Protein AF-U7PIR7-F1 (afdb_monomer_lite)

Radius of gyration: 43.65 Å; chains: 1; bounding box: 130×113×134 Å

Structure (mmCIF, N/CA/C/O backbone):
data_AF-U7PIR7-F1
#
_entry.id   AF-U7PIR7-F1
#
loop_
_atom_site.group_PDB
_atom_site.id
_atom_site.type_symbol
_atom_site.label_atom_id
_atom_site.label_alt_id
_atom_site.label_comp_id
_atom_site.label_asym_id
_atom_site.label_entity_id
_atom_site.label_seq_id
_atom_site.pdbx_PDB_ins_code
_atom_site.Cartn_x
_atom_site.Cartn_y
_atom_site.Cartn_z
_atom_site.occupancy
_atom_site.B_iso_or_equiv
_atom_site.auth_seq_id
_atom_site.auth_comp_id
_atom_site.auth_asym_id
_atom_site.auth_atom_id
_atom_site.pdbx_PDB_model_num
ATOM 1 N N . MET A 1 1 ? 52.996 0.777 27.186 1.00 32.53 1 MET A N 1
ATOM 2 C CA . MET A 1 1 ? 51.759 0.469 27.940 1.00 32.53 1 MET A CA 1
ATOM 3 C C . MET A 1 1 ? 50.888 -0.476 27.106 1.00 32.53 1 MET A C 1
ATOM 5 O O . MET A 1 1 ? 49.898 -0.045 26.539 1.00 32.53 1 MET A O 1
ATOM 9 N N . ALA A 1 2 ? 51.292 -1.742 26.954 1.00 30.27 2 ALA A N 1
ATOM 10 C CA . ALA A 1 2 ? 50.721 -2.664 25.955 1.00 30.27 2 ALA A CA 1
ATOM 11 C C . ALA A 1 2 ? 49.977 -3.865 26.580 1.00 30.27 2 ALA A C 1
ATOM 13 O O . ALA A 1 2 ? 49.956 -4.950 26.014 1.00 30.27 2 ALA A O 1
ATOM 14 N N . THR A 1 3 ? 49.393 -3.681 27.767 1.00 33.81 3 THR A N 1
ATOM 15 C CA . THR A 1 3 ? 48.788 -4.758 28.578 1.00 33.81 3 THR A CA 1
ATOM 16 C C . THR A 1 3 ? 47.343 -4.467 29.012 1.00 33.81 3 THR A C 1
ATOM 18 O O . THR A 1 3 ? 46.824 -5.144 29.887 1.00 33.81 3 THR A O 1
ATOM 21 N N . GLY A 1 4 ? 46.676 -3.472 28.409 1.00 34.59 4 GLY A N 1
ATOM 22 C CA . GLY A 1 4 ? 45.328 -3.026 28.810 1.00 34.59 4 GLY A CA 1
ATOM 23 C C . GLY A 1 4 ? 44.176 -3.361 27.851 1.00 34.59 4 GLY A C 1
ATOM 24 O O . GLY A 1 4 ? 43.066 -2.890 28.075 1.00 34.59 4 GLY A O 1
ATOM 25 N N . ALA A 1 5 ? 44.417 -4.102 26.761 1.00 35.00 5 ALA A N 1
ATOM 26 C CA . ALA A 1 5 ? 43.436 -4.259 25.675 1.00 35.00 5 ALA A CA 1
ATOM 27 C C . ALA A 1 5 ? 42.628 -5.576 25.691 1.00 35.00 5 ALA A C 1
ATOM 29 O O . ALA A 1 5 ? 41.513 -5.596 25.175 1.00 35.00 5 ALA A O 1
ATOM 30 N N . ASN A 1 6 ? 43.139 -6.660 26.291 1.00 31.86 6 ASN A N 1
ATOM 31 C CA . ASN A 1 6 ? 42.549 -8.001 26.121 1.00 31.86 6 ASN A CA 1
ATOM 32 C C . ASN A 1 6 ? 41.400 -8.367 27.081 1.00 31.86 6 ASN A C 1
ATOM 34 O O . ASN A 1 6 ? 40.727 -9.364 26.839 1.00 31.86 6 ASN A O 1
ATOM 38 N N . GLU A 1 7 ? 41.113 -7.589 28.130 1.00 32.84 7 GLU A N 1
ATOM 39 C CA . GLU A 1 7 ? 40.017 -7.921 29.066 1.00 32.84 7 GLU A CA 1
ATOM 40 C C . GLU A 1 7 ? 38.628 -7.418 28.635 1.00 32.84 7 GLU A C 1
ATOM 42 O O . GLU A 1 7 ? 37.621 -7.851 29.191 1.00 32.84 7 GLU A O 1
ATOM 47 N N . LYS A 1 8 ? 38.519 -6.552 27.616 1.00 31.64 8 LYS A N 1
ATOM 48 C CA . LYS A 1 8 ? 37.220 -5.973 27.209 1.00 31.64 8 LYS A CA 1
ATOM 49 C C . LYS A 1 8 ? 36.394 -6.793 26.213 1.00 31.64 8 LYS A C 1
ATOM 51 O O . LYS A 1 8 ? 35.285 -6.379 25.891 1.00 31.64 8 LYS A O 1
ATOM 56 N N . VAL A 1 9 ? 36.877 -7.951 25.759 1.00 33.38 9 VAL A N 1
ATOM 57 C CA . VAL A 1 9 ? 36.148 -8.800 24.789 1.00 33.38 9 VAL A CA 1
ATOM 58 C C . VAL A 1 9 ? 35.221 -9.823 25.476 1.00 33.38 9 VAL A C 1
ATOM 60 O O . VAL A 1 9 ? 34.334 -10.373 24.838 1.00 33.38 9 VAL A O 1
ATOM 63 N N . LYS A 1 10 ? 35.343 -10.044 26.794 1.00 31.67 10 LYS A N 1
ATOM 64 C CA . LYS A 1 10 ? 34.665 -11.147 27.510 1.00 31.67 10 LYS A CA 1
ATOM 65 C C . LYS A 1 10 ? 33.289 -10.839 28.134 1.00 31.67 10 LYS A C 1
ATOM 67 O O . LYS A 1 10 ? 32.873 -11.543 29.046 1.00 31.67 10 LYS A O 1
ATOM 72 N N . LEU A 1 11 ? 32.591 -9.789 27.690 1.00 31.05 11 LEU A N 1
ATOM 73 C CA . LEU A 1 11 ? 31.394 -9.268 28.386 1.00 31.05 11 LEU A CA 1
ATOM 74 C C . LEU A 1 11 ? 30.100 -9.196 27.553 1.00 31.05 11 LEU A C 1
ATOM 76 O O . LEU A 1 11 ? 29.140 -8.576 28.001 1.00 31.05 11 LEU A O 1
ATOM 80 N N . TRP A 1 12 ? 30.073 -9.769 26.343 1.00 29.58 12 TRP A N 1
ATOM 81 C CA . TRP A 1 12 ? 28.917 -9.697 25.425 1.00 29.58 12 TRP A CA 1
ATOM 82 C C . TRP A 1 12 ? 28.365 -11.076 25.001 1.00 29.58 12 TRP A C 1
ATOM 84 O O . TRP A 1 12 ? 27.476 -11.143 24.161 1.00 29.58 12 TRP A O 1
ATOM 94 N N . GLU A 1 13 ? 28.815 -12.161 25.641 1.00 29.61 13 GLU A N 1
ATOM 95 C CA . GLU A 1 13 ? 28.144 -13.476 25.628 1.00 29.61 13 GLU A CA 1
ATOM 96 C C . GLU A 1 13 ? 27.194 -13.621 26.830 1.00 29.61 13 GLU A C 1
ATOM 98 O O . GLU A 1 13 ? 27.101 -14.665 27.472 1.00 29.61 13 GLU A O 1
ATOM 103 N N . THR A 1 14 ? 26.437 -12.566 27.141 1.00 35.00 14 THR A N 1
ATOM 104 C CA . THR A 1 14 ? 25.126 -12.776 27.754 1.00 35.00 14 THR A CA 1
ATOM 105 C C . THR A 1 14 ? 24.242 -13.403 26.684 1.00 35.00 14 THR A C 1
ATOM 107 O O . THR A 1 14 ? 23.554 -12.704 25.937 1.00 35.00 14 THR A O 1
ATOM 110 N N . GLU A 1 15 ? 24.274 -14.735 26.605 1.00 39.00 15 GLU A N 1
ATOM 111 C CA . GLU A 1 15 ? 23.201 -15.506 25.991 1.00 39.00 15 GLU A CA 1
ATOM 112 C C . GLU A 1 15 ? 21.894 -15.068 26.658 1.00 39.00 15 GLU A C 1
ATOM 114 O O . GLU A 1 15 ? 21.566 -15.465 27.777 1.00 39.00 15 GLU A O 1
ATOM 119 N N . LEU A 1 16 ? 21.158 -14.185 25.981 1.00 43.94 16 LEU A N 1
ATOM 120 C CA . LEU A 1 16 ? 19.771 -13.900 26.308 1.00 43.94 16 LEU A CA 1
ATOM 121 C C . LEU A 1 16 ? 19.042 -15.238 26.240 1.00 43.94 16 LEU A C 1
ATOM 123 O O . LEU A 1 16 ? 18.814 -15.744 25.140 1.00 43.94 16 LEU A O 1
ATOM 127 N N . GLN A 1 17 ? 18.714 -15.809 27.404 1.00 51.31 17 GLN A N 1
ATOM 128 C CA . GLN A 1 17 ? 17.911 -17.024 27.513 1.00 51.31 17 GLN A CA 1
ATOM 129 C C . GLN A 1 17 ? 16.589 -16.788 26.777 1.00 51.31 17 GLN A C 1
ATOM 131 O O . GLN A 1 17 ? 15.672 -16.139 27.280 1.00 51.31 17 GLN A O 1
ATOM 136 N N . ARG A 1 18 ? 16.525 -17.260 25.531 1.00 62.72 18 ARG A N 1
ATOM 137 C CA . ARG A 1 18 ? 15.349 -17.141 24.674 1.00 62.72 18 ARG A CA 1
ATOM 138 C C . ARG A 1 18 ? 14.340 -18.187 25.124 1.00 62.72 18 ARG A C 1
ATOM 140 O O . ARG A 1 18 ? 14.595 -19.377 24.981 1.00 62.72 18 ARG A O 1
ATOM 147 N N . ASP A 1 19 ? 13.207 -17.728 25.644 1.00 72.31 19 ASP A N 1
ATOM 148 C CA . ASP A 1 19 ? 12.084 -18.566 26.080 1.00 72.31 19 ASP A CA 1
ATOM 149 C C . ASP A 1 19 ? 11.385 -19.236 24.876 1.00 72.31 19 ASP A C 1
ATOM 151 O O . ASP A 1 19 ? 10.396 -18.729 24.343 1.00 72.31 19 ASP A O 1
ATOM 155 N N . LEU A 1 20 ? 11.970 -20.332 24.378 1.00 80.94 20 LEU A N 1
ATOM 156 C CA . LEU A 1 20 ? 11.588 -20.999 23.128 1.00 80.94 20 LEU A CA 1
ATOM 157 C C . LEU A 1 20 ? 10.093 -21.407 23.092 1.00 80.94 20 LEU A C 1
ATOM 159 O O . LEU A 1 20 ? 9.484 -21.650 24.128 1.00 80.94 20 LEU A O 1
ATOM 163 N N . PRO A 1 21 ? 9.462 -21.509 21.905 1.00 83.44 21 PRO A N 1
ATOM 164 C CA . PRO A 1 21 ? 8.010 -21.674 21.805 1.00 83.44 21 PRO A CA 1
ATOM 165 C C . PRO A 1 21 ? 7.472 -23.027 22.302 1.00 83.44 21 PRO A C 1
ATOM 167 O O . PRO A 1 21 ? 8.027 -24.092 22.019 1.00 83.44 21 PRO A O 1
ATOM 170 N N . GLY A 1 22 ? 6.309 -22.987 22.955 1.00 84.56 22 GLY A N 1
ATOM 171 C CA . GLY A 1 22 ? 5.565 -24.154 23.426 1.00 84.56 22 GLY A CA 1
ATOM 172 C C . GLY A 1 22 ? 6.361 -25.054 24.372 1.00 84.56 22 GLY A C 1
ATOM 173 O O . GLY A 1 22 ? 6.878 -24.606 25.388 1.00 84.56 22 GLY A O 1
ATOM 174 N N . HIS A 1 23 ? 6.473 -26.342 24.034 1.00 86.06 23 HIS A N 1
ATOM 175 C CA . HIS A 1 23 ? 7.194 -27.334 24.845 1.00 86.06 23 HIS A CA 1
ATOM 176 C C . HIS A 1 23 ? 8.723 -27.147 24.872 1.00 86.06 23 HIS A C 1
ATOM 178 O O . HIS A 1 23 ? 9.406 -27.897 25.562 1.00 86.06 23 HIS A O 1
ATOM 184 N N . LEU A 1 24 ? 9.264 -26.198 24.099 1.00 83.50 24 LEU A N 1
ATOM 185 C CA . LEU A 1 24 ? 10.678 -25.823 24.157 1.00 83.50 24 LEU A CA 1
ATOM 186 C C . LEU A 1 24 ? 10.949 -24.763 25.245 1.00 83.50 24 LEU A C 1
ATOM 188 O O . LEU A 1 24 ? 12.108 -24.546 25.594 1.00 83.50 24 LEU A O 1
ATOM 192 N N . SER A 1 25 ? 9.906 -24.117 25.781 1.00 84.25 25 SER A N 1
ATOM 193 C CA . SER A 1 25 ? 10.007 -23.213 26.931 1.00 84.25 25 SER A CA 1
ATOM 194 C C . SER A 1 25 ? 10.395 -24.001 28.179 1.00 84.25 25 SER A C 1
ATOM 196 O O . SER A 1 25 ? 9.802 -25.044 28.463 1.00 84.25 25 SER A O 1
ATOM 198 N N . ALA A 1 26 ? 11.339 -23.476 28.965 1.00 82.00 26 ALA A N 1
ATOM 199 C CA . ALA A 1 26 ? 11.733 -24.077 30.240 1.00 82.00 26 ALA A CA 1
ATOM 200 C C . ALA A 1 26 ? 10.569 -24.126 31.253 1.00 82.00 26 ALA A C 1
ATOM 202 O O . ALA A 1 26 ? 10.457 -25.085 32.012 1.00 82.00 26 ALA A O 1
ATOM 203 N N . ASP A 1 27 ? 9.672 -23.134 31.202 1.00 83.06 27 ASP A N 1
ATOM 204 C CA . ASP A 1 27 ? 8.475 -23.029 32.047 1.00 83.06 27 ASP A CA 1
ATOM 205 C C . ASP A 1 27 ? 7.213 -23.603 31.363 1.00 83.06 27 ASP A C 1
ATOM 207 O O . ASP A 1 27 ? 6.088 -23.388 31.822 1.00 83.06 27 ASP A O 1
ATOM 211 N N . GLY A 1 28 ? 7.369 -24.293 30.227 1.00 84.56 28 GLY A N 1
ATOM 212 C CA . GLY A 1 28 ? 6.261 -24.796 29.414 1.00 84.56 28 GLY A CA 1
ATOM 213 C C . GLY A 1 28 ? 5.443 -23.701 28.700 1.00 84.56 28 GLY A C 1
ATOM 214 O O . GLY A 1 28 ? 5.751 -22.508 28.797 1.00 84.56 28 GLY A O 1
ATOM 215 N N . PRO A 1 29 ? 4.391 -24.095 27.954 1.00 86.69 29 PRO A N 1
ATOM 216 C CA . PRO A 1 29 ? 3.632 -23.193 27.089 1.00 86.69 29 PRO A CA 1
ATOM 217 C C . PRO A 1 29 ? 2.955 -22.057 27.868 1.00 86.69 29 PRO A C 1
ATOM 219 O O . PRO A 1 29 ? 2.344 -22.264 28.915 1.00 86.69 29 PRO A O 1
ATOM 222 N N . ARG A 1 30 ? 3.027 -20.843 27.318 1.00 85.69 30 ARG A N 1
ATOM 223 C CA . ARG A 1 30 ? 2.516 -19.600 27.932 1.00 85.69 30 ARG A CA 1
ATOM 224 C C . ARG A 1 30 ? 0.996 -19.453 27.884 1.00 85.69 30 ARG A C 1
ATOM 226 O O . ARG A 1 30 ? 0.436 -18.643 28.624 1.00 85.69 30 ARG A O 1
ATOM 233 N N . HIS A 1 31 ? 0.356 -20.162 26.962 1.00 87.69 31 HIS A N 1
ATOM 234 C CA . HIS A 1 31 ? -1.082 -20.184 26.707 1.00 87.69 31 HIS A CA 1
ATOM 235 C C . HIS A 1 31 ? -1.429 -21.387 25.817 1.00 87.69 31 HIS A C 1
ATOM 237 O O . HIS A 1 31 ? -0.535 -22.034 25.269 1.00 87.69 31 HIS A O 1
ATOM 243 N N . ASP A 1 32 ? -2.722 -21.661 25.642 1.00 87.31 32 ASP A N 1
ATOM 244 C CA . ASP A 1 32 ? -3.254 -22.721 24.771 1.00 87.31 32 ASP A CA 1
ATOM 245 C C . ASP A 1 32 ? -2.654 -22.704 23.351 1.00 87.31 32 ASP A C 1
ATOM 247 O O . ASP A 1 32 ? -2.306 -23.751 22.821 1.00 87.31 32 ASP A O 1
ATOM 251 N N . ASN A 1 33 ? -2.463 -21.513 22.777 1.00 88.12 33 ASN A N 1
ATOM 252 C CA . ASN A 1 33 ? -1.978 -21.293 21.412 1.00 88.12 33 ASN A CA 1
ATOM 253 C C . ASN A 1 33 ? -0.436 -21.255 21.256 1.00 88.12 33 ASN A C 1
ATOM 255 O O . ASN A 1 33 ? 0.081 -20.815 20.227 1.00 88.12 33 ASN A O 1
ATOM 259 N N . ASP A 1 34 ? 0.326 -21.625 22.292 1.00 88.00 34 ASP A N 1
ATOM 260 C CA . ASP A 1 34 ? 1.794 -21.570 22.284 1.00 88.00 34 ASP A CA 1
ATOM 261 C C . ASP A 1 34 ? 2.395 -22.918 21.862 1.00 88.00 34 ASP A C 1
ATOM 263 O O . ASP A 1 34 ? 2.503 -23.866 22.648 1.00 88.00 34 ASP A O 1
ATOM 267 N N . HIS A 1 35 ? 2.778 -23.024 20.588 1.00 88.12 35 HIS A N 1
ATOM 268 C CA . HIS A 1 35 ? 3.267 -24.271 20.002 1.00 88.12 35 HIS A CA 1
ATOM 269 C C . HIS A 1 35 ? 4.597 -24.103 19.252 1.00 88.12 35 HIS A C 1
ATOM 271 O O . HIS A 1 35 ? 4.814 -23.159 18.484 1.00 88.12 35 HIS A O 1
ATOM 277 N N . ALA A 1 36 ? 5.489 -25.083 19.428 1.00 84.62 36 ALA A N 1
ATOM 278 C CA . ALA A 1 36 ? 6.727 -25.216 18.653 1.00 84.62 36 ALA A CA 1
ATOM 279 C C . ALA A 1 36 ? 6.452 -25.543 17.169 1.00 84.62 36 ALA A C 1
ATOM 281 O O . ALA A 1 36 ? 7.178 -25.092 16.282 1.00 84.62 36 ALA A O 1
ATOM 282 N N . ASP A 1 37 ? 5.365 -26.266 16.909 1.00 87.06 37 ASP A N 1
ATOM 283 C CA . ASP A 1 37 ? 4.841 -26.612 15.590 1.00 87.06 37 ASP A CA 1
ATOM 284 C C . ASP A 1 37 ? 3.847 -25.534 15.124 1.00 87.06 37 ASP A C 1
ATOM 286 O O . ASP A 1 37 ? 2.833 -25.303 15.784 1.00 87.06 37 ASP A O 1
ATOM 290 N N . ILE A 1 38 ? 4.137 -24.858 14.004 1.00 86.25 38 ILE A N 1
ATOM 291 C CA . ILE A 1 38 ? 3.306 -23.739 13.529 1.00 86.25 38 ILE A CA 1
ATOM 292 C C . ILE A 1 38 ? 1.941 -24.179 12.998 1.00 86.25 38 ILE A C 1
ATOM 294 O O . ILE A 1 38 ? 1.026 -23.361 12.959 1.00 86.25 38 ILE A O 1
ATOM 298 N N . THR A 1 39 ? 1.789 -25.446 12.601 1.00 86.62 39 THR A N 1
ATOM 299 C CA . THR A 1 39 ? 0.549 -25.977 12.003 1.00 86.62 39 THR A CA 1
ATOM 300 C C . THR A 1 39 ? -0.605 -26.001 13.004 1.00 86.62 39 THR A C 1
ATOM 302 O O . THR A 1 39 ? -1.766 -25.896 12.626 1.00 86.62 39 THR A O 1
ATOM 305 N N . LYS A 1 40 ? -0.274 -26.050 14.300 1.00 88.19 40 LYS A N 1
ATOM 306 C CA . LYS A 1 40 ? -1.224 -26.069 15.418 1.00 88.19 40 LYS A CA 1
ATOM 307 C C . LYS A 1 40 ? -1.609 -24.670 15.904 1.00 88.19 40 LYS A C 1
ATOM 309 O O . LYS A 1 40 ? -2.529 -24.544 16.703 1.00 88.19 40 LYS A O 1
ATOM 314 N N . ILE A 1 41 ? -0.902 -23.623 15.466 1.00 87.38 41 ILE A N 1
ATOM 315 C CA . ILE A 1 41 ? -1.114 -22.251 15.947 1.00 87.38 41 ILE A CA 1
ATOM 316 C C . ILE A 1 41 ? -2.339 -21.638 15.257 1.00 87.38 41 ILE A C 1
ATOM 318 O O . ILE A 1 41 ? -2.369 -21.458 14.040 1.00 87.38 41 ILE A O 1
ATOM 322 N N . SER A 1 42 ? -3.326 -21.225 16.044 1.00 87.19 42 SER A N 1
ATOM 323 C CA . SER A 1 42 ? -4.436 -20.393 15.585 1.00 87.19 42 SER A CA 1
ATOM 324 C C . SER A 1 42 ? -3.927 -19.026 15.122 1.00 87.19 42 SER A C 1
ATOM 326 O O . SER A 1 42 ? -3.246 -18.307 15.862 1.00 87.19 42 SER A O 1
ATOM 328 N N . ILE A 1 43 ? -4.268 -18.649 13.885 1.00 86.88 43 ILE A N 1
ATOM 329 C CA . ILE A 1 43 ? -3.824 -17.388 13.268 1.00 86.88 43 ILE A CA 1
ATOM 330 C C . ILE A 1 43 ? -4.298 -16.177 14.074 1.00 86.88 43 ILE A C 1
ATOM 332 O O . ILE A 1 43 ? -3.487 -15.313 14.387 1.00 86.88 43 ILE A O 1
ATOM 336 N N . LEU A 1 44 ? -5.577 -16.134 14.449 1.00 87.38 44 LEU A N 1
ATOM 337 C CA . LEU A 1 44 ? -6.116 -15.108 15.345 1.00 87.38 44 LEU A CA 1
ATOM 338 C C . LEU A 1 44 ? -5.800 -15.441 16.819 1.00 87.38 44 LEU A C 1
ATOM 340 O O . LEU A 1 44 ? -5.512 -16.603 17.119 1.00 87.38 44 LEU A O 1
ATOM 344 N N . PRO A 1 45 ? -5.823 -14.458 17.739 1.00 86.69 45 PRO A N 1
ATOM 345 C CA . PRO A 1 45 ? -5.565 -14.696 19.157 1.00 86.69 45 PRO A CA 1
ATOM 346 C C . PRO A 1 45 ? -6.648 -15.570 19.787 1.00 86.69 45 PRO A C 1
ATOM 348 O O . PRO A 1 45 ? -7.840 -15.344 19.562 1.00 86.69 45 PRO A O 1
ATOM 351 N N . THR A 1 46 ? -6.244 -16.514 20.630 1.00 85.88 46 THR A N 1
ATOM 352 C CA . THR A 1 46 ? -7.167 -17.251 21.502 1.00 85.88 46 THR A CA 1
ATOM 353 C C . THR A 1 46 ? -7.503 -16.438 22.763 1.00 85.88 46 THR A C 1
ATOM 355 O O . THR A 1 46 ? -6.759 -15.519 23.132 1.00 85.88 46 THR A O 1
ATOM 358 N N . PRO A 1 47 ? -8.607 -16.753 23.471 1.00 83.38 47 PRO A N 1
ATOM 359 C CA . PRO A 1 47 ? -8.949 -16.088 24.729 1.00 83.38 47 PRO A CA 1
ATOM 360 C C . PRO A 1 47 ? -7.851 -16.190 25.799 1.00 83.38 47 PRO A C 1
ATOM 362 O O . PRO A 1 47 ? -7.614 -15.218 26.518 1.00 83.38 47 PRO A O 1
ATOM 365 N N . ASP A 1 48 ? -7.148 -17.323 25.882 1.00 84.44 48 ASP A N 1
ATOM 366 C CA . ASP A 1 48 ? -6.078 -17.518 26.864 1.00 84.44 48 ASP A CA 1
ATOM 367 C C . ASP A 1 48 ? -4.778 -16.816 26.449 1.00 84.44 48 ASP A C 1
ATOM 369 O O . ASP A 1 48 ? -4.126 -16.210 27.301 1.00 84.44 48 ASP A O 1
ATOM 373 N N . GLU A 1 49 ? -4.443 -16.767 25.153 1.00 86.75 49 GLU A N 1
ATOM 374 C CA . GLU A 1 49 ? -3.335 -15.947 24.638 1.00 86.75 49 GLU A CA 1
ATOM 375 C C . GLU A 1 49 ? -3.504 -14.466 25.003 1.00 86.75 49 GLU A C 1
ATOM 377 O O . GLU A 1 49 ? -2.549 -13.813 25.427 1.00 86.75 49 GLU A O 1
ATOM 382 N N . ILE A 1 50 ? -4.721 -13.927 24.891 1.00 86.62 50 ILE A N 1
ATOM 383 C CA . ILE A 1 50 ? -5.019 -12.537 25.262 1.00 86.62 50 ILE A CA 1
ATOM 384 C C . ILE A 1 50 ? -4.703 -12.302 26.750 1.00 86.62 50 ILE A C 1
ATOM 386 O O . ILE A 1 50 ? -3.991 -11.348 27.086 1.00 86.62 50 ILE A O 1
ATOM 390 N N . ARG A 1 51 ? -5.130 -13.217 27.632 1.00 84.62 51 ARG A N 1
ATOM 391 C CA . ARG A 1 51 ? -4.971 -13.138 29.100 1.00 84.62 51 ARG A CA 1
ATOM 392 C C . ARG A 1 51 ? -3.531 -13.395 29.601 1.00 84.62 51 ARG A C 1
ATOM 394 O O . ARG A 1 51 ? -3.063 -12.675 30.475 1.00 84.62 51 ARG A O 1
ATOM 401 N N . SER A 1 52 ? -2.820 -14.361 29.007 1.00 81.94 52 SER A N 1
ATOM 402 C CA . SER A 1 52 ? -1.536 -15.047 29.341 1.00 81.94 52 SER A CA 1
ATOM 403 C C . SER A 1 52 ? -0.411 -14.400 30.203 1.00 81.94 52 SER A C 1
ATOM 405 O O . SER A 1 52 ? 0.412 -15.132 30.740 1.00 81.94 52 SER A O 1
ATOM 407 N N . THR A 1 53 ? -0.321 -13.070 30.323 1.00 70.75 53 THR A N 1
ATOM 408 C CA . THR A 1 53 ? 0.752 -12.264 30.980 1.00 70.75 53 THR A CA 1
ATOM 409 C C . THR A 1 53 ? 2.240 -12.458 30.595 1.00 70.75 53 THR A C 1
ATOM 411 O O . THR A 1 53 ? 2.931 -11.443 30.534 1.00 70.75 53 THR A O 1
ATOM 414 N N . ARG A 1 54 ? 2.756 -13.670 30.330 1.00 68.81 54 ARG A N 1
ATOM 415 C CA . ARG A 1 54 ? 4.179 -13.954 29.990 1.00 68.81 54 ARG A CA 1
ATOM 416 C C . ARG A 1 54 ? 4.619 -13.335 28.649 1.00 68.81 54 ARG A C 1
ATOM 418 O O . ARG A 1 54 ? 3.780 -12.983 27.829 1.00 68.81 54 ARG A O 1
ATOM 425 N N . ASN A 1 55 ? 5.935 -13.232 28.415 1.00 57.19 55 ASN A N 1
ATOM 426 C CA . ASN A 1 55 ? 6.524 -12.667 27.189 1.00 57.19 55 ASN A CA 1
ATOM 427 C C . ASN A 1 55 ? 6.273 -13.577 25.961 1.00 57.19 55 ASN A C 1
ATOM 429 O O . ASN A 1 55 ? 6.619 -14.758 25.995 1.00 57.19 55 ASN A O 1
ATOM 433 N N . ARG A 1 56 ? 5.643 -13.055 24.896 1.00 57.84 56 ARG A N 1
ATOM 434 C CA . ARG A 1 56 ? 4.909 -13.856 23.879 1.00 57.84 56 ARG A CA 1
ATOM 435 C C . ARG A 1 56 ? 5.622 -14.014 22.522 1.00 57.84 56 ARG A C 1
ATOM 437 O O . ARG A 1 56 ? 5.151 -14.746 21.654 1.00 57.84 56 ARG A O 1
ATOM 444 N N . GLU A 1 57 ? 6.747 -13.334 22.313 1.00 54.19 57 GLU A N 1
ATOM 445 C CA . GLU A 1 57 ? 7.269 -13.039 20.968 1.00 54.19 57 GLU A CA 1
ATOM 446 C C . GLU A 1 57 ? 8.225 -14.096 20.375 1.00 54.19 57 GLU A C 1
ATOM 448 O O . GLU A 1 57 ? 9.439 -14.000 20.535 1.00 54.19 57 GLU A O 1
ATOM 453 N N . PHE A 1 58 ? 7.717 -15.072 19.606 1.00 58.69 58 PHE A N 1
ATOM 454 C CA . PHE A 1 58 ? 8.587 -15.958 18.788 1.00 58.69 58 PHE A CA 1
ATOM 455 C C . PHE A 1 58 ? 8.119 -16.208 17.347 1.00 58.69 58 PHE A C 1
ATOM 457 O O . PHE A 1 58 ? 8.800 -16.896 16.585 1.00 58.69 58 PHE A O 1
ATOM 464 N N . ARG A 1 59 ? 6.979 -15.648 16.925 1.00 76.62 59 ARG A N 1
ATOM 465 C CA . ARG A 1 59 ? 6.436 -15.808 15.563 1.00 76.62 59 ARG A CA 1
ATOM 466 C C . ARG A 1 59 ? 6.294 -14.447 14.889 1.00 76.62 59 ARG A C 1
ATOM 468 O O . ARG A 1 59 ? 5.182 -13.961 14.733 1.00 76.62 59 ARG A O 1
ATOM 475 N N . LEU A 1 60 ? 7.420 -13.848 14.497 1.00 81.81 60 LEU A N 1
ATOM 476 C CA . LEU A 1 60 ? 7.523 -12.439 14.075 1.00 81.81 60 LEU A CA 1
ATOM 477 C C . LEU A 1 60 ? 6.421 -11.974 13.102 1.00 81.81 60 LEU A C 1
ATOM 479 O O . LEU A 1 60 ? 5.799 -10.959 13.374 1.00 81.81 60 LEU A O 1
ATOM 483 N N . LEU A 1 61 ? 6.089 -12.732 12.045 1.00 86.38 61 LEU A N 1
ATOM 484 C CA . LEU A 1 61 ? 5.002 -12.356 11.117 1.00 86.38 61 LEU A CA 1
ATOM 485 C C . LEU A 1 61 ? 3.620 -12.297 11.788 1.00 86.38 61 LEU A C 1
ATOM 487 O O . LEU A 1 61 ? 2.805 -11.436 11.462 1.00 86.38 61 LEU A O 1
ATOM 491 N N . ARG A 1 62 ? 3.340 -13.217 12.715 1.00 87.31 62 ARG A N 1
ATOM 492 C CA . ARG A 1 62 ? 2.093 -13.210 13.484 1.00 87.31 62 ARG A CA 1
ATOM 493 C C . ARG A 1 62 ? 2.127 -12.117 14.550 1.00 87.31 62 ARG A C 1
ATOM 495 O O . ARG A 1 62 ? 1.114 -11.476 14.767 1.00 87.31 62 ARG A O 1
ATOM 502 N N . GLU A 1 63 ? 3.268 -11.846 15.172 1.00 85.31 63 GLU A N 1
ATOM 503 C CA . GLU A 1 63 ? 3.385 -10.749 16.140 1.00 85.31 63 GLU A CA 1
ATOM 504 C C . GLU A 1 63 ? 3.206 -9.375 15.469 1.00 85.31 63 GLU A C 1
ATOM 506 O O . GLU A 1 63 ? 2.449 -8.546 15.966 1.00 85.31 63 GLU A O 1
ATOM 511 N N . ASP A 1 64 ? 3.802 -9.178 14.289 1.00 83.56 64 ASP A N 1
ATOM 512 C CA . ASP A 1 64 ? 3.654 -7.976 13.461 1.00 83.56 64 ASP A CA 1
ATOM 513 C C . ASP A 1 64 ? 2.184 -7.666 13.138 1.00 83.56 64 ASP A C 1
ATOM 515 O O . ASP A 1 64 ? 1.734 -6.532 13.269 1.00 83.56 64 ASP A O 1
ATOM 519 N N . THR A 1 65 ? 1.422 -8.694 12.755 1.00 82.25 65 THR A N 1
ATOM 520 C CA . THR A 1 65 ? 0.059 -8.555 12.211 1.00 82.25 65 THR A CA 1
ATOM 521 C C . THR A 1 65 ? -1.052 -8.734 13.249 1.00 82.25 65 THR A C 1
ATOM 523 O O . THR A 1 65 ? -2.122 -8.139 13.125 1.00 82.25 65 THR A O 1
ATOM 526 N N . VAL A 1 66 ? -0.820 -9.558 14.274 1.00 83.19 66 VAL A N 1
ATOM 527 C CA . VAL A 1 66 ? -1.825 -10.012 15.250 1.00 83.19 66 VAL A CA 1
ATOM 528 C C . VAL A 1 66 ? -1.481 -9.605 16.689 1.00 83.19 66 VAL A C 1
ATOM 530 O O . VAL A 1 66 ? -2.394 -9.466 17.505 1.00 83.19 66 VAL A O 1
ATOM 533 N N . GLY A 1 67 ? -0.214 -9.319 17.009 1.00 80.94 67 GLY A N 1
ATOM 534 C CA . GLY A 1 67 ? 0.210 -8.886 18.348 1.00 80.94 67 GLY A CA 1
ATOM 535 C C . GLY A 1 67 ? -0.486 -7.602 18.805 1.00 80.94 67 GLY A C 1
ATOM 536 O O . GLY A 1 67 ? -1.138 -7.569 19.848 1.00 80.94 67 GLY A O 1
ATOM 537 N N . GLN A 1 68 ? -0.488 -6.572 17.954 1.00 77.56 68 GLN A N 1
ATOM 538 C CA . GLN A 1 68 ? -1.187 -5.315 18.248 1.00 77.56 68 GLN A CA 1
ATOM 539 C C . GLN A 1 68 ? -2.719 -5.491 18.371 1.00 77.56 68 GLN A C 1
ATOM 541 O O . GLN A 1 68 ? -3.353 -4.787 19.158 1.00 77.56 68 GLN A O 1
ATOM 546 N N . LEU A 1 69 ? -3.325 -6.450 17.651 1.00 83.38 69 LEU A N 1
ATOM 547 C CA . LEU A 1 69 ? -4.752 -6.783 17.799 1.00 83.38 69 LEU A CA 1
ATOM 548 C C . LEU A 1 69 ? -5.033 -7.377 19.185 1.00 83.38 69 LEU A C 1
ATOM 550 O O . LEU A 1 69 ? -5.946 -6.933 19.883 1.00 83.38 69 LEU A O 1
ATOM 554 N N . ARG A 1 70 ? -4.230 -8.372 19.584 1.00 86.12 70 ARG A N 1
ATOM 555 C CA . ARG A 1 70 ? -4.293 -9.058 20.883 1.00 86.12 70 ARG A CA 1
ATOM 556 C C . ARG A 1 70 ? -4.201 -8.063 22.038 1.00 86.12 70 ARG A C 1
ATOM 558 O O . ARG A 1 70 ? -4.990 -8.156 22.976 1.00 86.12 70 ARG A O 1
ATOM 565 N N . ASP A 1 71 ? -3.286 -7.103 21.962 1.00 83.88 71 ASP A N 1
ATOM 566 C CA . ASP A 1 71 ? -3.011 -6.185 23.071 1.00 83.88 71 ASP A CA 1
ATOM 567 C C . ASP A 1 71 ? -4.080 -5.088 23.213 1.00 83.88 71 ASP A C 1
ATOM 569 O O . ASP A 1 71 ? -4.450 -4.717 24.331 1.00 83.88 71 ASP A O 1
ATOM 573 N N . VAL A 1 72 ? -4.677 -4.644 22.101 1.00 84.75 72 VAL A N 1
ATOM 574 C CA . VAL A 1 72 ? -5.879 -3.792 22.120 1.00 84.75 72 VAL A CA 1
ATOM 575 C C . VAL A 1 72 ? -7.081 -4.543 22.697 1.00 84.75 72 VAL A C 1
ATOM 577 O O . VAL A 1 72 ? -7.759 -4.019 23.580 1.00 84.75 72 VAL A O 1
ATOM 580 N N . VAL A 1 73 ? -7.337 -5.777 22.242 1.00 89.00 73 VAL A N 1
ATOM 581 C CA . VAL A 1 73 ? -8.434 -6.613 22.762 1.00 89.00 73 VAL A CA 1
ATOM 582 C C . VAL A 1 73 ? -8.259 -6.875 24.257 1.00 89.00 73 VAL A C 1
ATOM 584 O O . VAL A 1 73 ? -9.233 -6.793 25.000 1.00 89.00 73 VAL A O 1
ATOM 587 N N . ARG A 1 74 ? -7.025 -7.122 24.714 1.00 86.88 74 ARG A N 1
ATOM 588 C CA . ARG A 1 74 ? -6.702 -7.242 26.139 1.00 86.88 74 ARG A CA 1
ATOM 589 C C . ARG A 1 74 ? -7.030 -5.958 26.900 1.00 86.88 74 ARG A C 1
ATOM 591 O O . ARG A 1 74 ? -7.728 -6.023 27.899 1.00 86.88 74 ARG A O 1
ATOM 598 N N . THR A 1 75 ? -6.570 -4.806 26.412 1.00 85.94 75 THR A N 1
ATOM 599 C CA . THR A 1 75 ? -6.800 -3.506 27.067 1.00 85.94 75 THR A CA 1
ATOM 600 C C . THR A 1 75 ? -8.296 -3.216 27.226 1.00 85.94 75 THR A C 1
ATOM 602 O O . THR A 1 75 ? -8.744 -2.810 28.294 1.00 85.94 75 THR A O 1
ATOM 605 N N . GLU A 1 76 ? -9.095 -3.466 26.187 1.00 86.12 76 GLU A N 1
ATOM 606 C CA . GLU A 1 76 ? -10.549 -3.271 26.241 1.00 86.12 76 GLU A CA 1
ATOM 607 C C . GLU A 1 76 ? -11.275 -4.326 27.093 1.00 86.12 76 GLU A C 1
ATOM 609 O O . GLU A 1 76 ? -12.277 -4.006 27.734 1.00 86.12 76 GLU A O 1
ATOM 614 N N . LEU A 1 77 ? -10.757 -5.556 27.170 1.00 87.19 77 LEU A N 1
ATOM 615 C CA . LEU A 1 77 ? -11.251 -6.574 28.097 1.00 87.19 77 LEU A CA 1
ATOM 616 C C . LEU A 1 77 ? -10.964 -6.199 29.561 1.00 87.19 77 LEU A C 1
ATOM 618 O O . LEU A 1 77 ? -11.875 -6.255 30.387 1.00 87.19 77 LEU A O 1
ATOM 622 N N . ASP A 1 78 ? -9.737 -5.779 29.871 1.00 84.69 78 ASP A N 1
ATOM 623 C CA . ASP A 1 78 ? -9.328 -5.343 31.209 1.00 84.69 78 ASP A CA 1
ATOM 624 C C . ASP A 1 78 ? -10.181 -4.128 31.648 1.00 84.69 78 ASP A C 1
ATOM 626 O O . ASP A 1 78 ? -10.732 -4.126 32.751 1.00 84.69 78 ASP A O 1
ATOM 630 N N . ASN A 1 79 ? -10.416 -3.160 30.748 1.00 83.06 79 ASN A N 1
ATOM 631 C CA . ASN A 1 79 ? -11.328 -2.027 30.970 1.00 83.06 79 ASN A CA 1
ATOM 632 C C . ASN A 1 79 ? -12.777 -2.474 31.265 1.00 83.06 79 ASN A C 1
ATOM 634 O O . ASN A 1 79 ? -13.412 -1.951 32.182 1.00 83.06 79 ASN A O 1
ATOM 638 N N . LEU A 1 80 ? -13.321 -3.436 30.506 1.00 80.75 80 LEU A N 1
ATOM 639 C CA . LEU A 1 80 ? -14.672 -3.980 30.727 1.00 80.75 80 LEU A CA 1
ATOM 640 C C . LEU A 1 80 ? -14.813 -4.748 32.047 1.00 80.75 80 LEU A C 1
ATOM 642 O O . LEU A 1 80 ? -15.919 -4.848 32.581 1.00 80.75 80 LEU A O 1
ATOM 646 N N . GLN A 1 81 ? -13.727 -5.335 32.548 1.00 81.75 81 GLN A N 1
ATOM 647 C CA . GLN A 1 81 ? -13.730 -6.066 33.812 1.00 81.75 81 GLN A CA 1
ATOM 648 C C . GLN A 1 81 ? -13.575 -5.133 35.017 1.00 81.75 81 GLN A C 1
ATOM 650 O O . GLN A 1 81 ? -14.258 -5.354 36.015 1.00 81.75 81 GLN A O 1
ATOM 655 N N . GLN A 1 82 ? -12.749 -4.085 34.911 1.00 72.81 82 GLN A N 1
ATOM 656 C CA . GLN A 1 82 ? -12.538 -3.092 35.974 1.00 72.81 82 GLN A CA 1
ATOM 657 C C . GLN A 1 82 ? -13.751 -2.165 36.167 1.00 72.81 82 GLN A C 1
ATOM 659 O O . GLN A 1 82 ? -14.160 -1.923 37.298 1.00 72.81 82 GLN A O 1
ATOM 664 N N . ASN A 1 83 ? -14.408 -1.719 35.089 1.00 62.69 83 ASN A N 1
ATOM 665 C CA . ASN A 1 83 ? -15.568 -0.813 35.173 1.00 62.69 83 ASN A CA 1
ATOM 666 C C . ASN A 1 83 ? -16.885 -1.482 35.632 1.00 62.69 83 ASN A C 1
ATOM 668 O O . ASN A 1 83 ? -17.962 -0.927 35.420 1.00 62.69 83 ASN A O 1
ATOM 672 N N . LYS A 1 84 ? -16.841 -2.663 36.265 1.00 52.12 84 LYS A N 1
ATOM 673 C CA . LYS A 1 84 ? -18.031 -3.254 36.906 1.00 52.12 84 LYS A CA 1
ATOM 674 C C . LYS A 1 84 ? -18.466 -2.500 38.165 1.00 52.12 84 LYS A C 1
ATOM 676 O O . LYS A 1 84 ? -19.654 -2.518 38.473 1.00 52.12 84 LYS A O 1
ATOM 681 N N . ASP A 1 85 ? -17.529 -1.839 38.844 1.00 44.09 85 ASP A N 1
ATOM 682 C CA . ASP A 1 85 ? -17.772 -1.222 40.154 1.00 44.09 85 ASP A CA 1
ATOM 683 C C . ASP A 1 85 ? -18.070 0.290 40.083 1.00 44.09 85 ASP A C 1
ATOM 685 O O . ASP A 1 85 ? -18.679 0.841 40.999 1.00 44.09 85 ASP A O 1
ATOM 689 N N . GLU A 1 86 ? -17.715 0.970 38.984 1.00 35.72 86 GLU A N 1
ATOM 690 C CA . GLU A 1 86 ? -17.967 2.406 38.795 1.00 35.72 86 GLU A CA 1
ATOM 691 C C . GLU A 1 86 ? -18.699 2.688 37.475 1.00 35.72 86 GLU A C 1
ATOM 693 O O . GLU A 1 86 ? -18.151 2.513 36.386 1.00 35.72 86 GLU A O 1
ATOM 698 N N . GLY A 1 87 ? -19.936 3.193 37.571 1.00 36.44 87 GLY A N 1
ATOM 699 C CA . GLY A 1 87 ? -20.855 3.462 36.451 1.00 36.44 87 GLY A CA 1
ATOM 700 C C . GLY A 1 87 ? -20.468 4.623 35.521 1.00 36.44 87 GLY A C 1
ATOM 701 O O . GLY A 1 87 ? -21.330 5.389 35.086 1.00 36.44 87 GLY A O 1
ATOM 702 N N . THR A 1 88 ? -19.182 4.788 35.212 1.00 35.62 88 THR A N 1
ATOM 703 C CA . THR A 1 88 ? -18.704 5.780 34.247 1.00 35.62 88 THR A CA 1
ATOM 704 C C . THR A 1 88 ? -18.989 5.307 32.821 1.00 35.62 88 THR A C 1
ATOM 706 O O . THR A 1 88 ? -18.420 4.342 32.315 1.00 35.62 88 THR A O 1
ATOM 709 N N . ALA A 1 89 ? -19.915 5.994 32.150 1.00 39.09 89 ALA A N 1
ATOM 710 C CA . ALA A 1 89 ? -20.294 5.656 30.785 1.00 39.09 89 ALA A CA 1
ATOM 711 C C . ALA A 1 89 ? -19.091 5.780 29.836 1.00 39.09 89 ALA A C 1
ATOM 713 O O . ALA A 1 89 ? -18.560 6.878 29.627 1.00 39.09 89 ALA A O 1
ATOM 714 N N . PHE A 1 90 ? -18.706 4.661 29.215 1.00 45.81 90 PHE A N 1
ATOM 715 C CA . PHE A 1 90 ? -17.778 4.678 28.091 1.00 45.81 90 PHE A CA 1
ATOM 716 C C . PHE A 1 90 ? -18.286 5.640 26.997 1.00 45.81 90 PHE A C 1
ATOM 718 O O . PHE A 1 90 ? -19.483 5.903 26.839 1.00 45.81 90 PHE A O 1
ATOM 725 N N . GLY A 1 91 ? -17.337 6.254 26.290 1.00 46.66 91 GLY A N 1
ATOM 726 C CA . GLY A 1 91 ? -17.628 7.083 25.129 1.00 46.66 91 GLY A CA 1
ATOM 727 C C . GLY A 1 91 ? -17.357 6.304 23.843 1.00 46.66 91 GLY A C 1
ATOM 728 O O . GLY A 1 91 ? -16.193 5.938 23.635 1.00 46.66 91 GLY A O 1
ATOM 729 N N . PRO A 1 92 ? -18.343 6.138 22.939 1.00 44.78 92 PRO A N 1
ATOM 730 C CA . PRO A 1 92 ? -18.098 5.520 21.645 1.00 44.78 92 PRO A CA 1
ATOM 731 C C . PRO A 1 92 ? -17.217 6.450 20.808 1.00 44.78 92 PRO A C 1
ATOM 733 O O . PRO A 1 92 ? -17.481 7.654 20.694 1.00 44.78 92 PRO A O 1
ATOM 736 N N . GLY A 1 93 ? -16.152 5.904 20.225 1.00 51.56 93 GLY A N 1
ATOM 737 C CA . GLY A 1 93 ? -15.184 6.693 19.472 1.00 51.56 93 GLY A CA 1
ATOM 738 C C . GLY A 1 93 ? -13.874 5.962 19.169 1.00 51.56 93 GLY A C 1
ATOM 739 O O . GLY A 1 93 ? -13.644 4.858 19.666 1.00 51.56 93 GLY A O 1
ATOM 740 N N . PRO A 1 94 ? -13.011 6.574 18.336 1.00 44.50 94 PRO A N 1
ATOM 741 C CA . PRO A 1 94 ? -11.674 6.061 18.080 1.00 44.50 94 PRO A CA 1
ATOM 742 C C . PRO A 1 94 ? -10.811 6.164 19.342 1.00 44.50 94 PRO A C 1
ATOM 744 O O . PRO A 1 94 ? -10.779 7.215 19.987 1.00 44.50 94 PRO A O 1
ATOM 747 N N . ARG A 1 95 ? -10.086 5.093 19.658 1.00 58.09 95 ARG A N 1
ATOM 748 C CA . ARG A 1 95 ? -9.103 5.026 20.744 1.00 58.09 95 ARG A CA 1
ATOM 749 C C . ARG A 1 95 ? -7.728 4.670 20.166 1.00 58.09 95 ARG A C 1
ATOM 751 O O . ARG A 1 95 ? -7.621 4.124 19.067 1.00 58.09 95 ARG A O 1
ATOM 758 N N . GLY A 1 96 ? -6.677 5.051 20.886 1.00 48.62 96 GLY A N 1
ATOM 759 C CA . GLY A 1 96 ? -5.286 4.827 20.496 1.00 48.62 96 GLY A CA 1
ATOM 760 C C . GLY A 1 96 ? -4.323 5.420 21.523 1.00 48.62 96 GLY A C 1
ATOM 761 O O . GLY A 1 96 ? -4.506 6.556 21.965 1.00 48.62 96 GLY A O 1
ATOM 762 N N . GLY A 1 97 ? -3.325 4.634 21.922 1.00 39.84 97 GLY A N 1
ATOM 763 C CA . GLY A 1 97 ? -2.185 5.084 22.717 1.00 39.84 97 GLY A CA 1
ATOM 764 C C . GLY A 1 97 ? -1.123 5.759 21.846 1.00 39.84 97 GLY A C 1
ATOM 765 O O . GLY A 1 97 ? -1.256 5.831 20.628 1.00 39.84 97 GLY A O 1
ATOM 766 N N . LYS A 1 98 ? -0.044 6.251 22.469 1.00 38.94 98 LYS A N 1
ATOM 767 C CA . LYS A 1 98 ? 1.040 6.971 21.766 1.00 38.94 98 LYS A CA 1
ATOM 768 C C . LYS A 1 98 ? 1.729 6.159 20.664 1.00 38.94 98 LYS A C 1
ATOM 770 O O . LYS A 1 98 ? 2.206 6.769 19.713 1.00 38.94 98 LYS A O 1
ATOM 775 N N . ASP A 1 99 ? 1.729 4.835 20.798 1.00 42.16 99 ASP A N 1
ATOM 776 C CA . ASP A 1 99 ? 2.476 3.903 19.949 1.00 42.16 99 ASP A CA 1
ATOM 777 C C . ASP A 1 99 ? 1.595 2.737 19.430 1.00 42.16 99 ASP A C 1
ATOM 779 O O . ASP A 1 99 ? 2.118 1.746 18.934 1.00 42.16 99 ASP A O 1
ATOM 783 N N . SER A 1 100 ? 0.257 2.819 19.549 1.00 50.50 100 SER A N 1
ATOM 784 C CA . SER A 1 100 ? -0.655 1.712 19.196 1.00 50.50 100 SER A CA 1
ATOM 785 C C . SER A 1 100 ? -1.413 1.921 17.884 1.00 50.50 100 SER A C 1
ATOM 787 O O . SER A 1 100 ? -1.730 3.047 17.497 1.00 50.50 100 SER A O 1
ATOM 789 N N . ILE A 1 101 ? -1.838 0.807 17.281 1.00 63.62 101 ILE A N 1
ATOM 790 C CA . ILE A 1 101 ? -2.861 0.755 16.228 1.00 63.62 101 ILE A CA 1
ATOM 791 C C . ILE A 1 101 ? -4.089 1.617 16.585 1.00 63.62 101 ILE A C 1
ATOM 793 O O . ILE A 1 101 ? -4.482 1.722 17.753 1.00 63.62 101 ILE A O 1
ATOM 797 N N . GLN A 1 102 ? -4.706 2.232 15.572 1.00 69.88 102 GLN A N 1
ATOM 798 C CA . GLN A 1 102 ? -5.967 2.959 15.724 1.00 69.88 102 GLN A CA 1
ATOM 799 C C . GLN A 1 102 ? -7.135 1.969 15.660 1.00 69.88 102 GLN A C 1
ATOM 801 O O . GLN A 1 102 ? -7.285 1.256 14.672 1.00 69.88 102 GLN A O 1
ATOM 806 N N . TYR A 1 103 ? -7.985 1.964 16.685 1.00 82.12 103 TYR A N 1
ATOM 807 C CA . TYR A 1 103 ? -9.165 1.099 16.769 1.00 82.12 103 TYR A CA 1
ATOM 808 C C . TYR A 1 103 ? -10.421 1.909 17.116 1.00 82.12 103 TYR A C 1
ATOM 810 O O . TYR A 1 103 ? -10.341 3.042 17.599 1.00 82.12 103 TYR A O 1
ATOM 818 N N . CYS A 1 104 ? -11.599 1.357 16.827 1.00 85.00 104 CYS A N 1
ATOM 819 C CA . CYS A 1 104 ? -12.893 1.958 17.163 1.00 85.00 104 CYS A CA 1
ATOM 820 C C . CYS A 1 104 ? -13.686 1.015 18.069 1.00 85.00 104 CYS A C 1
ATOM 822 O O . CYS A 1 104 ? -13.829 -0.163 17.753 1.00 85.00 104 CYS A O 1
ATOM 824 N N . VAL A 1 105 ? -14.215 1.544 19.176 1.00 87.81 105 VAL A N 1
ATOM 825 C CA . VAL A 1 105 ? -15.048 0.785 20.121 1.00 87.81 105 VAL A CA 1
ATOM 826 C C . VAL A 1 105 ? -16.511 1.192 19.965 1.00 87.81 105 VAL A C 1
ATOM 828 O O . VAL A 1 105 ? -16.839 2.383 19.992 1.00 87.81 105 VAL A O 1
ATOM 831 N N . TYR A 1 106 ? -17.382 0.195 19.820 1.00 89.19 106 TYR A N 1
ATOM 832 C CA . TYR A 1 106 ? -18.825 0.342 19.651 1.00 89.19 106 TYR A CA 1
ATOM 833 C C . TYR A 1 106 ? -19.571 -0.358 20.788 1.00 89.19 106 TYR A C 1
ATOM 835 O O . TYR A 1 106 ? -19.445 -1.565 20.975 1.00 89.19 106 TYR A O 1
ATOM 843 N N . GLU A 1 107 ? -20.355 0.404 21.544 1.00 85.12 107 GLU A N 1
ATOM 844 C CA . GLU A 1 107 ? -21.018 -0.048 22.772 1.00 85.12 107 GLU A CA 1
ATOM 845 C C . GLU A 1 107 ? -22.401 -0.663 22.534 1.00 85.12 107 GLU A C 1
ATOM 847 O O . GLU A 1 107 ? -23.073 -0.380 21.538 1.00 85.12 107 GLU A O 1
ATOM 852 N N . ASN A 1 108 ? -22.865 -1.436 23.520 1.00 84.38 108 ASN A N 1
ATOM 853 C CA . ASN A 1 108 ? -24.191 -2.057 23.561 1.00 84.38 108 ASN A CA 1
ATOM 854 C C . ASN A 1 108 ? -24.469 -2.931 22.327 1.00 84.38 108 ASN A C 1
ATOM 856 O O . ASN A 1 108 ? -25.559 -2.894 21.750 1.00 84.38 108 ASN A O 1
ATOM 860 N N . ALA A 1 109 ? -23.462 -3.712 21.930 1.00 90.75 109 ALA A N 1
ATOM 861 C CA . ALA A 1 109 ? -23.524 -4.627 20.802 1.00 90.75 109 ALA A CA 1
ATOM 862 C C . ALA A 1 109 ? -24.431 -5.829 21.112 1.00 90.75 109 ALA A C 1
ATOM 864 O O . ALA A 1 109 ? -24.201 -6.590 22.055 1.00 90.75 109 ALA A O 1
ATOM 865 N N . VAL A 1 110 ? -25.467 -6.019 20.296 1.00 90.38 110 VAL A N 1
ATOM 866 C CA . VAL A 1 110 ? -26.485 -7.064 20.457 1.00 90.38 110 VAL A CA 1
ATOM 867 C C . VAL A 1 110 ? -26.830 -7.639 19.086 1.00 90.38 110 VAL A C 1
ATOM 869 O O . VAL A 1 110 ? -27.229 -6.886 18.196 1.00 90.38 110 VAL A O 1
ATOM 872 N N . ILE A 1 111 ? -26.740 -8.964 18.915 1.00 91.06 111 ILE A N 1
ATOM 873 C CA . ILE A 1 111 ? -27.287 -9.624 17.721 1.00 91.06 111 ILE A CA 1
ATOM 874 C C . ILE A 1 111 ? -28.813 -9.512 17.789 1.00 91.06 111 ILE A C 1
ATOM 876 O O . ILE A 1 111 ? -29.457 -10.020 18.713 1.00 91.06 111 ILE A O 1
ATOM 880 N N . ILE A 1 112 ? -29.406 -8.813 16.824 1.00 89.81 112 ILE A N 1
ATOM 881 C CA . ILE A 1 112 ? -30.858 -8.632 16.755 1.00 89.81 112 ILE A CA 1
ATOM 882 C C . ILE A 1 112 ? -31.539 -9.654 15.853 1.00 89.81 112 ILE A C 1
ATOM 884 O O . ILE A 1 112 ? -32.702 -9.966 16.120 1.00 89.81 112 ILE A O 1
ATOM 888 N N . ASP A 1 113 ? -30.821 -10.189 14.869 1.00 90.00 113 ASP A N 1
ATOM 889 C CA . ASP A 1 113 ? -31.291 -11.208 13.934 1.00 90.00 113 ASP A CA 1
ATOM 890 C C . ASP A 1 113 ? -30.113 -12.012 13.366 1.00 90.00 113 ASP A C 1
ATOM 892 O O . ASP A 1 113 ? -28.961 -11.567 13.436 1.00 90.00 113 ASP A O 1
ATOM 896 N N . VAL A 1 114 ? -30.405 -13.180 12.802 1.00 92.00 114 VAL A N 1
ATOM 897 C CA . VAL A 1 114 ? -29.434 -14.064 12.145 1.00 92.00 114 VAL A CA 1
ATOM 898 C C . VAL A 1 114 ? -29.951 -14.491 10.780 1.00 92.00 114 VAL A C 1
ATOM 900 O O . VAL A 1 114 ? -31.156 -14.559 10.555 1.00 92.00 114 VAL A O 1
ATOM 903 N N . GLY A 1 115 ? -29.037 -14.788 9.868 1.00 89.12 115 GLY A N 1
ATOM 904 C CA . GLY A 1 115 ? -29.366 -15.251 8.531 1.00 89.12 115 GLY A CA 1
ATOM 905 C C . GLY A 1 115 ? -28.250 -16.088 7.934 1.00 89.12 115 GLY A C 1
ATOM 906 O O . GLY A 1 115 ? -27.220 -16.342 8.560 1.00 89.12 115 GLY A O 1
ATOM 907 N N . PHE A 1 116 ? -28.467 -16.503 6.695 1.00 90.25 116 PHE A N 1
ATOM 908 C CA . PHE A 1 116 ? -27.524 -17.296 5.933 1.00 90.25 116 PHE A CA 1
ATOM 909 C C . PHE A 1 116 ? -27.474 -16.767 4.499 1.00 90.25 116 PHE A C 1
ATOM 911 O O . PHE A 1 116 ? -28.517 -16.476 3.920 1.00 90.25 116 PHE A O 1
ATOM 918 N N . GLU A 1 117 ? -26.278 -16.621 3.936 1.00 85.12 117 GLU A N 1
ATOM 919 C CA . GLU A 1 117 ? -26.071 -16.256 2.533 1.00 85.12 117 GLU A CA 1
ATOM 920 C C . GLU A 1 117 ? -25.084 -17.240 1.893 1.00 85.12 117 GLU A C 1
ATOM 922 O O . GLU A 1 117 ? -24.118 -17.694 2.513 1.00 85.12 117 GLU A O 1
ATOM 927 N N . GLN A 1 118 ? -25.334 -17.601 0.633 1.00 81.88 118 GLN A N 1
ATOM 928 C CA . GLN A 1 118 ? -24.630 -18.681 -0.061 1.00 81.88 118 GLN A CA 1
ATOM 929 C C . GLN A 1 118 ? -23.097 -18.502 -0.122 1.00 81.88 118 GLN A C 1
ATOM 931 O O . GLN A 1 118 ? -22.362 -19.494 -0.195 1.00 81.88 118 GLN A O 1
ATOM 936 N N . ARG A 1 119 ? -22.585 -17.264 -0.125 1.00 74.69 119 ARG A N 1
ATOM 937 C CA . ARG A 1 119 ? -21.158 -16.946 -0.282 1.00 74.69 119 ARG A CA 1
ATOM 938 C C . ARG A 1 119 ? -20.466 -16.576 1.026 1.00 74.69 119 ARG A C 1
ATOM 940 O O . ARG A 1 119 ? -19.315 -16.983 1.179 1.00 74.69 119 ARG A O 1
ATOM 947 N N . SER A 1 120 ? -21.113 -15.881 1.958 1.00 77.81 120 SER A N 1
ATOM 948 C CA . SER A 1 120 ? -20.554 -15.505 3.267 1.00 77.81 120 SER A CA 1
ATOM 949 C C . SER A 1 120 ? -20.807 -16.560 4.356 1.00 77.81 120 SER A C 1
ATOM 951 O O . SER A 1 120 ? -20.016 -16.687 5.290 1.00 77.81 120 SER A O 1
ATOM 953 N N . GLY A 1 121 ? -21.836 -17.402 4.197 1.00 87.69 121 GLY A N 1
ATOM 954 C CA . GLY A 1 121 ? -22.270 -18.374 5.200 1.00 87.69 121 GLY A CA 1
ATOM 955 C C . GLY A 1 121 ? -23.209 -17.745 6.228 1.00 87.69 121 GLY A C 1
ATOM 956 O O . GLY A 1 121 ? -24.152 -17.051 5.864 1.00 87.69 121 GLY A O 1
ATOM 957 N N . ALA A 1 122 ? -22.980 -18.024 7.512 1.00 90.62 122 ALA A N 1
ATOM 958 C CA . ALA A 1 122 ? -23.795 -17.465 8.588 1.00 90.62 122 ALA A CA 1
ATOM 959 C C . ALA A 1 122 ? -23.542 -15.954 8.749 1.00 90.62 122 ALA A C 1
ATOM 961 O O . ALA A 1 122 ? -22.395 -15.530 8.921 1.00 90.62 122 ALA A O 1
ATOM 962 N N . GLU A 1 123 ? -24.615 -15.160 8.740 1.00 91.62 123 GLU A N 1
ATOM 963 C CA . GLU A 1 123 ? -24.588 -13.714 8.972 1.00 91.62 123 GLU A CA 1
ATOM 964 C C . GLU A 1 123 ? -25.324 -13.343 10.266 1.00 91.62 123 GLU A C 1
ATOM 966 O O . GLU A 1 123 ? -26.429 -13.810 10.542 1.00 91.62 123 GLU A O 1
ATOM 971 N N . PHE A 1 124 ? -24.735 -12.437 11.042 1.00 93.38 124 PHE A N 1
ATOM 972 C CA . PHE A 1 124 ? -25.273 -11.925 12.298 1.00 93.38 124 PHE A CA 1
ATOM 973 C C . PHE A 1 124 ? -25.535 -10.430 12.151 1.00 93.38 124 PHE A C 1
ATOM 975 O O . PHE A 1 124 ? -24.603 -9.644 11.956 1.00 93.38 124 PHE A O 1
ATOM 982 N N . LEU A 1 125 ? -26.800 -10.018 12.255 1.00 93.88 125 LEU A N 1
ATOM 983 C CA . LEU A 1 125 ? -27.173 -8.609 12.240 1.00 93.88 125 LEU A CA 1
ATOM 984 C C . LEU A 1 125 ? -26.971 -8.031 13.643 1.00 93.88 125 LEU A C 1
ATOM 986 O O . LEU A 1 125 ? -27.793 -8.232 14.542 1.00 93.88 125 LEU A O 1
ATOM 990 N N . VAL A 1 126 ? -25.868 -7.311 13.835 1.00 94.19 126 VAL A N 1
ATOM 991 C CA . VAL A 1 126 ? -25.520 -6.687 15.113 1.00 94.19 126 VAL A CA 1
ATOM 992 C C . VAL A 1 126 ? -25.979 -5.237 15.125 1.00 94.19 126 VAL A C 1
ATOM 994 O O . VAL A 1 126 ? -25.575 -4.428 14.290 1.00 94.19 126 VAL A O 1
ATOM 997 N N . ARG A 1 127 ? -26.803 -4.904 16.119 1.00 93.44 127 ARG A N 1
ATOM 998 C CA . ARG A 1 127 ? -27.147 -3.531 16.491 1.00 93.44 127 ARG A CA 1
ATOM 999 C C . ARG A 1 127 ? -26.203 -3.076 17.597 1.00 93.44 127 ARG A C 1
ATOM 1001 O O . ARG A 1 127 ? -26.036 -3.791 18.582 1.00 93.44 127 ARG A O 1
ATOM 1008 N N . PHE A 1 128 ? -25.662 -1.874 17.475 1.00 91.31 128 PHE A N 1
ATOM 1009 C CA . PHE A 1 128 ? -24.878 -1.204 18.515 1.00 91.31 128 PHE A CA 1
ATOM 1010 C C . PHE A 1 128 ? -25.275 0.277 18.604 1.00 91.31 128 PHE A C 1
ATOM 1012 O O . PHE A 1 128 ? -26.056 0.773 17.786 1.00 91.31 128 PHE A O 1
ATOM 1019 N N . ARG A 1 129 ? -24.789 0.991 19.623 1.00 86.44 129 ARG A N 1
ATOM 1020 C CA . ARG A 1 129 ? -25.089 2.417 19.828 1.00 86.44 129 ARG A CA 1
ATOM 1021 C C . ARG A 1 129 ? -24.475 3.270 18.712 1.00 86.44 129 ARG A C 1
ATOM 1023 O O . ARG A 1 129 ? -23.271 3.187 18.476 1.00 86.44 129 ARG A O 1
ATOM 1030 N N . GLN A 1 130 ? -25.273 4.126 18.069 1.00 85.06 130 GLN A N 1
ATOM 1031 C CA . GLN A 1 130 ? -24.777 5.082 17.072 1.00 85.06 130 GLN A CA 1
ATOM 1032 C C . GLN A 1 130 ? -23.722 5.996 17.734 1.00 85.06 130 GLN A C 1
ATOM 1034 O O . GLN A 1 130 ? -24.011 6.589 18.781 1.00 85.06 130 GLN A O 1
ATOM 1039 N N . PRO A 1 131 ? -22.496 6.120 17.186 1.00 75.69 131 PRO A N 1
ATOM 1040 C CA . PRO A 1 131 ? -21.475 6.985 17.762 1.00 75.69 131 PRO A CA 1
ATOM 1041 C C . PRO A 1 131 ? -21.952 8.436 17.825 1.00 75.69 131 PRO A C 1
ATOM 1043 O O . PRO A 1 131 ? -22.343 9.026 16.819 1.00 75.69 131 PRO A O 1
ATOM 1046 N N . ALA A 1 132 ? -21.902 9.030 19.017 1.00 65.12 132 ALA A N 1
ATOM 1047 C CA . ALA A 1 132 ? -22.270 10.427 19.187 1.00 65.12 132 ALA A CA 1
ATOM 1048 C C . ALA A 1 132 ? -21.323 11.320 18.368 1.00 65.12 132 ALA A C 1
ATOM 1050 O O . ALA A 1 132 ? -20.101 11.232 18.522 1.00 65.12 132 ALA A O 1
ATOM 1051 N N . ASN A 1 133 ? -21.878 12.216 17.544 1.00 54.50 133 ASN A N 1
ATOM 1052 C CA . ASN A 1 133 ? -21.114 13.223 16.804 1.00 54.50 133 ASN A CA 1
ATOM 1053 C C . ASN A 1 133 ? -20.432 14.199 17.782 1.00 54.50 133 ASN A C 1
ATOM 1055 O O . ASN A 1 133 ? -20.929 15.286 18.059 1.00 54.50 133 ASN A O 1
ATOM 1059 N N . ARG A 1 134 ? -19.255 13.824 18.300 1.00 41.44 134 ARG A N 1
ATOM 1060 C CA . ARG A 1 134 ? -18.422 14.628 19.213 1.00 41.44 134 ARG A CA 1
ATOM 1061 C C . ARG A 1 134 ? -17.705 15.807 18.524 1.00 41.44 134 ARG A C 1
ATOM 1063 O O . ARG A 1 134 ? -16.684 16.272 19.024 1.00 41.44 134 ARG A O 1
ATOM 1070 N N . HIS A 1 135 ? -18.259 16.354 17.439 1.00 38.97 135 HIS A N 1
ATOM 1071 C CA . HIS A 1 135 ? -17.998 17.753 17.088 1.00 38.97 135 HIS A CA 1
ATOM 1072 C C . HIS A 1 135 ? -18.759 18.612 18.102 1.00 38.97 135 HIS A C 1
ATOM 1074 O O . HIS A 1 135 ? -19.931 18.938 17.938 1.00 38.97 135 HIS A O 1
ATOM 1080 N N . ARG A 1 136 ? -18.083 18.846 19.233 1.00 32.81 136 ARG A N 1
ATOM 1081 C CA . ARG A 1 136 ? -18.629 19.200 20.556 1.00 32.81 136 ARG A CA 1
ATOM 1082 C C . ARG A 1 136 ? -19.066 20.665 20.677 1.00 32.81 136 ARG A C 1
ATOM 1084 O O . ARG A 1 136 ? -18.917 21.295 21.713 1.00 32.81 136 ARG A O 1
ATOM 1091 N N . GLN A 1 137 ? -19.557 21.210 19.579 1.00 34.97 137 GLN A N 1
ATOM 1092 C CA . GLN A 1 137 ? -19.673 22.629 19.312 1.00 34.97 137 GLN A CA 1
ATOM 1093 C C . GLN A 1 137 ? -20.950 22.834 18.476 1.00 34.97 137 GLN A C 1
ATOM 1095 O O . GLN A 1 137 ? -20.897 23.113 17.282 1.00 34.97 137 GLN A O 1
ATOM 1100 N N . SER A 1 138 ? -22.116 22.580 19.079 1.00 33.66 138 SER A N 1
ATOM 1101 C CA . SER A 1 138 ? -23.439 22.958 18.551 1.00 33.66 138 SER A CA 1
ATOM 1102 C C . SER A 1 138 ? -24.544 22.684 19.574 1.00 33.66 138 SER A C 1
ATOM 1104 O O . SER A 1 138 ? -24.862 21.521 19.816 1.00 33.66 138 SER A O 1
ATOM 1106 N N . ARG A 1 139 ? -25.123 23.724 20.200 1.00 38.00 139 ARG A N 1
ATOM 1107 C CA . ARG A 1 139 ? -26.089 23.540 21.306 1.00 38.00 139 ARG A CA 1
ATOM 1108 C C . ARG A 1 139 ? -27.536 23.361 20.906 1.00 38.00 139 ARG A C 1
ATOM 1110 O O . ARG A 1 139 ? -28.233 22.590 21.559 1.00 38.00 139 ARG A O 1
ATOM 1117 N N . VAL A 1 140 ? -27.974 23.984 19.815 1.00 40.97 140 VAL A N 1
ATOM 1118 C CA . VAL A 1 140 ? -29.067 23.365 19.070 1.00 40.97 140 VAL A CA 1
ATOM 1119 C C . VAL A 1 140 ? -28.444 22.114 18.474 1.00 40.97 140 VAL A C 1
ATOM 1121 O O . VAL A 1 140 ? -27.839 22.154 17.404 1.00 40.97 140 VAL A O 1
ATOM 1124 N N . LYS A 1 141 ? -28.568 20.990 19.192 1.00 40.22 141 LYS A N 1
ATOM 1125 C CA . LYS A 1 141 ? -28.583 19.697 18.522 1.00 40.22 141 LYS A CA 1
ATOM 1126 C C . LYS A 1 141 ? -29.599 19.874 17.392 1.00 40.22 141 LYS A C 1
ATOM 1128 O O . LYS A 1 141 ? -30.763 20.135 17.714 1.00 40.22 141 LYS A O 1
ATOM 1133 N N . PRO A 1 142 ? -29.222 19.789 16.103 1.00 41.16 142 PRO A N 1
ATOM 1134 C CA . PRO A 1 142 ? -30.241 19.574 15.094 1.00 41.16 142 PRO A CA 1
ATOM 1135 C C . PRO A 1 142 ? -31.098 18.404 15.583 1.00 41.16 142 PRO A C 1
ATOM 1137 O O . PRO A 1 142 ? -30.530 17.427 16.084 1.00 41.16 142 PRO A O 1
ATOM 1140 N N . ALA A 1 143 ? -32.430 18.525 15.490 1.00 52.31 143 ALA A N 1
ATOM 1141 C CA . ALA A 1 143 ? -33.342 17.439 15.853 1.00 52.31 143 ALA A CA 1
ATOM 1142 C C . ALA A 1 143 ? -32.769 16.129 15.301 1.00 52.31 143 ALA A C 1
ATOM 1144 O O . ALA A 1 143 ? -32.282 16.136 14.168 1.00 52.31 143 ALA A O 1
ATOM 1145 N N . GLU A 1 144 ? -32.725 15.059 16.103 1.00 55.25 144 GLU A N 1
ATOM 1146 C CA . GLU A 1 144 ? -31.789 13.945 15.855 1.00 55.25 144 GLU A CA 1
ATOM 1147 C C . GLU A 1 144 ? -31.933 13.341 14.443 1.00 55.25 144 GLU A C 1
ATOM 1149 O O . GLU A 1 144 ? -30.959 12.846 13.869 1.00 55.25 144 GLU A O 1
ATOM 1154 N N . ASP A 1 145 ? -33.120 13.491 13.852 1.00 58.38 145 ASP A N 1
ATOM 1155 C CA . ASP A 1 145 ? -33.508 13.029 12.525 1.00 58.38 145 ASP A CA 1
ATOM 1156 C C . ASP A 1 145 ? -33.426 14.071 11.375 1.00 58.38 145 ASP A C 1
ATOM 1158 O O . ASP A 1 145 ? -33.869 13.796 10.260 1.00 58.38 145 ASP A O 1
ATOM 1162 N N . SER A 1 146 ? -32.852 15.262 11.587 1.00 62.66 146 SER A N 1
ATOM 1163 C CA . SER A 1 146 ? -32.728 16.290 10.537 1.00 62.66 146 SER A CA 1
ATOM 1164 C C . SER A 1 146 ? -31.747 15.891 9.428 1.00 62.66 146 SER A C 1
ATOM 1166 O O . SER A 1 146 ? -30.773 15.174 9.671 1.00 62.66 146 SER A O 1
ATOM 1168 N N . ASP A 1 147 ? -31.936 16.423 8.217 1.00 66.31 147 ASP A N 1
ATOM 1169 C CA . ASP A 1 147 ? -31.058 16.134 7.073 1.00 66.31 147 ASP A CA 1
ATOM 1170 C C . ASP A 1 147 ? -29.593 16.523 7.310 1.00 66.31 147 ASP A C 1
ATOM 1172 O O . ASP A 1 147 ? -28.687 15.840 6.835 1.00 66.31 147 ASP A O 1
ATOM 1176 N N . ALA A 1 148 ? -29.333 17.577 8.091 1.00 61.38 148 ALA A N 1
ATOM 1177 C CA . ALA A 1 148 ? -27.975 17.959 8.473 1.00 61.38 148 ALA A CA 1
ATOM 1178 C C . ALA A 1 148 ? -27.341 16.925 9.422 1.00 61.38 148 ALA A C 1
ATOM 1180 O O . ALA A 1 148 ? -26.185 16.547 9.233 1.00 61.38 148 ALA A O 1
ATOM 1181 N N . SER A 1 149 ? -28.110 16.424 10.396 1.00 68.81 149 SER A N 1
ATOM 1182 C CA . SER A 1 149 ? -27.684 15.365 11.322 1.00 68.81 149 SER A CA 1
ATOM 1183 C C . SER A 1 149 ? -27.434 14.047 10.575 1.00 68.81 149 SER A C 1
ATOM 1185 O O . SER A 1 149 ? -26.356 13.458 10.684 1.00 68.81 149 SER A O 1
ATOM 1187 N N . LYS A 1 150 ? -28.382 13.634 9.720 1.00 74.06 150 LYS A N 1
ATOM 1188 C CA . LYS A 1 150 ? -28.263 12.475 8.818 1.00 74.06 150 LYS A CA 1
ATOM 1189 C C . LYS A 1 150 ? -27.044 12.588 7.906 1.00 74.06 150 LYS A C 1
ATOM 1191 O O . LYS A 1 150 ? -26.277 11.632 7.802 1.00 74.06 150 LYS A O 1
ATOM 1196 N N . LYS A 1 151 ? -26.815 13.750 7.283 1.00 73.12 151 LYS A N 1
ATOM 1197 C CA . LYS A 1 151 ? -25.634 13.985 6.442 1.00 73.12 151 LYS A CA 1
ATOM 1198 C C . LYS A 1 151 ? -24.341 13.846 7.243 1.00 73.12 151 LYS A C 1
ATOM 1200 O O . LYS A 1 151 ? -23.474 13.096 6.818 1.00 73.12 151 LYS A O 1
ATOM 1205 N N . GLN A 1 152 ? -24.230 14.465 8.419 1.00 70.81 152 GLN A N 1
ATOM 1206 C CA . GLN A 1 152 ? -23.039 14.322 9.266 1.00 70.81 152 GLN A CA 1
ATOM 1207 C C . GLN A 1 152 ? -22.780 12.863 9.686 1.00 70.81 152 GLN A C 1
ATOM 1209 O O . GLN A 1 152 ? -21.629 12.431 9.672 1.00 70.81 152 GLN A O 1
ATOM 1214 N N . ARG A 1 153 ? -23.823 12.082 10.019 1.00 81.56 153 ARG A N 1
ATOM 1215 C CA . ARG A 1 153 ? -23.679 10.636 10.291 1.00 81.56 153 ARG A CA 1
ATOM 1216 C C . ARG A 1 153 ? -23.181 9.878 9.058 1.00 81.56 153 ARG A C 1
ATOM 1218 O O . ARG A 1 153 ? -22.223 9.114 9.156 1.00 81.56 153 ARG A O 1
ATOM 1225 N N . ARG A 1 154 ? -23.784 10.114 7.886 1.00 77.94 154 ARG A N 1
ATOM 1226 C CA . ARG A 1 154 ? -23.350 9.512 6.611 1.00 77.94 154 ARG A CA 1
ATOM 1227 C C . ARG A 1 154 ? -21.900 9.871 6.293 1.00 77.94 154 ARG A C 1
ATOM 1229 O O . ARG A 1 154 ? -21.120 8.973 5.986 1.00 77.94 154 ARG A O 1
ATOM 1236 N N . ASP A 1 155 ? -21.512 11.134 6.441 1.00 72.38 155 ASP A N 1
ATOM 1237 C CA . ASP A 1 155 ? -20.138 11.600 6.248 1.00 72.38 155 ASP A CA 1
ATOM 1238 C C . ASP A 1 155 ? -19.182 10.889 7.230 1.00 72.38 155 ASP A C 1
ATOM 1240 O O . ASP A 1 155 ? -18.139 10.394 6.813 1.00 72.38 155 ASP A O 1
ATOM 1244 N N . TRP A 1 156 ? -19.552 10.711 8.507 1.00 75.94 156 TRP A N 1
ATOM 1245 C CA . TRP A 1 156 ? -18.734 9.990 9.499 1.00 75.94 156 TRP A CA 1
ATOM 1246 C C . TRP A 1 156 ? -18.472 8.518 9.125 1.00 75.94 156 TRP A C 1
ATOM 1248 O O . TRP A 1 156 ? -17.356 8.023 9.319 1.00 75.94 156 TRP A O 1
ATOM 1258 N N . TRP A 1 157 ? -19.463 7.823 8.561 1.00 81.44 157 TRP A N 1
ATOM 1259 C CA . TRP A 1 157 ? -19.337 6.430 8.102 1.00 81.44 157 TRP A CA 1
ATOM 1260 C C . TRP A 1 157 ? -18.661 6.286 6.725 1.00 81.44 157 TRP A C 1
ATOM 1262 O O . TRP A 1 157 ? -18.016 5.269 6.444 1.00 81.44 157 TRP A O 1
ATOM 1272 N N . THR A 1 158 ? -18.776 7.296 5.859 1.00 68.62 158 THR A N 1
ATOM 1273 C CA . THR A 1 158 ? -18.264 7.259 4.475 1.00 68.62 158 THR A CA 1
ATOM 1274 C C . THR A 1 158 ? -16.911 7.946 4.276 1.00 68.62 158 THR A C 1
ATOM 1276 O O . THR A 1 158 ? -16.277 7.697 3.250 1.00 68.62 158 THR A O 1
ATOM 1279 N N . PHE A 1 159 ? -16.426 8.749 5.235 1.00 64.38 159 PHE A N 1
ATOM 1280 C CA . PHE A 1 159 ? -15.181 9.518 5.113 1.00 64.38 159 PHE A CA 1
ATOM 1281 C C . PHE A 1 159 ? -13.990 8.639 4.697 1.00 64.38 159 PHE A C 1
ATOM 1283 O O . PHE A 1 159 ? -13.473 7.834 5.481 1.00 64.38 159 PHE A O 1
ATOM 1290 N N . GLN A 1 160 ? -13.536 8.814 3.449 1.00 50.34 160 GLN A N 1
ATOM 1291 C CA . GLN A 1 160 ? -12.627 7.883 2.766 1.00 50.34 160 GLN A CA 1
ATOM 1292 C C . GLN A 1 160 ? -11.322 7.610 3.522 1.00 50.34 160 GLN A C 1
ATOM 1294 O O . GLN A 1 160 ? -10.793 6.504 3.433 1.00 50.34 160 GLN A O 1
ATOM 1299 N N . ALA A 1 161 ? -10.815 8.583 4.285 1.00 49.97 161 ALA A N 1
ATOM 1300 C CA . ALA A 1 161 ? -9.557 8.442 5.012 1.00 49.97 161 ALA A CA 1
ATOM 1301 C C . ALA A 1 161 ? -9.614 7.440 6.181 1.00 49.97 161 ALA A C 1
ATOM 1303 O O . ALA A 1 161 ? -8.561 6.982 6.608 1.00 49.97 161 ALA A O 1
ATOM 1304 N N . LYS A 1 162 ? -10.805 7.110 6.716 1.00 58.12 162 LYS A N 1
ATOM 1305 C CA . LYS A 1 162 ? -10.938 6.274 7.929 1.00 58.12 162 LYS A CA 1
ATOM 1306 C C . LYS A 1 162 ? -11.527 4.880 7.713 1.00 58.12 162 LYS A C 1
ATOM 1308 O O . LYS A 1 162 ? -11.433 4.079 8.628 1.00 58.12 162 LYS A O 1
ATOM 1313 N N . LYS A 1 163 ? -12.114 4.582 6.544 1.00 67.81 163 LYS A N 1
ATOM 1314 C CA . LYS A 1 163 ? -12.510 3.219 6.106 1.00 67.81 163 LYS A CA 1
ATOM 1315 C C . LYS A 1 163 ? -13.192 2.324 7.179 1.00 67.81 163 LYS A C 1
ATOM 1317 O O . LYS A 1 163 ? -12.950 1.124 7.205 1.00 67.81 163 LYS A O 1
ATOM 1322 N N . ARG A 1 164 ? -14.061 2.896 8.021 1.00 83.69 164 ARG A N 1
ATOM 1323 C CA . ARG A 1 164 ? -14.731 2.200 9.142 1.00 83.69 164 ARG A CA 1
ATOM 1324 C C . ARG A 1 164 ? -15.803 1.217 8.682 1.00 83.69 164 ARG A C 1
ATOM 1326 O O . ARG A 1 164 ? -16.568 1.564 7.781 1.00 83.69 164 ARG A O 1
ATOM 1333 N N . LEU A 1 165 ? -15.896 0.054 9.320 1.00 87.25 165 LEU A N 1
ATOM 1334 C CA . LEU A 1 165 ? -16.804 -1.055 8.995 1.00 87.25 165 LEU A CA 1
ATOM 1335 C C . LEU A 1 165 ? -16.967 -1.228 7.473 1.00 87.25 165 LEU A C 1
ATOM 1337 O O . LEU A 1 165 ? -18.068 -1.188 6.918 1.00 87.25 165 LEU A O 1
ATOM 1341 N N . GLN A 1 166 ? -15.831 -1.308 6.778 1.00 83.31 166 GLN A N 1
ATOM 1342 C CA . GLN A 1 166 ? -15.781 -1.706 5.372 1.00 83.31 166 GLN A CA 1
ATOM 1343 C C . GLN A 1 166 ? -15.883 -3.233 5.276 1.00 83.31 166 GLN A C 1
ATOM 1345 O O . GLN A 1 166 ? -15.392 -3.914 6.180 1.00 83.31 166 GLN A O 1
ATOM 1350 N N . PRO A 1 167 ? -16.460 -3.785 4.195 1.00 82.44 167 PRO A N 1
ATOM 1351 C CA . PRO A 1 167 ? -16.477 -5.227 3.976 1.00 82.44 167 PRO A CA 1
ATOM 1352 C C . PRO A 1 167 ? -15.079 -5.854 4.058 1.00 82.44 167 PRO A C 1
ATOM 1354 O O . PRO A 1 167 ? -14.093 -5.267 3.605 1.00 82.44 167 PRO A O 1
ATOM 1357 N N . GLY A 1 168 ? -14.985 -7.023 4.696 1.00 80.62 168 GLY A N 1
ATOM 1358 C CA . GLY A 1 168 ? -13.718 -7.693 5.013 1.00 80.62 168 GLY A CA 1
ATOM 1359 C C . GLY A 1 168 ? -12.928 -7.089 6.188 1.00 80.62 168 GLY A C 1
ATOM 1360 O O . GLY A 1 168 ? -11.884 -7.630 6.555 1.00 80.62 168 GLY A O 1
ATOM 1361 N N . GLY A 1 169 ? -13.404 -5.997 6.798 1.00 85.19 169 GLY A N 1
ATOM 1362 C CA . GLY A 1 169 ? -12.817 -5.423 8.010 1.00 85.19 169 GLY A CA 1
ATOM 1363 C C . GLY A 1 169 ? -12.953 -6.360 9.213 1.00 85.19 169 GLY A C 1
ATOM 1364 O O . GLY A 1 169 ? -14.008 -6.969 9.413 1.00 85.19 169 GLY A O 1
ATOM 1365 N N . LEU A 1 170 ? -11.887 -6.476 10.009 1.00 88.25 170 LEU A N 1
ATOM 1366 C CA . LEU A 1 170 ? -11.843 -7.339 11.190 1.00 88.25 170 LEU A CA 1
ATOM 1367 C C . LEU A 1 170 ? -12.489 -6.656 12.407 1.00 88.25 170 LEU A C 1
ATOM 1369 O O . LEU A 1 170 ? -12.152 -5.521 12.757 1.00 88.25 170 LEU A O 1
ATOM 1373 N N . VAL A 1 171 ? -13.395 -7.375 13.071 1.00 91.00 171 VAL A N 1
ATOM 1374 C CA . VAL A 1 171 ? -14.137 -6.920 14.254 1.00 91.00 171 VAL A CA 1
ATOM 1375 C C . VAL A 1 171 ? -14.050 -7.977 15.351 1.00 91.00 171 VAL A C 1
ATOM 1377 O O . VAL A 1 171 ? -14.272 -9.157 15.103 1.00 91.00 171 VAL A O 1
ATOM 1380 N N . CYS A 1 172 ? -13.764 -7.561 16.580 1.00 92.00 172 CYS A N 1
ATOM 1381 C CA . CYS A 1 172 ? -13.740 -8.422 17.756 1.00 92.00 172 CYS A CA 1
ATOM 1382 C C . CYS A 1 172 ? -14.915 -8.093 18.687 1.00 92.00 172 CYS A C 1
ATOM 1384 O O . CYS A 1 172 ? -15.067 -6.947 19.100 1.00 92.00 172 CYS A O 1
ATOM 1386 N N . ALA A 1 173 ? -15.745 -9.078 19.024 1.00 92.19 173 ALA A N 1
ATOM 1387 C CA . ALA A 1 173 ? -16.774 -8.956 20.051 1.00 92.19 173 ALA A CA 1
ATOM 1388 C C . ALA A 1 173 ? -16.207 -9.393 21.409 1.00 92.19 173 ALA A C 1
ATOM 1390 O O . ALA A 1 173 ? -15.695 -10.509 21.533 1.00 92.19 173 ALA A O 1
ATOM 1391 N N . ILE A 1 174 ? -16.336 -8.529 22.419 1.00 90.31 174 ILE A N 1
ATOM 1392 C CA . ILE A 1 174 ? -15.850 -8.760 23.788 1.00 90.31 174 ILE A CA 1
ATOM 1393 C C . ILE A 1 174 ? -17.012 -8.587 24.771 1.00 90.31 174 ILE A C 1
ATOM 1395 O O . ILE A 1 174 ? -17.822 -7.668 24.610 1.00 90.31 174 ILE A O 1
ATOM 1399 N N . ASP A 1 175 ? -17.097 -9.447 25.790 1.00 86.69 175 ASP A N 1
ATOM 1400 C CA . ASP A 1 175 ? -18.043 -9.298 26.901 1.00 86.69 175 ASP A CA 1
ATOM 1401 C C . ASP A 1 175 ? -17.380 -9.266 28.285 1.00 86.69 175 ASP A C 1
ATOM 1403 O O . ASP A 1 175 ? -16.266 -9.746 28.494 1.00 86.69 175 ASP A O 1
ATOM 1407 N N . ALA A 1 176 ? -18.105 -8.723 29.264 1.00 79.88 176 ALA A N 1
ATOM 1408 C CA . ALA A 1 176 ? -17.652 -8.621 30.652 1.00 79.88 176 ALA A CA 1
ATOM 1409 C C . ALA A 1 176 ? -17.526 -9.979 31.394 1.00 79.88 176 ALA A C 1
ATOM 1411 O O . ALA A 1 176 ? -17.191 -9.998 32.583 1.00 79.88 176 ALA A O 1
ATOM 1412 N N . GLN A 1 177 ? -17.800 -11.115 30.734 1.00 80.25 177 GLN A N 1
ATOM 1413 C CA . GLN A 1 177 ? -17.495 -12.466 31.231 1.00 80.25 177 GLN A CA 1
ATOM 1414 C C . GLN A 1 177 ? -16.126 -12.963 30.724 1.00 80.25 177 GLN A C 1
ATOM 1416 O O . GLN A 1 177 ? -15.649 -14.007 31.163 1.00 80.25 177 GLN A O 1
ATOM 1421 N N . GLY A 1 178 ? -15.467 -12.208 29.839 1.00 81.31 178 GLY A N 1
ATOM 1422 C CA . GLY A 1 178 ? -14.185 -12.567 29.244 1.00 81.31 178 GLY A CA 1
ATOM 1423 C C . GLY A 1 178 ? -14.289 -13.385 27.962 1.00 81.31 178 GLY A C 1
ATOM 1424 O O . GLY A 1 178 ? -13.281 -13.969 27.560 1.00 81.31 178 GLY A O 1
ATOM 1425 N N . SER A 1 179 ? -15.463 -13.438 27.327 1.00 84.06 179 SER A N 1
ATOM 1426 C CA . SER A 1 179 ? -15.616 -14.021 25.991 1.00 84.06 179 SER A CA 1
ATOM 1427 C C . SER A 1 179 ? -14.998 -13.089 24.950 1.00 84.06 179 SER A C 1
ATOM 1429 O O . SER A 1 179 ? -15.286 -11.893 24.954 1.00 84.06 179 SER A O 1
ATOM 1431 N N . VAL A 1 180 ? -14.197 -13.638 24.034 1.00 87.75 180 VAL A N 1
ATOM 1432 C CA . VAL A 1 180 ? -13.568 -12.896 22.932 1.00 87.75 180 VAL A CA 1
ATOM 1433 C C . VAL A 1 180 ? -13.752 -13.676 21.638 1.00 87.75 180 VAL A C 1
ATOM 1435 O O . VAL A 1 180 ? -13.323 -14.824 21.559 1.00 87.75 180 VAL A O 1
ATOM 1438 N N . ASN A 1 181 ? -14.379 -13.069 20.627 1.00 88.12 181 ASN A N 1
ATOM 1439 C CA . ASN A 1 181 ? -14.624 -13.720 19.338 1.00 88.12 181 ASN A CA 1
ATOM 1440 C C . ASN A 1 181 ? -14.451 -12.755 18.164 1.00 88.12 181 ASN A C 1
ATOM 1442 O O . ASN A 1 181 ? -14.934 -11.625 18.200 1.00 88.12 181 ASN A O 1
ATOM 1446 N N . PHE A 1 182 ? -13.799 -13.225 17.103 1.00 89.94 182 PHE A N 1
ATOM 1447 C CA . PHE A 1 182 ? -13.514 -12.438 15.906 1.00 89.94 182 PHE A CA 1
ATOM 1448 C C . PHE A 1 182 ? -14.510 -12.727 14.784 1.00 89.94 182 PHE A C 1
ATOM 1450 O O . PHE A 1 182 ? -14.888 -13.872 14.558 1.00 89.94 182 PHE A O 1
ATOM 1457 N N . PHE A 1 183 ? -14.871 -11.676 14.057 1.00 90.81 183 PHE A N 1
ATOM 1458 C CA . PHE A 1 183 ? -15.782 -11.673 12.922 1.00 90.81 183 PHE A CA 1
ATOM 1459 C C . PHE A 1 183 ? -15.218 -10.779 11.809 1.00 90.81 183 PHE A C 1
ATOM 1461 O O . PHE A 1 183 ? -14.432 -9.863 12.059 1.00 90.81 183 PHE A O 1
ATOM 1468 N N . THR A 1 184 ? -15.685 -10.982 10.583 1.00 89.31 184 THR A N 1
ATOM 1469 C CA . THR A 1 184 ? -15.486 -10.056 9.459 1.00 89.31 184 THR A CA 1
ATOM 1470 C C . THR A 1 184 ? -16.778 -9.308 9.151 1.00 89.31 184 THR A C 1
ATOM 1472 O O . THR A 1 184 ? -17.847 -9.922 9.145 1.00 89.31 184 THR A O 1
ATOM 1475 N N . VAL A 1 185 ? -16.701 -8.019 8.817 1.00 90.31 185 VAL A N 1
ATOM 1476 C CA . VAL A 1 185 ? -17.840 -7.282 8.238 1.00 90.31 185 VAL A CA 1
ATOM 1477 C C . VAL A 1 185 ? -18.208 -7.895 6.884 1.00 90.31 185 VAL A C 1
ATOM 1479 O O . VAL A 1 185 ? -17.345 -8.022 6.013 1.00 90.31 185 VAL A O 1
ATOM 1482 N N . SER A 1 186 ? -19.475 -8.268 6.697 1.00 88.69 186 SER A N 1
ATOM 1483 C CA . SER A 1 186 ? -19.957 -8.858 5.443 1.00 88.69 186 SER A CA 1
ATOM 1484 C C . SER A 1 186 ? -20.160 -7.808 4.347 1.00 88.69 186 SER A C 1
ATOM 1486 O O . SER A 1 186 ? -20.549 -6.669 4.631 1.00 88.69 186 SER A O 1
ATOM 1488 N N . ASP A 1 187 ? -19.977 -8.225 3.090 1.00 84.25 187 ASP A N 1
ATOM 1489 C CA . ASP A 1 187 ? -20.294 -7.462 1.872 1.00 84.25 187 ASP A CA 1
ATOM 1490 C C . ASP A 1 187 ? -21.769 -7.017 1.816 1.00 84.25 187 ASP A C 1
ATOM 1492 O O . ASP A 1 187 ? -22.092 -6.016 1.180 1.00 84.25 187 ASP A O 1
ATOM 1496 N N . SER A 1 188 ? -22.663 -7.719 2.521 1.00 84.12 188 SER A N 1
ATOM 1497 C CA . SER A 1 188 ? -24.091 -7.393 2.653 1.00 84.12 188 SER A CA 1
ATOM 1498 C C . SER A 1 188 ? -24.389 -6.235 3.627 1.00 84.12 188 SER A C 1
ATOM 1500 O O . SER A 1 188 ? -25.550 -5.859 3.810 1.00 84.12 188 SER A O 1
ATOM 1502 N N . THR A 1 189 ? -23.371 -5.648 4.271 1.00 86.88 189 THR A N 1
ATOM 1503 C CA . THR A 1 189 ? -23.536 -4.518 5.203 1.00 86.88 189 THR A CA 1
ATOM 1504 C C . THR A 1 189 ? -23.959 -3.243 4.472 1.00 86.88 189 THR A C 1
ATOM 1506 O O . THR A 1 189 ? -23.158 -2.584 3.808 1.00 86.88 189 THR A O 1
ATOM 1509 N N . MET A 1 190 ? -25.215 -2.836 4.664 1.00 83.81 190 MET A N 1
ATOM 1510 C CA . MET A 1 190 ? -25.756 -1.585 4.129 1.00 83.81 190 MET A CA 1
ATOM 1511 C C . MET A 1 190 ? -25.264 -0.390 4.953 1.00 83.81 190 MET A C 1
ATOM 1513 O O . MET A 1 190 ? -25.506 -0.288 6.157 1.00 83.81 190 MET A O 1
ATOM 1517 N N . ARG A 1 191 ? -24.571 0.550 4.310 1.00 85.38 191 ARG A N 1
ATOM 1518 C CA . ARG A 1 191 ? -23.931 1.691 4.985 1.00 85.38 191 ARG A CA 1
ATOM 1519 C C . ARG A 1 191 ? -24.872 2.902 4.988 1.00 85.38 191 ARG A C 1
ATOM 1521 O O . ARG A 1 191 ? -24.878 3.688 5.933 1.00 85.38 191 ARG A O 1
ATOM 1528 N N . THR A 1 192 ? -25.706 3.006 3.956 1.00 79.69 192 THR A N 1
ATOM 1529 C CA . THR A 1 192 ? -26.660 4.084 3.682 1.00 79.69 192 THR A CA 1
ATOM 1530 C C . THR A 1 192 ? -27.903 3.566 2.950 1.00 79.69 192 THR A C 1
ATOM 1532 O O . THR A 1 192 ? -27.858 2.569 2.235 1.00 79.69 192 THR A O 1
ATOM 1535 N N . SER A 1 193 ? -29.007 4.303 3.035 1.00 73.38 193 SER A N 1
ATOM 1536 C CA . SER A 1 193 ? -30.240 4.072 2.262 1.00 73.38 193 SER A CA 1
ATOM 1537 C C . SER A 1 193 ? -30.061 4.062 0.730 1.00 73.38 193 SER A C 1
ATOM 1539 O O . SER A 1 193 ? -30.878 3.466 0.029 1.00 73.38 193 SER A O 1
ATOM 1541 N N . SER A 1 194 ? -28.988 4.643 0.179 1.00 69.81 194 SER A N 1
ATOM 1542 C CA . SER A 1 194 ? -28.627 4.474 -1.242 1.00 69.81 194 SER A CA 1
ATOM 1543 C C . SER A 1 194 ? -28.174 3.051 -1.584 1.00 69.81 194 SER A C 1
ATOM 1545 O O . SER A 1 194 ? -28.445 2.583 -2.689 1.00 69.81 194 SER A O 1
ATOM 1547 N N . ASP A 1 195 ? -27.552 2.341 -0.640 1.00 69.06 195 ASP A N 1
ATOM 1548 C CA . ASP A 1 195 ? -27.135 0.950 -0.842 1.00 69.06 195 ASP A CA 1
ATOM 1549 C C . ASP A 1 195 ? -28.363 0.033 -0.959 1.00 69.06 195 ASP A C 1
ATOM 1551 O O . ASP A 1 195 ? -28.367 -0.884 -1.774 1.00 69.06 195 ASP A O 1
ATOM 1555 N N . VAL A 1 196 ? -29.451 0.347 -0.239 1.00 65.75 196 VAL A N 1
ATOM 1556 C CA . VAL A 1 196 ? -30.736 -0.378 -0.301 1.00 65.75 196 VAL A CA 1
ATOM 1557 C C . VAL A 1 196 ? -31.339 -0.350 -1.710 1.00 65.75 196 VAL A C 1
ATOM 1559 O O . VAL A 1 196 ? -31.841 -1.371 -2.175 1.00 65.75 196 VAL A O 1
ATOM 1562 N N . LYS A 1 197 ? -31.269 0.785 -2.426 1.00 61.34 197 LYS A N 1
ATOM 1563 C CA . LYS A 1 197 ? -31.719 0.859 -3.832 1.00 61.34 197 LYS A CA 1
ATOM 1564 C C . LYS A 1 197 ? -30.907 -0.073 -4.726 1.00 61.34 197 LYS A C 1
ATOM 1566 O O . LYS A 1 197 ? -31.483 -0.886 -5.438 1.00 61.34 197 LYS A O 1
ATOM 1571 N N . ARG A 1 198 ? -29.579 0.007 -4.628 1.00 58.22 198 ARG A N 1
ATOM 1572 C CA . ARG A 1 198 ? -28.657 -0.808 -5.428 1.00 58.22 198 ARG A CA 1
ATOM 1573 C C . ARG A 1 198 ? -28.796 -2.306 -5.134 1.00 58.22 198 ARG A C 1
ATOM 1575 O O . ARG A 1 198 ? -28.611 -3.126 -6.023 1.00 58.22 198 ARG A O 1
ATOM 1582 N N . TRP A 1 199 ? -29.146 -2.657 -3.897 1.00 59.53 199 TRP A N 1
ATOM 1583 C CA . TRP A 1 199 ? -29.423 -4.032 -3.485 1.00 59.53 199 TRP A CA 1
ATOM 1584 C C . TRP A 1 199 ? -30.769 -4.533 -4.039 1.00 59.53 199 TRP A C 1
ATOM 1586 O O . TRP A 1 199 ? -30.818 -5.618 -4.607 1.00 59.53 199 TRP A O 1
ATOM 1596 N N . ARG A 1 200 ? -31.833 -3.711 -4.000 1.00 60.50 200 ARG A N 1
ATOM 1597 C CA . ARG A 1 200 ? -33.130 -4.008 -4.652 1.00 60.50 200 ARG A CA 1
ATOM 1598 C C . ARG A 1 200 ? -33.027 -4.157 -6.177 1.00 60.50 200 ARG A C 1
ATOM 1600 O O . ARG A 1 200 ? -33.765 -4.940 -6.758 1.00 60.50 200 ARG A O 1
ATOM 1607 N N . GLU A 1 201 ? -32.114 -3.436 -6.828 1.00 58.56 201 GLU A N 1
ATOM 1608 C CA . GLU A 1 201 ? -31.812 -3.605 -8.263 1.00 58.56 201 GLU A CA 1
ATOM 1609 C C . GLU A 1 201 ? -31.119 -4.947 -8.577 1.00 58.56 201 GLU A C 1
ATOM 1611 O O . GLU A 1 201 ? -31.169 -5.408 -9.716 1.00 58.56 201 GLU A O 1
ATOM 1616 N N . MET A 1 202 ? -30.483 -5.581 -7.584 1.00 52.53 202 MET A N 1
ATOM 1617 C CA . MET A 1 202 ? -29.816 -6.882 -7.722 1.00 52.53 202 MET A CA 1
ATOM 1618 C C . MET A 1 202 ? -30.687 -8.068 -7.282 1.00 52.53 202 MET A C 1
ATOM 1620 O O . MET A 1 202 ? -30.510 -9.160 -7.819 1.00 52.53 202 MET A O 1
ATOM 1624 N N . ASP A 1 203 ? -31.602 -7.874 -6.327 1.00 48.84 203 ASP A N 1
ATOM 1625 C CA . ASP A 1 203 ? -32.472 -8.923 -5.783 1.00 48.84 203 ASP A CA 1
ATOM 1626 C C . ASP A 1 203 ? -33.958 -8.657 -6.079 1.00 48.84 203 ASP A C 1
ATOM 1628 O O . ASP A 1 203 ? -34.691 -8.020 -5.313 1.00 48.84 203 ASP A O 1
ATOM 1632 N N . SER A 1 204 ? -34.412 -9.214 -7.205 1.00 47.50 204 SER A N 1
ATOM 1633 C CA . SER A 1 204 ? -35.788 -9.113 -7.699 1.00 47.50 204 SER A CA 1
ATOM 1634 C C . SER A 1 204 ? -36.824 -9.896 -6.879 1.00 47.50 204 SER A C 1
ATOM 1636 O O . SER A 1 204 ? -37.987 -9.931 -7.276 1.00 47.50 204 SER A O 1
ATOM 1638 N N . SER A 1 205 ? -36.429 -10.573 -5.793 1.00 47.03 205 SER A N 1
ATOM 1639 C CA . SER A 1 205 ? -37.328 -11.401 -4.971 1.00 47.03 205 SER A CA 1
ATOM 1640 C C . SER A 1 205 ? -37.957 -10.664 -3.777 1.00 47.03 205 SER A C 1
ATOM 1642 O O . SER A 1 205 ? -38.862 -11.195 -3.133 1.00 47.03 205 SER A O 1
ATOM 1644 N N . SER A 1 206 ? -37.498 -9.444 -3.480 1.00 43.91 206 SER A N 1
ATOM 1645 C CA . SER A 1 206 ? -37.860 -8.706 -2.262 1.00 43.91 206 SER A CA 1
ATOM 1646 C C . SER A 1 206 ? -39.169 -7.899 -2.373 1.00 43.91 206 SER A C 1
ATOM 1648 O O . SER A 1 206 ? -39.439 -7.245 -3.380 1.00 43.91 206 SER A O 1
ATOM 1650 N N . ASP A 1 207 ? -39.990 -7.921 -1.312 1.00 50.62 207 ASP A N 1
ATOM 1651 C CA . ASP A 1 207 ? -41.271 -7.194 -1.239 1.00 50.62 207 ASP A CA 1
ATOM 1652 C C . ASP A 1 207 ? -41.045 -5.664 -1.320 1.00 50.62 207 ASP A C 1
ATOM 1654 O O . ASP A 1 207 ? -40.354 -5.097 -0.459 1.00 50.62 207 ASP A O 1
ATOM 1658 N N . PRO A 1 208 ? -41.632 -4.956 -2.310 1.00 47.88 208 PRO A N 1
ATOM 1659 C CA . PRO A 1 208 ? -41.416 -3.521 -2.490 1.00 47.88 208 PRO A CA 1
ATOM 1660 C C . PRO A 1 208 ? -41.833 -2.667 -1.278 1.00 47.88 208 PRO A C 1
ATOM 1662 O O . PRO A 1 208 ? -41.239 -1.599 -1.070 1.00 47.88 208 PRO A O 1
ATOM 1665 N N . ASN A 1 209 ? -42.789 -3.133 -0.464 1.00 44.28 209 ASN A N 1
ATOM 1666 C CA . ASN A 1 209 ? -43.333 -2.401 0.685 1.00 44.28 209 ASN A CA 1
ATOM 1667 C C . ASN A 1 209 ? -42.521 -2.552 1.984 1.00 44.28 209 ASN A C 1
ATOM 1669 O O . ASN A 1 209 ? -42.821 -1.870 2.966 1.00 44.28 209 ASN A O 1
ATOM 1673 N N . GLN A 1 210 ? -41.488 -3.400 2.030 1.00 45.47 210 GLN A N 1
ATOM 1674 C CA . GLN A 1 210 ? -40.710 -3.591 3.257 1.00 45.47 210 GLN A CA 1
ATOM 1675 C C . GLN A 1 210 ? -39.669 -2.466 3.449 1.00 45.47 210 GLN A C 1
ATOM 1677 O O . GLN A 1 210 ? -38.668 -2.386 2.730 1.00 45.47 210 GLN A O 1
ATOM 1682 N N . GLU A 1 211 ? -39.888 -1.581 4.431 1.00 51.34 211 GLU A N 1
ATOM 1683 C CA . GLU A 1 211 ? -38.905 -0.567 4.850 1.00 51.34 211 GLU A CA 1
ATOM 1684 C C . GLU A 1 211 ? -37.682 -1.222 5.518 1.00 51.34 211 GLU A C 1
ATOM 1686 O O . GLU A 1 211 ? -37.671 -1.502 6.720 1.00 51.34 211 GLU A O 1
ATOM 1691 N N . ILE A 1 212 ? -36.608 -1.423 4.753 1.00 56.31 212 ILE A N 1
ATOM 1692 C CA . ILE A 1 212 ? -35.329 -1.910 5.283 1.00 56.31 212 ILE A CA 1
ATOM 1693 C C . ILE A 1 212 ? -34.632 -0.768 6.043 1.00 56.31 212 ILE A C 1
ATOM 1695 O O . ILE A 1 212 ? -33.993 0.097 5.448 1.00 56.31 212 ILE A O 1
ATOM 1699 N N . LYS A 1 213 ? -34.758 -0.771 7.377 1.00 65.12 213 LYS A N 1
ATOM 1700 C CA . LYS A 1 213 ? -34.225 0.270 8.286 1.00 65.12 213 LYS A CA 1
ATOM 1701 C C . LYS A 1 213 ? -32.813 -0.002 8.836 1.00 65.12 213 LYS A C 1
ATOM 1703 O O . LYS A 1 213 ? -32.275 0.814 9.577 1.00 65.12 213 LYS A O 1
ATOM 1708 N N . TYR A 1 214 ? -32.197 -1.128 8.480 1.00 84.25 214 TYR A N 1
ATOM 1709 C CA . TYR A 1 214 ? -30.931 -1.585 9.069 1.00 84.25 214 TYR A CA 1
ATOM 1710 C C . TYR A 1 214 ? -29.698 -1.088 8.300 1.00 84.25 214 TYR A C 1
ATOM 1712 O O . TYR A 1 214 ? -29.073 -1.851 7.565 1.00 84.25 214 TYR A O 1
ATOM 1720 N N . THR A 1 215 ? -29.337 0.187 8.475 1.00 88.38 215 THR A N 1
ATOM 1721 C CA . THR A 1 215 ? -28.102 0.768 7.910 1.00 88.38 215 THR A CA 1
ATOM 1722 C C . THR A 1 215 ? -27.167 1.307 8.997 1.00 88.38 215 THR A C 1
ATOM 1724 O O . THR A 1 215 ? -27.567 1.498 10.146 1.00 88.38 215 THR A O 1
ATOM 1727 N N . LEU A 1 216 ? -25.904 1.578 8.660 1.00 88.56 216 LEU A N 1
ATOM 1728 C CA . LEU A 1 216 ? -24.970 2.213 9.601 1.00 88.56 216 LEU A CA 1
ATOM 1729 C C . LEU A 1 216 ? -25.369 3.652 9.974 1.00 88.56 216 LEU A C 1
ATOM 1731 O O . LEU A 1 216 ? -25.181 4.056 11.119 1.00 88.56 216 LEU A O 1
ATOM 1735 N N . ALA A 1 217 ? -25.885 4.442 9.026 1.00 85.50 217 ALA A N 1
ATOM 1736 C CA . ALA A 1 217 ? -25.963 5.899 9.172 1.00 85.50 217 ALA A CA 1
ATOM 1737 C C . ALA A 1 217 ? -27.368 6.488 9.384 1.00 85.50 217 ALA A C 1
ATOM 1739 O O . ALA A 1 217 ? -27.473 7.613 9.883 1.00 85.50 217 ALA A O 1
ATOM 1740 N N . ASP A 1 218 ? -28.433 5.809 8.949 1.00 83.81 218 ASP A N 1
ATOM 1741 C CA . ASP A 1 218 ? -29.746 6.457 8.842 1.00 83.81 218 ASP A CA 1
ATOM 1742 C C . ASP A 1 218 ? -30.473 6.551 10.198 1.00 83.81 218 ASP A C 1
ATOM 1744 O O . ASP A 1 218 ? -30.982 7.626 10.518 1.00 83.81 218 ASP A O 1
ATOM 1748 N N . ASP A 1 219 ? -30.439 5.508 11.038 1.00 84.88 219 ASP A N 1
ATOM 1749 C CA . ASP A 1 219 ? -31.005 5.539 12.401 1.00 84.88 219 ASP A CA 1
ATOM 1750 C C . ASP A 1 219 ? -30.181 6.479 13.326 1.00 84.88 219 ASP A C 1
ATOM 1752 O O . ASP A 1 219 ? -28.945 6.440 13.317 1.00 84.88 219 ASP A O 1
ATOM 1756 N N . PRO A 1 220 ? -30.824 7.382 14.095 1.00 82.38 220 PRO A N 1
ATOM 1757 C CA . PRO A 1 220 ? -30.126 8.347 14.946 1.00 82.38 220 PRO A CA 1
ATOM 1758 C C . PRO A 1 220 ? -29.547 7.768 16.246 1.00 82.38 220 PRO A C 1
ATOM 1760 O O . PRO A 1 220 ? -28.598 8.340 16.780 1.00 82.38 220 PRO A O 1
ATOM 1763 N N . GLN A 1 221 ? -30.096 6.668 16.766 1.00 83.00 221 GLN A N 1
ATOM 1764 C CA . GLN A 1 221 ? -29.743 6.097 18.074 1.00 83.00 221 GLN A CA 1
ATOM 1765 C C . GLN A 1 221 ? -28.884 4.836 17.954 1.00 83.00 221 GLN A C 1
ATOM 1767 O O . GLN A 1 221 ? -28.055 4.553 18.827 1.00 83.00 221 GLN A O 1
ATOM 1772 N N . HIS A 1 222 ? -29.056 4.088 16.868 1.00 87.75 222 HIS A N 1
ATOM 1773 C CA . HIS A 1 222 ? -28.406 2.811 16.622 1.00 87.75 222 HIS A CA 1
ATOM 1774 C C . HIS A 1 222 ? -27.715 2.781 15.263 1.00 87.75 222 HIS A C 1
ATOM 1776 O O . HIS A 1 222 ? -28.080 3.497 14.339 1.00 87.75 222 HIS A O 1
ATOM 1782 N N . ALA A 1 223 ? -26.722 1.911 15.144 1.00 90.88 223 ALA A N 1
ATOM 1783 C CA . ALA A 1 223 ? -26.137 1.523 13.873 1.00 90.88 223 ALA A CA 1
ATOM 1784 C C . ALA A 1 223 ? -26.195 -0.003 13.745 1.00 90.88 223 ALA A C 1
ATOM 1786 O O . ALA A 1 223 ? -26.165 -0.728 14.748 1.00 90.88 223 ALA A O 1
ATOM 1787 N N . PHE A 1 224 ? -26.310 -0.479 12.506 1.00 93.38 224 PHE A N 1
ATOM 1788 C CA . PHE A 1 224 ? -26.512 -1.889 12.187 1.00 93.38 224 PHE A CA 1
ATOM 1789 C C . PHE A 1 224 ? -25.418 -2.379 11.236 1.00 93.38 224 PHE A C 1
ATOM 1791 O O . PHE A 1 224 ? -25.199 -1.789 10.180 1.00 93.38 224 PHE A O 1
ATOM 1798 N N . VAL A 1 225 ? -24.739 -3.466 11.606 1.00 93.50 225 VAL A N 1
ATOM 1799 C CA . VAL A 1 225 ? -23.687 -4.115 10.807 1.00 93.50 225 VAL A CA 1
ATOM 1800 C C . VAL A 1 225 ? -24.005 -5.597 10.640 1.00 93.50 225 VAL A C 1
ATOM 1802 O O . VAL A 1 225 ? -24.534 -6.220 11.562 1.00 93.50 225 VAL A O 1
ATOM 1805 N N . ARG A 1 226 ? -23.682 -6.176 9.479 1.00 93.12 226 ARG A N 1
ATOM 1806 C CA . ARG A 1 226 ? -23.738 -7.627 9.281 1.00 93.12 226 ARG A CA 1
ATOM 1807 C C . ARG A 1 226 ? -22.342 -8.207 9.444 1.00 93.12 226 ARG A C 1
ATOM 1809 O O . ARG A 1 226 ? -21.410 -7.806 8.748 1.00 93.12 226 ARG A O 1
ATOM 1816 N N . LEU A 1 227 ? -22.196 -9.131 10.384 1.00 93.19 227 LEU A N 1
ATOM 1817 C CA . LEU A 1 227 ? -20.945 -9.826 10.673 1.00 93.19 227 LEU A CA 1
ATOM 1818 C C . LEU A 1 227 ? -21.032 -11.278 10.199 1.00 93.19 227 LEU A C 1
ATOM 1820 O O . LEU A 1 227 ? -22.087 -11.892 10.309 1.00 93.19 227 LEU A O 1
ATOM 1824 N N . GLY A 1 228 ? -19.927 -11.830 9.711 1.00 90.06 228 GLY A N 1
ATOM 1825 C CA . GLY A 1 228 ? -19.803 -13.235 9.318 1.00 90.06 228 GLY A CA 1
ATOM 1826 C C . GLY A 1 228 ? -18.399 -13.775 9.591 1.00 90.06 228 GLY A C 1
ATOM 1827 O O . GLY A 1 228 ? -17.573 -13.093 10.201 1.00 90.06 228 GLY A O 1
ATOM 1828 N N . PHE A 1 229 ? -18.115 -14.989 9.117 1.00 84.06 229 PHE A N 1
ATOM 1829 C CA . PHE A 1 229 ? -16.863 -15.714 9.387 1.00 84.06 229 PHE A CA 1
ATOM 1830 C C . PHE A 1 229 ? -15.975 -15.881 8.142 1.00 84.06 229 PHE A C 1
ATOM 1832 O O . PHE A 1 229 ? -15.302 -16.901 7.989 1.00 84.06 229 PHE A O 1
ATOM 1839 N N . ASN A 1 230 ? -15.975 -14.919 7.213 1.00 68.50 230 ASN A N 1
ATOM 1840 C CA . ASN A 1 230 ? -15.235 -15.062 5.957 1.00 68.50 230 ASN A CA 1
ATOM 1841 C C . ASN A 1 230 ? -13.732 -15.242 6.226 1.00 68.50 230 ASN A C 1
ATOM 1843 O O . ASN A 1 230 ? -13.054 -14.356 6.738 1.00 68.50 230 ASN A O 1
ATOM 1847 N N . GLY A 1 231 ? -13.218 -16.425 5.886 1.00 63.47 231 GLY A N 1
ATOM 1848 C CA . GLY A 1 231 ? -11.824 -16.803 6.110 1.00 63.47 231 GLY A CA 1
ATOM 1849 C C . GLY A 1 231 ? -11.483 -17.266 7.532 1.00 63.47 231 GLY A C 1
ATOM 1850 O O . GLY A 1 231 ? -10.374 -17.766 7.719 1.00 63.47 231 GLY A O 1
ATOM 1851 N N . ILE A 1 232 ? -12.389 -17.184 8.510 1.00 61.75 232 ILE A N 1
ATOM 1852 C CA . ILE A 1 232 ? -12.145 -17.638 9.888 1.00 61.75 232 ILE A CA 1
ATOM 1853 C C . ILE A 1 232 ? -12.686 -19.067 10.068 1.00 61.75 232 ILE A C 1
ATOM 1855 O O . ILE A 1 232 ? -13.748 -19.414 9.555 1.00 61.75 232 ILE A O 1
ATOM 1859 N N . GLU A 1 233 ? -11.936 -19.934 10.751 1.00 61.41 233 GLU A N 1
ATOM 1860 C CA . GLU A 1 233 ? -12.362 -21.317 10.995 1.00 61.41 233 GLU A CA 1
ATOM 1861 C C . GLU A 1 233 ? -13.413 -21.359 12.108 1.00 61.41 233 GLU A C 1
ATOM 1863 O O . GLU A 1 233 ? -13.166 -20.974 13.247 1.00 61.41 233 GLU A O 1
ATOM 1868 N N . GLY A 1 234 ? -14.634 -21.734 11.717 1.00 56.56 234 GLY A N 1
ATOM 1869 C CA . GLY A 1 234 ? -15.827 -21.131 12.306 1.00 56.56 234 GLY A CA 1
ATOM 1870 C C . GLY A 1 234 ? -16.809 -22.066 13.000 1.00 56.56 234 GLY A C 1
ATOM 1871 O O . GLY A 1 234 ? -17.919 -21.622 13.255 1.00 56.56 234 GLY A O 1
ATOM 1872 N N . GLN A 1 235 ? -16.478 -23.326 13.305 1.00 61.34 235 GLN A N 1
ATOM 1873 C CA . GLN A 1 235 ? -17.443 -24.192 14.008 1.00 61.34 235 GLN A CA 1
ATOM 1874 C C . GLN A 1 235 ? -17.647 -23.737 15.465 1.00 61.34 235 GLN A C 1
ATOM 1876 O O . GLN A 1 235 ? -18.778 -23.516 15.890 1.00 61.34 235 GLN A O 1
ATOM 1881 N N . SER A 1 236 ? -16.558 -23.470 16.195 1.00 69.19 236 SER A N 1
ATOM 1882 C CA . SER A 1 236 ? -16.608 -22.856 17.532 1.00 69.19 236 SER A CA 1
ATOM 1883 C C . SER A 1 236 ? -17.196 -21.439 17.506 1.00 69.19 236 SER A C 1
ATOM 1885 O O . SER A 1 236 ? -17.936 -21.052 18.411 1.00 69.19 236 SER A O 1
ATOM 1887 N N . GLN A 1 237 ? -16.910 -20.668 16.452 1.00 79.31 237 GLN A N 1
ATOM 1888 C CA . GLN A 1 237 ? -17.423 -19.305 16.308 1.00 79.31 237 GLN A CA 1
ATOM 1889 C C . GLN A 1 237 ? -18.918 -19.260 15.971 1.00 79.31 237 GLN A C 1
ATOM 1891 O O . GLN A 1 237 ? -19.620 -18.382 16.472 1.00 79.31 237 GLN A O 1
ATOM 1896 N N . LEU A 1 238 ? -19.424 -20.213 15.180 1.00 87.50 238 LEU A N 1
ATOM 1897 C CA . LEU A 1 238 ? -20.852 -20.377 14.912 1.00 87.50 238 LEU A CA 1
ATOM 1898 C C . LEU A 1 238 ? -21.601 -20.653 16.217 1.00 87.50 238 LEU A C 1
ATOM 1900 O O . LEU A 1 238 ? -22.505 -19.890 16.553 1.00 87.50 238 LEU A O 1
ATOM 1904 N N . ALA A 1 239 ? -21.163 -21.648 16.993 1.00 87.06 239 ALA A N 1
ATOM 1905 C CA . ALA A 1 239 ? -21.739 -21.960 18.301 1.00 87.06 239 ALA A CA 1
ATOM 1906 C C . ALA A 1 239 ? -21.755 -20.732 19.237 1.00 87.06 239 ALA A C 1
ATOM 1908 O O . ALA A 1 239 ? -22.765 -20.444 19.885 1.00 87.06 239 ALA A O 1
ATOM 1909 N N . TYR A 1 240 ? -20.673 -19.940 19.260 1.00 86.12 240 TYR A N 1
ATOM 1910 C CA . TYR A 1 240 ? -20.641 -18.679 20.009 1.00 86.12 240 TYR A CA 1
ATOM 1911 C C . TYR A 1 240 ? -21.642 -17.640 19.480 1.00 86.12 240 TYR A C 1
ATOM 1913 O O . TYR A 1 240 ? -22.374 -17.041 20.270 1.00 86.12 240 TYR A O 1
ATOM 1921 N N . GLY A 1 241 ? -21.696 -17.414 18.165 1.00 89.38 241 GLY A N 1
ATOM 1922 C CA . GLY A 1 241 ? -22.609 -16.453 17.542 1.00 89.38 241 GLY A CA 1
ATOM 1923 C C . GLY A 1 241 ? -24.078 -16.793 17.804 1.00 89.38 241 GLY A C 1
ATOM 1924 O O . GLY A 1 241 ? -24.861 -15.917 18.177 1.00 89.38 241 GLY A O 1
ATOM 1925 N N . LEU A 1 242 ? -24.439 -18.076 17.701 1.00 92.00 242 LEU A N 1
ATOM 1926 C CA . LEU A 1 242 ? -25.777 -18.579 18.019 1.00 92.00 242 LEU A CA 1
ATOM 1927 C C . LEU A 1 242 ? -26.082 -18.453 19.525 1.00 92.00 242 LEU A C 1
ATOM 1929 O O . LEU A 1 242 ? -27.142 -17.943 19.890 1.00 92.00 242 LEU A O 1
ATOM 1933 N N . SER A 1 243 ? -25.130 -18.776 20.408 1.00 88.69 243 SER A N 1
ATOM 1934 C CA . SER A 1 243 ? -25.274 -18.570 21.861 1.00 88.69 243 SER A CA 1
ATOM 1935 C C . SER A 1 243 ? -25.460 -17.090 22.236 1.00 88.69 243 SER A C 1
ATOM 1937 O O . SER A 1 243 ? -26.305 -16.747 23.070 1.00 88.69 243 SER A O 1
ATOM 1939 N N . TRP A 1 244 ? -24.718 -16.176 21.603 1.00 89.31 244 TRP A N 1
ATOM 1940 C CA . TRP A 1 244 ? -24.885 -14.734 21.797 1.00 89.31 244 TRP A CA 1
ATOM 1941 C C . TRP A 1 244 ? -26.248 -14.255 21.270 1.00 89.31 244 TRP A C 1
ATOM 1943 O O . TRP A 1 244 ? -26.899 -13.434 21.927 1.00 89.31 244 TRP A O 1
ATOM 1953 N N . PHE A 1 245 ? -26.745 -14.804 20.159 1.00 91.44 245 PHE A N 1
ATOM 1954 C CA . PHE A 1 245 ? -28.094 -14.517 19.668 1.00 91.44 245 PHE A CA 1
ATOM 1955 C C . PHE A 1 245 ? -29.191 -14.991 20.637 1.00 91.44 245 PHE A C 1
ATOM 1957 O O . PHE A 1 245 ? -30.082 -14.202 20.961 1.00 91.44 245 PHE A O 1
ATOM 1964 N N . LEU A 1 246 ? -29.087 -16.207 21.188 1.00 89.69 246 LEU A N 1
ATOM 1965 C CA . LEU A 1 246 ? -30.017 -16.724 22.203 1.00 89.69 246 LEU A CA 1
ATOM 1966 C C . LEU A 1 246 ? -30.059 -15.827 23.448 1.00 89.69 246 LEU A C 1
ATOM 1968 O O . LEU A 1 246 ? -31.130 -15.353 23.837 1.00 89.69 246 LEU A O 1
ATOM 1972 N N . LYS A 1 247 ? -28.892 -15.494 24.019 1.00 85.00 247 LYS A N 1
ATOM 1973 C CA . LYS A 1 247 ? -28.774 -14.545 25.146 1.00 85.00 247 LYS A CA 1
ATOM 1974 C C . LYS A 1 247 ? -29.413 -13.188 24.809 1.00 85.00 247 LYS A C 1
ATOM 1976 O O . LYS A 1 247 ? -30.076 -12.576 25.644 1.00 85.00 247 LYS A O 1
ATOM 1981 N N . SER A 1 248 ? -29.273 -12.736 23.560 1.00 84.50 248 SER A N 1
ATOM 1982 C CA . SER A 1 248 ? -29.863 -11.490 23.041 1.00 84.50 248 SER A CA 1
ATOM 1983 C C . SER A 1 248 ? -31.378 -11.563 22.782 1.00 84.50 248 SER A C 1
ATOM 1985 O O . SER A 1 248 ? -32.018 -10.518 22.614 1.00 84.50 248 SER A O 1
ATOM 1987 N N . ARG A 1 249 ? -31.973 -12.762 22.718 1.00 82.44 249 ARG A N 1
ATOM 1988 C CA . ARG A 1 249 ? -33.427 -12.993 22.641 1.00 82.44 249 ARG A CA 1
ATOM 1989 C C . ARG A 1 249 ? -34.046 -13.090 24.039 1.00 82.44 249 ARG A C 1
ATOM 1991 O O . ARG A 1 249 ? -34.990 -12.349 24.303 1.00 82.44 249 ARG A O 1
ATOM 1998 N N . ILE A 1 250 ? -33.489 -13.913 24.934 1.00 78.44 250 ILE A N 1
ATOM 1999 C CA . ILE A 1 250 ? -34.029 -14.136 26.292 1.00 78.44 250 ILE A CA 1
ATOM 2000 C C . ILE A 1 250 ? -34.003 -12.840 27.119 1.00 78.44 250 ILE A C 1
ATOM 2002 O O . ILE A 1 250 ? -35.047 -12.395 27.593 1.00 78.44 250 ILE A O 1
ATOM 2006 N N . ASN A 1 251 ? -32.864 -12.135 27.174 1.00 67.25 251 ASN A N 1
ATOM 2007 C CA . ASN A 1 251 ? -32.725 -10.904 27.970 1.00 67.25 251 ASN A CA 1
ATOM 2008 C C . ASN A 1 251 ? -33.701 -9.774 27.573 1.00 67.25 251 ASN A C 1
ATOM 2010 O O . ASN A 1 251 ? -33.930 -8.858 28.362 1.00 67.25 251 ASN A O 1
ATOM 2014 N N . ARG A 1 252 ? -34.290 -9.810 26.365 1.00 56.31 252 ARG A N 1
ATOM 2015 C CA . ARG A 1 252 ? -35.323 -8.845 25.943 1.00 56.31 252 ARG A CA 1
ATOM 2016 C C . ARG A 1 252 ? -36.699 -9.126 26.556 1.00 56.31 252 ARG A C 1
ATOM 2018 O O . ARG A 1 252 ? -37.477 -8.187 26.687 1.00 56.31 252 ARG A O 1
ATOM 2025 N N . ALA A 1 253 ? -37.004 -10.369 26.932 1.00 47.69 253 ALA A N 1
ATOM 2026 C CA . ALA A 1 253 ? -38.283 -10.730 27.546 1.00 47.69 253 ALA A CA 1
ATOM 2027 C C . ALA A 1 253 ? -38.360 -10.322 29.029 1.00 47.69 253 ALA A C 1
ATOM 2029 O O . ALA A 1 253 ? -39.431 -9.962 29.512 1.00 47.69 253 ALA A O 1
ATOM 2030 N N . SER A 1 254 ? -37.221 -10.326 29.727 1.00 41.47 254 SER A N 1
ATOM 2031 C CA . SER A 1 254 ? -37.131 -10.154 31.190 1.00 41.47 254 SER A CA 1
ATOM 2032 C C . SER A 1 254 ? -36.761 -8.714 31.613 1.00 41.47 254 SER A C 1
ATOM 2034 O O . SER A 1 254 ? -36.498 -8.430 32.784 1.00 41.47 254 SER A O 1
ATOM 2036 N N . ALA A 1 255 ? -36.799 -7.770 30.661 1.00 39.03 255 ALA A N 1
ATOM 2037 C CA . ALA A 1 255 ? -36.379 -6.370 30.807 1.00 39.03 255 ALA A CA 1
ATOM 2038 C C . ALA A 1 255 ? -37.170 -5.538 31.842 1.00 39.03 255 ALA A C 1
ATOM 2040 O O . ALA A 1 255 ? -36.766 -4.426 32.166 1.00 39.03 255 ALA A O 1
ATOM 2041 N N . GLY A 1 256 ? -38.275 -6.061 32.384 1.00 42.88 256 GLY A N 1
ATOM 2042 C CA . GLY A 1 256 ? -39.062 -5.395 33.426 1.00 42.88 256 GLY A CA 1
ATOM 2043 C C . GLY A 1 256 ? -38.532 -5.540 34.861 1.00 42.88 256 GLY A C 1
ATOM 2044 O O . GLY A 1 256 ? -39.100 -4.914 35.753 1.00 42.88 256 GLY A O 1
ATOM 2045 N N . ARG A 1 257 ? -37.513 -6.380 35.128 1.00 35.41 257 ARG A N 1
ATOM 2046 C CA . ARG A 1 257 ? -37.063 -6.675 36.515 1.00 35.41 257 ARG A CA 1
ATOM 2047 C C . ARG A 1 257 ? -35.556 -6.680 36.784 1.00 35.41 257 ARG A C 1
ATOM 2049 O O . ARG A 1 257 ? -35.170 -6.597 37.948 1.00 35.41 257 ARG A O 1
ATOM 2056 N N . LEU A 1 258 ? -34.700 -6.756 35.768 1.00 30.42 258 LEU A N 1
ATOM 2057 C CA . LEU A 1 258 ? -33.247 -6.808 35.971 1.00 30.42 258 LEU A CA 1
ATOM 2058 C C . LEU A 1 258 ? -32.643 -5.399 36.099 1.00 30.42 258 LEU A C 1
ATOM 2060 O O . LEU A 1 258 ? -32.398 -4.726 35.099 1.00 30.42 258 LEU A O 1
ATOM 2064 N N . ARG A 1 259 ? -32.384 -4.975 37.345 1.00 32.62 259 ARG A N 1
ATOM 2065 C CA . ARG A 1 259 ? -31.546 -3.803 37.669 1.00 32.62 259 ARG A CA 1
ATOM 2066 C C . ARG A 1 259 ? -30.121 -4.008 37.147 1.00 32.62 259 ARG A C 1
ATOM 2068 O O . ARG A 1 259 ? -29.539 -5.044 37.450 1.00 32.62 259 ARG A O 1
ATOM 2075 N N . ASP A 1 260 ? -29.594 -3.019 36.423 1.00 37.44 260 ASP A N 1
ATOM 2076 C CA . ASP A 1 260 ? -28.183 -2.693 36.103 1.00 37.44 260 ASP A CA 1
ATOM 2077 C C . ASP A 1 260 ? -27.195 -3.784 35.624 1.00 37.44 260 ASP A C 1
ATOM 2079 O O . ASP A 1 260 ? -26.115 -3.463 35.137 1.00 37.44 260 ASP A O 1
ATOM 2083 N N . GLY A 1 261 ? -27.556 -5.066 35.628 1.00 38.88 261 GLY A N 1
ATOM 2084 C CA . GLY A 1 261 ? -26.719 -6.185 35.188 1.00 38.88 261 GLY A CA 1
ATOM 2085 C C . GLY A 1 261 ? -26.734 -6.449 33.680 1.00 38.88 261 GLY A C 1
ATOM 2086 O O . GLY A 1 261 ? -26.599 -7.605 33.272 1.00 38.88 261 GLY A O 1
ATOM 2087 N N . GLN A 1 262 ? -26.942 -5.432 32.830 1.00 46.72 262 GLN A N 1
ATOM 2088 C CA . GLN A 1 262 ? -26.843 -5.629 31.379 1.00 46.72 262 GLN A CA 1
ATOM 2089 C C . GLN A 1 262 ? -25.452 -6.181 31.043 1.00 46.72 262 GLN A C 1
ATOM 2091 O O . GLN A 1 262 ? -24.442 -5.569 31.382 1.00 46.72 262 GLN A O 1
ATOM 2096 N N . GLN A 1 263 ? -25.389 -7.327 30.353 1.00 55.50 263 GLN A N 1
ATOM 2097 C CA . GLN A 1 263 ? -24.128 -7.872 29.843 1.00 55.50 263 GLN A CA 1
ATOM 2098 C C . GLN A 1 263 ? -23.563 -6.937 28.767 1.00 55.50 263 GLN A C 1
ATOM 2100 O O . GLN A 1 263 ? -23.812 -7.131 27.574 1.00 55.50 263 GLN A O 1
ATOM 2105 N N . LEU A 1 264 ? -22.815 -5.925 29.210 1.00 69.75 264 LEU A N 1
ATOM 2106 C CA . LEU A 1 264 ? -22.091 -4.983 28.373 1.00 69.75 264 LEU A CA 1
ATOM 2107 C C . LEU A 1 264 ? -21.192 -5.764 27.411 1.00 69.75 264 LEU A C 1
ATOM 2109 O O . LEU A 1 264 ? -20.252 -6.457 27.809 1.00 69.75 264 LEU A O 1
ATOM 2113 N N . ARG A 1 265 ? -21.551 -5.661 26.130 1.00 87.88 265 ARG A N 1
ATOM 2114 C CA . ARG A 1 265 ? -20.800 -6.162 24.985 1.00 87.88 265 ARG A CA 1
ATOM 2115 C C . ARG A 1 265 ? -20.384 -4.996 24.119 1.00 87.88 265 ARG A C 1
ATOM 2117 O O . ARG A 1 265 ? -21.194 -4.107 23.835 1.00 87.88 265 ARG A O 1
ATOM 2124 N N . ILE A 1 266 ? -19.136 -5.044 23.680 1.00 90.75 266 ILE A N 1
ATOM 2125 C CA . ILE A 1 266 ? -18.562 -4.081 22.749 1.00 90.75 266 ILE A CA 1
ATOM 2126 C C . ILE A 1 266 ? -18.096 -4.797 21.485 1.00 90.75 266 ILE A C 1
ATOM 2128 O O . ILE A 1 266 ? -17.694 -5.961 21.533 1.00 90.75 266 ILE A O 1
ATOM 2132 N N . LEU A 1 267 ? -18.130 -4.084 20.361 1.00 92.75 267 LEU A N 1
ATOM 2133 C CA . LEU A 1 267 ? -17.342 -4.432 19.183 1.00 92.75 267 LEU A CA 1
ATOM 2134 C C . LEU A 1 267 ? -16.093 -3.553 19.153 1.00 92.75 267 LEU A C 1
ATOM 2136 O O . LEU A 1 267 ? -16.196 -2.332 19.270 1.00 92.75 267 LEU A O 1
ATOM 2140 N N . VAL A 1 268 ? -14.937 -4.168 18.943 1.00 91.44 268 VAL A N 1
ATOM 2141 C CA . VAL A 1 268 ? -13.665 -3.501 18.670 1.00 91.44 268 VAL A CA 1
ATOM 2142 C C . VAL A 1 268 ? -13.335 -3.719 17.196 1.00 91.44 268 VAL A C 1
ATOM 2144 O O . VAL A 1 268 ? -13.034 -4.836 16.780 1.00 91.44 268 VAL A O 1
ATOM 2147 N N . GLU A 1 269 ? -13.439 -2.666 16.391 1.00 90.00 269 GLU A N 1
ATOM 2148 C CA . GLU A 1 269 ? -13.003 -2.659 14.992 1.00 90.00 269 GLU A CA 1
ATOM 2149 C C . GLU A 1 269 ? -11.554 -2.176 14.897 1.00 90.00 269 GLU A C 1
ATOM 2151 O O . GLU A 1 269 ? -11.145 -1.271 15.632 1.00 90.00 269 GLU A O 1
ATOM 2156 N N . PHE A 1 270 ? -10.821 -2.703 13.918 1.00 83.31 270 PHE A N 1
ATOM 2157 C CA . PHE A 1 270 ? -9.486 -2.258 13.528 1.00 83.31 270 PHE A CA 1
ATOM 2158 C C . PHE A 1 270 ? -9.494 -1.618 12.123 1.00 83.31 270 PHE A C 1
ATOM 2160 O O . PHE A 1 270 ? -9.185 -2.295 11.136 1.00 83.31 270 PHE A O 1
ATOM 2167 N N . PRO A 1 271 ? -9.868 -0.327 11.983 1.00 71.62 271 PRO A N 1
ATOM 2168 C CA . PRO A 1 271 ? -10.023 0.308 10.679 1.00 71.62 271 PRO A CA 1
ATOM 2169 C C . PRO A 1 271 ? -8.745 0.254 9.835 1.00 71.62 271 PRO A C 1
ATOM 2171 O O . PRO A 1 271 ? -7.685 0.724 10.241 1.00 71.62 271 PRO A O 1
ATOM 2174 N N . GLY A 1 272 ? -8.865 -0.289 8.623 1.00 63.41 272 GLY A N 1
ATOM 2175 C CA . GLY A 1 272 ? -7.752 -0.452 7.683 1.00 63.41 272 GLY A CA 1
ATOM 2176 C C . GLY A 1 272 ? -7.039 -1.806 7.749 1.00 63.41 272 GLY A C 1
ATOM 2177 O O . GLY A 1 272 ? -6.332 -2.136 6.798 1.00 63.41 272 GLY A O 1
ATOM 2178 N N . ILE A 1 273 ? -7.273 -2.616 8.787 1.00 70.19 273 ILE A N 1
ATOM 2179 C CA . ILE A 1 273 ? -6.727 -3.975 8.887 1.00 70.19 273 ILE A CA 1
ATOM 2180 C C . ILE A 1 273 ? -7.724 -4.955 8.276 1.00 70.19 273 ILE A C 1
ATOM 2182 O O . ILE A 1 273 ? -8.786 -5.245 8.828 1.00 70.19 273 ILE A O 1
ATOM 2186 N N . LEU A 1 274 ? -7.365 -5.451 7.097 1.00 72.44 274 LEU A N 1
ATOM 2187 C CA . LEU A 1 274 ? -8.104 -6.483 6.382 1.00 72.44 274 LEU A CA 1
ATOM 2188 C C . LEU A 1 274 ? -7.483 -7.835 6.718 1.00 72.44 274 LEU A C 1
ATOM 2190 O O . LEU A 1 274 ? -6.294 -8.026 6.480 1.00 72.44 274 LEU A O 1
ATOM 2194 N N . LEU A 1 275 ? -8.282 -8.773 7.225 1.00 79.56 275 LEU A N 1
ATOM 2195 C CA . LEU A 1 275 ? -7.811 -10.109 7.610 1.00 79.56 275 LEU A CA 1
ATOM 2196 C C . LEU A 1 275 ? -7.073 -10.820 6.454 1.00 79.56 275 LEU A C 1
ATOM 2198 O O . LEU A 1 275 ? -6.009 -11.407 6.647 1.00 79.56 275 LEU A O 1
ATOM 2202 N N . ASP A 1 276 ? -7.595 -10.680 5.234 1.00 76.31 276 ASP A N 1
ATOM 2203 C CA . ASP A 1 276 ? -7.020 -11.203 3.988 1.00 76.31 276 ASP A CA 1
ATOM 2204 C C . ASP A 1 276 ? -5.572 -10.751 3.703 1.00 76.31 276 ASP A C 1
ATOM 2206 O O . ASP A 1 276 ? -4.898 -11.398 2.899 1.00 76.31 276 ASP A O 1
ATOM 2210 N N . SER A 1 277 ? -5.065 -9.671 4.318 1.00 74.50 277 SER A N 1
ATOM 2211 C CA . SER A 1 277 ? -3.700 -9.186 4.049 1.00 74.50 277 SER A CA 1
ATOM 2212 C C . SER A 1 277 ? -2.603 -10.069 4.655 1.00 74.50 277 SER A C 1
ATOM 2214 O O . SER A 1 277 ? -1.493 -10.085 4.126 1.00 74.50 277 SER A O 1
ATOM 2216 N N . PHE A 1 278 ? -2.916 -10.829 5.713 1.00 82.69 278 PHE A N 1
ATOM 2217 C CA . PHE A 1 278 ? -1.972 -11.710 6.417 1.00 82.69 278 PHE A CA 1
ATOM 2218 C C . PHE A 1 278 ? -2.468 -13.156 6.579 1.00 82.69 278 PHE A C 1
ATOM 2220 O O . PHE A 1 278 ? -1.653 -14.082 6.596 1.00 82.69 278 PHE A O 1
ATOM 2227 N N . LEU A 1 279 ? -3.789 -13.376 6.638 1.00 87.19 279 LEU A N 1
ATOM 2228 C CA . LEU A 1 279 ? -4.416 -14.694 6.807 1.00 87.19 279 LEU A CA 1
ATOM 2229 C C . LEU A 1 279 ? -3.913 -15.724 5.788 1.00 87.19 279 LEU A C 1
ATOM 2231 O O . LEU A 1 279 ? -3.581 -16.854 6.147 1.00 87.19 279 LEU A O 1
ATOM 2235 N N . HIS A 1 280 ? -3.862 -15.338 4.512 1.00 87.31 280 HIS A N 1
ATOM 2236 C CA . HIS A 1 280 ? -3.462 -16.239 3.434 1.00 87.31 280 HIS A CA 1
ATOM 2237 C C . HIS A 1 280 ? -1.974 -16.597 3.493 1.00 87.31 280 HIS A C 1
ATOM 2239 O O . HIS A 1 280 ? -1.633 -17.764 3.318 1.00 87.31 280 HIS A O 1
ATOM 2245 N N . THR A 1 281 ? -1.098 -15.633 3.801 1.00 89.31 281 THR A N 1
ATOM 2246 C CA . THR A 1 281 ? 0.343 -15.877 3.972 1.00 89.31 281 THR A CA 1
ATOM 2247 C C . THR A 1 281 ? 0.597 -16.850 5.122 1.00 89.31 281 THR A C 1
ATOM 2249 O O . THR A 1 281 ? 1.317 -17.830 4.947 1.00 89.31 281 THR A O 1
ATOM 2252 N N . LEU A 1 282 ? -0.034 -16.632 6.282 1.00 89.69 282 LEU A N 1
ATOM 2253 C CA . LEU A 1 282 ? 0.132 -17.510 7.444 1.00 89.69 282 LEU A CA 1
ATOM 2254 C C . LEU A 1 282 ? -0.373 -18.935 7.163 1.00 89.69 282 LEU A C 1
ATOM 2256 O O . LEU A 1 282 ? 0.353 -19.888 7.444 1.00 89.69 282 LEU A O 1
ATOM 2260 N N . ARG A 1 283 ? -1.541 -19.095 6.521 1.00 87.62 283 ARG A N 1
ATOM 2261 C CA . ARG A 1 283 ? -2.033 -20.419 6.090 1.00 87.62 283 ARG A CA 1
ATOM 2262 C C . ARG A 1 283 ? -1.106 -21.102 5.085 1.00 87.62 283 ARG A C 1
ATOM 2264 O O . ARG A 1 283 ? -0.855 -22.299 5.204 1.00 87.62 283 ARG A O 1
ATOM 2271 N N . ALA A 1 284 ? -0.589 -20.362 4.103 1.00 87.19 284 ALA A N 1
ATOM 2272 C CA . ALA A 1 284 ? 0.339 -20.909 3.117 1.00 87.19 284 ALA A CA 1
ATOM 2273 C C . ALA A 1 284 ? 1.613 -21.438 3.799 1.00 87.19 284 ALA A C 1
ATOM 2275 O O . ALA A 1 284 ? 2.001 -22.577 3.542 1.00 87.19 284 ALA A O 1
ATOM 2276 N N . LEU A 1 285 ? 2.186 -20.681 4.744 1.00 87.81 285 LEU A N 1
ATOM 2277 C CA . LEU A 1 285 ? 3.339 -21.111 5.545 1.00 87.81 285 LEU A CA 1
ATOM 2278 C C . LEU A 1 285 ? 3.042 -22.369 6.375 1.00 87.81 285 LEU A C 1
ATOM 2280 O O . LEU A 1 285 ? 3.829 -23.312 6.328 1.00 87.81 285 LEU A O 1
ATOM 2284 N N . GLN A 1 286 ? 1.895 -22.431 7.063 1.00 87.44 286 GLN A N 1
ATOM 2285 C CA . GLN A 1 286 ? 1.466 -23.631 7.798 1.00 87.44 286 GLN A CA 1
ATOM 2286 C C . GLN A 1 286 ? 1.403 -24.860 6.877 1.00 87.44 286 GLN A C 1
ATOM 2288 O O . GLN A 1 286 ? 2.044 -25.873 7.156 1.00 87.44 286 GLN A O 1
ATOM 2293 N N . SER A 1 287 ? 0.733 -24.737 5.725 1.00 82.44 287 SER A N 1
ATOM 2294 C CA . SER A 1 287 ? 0.629 -25.819 4.732 1.00 82.44 287 SER A CA 1
ATOM 2295 C C . SER A 1 287 ? 1.976 -26.223 4.107 1.00 82.44 287 SER A C 1
ATOM 2297 O O . SER A 1 287 ? 2.152 -27.366 3.682 1.00 82.44 287 SER A O 1
ATOM 2299 N N . GLY A 1 288 ? 2.936 -25.293 4.046 1.00 78.00 288 GLY A N 1
ATOM 2300 C CA . GLY A 1 288 ? 4.299 -25.545 3.581 1.00 78.00 288 GLY A CA 1
ATOM 2301 C C . GLY A 1 288 ? 5.117 -26.346 4.594 1.00 78.00 288 GLY A C 1
ATOM 2302 O O . GLY A 1 288 ? 5.818 -27.285 4.212 1.00 78.00 288 GLY A O 1
ATOM 2303 N N . THR A 1 289 ? 4.984 -26.032 5.888 1.00 78.38 289 THR A N 1
ATOM 2304 C CA . THR A 1 289 ? 5.672 -26.754 6.969 1.00 78.38 289 THR A CA 1
ATOM 2305 C C . THR A 1 289 ? 5.192 -28.196 7.112 1.00 78.38 289 THR A C 1
ATOM 2307 O O . THR A 1 289 ? 6.037 -29.066 7.290 1.00 78.38 289 THR A O 1
ATOM 2310 N N . GLU A 1 290 ? 3.897 -28.491 6.935 1.00 74.19 290 GLU A N 1
ATOM 2311 C CA . GLU A 1 290 ? 3.380 -29.878 6.945 1.00 74.19 290 GLU A CA 1
ATOM 2312 C C . GLU A 1 290 ? 4.093 -30.807 5.949 1.00 74.19 290 GLU A C 1
ATOM 2314 O O . GLU A 1 290 ? 4.157 -32.018 6.158 1.00 74.19 290 GLU A O 1
ATOM 2319 N N . LYS A 1 291 ? 4.606 -30.252 4.842 1.00 72.88 291 LYS A N 1
ATOM 2320 C CA . LYS A 1 291 ? 5.201 -31.019 3.738 1.00 72.88 291 LYS A CA 1
ATOM 2321 C C . LYS A 1 291 ? 6.715 -30.878 3.614 1.00 72.88 291 LYS A C 1
ATOM 2323 O O . LYS A 1 291 ? 7.294 -31.599 2.807 1.00 72.88 291 LYS A O 1
ATOM 2328 N N . LEU A 1 292 ? 7.336 -29.953 4.356 1.00 67.12 292 LEU A N 1
ATOM 2329 C CA . LEU A 1 292 ? 8.779 -29.645 4.331 1.00 67.12 292 LEU A CA 1
ATOM 2330 C C . LEU A 1 292 ? 9.376 -29.506 2.912 1.00 67.12 292 LEU A C 1
ATOM 2332 O O . LEU A 1 292 ? 10.528 -29.854 2.668 1.00 67.12 292 LEU A O 1
ATOM 2336 N N . ASN A 1 293 ? 8.591 -28.994 1.960 1.00 72.44 293 ASN A N 1
ATOM 2337 C CA . ASN A 1 293 ? 8.914 -29.034 0.530 1.00 72.44 293 ASN A CA 1
ATOM 2338 C C . ASN A 1 293 ? 9.131 -27.628 -0.053 1.00 72.44 293 ASN A C 1
ATOM 2340 O O . ASN A 1 293 ? 8.442 -27.230 -0.990 1.00 72.44 293 ASN A O 1
ATOM 2344 N N . ILE A 1 294 ? 10.056 -26.868 0.545 1.00 86.12 294 ILE A N 1
ATOM 2345 C CA . ILE A 1 294 ? 10.518 -25.574 0.019 1.00 86.12 294 ILE A CA 1
ATOM 2346 C C . ILE A 1 294 ? 11.725 -25.840 -0.902 1.00 86.12 294 ILE A C 1
ATOM 2348 O O . ILE A 1 294 ? 12.770 -26.281 -0.410 1.00 86.12 294 ILE A O 1
ATOM 2352 N N . PRO A 1 295 ? 11.623 -25.587 -2.222 1.00 89.69 295 PRO A N 1
ATOM 2353 C CA . PRO A 1 295 ? 12.753 -25.668 -3.142 1.00 89.69 295 PRO A CA 1
ATOM 2354 C C . PRO A 1 295 ? 13.961 -24.851 -2.678 1.00 89.69 295 PRO A C 1
ATOM 2356 O O . PRO A 1 295 ? 13.814 -23.751 -2.156 1.00 89.69 295 PRO A O 1
ATOM 2359 N N . MET A 1 296 ? 15.170 -25.366 -2.930 1.00 89.69 296 MET A N 1
ATOM 2360 C CA . MET A 1 296 ? 16.439 -24.681 -2.622 1.00 89.69 296 MET A CA 1
ATOM 2361 C C . MET A 1 296 ? 16.620 -24.327 -1.132 1.00 89.69 296 MET A C 1
ATOM 2363 O O . MET A 1 296 ? 17.376 -23.413 -0.796 1.00 89.69 296 MET A O 1
ATOM 2367 N N . SER A 1 297 ? 15.979 -25.070 -0.222 1.00 86.94 297 SER A N 1
ATOM 2368 C CA . SER A 1 297 ? 16.126 -24.916 1.234 1.00 86.94 297 SER A CA 1
ATOM 2369 C C . SER A 1 297 ? 17.591 -24.896 1.691 1.00 86.94 297 SER A C 1
ATOM 2371 O O . SER A 1 297 ? 17.963 -24.056 2.501 1.00 86.94 297 SER A O 1
ATOM 2373 N N . ASN A 1 298 ? 18.456 -25.714 1.087 1.00 84.62 298 ASN A N 1
ATOM 2374 C CA . ASN A 1 298 ? 19.901 -25.759 1.339 1.00 84.62 298 ASN A CA 1
ATOM 2375 C C . ASN A 1 298 ? 20.667 -24.458 0.995 1.00 84.62 298 ASN A C 1
ATOM 2377 O O . ASN A 1 298 ? 21.795 -24.275 1.460 1.00 84.62 298 ASN A O 1
ATOM 2381 N N . LEU A 1 299 ? 20.085 -23.580 0.169 1.00 86.56 299 LEU A N 1
ATOM 2382 C CA . LEU A 1 299 ? 20.604 -22.243 -0.149 1.00 86.56 299 LEU A CA 1
ATOM 2383 C C . LEU A 1 299 ? 19.927 -21.160 0.705 1.00 86.56 299 LEU A C 1
ATOM 2385 O O . LEU A 1 299 ? 20.592 -20.243 1.177 1.00 86.56 299 LEU A O 1
ATOM 2389 N N . ILE A 1 300 ? 18.611 -21.273 0.911 1.00 86.88 300 ILE A N 1
ATOM 2390 C CA . ILE A 1 300 ? 17.786 -20.281 1.620 1.00 86.88 300 ILE A CA 1
ATOM 2391 C C . ILE A 1 300 ? 18.017 -20.331 3.142 1.00 86.88 300 ILE A C 1
ATOM 2393 O O . ILE A 1 300 ? 18.069 -19.282 3.792 1.00 86.88 300 ILE A O 1
ATOM 2397 N N . ALA A 1 301 ? 18.155 -21.534 3.703 1.00 81.12 301 ALA A N 1
ATOM 2398 C CA . ALA A 1 301 ? 18.284 -21.830 5.130 1.00 81.12 301 ALA A CA 1
ATOM 2399 C C . ALA A 1 301 ? 19.195 -23.068 5.348 1.00 81.12 301 ALA A C 1
ATOM 2401 O O . ALA A 1 301 ? 18.697 -24.167 5.599 1.00 81.12 301 ALA A O 1
ATOM 2402 N N . PRO A 1 302 ? 20.528 -22.929 5.205 1.00 71.56 302 PRO A N 1
ATOM 2403 C CA . PRO A 1 302 ? 21.469 -24.035 5.398 1.00 71.56 302 PRO A CA 1
ATOM 2404 C C . PRO A 1 302 ? 21.514 -24.518 6.858 1.00 71.56 302 PRO A C 1
ATOM 2406 O O . PRO A 1 302 ? 21.526 -23.708 7.780 1.00 71.56 302 PRO A O 1
ATOM 2409 N N . GLU A 1 303 ? 21.604 -25.837 7.063 1.00 66.81 303 GLU A N 1
ATOM 2410 C CA . GLU A 1 303 ? 21.661 -26.460 8.400 1.00 66.81 303 GLU A CA 1
ATOM 2411 C C . GLU A 1 303 ? 22.984 -26.206 9.141 1.00 66.81 303 GLU A C 1
ATOM 2413 O O . GLU A 1 303 ? 23.010 -26.146 10.368 1.00 66.81 303 GLU A O 1
ATOM 2418 N N . GLN A 1 304 ? 24.088 -26.062 8.400 1.00 56.75 304 GLN A N 1
ATOM 2419 C CA . GLN A 1 304 ? 25.414 -25.787 8.948 1.00 56.75 304 GLN A CA 1
ATOM 2420 C C . GLN A 1 304 ? 25.784 -24.317 8.736 1.00 56.75 304 GLN A C 1
ATOM 2422 O O . GLN A 1 304 ? 25.817 -23.821 7.606 1.00 56.75 304 GLN A O 1
ATOM 2427 N N . ILE A 1 305 ? 26.068 -23.648 9.853 1.00 54.75 305 ILE A N 1
ATOM 2428 C CA . ILE A 1 305 ? 26.662 -22.314 9.924 1.00 54.75 305 ILE A CA 1
ATOM 2429 C C . ILE A 1 305 ? 28.179 -22.521 9.937 1.00 54.75 305 ILE A C 1
ATOM 2431 O O . ILE A 1 305 ? 28.712 -23.042 10.917 1.00 54.75 305 ILE A O 1
ATOM 2435 N N . ASP A 1 306 ? 28.876 -22.123 8.872 1.00 52.81 306 ASP A N 1
ATOM 2436 C CA . ASP A 1 306 ? 30.344 -22.126 8.852 1.00 52.81 306 ASP A CA 1
ATOM 2437 C C . ASP A 1 306 ? 30.853 -21.021 9.789 1.00 52.81 306 ASP A C 1
ATOM 2439 O O . ASP A 1 306 ? 30.935 -19.847 9.422 1.00 52.81 306 ASP A O 1
ATOM 2443 N N . VAL A 1 307 ? 31.165 -21.393 11.034 1.00 53.25 307 VAL A N 1
ATOM 2444 C CA . VAL A 1 307 ? 31.664 -20.465 12.067 1.00 53.25 307 VAL A CA 1
ATOM 2445 C C . VAL A 1 307 ? 33.091 -19.982 11.745 1.00 53.25 307 VAL A C 1
ATOM 2447 O O . VAL A 1 307 ? 33.509 -18.908 12.176 1.00 53.25 307 VAL A O 1
ATOM 2450 N N . GLU A 1 308 ? 33.839 -20.738 10.936 1.00 45.78 308 GLU A N 1
ATOM 2451 C CA . GLU A 1 308 ? 35.241 -20.473 10.594 1.00 45.78 308 GLU A CA 1
ATOM 2452 C C . GLU A 1 308 ? 35.396 -19.669 9.289 1.00 45.78 308 GLU A C 1
ATOM 2454 O O . GLU A 1 308 ? 35.930 -20.145 8.288 1.00 45.78 308 GLU A O 1
ATOM 2459 N N . GLY A 1 309 ? 34.960 -18.405 9.291 1.00 51.34 309 GLY A N 1
ATOM 2460 C CA . GLY A 1 309 ? 35.170 -17.527 8.136 1.00 51.34 309 GLY A CA 1
ATOM 2461 C C . GLY A 1 309 ? 34.794 -16.063 8.353 1.00 51.34 309 GLY A C 1
ATOM 2462 O O . GLY A 1 309 ? 33.635 -15.685 8.225 1.00 51.34 309 GLY A O 1
ATOM 2463 N N . VAL A 1 310 ? 35.794 -15.195 8.557 1.00 52.53 310 VAL A N 1
ATOM 2464 C CA . VAL A 1 310 ? 35.608 -13.723 8.642 1.00 52.53 310 VAL A CA 1
ATOM 2465 C C . VAL A 1 310 ? 35.115 -13.114 7.313 1.00 52.53 310 VAL A C 1
ATOM 2467 O O . VAL A 1 310 ? 34.676 -11.968 7.271 1.00 52.53 310 VAL A O 1
ATOM 2470 N N . ASN A 1 311 ? 35.157 -13.877 6.218 1.00 54.69 311 ASN A N 1
ATOM 2471 C CA . ASN A 1 311 ? 34.602 -13.487 4.927 1.00 54.69 311 ASN A CA 1
ATOM 2472 C C . ASN A 1 311 ? 34.062 -14.749 4.218 1.00 54.69 311 ASN A C 1
ATOM 2474 O O . ASN A 1 311 ? 34.858 -15.475 3.616 1.00 54.69 311 ASN A O 1
ATOM 2478 N N . PRO A 1 312 ? 32.755 -15.074 4.317 1.00 57.66 312 PRO A N 1
ATOM 2479 C CA . PRO A 1 312 ? 32.203 -16.261 3.670 1.00 57.66 312 PRO A CA 1
ATOM 2480 C C . PRO A 1 312 ? 32.341 -16.126 2.151 1.00 57.66 312 PRO A C 1
ATOM 2482 O O . PRO A 1 312 ? 31.819 -15.179 1.549 1.00 57.66 312 PRO A O 1
ATOM 2485 N N . GLN A 1 313 ? 33.055 -17.066 1.523 1.00 60.66 313 GLN A N 1
ATOM 2486 C CA . GLN A 1 313 ? 33.088 -17.123 0.064 1.00 60.66 313 GLN A CA 1
ATOM 2487 C C . GLN A 1 313 ? 31.679 -17.424 -0.471 1.00 60.66 313 GLN A C 1
ATOM 2489 O O . GLN A 1 313 ? 30.915 -18.133 0.191 1.00 60.66 313 GLN A O 1
ATOM 2494 N N . PRO A 1 314 ? 31.300 -16.885 -1.645 1.00 67.25 314 PRO A N 1
ATOM 2495 C CA . PRO A 1 314 ? 29.999 -17.175 -2.230 1.00 67.25 314 PRO A CA 1
ATOM 2496 C C . PRO A 1 314 ? 29.833 -18.682 -2.452 1.00 67.25 314 PRO A C 1
ATOM 2498 O O . PRO A 1 314 ? 30.709 -19.308 -3.050 1.00 67.25 314 PRO A O 1
ATOM 2501 N N . LYS A 1 315 ? 28.719 -19.268 -1.994 1.00 73.50 315 LYS A N 1
ATOM 2502 C CA . LYS A 1 315 ? 28.410 -20.671 -2.308 1.00 73.50 315 LYS A CA 1
ATOM 2503 C C . LYS A 1 315 ? 28.212 -20.821 -3.813 1.00 73.50 315 LYS A C 1
ATOM 2505 O O . LYS A 1 315 ? 27.537 -19.997 -4.431 1.00 73.50 315 LYS A O 1
ATOM 2510 N N . ASP A 1 316 ? 28.757 -21.891 -4.383 1.00 81.44 316 ASP A N 1
ATOM 2511 C CA . ASP A 1 316 ? 28.443 -22.258 -5.760 1.00 81.44 316 ASP A CA 1
ATOM 2512 C C . ASP A 1 316 ? 26.960 -22.653 -5.867 1.00 81.44 316 ASP A C 1
ATOM 2514 O O . ASP A 1 316 ? 26.424 -23.368 -5.014 1.00 81.44 316 ASP A O 1
ATOM 2518 N N . VAL A 1 317 ? 26.287 -22.149 -6.899 1.00 91.56 317 VAL A N 1
ATOM 2519 C CA . VAL A 1 317 ? 24.854 -22.357 -7.128 1.00 91.56 317 VAL A CA 1
ATOM 2520 C C . VAL A 1 317 ? 24.701 -23.122 -8.427 1.00 91.56 317 VAL A C 1
ATOM 2522 O O . VAL A 1 317 ? 24.839 -22.559 -9.512 1.00 91.56 317 VAL A O 1
ATOM 2525 N N . ALA A 1 318 ? 24.387 -24.411 -8.301 1.00 92.25 318 ALA A N 1
ATOM 2526 C CA . ALA A 1 318 ? 24.198 -25.292 -9.443 1.00 92.25 318 ALA A CA 1
ATOM 2527 C C . ALA A 1 318 ? 23.138 -24.738 -10.424 1.00 92.25 318 ALA A C 1
ATOM 2529 O O . ALA A 1 318 ? 22.163 -24.117 -9.989 1.00 92.25 318 ALA A O 1
ATOM 2530 N N . PRO A 1 319 ? 23.263 -25.001 -11.737 1.00 94.00 319 PRO A N 1
ATOM 2531 C CA . PRO A 1 319 ? 22.260 -24.586 -12.716 1.00 94.00 319 PRO A CA 1
ATOM 2532 C C . PRO A 1 319 ? 20.881 -25.221 -12.480 1.00 94.00 319 PRO A C 1
ATOM 2534 O O . PRO A 1 319 ? 20.797 -26.273 -11.838 1.00 94.00 319 PRO A O 1
ATOM 2537 N N . PRO A 1 320 ? 19.793 -24.664 -13.049 1.00 94.88 320 PRO A N 1
ATOM 2538 C CA . PRO A 1 320 ? 18.460 -25.264 -12.973 1.00 94.88 320 PRO A CA 1
ATOM 2539 C C . PRO A 1 320 ? 18.443 -26.718 -13.464 1.00 94.88 320 PRO A C 1
ATOM 2541 O O . PRO A 1 320 ? 19.083 -27.041 -14.468 1.00 94.88 320 PRO A O 1
ATOM 2544 N N . LYS A 1 321 ? 17.677 -27.602 -12.808 1.00 93.12 321 LYS A N 1
ATOM 2545 C CA . LYS A 1 321 ? 17.655 -29.047 -13.131 1.00 93.12 321 LYS A CA 1
ATOM 2546 C C . LYS A 1 321 ? 17.339 -29.317 -14.607 1.00 93.12 321 LYS A C 1
ATOM 2548 O O . LYS A 1 321 ? 18.020 -30.126 -15.235 1.00 93.12 321 LYS A O 1
ATOM 2553 N N . TYR A 1 322 ? 16.369 -28.608 -15.191 1.00 93.94 322 TYR A N 1
ATOM 2554 C CA . TYR A 1 322 ? 16.065 -28.716 -16.622 1.00 93.94 322 TYR A CA 1
ATOM 2555 C C . TYR A 1 322 ? 17.251 -28.366 -17.541 1.00 93.94 322 TYR A C 1
ATOM 2557 O O . TYR A 1 322 ? 17.364 -28.945 -18.621 1.00 93.94 322 TYR A O 1
ATOM 2565 N N . ALA A 1 323 ? 18.139 -27.455 -17.126 1.00 93.44 323 ALA A N 1
ATOM 2566 C CA . ALA A 1 323 ? 19.291 -27.014 -17.909 1.00 93.44 323 ALA A CA 1
ATOM 2567 C C . ALA A 1 323 ? 20.492 -27.969 -17.773 1.00 93.44 323 ALA A C 1
ATOM 2569 O O . ALA A 1 323 ? 21.325 -28.045 -18.672 1.00 93.44 323 ALA A O 1
ATOM 2570 N N . GLN A 1 324 ? 20.549 -28.761 -16.695 1.00 92.25 324 GLN A N 1
ATOM 2571 C CA . GLN A 1 324 ? 21.547 -29.824 -16.508 1.00 92.25 324 GLN A CA 1
ATOM 2572 C C . GLN A 1 324 ? 21.346 -31.025 -17.459 1.00 92.25 324 GLN A C 1
ATOM 2574 O O . GLN A 1 324 ? 22.245 -31.863 -17.583 1.00 92.25 324 GLN A O 1
ATOM 2579 N N . LYS A 1 325 ? 20.191 -31.132 -18.144 1.00 90.25 325 LYS A N 1
ATOM 2580 C CA . LYS A 1 325 ? 19.901 -32.208 -19.110 1.00 90.25 325 LYS A CA 1
ATOM 2581 C C . LYS A 1 325 ? 21.011 -32.284 -20.188 1.00 90.25 325 LYS A C 1
ATOM 2583 O O . LYS A 1 325 ? 21.347 -31.259 -20.787 1.00 90.25 325 LYS A O 1
ATOM 2588 N N . PRO A 1 326 ? 21.586 -33.469 -20.488 1.00 87.38 326 PRO A N 1
ATOM 2589 C CA . PRO A 1 326 ? 22.637 -33.602 -21.499 1.00 87.38 326 PRO A CA 1
ATOM 2590 C C . PRO A 1 326 ? 22.214 -33.053 -22.867 1.00 87.38 326 PRO A C 1
ATOM 2592 O O . PRO A 1 326 ? 21.148 -33.389 -23.373 1.00 87.38 326 PRO A O 1
ATOM 2595 N N . GLY A 1 327 ? 23.057 -32.209 -23.469 1.00 88.56 327 GLY A N 1
ATOM 2596 C CA . GLY A 1 327 ? 22.765 -31.569 -24.757 1.00 88.56 327 GLY A CA 1
ATOM 2597 C C . GLY A 1 327 ? 21.770 -30.402 -24.689 1.00 88.56 327 GLY A C 1
ATOM 2598 O O . GLY A 1 327 ? 21.416 -29.861 -25.736 1.00 88.56 327 GLY A O 1
ATOM 2599 N N . PHE A 1 328 ? 21.325 -29.981 -23.499 1.00 93.44 328 PHE A N 1
ATOM 2600 C CA . PHE A 1 328 ? 20.533 -28.763 -23.370 1.00 93.44 328 PHE A CA 1
ATOM 2601 C C . PHE A 1 328 ? 21.370 -27.515 -23.695 1.00 93.44 328 PHE A C 1
ATOM 2603 O O . PHE A 1 328 ? 22.524 -27.377 -23.287 1.00 93.44 328 PHE A O 1
ATOM 2610 N N . VAL A 1 329 ? 20.756 -26.608 -24.451 1.00 93.44 329 VAL A N 1
ATOM 2611 C CA . VAL A 1 329 ? 21.327 -25.347 -24.935 1.00 93.44 329 VAL A CA 1
ATOM 2612 C C . VAL A 1 329 ? 20.182 -24.340 -24.975 1.00 93.44 329 VAL A C 1
ATOM 2614 O O . VAL A 1 329 ? 19.143 -24.641 -25.570 1.00 93.44 329 VAL A O 1
ATOM 2617 N N . PHE A 1 330 ? 20.361 -23.172 -24.368 1.00 94.31 330 PHE A N 1
ATOM 2618 C CA . PHE A 1 330 ? 19.446 -22.045 -24.506 1.00 94.31 330 PHE A CA 1
ATOM 2619 C C . PHE A 1 330 ? 19.617 -21.430 -25.896 1.00 94.31 330 PHE A C 1
ATOM 2621 O O . PHE A 1 330 ? 20.711 -20.989 -26.251 1.00 94.31 330 PHE A O 1
ATOM 2628 N N . ASP A 1 331 ? 18.544 -21.396 -26.678 1.00 93.31 331 ASP A N 1
ATOM 2629 C CA . ASP A 1 331 ? 18.469 -20.541 -27.862 1.00 93.31 331 ASP A CA 1
ATOM 2630 C C . ASP A 1 331 ? 18.130 -19.110 -27.416 1.00 93.31 331 ASP A C 1
ATOM 2632 O O . ASP A 1 331 ? 17.132 -18.900 -26.731 1.00 93.31 331 ASP A O 1
ATOM 2636 N N . MET A 1 332 ? 18.988 -18.150 -27.753 1.00 93.44 332 MET A N 1
ATOM 2637 C CA . MET A 1 332 ? 18.866 -16.733 -27.393 1.00 93.44 332 MET A CA 1
ATOM 2638 C C . MET A 1 332 ? 18.697 -15.835 -28.628 1.00 93.44 332 MET A C 1
ATOM 2640 O O . MET A 1 332 ? 18.844 -14.617 -28.525 1.00 93.44 332 MET A O 1
ATOM 2644 N N . SER A 1 333 ? 18.388 -16.414 -29.796 1.00 90.00 333 SER A N 1
ATOM 2645 C CA . SER A 1 333 ? 18.145 -15.670 -31.044 1.00 90.00 333 SER A CA 1
ATOM 2646 C C . SER A 1 333 ? 17.102 -14.556 -30.886 1.00 90.00 333 SER A C 1
ATOM 2648 O O . SER A 1 333 ? 17.274 -13.485 -31.469 1.00 90.00 333 SER A O 1
ATOM 2650 N N . SER A 1 334 ? 16.114 -14.747 -30.002 1.00 88.19 334 SER A N 1
ATOM 2651 C CA . SER A 1 334 ? 15.071 -13.779 -29.623 1.00 88.19 334 SER A CA 1
ATOM 2652 C C . SER A 1 334 ? 15.570 -12.430 -29.076 1.00 88.19 334 SER A C 1
ATOM 2654 O O . SER A 1 334 ? 14.770 -11.512 -28.910 1.00 88.19 334 SER A O 1
ATOM 2656 N N . LEU A 1 335 ? 16.858 -12.310 -28.731 1.00 90.75 335 LEU A N 1
ATOM 2657 C CA . LEU A 1 335 ? 17.481 -11.071 -28.237 1.00 90.75 335 LEU A CA 1
ATOM 2658 C C . LEU A 1 335 ? 18.240 -10.292 -29.327 1.00 90.75 335 LEU A C 1
ATOM 2660 O O . LEU A 1 335 ? 18.707 -9.176 -29.085 1.00 90.75 335 LEU A O 1
ATOM 2664 N N . THR A 1 336 ? 18.410 -10.893 -30.506 1.00 89.56 336 THR A N 1
ATOM 2665 C CA . THR A 1 336 ? 19.224 -10.352 -31.603 1.00 89.56 336 THR A CA 1
ATOM 2666 C C . THR A 1 336 ? 18.368 -9.556 -32.589 1.00 89.56 336 THR A C 1
ATOM 2668 O O . THR A 1 336 ? 17.174 -9.805 -32.741 1.00 89.56 336 THR A O 1
ATOM 2671 N N . ALA A 1 337 ? 18.966 -8.593 -33.296 1.00 76.56 337 ALA A N 1
ATOM 2672 C CA . ALA A 1 337 ? 18.217 -7.693 -34.180 1.00 76.56 337 ALA A CA 1
ATOM 2673 C C . ALA A 1 337 ? 17.578 -8.379 -35.408 1.00 76.56 337 ALA A C 1
ATOM 2675 O O . ALA A 1 337 ? 16.633 -7.833 -35.974 1.00 76.56 337 ALA A O 1
ATOM 2676 N N . ALA A 1 338 ? 18.081 -9.550 -35.813 1.00 73.38 338 ALA A N 1
ATOM 2677 C CA . ALA A 1 338 ? 17.661 -10.275 -37.016 1.00 73.38 338 ALA A CA 1
ATOM 2678 C C . ALA A 1 338 ? 17.374 -11.774 -36.767 1.00 73.38 338 ALA A C 1
ATOM 2680 O O . ALA A 1 338 ? 17.411 -12.567 -37.706 1.00 73.38 338 ALA A O 1
ATOM 2681 N N . ASN A 1 339 ? 17.100 -12.175 -35.516 1.00 69.25 339 ASN A N 1
ATOM 2682 C CA . ASN A 1 339 ? 17.010 -13.585 -35.094 1.00 69.25 339 ASN A CA 1
ATOM 2683 C C . ASN A 1 339 ? 18.245 -14.422 -35.497 1.00 69.25 339 ASN A C 1
ATOM 2685 O O . ASN A 1 339 ? 18.140 -15.597 -35.851 1.00 69.25 339 ASN A O 1
ATOM 2689 N N . GLU A 1 340 ? 19.432 -13.815 -35.428 1.00 81.88 340 GLU A N 1
ATOM 2690 C CA . GLU A 1 340 ? 20.700 -14.511 -35.617 1.00 81.88 340 GLU A CA 1
ATOM 2691 C C . GLU A 1 340 ? 20.855 -15.629 -34.580 1.00 81.88 340 GLU A C 1
ATOM 2693 O O . GLU A 1 340 ? 20.520 -15.472 -33.403 1.00 81.88 340 GLU A O 1
ATOM 2698 N N . THR A 1 341 ? 21.404 -16.772 -34.993 1.00 84.19 341 THR A N 1
ATOM 2699 C CA . THR A 1 341 ? 21.647 -17.893 -34.079 1.00 84.19 341 THR A CA 1
ATOM 2700 C C . THR A 1 341 ? 22.660 -17.519 -32.999 1.00 84.19 341 THR A C 1
ATOM 2702 O O . THR A 1 341 ? 23.871 -17.486 -33.238 1.00 84.19 341 THR A O 1
ATOM 2705 N N . LEU A 1 342 ? 22.153 -17.313 -31.785 1.00 91.00 342 LEU A N 1
ATOM 2706 C CA . LEU A 1 342 ? 22.921 -17.133 -30.561 1.00 91.00 342 LEU A CA 1
ATOM 2707 C C . LEU A 1 342 ? 22.538 -18.245 -29.584 1.00 91.00 342 LEU A C 1
ATOM 2709 O O . LEU A 1 342 ? 21.371 -18.393 -29.234 1.00 91.00 342 LEU A O 1
ATOM 2713 N N . GLN A 1 343 ? 23.509 -19.058 -29.172 1.00 91.56 343 GLN A N 1
ATOM 2714 C CA . GLN A 1 343 ? 23.264 -20.253 -28.366 1.00 91.56 343 GLN A CA 1
ATOM 2715 C C . GLN A 1 343 ? 24.178 -20.292 -27.146 1.00 91.56 343 GLN A C 1
ATOM 2717 O O . GLN A 1 343 ? 25.396 -20.195 -27.274 1.00 91.56 343 GLN A O 1
ATOM 2722 N N . HIS A 1 344 ? 23.583 -20.474 -25.969 1.00 91.88 344 HIS A N 1
ATOM 2723 C CA . HIS A 1 344 ? 24.282 -20.531 -24.689 1.00 91.88 344 HIS A CA 1
ATOM 2724 C C . HIS A 1 344 ? 24.131 -21.916 -24.046 1.00 91.88 344 HIS A C 1
ATOM 2726 O O . HIS A 1 344 ? 23.038 -22.480 -24.000 1.00 91.88 344 HIS A O 1
ATOM 2732 N N . SER A 1 345 ? 25.220 -22.479 -23.523 1.00 88.62 345 SER A N 1
ATOM 2733 C CA . SER A 1 345 ? 25.195 -23.760 -22.810 1.00 88.62 345 SER A CA 1
ATOM 2734 C C . SER A 1 345 ? 26.047 -23.695 -21.548 1.00 88.62 345 SER A C 1
ATOM 2736 O O . SER A 1 345 ? 27.078 -23.036 -21.535 1.00 88.62 345 SER A O 1
ATOM 2738 N N . ILE A 1 346 ? 25.687 -24.452 -20.513 1.00 86.00 346 ILE A N 1
ATOM 2739 C CA . ILE A 1 346 ? 26.473 -24.514 -19.266 1.00 86.00 346 ILE A CA 1
ATOM 2740 C C . ILE A 1 346 ? 27.891 -25.068 -19.511 1.00 86.00 346 ILE A C 1
ATOM 2742 O O . ILE A 1 346 ? 28.841 -24.672 -18.846 1.00 86.00 346 ILE A O 1
ATOM 2746 N N . ARG A 1 347 ? 28.057 -25.982 -20.480 1.00 83.62 347 ARG A N 1
ATOM 2747 C CA . ARG A 1 347 ? 29.356 -26.613 -20.800 1.00 83.62 347 ARG A CA 1
ATOM 2748 C C . ARG A 1 347 ? 30.277 -25.733 -21.646 1.00 83.62 347 ARG A C 1
ATOM 2750 O O . ARG A 1 347 ? 31.488 -25.921 -21.627 1.00 83.62 347 ARG A O 1
ATOM 2757 N N . ARG A 1 348 ? 29.694 -24.818 -22.416 1.00 86.12 348 ARG A N 1
ATOM 2758 C CA . ARG A 1 348 ? 30.372 -23.790 -23.204 1.00 86.12 348 ARG A CA 1
ATOM 2759 C C . ARG A 1 348 ? 29.566 -22.501 -23.024 1.00 86.12 348 ARG A C 1
ATOM 2761 O O . ARG A 1 348 ? 28.683 -22.238 -23.853 1.00 86.12 348 ARG A O 1
ATOM 2768 N N . PRO A 1 349 ? 29.783 -21.772 -21.914 1.00 86.69 349 PRO A N 1
ATOM 2769 C CA . PRO A 1 349 ? 29.145 -20.484 -21.708 1.00 86.69 349 PRO A CA 1
ATOM 2770 C C . PRO A 1 349 ? 29.637 -19.496 -22.770 1.00 86.69 349 PRO A C 1
ATOM 2772 O O . PRO A 1 349 ? 30.728 -19.659 -23.318 1.00 86.69 349 PRO A O 1
ATOM 2775 N N . LEU A 1 350 ? 28.809 -18.495 -23.065 1.00 91.81 350 LEU A N 1
ATOM 2776 C CA . LEU A 1 350 ? 29.218 -17.355 -23.884 1.00 91.81 350 LEU A CA 1
ATOM 2777 C C . LEU A 1 350 ? 29.897 -16.334 -22.972 1.00 91.81 350 LEU A C 1
ATOM 2779 O O . LEU A 1 350 ? 29.613 -16.308 -21.769 1.00 91.81 350 LEU A O 1
ATOM 2783 N N . THR A 1 351 ? 30.754 -15.484 -23.525 1.00 91.94 351 THR A N 1
ATOM 2784 C CA . THR A 1 351 ? 31.246 -14.314 -22.789 1.00 91.94 351 THR A CA 1
ATOM 2785 C C . THR A 1 351 ? 30.181 -13.215 -22.745 1.00 91.94 351 THR A C 1
ATOM 2787 O O . THR A 1 351 ? 29.232 -13.207 -23.534 1.00 91.94 351 THR A O 1
ATOM 2790 N N . SER A 1 352 ? 30.312 -12.266 -21.814 1.00 89.94 352 SER A N 1
ATOM 2791 C CA . SER A 1 352 ? 29.410 -11.107 -21.774 1.00 89.94 352 SER A CA 1
ATOM 2792 C C . SER A 1 352 ? 29.611 -10.198 -22.987 1.00 89.94 352 SER A C 1
ATOM 2794 O O . SER A 1 352 ? 28.655 -9.579 -23.443 1.00 89.94 352 SER A O 1
ATOM 2796 N N . GLU A 1 353 ? 30.819 -10.175 -23.547 1.00 92.69 353 GLU A N 1
ATOM 2797 C CA . GLU A 1 353 ? 31.165 -9.478 -24.782 1.00 92.69 353 GLU A CA 1
ATOM 2798 C C . GLU A 1 353 ? 30.443 -10.094 -26.003 1.00 92.69 353 GLU A C 1
ATOM 2800 O O . GLU A 1 353 ? 29.766 -9.370 -26.726 1.00 92.69 353 GLU A O 1
ATOM 2805 N N . GLU A 1 354 ? 30.445 -11.427 -26.169 1.00 91.38 354 GLU A N 1
ATOM 2806 C CA . GLU A 1 354 ? 29.724 -12.120 -27.262 1.00 91.38 354 GLU A CA 1
ATOM 2807 C C . GLU A 1 354 ? 28.202 -11.871 -27.255 1.00 91.38 354 GLU A C 1
ATOM 2809 O O . GLU A 1 354 ? 27.553 -11.939 -28.304 1.00 91.38 354 GLU A O 1
ATOM 2814 N N . VAL A 1 355 ? 27.620 -11.620 -26.077 1.00 93.25 355 VAL A N 1
ATOM 2815 C CA . VAL A 1 355 ? 26.200 -11.264 -25.917 1.00 93.25 355 VAL A CA 1
ATOM 2816 C C . VAL A 1 355 ? 25.976 -9.771 -26.171 1.00 93.25 355 VAL A C 1
ATOM 2818 O O . VAL A 1 355 ? 25.022 -9.415 -26.866 1.00 93.25 355 VAL A O 1
ATOM 2821 N N . CYS A 1 356 ? 26.853 -8.904 -25.662 1.00 91.50 356 CYS A N 1
ATOM 2822 C CA . CYS A 1 356 ? 26.784 -7.454 -25.856 1.00 91.50 356 CYS A CA 1
ATOM 2823 C C . CYS A 1 356 ? 26.882 -7.069 -27.344 1.00 91.50 356 CYS A C 1
ATOM 2825 O O . CYS A 1 356 ? 26.130 -6.215 -27.802 1.00 91.50 356 CYS A O 1
ATOM 2827 N N . ASP A 1 357 ? 27.743 -7.739 -28.117 1.00 89.44 357 ASP A N 1
ATOM 2828 C CA . ASP A 1 357 ? 27.951 -7.458 -29.547 1.00 89.44 357 ASP A CA 1
ATOM 2829 C C . ASP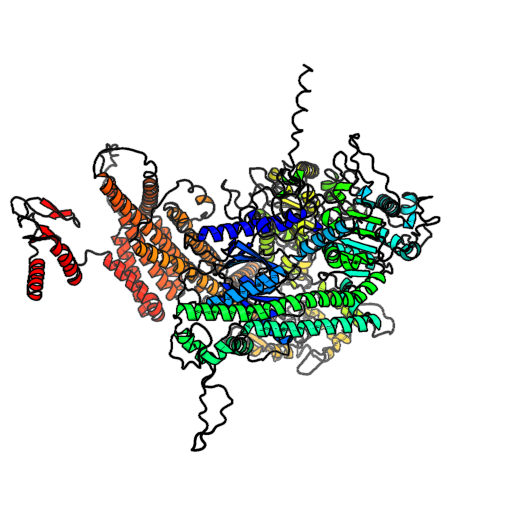 A 1 357 ? 26.745 -7.833 -30.433 1.00 89.44 357 ASP A C 1
ATOM 2831 O O . ASP A 1 357 ? 26.605 -7.325 -31.546 1.00 89.44 357 ASP A O 1
ATOM 2835 N N . LYS A 1 358 ? 25.876 -8.740 -29.964 1.00 90.31 358 LYS A N 1
ATOM 2836 C CA . LYS A 1 358 ? 24.773 -9.333 -30.751 1.00 90.31 358 LYS A CA 1
ATOM 2837 C C . LYS A 1 358 ? 23.374 -8.954 -30.276 1.00 90.31 358 LYS A C 1
ATOM 2839 O O . LYS A 1 358 ? 22.388 -9.305 -30.928 1.00 90.31 358 LYS A O 1
ATOM 2844 N N . THR A 1 359 ? 23.261 -8.280 -29.137 1.00 92.62 359 THR A N 1
ATOM 2845 C CA . THR A 1 359 ? 21.980 -7.955 -28.496 1.00 92.62 359 THR A CA 1
ATOM 2846 C C . THR A 1 359 ? 21.911 -6.470 -28.140 1.00 92.62 359 THR A C 1
ATOM 2848 O O . THR A 1 359 ? 22.824 -5.700 -28.415 1.00 92.62 359 THR A O 1
ATOM 2851 N N . ARG A 1 360 ? 20.799 -6.037 -27.537 1.00 90.12 360 ARG A N 1
ATOM 2852 C CA . ARG A 1 360 ? 20.634 -4.662 -27.026 1.00 90.12 360 ARG A CA 1
ATOM 2853 C C . ARG A 1 360 ? 21.102 -4.493 -25.571 1.00 90.12 360 ARG A C 1
ATOM 2855 O O . ARG A 1 360 ? 20.880 -3.433 -24.987 1.00 90.12 360 ARG A O 1
ATOM 2862 N N . LEU A 1 361 ? 21.676 -5.538 -24.973 1.00 92.88 361 LEU A N 1
ATOM 2863 C CA . LEU A 1 361 ? 22.109 -5.555 -23.577 1.00 92.88 361 LEU A CA 1
ATOM 2864 C C . LEU A 1 361 ? 23.465 -4.866 -23.417 1.00 92.88 361 LEU A C 1
ATOM 2866 O O . LEU A 1 361 ? 24.370 -5.090 -24.215 1.00 92.88 361 LEU A O 1
ATOM 2870 N N . ASP A 1 362 ? 23.640 -4.092 -22.344 1.00 92.81 362 ASP A N 1
ATOM 2871 C CA . ASP A 1 362 ? 24.991 -3.696 -21.926 1.00 92.81 362 ASP A CA 1
ATOM 2872 C C . ASP A 1 362 ? 25.761 -4.876 -21.308 1.00 92.81 362 ASP A C 1
ATOM 2874 O O . ASP A 1 362 ? 25.215 -5.957 -21.063 1.00 92.81 362 ASP A O 1
ATOM 2878 N N . ARG A 1 363 ? 27.050 -4.672 -21.026 1.00 94.19 363 ARG A N 1
ATOM 2879 C CA . ARG A 1 363 ? 27.923 -5.698 -20.444 1.00 94.19 363 ARG A CA 1
ATOM 2880 C C . ARG A 1 363 ? 27.389 -6.259 -19.120 1.00 94.19 363 ARG A C 1
ATOM 2882 O O . ARG A 1 363 ? 27.453 -7.467 -18.910 1.00 94.19 363 ARG A O 1
ATOM 2889 N N . THR A 1 364 ? 26.857 -5.418 -18.231 1.00 93.88 364 THR A N 1
ATOM 2890 C CA . THR A 1 364 ? 26.354 -5.866 -16.919 1.00 93.88 364 THR A CA 1
ATOM 2891 C C . THR A 1 364 ? 25.001 -6.554 -17.019 1.00 93.88 364 THR A C 1
ATOM 2893 O O . THR A 1 364 ? 24.774 -7.550 -16.338 1.00 93.88 364 THR A O 1
ATOM 2896 N N . GLN A 1 365 ? 24.140 -6.102 -17.931 1.00 95.38 365 GLN A N 1
ATOM 2897 C CA . GLN A 1 365 ? 22.895 -6.789 -18.276 1.00 95.38 365 GLN A CA 1
ATOM 2898 C C . GLN A 1 365 ? 23.167 -8.149 -18.942 1.00 95.38 365 GLN A C 1
ATOM 2900 O O . GLN A 1 365 ? 22.477 -9.122 -18.650 1.00 95.38 365 GLN A O 1
ATOM 2905 N N . SER A 1 366 ? 24.213 -8.246 -19.767 1.00 96.25 366 SER A N 1
ATOM 2906 C CA . SER A 1 366 ? 24.674 -9.499 -20.380 1.00 96.25 366 SER A CA 1
ATOM 2907 C C . SER A 1 366 ? 25.210 -10.484 -19.337 1.00 96.25 366 SER A C 1
ATOM 2909 O O . SER A 1 366 ? 24.866 -11.664 -19.378 1.00 96.25 366 SER A O 1
ATOM 2911 N N . VAL A 1 367 ? 25.991 -10.009 -18.355 1.00 95.25 367 VAL A N 1
ATOM 2912 C CA . VAL A 1 367 ? 26.390 -10.819 -17.187 1.00 95.25 367 VAL A CA 1
ATOM 2913 C C . VAL A 1 367 ? 25.157 -11.279 -16.408 1.00 95.25 367 VAL A C 1
ATOM 2915 O O . VAL A 1 367 ? 25.020 -12.472 -16.164 1.00 95.25 367 VAL A O 1
ATOM 2918 N N . ALA A 1 368 ? 24.229 -10.375 -16.075 1.00 96.00 368 ALA A N 1
ATOM 2919 C CA . ALA A 1 368 ? 23.011 -10.716 -15.339 1.00 96.00 368 ALA A CA 1
ATOM 2920 C C . ALA A 1 368 ? 22.148 -11.764 -16.067 1.00 96.00 368 ALA A C 1
ATOM 2922 O O . ALA A 1 368 ? 21.639 -12.679 -15.425 1.00 96.00 368 ALA A O 1
ATOM 2923 N N . LEU A 1 369 ? 22.032 -11.687 -17.400 1.00 96.75 369 LEU A N 1
ATOM 2924 C CA . LEU A 1 369 ? 21.365 -12.703 -18.218 1.00 96.75 369 LEU A CA 1
ATOM 2925 C C . LEU A 1 369 ? 22.063 -14.067 -18.110 1.00 96.75 369 LEU A C 1
ATOM 2927 O O . LEU A 1 369 ? 21.416 -15.065 -17.799 1.00 96.75 369 LEU A O 1
ATOM 2931 N N . LEU A 1 370 ? 23.372 -14.120 -18.370 1.00 95.50 370 LEU A N 1
ATOM 2932 C CA . LEU A 1 370 ? 24.138 -15.371 -18.371 1.00 95.50 370 LEU A CA 1
ATOM 2933 C C . LEU A 1 370 ? 24.161 -16.025 -16.982 1.00 95.50 370 LEU A C 1
ATOM 2935 O O . LEU A 1 370 ? 23.988 -17.240 -16.867 1.00 95.50 370 LEU A O 1
ATOM 2939 N N . GLU A 1 371 ? 24.322 -15.227 -15.926 1.00 93.88 371 GLU A N 1
ATOM 2940 C CA . GLU A 1 371 ? 24.272 -15.694 -14.541 1.00 93.88 371 GLU A CA 1
ATOM 2941 C C . GLU A 1 371 ? 22.870 -16.157 -14.131 1.00 93.88 371 GLU A C 1
ATOM 2943 O O . GLU A 1 371 ? 22.760 -17.170 -13.440 1.00 93.88 371 GLU A O 1
ATOM 2948 N N . ALA A 1 372 ? 21.809 -15.480 -14.589 1.00 95.75 372 ALA A N 1
ATOM 2949 C CA . ALA A 1 372 ? 20.438 -15.924 -14.360 1.00 95.75 372 ALA A CA 1
ATOM 2950 C C . ALA A 1 372 ? 20.166 -17.280 -15.021 1.00 95.75 372 ALA A C 1
ATOM 2952 O O . ALA A 1 372 ? 19.713 -18.204 -14.359 1.00 95.75 372 ALA A O 1
ATOM 2953 N N . LEU A 1 373 ? 20.519 -17.459 -16.296 1.00 95.38 373 LEU A N 1
ATOM 2954 C CA . LEU A 1 373 ? 20.317 -18.738 -16.992 1.00 95.38 373 LEU A CA 1
ATOM 2955 C C . LEU A 1 373 ? 21.160 -19.895 -16.413 1.00 95.38 373 LEU A C 1
ATOM 2957 O O . LEU A 1 373 ? 20.803 -21.062 -16.595 1.00 95.38 373 LEU A O 1
ATOM 2961 N N . SER A 1 374 ? 22.258 -19.583 -15.715 1.00 93.56 374 SER A N 1
ATOM 2962 C CA . SER A 1 374 ? 23.237 -20.559 -15.217 1.00 93.56 374 SER A CA 1
ATOM 2963 C C . SER A 1 374 ? 23.071 -20.966 -13.748 1.00 93.56 374 SER A C 1
ATOM 2965 O O . SER A 1 374 ? 23.818 -21.833 -13.300 1.00 93.56 374 SER A O 1
ATOM 2967 N N . ARG A 1 375 ? 22.128 -20.392 -12.985 1.00 94.50 375 ARG A N 1
ATOM 2968 C CA . ARG A 1 375 ? 21.954 -20.656 -11.538 1.00 94.50 375 ARG A CA 1
ATOM 2969 C C . ARG A 1 375 ? 20.513 -21.036 -11.205 1.00 94.50 375 ARG A C 1
ATOM 2971 O O . ARG A 1 375 ? 19.583 -20.412 -11.692 1.00 94.50 375 ARG A O 1
ATOM 2978 N N . SER A 1 376 ? 20.298 -22.026 -10.336 1.00 95.56 376 SER A N 1
ATOM 2979 C CA . SER A 1 376 ? 18.948 -22.362 -9.851 1.00 95.56 376 SER A CA 1
ATOM 2980 C C . SER A 1 376 ? 18.339 -21.243 -9.001 1.00 95.56 376 SER A C 1
ATOM 2982 O O . SER A 1 376 ? 17.126 -21.064 -9.004 1.00 95.56 376 SER A O 1
ATOM 2984 N N . LEU A 1 377 ? 19.176 -20.484 -8.289 1.00 95.81 377 LEU A N 1
ATOM 2985 C CA . LEU A 1 377 ? 18.801 -19.276 -7.560 1.00 95.81 377 LEU A CA 1
ATOM 2986 C C . LEU A 1 377 ? 19.673 -18.115 -8.046 1.00 95.81 377 LEU A C 1
ATOM 2988 O O . LEU A 1 377 ? 20.864 -18.056 -7.742 1.00 95.81 377 LEU A O 1
ATOM 2992 N N . ALA A 1 378 ? 19.079 -17.207 -8.812 1.00 96.38 378 ALA A N 1
ATOM 2993 C CA . ALA A 1 378 ? 19.751 -16.056 -9.394 1.00 96.38 378 ALA A CA 1
ATOM 2994 C C . ALA A 1 378 ? 19.328 -14.761 -8.695 1.00 96.38 378 ALA A C 1
ATOM 2996 O O . ALA A 1 378 ? 18.138 -14.518 -8.486 1.00 96.38 378 ALA A O 1
ATOM 2997 N N . LEU A 1 379 ? 20.303 -13.915 -8.362 1.00 96.88 379 LEU A N 1
ATOM 2998 C CA . LEU A 1 379 ? 20.091 -12.625 -7.708 1.00 96.88 379 LEU A CA 1
ATOM 2999 C C . LEU A 1 379 ? 20.617 -11.502 -8.611 1.00 96.88 379 LEU A C 1
ATOM 3001 O O . LEU A 1 379 ? 21.810 -11.455 -8.911 1.00 96.88 379 LEU A O 1
ATOM 3005 N N . VAL A 1 380 ? 19.739 -10.583 -9.017 1.00 97.50 380 VAL A N 1
ATOM 3006 C CA . VAL A 1 380 ? 20.092 -9.418 -9.843 1.00 97.50 380 VAL A CA 1
ATOM 3007 C C . VAL A 1 380 ? 19.825 -8.139 -9.055 1.00 97.50 380 VAL A C 1
ATOM 3009 O O . VAL A 1 380 ? 18.675 -7.747 -8.844 1.00 97.50 380 VAL A O 1
ATOM 3012 N N . GLN A 1 381 ? 20.891 -7.465 -8.624 1.00 96.62 381 GLN A N 1
ATOM 3013 C CA . GLN A 1 381 ? 20.799 -6.123 -8.062 1.00 96.62 381 GLN A CA 1
ATOM 3014 C C . GLN A 1 381 ? 20.726 -5.095 -9.194 1.00 96.62 381 GLN A C 1
ATOM 3016 O O . GLN A 1 381 ? 21.646 -4.988 -10.003 1.00 96.62 381 GLN A O 1
ATOM 3021 N N . GLY A 1 382 ? 19.673 -4.280 -9.213 1.00 94.75 382 GLY A N 1
ATOM 3022 C CA . GLY A 1 382 ? 19.570 -3.156 -10.140 1.00 94.75 382 GLY A CA 1
ATOM 3023 C C . GLY A 1 382 ? 19.342 -1.821 -9.429 1.00 94.75 382 GLY A C 1
ATOM 3024 O O . GLY A 1 382 ? 18.200 -1.517 -9.069 1.00 94.75 382 GLY A O 1
ATOM 3025 N N . PRO A 1 383 ? 20.397 -1.002 -9.271 1.00 95.38 383 PRO A N 1
ATOM 3026 C CA . PRO A 1 383 ? 20.296 0.383 -8.816 1.00 95.38 383 PRO A CA 1
ATOM 3027 C C . PRO A 1 383 ? 19.292 1.221 -9.637 1.00 95.38 383 PRO A C 1
ATOM 3029 O O . PRO A 1 383 ? 18.929 0.837 -10.759 1.00 95.38 383 PRO A O 1
ATOM 3032 N N . PRO A 1 384 ? 18.851 2.394 -9.146 1.00 93.75 384 PRO A N 1
ATOM 3033 C CA . PRO A 1 384 ? 17.880 3.229 -9.848 1.00 93.75 384 PRO A CA 1
ATOM 3034 C C . PRO A 1 384 ? 18.289 3.547 -11.293 1.00 93.75 384 PRO A C 1
ATOM 3036 O O . PRO A 1 384 ? 19.400 3.995 -11.559 1.00 93.75 384 PRO A O 1
ATOM 3039 N N . GLY A 1 385 ? 17.373 3.330 -12.242 1.00 92.56 385 GLY A N 1
ATOM 3040 C CA . GLY A 1 385 ? 17.588 3.640 -13.659 1.00 92.56 385 GLY A CA 1
ATOM 3041 C C . GLY A 1 385 ? 18.449 2.650 -14.454 1.00 92.56 385 GLY A C 1
ATOM 3042 O O . GLY A 1 385 ? 18.639 2.874 -15.645 1.00 92.56 385 GLY A O 1
ATOM 3043 N N . THR A 1 386 ? 18.949 1.563 -13.857 1.00 94.81 386 THR A N 1
ATOM 3044 C CA . THR A 1 386 ? 19.833 0.583 -14.537 1.00 94.81 386 THR A CA 1
ATOM 3045 C C . THR A 1 386 ? 19.115 -0.430 -15.442 1.00 94.81 386 THR A C 1
ATOM 3047 O O . THR A 1 386 ? 19.750 -1.232 -16.125 1.00 94.81 386 THR A O 1
ATOM 3050 N N . GLY A 1 387 ? 17.780 -0.375 -15.492 1.00 91.25 387 GLY A N 1
ATOM 3051 C CA . GLY A 1 387 ? 16.967 -1.234 -16.355 1.00 91.25 387 GLY A CA 1
ATOM 3052 C C . GLY A 1 387 ? 16.621 -2.601 -15.759 1.00 91.25 387 GLY A C 1
ATOM 3053 O O . GLY A 1 387 ? 16.591 -3.569 -16.508 1.00 91.25 387 GLY A O 1
ATOM 3054 N N . LYS A 1 388 ? 16.320 -2.696 -14.450 1.00 91.81 388 LYS A N 1
ATOM 3055 C CA . LYS A 1 388 ? 15.828 -3.936 -13.795 1.00 91.81 388 LYS A CA 1
ATOM 3056 C C . LYS A 1 388 ? 14.752 -4.658 -14.601 1.00 91.81 388 LYS A C 1
ATOM 3058 O O . LYS A 1 388 ? 14.940 -5.810 -14.972 1.00 91.81 388 LYS A O 1
ATOM 3063 N N . THR A 1 389 ? 13.652 -3.964 -14.892 1.00 90.75 389 THR A N 1
ATOM 3064 C CA . THR A 1 389 ? 12.505 -4.532 -15.606 1.00 90.75 389 THR A CA 1
ATOM 3065 C C . THR A 1 389 ? 12.886 -4.942 -17.025 1.00 90.75 389 THR A C 1
ATOM 3067 O O . THR A 1 389 ? 12.484 -6.004 -17.476 1.00 90.75 389 THR A O 1
ATOM 3070 N N . PHE A 1 390 ? 13.729 -4.156 -17.706 1.00 92.88 390 PHE A N 1
ATOM 3071 C CA . PHE A 1 390 ? 14.254 -4.499 -19.030 1.00 92.88 390 PHE A CA 1
ATOM 3072 C C . PHE A 1 390 ? 15.091 -5.785 -18.987 1.00 92.88 390 PHE A C 1
ATOM 3074 O O . PHE A 1 390 ? 14.783 -6.728 -19.705 1.00 92.88 390 PHE A O 1
ATOM 3081 N N . ALA A 1 391 ? 16.071 -5.886 -18.083 1.00 94.19 391 ALA A N 1
ATOM 3082 C CA . ALA A 1 391 ? 16.858 -7.105 -17.897 1.00 94.19 391 ALA A CA 1
ATOM 3083 C C . ALA A 1 391 ? 15.968 -8.316 -17.548 1.00 94.19 391 ALA A C 1
ATOM 3085 O O . ALA A 1 391 ? 16.157 -9.394 -18.105 1.00 94.19 391 ALA A O 1
ATOM 3086 N N . GLY A 1 392 ? 14.952 -8.131 -16.697 1.00 94.88 392 GLY A N 1
ATOM 3087 C CA . GLY A 1 392 ? 13.948 -9.156 -16.397 1.00 94.88 392 GLY A CA 1
ATOM 3088 C C . GLY A 1 392 ? 13.154 -9.610 -17.627 1.00 94.88 392 GLY A C 1
ATOM 3089 O O . GLY A 1 392 ? 12.986 -10.810 -17.830 1.00 94.88 392 GLY A O 1
ATOM 3090 N N . VAL A 1 393 ? 12.721 -8.680 -18.482 1.00 94.75 393 VAL A N 1
ATOM 3091 C CA . VAL A 1 393 ? 12.019 -8.974 -19.745 1.00 94.75 393 VAL A CA 1
ATOM 3092 C C . VAL A 1 393 ? 12.922 -9.712 -20.736 1.00 94.75 393 VAL A C 1
ATOM 3094 O O . VAL A 1 393 ? 12.482 -10.691 -21.335 1.00 94.75 393 VAL A O 1
ATOM 3097 N N . GLU A 1 394 ? 14.189 -9.321 -20.884 1.00 94.69 394 GLU A N 1
ATOM 3098 C CA . GLU A 1 394 ? 15.122 -10.018 -21.781 1.00 94.69 394 GLU A CA 1
ATOM 3099 C C . GLU A 1 394 ? 15.488 -11.427 -21.257 1.00 94.69 394 GLU A C 1
ATOM 3101 O O . GLU A 1 394 ? 15.569 -12.372 -22.043 1.00 94.69 394 GLU A O 1
ATOM 3106 N N . ILE A 1 395 ? 15.589 -11.629 -19.934 1.00 95.75 395 ILE A N 1
ATOM 3107 C CA . ILE A 1 395 ? 15.690 -12.974 -19.331 1.00 95.75 395 ILE A CA 1
ATOM 3108 C C . ILE A 1 395 ? 14.423 -13.800 -19.627 1.00 95.75 395 ILE A C 1
ATOM 3110 O O . ILE A 1 395 ? 14.515 -14.957 -20.051 1.00 95.75 395 ILE A O 1
ATOM 3114 N N . LEU A 1 396 ? 13.233 -13.211 -19.455 1.00 95.25 396 LEU A N 1
ATOM 3115 C CA . LEU A 1 396 ? 11.955 -13.871 -19.737 1.00 95.25 396 LEU A CA 1
ATOM 3116 C C . LEU A 1 396 ? 11.818 -14.270 -21.209 1.00 95.25 396 LEU A C 1
ATOM 3118 O O . LEU A 1 396 ? 11.367 -15.381 -21.470 1.00 95.25 396 LEU A O 1
ATOM 3122 N N . LYS A 1 397 ? 12.257 -13.440 -22.163 1.00 94.25 397 LYS A N 1
ATOM 3123 C CA . LYS A 1 397 ? 12.271 -13.782 -23.597 1.00 94.25 397 LYS A CA 1
ATOM 3124 C C . LYS A 1 397 ? 13.006 -15.087 -23.875 1.00 94.25 397 LYS A C 1
ATOM 3126 O O . LYS A 1 397 ? 12.444 -15.968 -24.522 1.00 94.25 397 LYS A O 1
ATOM 3131 N N . VAL A 1 398 ? 14.225 -15.246 -23.350 1.00 94.69 398 VAL A N 1
ATOM 3132 C CA . VAL A 1 398 ? 15.002 -16.485 -23.534 1.00 94.69 398 VAL A CA 1
ATOM 3133 C C . VAL A 1 398 ? 14.276 -17.678 -22.911 1.00 94.69 398 VAL A C 1
ATOM 3135 O O . VAL A 1 398 ? 14.194 -18.745 -23.520 1.00 94.69 398 VAL A O 1
ATOM 3138 N N . LEU A 1 399 ? 13.709 -17.517 -21.714 1.00 95.75 399 LEU A N 1
ATOM 3139 C CA . LEU A 1 399 ? 12.988 -18.596 -21.033 1.00 95.75 399 LEU A CA 1
ATOM 3140 C C . LEU A 1 399 ? 11.702 -18.996 -21.775 1.00 95.75 399 LEU A C 1
ATOM 3142 O O . LEU A 1 399 ? 11.441 -20.188 -21.923 1.00 95.75 399 LEU A O 1
ATOM 3146 N N . LEU A 1 400 ? 10.948 -18.031 -22.308 1.00 94.38 400 LEU A N 1
ATOM 3147 C CA . LEU A 1 400 ? 9.749 -18.248 -23.125 1.00 94.38 400 LEU A CA 1
ATOM 3148 C C . LEU A 1 400 ? 10.085 -18.942 -24.449 1.00 94.38 400 LEU A C 1
ATOM 3150 O O . LEU A 1 400 ? 9.472 -19.955 -24.786 1.00 94.38 400 LEU A O 1
ATOM 3154 N N . HIS A 1 401 ? 11.114 -18.469 -25.156 1.00 92.56 401 HIS A N 1
ATOM 3155 C CA . HIS A 1 401 ? 11.587 -19.069 -26.409 1.00 92.56 401 HIS A CA 1
ATOM 3156 C C . HIS A 1 401 ? 12.028 -20.533 -26.221 1.00 92.56 401 HIS A C 1
ATOM 3158 O O . HIS A 1 401 ? 11.792 -21.385 -27.076 1.00 92.56 401 HIS A O 1
ATOM 3164 N N . ASN A 1 402 ? 12.572 -20.873 -25.046 1.00 94.06 402 ASN A N 1
ATOM 3165 C CA . ASN A 1 402 ? 12.953 -22.243 -24.683 1.00 94.06 402 ASN A CA 1
ATOM 3166 C C . ASN A 1 402 ? 11.868 -23.022 -23.898 1.00 94.06 402 ASN A C 1
ATOM 3168 O O . ASN A 1 402 ? 12.102 -24.182 -23.545 1.00 94.06 402 ASN A O 1
ATOM 3172 N N . GLN A 1 403 ? 10.679 -22.454 -23.647 1.00 93.81 403 GLN A N 1
ATOM 3173 C CA . GLN A 1 403 ? 9.683 -22.993 -22.703 1.00 93.81 403 GLN A CA 1
ATOM 3174 C C . GLN A 1 403 ? 9.251 -24.427 -23.023 1.00 93.81 403 GLN A C 1
ATOM 3176 O O . GLN A 1 403 ? 9.197 -25.272 -22.126 1.00 93.81 403 GLN A O 1
ATOM 3181 N N . LYS A 1 404 ? 8.989 -24.725 -24.303 1.00 92.00 404 LYS A N 1
ATOM 3182 C CA . LYS A 1 404 ? 8.624 -26.077 -24.763 1.00 92.00 404 LYS A CA 1
ATOM 3183 C C . LYS A 1 404 ? 9.804 -27.050 -24.665 1.00 92.00 404 LYS A C 1
ATOM 3185 O O . LYS A 1 404 ? 9.630 -28.166 -24.192 1.00 92.00 404 LYS A O 1
ATOM 3190 N N . LYS A 1 405 ? 11.008 -26.616 -25.055 1.00 92.44 405 LYS A N 1
ATOM 3191 C CA . LYS A 1 405 ? 12.243 -27.426 -25.065 1.00 92.44 405 LYS A CA 1
ATOM 3192 C C . LYS A 1 405 ? 12.696 -27.835 -23.658 1.00 92.44 405 LYS A C 1
ATOM 3194 O O . LYS A 1 405 ? 13.198 -28.939 -23.469 1.00 92.44 405 LYS A O 1
ATOM 3199 N N . ALA A 1 406 ? 12.531 -26.946 -22.681 1.00 93.38 406 ALA A N 1
ATOM 3200 C CA . ALA A 1 406 ? 12.876 -27.187 -21.280 1.00 93.38 406 ALA A CA 1
ATOM 3201 C C . ALA A 1 406 ? 11.699 -27.714 -20.429 1.00 93.38 406 ALA A C 1
ATOM 3203 O O . ALA A 1 406 ? 11.890 -28.048 -19.256 1.00 93.38 406 ALA A O 1
ATOM 3204 N N . GLU A 1 407 ? 10.498 -27.818 -21.014 1.00 94.00 407 GLU A N 1
ATOM 3205 C CA . GLU A 1 407 ? 9.254 -28.210 -20.337 1.00 94.00 407 GLU A CA 1
ATOM 3206 C C . GLU A 1 407 ? 8.997 -27.341 -19.087 1.00 94.00 407 GLU A C 1
ATOM 3208 O O . GLU A 1 407 ? 8.772 -27.874 -17.999 1.00 94.00 407 GLU A O 1
ATOM 3213 N N . LEU A 1 408 ? 9.123 -26.011 -19.198 1.00 94.62 408 LEU A N 1
ATOM 3214 C CA . LEU A 1 408 ? 9.110 -25.109 -18.028 1.00 94.62 408 LEU A CA 1
ATOM 3215 C C . LEU A 1 408 ? 7.737 -24.970 -17.355 1.00 94.62 408 LEU A C 1
ATOM 3217 O O . LEU A 1 408 ? 7.667 -24.486 -16.226 1.00 94.62 408 LEU A O 1
ATOM 3221 N N . GLY A 1 409 ? 6.664 -25.342 -18.059 1.0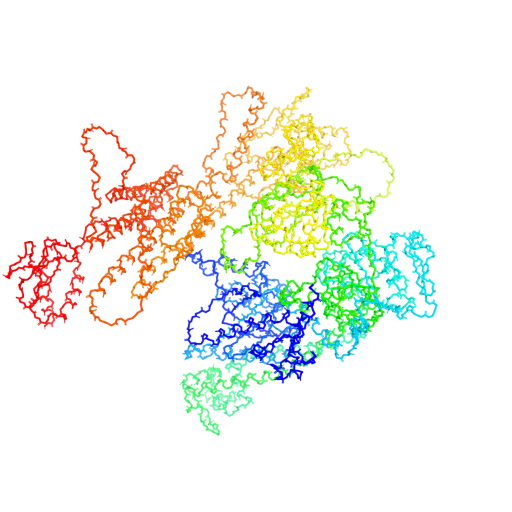0 94.38 409 GLY A N 1
ATOM 3222 C CA . GLY A 1 409 ? 5.307 -24.937 -17.699 1.00 94.38 409 GLY A CA 1
ATOM 3223 C C . GLY A 1 409 ? 5.138 -23.410 -17.735 1.00 94.38 409 GLY A C 1
ATOM 3224 O O . GLY A 1 409 ? 5.998 -22.709 -18.282 1.00 94.38 409 GLY A O 1
ATOM 3225 N N . PRO A 1 410 ? 4.046 -22.883 -17.160 1.00 96.00 410 PRO A N 1
ATOM 3226 C CA . PRO A 1 410 ? 3.822 -21.445 -17.051 1.00 96.00 410 PRO A CA 1
ATOM 3227 C C . PRO A 1 410 ? 4.926 -20.794 -16.215 1.00 96.00 410 PRO A C 1
ATOM 3229 O O . PRO A 1 410 ? 5.261 -21.303 -15.148 1.00 96.00 410 PRO A O 1
ATOM 3232 N N . ILE A 1 411 ? 5.497 -19.677 -16.661 1.00 97.12 411 ILE A N 1
ATOM 3233 C CA . ILE A 1 411 ? 6.454 -18.904 -15.855 1.00 97.12 411 ILE A CA 1
ATOM 3234 C C . ILE A 1 411 ? 5.664 -18.038 -14.868 1.00 97.12 411 ILE A C 1
ATOM 3236 O O . ILE A 1 411 ? 4.789 -17.274 -15.276 1.00 97.12 411 ILE A O 1
ATOM 3240 N N . VAL A 1 412 ? 5.953 -18.155 -13.571 1.00 96.81 412 VAL A N 1
ATOM 3241 C CA . VAL A 1 412 ? 5.256 -17.400 -12.523 1.00 96.81 412 VAL A CA 1
ATOM 3242 C C . VAL A 1 412 ? 6.015 -16.107 -12.233 1.00 96.81 412 VAL A C 1
ATOM 3244 O O . VAL A 1 412 ? 7.178 -16.143 -11.834 1.00 96.81 412 VAL A O 1
ATOM 3247 N N . ILE A 1 413 ? 5.352 -14.964 -12.417 1.00 97.38 413 ILE A N 1
ATOM 3248 C CA . ILE A 1 413 ? 5.879 -13.633 -12.092 1.00 97.38 413 ILE A CA 1
ATOM 3249 C C . ILE A 1 413 ? 5.179 -13.123 -10.833 1.00 97.38 413 ILE A C 1
ATOM 3251 O O . ILE A 1 413 ? 3.947 -13.068 -10.774 1.00 97.38 413 ILE A O 1
ATOM 3255 N N . VAL A 1 414 ? 5.964 -12.736 -9.828 1.00 95.62 414 VAL A N 1
ATOM 3256 C CA . VAL A 1 414 ? 5.469 -12.238 -8.541 1.00 95.62 414 VAL A CA 1
ATOM 3257 C C . VAL A 1 414 ? 6.044 -10.860 -8.245 1.00 95.62 414 VAL A C 1
ATOM 3259 O O . VAL A 1 414 ? 7.250 -10.649 -8.326 1.00 95.62 414 VAL A O 1
ATOM 3262 N N . CYS A 1 415 ? 5.185 -9.929 -7.835 1.00 93.31 415 CYS A N 1
ATOM 3263 C CA . CYS A 1 415 ? 5.598 -8.598 -7.384 1.00 93.31 415 CYS A CA 1
ATOM 3264 C C . CYS A 1 415 ? 4.992 -8.277 -6.008 1.00 93.31 415 CYS A C 1
ATOM 3266 O O . CYS A 1 415 ? 3.958 -8.834 -5.616 1.00 93.31 415 CYS A O 1
ATOM 3268 N N . TYR A 1 416 ? 5.597 -7.347 -5.264 1.00 86.88 416 TYR A N 1
ATOM 3269 C CA . TYR A 1 416 ? 4.980 -6.828 -4.036 1.00 86.88 416 TYR A CA 1
ATOM 3270 C C . TYR A 1 416 ? 3.733 -5.984 -4.346 1.00 86.88 416 TYR A C 1
ATOM 3272 O O . TYR A 1 416 ? 2.665 -6.204 -3.771 1.00 86.88 416 TYR A O 1
ATOM 3280 N N . THR A 1 417 ? 3.848 -5.051 -5.297 1.00 84.00 417 THR A N 1
ATOM 3281 C CA . THR A 1 417 ? 2.789 -4.094 -5.647 1.00 84.00 417 THR A CA 1
ATOM 3282 C C . THR A 1 417 ? 2.057 -4.480 -6.936 1.00 84.00 417 THR A C 1
ATOM 3284 O O . THR A 1 417 ? 2.628 -5.093 -7.837 1.00 84.00 417 THR A O 1
ATOM 3287 N N . ASN A 1 418 ? 0.787 -4.064 -7.065 1.00 85.75 418 ASN A N 1
ATOM 3288 C CA . ASN A 1 418 ? 0.058 -4.170 -8.339 1.00 85.75 418 ASN A CA 1
ATOM 3289 C C . ASN A 1 418 ? 0.703 -3.312 -9.443 1.00 85.75 418 ASN A C 1
ATOM 3291 O O . ASN A 1 418 ? 0.560 -3.645 -10.608 1.00 85.75 418 ASN A O 1
ATOM 3295 N N . HIS A 1 419 ? 1.389 -2.215 -9.095 1.00 83.44 419 HIS A N 1
ATOM 3296 C CA . HIS A 1 419 ? 1.989 -1.317 -10.084 1.00 83.44 419 HIS A CA 1
ATOM 3297 C C . HIS A 1 419 ? 3.196 -1.955 -10.779 1.00 83.44 419 HIS A C 1
ATOM 3299 O O . HIS A 1 419 ? 3.232 -1.949 -12.004 1.00 83.44 419 HIS A O 1
ATOM 3305 N N . ALA A 1 420 ? 4.120 -2.551 -10.015 1.00 87.50 420 ALA A N 1
ATOM 3306 C CA . ALA A 1 420 ? 5.250 -3.290 -10.579 1.00 87.50 420 ALA A CA 1
ATOM 3307 C C . ALA A 1 420 ? 4.763 -4.477 -11.426 1.00 87.50 420 ALA A C 1
ATOM 3309 O O . ALA A 1 420 ? 5.209 -4.649 -12.555 1.00 87.50 420 ALA A O 1
ATOM 3310 N N . LEU A 1 421 ? 3.759 -5.220 -10.933 1.00 92.69 421 LEU A N 1
ATOM 3311 C CA . LEU A 1 421 ? 3.146 -6.309 -11.697 1.00 92.69 421 LEU A CA 1
ATOM 3312 C C . LEU A 1 421 ? 2.558 -5.829 -13.028 1.00 92.69 421 LEU A C 1
ATOM 3314 O O . LEU A 1 421 ? 2.805 -6.442 -14.061 1.00 92.69 421 LEU A O 1
ATOM 3318 N N . ASP A 1 422 ? 1.765 -4.758 -13.009 1.00 91.88 422 ASP A N 1
ATOM 3319 C CA . ASP A 1 422 ? 1.149 -4.239 -14.228 1.00 91.88 422 ASP A CA 1
ATOM 3320 C C . ASP A 1 422 ? 2.237 -3.759 -15.210 1.00 91.88 422 ASP A C 1
ATOM 3322 O O . ASP A 1 422 ? 2.192 -4.110 -16.386 1.00 91.88 422 ASP A O 1
ATOM 3326 N N . GLN A 1 423 ? 3.275 -3.077 -14.714 1.00 89.69 423 GLN A N 1
ATOM 3327 C CA . GLN A 1 423 ? 4.390 -2.570 -15.518 1.00 89.69 423 GLN A CA 1
ATOM 3328 C C . GLN A 1 423 ? 5.223 -3.680 -16.181 1.00 89.69 423 GLN A C 1
ATOM 3330 O O . GLN A 1 423 ? 5.508 -3.592 -17.376 1.00 89.69 423 GLN A O 1
ATOM 3335 N N . ILE A 1 424 ? 5.624 -4.730 -15.451 1.00 91.44 424 ILE A N 1
ATOM 3336 C CA . ILE A 1 424 ? 6.409 -5.821 -16.051 1.00 91.44 424 ILE A CA 1
ATOM 3337 C C . ILE A 1 424 ? 5.582 -6.606 -17.075 1.00 91.44 424 ILE A C 1
ATOM 3339 O O . ILE A 1 424 ? 6.109 -6.969 -18.124 1.00 91.44 424 ILE A O 1
ATOM 3343 N N . LEU A 1 425 ? 4.282 -6.814 -16.829 1.00 94.00 425 LEU A N 1
ATOM 3344 C CA . LEU A 1 425 ? 3.394 -7.468 -17.794 1.00 94.00 425 LEU A CA 1
ATOM 3345 C C . LEU A 1 425 ? 3.180 -6.615 -19.055 1.00 94.00 425 LEU A C 1
ATOM 3347 O O . LEU A 1 425 ? 3.215 -7.160 -20.157 1.00 94.00 425 LEU A O 1
ATOM 3351 N N . GLU A 1 426 ? 3.023 -5.296 -18.921 1.00 92.62 426 GLU A N 1
ATOM 3352 C CA . GLU A 1 426 ? 2.956 -4.372 -20.061 1.00 92.62 426 GLU A CA 1
ATOM 3353 C C . GLU A 1 426 ? 4.249 -4.381 -20.881 1.00 92.62 426 GLU A C 1
ATOM 3355 O O . GLU A 1 426 ? 4.186 -4.567 -22.093 1.00 92.62 426 GLU A O 1
ATOM 3360 N N . HIS A 1 427 ? 5.423 -4.311 -20.245 1.00 91.19 427 HIS A N 1
ATOM 3361 C CA . HIS A 1 427 ? 6.698 -4.393 -20.963 1.00 91.19 427 HIS A CA 1
ATOM 3362 C C . HIS A 1 427 ? 6.898 -5.735 -21.697 1.00 91.19 427 HIS A C 1
ATOM 3364 O O . HIS A 1 427 ? 7.544 -5.763 -22.746 1.00 91.19 427 HIS A O 1
ATOM 3370 N N . ILE A 1 428 ? 6.342 -6.848 -21.198 1.00 91.62 428 ILE A N 1
ATOM 3371 C CA . ILE A 1 428 ? 6.360 -8.129 -21.926 1.00 91.62 428 ILE A CA 1
ATOM 3372 C C . ILE A 1 428 ? 5.462 -8.051 -23.169 1.00 91.62 428 ILE A C 1
ATOM 3374 O O . ILE A 1 428 ? 5.897 -8.486 -24.236 1.00 91.62 428 ILE A O 1
ATOM 3378 N N . LEU A 1 429 ? 4.263 -7.464 -23.073 1.00 90.19 429 LEU A N 1
ATOM 3379 C CA . LEU A 1 429 ? 3.391 -7.238 -24.237 1.00 90.19 429 LEU A CA 1
ATOM 3380 C C . LEU A 1 429 ? 4.063 -6.322 -25.274 1.00 90.19 429 LEU A C 1
ATOM 3382 O O . LEU A 1 429 ? 4.107 -6.657 -26.456 1.00 90.19 429 LEU A O 1
ATOM 3386 N N . ASP A 1 430 ? 4.648 -5.211 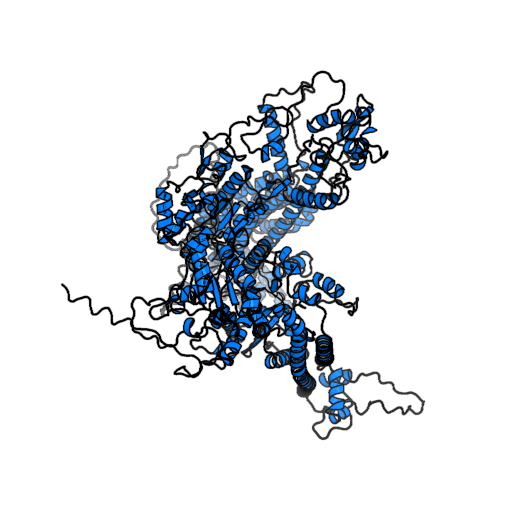-24.824 1.00 89.00 430 ASP A N 1
ATOM 3387 C CA . ASP A 1 430 ? 5.339 -4.228 -25.672 1.00 89.00 430 ASP A CA 1
ATOM 3388 C C . ASP A 1 430 ? 6.602 -4.792 -26.332 1.00 89.00 430 ASP A C 1
ATOM 3390 O O . ASP A 1 430 ? 7.040 -4.310 -27.375 1.00 89.00 430 ASP A O 1
ATOM 3394 N N . SER A 1 431 ? 7.173 -5.858 -25.766 1.00 83.44 431 SER A N 1
ATOM 3395 C CA . SER A 1 431 ? 8.319 -6.550 -26.354 1.00 83.44 431 SER A CA 1
ATOM 3396 C C . SER A 1 431 ? 7.995 -7.337 -27.632 1.00 83.44 431 SER A C 1
ATOM 3398 O O . SER A 1 431 ? 8.920 -7.827 -28.280 1.00 83.44 431 SER A O 1
ATOM 3400 N N . GLY A 1 432 ? 6.709 -7.503 -27.973 1.00 78.06 432 GLY A N 1
ATOM 3401 C CA . GLY A 1 432 ? 6.249 -8.289 -29.123 1.00 78.06 432 GLY A CA 1
ATOM 3402 C C . GLY A 1 432 ? 6.399 -9.807 -28.960 1.00 78.06 432 GLY A C 1
ATOM 3403 O O . GLY A 1 432 ? 6.168 -10.552 -29.911 1.00 78.06 432 GLY A O 1
ATOM 3404 N N . THR A 1 433 ? 6.787 -10.285 -27.773 1.00 74.19 433 THR A N 1
ATOM 3405 C CA . THR A 1 433 ? 6.971 -11.717 -27.504 1.00 74.19 433 THR A CA 1
ATOM 3406 C C . THR A 1 433 ? 5.614 -12.433 -27.526 1.00 74.19 433 THR A C 1
ATOM 3408 O O . THR A 1 433 ? 4.743 -12.077 -26.730 1.00 74.19 433 THR A O 1
ATOM 3411 N N . PRO A 1 434 ? 5.402 -13.457 -28.379 1.00 69.12 434 PRO A N 1
ATOM 3412 C CA . PRO A 1 434 ? 4.132 -14.174 -28.448 1.00 69.12 434 PRO A CA 1
ATOM 3413 C C . PRO A 1 434 ? 3.955 -15.065 -27.211 1.00 69.12 434 PRO A C 1
ATOM 3415 O O . PRO A 1 434 ? 4.373 -16.222 -27.192 1.00 69.12 434 PRO A O 1
ATOM 3418 N N . ALA A 1 435 ? 3.334 -14.507 -26.173 1.00 77.00 435 ALA A N 1
ATOM 3419 C CA . ALA A 1 435 ? 3.034 -15.178 -24.916 1.00 77.00 435 ALA A CA 1
ATOM 3420 C C . ALA A 1 435 ? 1.574 -14.925 -24.511 1.00 77.00 435 ALA A C 1
ATOM 3422 O O . ALA A 1 435 ? 1.149 -13.773 -24.424 1.00 77.00 435 ALA A O 1
ATOM 3423 N N . ASN A 1 436 ? 0.802 -15.975 -24.208 1.00 89.06 436 ASN A N 1
ATOM 3424 C CA . ASN A 1 436 ? -0.482 -15.795 -23.532 1.00 89.06 436 ASN A CA 1
ATOM 3425 C C . ASN A 1 436 ? -0.236 -15.543 -22.033 1.00 89.06 436 ASN A C 1
ATOM 3427 O O . ASN A 1 436 ? 0.140 -16.428 -21.261 1.00 89.06 436 ASN A O 1
ATOM 3431 N N . ILE A 1 437 ? -0.408 -14.282 -21.643 1.00 93.94 437 ILE A N 1
ATOM 3432 C CA . ILE A 1 437 ? -0.244 -13.808 -20.271 1.00 93.94 437 ILE A CA 1
ATOM 3433 C C . ILE A 1 437 ? -1.576 -13.944 -19.533 1.00 93.94 437 ILE A C 1
ATOM 3435 O O . ILE A 1 437 ? -2.602 -13.464 -20.013 1.00 93.94 437 ILE A O 1
ATOM 3439 N N . LEU A 1 438 ? -1.545 -14.529 -18.336 1.00 94.62 438 LEU A N 1
ATOM 3440 C CA . LEU A 1 438 ? -2.631 -14.445 -17.364 1.00 94.62 438 LEU A CA 1
ATOM 3441 C C . LEU A 1 438 ? -2.239 -13.569 -16.181 1.00 94.62 438 LEU A C 1
ATOM 3443 O O . LEU A 1 438 ? -1.208 -13.780 -15.546 1.00 94.62 438 LEU A O 1
ATOM 3447 N N . ARG A 1 439 ? -3.109 -12.622 -15.836 1.00 94.44 439 ARG A N 1
ATOM 3448 C CA . ARG A 1 439 ? -2.988 -11.778 -14.646 1.00 94.44 439 ARG A CA 1
ATOM 3449 C C . ARG A 1 439 ? -3.971 -12.241 -13.571 1.00 94.44 439 ARG A C 1
ATOM 3451 O O . ARG A 1 439 ? -5.175 -12.299 -13.814 1.00 94.44 439 ARG A O 1
ATOM 3458 N N . MET A 1 440 ? -3.495 -12.512 -12.358 1.00 91.19 440 MET A N 1
ATOM 3459 C CA . MET A 1 440 ? -4.351 -12.836 -11.210 1.00 91.19 440 MET A CA 1
ATOM 3460 C C . MET A 1 440 ? -4.483 -11.647 -10.247 1.00 91.19 440 MET A C 1
ATOM 3462 O O . MET A 1 440 ? -3.503 -10.997 -9.890 1.00 91.19 440 MET A O 1
ATOM 3466 N N . GLY A 1 441 ? -5.711 -11.392 -9.784 1.00 83.50 441 GLY A N 1
ATOM 3467 C CA . GLY A 1 441 ? -6.046 -10.321 -8.834 1.00 83.50 441 GLY A CA 1
ATOM 3468 C C . GLY A 1 441 ? -6.889 -9.203 -9.457 1.00 83.50 441 GLY A C 1
ATOM 3469 O O . GLY A 1 441 ? -6.793 -8.923 -10.646 1.00 83.50 441 GLY A O 1
ATOM 3470 N N . GLY A 1 442 ? -7.742 -8.551 -8.662 1.00 72.75 442 GLY A N 1
ATOM 3471 C CA . GLY A 1 442 ? -8.785 -7.640 -9.171 1.00 72.75 442 GLY A CA 1
ATOM 3472 C C . GLY A 1 442 ? -8.461 -6.140 -9.178 1.00 72.75 442 GLY A C 1
ATOM 3473 O O . GLY A 1 442 ? -9.371 -5.349 -9.381 1.00 72.75 442 GLY A O 1
ATOM 3474 N N . GLN A 1 443 ? -7.224 -5.728 -8.879 1.00 71.69 443 GLN A N 1
ATOM 3475 C CA . GLN A 1 443 ? -6.858 -4.320 -8.623 1.00 71.69 443 GLN A CA 1
ATOM 3476 C C . GLN A 1 443 ? -5.876 -3.746 -9.666 1.00 71.69 443 GLN A C 1
ATOM 3478 O O . GLN A 1 443 ? -4.941 -3.032 -9.305 1.00 71.69 443 GLN A O 1
ATOM 3483 N N . SER A 1 444 ? -6.057 -4.079 -10.950 1.00 81.12 444 SER A N 1
ATOM 3484 C CA . SER A 1 444 ? -5.305 -3.410 -12.025 1.00 81.12 444 SER A CA 1
ATOM 3485 C C . SER A 1 444 ? -5.852 -2.010 -12.283 1.00 81.12 444 SER A C 1
ATOM 3487 O O . SER A 1 444 ? -7.046 -1.767 -12.103 1.00 81.12 444 SER A O 1
ATOM 3489 N N . LYS A 1 445 ? -4.984 -1.112 -12.752 1.00 77.88 445 LYS A N 1
ATOM 3490 C CA . LYS A 1 445 ? -5.390 0.141 -13.413 1.00 77.88 445 LYS A CA 1
ATOM 3491 C C . LYS A 1 445 ? -5.114 0.133 -14.919 1.00 77.88 445 LYS A C 1
ATOM 3493 O O . LYS A 1 445 ? -5.463 1.097 -15.591 1.00 77.88 445 LYS A O 1
ATOM 3498 N N . SER A 1 446 ? -4.483 -0.921 -15.432 1.00 84.00 446 SER A N 1
ATOM 3499 C CA . SER A 1 446 ? -4.215 -1.073 -16.856 1.00 84.00 446 SER A CA 1
ATOM 3500 C C . SER A 1 446 ? -5.451 -1.615 -17.566 1.00 84.00 446 SER A C 1
ATOM 3502 O O . SER A 1 446 ? -5.860 -2.758 -17.350 1.00 84.00 446 SER A O 1
ATOM 3504 N N . GLU A 1 447 ? -6.026 -0.815 -18.463 1.00 85.00 447 GLU A N 1
ATOM 3505 C CA . GLU A 1 447 ? -7.071 -1.292 -19.375 1.00 85.00 447 GLU A CA 1
ATOM 3506 C C . GLU A 1 447 ? -6.515 -2.348 -20.354 1.00 85.00 447 GLU A C 1
ATOM 3508 O O . GLU A 1 447 ? -7.240 -3.266 -20.733 1.00 85.00 447 GLU A O 1
ATOM 3513 N N . ARG A 1 448 ? -5.211 -2.304 -20.689 1.00 87.19 448 ARG A N 1
ATOM 3514 C CA . ARG A 1 448 ? -4.548 -3.298 -21.560 1.00 87.19 448 ARG A CA 1
ATOM 3515 C C . ARG A 1 448 ? -4.527 -4.694 -20.933 1.00 87.19 448 ARG A C 1
ATOM 3517 O O . ARG A 1 448 ? -4.710 -5.686 -21.633 1.00 87.19 448 ARG A O 1
ATOM 3524 N N . LEU A 1 449 ? -4.344 -4.781 -19.612 1.00 89.25 449 LEU A N 1
ATOM 3525 C CA . LEU A 1 449 ? -4.290 -6.054 -18.878 1.00 89.25 449 LEU A CA 1
ATOM 3526 C C . LEU A 1 449 ? -5.664 -6.588 -18.443 1.00 89.25 449 LEU A C 1
ATOM 3528 O O . LEU A 1 449 ? -5.752 -7.701 -17.922 1.00 89.25 449 LEU A O 1
ATOM 3532 N N . LYS A 1 450 ? -6.741 -5.824 -18.645 1.00 86.06 450 LYS A N 1
ATOM 3533 C CA . LYS A 1 450 ? -8.104 -6.163 -18.209 1.00 86.06 450 LYS A CA 1
ATOM 3534 C C . LYS A 1 450 ? -8.595 -7.481 -18.803 1.00 86.06 450 LYS A C 1
ATOM 3536 O O . LYS A 1 450 ? -8.932 -8.398 -18.064 1.00 86.06 450 LYS A O 1
ATOM 3541 N N . ASN A 1 451 ? -8.512 -7.622 -20.124 1.00 87.19 451 ASN A N 1
ATOM 3542 C CA . ASN A 1 451 ? -8.936 -8.832 -20.840 1.00 87.19 451 ASN A CA 1
ATOM 3543 C C . ASN A 1 451 ? -7.991 -10.035 -20.626 1.00 87.19 451 ASN A C 1
ATOM 3545 O O . ASN A 1 451 ? -8.311 -11.144 -21.042 1.00 87.19 451 ASN A O 1
ATOM 3549 N N . LEU A 1 452 ? -6.842 -9.821 -19.974 1.00 91.00 452 LEU A N 1
ATOM 3550 C CA . LEU A 1 452 ? -5.872 -10.852 -19.590 1.00 91.00 452 LEU A CA 1
ATOM 3551 C C . LEU A 1 452 ? -6.061 -11.310 -18.133 1.00 91.00 452 LEU A C 1
ATOM 3553 O O . LEU A 1 452 ? -5.288 -12.126 -17.625 1.00 91.00 452 LEU A O 1
ATOM 3557 N N . ASN A 1 453 ? -7.069 -10.788 -17.426 1.00 92.00 453 ASN A N 1
ATOM 3558 C CA . ASN A 1 453 ? -7.381 -11.232 -16.077 1.00 92.00 453 ASN A CA 1
ATOM 3559 C C . ASN A 1 453 ? -7.910 -12.670 -16.098 1.00 92.00 453 ASN A C 1
ATOM 3561 O O . ASN A 1 453 ? -8.822 -12.979 -16.863 1.00 92.00 453 ASN A O 1
ATOM 3565 N N . LEU A 1 454 ? -7.416 -13.531 -15.202 1.00 90.69 454 LEU A N 1
ATOM 3566 C CA . LEU A 1 454 ? -7.900 -14.911 -15.068 1.00 90.69 454 LEU A CA 1
ATOM 3567 C C . LEU A 1 454 ? -9.431 -14.979 -14.956 1.00 90.69 454 LEU A C 1
ATOM 3569 O O . LEU A 1 454 ? -10.039 -15.875 -15.531 1.00 90.69 454 LEU A O 1
ATOM 3573 N N . ARG A 1 455 ? -10.060 -14.018 -14.263 1.00 86.25 455 ARG A N 1
ATOM 3574 C CA . ARG A 1 455 ? -11.520 -13.966 -14.118 1.00 86.25 455 ARG A CA 1
ATOM 3575 C C . ARG A 1 455 ? -12.242 -13.831 -15.459 1.00 86.25 455 ARG A C 1
ATOM 3577 O O . ARG A 1 455 ? -13.276 -14.466 -15.638 1.00 86.25 455 ARG A O 1
ATOM 3584 N N . ASP A 1 456 ? -11.722 -13.006 -16.357 1.00 86.56 456 ASP A N 1
ATOM 3585 C CA . ASP A 1 456 ? -12.360 -12.692 -17.636 1.00 86.56 456 ASP A CA 1
ATOM 3586 C C . ASP A 1 456 ? -11.986 -13.735 -18.701 1.00 86.56 456 ASP A C 1
ATOM 3588 O O . ASP A 1 456 ? -12.844 -14.179 -19.463 1.00 86.56 456 ASP A O 1
ATOM 3592 N N . VAL A 1 457 ? -10.751 -14.250 -18.674 1.00 87.19 457 VAL A N 1
ATOM 3593 C CA . VAL A 1 457 ? -10.332 -15.370 -19.533 1.00 87.19 457 VAL A CA 1
ATOM 3594 C C . VAL A 1 457 ? -11.101 -16.654 -19.195 1.00 87.19 457 VAL A C 1
ATOM 3596 O O . VAL A 1 457 ? -11.656 -17.281 -20.096 1.00 87.19 457 VAL A O 1
ATOM 3599 N N . ALA A 1 458 ? -11.227 -17.023 -17.915 1.00 86.19 458 ALA A N 1
ATOM 3600 C CA . ALA A 1 458 ? -11.937 -18.239 -17.499 1.00 86.19 458 ALA A CA 1
ATOM 3601 C C . ALA A 1 458 ? -13.463 -18.187 -17.731 1.00 86.19 458 ALA A C 1
ATOM 3603 O O . ALA A 1 458 ? -14.122 -19.229 -17.716 1.00 86.19 458 ALA A O 1
ATOM 3604 N N . LEU A 1 459 ? -14.042 -17.001 -17.965 1.00 84.31 459 LEU A N 1
ATOM 3605 C CA . LEU A 1 459 ? -15.436 -16.859 -18.409 1.00 84.31 459 LEU A CA 1
ATOM 3606 C C . LEU A 1 459 ? -15.617 -17.205 -19.895 1.00 84.31 459 LEU A C 1
ATOM 3608 O O . LEU A 1 459 ? -16.673 -17.715 -20.263 1.00 84.31 459 LEU A O 1
ATOM 3612 N N . ASN A 1 460 ? -14.594 -16.967 -20.721 1.00 84.12 460 ASN A N 1
ATOM 3613 C CA . ASN A 1 460 ? -14.623 -17.201 -22.168 1.00 84.12 460 ASN A CA 1
ATOM 3614 C C . ASN A 1 460 ? -14.192 -18.624 -22.570 1.00 84.12 460 ASN A C 1
ATOM 3616 O O . ASN A 1 460 ? -14.337 -19.012 -23.727 1.00 84.12 460 ASN A O 1
ATOM 3620 N N . VAL A 1 461 ? -13.660 -19.415 -21.635 1.00 85.25 461 VAL A N 1
ATOM 3621 C CA . VAL A 1 461 ? -13.239 -20.797 -21.888 1.00 85.25 461 VAL A CA 1
ATOM 3622 C C . VAL A 1 461 ? -14.416 -21.760 -21.718 1.00 85.25 461 VAL A C 1
ATOM 3624 O O . VAL A 1 461 ? -14.986 -21.893 -20.633 1.00 85.25 461 VAL A O 1
ATOM 3627 N N . GLU A 1 462 ? -14.754 -22.499 -22.780 1.00 86.69 462 GLU A N 1
ATOM 3628 C CA . GLU A 1 462 ? -15.769 -23.552 -22.699 1.00 86.69 462 GLU A CA 1
ATOM 3629 C C . GLU A 1 462 ? -15.389 -24.618 -21.664 1.00 86.69 462 GLU A C 1
ATOM 3631 O O . GLU A 1 462 ? -14.268 -25.141 -21.655 1.00 86.69 462 GLU A O 1
ATOM 3636 N N . ARG A 1 463 ? -16.352 -24.982 -20.808 1.00 88.44 463 ARG A N 1
ATOM 3637 C CA . ARG A 1 463 ? -16.177 -26.061 -19.831 1.00 88.44 463 ARG A CA 1
ATOM 3638 C C . ARG A 1 463 ? -16.364 -27.438 -20.459 1.00 88.44 463 ARG A C 1
ATOM 3640 O O . ARG A 1 463 ? -17.346 -27.684 -21.176 1.00 88.44 463 ARG A O 1
ATOM 3647 N N . THR A 1 464 ? -15.476 -28.369 -20.116 1.00 90.38 464 THR A N 1
ATOM 3648 C CA . THR A 1 464 ? -15.591 -29.770 -20.547 1.00 90.38 464 THR A CA 1
ATOM 3649 C C . THR A 1 464 ? -16.886 -30.400 -20.017 1.00 90.38 464 THR A C 1
ATOM 3651 O O . THR A 1 464 ? -17.530 -29.880 -19.101 1.00 90.38 464 THR A O 1
ATOM 3654 N N . LYS A 1 465 ? -17.317 -31.530 -20.599 1.00 91.06 465 LYS A N 1
ATOM 3655 C CA . LYS A 1 465 ? -18.511 -32.244 -20.111 1.00 91.06 465 LYS A CA 1
ATOM 3656 C C . LYS A 1 465 ? -18.353 -32.650 -18.637 1.00 91.06 465 LYS A C 1
ATOM 3658 O O . LYS A 1 465 ? -19.285 -32.468 -17.863 1.00 91.06 465 LYS A O 1
ATOM 3663 N N . VAL A 1 466 ? -17.162 -33.126 -18.264 1.00 89.56 466 VAL A N 1
ATOM 3664 C CA . VAL A 1 466 ? -16.826 -33.554 -16.898 1.00 89.56 466 VAL A CA 1
ATOM 3665 C C . VAL A 1 466 ? -16.816 -32.364 -15.935 1.00 89.56 466 VAL A C 1
ATOM 3667 O O . VAL A 1 466 ? -17.478 -32.430 -14.906 1.00 89.56 466 VAL A O 1
ATOM 3670 N N . GLU A 1 467 ? -16.174 -31.245 -16.294 1.00 89.12 467 GLU A N 1
ATOM 3671 C CA . GLU A 1 467 ? -16.218 -30.001 -15.503 1.00 89.12 467 GLU A CA 1
ATOM 3672 C C . GLU A 1 467 ? -17.662 -29.526 -15.273 1.00 89.12 467 GLU A C 1
ATOM 3674 O O . GLU A 1 467 ? -18.024 -29.149 -14.161 1.00 89.12 467 GLU A O 1
ATOM 3679 N N . ARG A 1 468 ? -18.514 -29.563 -16.310 1.00 90.06 468 ARG A N 1
ATOM 3680 C CA . ARG A 1 468 ? -19.936 -29.192 -16.197 1.00 90.06 468 ARG A CA 1
ATOM 3681 C C . ARG A 1 468 ? -20.710 -30.121 -15.267 1.00 90.06 468 ARG A C 1
ATOM 3683 O O . ARG A 1 468 ? -21.512 -29.633 -14.476 1.00 90.06 468 ARG A O 1
ATOM 3690 N N . GLU A 1 469 ? -20.481 -31.426 -15.355 1.00 92.31 469 GLU A N 1
ATOM 3691 C CA . GLU A 1 469 ? -21.146 -32.434 -14.527 1.00 92.31 469 GLU A CA 1
ATOM 3692 C C . GLU A 1 469 ? -20.708 -32.346 -13.058 1.00 92.31 469 GLU A C 1
ATOM 3694 O O . GLU A 1 469 ? -21.559 -32.295 -12.169 1.00 92.31 469 GLU A O 1
ATOM 3699 N N . MET A 1 470 ? -19.402 -32.212 -12.800 1.00 90.81 470 MET A N 1
ATOM 3700 C CA . MET A 1 470 ? -18.848 -31.974 -11.463 1.00 90.81 470 MET A CA 1
ATOM 3701 C C . MET A 1 470 ? -19.381 -30.671 -10.860 1.00 90.81 470 MET A C 1
ATOM 3703 O O . MET A 1 470 ? -19.906 -30.679 -9.748 1.00 90.81 470 MET A O 1
ATOM 3707 N N . LEU A 1 471 ? -19.324 -29.563 -11.607 1.00 90.62 471 LEU A N 1
ATOM 3708 C CA . LEU A 1 471 ? -19.821 -28.267 -11.146 1.00 90.62 471 LEU A CA 1
ATOM 3709 C C . LEU A 1 471 ? -21.333 -28.298 -10.884 1.00 90.62 471 LEU A C 1
ATOM 3711 O O . LEU A 1 471 ? -21.782 -27.736 -9.888 1.00 90.62 471 LEU A O 1
ATOM 3715 N N . TRP A 1 472 ? -22.123 -28.960 -11.736 1.00 92.31 472 TRP A N 1
ATOM 3716 C CA . TRP A 1 472 ? -23.566 -29.120 -11.530 1.00 92.31 472 TRP A CA 1
ATOM 3717 C C . TRP A 1 472 ? -23.876 -29.971 -10.298 1.00 92.31 472 TRP A C 1
ATOM 3719 O O . TRP A 1 472 ? -24.711 -29.574 -9.488 1.00 92.31 472 TRP A O 1
ATOM 3729 N N . SER A 1 473 ? -23.176 -31.094 -10.118 1.00 94.12 473 SER A N 1
ATOM 3730 C CA . SER A 1 473 ? -23.340 -31.985 -8.967 1.00 94.12 473 SER A CA 1
ATOM 3731 C C . SER A 1 473 ? -22.985 -31.275 -7.656 1.00 94.12 473 SER A C 1
ATOM 3733 O O . SER A 1 473 ? -23.831 -31.157 -6.767 1.00 94.12 473 SER A O 1
ATOM 3735 N N . SER A 1 474 ? -21.791 -30.675 -7.566 1.00 92.50 474 SER A N 1
ATOM 3736 C CA . SER A 1 474 ? -21.374 -29.911 -6.385 1.00 92.50 474 SER A CA 1
ATOM 3737 C C . SER A 1 474 ? -22.268 -28.692 -6.136 1.00 92.50 474 SER A C 1
ATOM 3739 O O . SER A 1 474 ? -22.576 -28.402 -4.983 1.00 92.50 474 SER A O 1
ATOM 3741 N N . ARG A 1 475 ? -22.762 -28.007 -7.182 1.00 93.88 475 ARG A N 1
ATOM 3742 C CA . ARG A 1 475 ? -23.728 -26.902 -7.033 1.00 93.88 475 ARG A CA 1
ATOM 3743 C C . ARG A 1 475 ? -25.090 -27.381 -6.539 1.00 93.88 475 ARG A C 1
ATOM 3745 O O . ARG A 1 475 ? -25.701 -26.692 -5.730 1.00 93.88 475 ARG A O 1
ATOM 3752 N N . LYS A 1 476 ? -25.575 -28.538 -6.997 1.00 94.62 476 LYS A N 1
ATOM 3753 C CA . LYS A 1 476 ? -26.835 -29.134 -6.531 1.00 94.62 476 LYS A CA 1
ATOM 3754 C C . LYS A 1 476 ? -26.750 -29.469 -5.042 1.00 94.62 476 LYS A C 1
ATOM 3756 O O . LYS A 1 476 ? -27.644 -29.086 -4.293 1.00 94.62 476 LYS A O 1
ATOM 3761 N N . THR A 1 477 ? -25.661 -30.107 -4.613 1.00 94.44 477 THR A N 1
ATOM 3762 C CA . THR A 1 477 ? -25.395 -30.398 -3.196 1.00 94.44 477 THR A CA 1
ATOM 3763 C C . THR A 1 477 ? -25.257 -29.115 -2.376 1.00 94.44 477 THR A C 1
ATOM 3765 O O . THR A 1 477 ? -25.887 -28.994 -1.331 1.00 94.44 477 THR A O 1
ATOM 3768 N N . LEU A 1 478 ? -24.509 -28.121 -2.869 1.00 92.62 478 LEU A N 1
ATOM 3769 C CA . LEU A 1 478 ? -24.366 -26.824 -2.204 1.00 92.62 478 LEU A CA 1
ATOM 3770 C C . LEU A 1 478 ? -25.720 -26.121 -2.031 1.00 92.62 478 LEU A C 1
ATOM 3772 O O . LEU A 1 478 ? -26.054 -25.733 -0.919 1.00 92.62 478 LEU A O 1
ATOM 3776 N N . ASN A 1 479 ? -26.516 -25.999 -3.097 1.00 94.19 479 ASN A N 1
ATOM 3777 C CA . ASN A 1 479 ? -27.848 -25.392 -3.046 1.00 94.19 479 ASN A CA 1
ATOM 3778 C C . ASN A 1 479 ? -28.788 -26.144 -2.086 1.00 94.19 479 ASN A C 1
ATOM 3780 O O . ASN A 1 479 ? -29.567 -25.514 -1.384 1.00 94.19 479 ASN A O 1
ATOM 3784 N N . PHE A 1 480 ? -28.713 -27.478 -2.026 1.00 95.56 480 PHE A N 1
ATOM 3785 C CA . PHE A 1 480 ? -29.496 -28.264 -1.069 1.00 95.56 480 PHE A CA 1
ATOM 3786 C C . PHE A 1 480 ? -29.132 -27.920 0.386 1.00 95.56 480 PHE A C 1
ATOM 3788 O O . PHE A 1 480 ? -30.028 -27.688 1.195 1.00 95.56 480 PHE A O 1
ATOM 3795 N N . MET A 1 481 ? -27.838 -27.796 0.708 1.00 93.44 481 MET A N 1
ATOM 3796 C CA . MET A 1 481 ? -27.402 -27.382 2.049 1.00 93.44 481 MET A CA 1
ATOM 3797 C C . MET A 1 481 ? -27.748 -25.919 2.360 1.00 93.44 481 MET A C 1
ATOM 3799 O O . MET A 1 481 ? -28.168 -25.627 3.475 1.00 93.44 481 MET A O 1
ATOM 3803 N N . VAL A 1 482 ? -27.635 -25.016 1.378 1.00 93.38 482 VAL A N 1
ATOM 3804 C CA . VAL A 1 482 ? -28.048 -23.605 1.502 1.00 93.38 482 VAL A CA 1
ATOM 3805 C C . VAL A 1 482 ? -29.534 -23.512 1.853 1.00 93.38 482 VAL A C 1
ATOM 3807 O O . VAL A 1 482 ? -29.869 -22.910 2.866 1.00 93.38 482 VAL A O 1
ATOM 3810 N N . ASN A 1 483 ? -30.409 -24.187 1.099 1.00 94.50 483 ASN A N 1
ATOM 3811 C CA . ASN A 1 483 ? -31.854 -24.166 1.341 1.00 94.50 483 ASN A CA 1
ATOM 3812 C C . ASN A 1 483 ? -32.227 -24.715 2.732 1.00 94.50 483 ASN A C 1
ATOM 3814 O O . ASN A 1 483 ? -33.113 -24.169 3.389 1.00 94.50 483 ASN A O 1
ATOM 3818 N N . GLN A 1 484 ? -31.566 -25.787 3.193 1.00 95.62 484 GLN A N 1
ATOM 3819 C CA . GLN A 1 484 ? -31.778 -26.307 4.550 1.00 95.62 484 GLN A CA 1
ATOM 3820 C C . GLN A 1 484 ? -31.342 -25.287 5.609 1.00 95.62 484 GLN A C 1
ATOM 3822 O O . GLN A 1 484 ? -32.082 -25.037 6.557 1.00 95.62 484 GLN A O 1
ATOM 3827 N N . LEU A 1 485 ? -30.173 -24.662 5.442 1.00 94.25 485 LEU A N 1
ATOM 3828 C CA . LEU A 1 485 ? -29.679 -23.664 6.389 1.00 94.25 485 LEU A CA 1
ATOM 3829 C C . LEU A 1 485 ? -30.565 -22.414 6.406 1.00 94.25 485 LEU A C 1
ATOM 3831 O O . LEU A 1 485 ? -30.924 -21.972 7.488 1.00 94.25 485 LEU A O 1
ATOM 3835 N N . GLU A 1 486 ? -31.015 -21.891 5.267 1.00 94.19 486 GLU A N 1
ATOM 3836 C CA . GLU A 1 486 ? -31.965 -20.767 5.218 1.00 94.19 486 GLU A CA 1
ATOM 3837 C C . GLU A 1 486 ? -33.267 -21.071 5.987 1.00 94.19 486 GLU A C 1
ATOM 3839 O O . GLU A 1 486 ? -33.729 -20.245 6.779 1.00 94.19 486 GLU A O 1
ATOM 3844 N N . GLN A 1 487 ? -33.823 -22.280 5.836 1.00 93.88 487 GLN A N 1
ATOM 3845 C CA . GLN A 1 487 ? -35.008 -22.722 6.584 1.00 93.88 487 GLN A CA 1
ATOM 3846 C C . GLN A 1 487 ? -34.739 -22.874 8.089 1.00 93.88 487 GLN A C 1
ATOM 3848 O O . GLN A 1 487 ? -35.571 -22.469 8.909 1.00 93.88 487 GLN A O 1
ATOM 3853 N N . LEU A 1 488 ? -33.585 -23.429 8.467 1.00 95.56 488 LEU A N 1
ATOM 3854 C CA . LEU A 1 488 ? -33.192 -23.608 9.864 1.00 95.56 488 LEU A CA 1
ATOM 3855 C C . LEU A 1 488 ? -32.891 -22.269 10.549 1.00 95.56 488 LEU A C 1
ATOM 3857 O O . LEU A 1 488 ? -33.402 -22.030 11.638 1.00 95.56 488 LEU A O 1
ATOM 3861 N N . PHE A 1 489 ? -32.146 -21.361 9.912 1.00 94.00 489 PHE A N 1
ATOM 3862 C CA . PHE A 1 489 ? -31.890 -20.006 10.418 1.00 94.00 489 PHE A CA 1
ATOM 3863 C C . PHE A 1 489 ? -33.192 -19.199 10.537 1.00 94.00 489 PHE A C 1
ATOM 3865 O O . PHE A 1 489 ? -33.427 -18.576 11.573 1.00 94.00 489 PHE A O 1
ATOM 3872 N N . GLY A 1 490 ? -34.088 -19.277 9.545 1.00 91.19 490 GLY A N 1
ATOM 3873 C CA . GLY A 1 490 ? -35.420 -18.669 9.628 1.00 91.19 490 GLY A CA 1
ATOM 3874 C C . GLY A 1 490 ? -36.243 -19.213 10.803 1.00 91.19 490 GLY A C 1
ATOM 3875 O O . GLY A 1 490 ? -36.850 -18.441 11.548 1.00 91.19 490 GLY A O 1
ATOM 3876 N N . SER A 1 491 ? -36.199 -20.531 11.027 1.00 91.69 491 SER A N 1
ATOM 3877 C CA . SER A 1 491 ? -36.843 -21.196 12.170 1.00 91.69 491 SER A CA 1
ATOM 3878 C C . SER A 1 491 ? -36.208 -20.798 13.508 1.00 91.69 491 SER A C 1
ATOM 3880 O O . SER A 1 491 ? -36.921 -20.538 14.478 1.00 91.69 491 SER A O 1
ATOM 3882 N N . LEU A 1 492 ? -34.880 -20.675 13.559 1.00 92.12 492 LEU A N 1
ATOM 3883 C CA . LEU A 1 492 ? -34.127 -20.250 14.737 1.00 92.12 492 LEU A CA 1
ATOM 3884 C C . LEU A 1 492 ? -34.454 -18.803 15.124 1.00 92.12 492 LEU A C 1
ATOM 3886 O O . LEU A 1 492 ? -34.644 -18.510 16.303 1.00 92.12 492 LEU A O 1
ATOM 3890 N N . SER A 1 493 ? -34.603 -17.896 14.155 1.00 88.19 493 SER A N 1
ATOM 3891 C CA . SER A 1 493 ? -34.993 -16.509 14.433 1.00 88.19 493 SER A CA 1
ATOM 3892 C C . SER A 1 493 ? -36.370 -16.388 15.099 1.00 88.19 493 SER A C 1
ATOM 3894 O O . SER A 1 493 ? -36.599 -15.423 15.840 1.00 88.19 493 SER A O 1
ATOM 3896 N N . VAL A 1 494 ? -37.272 -17.360 14.915 1.00 88.50 494 VAL A N 1
ATOM 3897 C CA . VAL A 1 494 ? -38.600 -17.397 15.559 1.00 88.50 494 VAL A CA 1
ATOM 3898 C C . VAL A 1 494 ? -38.719 -18.382 16.733 1.00 88.50 494 VAL A C 1
ATOM 3900 O O . VAL A 1 494 ? -39.731 -18.344 17.431 1.00 88.50 494 VAL A O 1
ATOM 3903 N N . SER A 1 495 ? -37.704 -19.207 17.006 1.00 87.94 495 SER A N 1
ATOM 3904 C CA . SER A 1 495 ? -37.758 -20.347 17.947 1.00 87.94 495 SER A CA 1
ATOM 3905 C C . SER A 1 495 ? -38.104 -19.988 19.396 1.00 87.94 495 SER A C 1
ATOM 3907 O O . SER A 1 495 ? -38.723 -20.785 20.101 1.00 87.94 495 SER A O 1
ATOM 3909 N N . THR A 1 496 ? -37.755 -18.776 19.835 1.00 86.69 496 THR A N 1
ATOM 3910 C CA . THR A 1 496 ? -38.018 -18.279 21.195 1.00 86.69 496 THR A CA 1
ATOM 3911 C C . THR A 1 496 ? -39.381 -17.588 21.339 1.00 86.69 496 THR A C 1
ATOM 3913 O O . THR A 1 496 ? -39.681 -17.043 22.404 1.00 86.69 496 THR A O 1
ATOM 3916 N N . ARG A 1 497 ? -40.201 -17.522 20.282 1.00 87.06 497 ARG A N 1
ATOM 3917 C CA . ARG A 1 497 ? -41.547 -16.926 20.333 1.00 87.06 497 ARG A CA 1
ATOM 3918 C C . ARG A 1 497 ? -42.552 -17.916 20.909 1.00 87.06 497 ARG A C 1
ATOM 3920 O O . ARG A 1 497 ? -42.447 -19.114 20.672 1.00 87.06 497 ARG A O 1
ATOM 3927 N N . GLU A 1 498 ? -43.587 -17.411 21.573 1.00 86.88 498 GLU A N 1
ATOM 3928 C CA . GLU A 1 498 ? -44.630 -18.239 22.197 1.00 86.88 498 GLU A CA 1
ATOM 3929 C C . GLU A 1 498 ? -45.273 -19.229 21.211 1.00 86.88 498 GLU A C 1
ATOM 3931 O O . GLU A 1 498 ? -45.549 -20.364 21.581 1.00 86.88 498 GLU A O 1
ATOM 3936 N N . ASP A 1 499 ? -45.449 -18.849 19.940 1.00 86.00 499 ASP A N 1
ATOM 3937 C CA . ASP A 1 499 ? -45.983 -19.737 18.901 1.00 86.00 499 ASP A CA 1
ATOM 3938 C C . ASP A 1 499 ? -45.045 -20.901 18.528 1.00 86.00 499 ASP A C 1
ATOM 3940 O O . ASP A 1 499 ? -45.525 -21.974 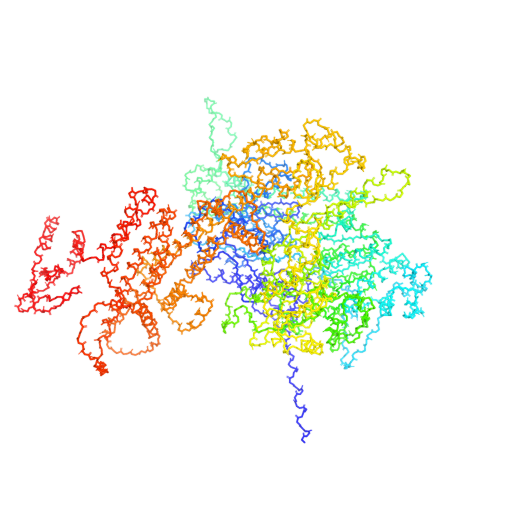18.160 1.00 86.00 499 ASP A O 1
ATOM 3944 N N . ALA A 1 500 ? -43.729 -20.726 18.666 1.00 87.81 500 ALA A N 1
ATOM 3945 C CA . ALA A 1 500 ? -42.751 -21.799 18.525 1.00 87.81 500 ALA A CA 1
ATOM 3946 C C . ALA A 1 500 ? -42.686 -22.667 19.793 1.00 87.81 500 ALA A C 1
ATOM 3948 O O . ALA A 1 500 ? -42.669 -23.891 19.676 1.00 87.81 500 ALA A O 1
ATOM 3949 N N . ILE A 1 501 ? -42.768 -22.068 20.990 1.00 90.88 501 ILE A N 1
ATOM 3950 C CA . ILE A 1 501 ? -42.803 -22.814 22.263 1.00 90.88 501 ILE A CA 1
ATOM 3951 C C . ILE A 1 501 ? -44.042 -23.717 22.356 1.00 90.88 501 ILE A C 1
ATOM 3953 O O . ILE A 1 501 ? -43.921 -24.866 22.766 1.00 90.88 501 ILE A O 1
ATOM 3957 N N . VAL A 1 502 ? -45.214 -23.270 21.885 1.00 88.62 502 VAL A N 1
ATOM 3958 C CA . VAL A 1 502 ? -46.412 -24.129 21.764 1.00 88.62 502 VAL A CA 1
ATOM 3959 C C . VAL A 1 502 ? -46.122 -25.378 20.917 1.00 88.62 502 VAL A C 1
ATOM 3961 O O . VAL A 1 502 ? -46.500 -26.481 21.310 1.00 88.62 502 VAL A O 1
ATOM 3964 N N . ARG A 1 503 ? -45.435 -25.230 19.771 1.00 88.38 503 ARG A N 1
ATOM 3965 C CA . ARG A 1 503 ? -45.069 -26.364 18.899 1.00 88.38 503 ARG A CA 1
ATOM 3966 C C . ARG A 1 503 ? -44.032 -27.272 19.558 1.00 88.38 503 ARG A C 1
ATOM 3968 O O . ARG A 1 503 ? -44.177 -28.488 19.479 1.00 88.38 503 ARG A O 1
ATOM 3975 N N . PHE A 1 504 ? -43.026 -26.696 20.217 1.00 91.44 504 PHE A N 1
ATOM 3976 C CA . PHE A 1 504 ? -42.022 -27.434 20.983 1.00 91.44 504 PHE A CA 1
ATOM 3977 C C . PHE A 1 504 ? -42.688 -28.303 22.058 1.00 91.44 504 PHE A C 1
ATOM 3979 O O . PHE A 1 504 ? -42.541 -29.522 22.020 1.00 91.44 504 PHE A O 1
ATOM 3986 N N . LEU A 1 505 ? -43.523 -27.717 22.923 1.00 90.25 505 LEU A N 1
ATOM 3987 C CA . LEU A 1 505 ? -44.254 -28.458 23.955 1.00 90.25 505 LEU A CA 1
ATOM 3988 C C . LEU A 1 505 ? -45.136 -29.557 23.342 1.00 90.25 505 LEU A C 1
ATOM 3990 O O . LEU A 1 505 ? -45.060 -30.701 23.770 1.00 90.25 505 LEU A O 1
ATOM 3994 N N . SER A 1 506 ? -45.879 -29.272 22.264 1.00 88.75 506 SER A N 1
ATOM 3995 C CA . SER A 1 506 ? -46.729 -30.284 21.602 1.00 88.75 506 SER A CA 1
ATOM 3996 C C . SER A 1 506 ? -45.976 -31.525 21.101 1.00 88.75 506 SER A C 1
ATOM 3998 O O . SER A 1 506 ? -46.587 -32.574 20.907 1.00 88.75 506 SER A O 1
ATOM 4000 N N . ARG A 1 507 ? -44.661 -31.401 20.871 1.00 88.50 507 ARG A N 1
ATOM 4001 C CA . ARG A 1 507 ? -43.806 -32.430 20.267 1.00 88.50 507 ARG A CA 1
ATOM 4002 C C . ARG A 1 507 ? -42.859 -33.102 21.262 1.00 88.50 507 ARG A C 1
ATOM 4004 O O . ARG A 1 507 ? -42.590 -34.287 21.098 1.00 88.50 507 ARG A O 1
ATOM 4011 N N . TYR A 1 508 ? -42.355 -32.362 22.248 1.00 88.94 508 TYR A N 1
ATOM 4012 C CA . TYR A 1 508 ? -41.314 -32.820 23.177 1.00 88.94 508 TYR A CA 1
ATOM 4013 C C . TYR A 1 508 ? -41.784 -32.915 24.637 1.00 88.94 508 TYR A C 1
ATOM 4015 O O . TYR A 1 508 ? -41.188 -33.667 25.400 1.00 88.94 508 TYR A O 1
ATOM 4023 N N . ASP A 1 509 ? -42.858 -32.216 25.022 1.00 86.50 509 ASP A N 1
ATOM 4024 C CA . ASP A 1 509 ? -43.423 -32.243 26.379 1.00 86.50 509 ASP A CA 1
ATOM 4025 C C . ASP A 1 509 ? -44.962 -32.237 26.320 1.00 86.50 509 ASP A C 1
ATOM 4027 O O . ASP A 1 509 ? -45.658 -31.263 26.635 1.00 86.50 509 ASP A O 1
ATOM 4031 N N . ILE A 1 510 ? -45.504 -33.352 25.819 1.00 83.69 510 ILE A N 1
ATOM 4032 C CA . ILE A 1 510 ? -46.938 -33.496 25.549 1.00 83.69 510 ILE A CA 1
ATOM 4033 C C . ILE A 1 510 ? -47.786 -33.488 26.833 1.00 83.69 510 ILE A C 1
ATOM 4035 O O . ILE A 1 510 ? -48.979 -33.187 26.774 1.00 83.69 510 ILE A O 1
ATOM 4039 N N . GLU A 1 511 ? -47.192 -33.785 27.993 1.00 83.56 511 GLU A N 1
ATOM 4040 C CA . GLU A 1 511 ? -47.873 -33.703 29.288 1.00 83.56 511 GLU A CA 1
ATOM 4041 C C . GLU A 1 511 ? -48.075 -32.246 29.709 1.00 83.56 511 GLU A C 1
ATOM 4043 O O . GLU A 1 511 ? -49.213 -31.844 29.949 1.00 83.56 511 GLU A O 1
ATOM 4048 N N . VAL A 1 512 ? -47.022 -31.418 29.683 1.00 85.62 512 VAL A N 1
ATOM 4049 C CA . VAL A 1 512 ? -47.134 -29.964 29.905 1.00 85.62 512 VAL A CA 1
ATOM 4050 C C . VAL A 1 512 ? -48.051 -29.314 28.870 1.00 85.62 512 VAL A C 1
ATOM 4052 O O . VAL A 1 512 ? -48.862 -28.452 29.214 1.00 85.62 512 VAL A O 1
ATOM 4055 N N . TYR A 1 513 ? -47.986 -29.748 27.607 1.00 85.88 513 TYR A N 1
ATOM 4056 C CA . TYR A 1 513 ? -48.909 -29.289 26.569 1.00 85.88 513 TYR A CA 1
ATOM 4057 C C . TYR A 1 513 ? -50.372 -29.607 26.928 1.00 85.88 513 TYR A C 1
ATOM 4059 O O . TYR A 1 513 ? -51.238 -28.737 26.844 1.00 85.88 513 TYR A O 1
ATOM 4067 N N . ARG A 1 514 ? -50.674 -30.830 27.380 1.00 83.69 514 ARG A N 1
ATOM 4068 C CA . ARG A 1 514 ? -52.029 -31.208 27.820 1.00 83.69 514 ARG A CA 1
ATOM 4069 C C . ARG A 1 514 ? -52.456 -30.483 29.097 1.00 83.69 514 ARG A C 1
ATOM 4071 O O . ARG A 1 514 ? -53.625 -30.118 29.200 1.00 83.69 514 ARG A O 1
ATOM 4078 N N . GLU A 1 515 ? -51.550 -30.205 30.029 1.00 85.44 515 GLU A N 1
ATOM 4079 C CA . GLU A 1 515 ? -51.879 -29.426 31.227 1.00 85.44 515 GLU A CA 1
ATOM 4080 C C . GLU A 1 515 ? -52.181 -27.950 30.889 1.00 85.44 515 GLU A C 1
ATOM 4082 O O . GLU A 1 515 ? -53.077 -27.366 31.493 1.00 85.44 515 GLU A O 1
ATOM 4087 N N . LEU A 1 516 ? -51.522 -27.352 29.888 1.00 82.75 516 LEU A N 1
ATOM 4088 C CA . LEU A 1 516 ? -51.780 -25.965 29.458 1.00 82.75 516 LEU A CA 1
ATOM 4089 C C . LEU A 1 516 ? -52.940 -25.801 28.459 1.00 82.75 516 LEU A C 1
ATOM 4091 O O . LEU A 1 516 ? -53.578 -24.748 28.445 1.00 82.75 516 LEU A O 1
ATOM 4095 N N . PHE A 1 517 ? -53.203 -26.795 27.602 1.00 81.31 517 PHE A N 1
ATOM 4096 C CA . PHE A 1 517 ? -54.127 -26.660 26.460 1.00 81.31 517 PHE A CA 1
ATOM 4097 C C . PHE A 1 517 ? -55.204 -27.758 26.368 1.00 81.31 517 PHE A C 1
ATOM 4099 O O . PHE A 1 517 ? -56.158 -27.622 25.601 1.00 81.31 517 PHE A O 1
ATOM 4106 N N . GLY A 1 518 ? -55.089 -28.845 27.137 1.00 66.06 518 GLY A N 1
ATOM 4107 C CA . GLY A 1 518 ? -55.799 -30.113 26.910 1.00 66.06 518 GLY A CA 1
ATOM 4108 C C . GLY A 1 518 ? -57.311 -30.134 27.158 1.00 66.06 518 GLY A C 1
ATOM 4109 O O . GLY A 1 518 ? -57.925 -31.170 26.939 1.00 66.06 518 GLY A O 1
ATOM 4110 N N . ARG A 1 519 ? -57.927 -29.023 27.585 1.00 58.53 519 ARG A N 1
ATOM 4111 C CA . ARG A 1 519 ? -59.397 -28.851 27.624 1.00 58.53 519 ARG A CA 1
ATOM 4112 C C . ARG A 1 519 ? -59.971 -28.073 26.429 1.00 58.53 519 ARG A C 1
ATOM 4114 O O . ARG A 1 519 ? -61.161 -27.791 26.422 1.00 58.53 519 ARG A O 1
ATOM 4121 N N . ARG A 1 520 ? -59.145 -27.652 25.462 1.00 53.84 520 ARG A N 1
ATOM 4122 C CA . ARG A 1 520 ? -59.559 -26.777 24.339 1.00 53.84 520 ARG A CA 1
ATOM 4123 C C . ARG A 1 520 ? -58.956 -27.194 22.984 1.00 53.84 520 ARG A C 1
ATOM 4125 O O . ARG A 1 520 ? -58.797 -26.365 22.091 1.00 53.84 520 ARG A O 1
ATOM 4132 N N . GLY A 1 521 ? -58.553 -28.458 22.853 1.00 44.78 521 GLY A N 1
ATOM 4133 C CA . GLY A 1 521 ? -57.779 -28.972 21.721 1.00 44.78 521 GLY A CA 1
ATOM 4134 C C . GLY A 1 521 ? -58.610 -29.595 20.596 1.00 44.78 521 GLY A C 1
ATOM 4135 O O . GLY A 1 521 ? -58.684 -30.811 20.531 1.00 44.78 521 GLY A O 1
ATOM 4136 N N . ALA A 1 522 ? -59.131 -28.750 19.702 1.00 46.53 522 ALA A N 1
ATOM 4137 C CA . ALA A 1 522 ? -59.426 -28.984 18.272 1.00 46.53 522 ALA A CA 1
ATOM 4138 C C . ALA A 1 522 ? -60.331 -30.144 17.777 1.00 46.53 522 ALA A C 1
ATOM 4140 O O . ALA A 1 522 ? -60.861 -29.981 16.683 1.00 46.53 522 ALA A O 1
ATOM 4141 N N . ASP A 1 523 ? -60.536 -31.243 18.509 1.00 44.81 523 ASP A N 1
ATOM 4142 C CA . ASP A 1 523 ? -61.243 -32.438 17.994 1.00 44.81 523 ASP A CA 1
ATOM 4143 C C . ASP A 1 523 ? -62.679 -32.620 18.539 1.00 44.81 523 ASP A C 1
ATOM 4145 O O . ASP A 1 523 ? -63.395 -33.518 18.096 1.00 44.81 523 ASP A O 1
ATOM 4149 N N . ASP A 1 524 ? -63.137 -31.760 19.458 1.00 41.91 524 ASP A N 1
ATOM 4150 C CA . ASP A 1 524 ? -64.557 -31.674 19.835 1.00 41.91 524 ASP A CA 1
ATOM 4151 C C . ASP A 1 524 ? -65.337 -30.880 18.770 1.00 41.91 524 ASP A C 1
ATOM 4153 O O . ASP A 1 524 ? -65.694 -29.717 18.947 1.00 41.91 524 ASP A O 1
ATOM 4157 N N . ASP A 1 525 ? -65.630 -31.553 17.654 1.00 44.09 525 ASP A N 1
ATOM 4158 C CA . ASP A 1 525 ? -66.694 -31.175 16.703 1.00 44.09 525 ASP A CA 1
ATOM 4159 C C . ASP A 1 525 ? -68.083 -31.628 17.227 1.00 44.09 525 ASP A C 1
ATOM 4161 O O . ASP A 1 525 ? -69.052 -31.810 16.486 1.00 44.09 525 ASP A O 1
ATOM 4165 N N . SER A 1 526 ? -68.174 -31.846 18.546 1.00 47.78 526 SER A N 1
ATOM 4166 C CA . SER A 1 526 ? -69.399 -32.072 19.300 1.00 47.78 526 SER A CA 1
ATOM 4167 C C . SER A 1 526 ? -70.131 -30.739 19.452 1.00 47.78 526 SER A C 1
ATOM 4169 O O . SER A 1 526 ? -69.965 -30.011 20.425 1.00 47.78 526 SER A O 1
ATOM 4171 N N . GLY A 1 527 ? -70.944 -30.400 18.450 1.00 40.06 527 GLY A N 1
ATOM 4172 C CA . GLY A 1 527 ? -71.873 -29.283 18.574 1.00 40.06 527 GLY A CA 1
ATOM 4173 C C . GLY A 1 527 ? -72.742 -29.443 19.824 1.00 40.06 527 GLY A C 1
ATOM 4174 O O . GLY A 1 527 ? -73.293 -30.521 20.062 1.00 40.06 527 GLY A O 1
ATOM 4175 N N . ASP A 1 528 ? -72.857 -28.362 20.596 1.00 50.56 528 ASP A N 1
ATOM 4176 C CA . ASP A 1 528 ? -73.786 -28.205 21.715 1.00 50.56 528 ASP A CA 1
ATOM 4177 C C . ASP A 1 528 ? -75.217 -28.634 21.284 1.00 50.56 528 ASP A C 1
ATOM 4179 O O . ASP A 1 528 ? -75.520 -28.625 20.091 1.00 50.56 528 ASP A O 1
ATOM 4183 N N . GLU A 1 529 ? -76.137 -28.973 22.203 1.00 58.59 529 GLU A N 1
ATOM 4184 C CA . GLU A 1 529 ? -77.468 -29.530 21.836 1.00 58.59 529 GLU A CA 1
ATOM 4185 C C . GLU A 1 529 ? -78.296 -28.648 20.865 1.00 58.59 529 GLU A C 1
ATOM 4187 O O . GLU A 1 529 ? -79.127 -29.168 20.121 1.00 58.59 529 GLU A O 1
ATOM 4192 N N . ASP A 1 530 ? -78.017 -27.339 20.806 1.00 60.62 530 ASP A N 1
ATOM 4193 C CA . ASP A 1 530 ? -78.615 -26.367 19.874 1.00 60.62 530 ASP A CA 1
ATOM 4194 C C . ASP A 1 530 ? -77.844 -26.192 18.536 1.00 60.62 530 ASP A C 1
ATOM 4196 O O . ASP A 1 530 ? -78.168 -25.319 17.729 1.00 60.62 530 ASP A O 1
ATOM 4200 N N . GLY A 1 531 ? -76.806 -26.993 18.275 1.00 53.88 531 GLY A N 1
ATOM 4201 C CA . GLY A 1 531 ? -76.024 -26.987 17.030 1.00 53.88 531 GLY A CA 1
ATOM 4202 C C . GLY A 1 531 ? -74.997 -25.854 16.891 1.00 53.88 531 GLY A C 1
ATOM 4203 O O . GLY A 1 531 ? -74.487 -25.620 15.793 1.00 53.88 531 GLY A O 1
ATOM 4204 N N . PHE A 1 532 ? -74.677 -25.142 17.974 1.00 44.28 532 PHE A N 1
ATOM 4205 C CA . PHE A 1 532 ? -73.650 -24.097 17.979 1.00 44.28 532 PHE A CA 1
ATOM 4206 C C . PHE A 1 532 ? -72.285 -24.667 18.368 1.00 44.28 532 PHE A C 1
ATOM 4208 O O . PHE A 1 532 ? -72.130 -25.199 19.456 1.00 44.28 532 PHE A O 1
ATOM 4215 N N . THR A 1 533 ? -71.262 -24.489 17.530 1.00 51.12 533 THR A N 1
ATOM 4216 C CA . THR A 1 533 ? -69.868 -24.756 17.920 1.00 51.12 533 THR A CA 1
ATOM 4217 C C . THR A 1 533 ? -69.309 -23.558 18.691 1.00 51.12 533 THR A C 1
ATOM 4219 O O . THR A 1 533 ? -69.239 -22.441 18.165 1.00 51.12 533 THR A O 1
ATOM 4222 N N . THR A 1 534 ? -68.855 -23.757 19.930 1.00 46.16 534 THR A N 1
ATOM 4223 C CA . THR A 1 534 ? -68.262 -22.688 20.752 1.00 46.16 534 THR A CA 1
ATOM 4224 C C . THR A 1 534 ? -66.839 -22.319 20.296 1.00 46.16 534 THR A C 1
ATOM 4226 O O . THR A 1 534 ? -65.830 -22.715 20.878 1.00 46.16 534 THR A O 1
ATOM 4229 N N . VAL A 1 535 ? -66.737 -21.489 19.247 1.00 43.56 535 VAL A N 1
ATOM 4230 C CA . VAL A 1 535 ? -65.457 -21.057 18.643 1.00 43.56 535 VAL A CA 1
ATOM 4231 C C . VAL A 1 535 ? -64.650 -20.128 19.569 1.00 43.56 535 VAL A C 1
ATOM 4233 O O . VAL A 1 535 ? -64.609 -18.904 19.399 1.00 43.56 535 VAL A O 1
ATOM 4236 N N . ASN A 1 536 ? -63.957 -20.696 20.556 1.00 48.72 536 ASN A N 1
ATOM 4237 C CA . ASN A 1 536 ? -63.126 -19.945 21.493 1.00 48.72 536 ASN A CA 1
ATOM 4238 C C . ASN A 1 536 ? -61.817 -19.482 20.823 1.00 48.72 536 ASN A C 1
ATOM 4240 O O . ASN A 1 536 ? -60.803 -20.175 20.833 1.00 48.72 536 ASN A O 1
ATOM 4244 N N . ARG A 1 537 ? -61.832 -18.274 20.240 1.00 53.81 537 ARG A N 1
ATOM 4245 C CA . ARG A 1 537 ? -60.756 -17.681 19.407 1.00 53.81 537 ARG A CA 1
ATOM 4246 C C . ARG A 1 537 ? -59.403 -17.426 20.113 1.00 53.81 537 ARG A C 1
ATOM 4248 O O . ARG A 1 537 ? -58.557 -16.711 19.568 1.00 53.81 537 ARG A O 1
ATOM 4255 N N . GLN A 1 538 ? -59.169 -17.943 21.319 1.00 60.19 538 GLN A N 1
ATOM 4256 C CA . GLN A 1 538 ? -57.928 -17.717 22.067 1.00 60.19 538 GLN A CA 1
ATOM 4257 C C . GLN A 1 538 ? -56.783 -18.587 21.527 1.00 60.19 538 GLN A C 1
ATOM 4259 O O . GLN A 1 538 ? -56.718 -19.787 21.774 1.00 60.19 538 GLN A O 1
ATOM 4264 N N . LYS A 1 539 ? -55.843 -17.959 20.809 1.00 73.06 539 LYS A N 1
ATOM 4265 C CA . LYS A 1 539 ? -54.629 -18.621 20.301 1.00 73.06 539 LYS A CA 1
ATOM 4266 C C . LYS A 1 539 ? -53.795 -19.199 21.463 1.00 73.06 539 LYS A C 1
ATOM 4268 O O . LYS A 1 539 ? -53.587 -18.472 22.436 1.00 73.06 539 LYS A O 1
ATOM 4273 N N . PRO A 1 540 ? -53.222 -20.415 21.348 1.00 79.00 540 PRO A N 1
ATOM 4274 C CA . PRO A 1 540 ? -52.400 -21.031 22.400 1.00 79.00 540 PRO A CA 1
ATOM 4275 C C . PRO A 1 540 ? -51.263 -20.152 22.948 1.00 79.00 540 PRO A C 1
ATOM 4277 O O . PRO A 1 540 ? -50.991 -20.171 24.146 1.00 79.00 540 PRO A O 1
ATOM 4280 N N . SER A 1 541 ? -50.650 -19.301 22.117 1.00 80.81 541 SER A N 1
ATOM 4281 C CA . SER A 1 541 ? -49.639 -18.331 22.569 1.00 80.81 541 SER A CA 1
ATOM 4282 C C . SER A 1 541 ? -50.166 -17.388 23.662 1.00 80.81 541 SER A C 1
ATOM 4284 O O . SER A 1 541 ? -49.487 -17.151 24.654 1.00 80.81 541 SER A O 1
ATOM 4286 N N . ALA A 1 542 ? -51.417 -16.925 23.551 1.00 81.94 542 ALA A N 1
ATOM 4287 C CA . ALA A 1 542 ? -52.036 -16.039 24.536 1.00 81.94 542 ALA A CA 1
ATOM 4288 C C . ALA A 1 542 ? -52.282 -16.723 25.895 1.00 81.94 542 ALA A C 1
ATOM 4290 O O . ALA A 1 542 ? -52.358 -16.038 26.915 1.00 81.94 542 ALA A O 1
ATOM 4291 N N . ILE A 1 543 ? -52.387 -18.057 25.923 1.00 84.50 543 ILE A N 1
ATOM 4292 C CA . ILE A 1 543 ? -52.498 -18.840 27.162 1.00 84.50 543 ILE A CA 1
ATOM 4293 C C . ILE A 1 543 ? -51.135 -18.892 27.864 1.00 84.50 543 ILE A C 1
ATOM 4295 O O . ILE A 1 543 ? -51.069 -18.581 29.053 1.00 84.50 543 ILE A O 1
ATOM 4299 N N . ILE A 1 544 ? -50.045 -19.165 27.129 1.00 86.56 544 ILE A N 1
ATOM 4300 C CA . ILE A 1 544 ? -48.673 -19.071 27.665 1.00 86.56 544 ILE A CA 1
ATOM 4301 C C . ILE A 1 544 ? -48.416 -17.662 28.213 1.00 86.56 544 ILE A C 1
ATOM 4303 O O . ILE A 1 544 ? -48.002 -17.520 29.364 1.00 86.56 544 ILE A O 1
ATOM 4307 N N . HIS A 1 545 ? -48.720 -16.620 27.433 1.00 85.62 545 HIS A N 1
ATOM 4308 C CA . HIS A 1 545 ? -48.556 -15.231 27.862 1.00 85.62 545 HIS A CA 1
ATOM 4309 C C . HIS A 1 545 ? -49.313 -14.932 29.166 1.00 85.62 545 HIS A C 1
ATOM 4311 O O . HIS A 1 545 ? -48.777 -14.296 30.073 1.00 85.62 545 HIS A O 1
ATOM 4317 N N . ARG A 1 546 ? -50.563 -15.400 29.293 1.00 84.62 546 ARG A N 1
ATOM 4318 C CA . ARG A 1 546 ? -51.376 -15.205 30.504 1.00 84.62 546 ARG A CA 1
ATOM 4319 C C . ARG A 1 546 ? -50.773 -15.927 31.710 1.00 84.62 546 ARG A C 1
ATOM 4321 O O . ARG A 1 546 ? -50.576 -15.295 32.746 1.00 84.62 546 ARG A O 1
ATOM 4328 N N . TRP A 1 547 ? -50.423 -17.203 31.552 1.00 87.00 547 TRP A N 1
ATOM 4329 C CA . TRP A 1 547 ? -49.820 -18.029 32.602 1.00 87.00 547 TRP A CA 1
ATOM 4330 C C . TRP A 1 547 ? -48.516 -17.423 33.144 1.00 87.00 547 TRP A C 1
ATOM 4332 O O . TRP A 1 547 ? -48.364 -17.288 34.363 1.00 87.00 547 TRP A O 1
ATOM 4342 N N . ARG A 1 548 ? -47.616 -16.987 32.249 1.00 86.94 548 ARG A N 1
ATOM 4343 C CA . ARG A 1 548 ? -46.332 -16.337 32.583 1.00 86.94 548 ARG A CA 1
ATOM 4344 C C . ARG A 1 548 ? -46.477 -15.032 33.358 1.00 86.94 548 ARG A C 1
ATOM 4346 O O . ARG A 1 548 ? -45.600 -14.702 34.150 1.00 86.94 548 ARG A O 1
ATOM 4353 N N . ASN A 1 549 ? -47.564 -14.299 33.124 1.00 85.69 549 ASN A N 1
ATOM 4354 C CA . ASN A 1 549 ? -47.877 -13.040 33.800 1.00 85.69 549 ASN A CA 1
ATOM 4355 C C . ASN A 1 549 ? -48.734 -13.235 35.068 1.00 85.69 549 ASN A C 1
ATOM 4357 O O . ASN A 1 549 ? -49.232 -12.263 35.628 1.00 85.69 549 ASN A O 1
ATOM 4361 N N . GLY A 1 550 ? -48.917 -14.478 35.530 1.00 79.38 550 GLY A N 1
ATOM 4362 C CA . GLY A 1 550 ? -49.683 -14.790 36.740 1.00 79.38 550 GLY A CA 1
ATOM 4363 C C . GLY A 1 550 ? -51.203 -14.723 36.569 1.00 79.38 550 GLY A C 1
ATOM 4364 O O . GLY A 1 550 ? -51.921 -14.869 37.554 1.00 79.38 550 GLY A O 1
ATOM 4365 N N . GLY A 1 551 ? -51.702 -14.526 35.346 1.00 76.81 551 GLY A N 1
ATOM 4366 C CA . GLY A 1 551 ? -53.132 -14.566 35.059 1.00 76.81 551 GLY A CA 1
ATOM 4367 C C . GLY A 1 551 ? -53.696 -15.983 35.166 1.00 76.81 551 GLY A C 1
ATOM 4368 O O . GLY A 1 551 ? -52.979 -16.966 34.958 1.00 76.81 551 GLY A O 1
ATOM 4369 N N . ASP A 1 552 ? -54.988 -16.070 35.473 1.00 71.56 552 ASP A N 1
ATOM 4370 C CA . ASP A 1 552 ? -55.667 -17.347 35.677 1.00 71.56 552 ASP A CA 1
ATOM 4371 C C . ASP A 1 552 ? -55.829 -18.129 34.362 1.00 71.56 552 ASP A C 1
ATOM 4373 O O . ASP A 1 552 ? -56.119 -17.563 33.299 1.00 71.56 552 ASP A O 1
ATOM 4377 N N . VAL A 1 553 ? -55.595 -19.437 34.426 1.00 74.44 553 VAL A N 1
ATOM 4378 C CA . VAL A 1 553 ? -55.612 -20.358 33.286 1.00 74.44 553 VAL A CA 1
ATOM 4379 C C . VAL A 1 553 ? -56.291 -21.646 33.729 1.00 74.44 553 VAL A C 1
ATOM 4381 O O . VAL A 1 553 ? -55.886 -22.275 34.700 1.00 74.44 553 VAL A O 1
ATOM 4384 N N . GLU A 1 554 ? -57.313 -22.057 32.983 1.00 74.81 554 GLU A N 1
ATOM 4385 C CA . GLU A 1 554 ? -57.983 -23.343 33.174 1.00 74.81 554 GLU A CA 1
ATOM 4386 C C . GLU A 1 554 ? -57.059 -24.483 32.733 1.00 74.81 554 GLU A C 1
ATOM 4388 O O . GLU A 1 554 ? -57.020 -24.852 31.558 1.00 74.81 554 GLU A O 1
ATOM 4393 N N . PHE A 1 555 ? -56.297 -25.028 33.679 1.00 76.50 555 PHE A N 1
ATOM 4394 C CA . PHE A 1 555 ? -55.420 -26.166 33.424 1.00 76.50 555 PHE A CA 1
ATOM 4395 C C . PHE A 1 555 ? -56.216 -27.444 33.108 1.00 76.50 555 PHE A C 1
ATOM 4397 O O . PHE A 1 555 ? -57.302 -27.691 33.644 1.00 76.50 555 PHE A O 1
ATOM 4404 N N . GLY A 1 556 ? -55.641 -28.277 32.242 1.00 74.19 556 GLY A N 1
ATOM 4405 C CA . GLY A 1 556 ? -56.087 -29.641 31.984 1.00 74.19 556 GLY A CA 1
ATOM 4406 C C . GLY A 1 556 ? -55.825 -30.593 33.164 1.00 74.19 556 GLY A C 1
ATOM 4407 O O . GLY A 1 556 ? -55.421 -30.164 34.250 1.00 74.19 556 GLY A O 1
ATOM 4408 N N . PRO A 1 557 ? -56.057 -31.907 32.984 1.00 70.25 557 PRO A N 1
ATOM 4409 C CA . PRO A 1 557 ? -55.595 -32.900 33.950 1.00 70.25 557 PRO A CA 1
ATOM 4410 C C . PRO A 1 557 ? -54.075 -32.776 34.130 1.00 70.25 557 PRO A C 1
ATOM 4412 O O . PRO A 1 557 ? -53.340 -32.650 33.153 1.00 70.25 557 PRO A O 1
ATOM 4415 N N . ALA A 1 558 ? -53.629 -32.779 35.386 1.00 63.19 558 ALA A N 1
ATOM 4416 C CA . ALA A 1 558 ? -52.232 -32.542 35.732 1.00 63.19 558 ALA A CA 1
ATOM 4417 C C . ALA A 1 558 ? -51.309 -33.645 35.196 1.00 63.19 558 ALA A C 1
ATOM 4419 O O . ALA A 1 558 ? -51.648 -34.829 35.281 1.00 63.19 558 ALA A O 1
ATOM 4420 N N . ALA A 1 559 ? -50.126 -33.248 34.730 1.00 61.34 559 ALA A N 1
ATOM 4421 C CA . ALA A 1 559 ? -49.017 -34.160 34.478 1.00 61.34 559 ALA A CA 1
ATOM 4422 C C . ALA A 1 559 ? -48.603 -34.889 35.772 1.00 61.34 559 ALA A C 1
ATOM 4424 O O . ALA A 1 559 ? -48.894 -34.432 36.886 1.00 61.34 559 ALA A O 1
ATOM 4425 N N . THR A 1 560 ? -47.885 -36.009 35.657 1.00 57.12 560 THR A N 1
ATOM 4426 C CA . THR A 1 560 ? -47.362 -36.736 36.829 1.00 57.12 560 THR A CA 1
ATOM 4427 C C . THR A 1 560 ? -46.186 -35.993 37.483 1.00 57.12 560 THR A C 1
ATOM 4429 O O . THR A 1 560 ? -45.029 -36.382 37.352 1.00 57.12 560 THR A O 1
ATOM 4432 N N . GLY A 1 561 ? -46.475 -34.901 38.203 1.00 62.22 561 GLY A N 1
ATOM 4433 C CA . GLY A 1 561 ? -45.470 -34.042 38.835 1.00 62.22 561 GLY A CA 1
ATOM 4434 C C . GLY A 1 561 ? -46.042 -32.828 39.584 1.00 62.22 561 GLY A C 1
ATOM 4435 O O . GLY A 1 561 ? -47.193 -32.817 40.025 1.00 62.22 561 GLY A O 1
ATOM 4436 N N . ARG A 1 562 ? -45.218 -31.783 39.755 1.00 65.31 562 ARG A N 1
ATOM 4437 C CA . ARG A 1 562 ? -45.655 -30.469 40.268 1.00 65.31 562 ARG A CA 1
ATOM 4438 C C . ARG A 1 562 ? -46.571 -29.804 39.232 1.00 65.31 562 ARG A C 1
ATOM 4440 O O . ARG A 1 562 ? -46.105 -29.509 38.138 1.00 65.31 562 ARG A O 1
ATOM 4447 N N . ARG A 1 563 ? -47.820 -29.488 39.601 1.00 72.94 563 ARG A N 1
ATOM 4448 C CA . ARG A 1 563 ? -48.732 -28.715 38.736 1.00 72.94 563 ARG A CA 1
ATOM 4449 C C . ARG A 1 563 ? -48.132 -27.365 38.346 1.00 72.94 563 ARG A C 1
ATOM 4451 O O . ARG A 1 563 ? -47.702 -26.602 39.216 1.00 72.94 563 ARG A O 1
ATOM 4458 N N . LEU A 1 564 ? -48.273 -27.003 37.075 1.00 81.25 564 LEU A N 1
ATOM 4459 C CA . LEU A 1 564 ? -47.966 -25.681 36.520 1.00 81.25 564 LEU A CA 1
ATOM 4460 C C . LEU A 1 564 ? -48.806 -24.570 37.171 1.00 81.25 564 LEU A C 1
ATOM 4462 O O . LEU A 1 564 ? -48.404 -23.403 37.172 1.00 81.25 564 LEU A O 1
ATOM 4466 N N . SER A 1 565 ? -49.951 -24.933 37.760 1.00 78.06 565 SER A N 1
ATOM 4467 C CA . SER A 1 565 ? -50.806 -24.037 38.544 1.00 78.06 565 SER A CA 1
ATOM 4468 C C . SER A 1 565 ? -50.161 -23.567 39.852 1.00 78.06 565 SER A C 1
ATOM 4470 O O . SER A 1 565 ? -50.421 -22.447 40.284 1.00 78.06 565 SER A O 1
ATOM 4472 N N . MET A 1 566 ? -49.323 -24.402 40.483 1.00 83.75 566 MET A N 1
ATOM 4473 C CA . MET A 1 566 ? -48.705 -24.120 41.789 1.00 83.75 566 MET A CA 1
ATOM 4474 C C . MET A 1 566 ? -47.383 -23.352 41.687 1.00 83.75 566 MET A C 1
ATOM 4476 O O . MET A 1 566 ? -46.871 -22.898 42.706 1.00 83.75 566 MET A O 1
ATOM 4480 N N . LEU A 1 567 ? -46.821 -23.214 40.483 1.00 84.69 567 LEU A N 1
ATOM 4481 C CA . LEU A 1 567 ? -45.562 -22.503 40.279 1.00 84.69 567 LEU A CA 1
ATOM 4482 C C . LEU A 1 567 ? -45.733 -21.005 40.552 1.00 84.69 567 LEU A C 1
ATOM 4484 O O . LEU A 1 567 ? -46.666 -20.369 40.046 1.00 84.69 567 LEU A O 1
ATOM 4488 N N . THR A 1 568 ? -44.799 -20.445 41.317 1.00 86.19 568 THR A N 1
ATOM 4489 C CA . THR A 1 568 ? -44.668 -19.001 41.539 1.00 86.19 568 THR A CA 1
ATOM 4490 C C . THR A 1 568 ? -44.364 -18.270 40.231 1.00 86.19 568 THR A C 1
ATOM 4492 O O . THR A 1 568 ? -43.854 -18.852 39.277 1.00 86.19 568 THR A O 1
ATOM 4495 N N . LEU A 1 569 ? -44.644 -16.964 40.172 1.00 84.31 569 LEU A N 1
ATOM 4496 C CA . LEU A 1 569 ? -44.385 -16.148 38.978 1.00 84.31 569 LEU A CA 1
ATOM 4497 C C . LEU A 1 569 ? -42.918 -16.221 38.503 1.00 84.31 569 LEU A C 1
ATOM 4499 O O . LEU A 1 569 ? -42.657 -16.126 37.305 1.00 84.31 569 LEU A O 1
ATOM 4503 N N . ASP A 1 570 ? -41.984 -16.395 39.438 1.00 82.19 570 ASP A N 1
ATOM 4504 C CA . ASP A 1 570 ? -40.559 -16.560 39.153 1.00 82.19 570 ASP A CA 1
ATOM 4505 C C . ASP A 1 570 ? -40.279 -17.940 38.534 1.00 82.19 570 ASP A C 1
ATOM 4507 O O . ASP A 1 570 ? -39.825 -18.019 37.396 1.00 82.19 570 ASP A O 1
ATOM 4511 N N . GLU A 1 571 ? -40.701 -19.029 39.194 1.00 86.00 571 GLU A N 1
ATOM 4512 C CA . GLU A 1 571 ? -40.591 -20.400 38.665 1.00 86.00 571 GLU A CA 1
ATOM 4513 C C . GLU A 1 571 ? -41.243 -20.561 37.279 1.00 86.00 571 GLU A C 1
ATOM 4515 O O . GLU A 1 571 ? -40.693 -21.256 36.426 1.00 86.00 571 GLU A O 1
ATOM 4520 N N . ARG A 1 572 ? -42.384 -19.902 37.018 1.00 88.44 572 ARG A N 1
ATOM 4521 C CA . ARG A 1 572 ? -43.045 -19.905 35.697 1.00 88.44 572 ARG A CA 1
ATOM 4522 C C . ARG A 1 572 ? -42.178 -19.267 34.612 1.00 88.44 572 ARG A C 1
ATOM 4524 O O . ARG A 1 572 ? -42.135 -19.776 33.494 1.00 88.44 572 ARG A O 1
ATOM 4531 N N . ASN A 1 573 ? -41.499 -18.161 34.918 1.00 87.50 573 ASN A N 1
ATOM 4532 C CA . ASN A 1 573 ? -40.628 -17.498 33.949 1.00 87.50 573 ASN A CA 1
ATOM 4533 C C . ASN A 1 573 ? -39.309 -18.257 33.773 1.00 87.50 573 ASN A C 1
ATOM 4535 O O . ASN A 1 573 ? -38.926 -18.485 32.633 1.00 87.50 573 ASN A O 1
ATOM 4539 N N . THR A 1 574 ? -38.703 -18.775 34.843 1.00 86.25 574 THR A N 1
ATOM 4540 C CA . THR A 1 574 ? -37.529 -19.664 34.767 1.00 86.25 574 THR A CA 1
ATOM 4541 C C . THR A 1 574 ? -37.812 -20.918 33.930 1.00 86.25 574 THR A C 1
ATOM 4543 O O . THR A 1 574 ? -37.004 -21.304 33.086 1.00 86.25 574 THR A O 1
ATOM 4546 N N . LEU A 1 575 ? -38.985 -21.540 34.100 1.00 88.31 575 LEU A N 1
ATOM 4547 C CA . LEU A 1 575 ? -39.407 -22.689 33.294 1.00 88.31 575 LEU A CA 1
ATOM 4548 C C . LEU A 1 575 ? -39.649 -22.309 31.822 1.00 88.31 575 LEU A C 1
ATOM 4550 O O . LEU A 1 575 ? -39.276 -23.061 30.925 1.00 88.31 575 LEU A O 1
ATOM 4554 N N . TYR A 1 576 ? -40.207 -21.127 31.555 1.00 90.12 576 TYR A N 1
ATOM 4555 C CA . TYR A 1 576 ? -40.368 -20.634 30.187 1.00 90.12 576 TYR A CA 1
ATOM 4556 C C . TYR A 1 576 ? -39.025 -20.303 29.509 1.00 90.12 576 TYR A C 1
ATOM 4558 O O . TYR A 1 576 ? -38.824 -20.672 28.354 1.00 90.12 576 TYR A O 1
ATOM 4566 N N . GLU A 1 577 ? -38.085 -19.667 30.214 1.00 88.94 577 GLU A N 1
ATOM 4567 C CA . GLU A 1 577 ? -36.722 -19.405 29.723 1.00 88.94 577 GLU A CA 1
ATOM 4568 C C . GLU A 1 577 ? -35.963 -20.717 29.449 1.00 88.94 577 GLU A C 1
ATOM 4570 O O . GLU A 1 577 ? -35.241 -20.823 28.451 1.00 88.94 577 GLU A O 1
ATOM 4575 N N . LYS A 1 578 ? -36.196 -21.757 30.265 1.00 90.56 578 LYS A N 1
ATOM 4576 C CA . LYS A 1 578 ? -35.729 -23.122 29.992 1.00 90.56 578 LYS A CA 1
ATOM 4577 C C . LYS A 1 578 ? -36.314 -23.665 28.679 1.00 90.56 578 LYS A C 1
ATOM 4579 O O . LYS A 1 578 ? -35.536 -24.059 27.815 1.00 90.56 578 LYS A O 1
ATOM 4584 N N . TRP A 1 579 ? -37.635 -23.624 28.473 1.00 92.69 579 TRP A N 1
ATOM 4585 C CA . TRP A 1 579 ? -38.248 -24.082 27.214 1.00 92.69 579 TRP A CA 1
ATOM 4586 C C . TRP A 1 579 ? -37.756 -23.294 25.989 1.00 92.69 579 TRP A C 1
ATOM 4588 O O . TRP A 1 579 ? -37.551 -23.874 24.924 1.00 92.69 579 TRP A O 1
ATOM 4598 N N . GLN A 1 580 ? -37.538 -21.979 26.120 1.00 92.56 580 GLN A N 1
ATOM 4599 C CA . GLN A 1 580 ? -36.937 -21.158 25.059 1.00 92.56 580 GLN A CA 1
ATOM 4600 C C . GLN A 1 580 ? -35.512 -21.606 24.727 1.00 92.56 580 GLN A C 1
ATOM 4602 O O . GLN A 1 580 ? -35.152 -21.649 23.552 1.00 92.56 580 GLN A O 1
ATOM 4607 N N . THR A 1 581 ? -34.724 -21.944 25.748 1.00 91.94 581 THR A N 1
ATOM 4608 C CA . THR A 1 581 ? -33.360 -22.457 25.593 1.00 91.94 581 THR A CA 1
ATOM 4609 C C . THR A 1 581 ? -33.374 -23.816 24.895 1.00 91.94 581 THR A C 1
ATOM 4611 O O . THR A 1 581 ? -32.733 -23.961 23.864 1.00 91.94 581 THR A O 1
ATOM 4614 N N . GLU A 1 582 ? -34.165 -24.780 25.374 1.00 93.44 582 GLU A N 1
ATOM 4615 C CA . GLU A 1 582 ? -34.252 -26.132 24.795 1.00 93.44 582 GLU A CA 1
ATOM 4616 C C . GLU A 1 582 ? -34.773 -26.120 23.345 1.00 93.44 582 GLU A C 1
ATOM 4618 O O . GLU A 1 582 ? -34.177 -26.743 22.467 1.00 93.44 582 GLU A O 1
ATOM 4623 N N . SER A 1 583 ? -35.827 -25.342 23.064 1.00 92.81 583 SER A N 1
ATOM 4624 C CA . SER A 1 583 ? -36.367 -25.140 21.708 1.00 92.81 583 SER A CA 1
ATOM 4625 C C . SER A 1 583 ? -35.345 -24.510 20.750 1.00 92.81 583 SER A C 1
ATOM 4627 O O . SER A 1 583 ? -35.310 -24.846 19.566 1.00 92.81 583 SER A O 1
ATOM 4629 N N . PHE A 1 584 ? -34.487 -23.610 21.247 1.00 94.25 584 PHE A N 1
ATOM 4630 C CA . PHE A 1 584 ? -33.409 -23.018 20.455 1.00 94.25 584 PHE A CA 1
ATOM 4631 C C . PHE A 1 584 ? -32.259 -24.008 20.233 1.00 94.25 584 PHE A C 1
ATOM 4633 O O . PHE A 1 584 ? -31.816 -24.165 19.097 1.00 94.25 584 PHE A O 1
ATOM 4640 N N . THR A 1 585 ? -31.794 -24.687 21.288 1.00 93.00 585 THR A N 1
ATOM 4641 C CA . THR A 1 585 ? -30.659 -25.621 21.236 1.00 93.00 585 THR A CA 1
ATOM 4642 C C . THR A 1 585 ? -30.909 -26.769 20.262 1.00 93.00 585 THR A C 1
ATOM 4644 O O . THR A 1 585 ? -30.028 -27.069 19.467 1.00 93.00 585 THR A O 1
ATOM 4647 N N . LEU A 1 586 ? -32.123 -27.330 20.213 1.00 92.75 586 LEU A N 1
ATOM 4648 C CA . LEU A 1 586 ? -32.472 -28.363 19.226 1.00 92.75 586 LEU A CA 1
ATOM 4649 C C . LEU A 1 586 ? -32.225 -27.918 17.772 1.00 92.75 586 LEU A C 1
ATOM 4651 O O . LEU A 1 586 ? -31.719 -28.695 16.965 1.00 92.75 586 LEU A O 1
ATOM 4655 N N . ILE A 1 587 ? -32.566 -26.668 17.438 1.00 94.06 587 ILE A N 1
ATOM 4656 C CA . ILE A 1 587 ? -32.371 -26.109 16.090 1.00 94.06 587 ILE A CA 1
ATOM 4657 C C . ILE A 1 587 ? -30.902 -25.704 15.887 1.00 94.06 587 ILE A C 1
ATOM 4659 O O . ILE A 1 587 ? -30.368 -25.875 14.794 1.00 94.06 587 ILE A O 1
ATOM 4663 N N . GLN A 1 588 ? -30.222 -25.209 16.928 1.00 93.44 588 GLN A N 1
ATOM 4664 C CA . GLN A 1 588 ? -28.782 -24.930 16.897 1.00 93.44 588 GLN A CA 1
ATOM 4665 C C . GLN A 1 588 ? -27.969 -26.196 16.580 1.00 93.44 588 GLN A C 1
ATOM 4667 O O . GLN A 1 588 ? -27.146 -26.161 15.669 1.00 93.44 588 GLN A O 1
ATOM 4672 N N . ASP A 1 589 ? -28.231 -27.315 17.259 1.00 93.19 589 ASP A N 1
ATOM 4673 C CA . ASP A 1 589 ? -27.537 -28.593 17.044 1.00 93.19 589 ASP A CA 1
ATOM 4674 C C . ASP A 1 589 ? -27.762 -29.144 15.622 1.00 93.19 589 ASP A C 1
ATOM 4676 O O . ASP A 1 589 ? -26.925 -29.858 15.062 1.00 93.19 589 ASP A O 1
ATOM 4680 N N . GLU A 1 590 ? -28.911 -28.839 15.014 1.00 94.75 590 GLU A N 1
ATOM 4681 C CA . GLU A 1 590 ? -29.201 -29.166 13.617 1.00 94.75 590 GLU A CA 1
ATOM 4682 C C . GLU A 1 590 ? -28.459 -28.233 12.646 1.00 94.75 590 GLU A C 1
ATOM 4684 O O . GLU A 1 590 ? -27.821 -28.717 11.709 1.00 94.75 590 GLU A O 1
ATOM 4689 N N . ILE A 1 591 ? -28.443 -26.920 12.912 1.00 93.88 591 ILE A N 1
ATOM 4690 C CA . ILE A 1 591 ? -27.665 -25.932 12.147 1.00 93.88 591 ILE A CA 1
ATOM 4691 C C . ILE A 1 591 ? -26.178 -26.276 12.163 1.00 93.88 591 ILE A C 1
ATOM 4693 O O . ILE A 1 591 ? -25.565 -26.320 11.101 1.00 93.88 591 ILE A O 1
ATOM 4697 N N . GLU A 1 592 ? -25.588 -26.542 13.330 1.00 92.06 592 GLU A N 1
ATOM 4698 C CA . GLU A 1 592 ? -24.158 -26.846 13.450 1.00 92.06 592 GLU A CA 1
ATOM 4699 C C . GLU A 1 592 ? -23.775 -28.100 12.654 1.00 92.06 592 GLU A C 1
ATOM 4701 O O . GLU A 1 592 ? -22.747 -28.104 11.976 1.00 92.06 592 GLU A O 1
ATOM 4706 N N . ARG A 1 593 ? -24.636 -29.126 12.649 1.00 93.00 593 ARG A N 1
ATOM 4707 C CA . ARG A 1 593 ? -24.465 -30.349 11.849 1.00 93.00 593 ARG A CA 1
ATOM 4708 C C . ARG A 1 593 ? -24.497 -30.057 10.347 1.00 93.00 593 ARG A C 1
ATOM 4710 O O . ARG A 1 593 ? -23.536 -30.365 9.646 1.00 93.00 593 ARG A O 1
ATOM 4717 N N . VAL A 1 594 ? -25.565 -29.420 9.856 1.00 94.00 594 VAL A N 1
ATOM 4718 C CA . VAL A 1 594 ? -25.737 -29.110 8.422 1.00 94.00 594 VAL A CA 1
ATOM 4719 C C . VAL A 1 594 ? -24.688 -28.095 7.941 1.00 94.00 594 VAL A C 1
ATOM 4721 O O . VAL A 1 594 ? -24.279 -28.118 6.780 1.00 94.00 594 VAL A O 1
ATOM 4724 N N . TYR A 1 595 ? -24.180 -27.234 8.826 1.00 91.44 595 TYR A N 1
ATOM 4725 C CA . TYR A 1 595 ? -23.124 -26.277 8.501 1.00 91.44 595 TYR A CA 1
ATOM 4726 C C . TYR A 1 595 ? -21.781 -26.955 8.180 1.00 91.44 595 TYR A C 1
ATOM 4728 O O . TYR A 1 595 ? -21.070 -26.484 7.291 1.00 91.44 595 TYR A O 1
ATOM 4736 N N . ILE A 1 596 ? -21.443 -28.078 8.830 1.00 89.19 596 ILE A N 1
ATOM 4737 C CA . ILE A 1 596 ? -20.257 -28.887 8.478 1.00 89.19 596 ILE A CA 1
ATOM 4738 C C . ILE A 1 596 ? -20.380 -29.383 7.030 1.00 89.19 596 ILE A C 1
ATOM 4740 O O . ILE A 1 596 ? -19.461 -29.198 6.225 1.00 89.19 596 ILE A O 1
ATOM 4744 N N . ASP A 1 597 ? -21.540 -29.947 6.683 1.00 92.00 597 ASP A N 1
ATOM 4745 C CA . ASP A 1 597 ? -21.824 -30.464 5.343 1.00 92.00 597 ASP A CA 1
ATOM 4746 C C . ASP A 1 597 ? -21.841 -29.346 4.291 1.00 92.00 597 ASP A C 1
ATOM 4748 O O . ASP A 1 597 ? -21.300 -29.519 3.198 1.00 92.00 597 ASP A O 1
ATOM 4752 N N . TYR A 1 598 ? -22.365 -28.161 4.625 1.00 91.69 598 TYR A N 1
ATOM 4753 C CA . TYR A 1 598 ? -22.250 -26.960 3.792 1.00 91.69 598 TYR A CA 1
ATOM 4754 C C . TYR A 1 598 ? -20.789 -26.558 3.552 1.00 91.69 598 TYR A C 1
ATOM 4756 O O . TYR A 1 598 ? -20.413 -26.321 2.405 1.00 91.69 598 TYR A O 1
ATOM 4764 N N . VAL A 1 599 ? -19.941 -26.508 4.587 1.00 87.62 599 VAL A N 1
ATOM 4765 C CA . VAL A 1 599 ? -18.518 -26.156 4.432 1.00 87.62 599 VAL A CA 1
ATOM 4766 C C . VAL A 1 599 ? -17.795 -27.178 3.545 1.00 87.62 599 VAL A C 1
ATOM 4768 O O . VAL A 1 599 ? -16.995 -26.790 2.688 1.00 87.62 599 VAL A O 1
ATOM 4771 N N . ALA A 1 600 ? -18.103 -28.470 3.682 1.00 89.81 600 ALA A N 1
ATOM 4772 C CA . ALA A 1 600 ? -17.571 -29.519 2.814 1.00 89.81 600 ALA A CA 1
ATOM 4773 C C . ALA A 1 600 ? -18.076 -29.393 1.360 1.00 89.81 600 ALA A C 1
ATOM 4775 O O . ALA A 1 600 ? -17.272 -29.404 0.421 1.00 89.81 600 ALA A O 1
ATOM 4776 N N . ALA A 1 601 ? -19.384 -29.201 1.162 1.00 91.94 601 ALA A N 1
ATOM 4777 C CA . ALA A 1 601 ? -20.006 -29.020 -0.151 1.00 91.94 601 ALA A CA 1
ATOM 4778 C C . ALA A 1 601 ? -19.489 -27.762 -0.865 1.00 91.94 601 ALA A C 1
ATOM 4780 O O . ALA A 1 601 ? -19.199 -27.803 -2.060 1.00 91.94 601 ALA A O 1
ATOM 4781 N N . LYS A 1 602 ? -19.291 -26.663 -0.130 1.00 90.12 602 LYS A N 1
ATOM 4782 C CA . LYS A 1 602 ? -18.711 -25.416 -0.634 1.00 90.12 602 LYS A CA 1
ATOM 4783 C C . LYS A 1 602 ? -17.262 -25.598 -1.067 1.00 90.12 602 LYS A C 1
ATOM 4785 O O . LYS A 1 602 ? -16.934 -25.260 -2.196 1.00 90.12 602 LYS A O 1
ATOM 4790 N N . ARG A 1 603 ? -16.420 -26.240 -0.244 1.00 86.81 603 ARG A N 1
ATOM 4791 C CA . ARG A 1 603 ? -15.042 -26.610 -0.633 1.00 86.81 603 ARG A CA 1
ATOM 4792 C C . ARG A 1 603 ? -15.013 -27.493 -1.889 1.00 86.81 603 ARG A C 1
ATOM 4794 O O . ARG A 1 603 ? -14.111 -27.345 -2.708 1.00 86.81 603 ARG A O 1
ATOM 4801 N N . SER A 1 604 ? -15.978 -28.401 -2.056 1.00 89.81 604 SER A N 1
ATOM 4802 C CA . SER A 1 604 ? -16.119 -29.214 -3.275 1.00 89.81 604 SER A CA 1
ATOM 4803 C C . SER A 1 604 ? -16.529 -28.370 -4.490 1.00 89.81 604 SER A C 1
ATOM 4805 O O . SER A 1 604 ? -15.926 -28.503 -5.553 1.00 89.81 604 SER A O 1
ATOM 4807 N N . TYR A 1 605 ? -17.503 -27.471 -4.331 1.00 90.69 605 TYR A N 1
ATOM 4808 C CA . TYR A 1 605 ? -17.956 -26.556 -5.379 1.00 90.69 605 TYR A CA 1
ATOM 4809 C C . TYR A 1 605 ? -16.862 -25.575 -5.820 1.00 90.69 605 TYR A C 1
ATOM 4811 O O . TYR A 1 605 ? -16.649 -25.405 -7.019 1.00 90.69 605 TYR A O 1
ATOM 4819 N N . ASP A 1 606 ? -16.132 -24.978 -4.876 1.00 87.75 606 ASP A N 1
ATOM 4820 C CA . ASP A 1 606 ? -15.042 -24.047 -5.171 1.00 87.75 606 ASP A CA 1
ATOM 4821 C C . ASP A 1 606 ? -13.905 -24.751 -5.929 1.00 87.75 606 ASP A C 1
ATOM 4823 O O . ASP A 1 606 ? -13.430 -24.213 -6.927 1.00 87.75 606 ASP A O 1
ATOM 4827 N N . LYS A 1 607 ? -13.552 -25.993 -5.560 1.00 86.69 607 LYS A N 1
ATOM 4828 C CA . LYS A 1 607 ? -12.615 -26.830 -6.335 1.00 86.69 607 LYS A CA 1
ATOM 4829 C C . LYS A 1 607 ? -13.132 -27.141 -7.744 1.00 86.69 607 LYS A C 1
ATOM 4831 O O . LYS A 1 607 ? -12.418 -26.918 -8.714 1.00 86.69 607 LYS A O 1
ATOM 4836 N N . ALA A 1 608 ? -14.378 -27.604 -7.876 1.00 87.44 608 ALA A N 1
ATOM 4837 C CA . ALA A 1 608 ? -14.977 -27.916 -9.180 1.00 87.44 608 ALA A CA 1
ATOM 4838 C C . ALA A 1 608 ? -15.084 -26.679 -10.093 1.00 87.44 608 ALA A C 1
ATOM 4840 O O . ALA A 1 608 ? -15.012 -26.787 -11.316 1.00 87.44 608 ALA A O 1
ATOM 4841 N N . ARG A 1 609 ? -15.237 -25.486 -9.507 1.00 86.56 609 ARG A N 1
ATOM 4842 C CA . ARG A 1 609 ? -15.178 -24.207 -10.219 1.00 86.56 609 ARG A CA 1
ATOM 4843 C C . ARG A 1 609 ? -13.750 -23.860 -10.652 1.00 86.56 609 ARG A C 1
ATOM 4845 O O . ARG A 1 609 ? -13.574 -23.432 -11.790 1.00 86.56 609 ARG A O 1
ATOM 4852 N N . GLN A 1 610 ? -12.775 -24.046 -9.761 1.00 88.44 610 GLN A N 1
ATOM 4853 C CA . GLN A 1 610 ? -11.353 -23.775 -9.992 1.00 88.44 610 GLN A CA 1
ATOM 4854 C C . GLN A 1 610 ? -10.706 -24.695 -11.037 1.00 88.44 610 GLN A C 1
ATOM 4856 O O . GLN A 1 610 ? -9.646 -24.351 -11.539 1.00 88.44 610 GLN A O 1
ATOM 4861 N N . GLU A 1 611 ? -11.322 -25.815 -11.420 1.00 88.88 611 GLU A N 1
ATOM 4862 C CA . GLU A 1 611 ? -10.795 -26.701 -12.473 1.00 88.88 611 GLU A CA 1
ATOM 4863 C C . GLU A 1 611 ? -10.636 -25.976 -13.827 1.00 88.88 611 GLU A C 1
ATOM 4865 O O . GLU A 1 611 ? -9.626 -26.118 -14.516 1.00 88.88 611 GLU A O 1
ATOM 4870 N N . ALA A 1 612 ? -11.601 -25.118 -14.181 1.00 87.75 612 ALA A N 1
ATOM 4871 C CA . ALA A 1 612 ? -11.500 -24.273 -15.372 1.00 87.75 612 ALA A CA 1
ATOM 4872 C C . ALA A 1 612 ? -10.377 -23.228 -15.231 1.00 87.75 612 ALA A C 1
ATOM 4874 O O . ALA A 1 612 ? -9.640 -22.987 -16.188 1.00 87.75 612 ALA A O 1
ATOM 4875 N N . ASP A 1 613 ? -10.214 -22.653 -14.036 1.00 90.94 613 ASP A N 1
ATOM 4876 C CA . ASP A 1 613 ? -9.145 -21.700 -13.730 1.00 90.94 613 ASP A CA 1
ATOM 4877 C C . ASP A 1 613 ? -7.766 -22.388 -13.826 1.00 90.94 613 ASP A C 1
ATOM 4879 O O . ASP A 1 613 ? -6.851 -21.840 -14.436 1.00 90.94 613 ASP A O 1
ATOM 4883 N N . LEU A 1 614 ? -7.627 -23.616 -13.307 1.00 91.19 614 LEU A N 1
ATOM 4884 C CA . LEU A 1 614 ? -6.416 -24.438 -13.393 1.00 91.19 614 LEU A CA 1
ATOM 4885 C C . LEU A 1 614 ? -6.041 -24.718 -14.850 1.00 91.19 614 LEU A C 1
ATOM 4887 O O . LEU A 1 614 ? -4.898 -24.490 -15.235 1.00 91.19 614 LEU A O 1
ATOM 4891 N N . ARG A 1 615 ? -7.007 -25.126 -15.682 1.00 90.88 615 ARG A N 1
ATOM 4892 C CA . ARG A 1 615 ? -6.792 -25.350 -17.119 1.00 90.88 615 ARG A CA 1
ATOM 4893 C C . ARG A 1 615 ? -6.384 -24.073 -17.861 1.00 90.88 615 ARG A C 1
ATOM 4895 O O . ARG A 1 615 ? -5.557 -24.145 -18.766 1.00 90.88 615 ARG A O 1
ATOM 4902 N N . CYS A 1 616 ? -6.912 -22.908 -17.475 1.00 91.56 616 CYS A N 1
ATOM 4903 C CA . CYS A 1 616 ? -6.441 -21.622 -18.003 1.00 91.56 616 CYS A CA 1
ATOM 4904 C C . CYS A 1 616 ? -4.983 -21.359 -17.596 1.00 91.56 616 CYS A C 1
ATOM 4906 O O . CYS A 1 616 ? -4.166 -21.005 -18.443 1.00 91.56 616 CYS A O 1
ATOM 4908 N N . LEU A 1 617 ? -4.650 -21.567 -16.318 1.00 93.62 617 LEU A N 1
ATOM 4909 C CA . LEU A 1 617 ? -3.309 -21.353 -15.774 1.00 93.62 617 LEU A CA 1
ATOM 4910 C C . LEU A 1 617 ? -2.264 -22.297 -16.384 1.00 93.62 617 LEU A C 1
ATOM 4912 O O . LEU A 1 617 ? -1.181 -21.837 -16.726 1.00 93.62 617 LEU A O 1
ATOM 4916 N N . GLU A 1 618 ? -2.577 -23.582 -16.573 1.00 92.06 618 GLU A N 1
ATOM 4917 C CA . GLU A 1 618 ? -1.688 -24.544 -17.243 1.00 92.06 618 GLU A CA 1
ATOM 4918 C C . GLU A 1 618 ? -1.489 -24.243 -18.736 1.00 92.06 618 GLU A C 1
ATOM 4920 O O . GLU A 1 618 ? -0.425 -24.537 -19.281 1.00 92.06 618 GLU A O 1
ATOM 4925 N N . ALA A 1 619 ? -2.488 -23.650 -19.398 1.00 90.81 619 ALA A N 1
ATOM 4926 C CA . ALA A 1 619 ? -2.399 -23.251 -20.801 1.00 90.81 619 ALA A CA 1
ATOM 4927 C C . ALA A 1 619 ? -1.607 -21.947 -21.023 1.00 90.81 619 ALA A C 1
ATOM 4929 O O . ALA A 1 619 ? -1.300 -21.627 -22.173 1.00 90.81 619 ALA A O 1
ATOM 4930 N N . ALA A 1 620 ? -1.301 -21.187 -19.966 1.00 94.19 620 ALA A N 1
ATOM 4931 C CA . ALA A 1 620 ? -0.614 -19.903 -20.058 1.00 94.19 620 ALA A CA 1
ATOM 4932 C C . ALA A 1 620 ? 0.914 -20.040 -20.155 1.00 94.19 620 ALA A C 1
ATOM 4934 O O . ALA A 1 620 ? 1.538 -20.869 -19.492 1.00 94.19 620 ALA A O 1
ATOM 4935 N N . ASN A 1 621 ? 1.545 -19.161 -20.931 1.00 95.56 621 ASN A N 1
ATOM 4936 C CA . ASN A 1 621 ? 2.996 -19.038 -20.987 1.00 95.56 621 ASN A CA 1
ATOM 4937 C C . ASN A 1 621 ? 3.521 -18.305 -19.742 1.00 95.56 621 ASN A C 1
ATOM 4939 O O . ASN A 1 621 ? 4.604 -18.636 -19.255 1.00 95.56 621 ASN A O 1
ATOM 4943 N N . ILE A 1 622 ? 2.751 -17.336 -19.228 1.00 96.38 622 ILE A N 1
ATOM 4944 C CA . ILE A 1 622 ? 3.083 -16.499 -18.066 1.00 96.38 622 ILE A CA 1
ATOM 4945 C C . ILE A 1 622 ? 1.866 -16.375 -17.149 1.00 96.38 622 ILE A C 1
ATOM 4947 O O . ILE A 1 622 ? 0.768 -16.080 -17.619 1.00 96.38 622 ILE A O 1
ATOM 4951 N N . VAL A 1 623 ? 2.078 -16.505 -15.838 1.00 96.19 623 VAL A N 1
ATOM 4952 C CA . VAL A 1 623 ? 1.090 -16.156 -14.810 1.00 96.19 623 VAL A CA 1
ATOM 4953 C C . VAL A 1 623 ? 1.671 -15.079 -13.894 1.00 96.19 623 VAL A C 1
ATOM 4955 O O . VAL A 1 623 ? 2.582 -15.344 -13.114 1.00 96.19 623 VAL A O 1
ATOM 4958 N N . GLY A 1 624 ? 1.135 -13.863 -13.976 1.00 96.44 624 GLY A N 1
ATOM 4959 C CA . GLY A 1 624 ? 1.531 -12.725 -13.148 1.00 96.44 624 GLY A CA 1
ATOM 4960 C C . GLY A 1 624 ? 0.579 -12.480 -11.973 1.00 96.44 624 GLY A C 1
ATOM 4961 O O . GLY A 1 624 ? -0.641 -12.447 -12.153 1.00 96.44 624 GLY A O 1
ATOM 4962 N N . MET A 1 625 ? 1.117 -12.274 -10.768 1.00 95.31 625 MET A N 1
ATOM 4963 C CA . MET A 1 625 ? 0.335 -12.020 -9.548 1.00 95.31 625 MET A CA 1
ATOM 4964 C C . MET A 1 625 ? 1.100 -11.225 -8.479 1.00 95.31 625 MET A C 1
ATOM 4966 O O . MET A 1 625 ? 2.321 -11.097 -8.523 1.00 95.31 625 MET A O 1
ATOM 4970 N N . THR A 1 626 ? 0.394 -10.697 -7.475 1.00 92.94 626 THR A N 1
ATOM 4971 C CA . THR A 1 626 ? 1.049 -10.154 -6.271 1.00 92.94 626 THR A CA 1
ATOM 4972 C C . THR A 1 626 ? 1.416 -11.272 -5.293 1.00 92.94 626 THR A C 1
ATOM 4974 O O . THR A 1 626 ? 0.790 -12.331 -5.303 1.00 92.94 626 THR A O 1
ATOM 4977 N N . THR A 1 627 ? 2.366 -11.030 -4.384 1.00 90.12 627 THR A N 1
ATOM 4978 C CA . THR A 1 627 ? 2.713 -11.981 -3.298 1.00 90.12 627 THR A CA 1
ATOM 4979 C C . THR A 1 627 ? 1.490 -12.447 -2.493 1.00 90.12 627 THR A C 1
ATOM 4981 O O . THR A 1 627 ? 1.297 -13.639 -2.272 1.00 90.12 627 THR A O 1
ATOM 4984 N N . THR A 1 628 ? 0.605 -11.518 -2.124 1.00 84.75 628 THR A N 1
ATOM 4985 C CA . THR A 1 628 ? -0.666 -11.808 -1.438 1.00 84.75 628 THR A CA 1
ATOM 4986 C C . THR A 1 628 ? -1.655 -12.570 -2.322 1.00 84.75 628 THR A C 1
ATOM 4988 O O . THR A 1 628 ? -2.374 -13.443 -1.836 1.00 84.75 628 THR A O 1
ATOM 4991 N N . GLY A 1 629 ? -1.674 -12.286 -3.628 1.00 89.62 629 GLY A N 1
ATOM 4992 C CA . GLY A 1 629 ? -2.455 -13.026 -4.618 1.00 89.62 629 GLY A CA 1
ATOM 4993 C C . GLY A 1 629 ? -1.985 -14.473 -4.766 1.00 89.62 629 GLY A C 1
ATOM 4994 O O . GLY A 1 629 ? -2.824 -15.369 -4.859 1.00 89.62 629 GLY A O 1
ATOM 4995 N N . LEU A 1 630 ? -0.672 -14.711 -4.705 1.00 92.25 630 LEU A N 1
ATOM 4996 C CA . LEU A 1 630 ? -0.090 -16.049 -4.692 1.00 92.25 630 LEU A CA 1
ATOM 4997 C C . LEU A 1 630 ? -0.496 -16.800 -3.428 1.00 92.25 630 LEU A C 1
ATOM 4999 O O . LEU A 1 630 ? -1.103 -17.861 -3.534 1.00 92.25 630 LEU A O 1
ATOM 5003 N N . ALA A 1 631 ? -0.253 -16.229 -2.245 1.00 88.88 631 ALA A N 1
ATOM 5004 C CA . ALA A 1 631 ? -0.611 -16.858 -0.973 1.00 88.88 631 ALA A CA 1
ATOM 5005 C C . ALA A 1 631 ? -2.110 -17.214 -0.899 1.00 88.88 631 ALA A C 1
ATOM 5007 O O . ALA A 1 631 ? -2.475 -18.303 -0.457 1.00 88.88 631 ALA A O 1
ATOM 5008 N N . LYS A 1 632 ? -2.990 -16.337 -1.408 1.00 87.12 632 LYS A N 1
ATOM 5009 C CA . LYS A 1 632 ? -4.443 -16.578 -1.480 1.00 87.12 632 LYS A CA 1
ATOM 5010 C C . LYS A 1 632 ? -4.828 -17.750 -2.387 1.00 87.12 632 LYS A C 1
ATOM 5012 O O . LYS A 1 632 ? -5.817 -18.423 -2.112 1.00 87.12 632 LYS A O 1
ATOM 5017 N N . ASN A 1 633 ? -4.060 -17.999 -3.446 1.00 88.88 633 ASN A N 1
ATOM 5018 C CA . ASN A 1 633 ? -4.312 -19.056 -4.427 1.00 88.88 633 ASN A CA 1
ATOM 5019 C C . ASN A 1 633 ? -3.291 -20.207 -4.338 1.00 88.88 633 ASN A C 1
ATOM 5021 O O . ASN A 1 633 ? -3.209 -21.020 -5.255 1.00 88.88 633 ASN A O 1
ATOM 5025 N N . HIS A 1 634 ? -2.532 -20.312 -3.242 1.00 88.56 634 HIS A N 1
ATOM 5026 C CA . HIS A 1 634 ? -1.438 -21.277 -3.078 1.00 88.56 634 HIS A CA 1
ATOM 5027 C C . HIS A 1 634 ? -1.897 -22.733 -3.298 1.00 88.56 634 HIS A C 1
ATOM 5029 O O . HIS A 1 634 ? -1.216 -23.524 -3.950 1.00 88.56 634 HIS A O 1
ATOM 5035 N N . ASP A 1 635 ? -3.111 -23.065 -2.846 1.00 83.69 635 ASP A N 1
ATOM 5036 C CA . ASP A 1 635 ? -3.728 -24.379 -3.055 1.00 83.69 635 ASP A CA 1
ATOM 5037 C C . ASP A 1 635 ? -4.061 -24.702 -4.516 1.00 83.69 635 ASP A C 1
ATOM 5039 O O . ASP A 1 635 ? -4.053 -25.876 -4.880 1.00 83.69 635 ASP A O 1
ATOM 5043 N N . LEU A 1 636 ? -4.331 -23.697 -5.349 1.00 87.81 636 LEU A N 1
ATOM 5044 C CA . LEU A 1 636 ? -4.509 -23.858 -6.793 1.00 87.81 636 LEU A CA 1
ATOM 5045 C C . LEU A 1 636 ? -3.136 -23.967 -7.471 1.00 87.81 636 LEU A C 1
ATOM 5047 O O . LEU A 1 636 ? -2.871 -24.905 -8.220 1.00 87.81 636 LEU A O 1
ATOM 5051 N N . LEU A 1 637 ? -2.237 -23.043 -7.133 1.00 90.88 637 LEU A N 1
ATOM 5052 C CA . LEU A 1 637 ? -0.951 -22.852 -7.800 1.00 90.88 637 LEU A CA 1
ATOM 5053 C C . LEU A 1 637 ? 0.068 -23.966 -7.530 1.00 90.88 637 LEU A C 1
ATOM 5055 O O . LEU A 1 637 ? 0.896 -24.245 -8.387 1.00 90.88 637 LEU A O 1
ATOM 5059 N N . LYS A 1 638 ? -0.022 -24.694 -6.413 1.00 88.12 638 LYS A N 1
ATOM 5060 C CA . LYS A 1 638 ? 0.816 -25.889 -6.188 1.00 88.12 638 LYS A CA 1
ATOM 5061 C C . LYS A 1 638 ? 0.575 -27.032 -7.192 1.00 88.12 638 LYS A C 1
ATOM 5063 O O . LYS A 1 638 ? 1.338 -27.994 -7.185 1.00 88.12 638 LYS A O 1
ATOM 5068 N N . HIS A 1 639 ? -0.488 -26.963 -8.001 1.00 88.06 639 HIS A N 1
ATOM 5069 C CA . HIS A 1 639 ? -0.786 -27.946 -9.047 1.00 88.06 639 HIS A CA 1
ATOM 5070 C C . HIS A 1 639 ? -0.270 -27.533 -10.433 1.00 88.06 639 HIS A C 1
ATOM 5072 O O . HIS A 1 639 ? -0.077 -28.412 -11.272 1.00 88.06 639 HIS A O 1
ATOM 5078 N N . ILE A 1 640 ? 0.004 -26.241 -10.683 1.00 90.44 640 ILE A N 1
ATOM 5079 C CA . ILE A 1 640 ? 0.598 -25.826 -11.961 1.00 90.44 640 ILE A CA 1
ATOM 5080 C C . ILE A 1 640 ? 2.061 -26.267 -12.017 1.00 90.44 640 ILE A C 1
ATOM 5082 O O . ILE A 1 640 ? 2.834 -26.043 -11.089 1.00 90.44 640 ILE A O 1
ATOM 5086 N N . LYS A 1 641 ? 2.473 -26.878 -13.130 1.00 90.75 641 LYS A N 1
ATOM 5087 C CA . LYS A 1 641 ? 3.833 -27.425 -13.316 1.00 90.75 641 LYS A CA 1
ATOM 5088 C C . LYS A 1 641 ? 4.859 -26.345 -13.678 1.00 90.75 641 LYS A C 1
ATOM 5090 O O . LYS A 1 641 ? 5.663 -26.529 -14.587 1.00 90.75 641 LYS A O 1
ATOM 5095 N N . SER A 1 642 ? 4.801 -25.209 -12.989 1.00 94.62 642 SER A N 1
ATOM 5096 C CA . SER A 1 642 ? 5.738 -24.106 -13.172 1.00 94.62 642 SER A CA 1
ATOM 5097 C C . SER A 1 642 ? 7.107 -24.462 -12.601 1.00 94.62 642 SER A C 1
ATOM 5099 O O . SER A 1 642 ? 7.212 -24.776 -11.416 1.00 94.62 642 SER A O 1
ATOM 5101 N N . LYS A 1 643 ? 8.156 -24.395 -13.424 1.00 97.12 643 LYS A N 1
ATOM 5102 C CA . LYS A 1 643 ? 9.556 -24.574 -12.998 1.00 97.12 643 LYS A CA 1
ATOM 5103 C C . LYS A 1 643 ? 10.281 -23.261 -12.712 1.00 97.12 643 LYS A C 1
ATOM 5105 O O . LYS A 1 643 ? 11.366 -23.304 -12.134 1.00 97.12 643 LYS A O 1
ATOM 5110 N N . VAL A 1 644 ? 9.724 -22.125 -13.134 1.00 97.88 644 VAL A N 1
ATOM 5111 C CA . VAL A 1 644 ? 10.390 -20.816 -13.108 1.00 97.88 644 VAL A CA 1
ATOM 5112 C C . VAL A 1 644 ? 9.562 -19.807 -12.326 1.00 97.88 644 VAL A C 1
ATOM 5114 O O . VAL A 1 644 ? 8.428 -19.505 -12.698 1.00 97.88 644 VAL A O 1
ATOM 5117 N N . LEU A 1 645 ? 10.182 -19.242 -11.293 1.00 97.62 645 LEU A N 1
ATOM 5118 C CA . LEU A 1 645 ? 9.699 -18.100 -10.528 1.00 97.62 645 LEU A CA 1
ATOM 5119 C C . LEU A 1 645 ? 10.565 -16.882 -10.865 1.00 97.62 645 LEU A C 1
ATOM 5121 O O . LEU A 1 645 ? 11.784 -16.938 -10.713 1.00 97.62 645 LEU A O 1
ATOM 5125 N N . LEU A 1 646 ? 9.950 -15.767 -11.250 1.00 97.81 646 LEU A N 1
ATOM 5126 C CA . LEU A 1 646 ? 10.605 -14.461 -11.288 1.00 97.81 646 LEU A CA 1
ATOM 5127 C C . LEU A 1 646 ? 9.948 -13.536 -10.263 1.00 97.81 646 LEU A C 1
ATOM 5129 O O . LEU A 1 646 ? 8.732 -13.354 -10.279 1.00 97.81 646 LEU A O 1
ATOM 5133 N N . CYS A 1 647 ? 10.751 -12.935 -9.386 1.00 97.25 647 CYS A N 1
ATOM 5134 C CA . CYS A 1 647 ? 10.305 -11.870 -8.497 1.00 97.25 647 CYS A CA 1
ATOM 5135 C C . CYS A 1 647 ? 10.933 -10.541 -8.908 1.00 97.25 647 CYS A C 1
ATOM 5137 O O . CYS A 1 647 ? 12.157 -10.409 -8.877 1.00 97.25 647 CYS A O 1
ATOM 5139 N N . GLU A 1 648 ? 10.103 -9.546 -9.216 1.00 93.44 648 GLU A N 1
ATOM 5140 C CA . GLU A 1 648 ? 10.550 -8.157 -9.354 1.00 93.44 648 GLU A CA 1
ATOM 5141 C C . GLU A 1 648 ? 10.370 -7.400 -8.028 1.00 93.44 648 GLU A C 1
ATOM 5143 O O . GLU A 1 648 ? 9.483 -7.715 -7.230 1.00 93.44 648 GLU A O 1
ATOM 5148 N N . GLU A 1 649 ? 11.251 -6.430 -7.783 1.00 92.75 649 GLU A N 1
ATOM 5149 C CA . GLU A 1 649 ? 11.426 -5.710 -6.518 1.00 92.75 649 GLU A CA 1
ATOM 5150 C C . GLU A 1 649 ? 11.502 -6.645 -5.300 1.00 92.75 649 GLU A C 1
ATOM 5152 O O . GLU A 1 649 ? 10.983 -6.370 -4.220 1.00 92.75 649 GLU A O 1
ATOM 5157 N N . ALA A 1 650 ? 12.247 -7.747 -5.448 1.00 95.44 650 ALA A N 1
ATOM 5158 C CA . ALA A 1 650 ? 12.507 -8.725 -4.389 1.00 95.44 650 ALA A CA 1
ATOM 5159 C C . ALA A 1 650 ? 13.164 -8.113 -3.131 1.00 95.44 650 ALA A C 1
ATOM 5161 O O . ALA A 1 650 ? 13.096 -8.696 -2.050 1.00 95.44 650 ALA A O 1
ATOM 5162 N N . GLY A 1 651 ? 13.772 -6.926 -3.263 1.00 93.56 651 GLY A N 1
ATOM 5163 C CA . GLY A 1 651 ? 14.284 -6.129 -2.147 1.00 93.56 651 GLY A CA 1
ATOM 5164 C C . GLY A 1 651 ? 13.195 -5.600 -1.204 1.00 93.56 651 GLY A C 1
ATOM 5165 O O . GLY A 1 651 ? 13.481 -5.462 -0.019 1.00 93.56 651 GLY A O 1
ATOM 5166 N N . GLU A 1 652 ? 11.970 -5.382 -1.702 1.00 92.06 652 GLU A N 1
ATOM 5167 C CA . GLU A 1 652 ? 10.800 -4.853 -0.973 1.00 92.06 652 GLU A CA 1
ATOM 5168 C C . GLU A 1 652 ? 9.904 -5.954 -0.370 1.00 92.06 652 GLU A C 1
ATOM 5170 O O . GLU A 1 652 ? 8.976 -5.663 0.382 1.00 92.06 652 GLU A O 1
ATOM 5175 N N . VAL A 1 653 ? 10.135 -7.230 -0.699 1.00 93.50 653 VAL A N 1
ATOM 5176 C CA . VAL A 1 653 ? 9.248 -8.334 -0.296 1.00 93.50 653 VAL A CA 1
ATOM 5177 C C . VAL A 1 653 ? 9.680 -8.937 1.044 1.00 93.50 653 VAL A C 1
ATOM 5179 O O . VAL A 1 653 ? 10.817 -9.395 1.182 1.00 93.50 653 VAL A O 1
ATOM 5182 N N . LEU A 1 654 ? 8.764 -8.988 2.024 1.00 92.44 654 LEU A N 1
ATOM 5183 C CA . LEU A 1 654 ? 8.982 -9.693 3.298 1.00 92.44 654 LEU A CA 1
ATOM 5184 C C . LEU A 1 654 ? 9.429 -11.134 3.028 1.00 92.44 654 LEU A C 1
ATOM 5186 O O . LEU A 1 654 ? 8.801 -11.831 2.229 1.00 92.44 654 LEU A O 1
ATOM 5190 N N . GLU A 1 655 ? 10.453 -11.618 3.737 1.00 92.94 655 GLU A N 1
ATOM 5191 C CA . GLU A 1 655 ? 10.963 -12.983 3.545 1.00 92.94 655 GLU A CA 1
ATOM 5192 C C . GLU A 1 655 ? 9.841 -14.027 3.633 1.00 92.94 655 GLU A C 1
ATOM 5194 O O . GLU A 1 655 ? 9.721 -14.879 2.759 1.00 92.94 655 GLU A O 1
ATOM 5199 N N . ALA A 1 656 ? 8.944 -13.895 4.609 1.00 89.81 656 ALA A N 1
ATOM 5200 C CA . ALA A 1 656 ? 7.816 -14.803 4.779 1.00 89.81 656 ALA A CA 1
ATOM 5201 C C . ALA A 1 656 ? 6.833 -14.810 3.585 1.00 89.81 656 ALA A C 1
ATOM 5203 O O . ALA A 1 656 ? 6.262 -15.851 3.278 1.00 89.81 656 ALA A O 1
ATOM 5204 N N . HIS A 1 657 ? 6.664 -13.687 2.874 1.00 91.12 657 HIS A N 1
ATOM 5205 C CA . HIS A 1 657 ? 5.880 -13.642 1.632 1.00 91.12 657 HIS A CA 1
ATOM 5206 C C . HIS A 1 657 ? 6.624 -14.348 0.492 1.00 91.12 657 HIS A C 1
ATOM 5208 O O . HIS A 1 657 ? 6.010 -15.087 -0.277 1.00 91.12 657 HIS A O 1
ATOM 5214 N N . MET A 1 658 ? 7.944 -14.174 0.412 1.00 93.25 658 MET A N 1
ATOM 5215 C CA . MET A 1 658 ? 8.783 -14.830 -0.592 1.00 93.25 658 MET A CA 1
ATOM 5216 C C . MET A 1 658 ? 8.900 -16.342 -0.366 1.00 93.25 658 MET A C 1
ATOM 5218 O O . MET A 1 658 ? 8.884 -17.101 -1.323 1.00 93.25 658 MET A O 1
ATOM 5222 N N . LEU A 1 659 ? 8.889 -16.821 0.880 1.00 91.19 659 LEU A N 1
ATOM 5223 C CA . LEU A 1 659 ? 8.815 -18.258 1.164 1.00 91.19 659 LEU A CA 1
ATOM 5224 C C . LEU A 1 659 ? 7.535 -18.905 0.605 1.00 91.19 659 LEU A C 1
ATOM 5226 O O . LEU A 1 659 ? 7.589 -20.045 0.156 1.00 91.19 659 LEU A O 1
ATOM 5230 N N . THR A 1 660 ? 6.406 -18.183 0.557 1.00 89.81 660 THR A N 1
ATOM 5231 C CA . THR A 1 660 ? 5.161 -18.722 -0.029 1.00 89.81 660 THR A CA 1
ATOM 5232 C C . THR A 1 660 ? 5.173 -18.814 -1.556 1.00 89.81 660 THR A C 1
ATOM 5234 O O . THR A 1 660 ? 4.381 -19.578 -2.102 1.00 89.81 660 THR A O 1
ATOM 5237 N N . SER A 1 661 ? 6.047 -18.082 -2.263 1.00 91.69 661 SER A N 1
ATOM 5238 C CA . SER A 1 661 ? 6.122 -18.125 -3.734 1.00 91.69 661 SER A CA 1
ATOM 5239 C C . SER A 1 661 ? 7.008 -19.241 -4.289 1.00 91.69 661 SER A C 1
ATOM 5241 O O . SER A 1 661 ? 6.885 -19.568 -5.471 1.00 91.69 661 SER A O 1
ATOM 5243 N N . PHE A 1 662 ? 7.845 -19.880 -3.463 1.00 91.88 662 PHE A N 1
ATOM 5244 C CA . PHE A 1 662 ? 8.599 -21.082 -3.838 1.00 91.88 662 PHE A CA 1
ATOM 5245 C C . PHE A 1 662 ? 7.684 -22.320 -3.884 1.00 91.88 662 PHE A C 1
ATOM 5247 O O . PHE A 1 662 ? 7.753 -23.209 -3.036 1.00 91.88 662 PHE A O 1
ATOM 5254 N N . LEU A 1 663 ? 6.810 -22.373 -4.894 1.00 90.94 663 LEU A N 1
ATOM 5255 C CA . LEU A 1 663 ? 5.929 -23.515 -5.148 1.00 90.94 663 LEU A CA 1
ATOM 5256 C C . LEU A 1 663 ? 6.757 -24.811 -5.325 1.00 90.94 663 LEU A C 1
ATOM 5258 O O . LEU A 1 663 ? 7.839 -24.753 -5.911 1.00 90.94 663 LEU A O 1
ATOM 5262 N N . PRO A 1 664 ? 6.258 -25.995 -4.914 1.00 90.31 664 PRO A N 1
ATOM 5263 C CA . PRO A 1 664 ? 7.030 -27.248 -4.927 1.00 90.31 664 PRO A CA 1
ATOM 5264 C C . PRO A 1 664 ? 7.660 -27.669 -6.266 1.00 90.31 664 PRO A C 1
ATOM 5266 O O . PRO A 1 664 ? 8.578 -28.486 -6.282 1.00 90.31 664 PRO A O 1
ATOM 5269 N N . SER A 1 665 ? 7.153 -27.159 -7.391 1.00 91.81 665 SER A N 1
ATOM 5270 C CA . SER A 1 665 ? 7.643 -27.448 -8.743 1.00 91.81 665 SER A CA 1
ATOM 5271 C C . SER A 1 665 ? 8.772 -26.524 -9.221 1.00 91.81 665 SER A C 1
ATOM 5273 O O . SER A 1 665 ? 9.348 -26.794 -10.275 1.00 91.81 665 SER A O 1
ATOM 5275 N N . ILE A 1 666 ? 9.098 -25.452 -8.487 1.00 95.06 666 ILE A N 1
ATOM 5276 C CA . ILE A 1 666 ? 10.119 -24.476 -8.890 1.00 95.06 666 ILE A CA 1
ATOM 5277 C C . ILE A 1 666 ? 11.517 -25.115 -8.874 1.00 95.06 666 ILE A C 1
ATOM 5279 O O . ILE A 1 666 ? 12.004 -25.591 -7.850 1.00 95.06 666 ILE A O 1
ATOM 5283 N N . GLU A 1 667 ? 12.189 -25.075 -10.025 1.00 95.62 667 GLU A N 1
ATOM 5284 C CA . GLU A 1 667 ? 13.584 -25.499 -10.218 1.00 95.62 667 GLU A CA 1
ATOM 5285 C C . GLU A 1 667 ? 14.531 -24.310 -10.445 1.00 95.62 667 GLU A C 1
ATOM 5287 O O . GLU A 1 667 ? 15.751 -24.482 -10.410 1.00 95.62 667 GLU A O 1
ATOM 5292 N N . HIS A 1 668 ? 13.970 -23.128 -10.716 1.00 97.62 668 HIS A N 1
ATOM 5293 C CA . HIS A 1 668 ? 14.683 -21.904 -11.056 1.00 97.62 668 HIS A CA 1
ATOM 5294 C C . HIS A 1 668 ? 13.950 -20.686 -10.472 1.00 97.62 668 HIS A C 1
ATOM 5296 O O . HIS A 1 668 ? 12.804 -20.420 -10.833 1.00 97.62 668 HIS A O 1
ATOM 5302 N N . ALA A 1 669 ? 14.602 -19.941 -9.582 1.00 97.56 669 ALA A N 1
ATOM 5303 C CA . ALA A 1 669 ? 14.104 -18.684 -9.038 1.00 97.56 669 ALA A CA 1
ATOM 5304 C C . ALA A 1 669 ? 15.046 -17.524 -9.384 1.00 97.56 669 ALA A C 1
ATOM 5306 O O . ALA A 1 669 ? 16.238 -17.570 -9.083 1.00 97.56 669 ALA A O 1
ATOM 5307 N N . ILE A 1 670 ? 14.492 -16.471 -9.982 1.00 98.00 670 ILE A N 1
ATOM 5308 C CA . ILE A 1 670 ? 15.197 -15.249 -10.373 1.00 98.00 670 ILE A CA 1
ATOM 5309 C C . ILE A 1 670 ? 14.643 -14.107 -9.525 1.00 98.00 670 ILE A C 1
ATOM 5311 O O . ILE A 1 670 ? 13.486 -13.715 -9.677 1.00 98.00 670 ILE A O 1
ATOM 5315 N N . LEU A 1 671 ? 15.454 -13.576 -8.615 1.00 97.81 671 LEU A N 1
ATOM 5316 C CA . LEU A 1 671 ? 15.086 -12.459 -7.751 1.00 97.81 671 LEU A CA 1
ATOM 5317 C C . LEU A 1 671 ? 15.785 -11.192 -8.254 1.00 97.81 671 LEU A C 1
ATOM 5319 O O . LEU A 1 671 ? 17.011 -11.092 -8.212 1.00 97.81 671 LEU A O 1
ATOM 5323 N N . ILE A 1 672 ? 15.003 -10.223 -8.725 1.00 97.12 672 ILE A N 1
ATOM 5324 C CA . ILE A 1 672 ? 15.479 -8.926 -9.215 1.00 97.12 672 ILE A CA 1
ATOM 5325 C C . ILE A 1 672 ? 15.036 -7.856 -8.220 1.00 97.12 672 ILE A C 1
ATOM 5327 O O . ILE A 1 672 ? 13.860 -7.780 -7.867 1.00 97.12 672 ILE A O 1
ATOM 5331 N N . GLY A 1 673 ? 15.951 -7.011 -7.751 1.00 95.25 673 GLY A N 1
ATOM 5332 C CA . GLY A 1 673 ? 15.602 -5.983 -6.771 1.00 95.25 673 GLY A CA 1
ATOM 5333 C C . GLY A 1 673 ? 16.753 -5.063 -6.398 1.00 95.25 673 GLY A C 1
ATOM 5334 O O . GLY A 1 673 ? 17.808 -5.053 -7.031 1.00 95.25 673 GLY A O 1
ATOM 5335 N N . ASP A 1 674 ? 16.541 -4.259 -5.360 1.00 94.50 674 ASP A N 1
ATOM 5336 C CA . ASP A 1 674 ? 17.547 -3.329 -4.857 1.00 94.50 674 ASP A CA 1
ATOM 5337 C C . ASP A 1 674 ? 17.420 -3.143 -3.341 1.00 94.50 674 ASP A C 1
ATOM 5339 O O . ASP A 1 674 ? 16.603 -2.365 -2.857 1.00 94.50 674 ASP A O 1
ATOM 5343 N N . HIS A 1 675 ? 18.250 -3.857 -2.579 1.00 92.81 675 HIS A N 1
ATOM 5344 C CA . HIS A 1 675 ? 18.243 -3.813 -1.112 1.00 92.81 675 HIS A CA 1
ATOM 5345 C C . HIS A 1 675 ? 18.703 -2.462 -0.523 1.00 92.81 675 HIS A C 1
ATOM 5347 O O . HIS A 1 675 ? 18.627 -2.259 0.687 1.00 92.81 675 HIS A O 1
ATOM 5353 N N . GLN A 1 676 ? 19.189 -1.538 -1.361 1.00 93.69 676 GLN A N 1
ATOM 5354 C CA . GLN A 1 676 ? 19.530 -0.166 -0.973 1.00 93.69 676 GLN A CA 1
ATOM 5355 C C . GLN A 1 676 ? 18.361 0.818 -1.207 1.00 93.69 676 GLN A C 1
ATOM 5357 O O . GLN A 1 676 ? 18.474 1.989 -0.846 1.00 93.69 676 GLN A O 1
ATOM 5362 N N . GLN A 1 677 ? 17.235 0.380 -1.792 1.00 92.62 677 GLN A N 1
ATOM 5363 C CA . GLN A 1 677 ? 15.951 1.109 -1.817 1.00 92.62 677 GLN A CA 1
ATOM 5364 C C . GLN A 1 677 ? 15.046 0.645 -0.661 1.00 92.62 677 GLN A C 1
ATOM 5366 O O . GLN A 1 677 ? 15.558 0.064 0.295 1.00 92.62 677 GLN A O 1
ATOM 5371 N N . LEU A 1 678 ? 13.743 0.975 -0.648 1.00 90.62 678 LEU A N 1
ATOM 5372 C CA . LEU A 1 678 ? 12.903 0.675 0.522 1.00 90.62 678 LEU A CA 1
ATOM 5373 C C . LEU A 1 678 ? 12.874 -0.822 0.843 1.00 90.62 678 LEU A C 1
ATOM 5375 O O . LEU A 1 678 ? 12.786 -1.676 -0.035 1.00 90.62 678 LEU A O 1
ATOM 5379 N N . ARG A 1 679 ? 12.915 -1.100 2.144 1.00 92.19 679 ARG A N 1
ATOM 5380 C CA . ARG A 1 679 ? 12.671 -2.418 2.714 1.00 92.19 679 ARG A CA 1
ATOM 5381 C C . ARG A 1 679 ? 11.172 -2.729 2.786 1.00 92.19 679 ARG A C 1
ATOM 5383 O O . ARG A 1 679 ? 10.359 -1.799 2.749 1.00 92.19 679 ARG A O 1
ATOM 5390 N N . PRO A 1 680 ? 10.814 -4.013 2.952 1.00 91.25 680 PRO A N 1
ATOM 5391 C CA . PRO A 1 680 ? 9.463 -4.429 3.282 1.00 91.25 680 PRO A CA 1
ATOM 5392 C C . PRO A 1 680 ? 8.852 -3.629 4.433 1.00 91.25 680 PRO A C 1
ATOM 5394 O O . PRO A 1 680 ? 9.511 -3.325 5.428 1.00 91.25 680 PRO A O 1
ATOM 5397 N N . GLN A 1 681 ? 7.565 -3.313 4.308 1.00 83.62 681 GLN A N 1
ATOM 5398 C CA . GLN A 1 681 ? 6.821 -2.632 5.362 1.00 83.62 681 GLN A CA 1
ATOM 5399 C C . GLN A 1 681 ? 6.406 -3.633 6.446 1.00 83.62 681 GLN A C 1
ATOM 5401 O O . GLN A 1 681 ? 5.745 -4.627 6.155 1.00 83.62 681 GLN A O 1
ATOM 5406 N N . VAL A 1 682 ? 6.773 -3.329 7.690 1.00 83.31 682 VAL A N 1
ATOM 5407 C CA . VAL A 1 682 ? 6.330 -4.023 8.909 1.00 83.31 682 VAL A CA 1
ATOM 5408 C C . VAL A 1 682 ? 5.311 -3.149 9.644 1.00 83.31 682 VAL A C 1
ATOM 5410 O O . VAL A 1 682 ? 5.427 -1.920 9.631 1.00 83.31 682 VAL A O 1
ATOM 5413 N N . GLN A 1 683 ? 4.294 -3.756 10.254 1.00 76.38 683 GLN A N 1
ATOM 5414 C CA . GLN A 1 683 ? 3.263 -3.035 11.013 1.00 76.38 683 GLN A CA 1
ATOM 5415 C C . GLN A 1 683 ? 3.746 -2.673 12.424 1.00 76.38 683 GLN A C 1
ATOM 5417 O O . GLN A 1 683 ? 3.401 -1.614 12.955 1.00 76.38 683 GLN A O 1
ATOM 5422 N N . ASN A 1 684 ? 4.580 -3.526 13.021 1.00 77.25 684 ASN A N 1
ATOM 5423 C CA . ASN A 1 684 ? 5.217 -3.294 14.303 1.00 77.25 684 ASN A CA 1
ATOM 5424 C C . ASN A 1 684 ? 6.646 -2.761 14.113 1.00 77.25 684 ASN A C 1
ATOM 5426 O O . ASN A 1 684 ? 7.584 -3.493 13.794 1.00 77.25 684 ASN A O 1
ATOM 5430 N N . TYR A 1 685 ? 6.817 -1.461 14.365 1.00 75.12 685 TYR A N 1
ATOM 5431 C CA . TYR A 1 685 ? 8.115 -0.786 14.310 1.00 75.12 685 TYR A CA 1
ATOM 5432 C C . TYR A 1 685 ? 9.149 -1.389 15.281 1.00 75.12 685 TYR A C 1
ATOM 5434 O O . TYR A 1 685 ? 10.348 -1.327 15.005 1.00 75.12 685 TYR A O 1
ATOM 5442 N N . ASP A 1 686 ? 8.719 -2.042 16.364 1.00 78.25 686 ASP A N 1
ATOM 5443 C CA . ASP A 1 686 ? 9.622 -2.697 17.316 1.00 78.25 686 ASP A CA 1
ATOM 5444 C C . ASP A 1 686 ? 10.298 -3.955 16.749 1.00 78.25 686 ASP A C 1
ATOM 5446 O O . ASP A 1 686 ? 11.285 -4.420 17.316 1.00 78.25 686 ASP A O 1
ATOM 5450 N N . LEU A 1 687 ? 9.852 -4.445 15.585 1.00 83.00 687 LEU A N 1
ATOM 5451 C CA . LEU A 1 687 ? 10.465 -5.558 14.850 1.00 83.00 687 LEU A CA 1
ATOM 5452 C C . LEU A 1 687 ? 11.407 -5.104 13.711 1.00 83.00 687 LEU A C 1
ATOM 5454 O O . LEU A 1 687 ? 12.137 -5.929 13.153 1.00 83.00 687 LEU A O 1
ATOM 5458 N N . SER A 1 688 ? 11.422 -3.808 13.370 1.00 85.19 688 SER A N 1
ATOM 5459 C CA . SER A 1 688 ? 12.281 -3.231 12.320 1.00 85.19 688 SER A CA 1
ATOM 5460 C C . SER A 1 688 ? 13.731 -3.047 12.786 1.00 85.19 688 SER A C 1
ATOM 5462 O O . SER A 1 688 ? 13.981 -2.657 13.928 1.00 85.19 688 SER A O 1
ATOM 5464 N N . ILE A 1 689 ? 14.697 -3.202 11.868 1.00 83.94 689 ILE A N 1
ATOM 5465 C CA . ILE A 1 689 ? 16.098 -2.781 12.060 1.00 83.94 689 ILE A CA 1
ATOM 5466 C C . ILE A 1 689 ? 16.218 -1.318 12.512 1.00 83.94 689 ILE A C 1
ATOM 5468 O O . ILE A 1 689 ? 17.171 -0.974 13.211 1.00 83.94 689 ILE A O 1
ATOM 5472 N N . GLU A 1 690 ? 15.284 -0.442 12.129 1.00 75.75 690 GLU A N 1
ATOM 5473 C CA . GLU A 1 690 ? 15.326 0.964 12.534 1.00 75.75 690 GLU A CA 1
ATOM 5474 C C . GLU A 1 690 ? 15.119 1.172 14.048 1.00 75.75 690 GLU A C 1
ATOM 5476 O O . GLU A 1 690 ? 15.554 2.198 14.590 1.00 75.75 690 GLU A O 1
ATOM 5481 N N . ASN A 1 691 ? 14.491 0.220 14.751 1.00 77.31 691 ASN A N 1
ATOM 5482 C CA . ASN A 1 691 ? 14.442 0.225 16.208 1.00 77.31 691 ASN A CA 1
ATOM 5483 C C . ASN A 1 691 ? 15.684 -0.475 16.791 1.00 77.31 691 ASN A C 1
ATOM 5485 O O . ASN A 1 691 ? 16.052 -1.575 16.388 1.00 77.31 691 ASN A O 1
ATOM 5489 N N . ARG A 1 692 ? 16.303 0.125 17.818 1.00 71.75 692 ARG A N 1
ATOM 5490 C CA . ARG A 1 692 ? 17.393 -0.505 18.585 1.00 71.75 692 ARG A CA 1
ATOM 5491 C C . ARG A 1 692 ? 16.983 -1.850 19.191 1.00 71.75 692 ARG A C 1
ATOM 5493 O O . ARG A 1 692 ? 17.826 -2.735 19.268 1.00 71.75 692 ARG A O 1
ATOM 5500 N N . GLY A 1 693 ? 15.723 -1.993 19.612 1.00 72.25 693 GLY A N 1
ATOM 5501 C CA . GLY A 1 693 ? 15.173 -3.273 20.069 1.00 72.25 693 GLY A CA 1
ATOM 5502 C C . GLY A 1 693 ? 14.928 -4.260 18.923 1.00 72.25 693 GLY A C 1
ATOM 5503 O O . GLY A 1 693 ? 15.195 -5.450 19.078 1.00 72.25 693 GLY A O 1
ATOM 5504 N N . GLY A 1 694 ? 14.498 -3.759 17.760 1.00 76.06 694 GLY A N 1
ATOM 5505 C CA . GLY A 1 694 ? 14.135 -4.561 16.589 1.00 76.06 694 GLY A CA 1
ATOM 5506 C C . GLY A 1 694 ? 15.304 -5.042 15.734 1.00 76.06 694 GLY A C 1
ATOM 5507 O O . GLY A 1 694 ? 15.193 -6.068 15.068 1.00 76.06 694 GLY A O 1
ATOM 5508 N N . ALA A 1 695 ? 16.469 -4.394 15.818 1.00 77.56 695 ALA A N 1
ATOM 5509 C CA . ALA A 1 695 ? 17.685 -4.783 15.098 1.00 77.56 695 ALA A CA 1
ATOM 5510 C C . ALA A 1 695 ? 18.132 -6.242 15.328 1.00 77.56 695 ALA A C 1
ATOM 5512 O O . ALA A 1 695 ? 18.767 -6.835 14.451 1.00 77.56 695 ALA A O 1
ATOM 5513 N N . GLN A 1 696 ? 17.773 -6.848 16.467 1.00 75.81 696 GLN A N 1
ATOM 5514 C CA . GLN A 1 696 ? 18.012 -8.274 16.717 1.00 75.81 696 GLN A CA 1
ATOM 5515 C C . GLN A 1 696 ? 17.148 -9.176 15.812 1.00 75.81 696 GLN A C 1
ATOM 5517 O O . GLN A 1 696 ? 17.658 -10.156 15.261 1.00 75.81 696 GLN A O 1
ATOM 5522 N N . PHE A 1 697 ? 15.874 -8.812 15.623 1.00 81.75 697 PHE A N 1
ATOM 5523 C CA . PHE A 1 697 ? 14.886 -9.542 14.827 1.00 81.75 697 PHE A CA 1
ATOM 5524 C C . PHE A 1 697 ? 15.079 -9.292 13.335 1.00 81.75 697 PHE A C 1
ATOM 5526 O O . PHE A 1 697 ? 15.067 -10.240 12.557 1.00 81.75 697 PHE A O 1
ATOM 5533 N N . ALA A 1 698 ? 15.308 -8.029 12.960 1.00 86.31 698 ALA A N 1
ATOM 5534 C CA . ALA A 1 698 ? 15.479 -7.589 11.581 1.00 86.31 698 ALA A CA 1
ATOM 5535 C C . ALA A 1 698 ? 14.347 -8.045 10.650 1.00 86.31 698 ALA A C 1
ATOM 5537 O O . ALA A 1 698 ? 14.594 -8.531 9.548 1.00 86.31 698 ALA A O 1
ATOM 5538 N N . PHE A 1 699 ? 13.100 -7.906 11.106 1.00 89.19 699 PHE A N 1
ATOM 5539 C CA . PHE A 1 699 ? 11.943 -8.477 10.419 1.00 89.19 699 PHE A CA 1
ATOM 5540 C C . PHE A 1 699 ? 11.616 -7.780 9.085 1.00 89.19 699 PHE A C 1
ATOM 5542 O O . PHE A 1 699 ? 11.030 -8.381 8.189 1.00 89.19 699 PHE A O 1
ATOM 5549 N N . ASP A 1 700 ? 12.068 -6.536 8.925 1.00 90.50 700 ASP A N 1
ATOM 5550 C CA . ASP A 1 700 ? 12.036 -5.770 7.680 1.00 90.50 700 ASP A CA 1
ATOM 5551 C C . ASP A 1 700 ? 13.196 -6.098 6.717 1.00 90.50 700 ASP A C 1
ATOM 5553 O O . ASP A 1 700 ? 13.260 -5.523 5.633 1.00 90.50 700 ASP A O 1
ATOM 5557 N N . LYS A 1 701 ? 14.113 -7.018 7.049 1.00 92.81 701 LYS A N 1
ATOM 5558 C CA . LYS A 1 701 ? 15.135 -7.497 6.103 1.00 92.81 701 LYS A CA 1
ATOM 5559 C C . LYS A 1 701 ? 14.491 -8.472 5.109 1.00 92.81 701 LYS A C 1
ATOM 5561 O O . LYS A 1 701 ? 13.947 -9.502 5.503 1.00 92.81 701 LYS A O 1
ATOM 5566 N N . SER A 1 702 ? 14.555 -8.171 3.813 1.00 94.94 702 SER A N 1
ATOM 5567 C CA . SER A 1 702 ? 14.046 -9.079 2.775 1.00 94.94 702 SER A CA 1
ATOM 5568 C C . SER A 1 702 ? 14.958 -10.294 2.580 1.00 94.94 702 SER A C 1
ATOM 5570 O O . SER A 1 702 ? 16.161 -10.238 2.853 1.00 94.94 702 SER A O 1
ATOM 5572 N N . LEU A 1 703 ? 14.409 -11.385 2.027 1.00 94.25 703 LEU A N 1
ATOM 5573 C CA . LEU A 1 703 ? 15.204 -12.560 1.644 1.00 94.25 703 LEU A CA 1
ATOM 5574 C C . LEU A 1 703 ? 16.334 -12.166 0.676 1.00 94.25 703 LEU A C 1
ATOM 5576 O O . LEU A 1 703 ? 17.466 -12.621 0.815 1.00 94.25 703 LEU A O 1
ATOM 5580 N N . PHE A 1 704 ? 16.038 -11.271 -0.270 1.00 95.50 704 PHE A N 1
ATOM 5581 C CA . PHE A 1 704 ? 17.019 -10.737 -1.212 1.00 95.50 704 PHE A CA 1
ATOM 5582 C C . PHE A 1 704 ? 18.171 -10.020 -0.490 1.00 95.50 704 PHE A C 1
ATOM 5584 O O . PHE A 1 704 ? 19.337 -10.323 -0.739 1.00 95.50 704 PHE A O 1
ATOM 5591 N N . GLU A 1 705 ? 17.869 -9.126 0.459 1.00 94.12 705 GLU A N 1
ATOM 5592 C CA . GLU A 1 705 ? 18.898 -8.465 1.271 1.00 94.12 705 GLU A CA 1
ATOM 5593 C C . GLU A 1 705 ? 19.693 -9.464 2.126 1.00 94.12 705 GLU A C 1
ATOM 5595 O O . GLU A 1 705 ? 20.906 -9.313 2.276 1.00 94.12 705 GLU A O 1
ATOM 5600 N N . ARG A 1 706 ? 19.044 -10.500 2.675 1.00 91.75 706 ARG A N 1
ATOM 5601 C CA . ARG A 1 706 ? 19.711 -11.528 3.486 1.00 91.75 706 ARG A CA 1
ATOM 5602 C C . ARG A 1 706 ? 20.722 -12.350 2.690 1.00 91.75 706 ARG A C 1
ATOM 5604 O O . ARG A 1 706 ? 21.807 -12.589 3.203 1.00 91.75 706 ARG A O 1
ATOM 5611 N N . LEU A 1 707 ? 20.405 -12.727 1.453 1.00 92.00 707 LEU A N 1
ATOM 5612 C CA . LEU A 1 707 ? 21.299 -13.531 0.609 1.00 92.00 707 LEU A CA 1
ATOM 5613 C C . LEU A 1 707 ? 22.441 -12.712 -0.026 1.00 92.00 707 LEU A C 1
ATOM 5615 O O . LEU A 1 707 ? 23.530 -13.248 -0.242 1.00 92.00 707 LEU A O 1
ATOM 5619 N N . VAL A 1 708 ? 22.211 -11.420 -0.297 1.00 90.25 708 VAL A N 1
ATOM 5620 C CA . VAL A 1 708 ? 23.230 -10.481 -0.812 1.00 90.25 708 VAL A CA 1
ATOM 5621 C C . VAL A 1 708 ? 24.193 -10.024 0.294 1.00 90.25 708 VAL A C 1
ATOM 5623 O O . VAL A 1 708 ? 25.412 -10.017 0.098 1.00 90.25 708 VAL A O 1
ATOM 5626 N N . SER A 1 709 ? 23.644 -9.683 1.464 1.00 85.31 709 SER A N 1
ATOM 5627 C CA . SER A 1 709 ? 24.360 -9.157 2.635 1.00 85.31 709 SER A CA 1
ATOM 5628 C C . SER A 1 709 ? 24.092 -10.026 3.879 1.00 85.31 709 SER A C 1
ATOM 5630 O O . SER A 1 709 ? 23.363 -9.600 4.788 1.00 85.31 709 SER A O 1
ATOM 5632 N N . PRO A 1 710 ? 24.643 -11.254 3.933 1.00 78.00 710 PRO A N 1
ATOM 5633 C CA . PRO A 1 710 ? 24.496 -12.171 5.067 1.00 78.00 710 PRO A CA 1
ATOM 5634 C C . PRO A 1 710 ? 25.126 -11.634 6.363 1.00 78.00 710 PRO A C 1
ATOM 5636 O O . PRO A 1 710 ? 26.059 -10.828 6.336 1.00 78.00 710 PRO A O 1
ATOM 5639 N N . ARG A 1 711 ? 24.629 -12.097 7.517 1.00 72.12 711 ARG A N 1
ATOM 5640 C CA . ARG A 1 711 ? 25.331 -11.977 8.811 1.00 72.12 711 ARG A CA 1
ATOM 5641 C C . ARG A 1 711 ? 26.533 -12.939 8.853 1.00 72.12 711 ARG A C 1
ATOM 5643 O O . ARG A 1 711 ? 26.661 -13.827 8.015 1.00 72.12 711 ARG A O 1
ATOM 5650 N N . ALA A 1 712 ? 27.425 -12.779 9.833 1.00 64.69 712 ALA A N 1
ATOM 5651 C CA . ALA A 1 712 ? 28.538 -13.714 10.025 1.00 64.69 712 ALA A CA 1
ATOM 5652 C C . ALA A 1 712 ? 28.012 -15.154 10.211 1.00 64.69 712 ALA A C 1
ATOM 5654 O O . ALA A 1 712 ? 27.125 -15.379 11.032 1.00 64.69 712 ALA A O 1
ATOM 5655 N N . GLY A 1 713 ? 28.533 -16.097 9.418 1.00 62.78 713 GLY A N 1
ATOM 5656 C CA . GLY A 1 713 ? 28.090 -17.497 9.373 1.00 62.78 713 GLY A CA 1
ATOM 5657 C C . GLY A 1 713 ? 26.890 -17.798 8.454 1.00 62.78 713 GLY A C 1
ATOM 5658 O O . GLY A 1 713 ? 26.636 -18.963 8.156 1.00 62.78 713 GLY A O 1
ATOM 5659 N N . GLU A 1 714 ? 26.163 -16.791 7.952 1.00 69.75 714 GLU A N 1
ATOM 5660 C CA . GLU A 1 714 ? 25.121 -16.997 6.932 1.00 69.75 714 GLU A CA 1
ATOM 5661 C C . GLU A 1 714 ? 25.754 -17.175 5.533 1.00 69.75 714 GLU A C 1
ATOM 5663 O O . GLU A 1 714 ? 26.753 -16.540 5.185 1.00 69.75 714 GLU A O 1
ATOM 5668 N N . ALA A 1 715 ? 25.158 -18.029 4.695 1.00 68.56 715 ALA A N 1
ATOM 5669 C CA . ALA A 1 715 ? 25.672 -18.300 3.353 1.00 68.56 715 ALA A CA 1
ATOM 5670 C C . ALA A 1 715 ? 25.487 -17.101 2.407 1.00 68.56 715 ALA A C 1
ATOM 5672 O O . ALA A 1 715 ? 24.367 -16.644 2.176 1.00 68.56 715 ALA A O 1
ATOM 5673 N N . LYS A 1 716 ? 26.585 -16.643 1.794 1.00 81.44 716 LYS A N 1
ATOM 5674 C CA . LYS A 1 716 ? 26.555 -15.625 0.739 1.00 81.44 716 LYS A CA 1
ATOM 5675 C C . LYS A 1 716 ? 26.224 -16.261 -0.609 1.00 81.44 716 LYS A C 1
ATOM 5677 O O . LYS A 1 716 ? 26.880 -17.222 -1.009 1.00 81.44 716 LYS A O 1
ATOM 5682 N N . ILE A 1 717 ? 25.249 -15.706 -1.325 1.00 88.25 717 ILE A N 1
ATOM 5683 C CA . ILE A 1 717 ? 24.883 -16.151 -2.676 1.00 88.25 717 ILE A CA 1
ATOM 5684 C C . ILE A 1 717 ? 25.507 -15.202 -3.719 1.00 88.25 717 ILE A C 1
ATOM 5686 O O . ILE A 1 717 ? 25.467 -13.984 -3.525 1.00 88.25 717 ILE A O 1
ATOM 5690 N N . PRO A 1 718 ? 26.093 -15.715 -4.821 1.00 90.25 718 PRO A N 1
ATOM 5691 C CA . PRO A 1 718 ? 26.536 -14.894 -5.946 1.00 90.25 718 PRO A CA 1
ATOM 5692 C C . PRO A 1 718 ? 25.396 -14.051 -6.539 1.00 90.25 718 PRO A C 1
ATOM 5694 O O . PRO A 1 718 ? 24.315 -14.571 -6.822 1.00 90.25 718 PRO A O 1
ATOM 5697 N N . TYR A 1 719 ? 25.650 -12.765 -6.779 1.00 92.94 719 TYR A N 1
ATOM 5698 C CA . TYR A 1 719 ? 24.689 -11.841 -7.382 1.00 92.94 719 TYR A CA 1
ATOM 5699 C C . TYR A 1 719 ? 25.366 -10.940 -8.420 1.00 92.94 719 TYR A C 1
ATOM 5701 O O . TYR A 1 719 ? 26.511 -10.527 -8.237 1.00 92.94 719 TYR A O 1
ATOM 5709 N N . SER A 1 720 ? 24.638 -10.606 -9.485 1.00 93.62 720 SER A N 1
ATOM 5710 C CA . SER A 1 720 ? 25.065 -9.632 -10.495 1.00 93.62 720 SER A CA 1
ATOM 5711 C C . SER A 1 720 ? 24.546 -8.238 -10.139 1.00 93.62 720 SER A C 1
ATOM 5713 O O . SER A 1 720 ? 23.375 -8.115 -9.769 1.00 93.62 720 SER A O 1
ATOM 5715 N N . THR A 1 721 ? 25.347 -7.187 -10.332 1.00 95.62 721 THR A N 1
ATOM 5716 C CA . THR A 1 721 ? 24.896 -5.788 -10.203 1.00 95.62 721 THR A CA 1
ATOM 5717 C C . THR A 1 721 ? 24.904 -5.095 -11.564 1.00 95.62 721 THR A C 1
ATOM 5719 O O . THR A 1 721 ? 25.924 -5.094 -12.251 1.00 95.62 721 THR A O 1
ATOM 5722 N N . LEU A 1 722 ? 23.784 -4.474 -11.942 1.00 96.38 722 LEU A N 1
ATOM 5723 C CA . LEU A 1 722 ? 23.689 -3.629 -13.137 1.00 96.38 722 LEU A CA 1
ATOM 5724 C C . LEU A 1 722 ? 24.386 -2.274 -12.883 1.00 96.38 722 LEU A C 1
ATOM 5726 O O . LEU A 1 722 ? 24.105 -1.643 -11.863 1.00 96.38 722 LEU A O 1
ATOM 5730 N N . SER A 1 723 ? 25.272 -1.808 -13.777 1.00 94.31 723 SER A N 1
ATOM 5731 C CA . SER A 1 723 ? 26.053 -0.565 -13.565 1.00 94.31 723 SER A CA 1
ATOM 5732 C C . SER A 1 723 ? 25.496 0.669 -14.278 1.00 94.31 723 SER A C 1
ATOM 5734 O O . SER A 1 723 ? 25.520 1.761 -13.710 1.00 94.31 723 SER A O 1
ATOM 5736 N N . THR A 1 724 ? 25.005 0.534 -15.514 1.00 96.06 724 THR A N 1
ATOM 5737 C CA . THR A 1 724 ? 24.715 1.688 -16.383 1.00 96.06 724 THR A CA 1
ATOM 5738 C C . THR A 1 724 ? 23.306 2.252 -16.166 1.00 96.06 724 THR A C 1
ATOM 5740 O O . THR A 1 724 ? 22.314 1.711 -16.667 1.00 96.06 724 THR A O 1
ATOM 5743 N N . GLN A 1 725 ? 23.196 3.377 -15.456 1.00 95.38 725 GLN A N 1
ATOM 5744 C CA . GLN A 1 725 ? 21.925 4.066 -15.220 1.00 95.38 725 GLN A CA 1
ATOM 5745 C C . GLN A 1 725 ? 21.529 4.963 -16.404 1.00 95.38 725 GLN A C 1
ATOM 5747 O O . GLN A 1 725 ? 22.353 5.671 -16.978 1.00 95.38 725 GLN A O 1
ATOM 5752 N N . ARG A 1 726 ? 20.242 4.947 -16.763 1.00 94.31 726 ARG A N 1
ATOM 5753 C CA . ARG A 1 726 ? 19.679 5.616 -17.951 1.00 94.31 726 ARG A CA 1
ATOM 5754 C C . ARG A 1 726 ? 18.539 6.600 -17.616 1.00 94.31 726 ARG A C 1
ATOM 5756 O O . ARG A 1 726 ? 17.868 7.091 -18.523 1.00 94.31 726 ARG A O 1
ATOM 5763 N N . ARG A 1 727 ? 18.303 6.886 -16.326 1.00 93.62 727 ARG A N 1
ATOM 5764 C CA . ARG A 1 727 ? 17.147 7.648 -15.799 1.00 93.62 727 ARG A CA 1
ATOM 5765 C C . ARG A 1 727 ? 17.471 9.099 -15.456 1.00 93.62 727 ARG A C 1
ATOM 5767 O O . ARG A 1 727 ? 16.722 9.987 -15.847 1.00 93.62 727 ARG A O 1
ATOM 5774 N N . MET A 1 728 ? 18.520 9.318 -14.670 1.00 96.62 728 MET A N 1
ATOM 5775 C CA . MET A 1 728 ? 18.833 10.588 -14.004 1.00 96.62 728 MET A CA 1
ATOM 5776 C C . MET A 1 728 ? 19.924 11.328 -14.774 1.00 96.62 728 MET A C 1
ATOM 5778 O O . MET A 1 728 ? 20.869 10.694 -15.226 1.00 96.62 728 MET A O 1
ATOM 5782 N N . HIS A 1 729 ? 19.873 12.655 -14.868 1.00 97.44 729 HIS A N 1
ATOM 5783 C CA . HIS A 1 729 ? 21.033 13.425 -15.331 1.00 97.44 729 HIS A CA 1
ATOM 5784 C C . HIS A 1 729 ? 22.266 13.165 -14.420 1.00 97.44 729 HIS A C 1
ATOM 5786 O O . HIS A 1 729 ? 22.082 13.052 -13.203 1.00 97.44 729 HIS A O 1
ATOM 5792 N N . PRO A 1 730 ? 23.514 13.126 -14.939 1.00 96.19 730 PRO A N 1
ATOM 5793 C CA . PRO A 1 730 ? 24.731 12.835 -14.162 1.00 96.19 730 PRO A CA 1
ATOM 5794 C C . PRO A 1 730 ? 24.917 13.649 -12.872 1.00 96.19 730 PRO A C 1
ATOM 5796 O O . PRO A 1 730 ? 25.417 13.146 -11.867 1.00 96.19 730 PRO A O 1
ATOM 5799 N N . SER A 1 731 ? 24.471 14.910 -12.866 1.00 94.56 731 SER A N 1
ATOM 5800 C CA . SER A 1 731 ? 24.511 15.772 -11.673 1.00 94.56 731 SER A CA 1
ATOM 5801 C C . SER A 1 731 ? 23.605 15.284 -10.535 1.00 94.56 731 SER A C 1
ATOM 5803 O O . SER A 1 731 ? 23.869 15.590 -9.378 1.00 94.56 731 SER A O 1
ATOM 5805 N N . ILE A 1 732 ? 22.532 14.554 -10.857 1.00 96.31 732 ILE A N 1
ATOM 5806 C CA . ILE A 1 732 ? 21.578 13.970 -9.905 1.00 96.31 732 ILE A CA 1
ATOM 5807 C C . ILE A 1 732 ? 22.063 12.577 -9.482 1.00 96.31 732 ILE A C 1
ATOM 5809 O O . ILE A 1 732 ? 22.123 12.298 -8.286 1.00 96.31 732 ILE A O 1
ATOM 5813 N N . SER A 1 733 ? 22.479 11.727 -10.434 1.00 96.00 733 SER A N 1
ATOM 5814 C CA . SER A 1 733 ? 22.987 10.374 -10.132 1.00 96.00 733 SER A CA 1
ATOM 5815 C C . SER A 1 733 ? 24.228 10.403 -9.228 1.00 96.00 733 SER A C 1
ATOM 5817 O O . SER A 1 733 ? 24.387 9.529 -8.374 1.00 96.00 733 SER A O 1
ATOM 5819 N N . ALA A 1 734 ? 25.053 11.454 -9.322 1.00 95.19 734 ALA A N 1
ATOM 5820 C CA . ALA A 1 734 ? 26.181 11.703 -8.424 1.00 95.19 734 ALA A CA 1
ATOM 5821 C C . ALA A 1 734 ? 25.808 11.676 -6.926 1.00 95.19 734 ALA A C 1
ATOM 5823 O O . ALA A 1 734 ? 26.608 11.204 -6.117 1.00 95.19 734 ALA A O 1
ATOM 5824 N N . LEU A 1 735 ? 24.597 12.118 -6.558 1.00 95.44 735 LEU A N 1
ATOM 5825 C CA . LEU A 1 735 ? 24.147 12.192 -5.161 1.00 95.44 735 LEU A CA 1
ATOM 5826 C C . LEU A 1 735 ? 23.862 10.819 -4.531 1.00 95.44 735 LEU A C 1
ATOM 5828 O O . LEU A 1 735 ? 23.883 10.703 -3.309 1.00 95.44 735 LEU A O 1
ATOM 5832 N N . ILE A 1 736 ? 23.609 9.784 -5.341 1.00 95.12 736 ILE A N 1
ATOM 5833 C CA . ILE A 1 736 ? 23.440 8.397 -4.864 1.00 95.12 736 ILE A CA 1
ATOM 5834 C C . ILE A 1 736 ? 24.652 7.510 -5.187 1.00 95.12 736 ILE A C 1
ATOM 5836 O O . ILE A 1 736 ? 24.919 6.555 -4.460 1.00 95.12 736 ILE A O 1
ATOM 5840 N N . ARG A 1 737 ? 25.424 7.843 -6.232 1.00 94.75 737 ARG A N 1
ATOM 5841 C CA . ARG A 1 737 ? 26.651 7.135 -6.627 1.00 94.75 737 ARG A CA 1
ATOM 5842 C C . ARG A 1 737 ? 27.668 7.094 -5.491 1.00 94.75 737 ARG A C 1
ATOM 5844 O O . ARG A 1 737 ? 28.054 6.012 -5.067 1.00 94.75 737 ARG A O 1
ATOM 5851 N N . ALA A 1 738 ? 28.081 8.258 -4.987 1.00 85.50 738 ALA A N 1
ATOM 5852 C CA . ALA A 1 738 ? 29.124 8.339 -3.965 1.00 85.50 738 ALA A CA 1
ATOM 5853 C C . ALA A 1 738 ? 28.770 7.602 -2.650 1.00 85.50 738 ALA A C 1
ATOM 5855 O O . ALA A 1 738 ? 29.611 6.828 -2.193 1.00 85.50 738 ALA A O 1
ATOM 5856 N N . PRO A 1 739 ? 27.566 7.766 -2.055 1.00 89.69 739 PRO A N 1
ATOM 5857 C CA . PRO A 1 739 ? 27.245 7.106 -0.787 1.00 89.69 739 PRO A CA 1
ATOM 5858 C C . PRO A 1 739 ? 26.781 5.643 -0.903 1.00 89.69 739 PRO A C 1
ATOM 5860 O O . PRO A 1 739 ? 26.894 4.922 0.085 1.00 89.69 739 PRO A O 1
ATOM 5863 N N . LEU A 1 740 ? 26.216 5.200 -2.040 1.00 92.81 740 LEU A N 1
ATOM 5864 C CA . LEU A 1 740 ? 25.544 3.886 -2.137 1.00 92.81 740 LEU A CA 1
ATOM 5865 C C . LEU A 1 740 ? 25.984 3.010 -3.315 1.00 92.81 740 LEU A C 1
ATOM 5867 O O . LEU A 1 740 ? 25.993 1.787 -3.182 1.00 92.81 740 LEU A O 1
ATOM 5871 N N . TYR A 1 741 ? 26.341 3.599 -4.459 1.00 95.25 741 TYR A N 1
ATOM 5872 C CA . TYR A 1 741 ? 26.628 2.848 -5.687 1.00 95.25 741 TYR A CA 1
ATOM 5873 C C . TYR A 1 741 ? 27.926 3.324 -6.368 1.00 95.25 741 TYR A C 1
ATOM 5875 O O . TYR A 1 741 ? 27.865 3.956 -7.427 1.00 95.25 741 TYR A O 1
ATOM 5883 N N . PRO A 1 742 ? 29.118 3.026 -5.809 1.00 91.44 742 PRO A N 1
ATOM 5884 C CA . PRO A 1 742 ? 30.384 3.541 -6.340 1.00 91.44 742 PRO A CA 1
ATOM 5885 C C . PRO A 1 742 ? 30.678 3.132 -7.792 1.00 91.44 742 PRO A C 1
ATOM 5887 O O . PRO A 1 742 ? 31.363 3.858 -8.504 1.00 91.44 742 PRO A O 1
ATOM 5890 N N . SER A 1 743 ? 30.136 1.995 -8.239 1.00 90.50 743 SER A N 1
ATOM 5891 C CA . SER A 1 743 ? 30.269 1.456 -9.600 1.00 90.50 743 SER A CA 1
ATOM 5892 C C . SER A 1 743 ? 29.157 1.897 -10.569 1.00 90.50 743 SER A C 1
ATOM 5894 O O . SER A 1 743 ? 28.988 1.273 -11.612 1.00 90.50 743 SER A O 1
ATOM 5896 N N . LEU A 1 744 ? 28.346 2.905 -10.223 1.00 95.00 744 LEU A N 1
ATOM 5897 C CA . LEU A 1 744 ? 27.229 3.362 -11.058 1.00 95.00 744 LEU A CA 1
ATOM 5898 C C . LEU A 1 744 ? 27.708 4.281 -12.191 1.00 95.00 744 LEU A C 1
ATOM 5900 O O . LEU A 1 744 ? 28.200 5.383 -11.946 1.00 95.00 744 LEU A O 1
ATOM 5904 N N . GLU A 1 745 ? 27.484 3.876 -13.432 1.00 95.56 745 GLU A N 1
ATOM 5905 C CA . GLU A 1 745 ? 27.897 4.590 -14.645 1.00 95.56 745 GLU A CA 1
ATOM 5906 C C . GLU A 1 745 ? 26.701 5.318 -15.275 1.00 95.56 745 GLU A C 1
ATOM 5908 O O . GLU A 1 745 ? 25.565 4.858 -15.165 1.00 95.56 745 GLU A O 1
ATOM 5913 N N . ASP A 1 746 ? 26.931 6.456 -15.933 1.00 96.44 746 ASP A N 1
ATOM 5914 C CA . ASP A 1 746 ? 25.879 7.204 -16.633 1.00 96.44 746 ASP A CA 1
ATOM 5915 C C . ASP A 1 746 ? 25.791 6.773 -18.108 1.00 96.44 746 ASP A C 1
ATOM 5917 O O . ASP A 1 746 ? 26.789 6.764 -18.827 1.00 96.44 746 ASP A O 1
ATOM 5921 N N . GLY A 1 747 ? 24.591 6.418 -18.573 1.00 93.94 747 GLY A N 1
ATOM 5922 C CA . GLY A 1 747 ? 24.333 6.109 -19.980 1.00 93.94 747 GLY A CA 1
ATOM 5923 C C . GLY A 1 747 ? 24.356 7.362 -20.872 1.00 93.94 747 GLY A C 1
ATOM 5924 O O . GLY A 1 747 ? 23.969 8.445 -20.430 1.00 93.94 747 GLY A O 1
ATOM 5925 N N . PRO A 1 748 ? 24.726 7.254 -22.162 1.00 91.69 748 PRO A N 1
ATOM 5926 C CA . PRO A 1 748 ? 24.901 8.421 -23.035 1.00 91.69 748 PRO A CA 1
ATOM 5927 C C . PRO A 1 748 ? 23.621 9.258 -23.193 1.00 91.69 748 PRO A C 1
ATOM 5929 O O . PRO A 1 748 ? 23.688 10.476 -23.344 1.00 91.69 748 PRO A O 1
ATOM 5932 N N . ASN A 1 749 ? 22.445 8.631 -23.090 1.00 90.25 749 ASN A N 1
ATOM 5933 C CA . ASN A 1 749 ? 21.154 9.304 -23.207 1.00 90.25 749 ASN A CA 1
ATOM 5934 C C . ASN A 1 749 ? 20.887 10.321 -22.082 1.00 90.25 749 ASN A C 1
ATOM 5936 O O . ASN A 1 749 ? 20.173 11.292 -22.318 1.00 90.25 749 ASN A O 1
ATOM 5940 N N . VAL A 1 750 ? 21.444 10.138 -20.876 1.00 95.31 750 VAL A N 1
ATOM 5941 C CA . VAL A 1 750 ? 21.147 11.043 -19.749 1.00 95.31 750 VAL A CA 1
ATOM 5942 C C . VAL A 1 750 ? 21.893 12.373 -19.823 1.00 95.31 750 VAL A C 1
ATOM 5944 O O . VAL A 1 750 ? 21.467 13.342 -19.199 1.00 95.31 750 VAL A O 1
ATOM 5947 N N . HIS A 1 751 ? 22.960 12.447 -20.622 1.00 95.12 751 HIS A N 1
ATOM 5948 C CA . HIS A 1 751 ? 23.673 13.692 -20.921 1.00 95.12 751 HIS A CA 1
ATOM 5949 C C . HIS A 1 751 ? 22.890 14.606 -21.878 1.00 95.12 751 HIS A C 1
ATOM 5951 O O . HIS A 1 751 ? 23.178 15.796 -21.958 1.00 95.12 751 HIS A O 1
ATOM 5957 N N . LEU A 1 752 ? 21.894 14.067 -22.591 1.00 94.62 752 LEU A N 1
ATOM 5958 C CA . LEU A 1 752 ? 21.072 14.805 -23.556 1.00 94.62 752 LEU A CA 1
ATOM 5959 C C . LEU A 1 752 ? 19.865 15.508 -22.910 1.00 94.62 752 LEU A C 1
ATOM 5961 O O . LEU A 1 752 ? 19.117 16.198 -23.601 1.00 94.62 752 LEU A O 1
ATOM 5965 N N . TYR A 1 753 ? 19.635 15.334 -21.603 1.00 95.19 753 TYR A N 1
ATOM 5966 C CA . TYR A 1 753 ? 18.482 15.939 -20.936 1.00 95.19 753 TYR A CA 1
ATOM 5967 C C . TYR A 1 753 ? 18.615 17.468 -20.829 1.00 95.19 753 TYR A C 1
ATOM 5969 O O . TYR A 1 753 ? 19.627 17.955 -20.307 1.00 95.19 753 TYR A O 1
ATOM 5977 N N . PRO A 1 754 ? 17.584 18.235 -21.232 1.00 92.69 754 PRO A N 1
ATOM 5978 C CA . PRO A 1 754 ? 17.625 19.694 -21.211 1.00 92.69 754 PRO A CA 1
ATOM 5979 C C . PRO A 1 754 ? 17.751 20.246 -19.785 1.00 92.69 754 PRO A C 1
ATOM 5981 O O . PRO A 1 754 ? 17.410 19.574 -18.806 1.00 92.69 754 PRO A O 1
ATOM 5984 N N . GLU A 1 755 ? 18.226 21.487 -19.671 1.00 93.69 755 GLU A N 1
ATOM 5985 C CA . GLU A 1 755 ? 18.109 22.258 -18.429 1.00 93.69 755 GLU A CA 1
ATOM 5986 C C . GLU A 1 755 ? 16.634 22.515 -18.081 1.00 93.69 755 GLU A C 1
ATOM 5988 O O . GLU A 1 755 ? 15.751 22.519 -18.943 1.00 93.69 755 GLU A O 1
ATOM 5993 N N . VAL A 1 756 ? 16.365 22.761 -16.800 1.00 95.50 756 VAL A N 1
ATOM 5994 C CA . VAL A 1 756 ? 15.015 23.077 -16.322 1.00 95.50 756 VAL A CA 1
ATOM 5995 C C . VAL A 1 756 ? 14.652 24.505 -16.727 1.00 95.50 756 VAL A C 1
ATOM 5997 O O . VAL A 1 756 ? 15.193 25.476 -16.200 1.00 95.50 756 VAL A O 1
ATOM 6000 N N . THR A 1 757 ? 13.691 24.648 -17.638 1.00 92.50 757 THR A N 1
ATOM 6001 C CA . THR A 1 757 ? 13.165 25.949 -18.068 1.00 92.50 757 THR A CA 1
ATOM 6002 C C . THR A 1 757 ? 12.722 26.791 -16.866 1.00 92.50 757 THR A C 1
ATOM 6004 O O . THR A 1 757 ? 12.038 26.287 -15.975 1.00 92.50 757 THR A O 1
ATOM 6007 N N . GLY A 1 758 ? 13.098 28.076 -16.845 1.00 92.50 758 GLY A N 1
ATOM 6008 C CA . GLY A 1 758 ? 12.797 29.013 -15.752 1.00 92.50 758 GLY A CA 1
ATOM 6009 C C . GLY A 1 758 ? 13.813 29.023 -14.600 1.00 92.50 758 GLY A C 1
ATOM 6010 O O . GLY A 1 758 ? 13.712 29.877 -13.716 1.00 92.50 758 GLY A O 1
ATOM 6011 N N . MET A 1 759 ? 14.787 28.109 -14.596 1.00 95.38 759 MET A N 1
ATOM 6012 C CA . MET A 1 759 ? 15.741 27.900 -13.504 1.00 95.38 759 MET A CA 1
ATOM 6013 C C . MET A 1 759 ? 17.177 28.028 -14.017 1.00 95.38 759 MET A C 1
ATOM 6015 O O . MET A 1 759 ? 17.499 27.507 -15.078 1.00 95.38 759 MET A O 1
ATOM 6019 N N . THR A 1 760 ? 18.069 28.664 -13.253 1.00 93.56 760 THR A N 1
ATOM 6020 C CA . THR A 1 760 ? 19.484 28.819 -13.661 1.00 93.56 760 THR A CA 1
ATOM 6021 C C . THR A 1 760 ? 20.284 27.520 -13.515 1.00 93.56 760 THR A C 1
ATOM 6023 O O . THR A 1 760 ? 21.367 27.378 -14.074 1.00 93.56 760 THR A O 1
ATOM 6026 N N . ARG A 1 761 ? 19.793 26.582 -12.696 1.00 94.06 761 ARG A N 1
ATOM 6027 C CA . ARG A 1 761 ? 20.434 25.296 -12.396 1.00 94.06 761 ARG A CA 1
ATOM 6028 C C . ARG A 1 761 ? 19.370 24.208 -12.338 1.00 94.06 761 ARG A C 1
ATOM 6030 O O . ARG A 1 761 ? 18.399 24.361 -11.596 1.00 94.06 761 ARG A O 1
ATOM 6037 N N . ARG A 1 762 ? 19.571 23.081 -13.030 1.00 95.94 762 ARG A N 1
ATOM 6038 C CA . ARG A 1 762 ? 18.721 21.881 -12.890 1.00 95.94 762 ARG A CA 1
ATOM 6039 C C . ARG A 1 762 ? 18.733 21.230 -11.502 1.00 95.94 762 ARG A C 1
ATOM 6041 O O . ARG A 1 762 ? 17.827 20.468 -11.197 1.00 95.94 762 ARG A O 1
ATOM 6048 N N . LEU A 1 763 ? 19.751 21.475 -10.676 1.00 97.44 763 LEU A N 1
ATOM 6049 C CA . LEU A 1 763 ? 19.891 20.889 -9.339 1.00 97.44 763 LEU A CA 1
ATOM 6050 C C . LEU A 1 763 ? 20.203 21.984 -8.320 1.00 97.44 763 LEU A C 1
ATOM 6052 O O . LEU A 1 763 ? 21.196 22.692 -8.479 1.00 97.44 763 LEU A O 1
ATOM 6056 N N . PHE A 1 764 ? 19.384 22.109 -7.275 1.00 98.12 764 PHE A N 1
ATOM 6057 C CA . PHE A 1 764 ? 19.647 23.051 -6.184 1.00 98.12 764 PHE A CA 1
ATOM 6058 C C . PHE A 1 764 ? 18.991 22.628 -4.861 1.00 98.12 764 PHE A C 1
ATOM 6060 O O . PHE A 1 764 ? 17.862 22.139 -4.858 1.00 98.12 764 PHE A O 1
ATOM 6067 N N . TRP A 1 765 ? 19.665 22.869 -3.735 1.00 97.81 765 TRP A N 1
ATOM 6068 C CA . TRP A 1 765 ? 19.087 22.822 -2.389 1.00 97.81 765 TRP A CA 1
ATOM 6069 C C . TRP A 1 765 ? 18.950 24.251 -1.846 1.00 97.81 765 TRP A C 1
ATOM 6071 O O . TRP A 1 765 ? 19.943 24.904 -1.523 1.00 97.81 765 TRP A O 1
ATOM 6081 N N . LEU A 1 766 ? 17.703 24.714 -1.728 1.00 97.50 766 LEU A N 1
ATOM 6082 C CA . LEU A 1 766 ? 17.322 25.916 -0.991 1.00 97.50 766 LEU A CA 1
ATOM 6083 C C . LEU A 1 766 ? 17.356 25.628 0.517 1.00 97.50 766 LEU A C 1
ATOM 6085 O O . LEU A 1 766 ? 16.413 25.055 1.074 1.00 97.50 766 LEU A O 1
ATOM 6089 N N . ASP A 1 767 ? 18.469 25.970 1.156 1.00 96.69 767 ASP A N 1
ATOM 6090 C CA . ASP A 1 767 ? 18.676 25.757 2.587 1.00 96.69 767 ASP A CA 1
ATOM 6091 C C . ASP A 1 767 ? 18.047 26.892 3.399 1.00 96.69 767 ASP A C 1
ATOM 6093 O O . ASP A 1 767 ? 18.338 28.065 3.171 1.00 96.69 767 ASP A O 1
ATOM 6097 N N . HIS A 1 768 ? 17.177 26.565 4.356 1.00 94.81 768 HIS A N 1
ATOM 6098 C CA . HIS A 1 768 ? 16.483 27.572 5.158 1.00 94.81 768 HIS A CA 1
ATOM 6099 C C . HIS A 1 768 ? 16.399 27.220 6.640 1.00 94.81 768 HIS A C 1
ATOM 6101 O O . HIS A 1 768 ? 16.339 26.064 7.058 1.00 94.81 768 HIS A O 1
ATOM 6107 N N . GLN A 1 769 ? 16.263 28.262 7.457 1.00 93.69 769 GLN A N 1
ATOM 6108 C CA . GLN A 1 769 ? 16.212 28.156 8.917 1.00 93.69 769 GLN A CA 1
ATOM 6109 C C . GLN A 1 769 ? 14.793 28.336 9.496 1.00 93.69 769 GLN A C 1
ATOM 6111 O O . GLN A 1 769 ? 14.624 28.358 10.713 1.00 93.69 769 GLN A O 1
ATOM 6116 N N . ASN A 1 770 ? 13.757 28.406 8.647 1.00 92.81 770 ASN A N 1
ATOM 6117 C CA . ASN A 1 770 ? 12.350 28.350 9.072 1.00 92.81 770 ASN A CA 1
ATOM 6118 C C . ASN A 1 770 ? 12.040 26.993 9.722 1.00 92.81 770 ASN A C 1
ATOM 6120 O O . ASN A 1 770 ? 12.339 25.956 9.124 1.00 92.81 770 ASN A O 1
ATOM 6124 N N . TRP A 1 771 ? 11.497 26.995 10.944 1.00 89.38 771 TRP A N 1
ATOM 6125 C CA . TRP A 1 771 ? 11.259 25.783 11.745 1.00 89.38 771 TRP A CA 1
ATOM 6126 C C . TRP A 1 771 ? 9.974 25.051 11.351 1.00 89.38 771 TRP A C 1
ATOM 6128 O O . TRP A 1 771 ? 9.028 25.660 10.863 1.00 89.38 771 TRP A O 1
ATOM 6138 N N . GLU A 1 772 ? 9.929 23.751 11.646 1.00 88.62 772 GLU A N 1
ATOM 6139 C CA . GLU A 1 772 ? 8.721 22.929 11.508 1.00 88.62 772 GLU A CA 1
ATOM 6140 C C . GLU A 1 772 ? 7.590 23.397 12.446 1.00 88.62 772 GLU A C 1
ATOM 6142 O O . GLU A 1 772 ? 7.829 23.880 13.564 1.00 88.62 772 GLU A O 1
ATOM 6147 N N . ASP A 1 773 ? 6.342 23.222 12.009 1.00 81.06 773 ASP A N 1
ATOM 6148 C CA . ASP A 1 773 ? 5.168 23.731 12.712 1.00 81.06 773 ASP A CA 1
ATOM 6149 C C . ASP A 1 773 ? 5.055 23.098 14.105 1.00 81.06 773 ASP A C 1
ATOM 6151 O O . ASP A 1 773 ? 4.894 21.889 14.284 1.00 81.06 773 ASP A O 1
ATOM 6155 N N . GLY A 1 774 ? 5.145 23.942 15.134 1.00 69.94 774 GLY A N 1
ATOM 6156 C CA . GLY A 1 774 ? 5.113 23.513 16.530 1.00 69.94 774 GLY A CA 1
ATOM 6157 C C . GLY A 1 774 ? 6.464 23.219 17.185 1.00 69.94 774 GLY A C 1
ATOM 6158 O O . GLY A 1 774 ? 6.459 22.941 18.379 1.00 69.94 774 GLY A O 1
ATOM 6159 N N . ALA A 1 775 ? 7.605 23.374 16.502 1.00 53.72 775 ALA A N 1
ATOM 6160 C CA . ALA A 1 775 ? 8.925 23.312 17.152 1.00 53.72 775 ALA A CA 1
ATOM 6161 C C . ALA A 1 775 ? 9.187 24.458 18.157 1.00 53.72 775 ALA A C 1
ATOM 6163 O O . ALA A 1 775 ? 10.098 24.372 18.984 1.00 53.72 775 ALA A O 1
ATOM 6164 N N . VAL A 1 776 ? 8.386 25.530 18.119 1.00 41.84 776 VAL A N 1
ATOM 6165 C CA . VAL A 1 776 ? 8.438 26.649 19.076 1.00 41.84 776 VAL A CA 1
ATOM 6166 C C . VAL A 1 776 ? 7.791 26.246 20.414 1.00 41.84 776 VAL A C 1
ATOM 6168 O O . VAL A 1 776 ? 6.701 26.694 20.761 1.00 41.84 776 VAL A O 1
ATOM 6171 N N . GLY A 1 777 ? 8.475 25.389 21.173 1.00 38.94 777 GLY A N 1
ATOM 6172 C CA . GLY A 1 777 ? 8.092 24.996 22.532 1.00 38.94 777 GLY A CA 1
ATOM 6173 C C . GLY A 1 777 ? 8.517 23.567 22.867 1.00 38.94 777 GLY A C 1
ATOM 6174 O O . GLY A 1 777 ? 8.094 22.624 22.212 1.00 38.94 777 GLY A O 1
ATOM 6175 N N . GLY A 1 778 ? 9.322 23.385 23.918 1.00 34.59 778 GLY A N 1
ATOM 6176 C CA . GLY A 1 778 ? 9.872 22.078 24.322 1.00 34.59 778 GLY A CA 1
ATOM 6177 C C . GLY A 1 778 ? 8.871 21.074 24.917 1.00 34.59 778 GLY A C 1
ATOM 6178 O O . GLY A 1 778 ? 9.292 20.097 25.533 1.00 34.59 778 GLY A O 1
ATOM 6179 N N . TYR A 1 779 ? 7.565 21.300 24.767 1.00 29.55 779 TYR A N 1
ATOM 6180 C CA . TYR A 1 779 ? 6.527 20.389 25.242 1.00 29.55 779 TYR A CA 1
ATOM 6181 C C . TYR A 1 779 ? 6.173 19.367 24.158 1.00 29.55 779 TYR A C 1
ATOM 6183 O O . TYR A 1 779 ? 5.740 19.724 23.064 1.00 29.55 779 TYR A O 1
ATOM 6191 N N . LYS A 1 780 ? 6.326 18.077 24.485 1.00 29.86 780 LYS A N 1
ATOM 6192 C CA . LYS A 1 780 ? 5.837 16.968 23.654 1.00 29.86 780 LYS A CA 1
ATOM 6193 C C . LYS A 1 780 ? 4.319 17.112 23.492 1.00 29.86 780 LYS A C 1
ATOM 6195 O O . LYS A 1 780 ? 3.601 16.977 24.480 1.00 29.86 780 LYS A O 1
ATOM 6200 N N . SER A 1 781 ? 3.843 17.366 22.274 1.00 28.67 781 SER A N 1
ATOM 6201 C CA . SER A 1 781 ? 2.412 17.416 21.963 1.00 28.67 781 SER A CA 1
ATOM 6202 C C . SER A 1 781 ? 1.737 16.097 22.350 1.00 28.67 781 SER A C 1
ATOM 6204 O O . SER A 1 781 ? 2.136 15.025 21.899 1.00 28.67 781 SER A O 1
ATOM 6206 N N . THR A 1 782 ? 0.726 16.174 23.215 1.00 29.16 782 THR A N 1
ATOM 6207 C CA . THR A 1 782 ? 0.010 15.011 23.767 1.00 29.16 782 THR A CA 1
ATOM 6208 C C . THR A 1 782 ? -1.072 14.451 22.842 1.00 29.16 782 THR A C 1
ATOM 6210 O O . THR A 1 782 ? -1.625 13.393 23.128 1.00 29.16 782 THR A O 1
ATOM 6213 N N . GLU A 1 783 ? -1.353 15.113 21.721 1.00 25.22 783 GLU A N 1
ATOM 6214 C CA . GLU A 1 783 ? -2.326 14.671 20.721 1.00 25.22 783 GLU A CA 1
ATOM 6215 C C . GLU A 1 783 ? -1.693 13.635 19.776 1.00 25.22 783 GLU A C 1
ATOM 6217 O O . GLU A 1 783 ? -0.977 13.964 18.828 1.00 25.22 783 GLU A O 1
ATOM 6222 N N . ALA A 1 784 ? -1.964 12.352 20.037 1.00 33.75 784 ALA A N 1
ATOM 6223 C CA . ALA A 1 784 ? -1.357 11.195 19.366 1.00 33.75 784 ALA A CA 1
ATOM 6224 C C . ALA A 1 784 ? -1.806 10.956 17.902 1.00 33.75 784 ALA A C 1
ATOM 6226 O O . ALA A 1 784 ? -1.678 9.857 17.380 1.00 33.75 784 ALA A O 1
ATOM 6227 N N . SER A 1 785 ? -2.259 11.996 17.193 1.00 34.06 785 SER A N 1
ATOM 6228 C CA . SER A 1 785 ? -2.198 12.030 15.719 1.00 34.06 785 SER A CA 1
ATOM 6229 C C . SER A 1 785 ? -0.854 12.603 15.212 1.00 34.06 785 SER A C 1
ATOM 6231 O O . SER A 1 785 ? -0.661 12.778 14.009 1.00 34.06 785 SER A O 1
ATOM 6233 N N . GLY A 1 786 ? 0.063 12.943 16.130 1.00 35.97 786 GLY A N 1
ATOM 6234 C CA . GLY A 1 786 ? 1.218 13.827 15.931 1.00 35.97 786 GLY A CA 1
ATOM 6235 C C . GLY A 1 786 ? 2.525 13.227 15.390 1.00 35.97 786 GLY A C 1
ATOM 6236 O O . GLY A 1 786 ? 3.585 13.821 15.609 1.00 35.97 786 GLY A O 1
ATOM 6237 N N . THR A 1 787 ? 2.503 12.089 14.688 1.00 47.44 787 THR A N 1
ATOM 6238 C CA . THR A 1 787 ? 3.686 11.622 13.924 1.00 47.44 787 THR A CA 1
ATOM 6239 C C . THR A 1 787 ? 3.908 12.451 12.658 1.00 47.44 787 THR A C 1
ATOM 6241 O O . THR A 1 787 ? 5.045 12.662 12.234 1.00 47.44 787 THR A O 1
ATOM 6244 N N . SER A 1 788 ? 2.829 12.971 12.072 1.00 63.59 788 SER A N 1
ATOM 6245 C CA . SER A 1 788 ? 2.880 13.773 10.858 1.00 63.59 788 SER A CA 1
ATOM 6246 C C . SER A 1 788 ? 3.265 15.226 11.145 1.00 63.59 788 SER A C 1
ATOM 6248 O O . SER A 1 788 ? 2.457 15.994 11.661 1.00 63.59 788 SER A O 1
ATOM 6250 N N . ARG A 1 789 ? 4.477 15.619 10.744 1.00 78.69 789 ARG A N 1
ATOM 6251 C CA . ARG A 1 789 ? 4.951 17.010 10.792 1.00 78.69 789 ARG A CA 1
ATOM 6252 C C . ARG A 1 789 ? 4.517 17.800 9.554 1.00 78.69 789 ARG A C 1
ATOM 6254 O O . ARG A 1 789 ? 4.230 17.214 8.509 1.00 78.69 789 ARG A O 1
ATOM 6261 N N . THR A 1 790 ? 4.506 19.121 9.691 1.00 87.25 790 THR A N 1
ATOM 6262 C CA . THR A 1 790 ? 4.315 20.096 8.609 1.00 87.25 790 THR A CA 1
ATOM 6263 C C . THR A 1 790 ? 5.330 21.232 8.752 1.00 87.25 790 THR A C 1
ATOM 6265 O O . THR A 1 790 ? 5.921 21.420 9.819 1.00 87.25 790 THR A O 1
ATOM 6268 N N . ASN A 1 791 ? 5.567 21.949 7.660 1.00 93.44 791 ASN A N 1
ATOM 6269 C CA . ASN A 1 791 ? 6.321 23.194 7.631 1.00 93.44 791 ASN A CA 1
ATOM 6270 C C . ASN A 1 791 ? 5.656 24.123 6.610 1.00 93.44 791 ASN A C 1
ATOM 6272 O O . ASN A 1 791 ? 5.824 23.950 5.399 1.00 93.44 791 ASN A O 1
ATOM 6276 N N . GLU A 1 792 ? 4.880 25.083 7.107 1.00 92.00 792 GLU A N 1
ATOM 6277 C CA . GLU A 1 792 ? 4.114 26.043 6.308 1.00 92.00 792 GLU A CA 1
ATOM 6278 C C . GLU A 1 792 ? 4.989 26.857 5.332 1.00 92.00 792 GLU A C 1
ATOM 6280 O O . GLU A 1 792 ? 4.575 27.082 4.193 1.00 92.00 792 GLU A O 1
ATOM 6285 N N . PHE A 1 793 ? 6.220 27.230 5.712 1.00 95.44 793 PHE A N 1
ATOM 6286 C CA . PHE A 1 793 ? 7.146 27.929 4.806 1.00 95.44 793 PHE A CA 1
ATOM 6287 C C . PHE A 1 793 ? 7.527 27.054 3.607 1.00 95.44 793 PHE A C 1
ATOM 6289 O O . PHE A 1 793 ? 7.473 27.503 2.461 1.00 95.44 793 PHE A O 1
ATOM 6296 N N . GLU A 1 794 ? 7.866 25.786 3.855 1.00 97.38 794 GLU A N 1
ATOM 6297 C CA . GLU A 1 794 ? 8.192 24.842 2.784 1.00 97.38 794 GLU A CA 1
ATOM 6298 C C . GLU A 1 794 ? 7.004 24.616 1.846 1.00 97.38 794 GLU A C 1
ATOM 6300 O O . GLU A 1 794 ? 7.204 24.516 0.636 1.00 97.38 794 GLU A O 1
ATOM 6305 N N . VAL A 1 795 ? 5.770 24.588 2.369 1.00 95.44 795 VAL A N 1
ATOM 6306 C CA . VAL A 1 795 ? 4.563 24.510 1.533 1.00 95.44 795 VAL A CA 1
ATOM 6307 C C . VAL A 1 795 ? 4.453 25.733 0.629 1.00 95.44 795 VAL A C 1
ATOM 6309 O O . VAL A 1 795 ? 4.295 25.568 -0.578 1.00 95.44 795 VAL A O 1
ATOM 6312 N N . GLN A 1 796 ? 4.557 26.948 1.175 1.00 95.50 796 GLN A N 1
ATOM 6313 C CA . GLN A 1 796 ? 4.461 28.176 0.378 1.00 95.50 796 GLN A CA 1
ATOM 6314 C C . GLN A 1 796 ? 5.546 28.242 -0.704 1.00 95.50 796 GLN A C 1
ATOM 6316 O O . GLN A 1 796 ? 5.239 28.514 -1.864 1.00 95.50 796 GLN A O 1
ATOM 6321 N N . MET A 1 797 ? 6.796 27.930 -0.349 1.00 96.75 797 MET A N 1
ATOM 6322 C CA . MET A 1 797 ? 7.924 27.966 -1.281 1.00 96.75 797 MET A CA 1
ATOM 6323 C C . MET A 1 797 ? 7.803 26.894 -2.375 1.00 96.75 797 MET A C 1
ATOM 6325 O O . MET A 1 797 ? 8.036 27.179 -3.549 1.00 96.75 797 MET A O 1
ATOM 6329 N N . THR A 1 798 ? 7.358 25.684 -2.015 1.00 96.88 798 THR A N 1
ATOM 6330 C CA . THR A 1 798 ? 7.070 24.603 -2.974 1.00 96.88 798 THR A CA 1
ATOM 6331 C C . THR A 1 798 ? 5.972 25.013 -3.954 1.00 96.88 798 THR A C 1
ATOM 6333 O O . THR A 1 798 ? 6.123 24.830 -5.157 1.00 96.88 798 THR A O 1
ATOM 6336 N N . VAL A 1 799 ? 4.875 25.594 -3.460 1.00 93.69 799 VAL A N 1
ATOM 6337 C CA . VAL A 1 799 ? 3.739 26.034 -4.286 1.00 93.69 799 VAL A CA 1
ATOM 6338 C C . VAL A 1 799 ? 4.149 27.153 -5.249 1.00 93.69 799 VAL A C 1
ATOM 6340 O O . VAL A 1 799 ? 3.802 27.094 -6.429 1.00 93.69 799 VAL A O 1
ATOM 6343 N N . ALA A 1 800 ? 4.927 28.131 -4.778 1.00 94.06 800 ALA A N 1
ATOM 6344 C CA . ALA A 1 800 ? 5.427 29.224 -5.608 1.00 94.06 800 ALA A CA 1
ATOM 6345 C C . ALA A 1 800 ? 6.382 28.725 -6.711 1.00 94.06 800 ALA A C 1
ATOM 6347 O O . ALA A 1 800 ? 6.206 29.082 -7.878 1.00 94.06 800 ALA A O 1
ATOM 6348 N N . LEU A 1 801 ? 7.318 27.826 -6.376 1.00 95.38 801 LEU A N 1
ATOM 6349 C CA . LEU A 1 801 ? 8.211 27.189 -7.348 1.00 95.38 801 LEU A CA 1
ATOM 6350 C C . LEU A 1 801 ? 7.440 26.355 -8.384 1.00 95.38 801 LEU A C 1
ATOM 6352 O O . LEU A 1 801 ? 7.715 26.446 -9.578 1.00 95.38 801 LEU A O 1
ATOM 6356 N N . VAL A 1 802 ? 6.452 25.570 -7.951 1.00 93.31 802 VAL A N 1
ATOM 6357 C CA . VAL A 1 802 ? 5.621 24.750 -8.846 1.00 93.31 802 VAL A CA 1
ATOM 6358 C C . VAL A 1 802 ? 4.800 25.619 -9.809 1.00 93.31 802 VAL A C 1
ATOM 6360 O O . VAL A 1 802 ? 4.775 25.317 -11.000 1.00 93.31 802 VAL A O 1
ATOM 6363 N N . SER A 1 803 ? 4.196 26.724 -9.346 1.00 90.50 803 SER A N 1
ATOM 6364 C CA . SER A 1 803 ? 3.517 27.694 -10.228 1.00 90.50 803 SER A CA 1
ATOM 6365 C C . SER A 1 803 ? 4.498 28.337 -11.220 1.00 90.50 803 SER A C 1
ATOM 6367 O O . SER A 1 803 ? 4.205 28.395 -12.412 1.00 90.50 803 SER A O 1
ATOM 6369 N N . HIS A 1 804 ? 5.696 28.743 -10.779 1.00 92.56 804 HIS A N 1
ATOM 6370 C CA . HIS A 1 804 ? 6.733 29.312 -11.656 1.00 92.56 804 HIS A CA 1
ATOM 6371 C C . HIS A 1 804 ? 7.205 28.346 -12.749 1.00 92.56 804 HIS A C 1
ATOM 6373 O O . HIS A 1 804 ? 7.327 28.753 -13.907 1.00 92.56 804 HIS A O 1
ATOM 6379 N N . LEU A 1 805 ? 7.442 27.076 -12.401 1.00 92.56 805 LEU A N 1
ATOM 6380 C CA . LEU A 1 805 ? 7.793 26.024 -13.360 1.00 92.56 805 LEU A CA 1
ATOM 6381 C C . LEU A 1 805 ? 6.654 25.801 -14.361 1.00 92.56 805 LEU A C 1
ATOM 6383 O O . LEU A 1 805 ? 6.891 25.797 -15.567 1.00 92.56 805 LEU A O 1
ATOM 6387 N N . PHE A 1 806 ? 5.413 25.684 -13.883 1.00 87.94 806 PHE A N 1
ATOM 6388 C CA . PHE A 1 806 ? 4.249 25.455 -14.740 1.00 87.94 806 PHE A CA 1
ATOM 6389 C C . PHE A 1 806 ? 4.009 26.615 -15.724 1.00 87.94 806 PHE A C 1
ATOM 6391 O O . PHE A 1 806 ? 3.821 26.394 -16.921 1.00 87.94 806 PHE A O 1
ATOM 6398 N N . LYS A 1 807 ? 4.141 27.868 -15.263 1.00 88.06 807 LYS A N 1
ATOM 6399 C CA . LYS A 1 807 ? 4.022 29.079 -16.097 1.00 88.06 807 LYS A CA 1
ATOM 6400 C C . LYS A 1 807 ? 5.062 29.187 -17.215 1.00 88.06 807 LYS A C 1
ATOM 6402 O O . LYS A 1 807 ? 4.862 29.977 -18.139 1.00 88.06 807 LYS A O 1
ATOM 6407 N N . GLN A 1 808 ? 6.137 28.393 -17.199 1.00 90.31 808 GLN A N 1
ATOM 6408 C CA . GLN A 1 808 ? 7.057 28.314 -18.340 1.00 90.31 808 GLN A CA 1
ATOM 6409 C C . GLN A 1 808 ? 6.416 27.712 -19.594 1.00 90.31 808 GLN A C 1
ATOM 6411 O O . GLN A 1 808 ? 6.930 27.942 -20.685 1.00 90.31 808 GLN A O 1
ATOM 6416 N N . GLY A 1 809 ? 5.316 26.963 -19.457 1.00 84.88 809 GLY A N 1
ATOM 6417 C CA . GLY A 1 809 ? 4.639 26.311 -20.580 1.00 84.88 809 GLY A CA 1
ATOM 6418 C C . GLY A 1 809 ? 5.405 25.124 -21.179 1.00 84.88 809 GLY A C 1
ATOM 6419 O O . GLY A 1 809 ? 5.089 24.704 -22.283 1.00 84.88 809 GLY A O 1
ATOM 6420 N N . ALA A 1 810 ? 6.415 24.603 -20.471 1.00 86.19 810 ALA A N 1
ATOM 6421 C CA . ALA A 1 810 ? 7.303 23.528 -20.931 1.00 86.19 810 ALA A CA 1
ATOM 6422 C C . ALA A 1 810 ? 7.026 22.154 -20.280 1.00 86.19 810 ALA A C 1
ATOM 6424 O O . ALA A 1 810 ? 7.733 21.188 -20.564 1.00 86.19 810 ALA A O 1
ATOM 6425 N N . TYR A 1 811 ? 6.030 22.068 -19.389 1.00 87.75 811 TYR A N 1
ATOM 6426 C CA . TYR A 1 811 ? 5.711 20.872 -18.603 1.00 87.75 811 TYR A CA 1
ATOM 6427 C C . TYR A 1 811 ? 4.208 20.590 -18.644 1.00 87.75 811 TYR A C 1
ATOM 6429 O O . TYR A 1 811 ? 3.410 21.490 -18.372 1.00 87.75 811 TYR A O 1
ATOM 6437 N N . SER A 1 812 ? 3.827 19.348 -18.944 1.00 77.50 812 SER A N 1
ATOM 6438 C CA . SER A 1 812 ? 2.432 18.892 -18.952 1.00 77.50 812 SER A CA 1
ATOM 6439 C C . SER A 1 812 ? 2.085 18.083 -17.690 1.00 77.50 812 SER A C 1
ATOM 6441 O O . SER A 1 812 ? 2.857 18.018 -16.726 1.00 77.50 812 SER A O 1
ATOM 6443 N N . GLY A 1 813 ? 0.876 17.515 -17.639 1.00 74.12 813 GLY A N 1
ATOM 6444 C CA . GLY A 1 813 ? 0.378 16.793 -16.467 1.00 74.12 813 GLY A CA 1
ATOM 6445 C C . GLY A 1 813 ? 1.239 15.577 -16.109 1.00 74.12 813 GLY A C 1
ATOM 6446 O O . GLY A 1 813 ? 1.305 14.620 -16.872 1.00 74.12 813 GLY A O 1
ATOM 6447 N N . GLY A 1 814 ? 1.859 15.596 -14.925 1.00 77.94 814 GLY A N 1
ATOM 6448 C CA . GLY A 1 814 ? 2.731 14.517 -14.435 1.00 77.94 814 GLY A CA 1
ATOM 6449 C C . GLY A 1 814 ? 4.234 14.733 -14.660 1.00 77.94 814 GLY A C 1
ATOM 6450 O O . GLY A 1 814 ? 5.034 14.042 -14.035 1.00 77.94 814 GLY A O 1
ATOM 6451 N N . ASP A 1 815 ? 4.639 15.734 -15.449 1.00 91.62 815 ASP A N 1
ATOM 6452 C CA . ASP A 1 815 ? 6.059 16.076 -15.639 1.00 91.62 815 ASP A CA 1
ATOM 6453 C C . ASP A 1 815 ? 6.737 16.590 -14.361 1.00 91.62 815 ASP A C 1
ATOM 6455 O O . ASP A 1 815 ? 7.954 16.449 -14.195 1.00 91.62 815 ASP A O 1
ATOM 6459 N N . ILE A 1 816 ? 5.949 17.198 -13.470 1.00 93.94 816 ILE A N 1
ATOM 6460 C CA . ILE A 1 816 ? 6.388 17.751 -12.190 1.00 93.94 816 ILE A CA 1
ATOM 6461 C C . ILE A 1 816 ? 5.827 16.890 -11.055 1.00 93.94 816 ILE A C 1
ATOM 6463 O O . ILE A 1 816 ? 4.608 16.725 -10.930 1.00 93.94 816 ILE A O 1
ATOM 6467 N N . ALA A 1 817 ? 6.711 16.409 -10.181 1.00 95.50 817 ALA A N 1
ATOM 6468 C CA . ALA A 1 817 ? 6.341 15.738 -8.939 1.00 95.50 817 ALA A CA 1
ATOM 6469 C C . ALA A 1 817 ? 6.792 16.519 -7.696 1.00 95.50 817 ALA A C 1
ATOM 6471 O O . ALA A 1 817 ? 7.818 17.200 -7.699 1.00 95.50 817 ALA A O 1
ATOM 6472 N N . VAL A 1 818 ? 6.024 16.392 -6.612 1.00 96.56 818 VAL A N 1
ATOM 6473 C CA . VAL A 1 818 ? 6.329 16.964 -5.295 1.00 96.56 818 VAL A CA 1
ATOM 6474 C C . VAL A 1 818 ? 6.390 15.840 -4.267 1.00 96.56 818 VAL A C 1
ATOM 6476 O O . VAL A 1 818 ? 5.380 15.175 -4.013 1.00 96.56 818 VAL A O 1
ATOM 6479 N N . LEU A 1 819 ? 7.564 15.646 -3.664 1.00 95.38 819 LEU A N 1
ATOM 6480 C CA . LEU A 1 819 ? 7.835 14.589 -2.690 1.00 95.38 819 LEU A CA 1
ATOM 6481 C C . LEU A 1 819 ? 8.066 15.165 -1.295 1.00 95.38 819 LEU A C 1
ATOM 6483 O O . LEU A 1 819 ? 8.759 16.166 -1.115 1.00 95.38 819 LEU A O 1
ATOM 6487 N N . THR A 1 820 ? 7.506 14.505 -0.284 1.00 94.75 820 THR A N 1
ATOM 6488 C CA . THR A 1 820 ? 7.690 14.889 1.120 1.00 94.75 820 THR A CA 1
ATOM 6489 C C . THR A 1 820 ? 7.635 13.671 2.054 1.00 94.75 820 THR A C 1
ATOM 6491 O O . THR A 1 820 ? 6.900 12.723 1.776 1.00 94.75 820 THR A O 1
ATOM 6494 N N . PRO A 1 821 ? 8.394 13.621 3.164 1.00 89.06 821 PRO A N 1
ATOM 6495 C CA . PRO A 1 821 ? 8.382 12.469 4.065 1.00 89.06 821 PRO A CA 1
ATOM 6496 C C . PRO A 1 821 ? 7.148 12.372 4.980 1.00 89.06 821 PRO A C 1
ATOM 6498 O O . PRO A 1 821 ? 6.954 11.318 5.579 1.00 89.06 821 PRO A O 1
ATOM 6501 N N . TYR A 1 822 ? 6.306 13.411 5.105 1.00 83.44 822 TYR A N 1
ATOM 6502 C CA . TYR A 1 822 ? 5.160 13.405 6.035 1.00 83.44 822 TYR A CA 1
ATOM 6503 C C . TYR A 1 822 ? 3.810 13.597 5.329 1.00 83.44 822 TYR A C 1
ATOM 6505 O O . TYR A 1 822 ? 3.625 14.491 4.502 1.00 83.44 822 TYR A O 1
ATOM 6513 N N . LEU A 1 823 ? 2.828 12.774 5.709 1.00 75.00 823 LEU A N 1
ATOM 6514 C CA . LEU A 1 823 ? 1.493 12.743 5.100 1.00 75.00 823 LEU A CA 1
ATOM 6515 C C . LEU A 1 823 ? 0.718 14.066 5.254 1.00 75.00 823 LEU A C 1
ATOM 6517 O O . LEU A 1 823 ? -0.004 14.470 4.348 1.00 75.00 823 LEU A O 1
ATOM 6521 N N . GLY A 1 824 ? 0.878 14.761 6.377 1.00 73.50 824 GLY A N 1
ATOM 6522 C CA . GLY A 1 824 ? 0.251 16.056 6.651 1.00 73.50 824 GLY A CA 1
ATOM 6523 C C . GLY A 1 824 ? 0.824 17.179 5.795 1.00 73.50 824 GLY A C 1
ATOM 6524 O O . GLY A 1 824 ? 0.053 17.993 5.294 1.00 73.50 824 GLY A O 1
ATOM 6525 N N . GLN A 1 825 ? 2.135 17.173 5.523 1.00 87.69 825 GLN A N 1
ATOM 6526 C CA . GLN A 1 825 ? 2.730 18.094 4.549 1.00 87.69 825 GLN A CA 1
ATOM 6527 C C . GLN A 1 825 ? 2.137 17.837 3.157 1.00 87.69 825 GLN A C 1
ATOM 6529 O O . GLN A 1 825 ? 1.730 18.772 2.473 1.00 87.69 825 GLN A O 1
ATOM 6534 N N . MET A 1 826 ? 1.987 16.564 2.769 1.00 84.75 826 MET A N 1
ATOM 6535 C CA . MET A 1 826 ? 1.336 16.171 1.513 1.00 84.75 826 MET A CA 1
ATOM 6536 C C . MET A 1 826 ? -0.134 16.638 1.445 1.00 84.75 826 MET A C 1
ATOM 6538 O O . MET A 1 826 ? -0.594 17.073 0.388 1.00 84.75 826 MET A O 1
ATOM 6542 N N . MET A 1 827 ? -0.877 16.585 2.557 1.00 76.88 827 MET A N 1
ATOM 6543 C CA . MET A 1 827 ? -2.250 17.103 2.646 1.00 76.88 827 MET A CA 1
ATOM 6544 C C . MET A 1 827 ? -2.307 18.634 2.536 1.00 76.88 827 MET A C 1
ATOM 6546 O O . MET A 1 827 ? -3.141 19.151 1.795 1.00 76.88 827 MET A O 1
ATOM 6550 N N . LEU A 1 828 ? -1.406 19.353 3.211 1.00 80.06 828 LEU A N 1
ATOM 6551 C CA . LEU A 1 828 ? -1.337 20.817 3.190 1.00 80.06 828 LEU A CA 1
ATOM 6552 C C . LEU A 1 828 ? -0.917 21.348 1.804 1.00 80.06 828 LEU A C 1
ATOM 6554 O O . LEU A 1 828 ? -1.534 22.279 1.282 1.00 80.06 828 LEU A O 1
ATOM 6558 N N . LEU A 1 829 ? 0.041 20.679 1.148 1.00 85.94 829 LEU A N 1
ATOM 6559 C CA . LEU A 1 829 ? 0.405 20.898 -0.259 1.00 85.94 829 LEU A CA 1
ATOM 6560 C C . LEU A 1 829 ? -0.788 20.679 -1.197 1.00 85.94 829 LEU A C 1
ATOM 6562 O O . LEU A 1 829 ? -1.080 21.545 -2.022 1.00 85.94 829 LEU A O 1
ATOM 6566 N N . ARG A 1 830 ? -1.519 19.562 -1.052 1.00 80.69 830 ARG A N 1
ATOM 6567 C CA . ARG A 1 830 ? -2.742 19.298 -1.833 1.00 80.69 830 ARG A CA 1
ATOM 6568 C C . ARG A 1 830 ? -3.787 20.393 -1.646 1.00 80.69 830 ARG A C 1
ATOM 6570 O O . ARG A 1 830 ? -4.362 20.847 -2.631 1.00 80.69 830 ARG A O 1
ATOM 6577 N N . GLN A 1 831 ? -4.014 20.836 -0.409 1.00 75.12 831 GLN A N 1
ATOM 6578 C CA . GLN A 1 831 ? -4.961 21.906 -0.113 1.00 75.12 831 GLN A CA 1
ATOM 6579 C C . GLN A 1 831 ? -4.552 23.213 -0.804 1.00 75.12 831 GLN A C 1
ATOM 6581 O O . GLN A 1 831 ? -5.373 23.802 -1.505 1.00 75.12 831 GLN A O 1
ATOM 6586 N N . ARG A 1 832 ? -3.290 23.646 -0.685 1.00 75.94 832 ARG A N 1
ATOM 6587 C CA . ARG A 1 832 ? -2.813 24.881 -1.331 1.00 75.94 832 ARG A CA 1
ATOM 6588 C C . ARG A 1 832 ? -2.843 24.806 -2.859 1.00 75.94 832 ARG A C 1
ATOM 6590 O O . ARG A 1 832 ? -3.368 25.721 -3.485 1.00 75.94 832 ARG A O 1
ATOM 6597 N N . LEU A 1 833 ? -2.389 23.703 -3.458 1.00 77.62 833 LEU A N 1
ATOM 6598 C CA . LEU A 1 833 ? -2.413 23.514 -4.917 1.00 77.62 833 LEU A CA 1
ATOM 6599 C C . LEU A 1 833 ? -3.835 23.352 -5.486 1.00 77.62 833 LEU A C 1
ATOM 6601 O O . LEU A 1 833 ? -4.042 23.591 -6.673 1.00 77.62 833 LEU A O 1
ATOM 6605 N N . SER A 1 834 ? -4.829 22.997 -4.660 1.00 71.69 834 SER A N 1
ATOM 6606 C CA . SER A 1 834 ? -6.245 22.984 -5.068 1.00 71.69 834 SER A CA 1
ATOM 6607 C C . SER A 1 834 ? -6.882 24.376 -5.167 1.00 71.69 834 SER A C 1
ATOM 6609 O O . SER A 1 834 ? -7.878 24.534 -5.868 1.00 71.69 834 SER A O 1
ATOM 6611 N N . LEU A 1 835 ? -6.313 25.381 -4.486 1.00 65.81 835 LEU A N 1
ATOM 6612 C CA . LEU A 1 835 ? -6.809 26.764 -4.484 1.00 65.81 835 LEU A CA 1
ATOM 6613 C C . LEU A 1 835 ? -6.247 27.604 -5.643 1.00 65.81 835 LEU A C 1
ATOM 6615 O O . LEU A 1 835 ? -6.753 28.693 -5.906 1.00 65.81 835 LEU A O 1
ATOM 6619 N N . MET A 1 836 ? -5.211 27.114 -6.330 1.00 60.31 836 MET A N 1
ATOM 6620 C CA . MET A 1 836 ? -4.564 27.807 -7.444 1.00 60.31 836 MET A CA 1
ATOM 6621 C C . MET A 1 836 ? -5.013 27.239 -8.791 1.00 60.31 836 MET A C 1
ATOM 6623 O O . MET A 1 836 ? -4.919 26.034 -9.040 1.00 60.31 836 MET A O 1
ATOM 6627 N N . PHE A 1 837 ? -5.467 28.135 -9.667 1.00 51.84 837 PHE A N 1
ATOM 6628 C CA . PHE A 1 837 ? -5.898 27.833 -11.028 1.00 51.84 837 PHE A CA 1
ATOM 6629 C C . PHE A 1 837 ? -4.884 28.375 -12.032 1.00 51.84 837 PHE A C 1
ATOM 6631 O O . PHE A 1 837 ? -4.521 29.546 -11.955 1.00 51.84 837 PHE A O 1
ATOM 6638 N N . GLU A 1 838 ? -4.496 27.552 -12.999 1.00 50.72 838 GLU A N 1
ATOM 6639 C CA . GLU A 1 838 ? -3.601 27.919 -14.101 1.00 50.72 838 GLU A CA 1
ATOM 6640 C C . GLU A 1 838 ? -4.236 27.491 -15.439 1.00 50.72 838 GLU A C 1
ATOM 6642 O O . GLU A 1 838 ? -5.222 26.744 -15.478 1.00 50.72 838 GLU A O 1
ATOM 6647 N N . LEU A 1 839 ? -3.710 28.009 -16.549 1.00 46.28 839 LEU A N 1
ATOM 6648 C CA . LEU A 1 839 ? -4.179 27.679 -17.899 1.00 46.28 839 LEU A CA 1
ATOM 6649 C C . LEU A 1 839 ? -3.492 26.406 -18.419 1.00 46.28 839 LEU A C 1
ATOM 6651 O O . LEU A 1 839 ? -2.292 26.227 -18.232 1.00 46.28 839 LEU A O 1
ATOM 6655 N N . THR A 1 840 ? -4.253 25.542 -19.088 1.00 40.41 840 THR A N 1
ATOM 6656 C CA . THR A 1 840 ? -3.810 24.248 -19.632 1.00 40.41 840 THR A CA 1
ATOM 6657 C C . THR A 1 840 ? -4.233 24.046 -21.076 1.00 40.41 840 THR A C 1
ATOM 6659 O O . THR A 1 840 ? -5.292 24.505 -21.507 1.00 40.41 840 THR A O 1
ATOM 6662 N N . PHE A 1 841 ? -3.411 23.267 -21.771 1.00 43.78 841 PHE A N 1
ATOM 6663 C CA . PHE A 1 841 ? -3.691 22.637 -23.051 1.00 43.78 841 PHE A CA 1
ATOM 6664 C C . PHE A 1 841 ? -4.235 21.231 -22.748 1.00 43.78 841 PHE A C 1
ATOM 6666 O O . PHE A 1 841 ? -3.733 20.557 -21.847 1.00 43.78 841 PHE A O 1
ATOM 6673 N N . ASN A 1 842 ? -5.309 20.824 -23.424 1.00 39.47 842 ASN A N 1
ATOM 6674 C CA . ASN A 1 842 ? -5.966 19.538 -23.189 1.00 39.47 842 ASN A CA 1
ATOM 6675 C C . ASN A 1 842 ? -5.398 18.478 -24.153 1.00 39.47 842 ASN A C 1
ATOM 6677 O O . ASN A 1 842 ? -6.001 18.175 -25.178 1.00 39.47 842 ASN A O 1
ATOM 6681 N N . ASP A 1 843 ? -4.258 17.873 -23.811 1.00 41.06 843 ASP A N 1
ATOM 6682 C CA . ASP A 1 843 ? -3.653 16.804 -24.635 1.00 41.06 843 ASP A CA 1
ATOM 6683 C C . ASP A 1 843 ? -4.587 15.583 -24.807 1.00 41.06 843 ASP A C 1
ATOM 6685 O O . ASP A 1 843 ? -4.471 14.824 -25.765 1.00 41.06 843 ASP A O 1
ATOM 6689 N N . ARG A 1 844 ? -5.554 15.406 -23.893 1.00 42.03 844 ARG A N 1
ATOM 6690 C CA . ARG A 1 844 ? -6.573 14.345 -23.976 1.00 42.03 844 ARG A CA 1
ATOM 6691 C C . ARG A 1 844 ? -7.506 14.498 -25.171 1.00 42.03 844 ARG A C 1
ATOM 6693 O O . ARG A 1 844 ? -7.818 13.497 -25.800 1.00 42.03 844 ARG A O 1
ATOM 6700 N N . ASP A 1 845 ? -7.893 15.726 -25.507 1.00 40.38 845 ASP A N 1
ATOM 6701 C CA . ASP A 1 845 ? -8.816 15.961 -26.620 1.00 40.38 845 ASP A CA 1
ATOM 6702 C C . ASP A 1 845 ? -8.117 15.713 -27.973 1.00 40.38 845 ASP A C 1
ATOM 6704 O O . ASP A 1 845 ? -8.783 15.389 -28.950 1.00 40.38 845 ASP A O 1
ATOM 6708 N N . ALA A 1 846 ? -6.779 15.808 -28.031 1.00 38.28 846 ALA A N 1
ATOM 6709 C CA . ALA A 1 846 ? -5.992 15.455 -29.214 1.00 38.28 846 ALA A CA 1
ATOM 6710 C C . ALA A 1 846 ? -5.915 13.932 -29.426 1.00 38.28 846 ALA A C 1
ATOM 6712 O O . ALA A 1 846 ? -6.163 13.461 -30.532 1.00 38.28 846 ALA A O 1
ATOM 6713 N N . ALA A 1 847 ? -5.648 13.158 -28.367 1.00 41.41 847 ALA A N 1
ATOM 6714 C CA . ALA A 1 847 ? -5.618 11.694 -28.442 1.00 41.41 847 ALA A CA 1
ATOM 6715 C C . ALA A 1 847 ? -7.003 11.088 -28.751 1.00 41.41 847 ALA A C 1
ATOM 6717 O O . ALA A 1 847 ? -7.106 10.142 -29.531 1.00 41.41 847 ALA A O 1
ATOM 6718 N N . ASP A 1 848 ? -8.075 11.659 -28.189 1.00 38.59 848 ASP A N 1
ATOM 6719 C CA . ASP A 1 848 ? -9.448 11.244 -28.502 1.00 38.59 848 ASP A CA 1
ATOM 6720 C C . ASP A 1 848 ? -9.847 11.621 -29.951 1.00 38.59 848 ASP A C 1
ATOM 6722 O O . ASP A 1 848 ? -10.658 10.919 -30.558 1.00 38.59 848 ASP A O 1
ATOM 6726 N N . LEU A 1 849 ? -9.252 12.671 -30.546 1.00 37.22 849 LEU A N 1
ATOM 6727 C CA . LEU A 1 849 ? -9.417 12.990 -31.973 1.00 37.22 849 LEU A CA 1
ATOM 6728 C C . LEU A 1 849 ? -8.626 12.048 -32.889 1.00 37.22 849 LEU A C 1
ATOM 6730 O O . LEU A 1 849 ? -9.193 11.569 -33.866 1.00 37.22 849 LEU A O 1
ATOM 6734 N N . GLU A 1 850 ? -7.369 11.722 -32.572 1.00 43.25 850 GLU A N 1
ATOM 6735 C CA . GLU A 1 850 ? -6.598 10.719 -33.330 1.00 43.25 850 GLU A CA 1
ATOM 6736 C C . GLU A 1 850 ? -7.317 9.359 -33.338 1.00 43.25 850 GLU A C 1
ATOM 6738 O O . GLU A 1 850 ? -7.394 8.694 -34.373 1.00 43.25 850 GLU A O 1
ATOM 6743 N N . ALA A 1 851 ? -7.931 8.974 -32.213 1.00 45.12 851 ALA A N 1
ATOM 6744 C CA . ALA A 1 851 ? -8.778 7.787 -32.132 1.00 45.12 851 ALA A CA 1
ATOM 6745 C C . ALA A 1 851 ? -10.067 7.902 -32.974 1.00 45.12 851 ALA A C 1
ATOM 6747 O O . ALA A 1 851 ? -10.528 6.900 -33.521 1.00 45.12 851 ALA A O 1
ATOM 6748 N N . ALA A 1 852 ? -10.650 9.098 -33.110 1.00 39.69 852 ALA A N 1
ATOM 6749 C CA . ALA A 1 852 ? -11.825 9.327 -33.953 1.00 39.69 852 ALA A CA 1
ATOM 6750 C C . ALA A 1 852 ? -11.491 9.319 -35.458 1.00 39.69 852 ALA A C 1
ATOM 6752 O O . ALA A 1 852 ? -12.262 8.775 -36.251 1.00 39.69 852 ALA A O 1
ATOM 6753 N N . ASP A 1 853 ? -10.338 9.857 -35.859 1.00 38.72 853 ASP A N 1
ATOM 6754 C CA . ASP A 1 853 ? -9.884 9.859 -37.256 1.00 38.72 853 ASP A CA 1
ATOM 6755 C C . ASP A 1 853 ? -9.355 8.480 -37.700 1.00 38.72 853 ASP A C 1
ATOM 6757 O O . ASP A 1 853 ? -9.534 8.085 -38.857 1.00 38.72 853 ASP A O 1
ATOM 6761 N N . ALA A 1 854 ? -8.830 7.667 -36.774 1.00 42.28 854 ALA A N 1
ATOM 6762 C CA . ALA A 1 854 ? -8.581 6.240 -37.008 1.00 42.28 854 ALA A CA 1
ATOM 6763 C C . ALA A 1 854 ? -9.866 5.455 -37.358 1.00 42.28 854 ALA A C 1
ATOM 6765 O O . ALA A 1 854 ? -9.815 4.525 -38.156 1.00 42.28 854 ALA A O 1
ATOM 6766 N N . VAL A 1 855 ? -11.031 5.847 -36.823 1.00 44.59 855 VAL A N 1
ATOM 6767 C CA . VAL A 1 855 ? -12.331 5.228 -37.165 1.00 44.59 855 VAL A CA 1
ATOM 6768 C C . VAL A 1 855 ? -12.888 5.740 -38.503 1.00 44.59 855 VAL A C 1
ATOM 6770 O O . VAL A 1 855 ? -13.696 5.062 -39.133 1.00 44.59 855 VAL A O 1
ATOM 6773 N N . ARG A 1 856 ? -12.459 6.917 -38.974 1.00 34.09 856 ARG A N 1
ATOM 6774 C CA . ARG A 1 856 ? -12.887 7.480 -40.270 1.00 34.09 856 ARG A CA 1
ATOM 6775 C C . ARG A 1 856 ? -12.047 6.986 -41.447 1.00 34.09 856 ARG A C 1
ATOM 6777 O O . ARG A 1 856 ? -12.576 6.814 -42.540 1.00 34.09 856 ARG A O 1
ATOM 6784 N N . SER A 1 857 ? -10.762 6.724 -41.226 1.00 36.28 857 SER A N 1
ATOM 6785 C CA . SER A 1 857 ? -9.811 6.381 -42.293 1.00 36.28 857 SER A CA 1
ATOM 6786 C C . SER A 1 857 ? -9.974 4.976 -42.901 1.00 36.28 857 SER A C 1
ATOM 6788 O O . SER A 1 857 ? -9.399 4.720 -43.956 1.00 36.28 857 SER A O 1
ATOM 6790 N N . GLU A 1 858 ? -10.807 4.091 -42.337 1.00 36.44 858 GLU A N 1
ATOM 6791 C CA . GLU A 1 858 ? -11.195 2.833 -43.007 1.00 36.44 858 GLU A CA 1
ATOM 6792 C C . GLU A 1 858 ? -12.254 3.017 -44.117 1.00 36.44 858 GLU A C 1
ATOM 6794 O O . GLU A 1 858 ? -12.482 2.090 -44.895 1.00 36.44 858 GLU A O 1
ATOM 6799 N N . ALA A 1 859 ? -12.909 4.183 -44.221 1.00 35.19 859 ALA A N 1
ATOM 6800 C CA . ALA A 1 859 ? -14.060 4.360 -45.112 1.00 35.19 859 ALA A CA 1
ATOM 6801 C C . ALA A 1 859 ? -13.722 4.790 -46.557 1.00 35.19 859 ALA A C 1
ATOM 6803 O O . ALA A 1 859 ? -14.494 4.478 -47.463 1.00 35.19 859 ALA A O 1
ATOM 6804 N N . GLU A 1 860 ? -12.610 5.499 -46.801 1.00 29.30 860 GLU A N 1
ATOM 6805 C CA . GLU A 1 860 ? -12.401 6.228 -48.070 1.00 29.30 860 GLU A CA 1
ATOM 6806 C C . GLU A 1 860 ? -11.026 5.970 -48.716 1.00 29.30 860 GLU A C 1
ATOM 6808 O O . GLU A 1 860 ? -10.060 6.718 -48.578 1.00 29.30 860 GLU A O 1
ATOM 6813 N N . LEU A 1 861 ? -10.961 4.883 -49.491 1.00 27.36 861 LEU A N 1
ATOM 6814 C CA . LEU A 1 861 ? -9.838 4.517 -50.362 1.00 27.36 861 LEU A CA 1
ATOM 6815 C C . LEU A 1 861 ? -9.984 5.122 -51.777 1.00 27.36 861 LEU A C 1
ATOM 6817 O O . LEU A 1 861 ? -10.235 4.384 -52.730 1.00 27.36 861 LEU A O 1
ATOM 6821 N N . THR A 1 862 ? -9.763 6.432 -51.954 1.00 29.56 862 THR A N 1
ATOM 6822 C CA . THR A 1 862 ? -9.551 7.028 -53.298 1.00 29.56 862 THR A CA 1
ATOM 6823 C C . THR A 1 862 ? -8.573 8.212 -53.333 1.00 29.56 862 THR A C 1
ATOM 6825 O O . THR A 1 862 ? -8.866 9.289 -52.838 1.00 29.56 862 THR A O 1
ATOM 6828 N N . ASP A 1 863 ? -7.453 7.973 -54.021 1.00 27.28 863 ASP A N 1
ATOM 6829 C CA . ASP A 1 863 ? -6.628 8.872 -54.855 1.00 27.28 863 ASP A CA 1
ATOM 6830 C C . ASP A 1 863 ? -6.139 10.265 -54.360 1.00 27.28 863 ASP A C 1
ATOM 6832 O O . ASP A 1 863 ? -6.852 11.260 -54.357 1.00 27.28 863 ASP A O 1
ATOM 6836 N N . ARG A 1 864 ? -4.824 10.315 -54.092 1.00 26.78 864 ARG A N 1
ATOM 6837 C CA . ARG A 1 864 ? -3.822 11.361 -54.427 1.00 26.78 864 ARG A CA 1
ATOM 6838 C C . ARG A 1 864 ? -4.240 12.845 -54.529 1.00 26.78 864 ARG A C 1
ATOM 6840 O O . ARG A 1 864 ? -4.830 13.270 -55.517 1.00 26.78 864 ARG A O 1
ATOM 6847 N N . GLY A 1 865 ? -3.618 13.678 -53.688 1.00 26.91 865 GLY A N 1
ATOM 6848 C CA . GLY A 1 865 ? -3.408 15.107 -53.970 1.00 26.91 865 GLY A CA 1
ATOM 6849 C C . GLY A 1 865 ? -2.712 15.851 -52.826 1.00 26.91 865 GLY A C 1
ATOM 6850 O O . GLY A 1 865 ? -3.235 15.895 -51.720 1.00 26.91 865 GLY A O 1
ATOM 6851 N N . ASP A 1 866 ? -1.531 16.423 -53.075 1.00 26.62 866 ASP A N 1
ATOM 6852 C CA . ASP A 1 866 ? -0.763 17.171 -52.069 1.00 26.62 866 ASP A CA 1
ATOM 6853 C C . ASP A 1 866 ? -1.348 18.561 -51.735 1.00 26.62 866 ASP A C 1
ATOM 6855 O O . ASP A 1 866 ? -1.894 19.249 -52.599 1.00 26.62 866 ASP A O 1
ATOM 6859 N N . SER A 1 867 ? -0.992 19.035 -50.531 1.00 25.41 867 SER A N 1
ATOM 6860 C CA . SER A 1 867 ? -0.827 20.442 -50.098 1.00 25.41 867 SER A CA 1
ATOM 6861 C C . SER A 1 867 ? -1.997 21.210 -49.442 1.00 25.41 867 SER A C 1
ATOM 6863 O O . SER A 1 867 ? -3.168 21.007 -49.729 1.00 25.41 867 SER A O 1
ATOM 6865 N N . ALA A 1 868 ? -1.602 22.150 -48.562 1.00 28.23 868 ALA A N 1
ATOM 6866 C CA . ALA A 1 868 ? -2.410 23.145 -47.830 1.00 28.23 868 ALA A CA 1
ATOM 6867 C C . ALA A 1 868 ? -3.248 22.668 -46.617 1.00 28.23 868 ALA A C 1
ATOM 6869 O O . ALA A 1 868 ? -4.441 22.938 -46.507 1.00 28.23 868 ALA A O 1
ATOM 6870 N N . GLN A 1 869 ? -2.586 22.071 -45.621 1.00 25.16 869 GLN A N 1
ATOM 6871 C CA . GLN A 1 869 ? -3.164 21.848 -44.289 1.00 25.16 869 GLN A CA 1
ATOM 6872 C C . GLN A 1 869 ? -3.254 23.185 -43.517 1.00 25.16 869 GLN A C 1
ATOM 6874 O O . GLN A 1 869 ? -2.245 23.706 -43.047 1.00 25.16 869 GLN A O 1
ATOM 6879 N N . ALA A 1 870 ? -4.451 23.778 -43.452 1.00 27.73 870 ALA A N 1
ATOM 6880 C CA . ALA A 1 870 ? -4.677 25.108 -42.875 1.00 27.73 870 ALA A CA 1
ATOM 6881 C C . ALA A 1 870 ? -4.891 25.082 -41.346 1.00 27.73 870 ALA A C 1
ATOM 6883 O O . ALA A 1 870 ? -5.688 24.295 -40.831 1.00 27.73 870 ALA A O 1
ATOM 6884 N N . ASP A 1 871 ? -4.219 25.990 -40.628 1.00 31.78 871 ASP A N 1
ATOM 6885 C CA . ASP A 1 871 ? -4.277 26.122 -39.164 1.00 31.78 871 ASP A CA 1
ATOM 6886 C C . ASP A 1 871 ? -5.701 26.396 -38.633 1.00 31.78 871 ASP A C 1
ATOM 6888 O O . ASP A 1 871 ? -6.280 27.461 -38.869 1.00 31.78 871 ASP A O 1
ATOM 6892 N N . ARG A 1 872 ? -6.247 25.474 -37.827 1.00 26.80 872 ARG A N 1
ATOM 6893 C CA . ARG A 1 872 ? -7.478 25.698 -37.040 1.00 26.80 872 ARG A CA 1
ATOM 6894 C C . ARG A 1 872 ? -7.133 26.318 -35.666 1.00 26.80 872 ARG A C 1
ATOM 6896 O O . ARG A 1 872 ? -6.216 25.837 -35.002 1.00 26.80 872 ARG A O 1
ATOM 6903 N N . PRO A 1 873 ? -7.845 27.363 -35.193 1.00 33.66 873 PRO A N 1
ATOM 6904 C CA . PRO A 1 873 ? -7.456 28.107 -33.989 1.00 33.66 873 PRO A CA 1
ATOM 6905 C C . PRO A 1 873 ? -7.736 27.355 -32.672 1.00 33.66 873 PRO A C 1
ATOM 6907 O O . PRO A 1 873 ? -8.869 26.977 -32.377 1.00 33.66 873 PRO A O 1
ATOM 6910 N N . PHE A 1 874 ? -6.693 27.198 -31.851 1.00 35.31 874 PHE A N 1
ATOM 6911 C CA . PHE A 1 874 ? -6.684 26.442 -30.589 1.00 35.31 874 PHE A CA 1
ATOM 6912 C C . PHE A 1 874 ? -7.240 27.228 -29.375 1.00 35.31 874 PHE A C 1
ATOM 6914 O O . PHE A 1 874 ? -7.112 28.452 -29.306 1.00 35.31 874 PHE A O 1
ATOM 6921 N N . VAL A 1 875 ? -7.808 26.533 -28.373 1.00 35.22 875 VAL A N 1
ATOM 6922 C CA . VAL A 1 875 ? -8.500 27.146 -27.214 1.00 35.22 875 VAL A CA 1
ATOM 6923 C C . VAL A 1 875 ? -7.911 26.709 -25.859 1.00 35.22 875 VAL A C 1
ATOM 6925 O O . VAL A 1 875 ? -7.985 25.530 -25.519 1.00 35.22 875 VAL A O 1
ATOM 6928 N N . PRO A 1 876 ? -7.408 27.635 -25.016 1.00 38.69 876 PRO A N 1
ATOM 6929 C CA . PRO A 1 876 ? -6.931 27.308 -23.667 1.00 38.69 876 PRO A CA 1
ATOM 6930 C C . PRO A 1 876 ? -8.058 26.965 -22.674 1.00 38.69 876 PRO A C 1
ATOM 6932 O O . PRO A 1 876 ? -9.042 27.702 -22.554 1.00 38.69 876 PRO A O 1
ATOM 6935 N N . ALA A 1 877 ? -7.869 25.913 -21.872 1.00 45.16 877 ALA A N 1
ATOM 6936 C CA . ALA A 1 877 ? -8.747 25.540 -20.757 1.00 45.16 877 ALA A CA 1
ATOM 6937 C C . ALA A 1 877 ? -8.164 25.988 -19.399 1.00 45.16 877 ALA A C 1
ATOM 6939 O O . ALA A 1 877 ? -6.968 26.238 -19.278 1.00 45.16 877 ALA A O 1
ATOM 6940 N N . LYS A 1 878 ? -8.987 26.079 -18.342 1.00 41.34 878 LYS A N 1
ATOM 6941 C CA . LYS A 1 878 ? -8.520 26.334 -16.960 1.00 41.34 878 LYS A CA 1
ATOM 6942 C C . LYS A 1 878 ? -8.584 25.061 -16.119 1.00 41.34 878 LYS A C 1
ATOM 6944 O O . LYS A 1 878 ? -9.656 24.469 -16.019 1.00 41.34 878 LYS A O 1
ATOM 6949 N N . THR A 1 879 ? -7.492 24.715 -15.441 1.00 56.72 879 THR A N 1
ATOM 6950 C CA . THR A 1 879 ? -7.434 23.617 -14.458 1.00 56.72 879 THR A CA 1
ATOM 6951 C C . THR A 1 879 ? -6.851 24.099 -13.125 1.00 56.72 879 THR A C 1
ATOM 6953 O O . THR A 1 879 ? -6.430 25.250 -12.998 1.00 56.72 879 THR A O 1
ATOM 6956 N N . THR A 1 880 ? -6.833 23.237 -12.109 1.00 56.69 880 THR A N 1
ATOM 6957 C CA . THR A 1 880 ? -6.089 23.473 -10.860 1.00 56.69 880 THR A CA 1
ATOM 6958 C C . THR A 1 880 ? -4.676 22.903 -10.960 1.00 56.69 880 THR A C 1
ATOM 6960 O O . THR A 1 880 ? -4.479 21.839 -11.549 1.00 56.69 880 THR A O 1
ATOM 6963 N N . LEU A 1 881 ? -3.691 23.546 -10.321 1.00 65.38 881 LEU A N 1
ATOM 6964 C CA . LEU A 1 881 ? -2.313 23.022 -10.279 1.00 65.38 881 LEU A CA 1
ATOM 6965 C C . LEU A 1 881 ? -2.241 21.596 -9.706 1.00 65.38 881 LEU A C 1
ATOM 6967 O O . LEU A 1 881 ? -1.414 20.797 -10.137 1.00 65.38 881 LEU A O 1
ATOM 6971 N N . LEU A 1 882 ? -3.146 21.252 -8.782 1.00 69.38 882 LEU A N 1
ATOM 6972 C CA . LEU A 1 882 ? -3.283 19.901 -8.231 1.00 69.38 882 LEU A CA 1
ATOM 6973 C C . LEU A 1 882 ? -3.519 18.812 -9.298 1.00 69.38 882 LEU A C 1
ATOM 6975 O O . LEU A 1 882 ? -3.083 17.681 -9.099 1.00 69.38 882 LEU A O 1
ATOM 6979 N N . ASN A 1 883 ? -4.193 19.124 -10.408 1.00 68.44 883 ASN A N 1
ATOM 6980 C CA . ASN A 1 883 ? -4.447 18.152 -11.476 1.00 68.44 883 ASN A CA 1
ATOM 6981 C C . ASN A 1 883 ? -3.229 17.951 -12.395 1.00 68.44 883 ASN A C 1
ATOM 6983 O O . ASN A 1 883 ? -3.112 16.901 -13.021 1.00 68.44 883 ASN A O 1
ATOM 6987 N N . SER A 1 884 ? -2.327 18.935 -12.464 1.00 74.69 884 SER A N 1
ATOM 6988 C CA . SER A 1 884 ? -1.132 18.904 -13.320 1.00 74.69 884 SER A CA 1
ATOM 6989 C C . SER A 1 884 ? 0.113 18.343 -12.618 1.00 74.69 884 SER A C 1
ATOM 6991 O O . SER A 1 884 ? 1.090 18.004 -13.283 1.00 74.69 884 SER A O 1
ATOM 6993 N N . VAL A 1 885 ? 0.107 18.254 -11.282 1.00 84.50 885 VAL A N 1
ATOM 6994 C CA . VAL A 1 885 ? 1.303 17.996 -10.460 1.00 84.50 885 VAL A CA 1
ATOM 6995 C C . VAL A 1 885 ? 1.131 16.748 -9.598 1.00 84.50 885 VAL A C 1
ATOM 6997 O O . VAL A 1 885 ? 0.177 16.618 -8.827 1.00 84.50 885 VAL A O 1
ATOM 7000 N N . ARG A 1 886 ? 2.099 15.828 -9.662 1.00 89.56 886 ARG A N 1
ATOM 7001 C CA . ARG A 1 886 ? 2.051 14.564 -8.919 1.00 89.56 886 ARG A CA 1
ATOM 7002 C C . ARG A 1 886 ? 2.606 14.728 -7.502 1.00 89.56 886 ARG A C 1
ATOM 7004 O O . ARG A 1 886 ? 3.810 14.724 -7.281 1.00 89.56 886 ARG A O 1
ATOM 7011 N N . ILE A 1 887 ? 1.720 14.840 -6.514 1.00 88.88 887 ILE A N 1
ATOM 7012 C CA . ILE A 1 887 ? 2.098 14.979 -5.093 1.00 88.88 887 ILE A CA 1
ATOM 7013 C C . ILE A 1 887 ? 2.032 13.613 -4.396 1.00 88.88 887 ILE A C 1
ATOM 7015 O O . ILE A 1 887 ? 0.995 12.941 -4.476 1.00 88.88 887 ILE A O 1
ATOM 7019 N N . ALA A 1 888 ? 3.098 13.215 -3.696 1.00 87.50 888 ALA A N 1
ATOM 7020 C CA . ALA A 1 888 ? 3.200 11.936 -2.987 1.00 87.50 888 ALA A CA 1
ATOM 7021 C C . ALA A 1 888 ? 4.084 12.020 -1.728 1.00 87.50 888 ALA A C 1
ATOM 7023 O O . ALA A 1 888 ? 4.920 12.915 -1.592 1.00 87.50 888 ALA A O 1
ATOM 7024 N N . THR A 1 889 ? 3.939 11.049 -0.821 1.00 86.00 889 THR A N 1
ATOM 7025 C CA . THR A 1 889 ? 5.005 10.758 0.149 1.00 86.00 889 THR A CA 1
ATOM 7026 C C . THR A 1 889 ? 6.092 9.903 -0.496 1.00 86.00 889 THR A C 1
ATOM 7028 O O . THR A 1 889 ? 5.799 9.178 -1.444 1.00 86.00 889 THR A O 1
ATOM 7031 N N . VAL A 1 890 ? 7.318 9.949 0.038 1.00 85.25 890 VAL A N 1
ATOM 7032 C CA . VAL A 1 890 ? 8.482 9.184 -0.468 1.00 85.25 890 VAL A CA 1
ATOM 7033 C C . VAL A 1 890 ? 8.132 7.713 -0.740 1.00 85.25 890 VAL A C 1
ATOM 7035 O O . VAL A 1 890 ? 8.318 7.228 -1.850 1.00 85.25 890 VAL A O 1
ATOM 7038 N N . ASP A 1 891 ? 7.515 7.047 0.238 1.00 80.94 891 ASP A N 1
ATOM 7039 C CA . ASP A 1 891 ? 7.138 5.628 0.170 1.00 80.94 891 ASP A CA 1
ATOM 7040 C C . ASP A 1 891 ? 6.030 5.341 -0.860 1.00 80.94 891 ASP A C 1
ATOM 7042 O O . ASP A 1 891 ? 5.977 4.263 -1.438 1.00 80.94 891 ASP A O 1
ATOM 7046 N N . ASN A 1 892 ? 5.152 6.315 -1.124 1.00 77.88 892 ASN A N 1
ATOM 7047 C CA . ASN A 1 892 ? 4.040 6.190 -2.075 1.00 77.88 892 ASN A CA 1
ATOM 7048 C C . ASN A 1 892 ? 4.408 6.647 -3.501 1.00 77.88 892 ASN A C 1
ATOM 7050 O O . ASN A 1 892 ? 3.518 6.746 -4.347 1.00 77.88 892 ASN A O 1
ATOM 7054 N N . PHE A 1 893 ? 5.678 6.985 -3.749 1.00 83.44 893 PHE A N 1
ATOM 7055 C CA . PHE A 1 893 ? 6.212 7.367 -5.063 1.00 83.44 893 PHE A CA 1
ATOM 7056 C C . PHE A 1 893 ? 7.236 6.346 -5.597 1.00 83.44 893 PHE A C 1
ATOM 7058 O O . PHE A 1 893 ? 8.004 6.615 -6.520 1.00 83.44 893 PHE A O 1
ATOM 7065 N N . GLN A 1 894 ? 7.278 5.156 -4.995 1.00 76.88 894 GLN A N 1
ATOM 7066 C CA . GLN A 1 894 ? 8.072 4.034 -5.482 1.00 76.88 894 GLN A CA 1
ATOM 7067 C C . GLN A 1 894 ? 7.498 3.504 -6.810 1.00 76.88 894 GLN A C 1
ATOM 7069 O O . GLN A 1 894 ? 6.313 3.666 -7.091 1.00 76.88 894 GLN A O 1
ATOM 7074 N N . GLY A 1 895 ? 8.352 2.952 -7.677 1.00 73.75 895 GLY A N 1
ATOM 7075 C CA . GLY A 1 895 ? 8.043 2.736 -9.103 1.00 73.75 895 GLY A CA 1
ATOM 7076 C C . GLY A 1 895 ? 8.053 4.018 -9.958 1.00 73.75 895 GLY A C 1
ATOM 7077 O O . GLY A 1 895 ? 8.700 4.043 -11.001 1.00 73.75 895 GLY A O 1
ATOM 7078 N N . GLU A 1 896 ? 7.448 5.108 -9.477 1.00 83.75 896 GLU A N 1
ATOM 7079 C CA . GLU A 1 896 ? 7.272 6.366 -10.224 1.00 83.75 896 GLU A CA 1
ATOM 7080 C C . GLU A 1 896 ? 8.571 7.199 -10.398 1.00 83.75 896 GLU A C 1
ATOM 7082 O O . GLU A 1 896 ? 9.544 7.072 -9.643 1.00 83.75 896 GLU A O 1
ATOM 7087 N N . GLU A 1 897 ? 8.583 8.067 -11.417 1.00 89.62 897 GLU A N 1
ATOM 7088 C CA . GLU A 1 897 ? 9.637 9.038 -11.765 1.00 89.62 897 GLU A CA 1
ATOM 7089 C C . GLU A 1 897 ? 9.010 10.289 -12.421 1.00 89.62 897 GLU A C 1
ATOM 7091 O O . GLU A 1 897 ? 7.884 10.221 -12.907 1.00 89.62 897 GLU A O 1
ATOM 7096 N N . ALA A 1 898 ? 9.715 11.428 -12.447 1.00 93.94 898 ALA A N 1
ATOM 7097 C CA . ALA A 1 898 ? 9.236 12.659 -13.100 1.00 93.94 898 ALA A CA 1
ATOM 7098 C C . ALA A 1 898 ? 10.373 13.450 -13.775 1.00 93.94 898 ALA A C 1
ATOM 7100 O O . ALA A 1 898 ? 11.548 13.303 -13.415 1.00 93.94 898 ALA A O 1
ATOM 7101 N N . LYS A 1 899 ? 10.043 14.323 -14.744 1.00 96.38 899 LYS A N 1
ATOM 7102 C CA . LYS A 1 899 ? 11.034 15.204 -15.397 1.00 96.38 899 LYS A CA 1
ATOM 7103 C C . LYS A 1 899 ? 11.666 16.146 -14.370 1.00 96.38 899 LYS A C 1
ATOM 7105 O O . LYS A 1 899 ? 12.894 16.234 -14.307 1.00 96.38 899 LYS A O 1
ATOM 7110 N N . VAL A 1 900 ? 10.839 16.788 -13.544 1.00 97.62 900 VAL A N 1
ATOM 7111 C CA . VAL A 1 900 ? 11.266 17.685 -12.461 1.00 97.62 900 VAL A CA 1
ATOM 7112 C C . VAL A 1 900 ? 10.674 17.224 -11.130 1.00 97.62 900 VAL A C 1
ATOM 7114 O O . VAL A 1 900 ? 9.476 16.963 -11.038 1.00 97.62 900 VAL A O 1
ATOM 7117 N N . VAL A 1 901 ? 11.500 17.150 -10.084 1.00 97.75 901 VAL A N 1
ATOM 7118 C CA . VAL A 1 901 ? 11.048 16.800 -8.726 1.00 97.75 901 VAL A CA 1
ATOM 7119 C C . VAL A 1 901 ? 11.363 17.925 -7.746 1.00 97.75 901 VAL A C 1
ATOM 7121 O O . VAL A 1 901 ? 12.510 18.351 -7.627 1.00 97.75 901 VAL A O 1
ATOM 7124 N N . VAL A 1 902 ? 10.354 18.373 -7.003 1.00 98.12 902 VAL A N 1
ATOM 7125 C CA . VAL A 1 902 ? 10.517 19.281 -5.860 1.00 98.12 902 VAL A CA 1
ATOM 7126 C C . VAL A 1 902 ? 10.371 18.480 -4.566 1.00 98.12 902 VAL A C 1
ATOM 7128 O O . VAL A 1 902 ? 9.435 17.697 -4.409 1.00 98.12 902 VAL A O 1
ATOM 7131 N N . ILE A 1 903 ? 11.305 18.654 -3.639 1.00 98.12 903 ILE A N 1
ATOM 7132 C CA . ILE A 1 903 ? 11.407 17.902 -2.388 1.00 98.12 903 ILE A CA 1
ATOM 7133 C C . ILE A 1 903 ? 11.220 18.870 -1.219 1.00 98.12 903 ILE A C 1
ATOM 7135 O O . ILE A 1 903 ? 11.986 19.817 -1.093 1.00 98.12 903 ILE A O 1
ATOM 7139 N N . SER A 1 904 ? 10.254 18.603 -0.338 1.00 96.94 904 SER A N 1
ATOM 7140 C CA . SER A 1 904 ? 10.087 19.298 0.950 1.00 96.94 904 SER A CA 1
ATOM 7141 C C . SER A 1 904 ? 10.499 18.352 2.080 1.00 96.94 904 SER A C 1
ATOM 7143 O O . SER A 1 904 ? 9.855 17.318 2.279 1.00 96.94 904 SER A O 1
ATOM 7145 N N . LEU A 1 905 ? 11.583 18.673 2.797 1.00 95.44 905 LEU A N 1
ATOM 7146 C CA . LEU A 1 905 ? 12.164 17.826 3.855 1.00 95.44 905 LEU A CA 1
ATOM 7147 C C . LEU A 1 905 ? 11.395 17.891 5.188 1.00 95.44 905 LEU A C 1
ATOM 7149 O O . LEU A 1 905 ? 11.463 16.953 5.988 1.00 95.44 905 LEU A O 1
ATOM 7153 N N . VAL A 1 906 ? 10.636 18.966 5.416 1.00 93.94 906 VAL A N 1
ATOM 7154 C CA . VAL A 1 906 ? 9.762 19.277 6.564 1.00 93.94 906 VAL A CA 1
ATOM 7155 C C . VAL A 1 906 ? 10.476 19.493 7.895 1.00 93.94 906 VAL A C 1
ATOM 7157 O O . VAL A 1 906 ? 10.079 20.359 8.672 1.00 93.94 906 VAL A O 1
ATOM 7160 N N . ARG A 1 907 ? 11.484 18.680 8.226 1.00 92.06 907 ARG A N 1
ATOM 7161 C CA . ARG A 1 907 ? 12.140 18.722 9.538 1.00 92.06 907 ARG A CA 1
ATOM 7162 C C . ARG A 1 907 ? 13.149 19.856 9.604 1.00 92.06 907 ARG A C 1
ATOM 7164 O O . ARG A 1 907 ? 14.125 19.887 8.863 1.00 92.06 907 ARG A O 1
ATOM 7171 N N . SER A 1 908 ? 12.921 20.748 10.559 1.00 92.00 908 SER A N 1
ATOM 7172 C CA . SER A 1 908 ? 13.755 21.913 10.820 1.00 92.00 908 SER A CA 1
ATOM 7173 C C . SER A 1 908 ? 13.668 22.219 12.311 1.00 92.00 908 SER A C 1
ATOM 7175 O O . SER A 1 908 ? 12.683 22.788 12.791 1.00 92.00 908 SER A O 1
ATOM 7177 N N . ASN A 1 909 ? 14.640 21.717 13.081 1.00 89.25 909 ASN A N 1
ATOM 7178 C CA . ASN A 1 909 ? 14.588 21.741 14.542 1.00 89.25 909 ASN A CA 1
ATOM 7179 C C . ASN A 1 909 ? 15.977 21.791 15.199 1.00 89.25 909 ASN A C 1
ATOM 7181 O O . ASN A 1 909 ? 16.938 21.174 14.746 1.00 89.25 909 ASN A O 1
ATOM 7185 N N . LYS A 1 910 ? 16.056 22.467 16.355 1.00 84.19 910 LYS A N 1
ATOM 7186 C CA . LYS A 1 910 ? 17.303 22.655 17.126 1.00 84.19 910 LYS A CA 1
ATOM 7187 C C . LYS A 1 910 ? 17.996 21.358 17.553 1.00 84.19 910 LYS A C 1
ATOM 7189 O O . LYS A 1 910 ? 19.201 21.361 17.776 1.00 84.19 910 LYS A O 1
ATO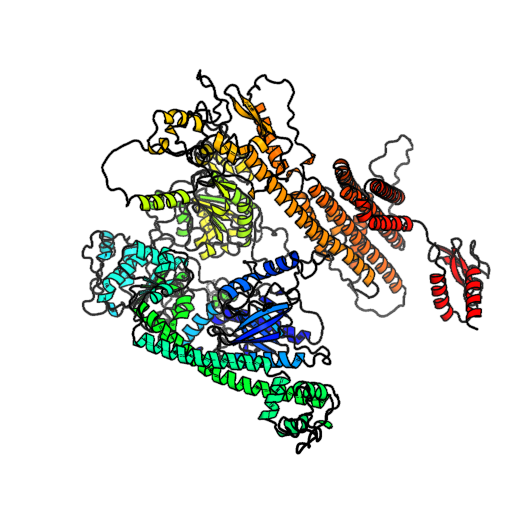M 7194 N N . ASN A 1 911 ? 17.247 20.262 17.668 1.00 83.50 911 ASN A N 1
ATOM 7195 C CA . ASN A 1 911 ? 17.760 18.967 18.116 1.00 83.50 911 ASN A CA 1
ATOM 7196 C C . ASN A 1 911 ? 18.458 18.181 16.990 1.00 83.50 911 ASN A C 1
ATOM 7198 O O . ASN A 1 911 ? 18.908 17.064 17.240 1.00 83.50 911 ASN A O 1
ATOM 7202 N N . ARG A 1 912 ? 18.506 18.724 15.762 1.00 85.31 912 ARG A N 1
ATOM 7203 C CA . ARG A 1 912 ? 19.035 18.072 14.550 1.00 85.31 912 ARG A CA 1
ATOM 7204 C C . ARG A 1 912 ? 18.434 16.680 14.307 1.00 85.31 912 ARG A C 1
ATOM 7206 O O . ARG A 1 912 ? 19.117 15.722 13.954 1.00 85.31 912 ARG A O 1
ATOM 7213 N N . GLN A 1 913 ? 17.126 16.562 14.542 1.00 83.38 913 GLN A N 1
ATOM 7214 C CA . GLN A 1 913 ? 16.373 15.325 14.353 1.00 83.38 913 GLN A CA 1
ATOM 7215 C C . GLN A 1 913 ? 15.715 15.304 12.970 1.00 83.38 913 GLN A C 1
ATOM 7217 O O . GLN A 1 913 ? 14.608 15.815 12.791 1.00 83.38 913 GLN A O 1
ATOM 7222 N N . CYS A 1 914 ? 16.385 14.651 12.019 1.00 82.94 914 CYS A N 1
ATOM 7223 C CA . CYS A 1 914 ? 15.931 14.431 10.639 1.00 82.94 914 CYS A CA 1
ATOM 7224 C C . CYS A 1 914 ? 14.656 13.548 10.529 1.00 82.94 914 CYS A C 1
ATOM 7226 O O . CYS A 1 914 ? 13.918 13.599 9.544 1.00 82.94 914 CYS A O 1
ATOM 7228 N N . GLY A 1 915 ? 14.337 12.756 11.561 1.00 83.19 915 GLY A N 1
ATOM 7229 C CA . GLY A 1 915 ? 13.147 11.894 11.580 1.00 83.19 915 GLY A CA 1
ATOM 7230 C C . GLY A 1 915 ? 13.236 10.759 10.554 1.00 83.19 915 GLY A C 1
ATOM 7231 O O . GLY A 1 915 ? 14.253 10.072 10.503 1.00 83.19 915 GLY A O 1
ATOM 7232 N N . PHE A 1 916 ? 12.190 10.560 9.742 1.00 77.69 916 PHE A N 1
ATOM 7233 C CA . PHE A 1 916 ? 12.123 9.469 8.755 1.00 77.69 916 PHE A CA 1
ATOM 7234 C C . PHE A 1 916 ? 13.241 9.497 7.696 1.00 77.69 916 PHE A C 1
ATOM 7236 O O . PHE A 1 916 ? 13.598 8.452 7.163 1.00 77.69 916 PHE A O 1
ATOM 7243 N N . LEU A 1 917 ? 13.841 10.658 7.412 1.00 83.56 917 LEU A N 1
ATOM 7244 C CA . LEU A 1 917 ? 14.941 10.783 6.444 1.00 83.56 917 LEU A CA 1
ATOM 7245 C C . LEU A 1 917 ? 16.330 10.482 7.042 1.00 83.56 917 LEU A C 1
ATOM 7247 O O . LEU A 1 917 ? 17.344 10.864 6.468 1.00 83.56 917 LEU A O 1
ATOM 7251 N N . ARG A 1 918 ? 16.393 9.772 8.177 1.00 85.06 918 ARG A N 1
ATOM 7252 C CA . ARG A 1 918 ? 17.638 9.208 8.734 1.00 85.06 918 ARG A CA 1
ATOM 7253 C C . ARG A 1 918 ? 18.149 7.971 7.980 1.00 85.06 918 ARG A C 1
ATOM 7255 O O . ARG A 1 918 ? 19.332 7.659 8.070 1.00 85.06 918 ARG A O 1
ATOM 7262 N N . THR A 1 919 ? 17.256 7.252 7.300 1.00 85.94 919 THR A N 1
ATOM 7263 C CA . THR A 1 919 ? 17.525 5.930 6.712 1.00 85.94 919 THR A CA 1
ATOM 7264 C C . THR A 1 919 ? 17.970 6.081 5.263 1.00 85.94 919 THR A C 1
ATOM 7266 O O . THR A 1 919 ? 17.231 6.648 4.455 1.00 85.94 919 THR A O 1
ATOM 7269 N N . SER A 1 920 ? 19.143 5.546 4.910 1.00 91.38 920 SER A N 1
ATOM 7270 C CA . SER A 1 920 ? 19.714 5.630 3.553 1.00 91.38 920 SER A CA 1
ATOM 7271 C C . SER A 1 920 ? 18.749 5.146 2.473 1.00 91.38 920 SER A C 1
ATOM 7273 O O . SER A 1 920 ? 18.584 5.821 1.462 1.00 91.38 920 SER A O 1
ATOM 7275 N N . ASN A 1 921 ? 18.024 4.056 2.731 1.00 91.88 921 ASN A N 1
ATOM 7276 C CA . ASN A 1 921 ? 16.996 3.499 1.849 1.00 91.88 921 ASN A CA 1
ATOM 7277 C C . ASN A 1 921 ? 15.939 4.540 1.424 1.00 91.88 921 ASN A C 1
ATOM 7279 O O . ASN A 1 921 ? 15.580 4.639 0.250 1.00 91.88 921 ASN A O 1
ATOM 7283 N N . ARG A 1 922 ? 15.475 5.365 2.375 1.00 91.44 922 ARG A N 1
ATOM 7284 C CA . ARG A 1 922 ? 14.485 6.433 2.144 1.00 91.44 922 ARG A CA 1
ATOM 7285 C C . ARG A 1 922 ? 15.101 7.638 1.431 1.00 91.44 922 ARG A C 1
ATOM 7287 O O . ARG A 1 922 ? 14.459 8.208 0.557 1.00 91.44 922 ARG A O 1
ATOM 7294 N N . ILE A 1 923 ? 16.345 8.000 1.755 1.00 94.69 923 ILE A N 1
ATOM 7295 C CA . ILE A 1 923 ? 17.083 9.078 1.069 1.00 94.69 923 ILE A CA 1
ATOM 7296 C C . ILE A 1 923 ? 17.345 8.697 -0.399 1.00 94.69 923 ILE A C 1
ATOM 7298 O O . ILE A 1 923 ? 17.137 9.505 -1.298 1.00 94.69 923 ILE A O 1
ATOM 7302 N N . ASN A 1 924 ? 17.725 7.449 -0.667 1.00 95.19 924 ASN A N 1
ATOM 7303 C CA . ASN A 1 924 ? 17.919 6.922 -2.015 1.00 95.19 924 ASN A CA 1
ATOM 7304 C C . ASN A 1 924 ? 16.633 7.003 -2.850 1.00 95.19 924 ASN A C 1
ATOM 7306 O O . ASN A 1 924 ? 16.623 7.569 -3.944 1.00 95.19 924 ASN A O 1
ATOM 7310 N N . VAL A 1 925 ? 15.516 6.510 -2.305 1.00 93.94 925 VAL A N 1
ATOM 7311 C CA . VAL A 1 925 ? 14.202 6.587 -2.963 1.00 93.94 925 VAL A CA 1
ATOM 7312 C C . VAL A 1 925 ? 13.701 8.023 -3.123 1.00 93.94 925 VAL A C 1
ATOM 7314 O O . VAL A 1 925 ? 12.940 8.267 -4.051 1.00 93.94 925 VAL A O 1
ATOM 7317 N N . LEU A 1 926 ? 14.152 8.971 -2.299 1.00 95.19 926 LEU A N 1
ATOM 7318 C CA . LEU A 1 926 ? 13.860 10.398 -2.441 1.00 95.19 926 LEU A CA 1
ATOM 7319 C C . LEU A 1 926 ? 14.665 11.061 -3.576 1.00 95.19 926 LEU A C 1
ATOM 7321 O O . LEU A 1 926 ? 14.095 11.800 -4.375 1.00 95.19 926 LEU A O 1
ATOM 7325 N N . LEU A 1 927 ? 15.974 10.794 -3.663 1.00 95.94 927 LEU A N 1
ATOM 7326 C CA . LEU A 1 927 ? 16.890 11.468 -4.598 1.00 95.94 927 LEU A CA 1
ATOM 7327 C C . LEU A 1 927 ? 16.910 10.854 -6.012 1.00 95.94 927 LEU A C 1
ATOM 7329 O O . LEU A 1 927 ? 17.288 11.526 -6.967 1.00 95.94 927 LEU A O 1
ATOM 7333 N N . SER A 1 928 ? 16.483 9.598 -6.177 1.00 95.50 928 SER A N 1
ATOM 7334 C CA . SER A 1 928 ? 16.572 8.846 -7.447 1.00 95.50 928 SER A CA 1
ATOM 7335 C C . SER A 1 928 ? 15.362 8.975 -8.393 1.00 95.50 928 SER A C 1
ATOM 7337 O O . SER A 1 928 ? 15.195 8.187 -9.332 1.00 95.50 928 SER A O 1
ATOM 7339 N N . ARG A 1 929 ? 14.490 9.958 -8.138 1.00 94.25 929 ARG A N 1
ATOM 7340 C CA . ARG A 1 929 ? 13.177 10.124 -8.797 1.00 94.25 929 ARG A CA 1
ATOM 7341 C C . ARG A 1 929 ? 13.144 11.177 -9.899 1.00 94.25 929 ARG A C 1
ATOM 7343 O O . ARG A 1 929 ? 12.225 11.176 -10.716 1.00 94.25 929 ARG A O 1
ATOM 7350 N N . ALA A 1 930 ? 14.131 12.067 -9.908 1.00 96.62 930 ALA A N 1
ATOM 7351 C CA . ALA A 1 930 ? 14.249 13.158 -10.862 1.00 96.62 930 ALA A CA 1
ATOM 7352 C C . ALA A 1 930 ? 15.034 12.742 -12.106 1.00 96.62 930 ALA A C 1
ATOM 7354 O O . ALA A 1 930 ? 16.137 12.205 -11.999 1.00 96.62 930 ALA A O 1
ATOM 7355 N N . ARG A 1 931 ? 14.499 13.046 -13.290 1.00 96.38 931 ARG A N 1
ATOM 7356 C CA . ARG A 1 931 ? 15.198 12.806 -14.559 1.00 96.38 931 ARG A CA 1
ATOM 7357 C C . ARG A 1 931 ? 16.038 14.001 -14.994 1.00 96.38 931 ARG A C 1
ATOM 7359 O O . ARG A 1 931 ? 17.251 13.873 -15.138 1.00 96.38 931 ARG A O 1
ATOM 7366 N N . HIS A 1 932 ? 15.399 15.153 -15.204 1.00 96.62 932 HIS A N 1
ATOM 7367 C CA . HIS A 1 932 ? 16.042 16.344 -15.765 1.00 96.62 932 HIS A CA 1
ATOM 7368 C C . HIS A 1 932 ? 16.570 17.267 -14.663 1.00 96.62 932 HIS A C 1
ATOM 7370 O O . HIS A 1 932 ? 17.705 17.732 -14.767 1.00 96.62 932 HIS A O 1
ATOM 7376 N N . GLY A 1 933 ? 15.773 17.501 -13.610 1.00 97.19 933 GLY A N 1
ATOM 7377 C CA . GLY A 1 933 ? 16.130 18.409 -12.519 1.00 97.19 933 GLY A CA 1
ATOM 7378 C C . GLY A 1 933 ? 15.419 18.156 -11.188 1.00 97.19 933 GLY A C 1
ATOM 7379 O O . GLY A 1 933 ? 14.358 17.533 -11.129 1.00 97.19 933 GLY A O 1
ATOM 7380 N N . MET A 1 934 ? 16.031 18.636 -10.106 1.00 98.19 934 MET A N 1
ATOM 7381 C CA . MET A 1 934 ? 15.624 18.391 -8.726 1.00 98.19 934 MET A CA 1
ATOM 7382 C C . MET A 1 934 ? 15.858 19.615 -7.834 1.00 98.19 934 MET A C 1
ATOM 7384 O O . MET A 1 934 ? 16.953 20.179 -7.815 1.00 98.19 934 MET A O 1
ATOM 7388 N N . TYR A 1 935 ? 14.849 19.974 -7.040 1.00 98.44 935 TYR A N 1
ATOM 7389 C CA . TYR A 1 935 ? 14.895 21.109 -6.117 1.00 98.44 935 TYR A CA 1
ATOM 7390 C C . TYR A 1 935 ? 14.584 20.656 -4.698 1.00 98.44 935 TYR A C 1
ATOM 7392 O O . TYR A 1 935 ? 13.463 20.245 -4.412 1.00 98.44 935 TYR A O 1
ATOM 7400 N N . ILE A 1 936 ? 15.574 20.725 -3.812 1.00 98.19 936 ILE A N 1
ATOM 7401 C CA . ILE A 1 936 ? 15.423 20.383 -2.396 1.00 98.19 936 ILE A CA 1
ATOM 7402 C C . ILE A 1 936 ? 15.119 21.662 -1.617 1.00 98.19 936 ILE A C 1
ATOM 7404 O O . ILE A 1 936 ? 15.824 22.658 -1.750 1.00 98.19 936 ILE A O 1
ATOM 7408 N N . ILE A 1 937 ? 14.069 21.635 -0.806 1.00 98.06 937 ILE A N 1
ATOM 7409 C CA . ILE A 1 937 ? 13.658 22.708 0.096 1.00 98.06 937 ILE A CA 1
ATOM 7410 C C . ILE A 1 937 ? 13.653 22.113 1.505 1.00 98.06 937 ILE A C 1
ATOM 7412 O O . ILE A 1 937 ? 12.947 21.138 1.779 1.00 98.06 937 ILE A O 1
ATOM 7416 N N . GLY A 1 938 ? 14.474 22.663 2.395 1.00 95.81 938 GLY A N 1
ATOM 7417 C CA . GLY A 1 938 ? 14.559 22.190 3.773 1.00 95.81 938 GLY A CA 1
ATOM 7418 C C . GLY A 1 938 ? 15.841 22.607 4.481 1.00 95.81 938 GLY A C 1
ATOM 7419 O O . GLY A 1 938 ? 16.745 23.179 3.880 1.00 95.81 938 GLY A O 1
ATOM 7420 N N . ASN A 1 939 ? 15.930 22.278 5.767 1.00 94.75 939 ASN A N 1
ATOM 7421 C CA . ASN A 1 939 ? 17.032 22.674 6.638 1.00 94.75 939 ASN A CA 1
ATOM 7422 C C . ASN A 1 939 ? 18.201 21.665 6.600 1.00 94.75 939 ASN A C 1
ATOM 7424 O O . ASN A 1 939 ? 18.082 20.538 7.097 1.00 94.75 939 ASN A O 1
ATOM 7428 N N . GLY A 1 940 ? 19.344 22.076 6.047 1.00 91.62 940 GLY A N 1
ATOM 7429 C CA . GLY A 1 940 ? 20.562 21.265 5.958 1.00 91.62 940 GLY A CA 1
ATOM 7430 C C . GLY A 1 940 ? 21.138 20.897 7.326 1.00 91.62 940 GLY A C 1
ATOM 7431 O O . GLY A 1 940 ? 21.458 19.729 7.569 1.00 91.62 940 GLY A O 1
ATOM 7432 N N . ASP A 1 941 ? 21.184 21.850 8.265 1.00 91.31 941 ASP A N 1
ATOM 7433 C CA . ASP A 1 941 ? 21.692 21.639 9.631 1.00 91.31 941 ASP A CA 1
ATOM 7434 C C . ASP A 1 941 ? 20.998 20.477 10.356 1.00 91.31 941 ASP A C 1
ATOM 7436 O O . ASP A 1 941 ? 21.644 19.709 11.078 1.00 91.31 941 ASP A O 1
ATOM 7440 N N . THR A 1 942 ? 19.693 20.307 10.130 1.00 91.38 942 THR A N 1
ATOM 7441 C CA . THR A 1 942 ? 18.867 19.248 10.728 1.00 91.38 942 THR A CA 1
ATOM 7442 C C . THR A 1 942 ? 19.236 17.849 10.213 1.00 91.38 942 THR A C 1
ATOM 7444 O O . THR A 1 942 ? 18.965 16.856 10.891 1.00 91.38 942 THR A O 1
ATOM 7447 N N . CYS A 1 943 ? 19.905 17.758 9.060 1.00 88.31 943 CYS A N 1
ATOM 7448 C CA . CYS A 1 943 ? 20.306 16.504 8.418 1.00 88.31 943 CYS A CA 1
ATOM 7449 C C . CYS A 1 943 ? 21.795 16.145 8.631 1.00 88.31 943 CYS A C 1
ATOM 7451 O O . CYS A 1 943 ? 22.160 14.978 8.491 1.00 88.31 943 CYS A O 1
ATOM 7453 N N . THR A 1 944 ? 22.641 17.100 9.052 1.00 86.69 944 THR A N 1
ATOM 7454 C CA . THR A 1 944 ? 24.115 16.959 9.212 1.00 86.69 944 THR A CA 1
ATOM 7455 C C . THR A 1 944 ? 24.610 15.747 10.017 1.00 86.69 944 THR A C 1
ATOM 7457 O O . THR A 1 944 ? 25.737 15.278 9.822 1.00 86.69 944 THR A O 1
ATOM 7460 N N . GLY A 1 945 ? 23.793 15.239 10.945 1.00 85.31 945 GLY A N 1
ATOM 7461 C CA . GLY A 1 945 ? 24.123 14.079 11.777 1.00 85.31 945 GLY A CA 1
ATOM 7462 C C . GLY A 1 945 ? 24.129 12.738 11.031 1.00 85.31 945 GLY A C 1
ATOM 7463 O O . GLY A 1 945 ? 24.680 11.769 11.547 1.00 85.31 945 GLY A O 1
ATOM 7464 N N . ILE A 1 946 ? 23.541 12.670 9.834 1.00 90.50 946 ILE A N 1
ATOM 7465 C CA . ILE A 1 946 ? 23.388 11.439 9.049 1.00 90.50 946 ILE A CA 1
ATOM 7466 C C . ILE A 1 946 ? 24.514 11.347 8.001 1.00 90.50 946 ILE A C 1
ATOM 7468 O O . ILE A 1 946 ? 24.670 12.293 7.227 1.00 90.50 946 ILE A O 1
ATOM 7472 N N . PRO A 1 947 ? 25.280 10.235 7.920 1.00 91.38 947 PRO A N 1
ATOM 7473 C CA . PRO A 1 947 ? 26.409 10.109 6.990 1.00 91.38 947 PRO A CA 1
ATOM 7474 C C . PRO A 1 947 ? 26.044 10.388 5.527 1.00 91.38 947 PRO A C 1
ATOM 7476 O O . PRO A 1 947 ? 26.601 11.304 4.937 1.00 91.38 947 PRO A O 1
ATOM 7479 N N . MET A 1 948 ? 25.022 9.713 4.987 1.00 93.75 948 MET A N 1
ATOM 7480 C CA . MET A 1 948 ? 24.606 9.903 3.590 1.00 93.75 948 MET A CA 1
ATOM 7481 C C . MET A 1 948 ? 24.202 11.354 3.277 1.00 93.75 948 MET A C 1
ATOM 7483 O O . MET A 1 948 ? 24.521 11.859 2.205 1.00 93.75 948 MET A O 1
ATOM 7487 N N . TRP A 1 949 ? 23.542 12.059 4.206 1.00 94.62 949 TRP A N 1
ATOM 7488 C CA . TRP A 1 949 ? 23.228 13.478 4.003 1.00 94.62 949 TRP A CA 1
ATOM 7489 C C . TRP A 1 949 ? 24.478 14.355 3.984 1.00 94.62 949 TRP A C 1
ATOM 7491 O O . TRP A 1 949 ? 24.508 15.317 3.228 1.00 94.62 949 TRP A O 1
ATOM 7501 N N . ARG A 1 950 ? 25.522 14.021 4.752 1.00 93.44 950 ARG A N 1
ATOM 7502 C CA . ARG A 1 950 ? 26.809 14.731 4.702 1.00 93.44 950 ARG A CA 1
ATOM 7503 C C . ARG A 1 950 ? 27.472 14.593 3.334 1.00 93.44 950 ARG A C 1
ATOM 7505 O O . ARG A 1 950 ? 27.955 15.591 2.808 1.00 93.44 950 ARG A O 1
ATOM 7512 N N . ASP A 1 951 ? 27.442 13.398 2.751 1.00 93.00 951 ASP A N 1
ATOM 7513 C CA . ASP A 1 951 ? 28.011 13.137 1.425 1.00 93.00 951 ASP A CA 1
ATOM 7514 C C . ASP A 1 951 ? 27.218 13.879 0.332 1.00 93.00 951 ASP A C 1
ATOM 7516 O O . ASP A 1 951 ? 27.801 14.559 -0.513 1.00 93.00 951 ASP A O 1
ATOM 7520 N N . VAL A 1 952 ? 25.880 13.854 0.412 1.00 94.69 952 VAL A N 1
ATOM 7521 C CA . VAL A 1 952 ? 24.976 14.617 -0.472 1.00 94.69 952 VAL A CA 1
ATOM 7522 C C . VAL A 1 952 ? 25.199 16.130 -0.344 1.00 94.69 952 VAL A C 1
ATOM 7524 O O . VAL A 1 952 ? 25.321 16.820 -1.357 1.00 94.69 952 VAL A O 1
ATOM 7527 N N . MET A 1 953 ? 25.294 16.661 0.880 1.00 94.00 953 MET A N 1
ATOM 7528 C CA . MET A 1 953 ? 25.586 18.078 1.132 1.00 94.00 953 MET A CA 1
ATOM 7529 C C . MET A 1 953 ? 26.965 18.464 0.590 1.00 94.00 953 MET A C 1
ATOM 7531 O O . MET A 1 953 ? 27.088 19.503 -0.051 1.00 94.00 953 MET A O 1
ATOM 7535 N N . SER A 1 954 ? 27.986 17.622 0.779 1.00 93.88 954 SER A N 1
ATOM 7536 C CA . SER A 1 954 ? 29.334 17.857 0.252 1.00 93.88 954 SER A CA 1
ATOM 7537 C C . SER A 1 954 ? 29.349 17.900 -1.280 1.00 93.88 954 SER A C 1
ATOM 7539 O O . SER A 1 954 ? 29.913 18.831 -1.858 1.00 93.88 954 SER A O 1
ATOM 7541 N N . ALA A 1 955 ? 28.656 16.970 -1.946 1.00 93.00 955 ALA A N 1
ATOM 7542 C CA . ALA A 1 955 ? 28.515 16.961 -3.401 1.00 93.00 955 ALA A CA 1
ATOM 7543 C C . ALA A 1 955 ? 27.794 18.219 -3.927 1.00 93.00 955 ALA A C 1
ATOM 7545 O O . ALA A 1 955 ? 28.233 18.832 -4.904 1.00 93.00 955 ALA A O 1
ATOM 7546 N N . LEU A 1 956 ? 26.721 18.653 -3.257 1.00 95.25 956 LEU A N 1
ATOM 7547 C CA . LEU A 1 956 ? 25.988 19.868 -3.621 1.00 95.25 956 LEU A CA 1
ATOM 7548 C C . LEU A 1 956 ? 26.811 21.140 -3.386 1.00 95.25 956 LEU A C 1
ATOM 7550 O O . LEU A 1 956 ? 26.830 22.011 -4.253 1.00 95.25 956 LEU A O 1
ATOM 7554 N N . GLN A 1 957 ? 27.527 21.240 -2.265 1.00 94.31 957 GLN A N 1
ATOM 7555 C CA . GLN A 1 957 ? 28.415 22.366 -1.958 1.00 94.31 957 GLN A CA 1
ATOM 7556 C C . GLN A 1 957 ? 29.579 22.454 -2.952 1.00 94.31 957 GLN A C 1
ATOM 7558 O O . GLN A 1 957 ? 29.861 23.538 -3.458 1.00 94.31 957 GLN A O 1
ATOM 7563 N N . CYS A 1 958 ? 30.195 21.323 -3.310 1.00 92.44 958 CYS A N 1
ATOM 7564 C CA . CYS A 1 958 ? 31.244 21.258 -4.331 1.00 92.44 958 CYS A CA 1
ATOM 7565 C C . CYS A 1 958 ? 30.750 21.764 -5.702 1.00 92.44 958 CYS A C 1
ATOM 7567 O O . CYS A 1 958 ? 31.464 22.492 -6.388 1.00 92.44 958 CYS A O 1
ATOM 7569 N N . GLY A 1 959 ? 29.497 21.466 -6.068 1.00 90.06 959 GLY A N 1
ATOM 7570 C CA . GLY A 1 959 ? 28.848 22.001 -7.272 1.00 90.06 959 GLY A CA 1
ATOM 7571 C C . GLY A 1 959 ? 28.300 23.435 -7.157 1.00 90.06 959 GLY A C 1
ATOM 7572 O O . GLY A 1 959 ? 27.740 23.943 -8.131 1.00 90.06 959 GLY A O 1
ATOM 7573 N N . ASN A 1 960 ? 28.407 24.092 -5.994 1.00 93.62 960 ASN A N 1
ATOM 7574 C CA . ASN A 1 960 ? 27.721 25.355 -5.672 1.00 93.62 960 ASN A CA 1
ATOM 7575 C C . ASN A 1 960 ? 26.187 25.289 -5.909 1.00 93.62 960 ASN A C 1
ATOM 7577 O O . ASN A 1 960 ? 25.559 26.230 -6.391 1.00 93.62 960 ASN A O 1
ATOM 7581 N N . ASN A 1 961 ? 25.593 24.127 -5.619 1.00 96.44 961 ASN A N 1
ATOM 7582 C CA . ASN A 1 961 ? 24.173 23.791 -5.777 1.00 96.44 961 ASN A CA 1
ATOM 7583 C C . ASN A 1 961 ? 23.416 23.818 -4.432 1.00 96.44 961 ASN A C 1
ATOM 7585 O O . ASN A 1 961 ? 22.426 23.109 -4.266 1.00 96.44 961 ASN A O 1
ATOM 7589 N N . MET A 1 962 ? 23.895 24.582 -3.449 1.00 95.25 962 MET A N 1
ATOM 7590 C CA . MET A 1 962 ? 23.269 24.720 -2.132 1.00 95.25 962 MET A CA 1
ATOM 7591 C C . MET A 1 962 ? 23.416 26.160 -1.638 1.00 95.25 962 MET A C 1
ATOM 7593 O O . MET A 1 962 ? 24.514 26.711 -1.687 1.00 95.25 962 MET A O 1
ATOM 7597 N N . GLY A 1 963 ? 22.334 26.759 -1.142 1.00 95.81 963 GLY A N 1
ATOM 7598 C CA . GLY A 1 963 ? 22.361 28.113 -0.587 1.00 95.81 963 GLY A CA 1
ATOM 7599 C C . GLY A 1 963 ? 20.985 28.620 -0.146 1.00 95.81 963 GLY A C 1
ATOM 7600 O O . GLY A 1 963 ? 19.984 27.940 -0.369 1.00 95.81 963 GLY A O 1
ATOM 7601 N N . PRO A 1 964 ? 20.916 29.816 0.467 1.00 95.94 964 PRO A N 1
ATOM 7602 C CA . PRO A 1 964 ? 19.682 30.363 1.037 1.00 95.94 964 PRO A CA 1
ATOM 7603 C C . PRO A 1 964 ? 18.724 30.986 0.011 1.00 95.94 964 PRO A C 1
ATOM 7605 O O . PRO A 1 964 ? 17.629 31.406 0.380 1.00 95.94 964 PRO A O 1
ATOM 7608 N N . GLU A 1 965 ? 19.114 31.066 -1.264 1.00 95.44 965 GLU A N 1
ATOM 7609 C CA . GLU A 1 965 ? 18.315 31.689 -2.321 1.00 95.44 965 GLU A CA 1
ATOM 7610 C C . GLU A 1 965 ? 18.325 30.828 -3.586 1.00 95.44 965 GLU A C 1
ATOM 7612 O O . GLU A 1 965 ? 19.375 30.357 -4.023 1.00 95.44 965 GLU A O 1
ATOM 7617 N N . LEU A 1 966 ? 17.151 30.628 -4.184 1.00 94.44 966 LEU A N 1
ATOM 7618 C CA . LEU A 1 966 ? 16.969 29.794 -5.366 1.00 94.44 966 LEU A CA 1
ATOM 7619 C C . LEU A 1 966 ? 17.248 30.610 -6.645 1.00 94.44 966 LEU A C 1
ATOM 7621 O O . LEU A 1 966 ? 16.573 31.623 -6.859 1.00 94.44 966 LEU A O 1
ATOM 7625 N N . PRO A 1 967 ? 18.196 30.204 -7.511 1.00 94.50 967 PRO A N 1
ATOM 7626 C CA . PRO A 1 967 ? 18.537 30.966 -8.706 1.00 94.50 967 PRO A CA 1
ATOM 7627 C C . PRO A 1 967 ? 17.561 30.686 -9.862 1.00 94.50 967 PRO A C 1
ATOM 7629 O O . PRO A 1 967 ? 17.473 29.571 -10.387 1.00 94.50 967 PRO A O 1
ATOM 7632 N N . LEU A 1 968 ? 16.833 31.730 -10.259 1.00 94.56 968 LEU A N 1
ATOM 7633 C CA . LEU A 1 968 ? 15.895 31.746 -11.382 1.00 94.56 968 LEU A CA 1
ATOM 7634 C C . LEU A 1 968 ? 16.535 32.421 -12.599 1.00 94.56 968 LEU A C 1
ATOM 7636 O O . LEU A 1 968 ? 17.312 33.366 -12.450 1.00 94.56 968 LEU A O 1
ATOM 7640 N N . GLN A 1 969 ? 16.141 32.008 -13.803 1.00 94.06 969 GLN A N 1
ATOM 7641 C CA . GLN A 1 969 ? 16.557 32.639 -15.058 1.00 94.06 969 GLN A CA 1
ATOM 7642 C C . GLN A 1 969 ? 15.365 32.727 -16.008 1.00 94.06 969 GLN A C 1
ATOM 7644 O O . GLN A 1 969 ? 14.628 31.756 -16.180 1.00 94.06 969 GLN A O 1
ATOM 7649 N N . CYS A 1 970 ? 15.161 33.881 -16.644 1.00 93.56 970 CYS A N 1
ATOM 7650 C CA . CYS A 1 970 ? 14.133 33.993 -17.672 1.00 93.56 970 CYS A CA 1
ATOM 7651 C C . CYS A 1 970 ? 14.619 33.311 -18.966 1.00 93.56 970 CYS A C 1
ATOM 7653 O O . CYS A 1 970 ? 15.577 33.790 -19.565 1.00 93.56 970 CYS A O 1
ATOM 7655 N N . PRO A 1 971 ? 13.964 32.247 -19.469 1.00 89.44 971 PRO A N 1
ATOM 7656 C CA . PRO A 1 971 ? 14.443 31.531 -20.660 1.00 89.44 971 PRO A CA 1
ATOM 7657 C C . PRO A 1 971 ? 14.311 32.362 -21.948 1.00 89.44 971 PRO A C 1
ATOM 7659 O O . PRO A 1 971 ? 14.928 32.043 -22.956 1.00 89.44 971 PRO A O 1
ATOM 7662 N N . ARG A 1 972 ? 13.500 33.427 -21.910 1.00 91.38 972 ARG A N 1
ATOM 7663 C CA . ARG A 1 972 ? 13.258 34.374 -23.011 1.00 91.38 972 ARG A CA 1
ATOM 7664 C C . ARG A 1 972 ? 14.168 35.610 -22.941 1.00 91.38 972 ARG A C 1
ATOM 7666 O O . ARG A 1 972 ? 14.269 36.336 -23.915 1.00 91.38 972 ARG A O 1
ATOM 7673 N N . HIS A 1 973 ? 14.821 35.824 -21.798 1.00 91.56 973 HIS A N 1
ATOM 7674 C CA . HIS A 1 973 ? 15.760 36.915 -21.527 1.00 91.56 973 HIS A CA 1
ATOM 7675 C C . HIS A 1 973 ? 16.913 36.350 -20.674 1.00 91.56 973 HIS A C 1
ATOM 7677 O O . HIS A 1 973 ? 16.901 36.524 -19.449 1.00 91.56 973 HIS A O 1
ATOM 7683 N N . PRO A 1 974 ? 17.850 35.578 -21.264 1.00 86.75 974 PRO A N 1
ATOM 7684 C CA . PRO A 1 974 ? 18.830 34.789 -20.510 1.00 86.75 974 PRO A CA 1
ATOM 7685 C C . PRO A 1 974 ? 19.744 35.618 -19.597 1.00 86.75 974 PRO A C 1
ATOM 7687 O O . PRO A 1 974 ? 20.240 35.110 -18.595 1.00 86.75 974 PRO A O 1
ATOM 7690 N N . GLU A 1 975 ? 19.937 36.901 -19.896 1.00 90.75 975 GLU A N 1
ATOM 7691 C CA . GLU A 1 975 ? 20.675 37.860 -19.072 1.00 90.75 975 GLU A CA 1
ATOM 7692 C C . GLU A 1 975 ? 19.940 38.258 -17.776 1.00 90.75 975 GLU A C 1
ATOM 7694 O O . GLU A 1 975 ? 20.527 38.872 -16.884 1.00 90.75 975 GLU A O 1
ATOM 7699 N N . ARG A 1 976 ? 18.652 37.911 -17.642 1.00 91.12 976 ARG A N 1
ATOM 7700 C CA . ARG A 1 976 ? 17.821 38.191 -16.463 1.00 91.12 976 ARG A CA 1
ATOM 7701 C C . ARG A 1 976 ? 17.767 36.990 -15.525 1.00 91.12 976 ARG A C 1
ATOM 7703 O O . ARG A 1 976 ? 16.868 36.148 -15.611 1.00 91.12 976 ARG A O 1
ATOM 7710 N N . THR A 1 977 ? 18.710 36.965 -14.588 1.00 91.69 977 THR A N 1
ATOM 7711 C CA . THR A 1 977 ? 18.709 36.064 -13.429 1.00 91.69 977 THR A CA 1
ATOM 7712 C C . THR A 1 977 ? 18.181 36.748 -12.167 1.00 91.69 977 THR A C 1
ATOM 7714 O O . THR A 1 977 ? 18.387 37.947 -11.978 1.00 91.69 977 THR A O 1
ATOM 7717 N N . PHE A 1 978 ? 17.551 35.980 -11.277 1.00 91.75 978 PHE A N 1
ATOM 7718 C CA . PHE A 1 978 ? 16.978 36.449 -10.009 1.00 91.75 978 PHE A CA 1
ATOM 7719 C C . PHE A 1 978 ? 17.277 35.458 -8.880 1.00 91.75 978 PHE A C 1
ATOM 7721 O O . PHE A 1 978 ? 17.484 34.274 -9.142 1.00 91.75 978 PHE A O 1
ATOM 7728 N N . LEU A 1 979 ? 17.257 35.923 -7.630 1.00 93.75 979 LEU A N 1
ATOM 7729 C CA . LEU A 1 979 ? 17.456 35.093 -6.440 1.00 93.75 979 LEU A CA 1
ATOM 7730 C C . LEU A 1 979 ? 16.177 35.100 -5.587 1.00 93.75 979 LEU A C 1
ATOM 7732 O O . LEU A 1 979 ? 15.699 36.150 -5.152 1.00 93.75 979 LEU A O 1
ATOM 7736 N N . ALA A 1 980 ? 15.579 33.923 -5.396 1.00 93.38 980 ALA A N 1
ATOM 7737 C CA . ALA A 1 980 ? 14.313 33.752 -4.689 1.00 93.38 980 ALA A CA 1
ATOM 7738 C C . ALA A 1 980 ? 14.522 33.029 -3.350 1.00 93.38 980 ALA A C 1
ATOM 7740 O O . ALA A 1 980 ? 14.684 31.811 -3.306 1.00 93.38 980 ALA A O 1
ATOM 7741 N N . SER A 1 981 ? 14.513 33.790 -2.256 1.00 91.94 981 SER A N 1
ATOM 7742 C CA . SER A 1 981 ? 14.582 33.303 -0.870 1.00 91.94 981 SER A CA 1
ATOM 7743 C C . SER A 1 981 ? 13.214 33.284 -0.166 1.00 91.94 981 SER A C 1
ATOM 7745 O O . SER A 1 981 ? 13.040 32.556 0.812 1.00 91.94 981 SER A O 1
ATOM 7747 N N . LEU A 1 982 ? 12.220 34.021 -0.682 1.00 94.31 982 LEU A N 1
ATOM 7748 C CA . LEU A 1 982 ? 10.837 34.050 -0.184 1.00 94.31 982 LEU A CA 1
ATOM 7749 C C . LEU A 1 982 ? 9.828 33.682 -1.292 1.00 94.31 982 LEU A C 1
ATOM 7751 O O . LEU A 1 982 ? 10.088 33.983 -2.460 1.00 94.31 982 LEU A O 1
ATOM 7755 N N . PRO A 1 983 ? 8.647 33.119 -0.960 1.00 90.12 983 PRO A N 1
ATOM 7756 C CA . PRO A 1 983 ? 7.599 32.803 -1.940 1.00 90.12 983 PRO A CA 1
ATOM 7757 C C . PRO A 1 983 ? 7.173 34.011 -2.792 1.00 90.12 983 PRO A C 1
ATOM 7759 O O . PRO A 1 983 ? 7.000 33.894 -4.006 1.00 90.12 983 PRO A O 1
ATOM 7762 N N . ASP A 1 984 ? 7.092 35.196 -2.182 1.00 91.06 984 ASP A N 1
ATOM 7763 C CA . ASP A 1 984 ? 6.702 36.434 -2.866 1.00 91.06 984 ASP A CA 1
ATOM 7764 C C . ASP A 1 984 ? 7.719 36.885 -3.927 1.00 91.06 984 ASP A C 1
ATOM 7766 O O . ASP A 1 984 ? 7.348 37.597 -4.861 1.00 91.06 984 ASP A O 1
ATOM 7770 N N . HIS A 1 985 ? 8.982 36.439 -3.858 1.00 93.31 985 HIS A N 1
ATOM 7771 C CA . HIS A 1 985 ? 9.997 36.775 -4.865 1.00 93.31 985 HIS A CA 1
ATOM 7772 C C . HIS A 1 985 ? 9.630 36.218 -6.249 1.00 93.31 985 HIS A C 1
ATOM 7774 O O . HIS A 1 985 ? 9.960 36.837 -7.258 1.00 93.31 985 HIS A O 1
ATOM 7780 N N . PHE A 1 986 ? 8.890 35.104 -6.329 1.00 91.31 986 PHE A N 1
ATOM 7781 C CA . PHE A 1 986 ? 8.371 34.610 -7.609 1.00 91.31 986 PHE A CA 1
ATOM 7782 C C . PHE A 1 986 ? 7.327 35.564 -8.199 1.00 91.31 986 PHE A C 1
ATOM 7784 O O . PHE A 1 986 ? 7.388 35.876 -9.383 1.00 91.31 986 PHE A O 1
ATOM 7791 N N . VAL A 1 987 ? 6.407 36.087 -7.383 1.00 85.50 987 VAL A N 1
ATOM 7792 C CA . VAL A 1 987 ? 5.386 37.051 -7.835 1.00 85.50 987 VAL A CA 1
ATOM 7793 C C . VAL A 1 987 ? 6.020 38.399 -8.191 1.00 85.50 987 VAL A C 1
ATOM 7795 O O . VAL A 1 987 ? 5.623 39.040 -9.162 1.00 85.50 987 VAL A O 1
ATOM 7798 N N . GLN A 1 988 ? 7.038 38.823 -7.442 1.00 85.00 988 GLN A N 1
ATOM 7799 C CA . GLN A 1 988 ? 7.764 40.061 -7.706 1.00 85.00 988 GLN A CA 1
ATOM 7800 C C . GLN A 1 988 ? 8.608 39.957 -8.984 1.00 85.00 988 GLN A C 1
ATOM 7802 O O . GLN A 1 988 ? 8.456 40.782 -9.885 1.00 85.00 988 GLN A O 1
ATOM 7807 N N . PHE A 1 989 ? 9.491 38.963 -9.097 1.00 87.88 989 PHE A N 1
ATOM 7808 C CA . PHE A 1 989 ? 10.489 38.893 -10.172 1.00 87.88 989 PHE A CA 1
ATOM 7809 C C . PHE A 1 989 ? 10.013 38.135 -11.420 1.00 87.88 989 PHE A C 1
ATOM 7811 O O . PHE A 1 989 ? 10.447 38.472 -12.525 1.00 87.88 989 PHE A O 1
ATOM 7818 N N . ALA A 1 990 ? 9.116 37.155 -11.261 1.00 87.31 990 ALA A N 1
ATOM 7819 C CA . ALA A 1 990 ? 8.647 36.258 -12.321 1.00 87.31 990 ALA A CA 1
ATOM 7820 C C . ALA A 1 990 ? 7.108 36.020 -12.334 1.00 87.31 990 ALA A C 1
ATOM 7822 O O . ALA A 1 990 ? 6.675 34.868 -12.445 1.00 87.31 990 ALA A O 1
ATOM 7823 N N . PRO A 1 991 ? 6.252 37.065 -12.244 1.00 82.81 991 PRO A N 1
ATOM 7824 C CA . PRO A 1 991 ? 4.802 36.926 -12.010 1.00 82.81 991 PRO A CA 1
ATOM 7825 C C . PRO A 1 991 ? 4.087 35.997 -13.001 1.00 82.81 991 PRO A C 1
ATOM 7827 O O . PRO A 1 991 ? 3.295 35.139 -12.597 1.00 82.81 991 PRO A O 1
ATOM 7830 N N . ASP A 1 992 ? 4.415 36.140 -14.286 1.00 84.69 992 ASP A N 1
ATOM 7831 C CA . ASP A 1 992 ? 3.835 35.395 -15.409 1.00 84.69 992 ASP A CA 1
ATOM 7832 C C . ASP A 1 992 ? 4.796 34.294 -15.917 1.00 84.69 992 ASP A C 1
ATOM 7834 O O . ASP A 1 992 ? 4.802 33.933 -17.094 1.00 84.69 992 ASP A O 1
ATOM 7838 N N . GLY A 1 993 ? 5.682 33.797 -15.043 1.00 84.19 993 GLY A N 1
ATOM 7839 C CA . GLY A 1 993 ? 6.746 32.852 -15.399 1.00 84.19 993 GLY A CA 1
ATOM 7840 C C . GLY A 1 993 ? 7.899 33.485 -16.186 1.00 84.19 993 GLY A C 1
ATOM 7841 O O . GLY A 1 993 ? 8.712 32.778 -16.781 1.00 84.19 993 GLY A O 1
ATOM 7842 N N . GLY A 1 994 ? 8.008 34.810 -16.240 1.00 86.50 994 GLY A N 1
ATOM 7843 C CA . GLY A 1 994 ? 9.152 35.499 -16.834 1.00 86.50 994 GLY A CA 1
ATOM 7844 C C . GLY A 1 994 ? 9.381 36.877 -16.247 1.00 86.50 994 GLY A C 1
ATOM 7845 O O . GLY A 1 994 ? 8.594 37.365 -15.439 1.00 86.50 994 GLY A O 1
ATOM 7846 N N . CYS A 1 995 ? 10.504 37.476 -16.641 1.00 90.44 995 CYS A N 1
ATOM 7847 C CA . CYS A 1 995 ? 10.969 38.741 -16.094 1.00 90.44 995 CYS A CA 1
ATOM 7848 C C . CYS A 1 995 ? 9.963 39.888 -16.303 1.00 90.44 995 CYS A C 1
ATOM 7850 O O . CYS A 1 995 ? 9.089 39.853 -17.168 1.00 90.44 995 CYS A O 1
ATOM 7852 N N . GLN A 1 996 ? 10.139 40.969 -15.545 1.00 88.25 996 GLN A N 1
ATOM 7853 C CA . GLN A 1 996 ? 9.257 42.139 -15.603 1.00 88.25 996 GLN A CA 1
ATOM 7854 C C . GLN A 1 996 ? 9.319 42.955 -16.916 1.00 88.25 996 GLN A C 1
ATOM 7856 O O . GLN A 1 996 ? 8.619 43.961 -17.016 1.00 88.25 996 GLN A O 1
ATOM 7861 N N . GLN A 1 997 ? 10.139 42.570 -17.904 1.00 88.12 997 GLN A N 1
ATOM 7862 C CA . GLN A 1 997 ? 10.158 43.236 -19.214 1.00 88.12 997 GLN A CA 1
ATOM 7863 C C . GLN A 1 997 ? 8.798 43.102 -19.917 1.00 88.12 997 GLN A C 1
ATOM 7865 O O . GLN A 1 997 ? 8.119 42.098 -19.700 1.00 88.12 997 GLN A O 1
ATOM 7870 N N . PRO A 1 998 ? 8.378 44.072 -20.750 1.00 86.94 998 PRO A N 1
ATOM 7871 C CA . PRO A 1 998 ? 7.215 43.895 -21.614 1.00 86.94 998 PRO A CA 1
ATOM 7872 C C . PRO A 1 998 ? 7.434 42.731 -22.590 1.00 86.94 998 PRO A C 1
ATOM 7874 O O . PRO A 1 998 ? 8.567 42.379 -22.919 1.00 86.94 998 PRO A O 1
ATOM 7877 N N . CYS A 1 999 ? 6.347 42.122 -23.053 1.00 88.62 999 CYS A N 1
ATOM 7878 C CA . CYS A 1 999 ? 6.406 41.122 -24.109 1.00 88.62 999 CYS A CA 1
ATOM 7879 C C . CYS A 1 999 ? 6.652 41.795 -25.470 1.00 88.62 999 CYS A C 1
ATOM 7881 O O . CYS A 1 999 ? 5.917 42.688 -25.881 1.00 88.62 999 CYS A O 1
ATOM 7883 N N . ASP A 1 1000 ? 7.692 41.343 -26.160 1.00 85.25 1000 ASP A N 1
ATOM 7884 C CA . ASP A 1 1000 ? 8.126 41.778 -27.490 1.00 85.25 1000 ASP A CA 1
ATOM 7885 C C . ASP A 1 1000 ? 7.284 41.174 -28.629 1.00 85.25 1000 ASP A C 1
ATOM 7887 O O . ASP A 1 1000 ? 7.159 41.761 -29.708 1.00 85.25 1000 ASP A O 1
ATOM 7891 N N . LYS A 1 1001 ? 6.669 40.011 -28.385 1.00 85.38 1001 LYS A N 1
ATOM 7892 C CA . LYS A 1 1001 ? 5.808 39.317 -29.348 1.00 85.38 1001 LYS A CA 1
ATOM 7893 C C . LYS A 1 1001 ? 4.504 40.081 -29.614 1.00 85.38 1001 LYS A C 1
ATOM 7895 O O . LYS A 1 1001 ? 3.884 40.662 -28.717 1.00 85.38 1001 LYS A O 1
ATOM 7900 N N . ARG A 1 1002 ? 4.057 40.034 -30.871 1.00 83.88 1002 ARG A N 1
ATOM 7901 C CA . ARG A 1 1002 ? 2.747 40.538 -31.305 1.00 83.88 1002 ARG A CA 1
ATOM 7902 C C . ARG A 1 1002 ? 1.690 39.453 -31.140 1.00 83.88 1002 ARG A C 1
ATOM 7904 O O . ARG A 1 1002 ? 1.922 38.297 -31.478 1.00 83.88 1002 ARG A O 1
ATOM 7911 N N . LEU A 1 1003 ? 0.519 39.864 -30.670 1.00 79.12 1003 LEU A N 1
ATOM 7912 C CA . LEU A 1 1003 ? -0.671 39.022 -30.606 1.00 79.12 1003 LEU A CA 1
ATOM 7913 C C . LEU A 1 1003 ? -1.149 38.677 -32.025 1.00 79.12 1003 LEU A C 1
ATOM 7915 O O . LEU A 1 1003 ? -0.862 39.409 -32.971 1.00 79.12 1003 LEU A O 1
ATOM 7919 N N . ALA A 1 1004 ? -1.997 37.655 -32.170 1.00 67.81 1004 ALA A N 1
ATOM 7920 C CA . ALA A 1 1004 ? -2.606 37.283 -33.458 1.00 67.81 1004 ALA A CA 1
ATOM 7921 C C . ALA A 1 1004 ? -3.399 38.425 -34.145 1.00 67.81 1004 ALA A C 1
ATOM 7923 O O . ALA A 1 1004 ? -3.655 38.374 -35.342 1.00 67.81 1004 ALA A O 1
ATOM 7924 N N . CYS A 1 1005 ? -3.766 39.483 -33.409 1.00 69.69 1005 CYS A N 1
ATOM 7925 C CA . CYS A 1 1005 ? -4.362 40.703 -33.966 1.00 69.69 1005 CYS A CA 1
ATOM 7926 C C . CYS A 1 1005 ? -3.360 41.651 -34.659 1.00 69.69 1005 CYS A C 1
ATOM 7928 O O . CYS A 1 1005 ? -3.772 42.683 -35.180 1.00 69.69 1005 CYS A O 1
ATOM 7930 N N . GLY A 1 1006 ? -2.056 41.363 -34.609 1.00 72.81 1006 GLY A N 1
ATOM 7931 C CA . GLY A 1 1006 ? -0.976 42.220 -35.100 1.00 72.81 1006 GLY A CA 1
ATOM 7932 C C . GLY A 1 1006 ? -0.482 43.274 -34.099 1.00 72.81 1006 GLY A C 1
ATOM 7933 O O . GLY A 1 1006 ? 0.647 43.743 -34.238 1.00 72.81 1006 GLY A O 1
ATOM 7934 N N . HIS A 1 1007 ? -1.257 43.633 -33.071 1.00 77.62 1007 HIS A N 1
ATOM 7935 C CA . HIS A 1 1007 ? -0.827 44.582 -32.031 1.00 77.62 1007 HIS A CA 1
ATOM 7936 C C . HIS A 1 1007 ? 0.211 43.964 -31.076 1.00 77.62 1007 HIS A C 1
ATOM 7938 O O . HIS A 1 1007 ? 0.226 42.751 -30.842 1.00 77.62 1007 HIS A O 1
ATOM 7944 N N . SER A 1 1008 ? 1.078 44.804 -30.506 1.00 80.38 1008 SER A N 1
ATOM 7945 C CA . SER A 1 1008 ? 2.066 44.398 -29.498 1.00 80.38 1008 SER A CA 1
ATOM 7946 C C . SER A 1 1008 ? 1.383 43.861 -28.237 1.00 80.38 1008 SER A C 1
ATOM 7948 O O . SER A 1 1008 ? 0.335 44.360 -27.822 1.00 80.38 1008 SER A O 1
ATOM 7950 N N . CYS A 1 1009 ? 1.960 42.839 -27.607 1.00 82.12 1009 CYS A N 1
ATOM 7951 C CA . CYS A 1 1009 ? 1.362 42.257 -26.414 1.00 82.12 1009 CYS A CA 1
ATOM 7952 C C . CYS A 1 1009 ? 1.570 43.137 -25.170 1.00 82.12 1009 CYS A C 1
ATOM 7954 O O . CYS A 1 1009 ? 2.686 43.482 -24.800 1.00 82.12 1009 CYS A O 1
ATOM 7956 N N . ILE A 1 1010 ? 0.477 43.440 -24.465 1.00 81.00 1010 ILE A N 1
ATOM 7957 C CA . ILE A 1 1010 ? 0.478 44.271 -23.247 1.00 81.00 1010 ILE A CA 1
ATOM 7958 C C . ILE A 1 1010 ? 0.940 43.525 -21.975 1.00 81.00 1010 ILE A C 1
ATOM 7960 O O . ILE A 1 1010 ? 0.818 44.053 -20.866 1.00 81.00 1010 ILE A O 1
ATOM 7964 N N . GLY A 1 1011 ? 1.378 42.270 -22.089 1.00 81.69 1011 GLY A N 1
ATOM 7965 C CA . GLY A 1 1011 ? 1.865 41.465 -20.964 1.00 81.69 1011 GLY A CA 1
ATOM 7966 C C . GLY A 1 1011 ? 3.300 41.816 -20.550 1.00 81.69 1011 GLY A C 1
ATOM 7967 O O . GLY A 1 1011 ? 4.053 42.400 -21.327 1.00 81.69 1011 GLY A O 1
ATOM 7968 N N . ARG A 1 1012 ? 3.702 41.403 -19.339 1.00 87.44 1012 ARG A N 1
ATOM 7969 C CA . ARG A 1 1012 ? 5.131 41.235 -18.987 1.00 87.44 1012 ARG A CA 1
ATOM 7970 C C . ARG A 1 1012 ? 5.691 40.005 -19.708 1.00 87.44 1012 ARG A C 1
ATOM 7972 O O . ARG A 1 1012 ? 4.959 39.382 -20.459 1.00 87.44 1012 ARG A O 1
ATOM 7979 N N . CYS A 1 1013 ? 6.946 39.610 -19.533 1.00 89.69 1013 CYS A N 1
ATOM 7980 C CA . CYS A 1 1013 ? 7.499 38.464 -20.249 1.00 89.69 1013 CYS A CA 1
ATOM 7981 C C . CYS A 1 1013 ? 6.861 37.141 -19.774 1.00 89.69 1013 CYS A C 1
ATOM 7983 O O . CYS A 1 1013 ? 7.006 36.755 -18.618 1.00 89.69 1013 CYS A O 1
ATOM 7985 N N . HIS A 1 1014 ? 6.214 36.400 -20.674 1.00 90.00 1014 HIS A N 1
ATOM 7986 C CA . HIS A 1 1014 ? 5.437 35.187 -20.374 1.00 90.00 1014 HIS A CA 1
ATOM 7987 C C . HIS A 1 1014 ? 5.663 34.105 -21.440 1.00 90.00 1014 HIS A C 1
ATOM 7989 O O . HIS A 1 1014 ? 6.264 34.377 -22.479 1.00 90.00 1014 HIS A O 1
ATOM 7995 N N . SER A 1 1015 ? 5.251 32.869 -21.161 1.00 88.06 1015 SER A N 1
ATOM 7996 C CA . SER A 1 1015 ? 5.347 31.746 -22.104 1.00 88.06 1015 SER A CA 1
ATOM 7997 C C . SER A 1 1015 ? 4.333 31.852 -23.246 1.00 88.06 1015 SER A C 1
ATOM 7999 O O . SER A 1 1015 ? 3.308 32.520 -23.115 1.00 88.06 1015 SER A O 1
ATOM 8001 N N . ASP A 1 1016 ? 4.580 31.146 -24.352 1.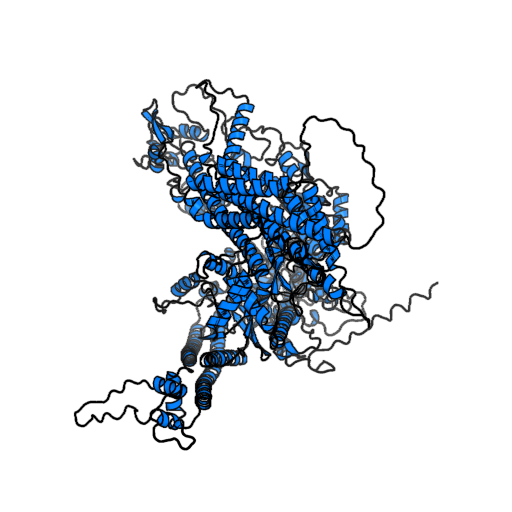00 82.88 1016 ASP A N 1
ATOM 8002 C CA . ASP A 1 1016 ? 3.690 31.165 -25.525 1.00 82.88 1016 ASP A CA 1
ATOM 8003 C C . ASP A 1 1016 ? 2.312 30.547 -25.226 1.00 82.88 1016 ASP A C 1
ATOM 8005 O O . ASP A 1 1016 ? 1.289 31.031 -25.708 1.00 82.88 1016 ASP A O 1
ATOM 8009 N N . VAL A 1 1017 ? 2.286 29.580 -24.302 1.00 77.50 1017 VAL A N 1
ATOM 8010 C CA . VAL A 1 1017 ? 1.100 29.048 -23.604 1.00 77.50 1017 VAL A CA 1
ATOM 8011 C C . VAL A 1 1017 ? 0.220 30.164 -23.035 1.00 77.50 1017 VAL A C 1
ATOM 8013 O O . VAL A 1 1017 ? -0.989 30.187 -23.259 1.00 77.50 1017 VAL A O 1
ATOM 8016 N N . ILE A 1 1018 ? 0.822 31.113 -22.312 1.00 80.44 1018 ILE A N 1
ATOM 8017 C CA . ILE A 1 1018 ? 0.108 32.263 -21.747 1.00 80.44 1018 ILE A CA 1
ATOM 8018 C C . ILE A 1 1018 ? -0.201 33.282 -22.857 1.00 80.44 1018 ILE A C 1
ATOM 8020 O O . ILE A 1 1018 ? -1.267 33.891 -22.834 1.00 80.44 1018 ILE A O 1
ATOM 8024 N N . HIS A 1 1019 ? 0.678 33.434 -23.854 1.00 82.38 1019 HIS A N 1
ATOM 8025 C CA . HIS A 1 1019 ? 0.564 34.439 -24.917 1.00 82.38 1019 HIS A CA 1
ATOM 8026 C C . HIS A 1 1019 ? -0.655 34.202 -25.804 1.00 82.38 1019 HIS A C 1
ATOM 8028 O O . HIS A 1 1019 ? -1.413 35.134 -26.068 1.00 82.38 1019 HIS A O 1
ATOM 8034 N N . ALA A 1 1020 ? -0.901 32.944 -26.175 1.00 73.94 1020 ALA A N 1
ATOM 8035 C CA . ALA A 1 1020 ? -2.101 32.525 -26.895 1.00 73.94 1020 ALA A CA 1
ATOM 8036 C C . ALA A 1 1020 ? -3.404 32.851 -26.132 1.00 73.94 1020 ALA A C 1
ATOM 8038 O O . ALA A 1 1020 ? -4.456 33.028 -26.745 1.00 73.94 1020 ALA A O 1
ATOM 8039 N N . ALA A 1 1021 ? -3.346 32.977 -24.800 1.00 71.62 1021 ALA A N 1
ATOM 8040 C CA . ALA A 1 1021 ? -4.479 33.362 -23.962 1.00 71.62 1021 ALA A CA 1
ATOM 8041 C C . ALA A 1 1021 ? -4.612 34.886 -23.733 1.00 71.62 1021 ALA A C 1
ATOM 8043 O O . ALA A 1 1021 ? -5.635 35.330 -23.195 1.00 71.62 1021 ALA A O 1
ATOM 8044 N N . VAL A 1 1022 ? -3.624 35.708 -24.121 1.00 70.56 1022 VAL A N 1
ATOM 8045 C CA . VAL A 1 1022 ? -3.686 37.168 -23.942 1.00 70.56 1022 VAL A CA 1
ATOM 8046 C C . VAL A 1 1022 ? -4.628 37.794 -24.970 1.00 70.56 1022 VAL A C 1
ATOM 8048 O O . VAL A 1 1022 ? -4.479 37.643 -26.180 1.00 70.56 1022 VAL A O 1
ATOM 8051 N N . LYS A 1 1023 ? -5.602 38.569 -24.483 1.00 66.12 1023 LYS A N 1
ATOM 8052 C CA . LYS A 1 1023 ? -6.576 39.254 -25.339 1.00 66.12 1023 LYS A CA 1
ATOM 8053 C C . LYS A 1 1023 ? -6.106 40.654 -25.723 1.00 66.12 1023 LYS A C 1
ATOM 8055 O O . LYS A 1 1023 ? -5.806 41.481 -24.866 1.00 66.12 1023 LYS A O 1
ATOM 8060 N N . CYS A 1 1024 ? -6.115 40.908 -27.027 1.00 65.56 1024 CYS A N 1
ATOM 8061 C CA . CYS A 1 1024 ? -5.876 42.206 -27.654 1.00 65.56 1024 CYS A CA 1
ATOM 8062 C C . CYS A 1 1024 ? -6.885 43.253 -27.141 1.00 65.56 1024 CYS A C 1
ATOM 8064 O O . CYS A 1 1024 ? -8.089 42.990 -27.160 1.00 65.56 1024 CYS A O 1
ATOM 8066 N N . LEU A 1 1025 ? -6.410 44.409 -26.656 1.00 65.62 1025 LEU A N 1
ATOM 8067 C CA . LEU A 1 1025 ? -7.266 45.479 -26.110 1.00 65.62 1025 LEU A CA 1
ATOM 8068 C C . LEU A 1 1025 ? -7.309 46.759 -26.964 1.00 65.62 1025 LEU A C 1
ATOM 8070 O O . LEU A 1 1025 ? -8.115 47.636 -26.652 1.00 65.62 1025 LEU A O 1
ATOM 8074 N N . GLU A 1 1026 ? -6.477 46.879 -28.002 1.00 48.25 1026 GLU A N 1
ATOM 8075 C CA . GLU A 1 1026 ? -6.429 48.076 -28.853 1.00 48.25 1026 GLU A CA 1
ATOM 8076 C C . GLU A 1 1026 ? -7.533 48.090 -29.931 1.00 48.25 1026 GLU A C 1
ATOM 8078 O O . GLU A 1 1026 ? -7.905 47.033 -30.456 1.00 48.25 1026 GLU A O 1
ATOM 8083 N N . PRO A 1 1027 ? -8.081 49.273 -30.273 1.00 43.75 1027 PRO A N 1
ATOM 8084 C CA . PRO A 1 1027 ? -9.038 49.426 -31.363 1.00 43.75 1027 PRO A CA 1
ATOM 8085 C C . PRO A 1 1027 ? -8.341 49.387 -32.734 1.00 43.75 1027 PRO A C 1
ATOM 8087 O O . PRO A 1 1027 ? -7.443 50.176 -33.012 1.00 43.75 1027 PRO A O 1
ATOM 8090 N N . TYR A 1 1028 ? -8.806 48.503 -33.619 1.00 40.34 1028 TYR A N 1
ATOM 8091 C CA . TYR A 1 1028 ? -8.298 48.368 -34.989 1.00 40.34 1028 TYR A CA 1
ATOM 8092 C C . TYR A 1 1028 ? -8.430 49.659 -35.813 1.00 40.34 1028 TYR A C 1
ATOM 8094 O O . TYR A 1 1028 ? -9.537 50.153 -36.032 1.00 40.34 1028 TYR A O 1
ATOM 8102 N N . ALA A 1 1029 ? -7.317 50.120 -36.386 1.00 34.25 1029 ALA A N 1
ATOM 8103 C CA . ALA A 1 1029 ? -7.290 51.136 -37.435 1.00 34.25 1029 ALA A CA 1
ATOM 8104 C C . ALA A 1 1029 ? -7.250 50.475 -38.828 1.00 34.25 1029 ALA A C 1
ATOM 8106 O O . ALA A 1 1029 ? -6.198 50.424 -39.466 1.00 34.25 1029 ALA A O 1
ATOM 8107 N N . LEU A 1 1030 ? -8.383 49.935 -39.301 1.00 34.16 1030 LEU A N 1
ATOM 8108 C CA . LEU A 1 1030 ? -8.467 49.355 -40.649 1.00 34.16 1030 LEU A CA 1
ATOM 8109 C C . LEU A 1 1030 ? -8.951 50.384 -41.682 1.00 34.16 1030 LEU A C 1
ATOM 8111 O O . LEU A 1 1030 ? -9.966 51.058 -41.511 1.00 34.16 1030 LEU A O 1
ATOM 8115 N N . HIS A 1 1031 ? -8.196 50.499 -42.771 1.00 28.36 1031 HIS A N 1
ATOM 8116 C CA . HIS A 1 1031 ? -8.408 51.468 -43.839 1.00 28.36 1031 HIS A CA 1
ATOM 8117 C C . HIS A 1 1031 ? -9.634 51.102 -44.698 1.00 28.36 1031 HIS A C 1
ATOM 8119 O O . HIS A 1 1031 ? -9.691 50.003 -45.238 1.00 28.36 1031 HIS A O 1
ATOM 8125 N N . ARG A 1 1032 ? -10.580 52.042 -44.856 1.00 28.61 1032 ARG A N 1
ATOM 8126 C CA . ARG A 1 1032 ? -11.671 52.073 -45.862 1.00 28.61 1032 ARG A CA 1
ATOM 8127 C C . ARG A 1 1032 ? -12.154 50.715 -46.422 1.00 28.61 1032 ARG A C 1
ATOM 8129 O O . ARG A 1 1032 ? -12.053 50.473 -47.622 1.00 28.61 1032 ARG A O 1
ATOM 8136 N N . VAL A 1 1033 ? -12.830 49.923 -45.593 1.00 26.56 1033 VAL A N 1
ATOM 8137 C CA . VAL A 1 1033 ? -13.979 49.129 -46.059 1.00 26.56 1033 VAL A CA 1
ATOM 8138 C C . VAL A 1 1033 ? -15.199 49.627 -45.294 1.00 26.56 1033 VAL A C 1
ATOM 8140 O O . VAL A 1 1033 ? -15.151 49.843 -44.084 1.00 26.56 1033 VAL A O 1
ATOM 8143 N N . THR A 1 1034 ? -16.257 49.946 -46.031 1.00 29.08 1034 THR A N 1
ATOM 8144 C CA . THR A 1 1034 ? -17.464 50.593 -45.516 1.00 29.08 1034 THR A CA 1
ATOM 8145 C C . THR A 1 1034 ? -18.342 49.610 -44.754 1.00 29.08 1034 THR A C 1
ATOM 8147 O O . THR A 1 1034 ? -18.857 48.672 -45.353 1.00 29.08 1034 THR A O 1
ATOM 8150 N N . GLY A 1 1035 ? -18.603 49.905 -43.479 1.00 29.67 1035 GLY A N 1
ATOM 8151 C CA . GLY A 1 1035 ? -19.634 49.236 -42.687 1.00 29.67 1035 GLY A CA 1
ATOM 8152 C C . GLY A 1 1035 ? -19.142 48.055 -41.840 1.00 29.67 1035 GLY A C 1
ATOM 8153 O O . GLY A 1 1035 ? -18.412 47.189 -42.301 1.00 29.67 1035 GLY A O 1
ATOM 8154 N N . TYR A 1 1036 ? -19.650 48.025 -40.607 1.00 32.06 1036 TYR A N 1
ATOM 8155 C CA . TYR A 1 1036 ? -19.667 46.905 -39.656 1.00 32.06 1036 TYR A CA 1
ATOM 8156 C C . TYR A 1 1036 ? -18.393 46.593 -38.849 1.00 32.06 1036 TYR A C 1
ATOM 8158 O O . TYR A 1 1036 ? -17.277 46.422 -39.325 1.00 32.06 1036 TYR A O 1
ATOM 8166 N N . LEU A 1 1037 ? -18.604 46.583 -37.528 1.00 33.41 1037 LEU A N 1
ATOM 8167 C CA . LEU A 1 1037 ? -17.587 46.646 -36.479 1.00 33.41 1037 LEU A CA 1
ATOM 8168 C C . LEU A 1 1037 ? -17.121 45.246 -36.046 1.00 33.41 1037 LEU A C 1
ATOM 8170 O O . LEU A 1 1037 ? -17.489 44.776 -34.966 1.00 33.41 1037 LEU A O 1
ATOM 8174 N N . ALA A 1 1038 ? -16.259 44.603 -36.833 1.00 32.53 1038 ALA A N 1
ATOM 8175 C CA . ALA A 1 1038 ? -15.517 43.431 -36.365 1.00 32.53 1038 ALA A CA 1
ATOM 8176 C C . ALA A 1 1038 ? -14.510 43.846 -35.269 1.00 32.53 1038 ALA A C 1
ATOM 8178 O O . ALA A 1 1038 ? -13.589 44.623 -35.516 1.00 32.53 1038 ALA A O 1
ATOM 8179 N N . ARG A 1 1039 ? -14.685 43.352 -34.033 1.00 37.53 1039 ARG A N 1
ATOM 8180 C CA . ARG A 1 1039 ? -13.828 43.692 -32.871 1.00 37.53 1039 ARG A CA 1
ATOM 8181 C C . ARG A 1 1039 ? -12.857 42.578 -32.444 1.00 37.53 1039 ARG A C 1
ATOM 8183 O O . ARG A 1 1039 ? -12.288 42.656 -31.356 1.00 37.53 1039 ARG A O 1
ATOM 8190 N N . SER A 1 1040 ? -12.638 41.552 -33.266 1.00 38.06 1040 SER A N 1
ATOM 8191 C CA . SER A 1 1040 ? -11.598 40.540 -33.030 1.00 38.06 1040 SER A CA 1
ATOM 8192 C C . SER A 1 1040 ? -11.030 39.967 -34.333 1.00 38.06 1040 SER A C 1
ATOM 8194 O O . SER A 1 1040 ? -11.741 39.804 -35.322 1.00 38.06 1040 SER A O 1
ATOM 8196 N N . ALA A 1 1041 ? -9.736 39.628 -34.309 1.00 39.97 1041 ALA A N 1
ATOM 8197 C CA . ALA A 1 1041 ? -8.987 39.111 -35.459 1.00 39.97 1041 ALA A CA 1
ATOM 8198 C C . ALA A 1 1041 ? -9.613 37.850 -36.082 1.00 39.97 1041 ALA A C 1
ATOM 8200 O O . ALA A 1 1041 ? -9.638 37.706 -37.302 1.00 39.97 1041 ALA A O 1
ATOM 8201 N N . ALA A 1 1042 ? -10.164 36.968 -35.240 1.00 40.72 1042 ALA A N 1
ATOM 8202 C CA . ALA A 1 1042 ? -10.762 35.704 -35.663 1.00 40.72 1042 ALA A CA 1
ATOM 8203 C C . ALA A 1 1042 ? -11.945 35.886 -36.633 1.00 40.72 1042 ALA A C 1
ATOM 8205 O O . ALA A 1 1042 ? -12.119 35.065 -37.522 1.00 40.72 1042 ALA A O 1
ATOM 8206 N N . GLN A 1 1043 ? -12.727 36.967 -36.516 1.00 37.62 1043 GLN A N 1
ATOM 8207 C CA . GLN A 1 1043 ? -13.855 37.217 -37.426 1.00 37.62 1043 GLN A CA 1
ATOM 8208 C C . GLN A 1 1043 ? -13.424 37.712 -38.816 1.00 37.62 1043 GLN A C 1
ATOM 8210 O O . GLN A 1 1043 ? -14.138 37.483 -39.787 1.00 37.62 1043 GLN A O 1
ATOM 8215 N N . ILE A 1 1044 ? -12.261 38.361 -38.938 1.00 39.88 1044 ILE A N 1
ATOM 8216 C CA . ILE A 1 1044 ? -11.793 38.902 -40.225 1.00 39.88 1044 ILE A CA 1
ATOM 8217 C C . ILE A 1 1044 ? -11.249 37.783 -41.127 1.00 39.88 1044 ILE A C 1
ATOM 8219 O O . ILE A 1 1044 ? -11.455 37.831 -42.336 1.00 39.88 1044 ILE A O 1
ATOM 8223 N N . PHE A 1 1045 ? -10.628 36.745 -40.556 1.00 39.59 1045 PHE A N 1
ATOM 8224 C CA . PHE A 1 1045 ? -10.117 35.610 -41.337 1.00 39.59 1045 PHE A CA 1
ATOM 8225 C C . PHE A 1 1045 ? -11.239 34.810 -42.028 1.00 39.59 1045 PHE A C 1
ATOM 8227 O O . PHE A 1 1045 ? -11.079 34.402 -43.175 1.00 39.59 1045 PHE A O 1
ATOM 8234 N N . PHE A 1 1046 ? -12.401 34.650 -41.382 1.00 41.41 1046 PHE A N 1
ATOM 8235 C CA . PHE A 1 1046 ? -13.549 33.946 -41.972 1.00 41.41 1046 PHE A CA 1
ATOM 8236 C C . PHE A 1 1046 ? -14.351 34.777 -42.986 1.00 41.41 1046 PHE A C 1
ATOM 8238 O O . PHE A 1 1046 ? -14.936 34.198 -43.899 1.00 41.41 1046 PHE A O 1
ATOM 8245 N N . LEU A 1 1047 ? -14.339 36.113 -42.894 1.00 44.19 1047 LEU A N 1
ATOM 8246 C CA . LEU A 1 1047 ? -14.974 36.998 -43.887 1.00 44.19 1047 LEU A CA 1
ATOM 8247 C C . LEU A 1 1047 ? -14.364 36.863 -45.293 1.00 44.19 1047 LEU A C 1
ATOM 8249 O O . LEU A 1 1047 ? -15.043 37.116 -46.283 1.00 44.19 1047 LEU A O 1
ATOM 8253 N N . VAL A 1 1048 ? -13.100 36.441 -45.389 1.00 48.25 1048 VAL A N 1
ATOM 8254 C CA . VAL A 1 1048 ? -12.449 36.127 -46.672 1.00 48.25 1048 VAL A CA 1
ATOM 8255 C C . VAL A 1 1048 ? -12.949 34.786 -47.234 1.00 48.25 1048 VAL A C 1
ATOM 8257 O O . VAL A 1 1048 ? -13.044 34.625 -48.449 1.00 48.25 1048 VAL A O 1
ATOM 8260 N N . ALA A 1 1049 ? -13.334 33.844 -46.365 1.00 50.16 1049 ALA A N 1
ATOM 8261 C CA . ALA A 1 1049 ? -13.581 32.452 -46.730 1.00 50.16 1049 ALA A CA 1
ATOM 8262 C C . ALA A 1 1049 ? -14.860 32.203 -47.548 1.00 50.16 1049 ALA A C 1
ATOM 8264 O O . ALA A 1 1049 ? -14.861 31.254 -48.316 1.00 50.16 1049 ALA A O 1
ATOM 8265 N N . ILE A 1 1050 ? -15.917 33.026 -47.490 1.00 52.78 1050 ILE A N 1
ATOM 8266 C CA . ILE A 1 1050 ? -17.112 32.777 -48.337 1.00 52.78 1050 ILE A CA 1
ATOM 8267 C C . ILE A 1 1050 ? -16.780 32.783 -49.842 1.00 52.78 1050 ILE A C 1
ATOM 8269 O O . ILE A 1 1050 ? -17.410 32.071 -50.618 1.00 52.78 1050 ILE A O 1
ATOM 8273 N N . ASN A 1 1051 ? -15.749 33.530 -50.251 1.00 51.78 1051 ASN A N 1
ATOM 8274 C CA . ASN A 1 1051 ? -15.333 33.636 -51.651 1.00 51.78 1051 ASN A CA 1
ATOM 8275 C C . ASN A 1 1051 ? -14.194 32.671 -52.047 1.00 51.78 1051 ASN A C 1
ATOM 8277 O O . ASN A 1 1051 ? -13.806 32.659 -53.214 1.00 51.78 1051 ASN A O 1
ATOM 8281 N N . CYS A 1 1052 ? -13.607 31.916 -51.107 1.00 53.59 1052 CYS A N 1
ATOM 8282 C CA . CYS A 1 1052 ? -12.446 31.049 -51.382 1.00 53.59 1052 CYS A CA 1
ATOM 8283 C C . CYS A 1 1052 ? -12.235 29.885 -50.386 1.00 53.59 1052 CYS A C 1
ATOM 8285 O O . CYS A 1 1052 ? -11.122 29.374 -50.264 1.00 53.59 1052 CYS A O 1
ATOM 8287 N N . GLY A 1 1053 ? -13.257 29.519 -49.616 1.00 57.03 1053 GLY A N 1
ATOM 8288 C CA . GLY A 1 1053 ? -13.218 28.430 -48.643 1.00 57.03 1053 GLY A CA 1
ATOM 8289 C C . GLY A 1 1053 ? -13.264 27.061 -49.314 1.00 57.03 1053 GLY A C 1
ATOM 8290 O O . GLY A 1 1053 ? -13.681 26.939 -50.463 1.00 57.03 1053 GLY A O 1
ATOM 8291 N N . ALA A 1 1054 ? -12.837 26.033 -48.584 1.00 61.34 1054 ALA A N 1
ATOM 8292 C CA . ALA A 1 1054 ? -13.048 24.651 -48.996 1.00 61.34 1054 ALA A CA 1
ATOM 8293 C C . ALA A 1 1054 ? -14.543 24.294 -48.906 1.00 61.34 1054 ALA A C 1
ATOM 8295 O O . ALA A 1 1054 ? -15.261 24.829 -48.054 1.00 61.34 1054 ALA A O 1
ATOM 8296 N N . ASP A 1 1055 ? -15.015 23.415 -49.793 1.00 70.25 1055 ASP A N 1
ATOM 8297 C CA . ASP A 1 1055 ? -16.446 23.116 -49.923 1.00 70.25 1055 ASP A CA 1
ATOM 8298 C C . ASP A 1 1055 ? -17.046 22.520 -48.633 1.00 70.25 1055 ASP A C 1
ATOM 8300 O O . ASP A 1 1055 ? -18.183 22.836 -48.299 1.00 70.25 1055 ASP A O 1
ATOM 8304 N N . ASP A 1 1056 ? -16.263 21.787 -47.828 1.00 67.81 1056 ASP A N 1
ATOM 8305 C CA . ASP A 1 1056 ? -16.679 21.264 -46.514 1.00 67.81 1056 ASP A CA 1
ATOM 8306 C C . ASP A 1 1056 ? -17.022 22.365 -45.490 1.00 67.81 1056 ASP A C 1
ATOM 8308 O O . ASP A 1 1056 ? -17.873 22.168 -44.622 1.00 67.81 1056 ASP A O 1
ATOM 8312 N N . VAL A 1 1057 ? -16.378 23.531 -45.594 1.00 66.19 1057 VAL A N 1
ATOM 8313 C CA . VAL A 1 1057 ? -16.642 24.706 -44.746 1.00 66.19 1057 VAL A CA 1
ATOM 8314 C C . VAL A 1 1057 ? -17.784 25.552 -45.309 1.00 66.19 1057 VAL A C 1
ATOM 8316 O O . VAL A 1 1057 ? -18.538 26.158 -44.548 1.00 66.19 1057 VAL A O 1
ATOM 8319 N N . LEU A 1 1058 ? -17.908 25.624 -46.636 1.00 73.44 1058 LEU A N 1
ATOM 8320 C CA . LEU A 1 1058 ? -18.953 26.399 -47.308 1.00 73.44 1058 LEU A CA 1
ATOM 8321 C C . LEU A 1 1058 ? -20.328 25.725 -47.206 1.00 73.44 1058 LEU A C 1
ATOM 8323 O O . LEU A 1 1058 ? -21.327 26.417 -47.018 1.00 73.44 1058 LEU A O 1
ATOM 8327 N N . ASP A 1 1059 ? -20.374 24.396 -47.254 1.00 80.81 1059 ASP A N 1
ATOM 8328 C CA . ASP A 1 1059 ? -21.618 23.621 -47.238 1.00 80.81 1059 ASP A CA 1
ATOM 8329 C C . ASP A 1 1059 ? -22.069 23.248 -45.805 1.00 80.81 1059 ASP A C 1
ATOM 8331 O O . ASP A 1 1059 ? -23.058 22.542 -45.614 1.00 80.81 1059 ASP A O 1
ATOM 8335 N N . GLN A 1 1060 ? -21.381 23.752 -44.771 1.00 76.19 1060 GLN A N 1
ATOM 8336 C CA . GLN A 1 1060 ? -21.820 23.642 -43.378 1.00 76.19 1060 GLN A CA 1
ATOM 8337 C C . GLN A 1 1060 ? -23.132 24.419 -43.162 1.00 76.19 1060 GLN A C 1
ATOM 8339 O O . GLN A 1 1060 ? -23.187 25.612 -43.447 1.00 76.19 1060 GLN A O 1
ATOM 8344 N N . GLU A 1 1061 ? -24.162 23.788 -42.585 1.00 82.81 1061 GLU A N 1
ATOM 8345 C CA . GLU A 1 1061 ? -25.365 24.475 -42.077 1.00 82.81 1061 GLU A CA 1
ATOM 8346 C C . GLU A 1 1061 ? -25.001 25.425 -40.919 1.00 82.81 1061 GLU A C 1
ATOM 8348 O O . GLU A 1 1061 ? -24.383 25.003 -39.934 1.00 82.81 1061 GLU A O 1
ATOM 8353 N N . VAL A 1 1062 ? -25.385 26.704 -41.025 1.00 81.69 1062 VAL A N 1
ATOM 8354 C CA . VAL A 1 1062 ? -25.029 27.755 -40.042 1.00 81.69 1062 VAL A CA 1
ATOM 8355 C C . VAL A 1 1062 ? -26.224 28.524 -39.477 1.00 81.69 1062 VAL A C 1
ATOM 8357 O O . VAL A 1 1062 ? -26.096 29.145 -38.418 1.00 81.69 1062 VAL A O 1
ATOM 8360 N N . ASP A 1 1063 ? -27.380 28.490 -40.144 1.00 82.50 1063 ASP A N 1
ATOM 8361 C CA . ASP A 1 1063 ? -28.627 29.058 -39.630 1.00 82.50 1063 ASP A CA 1
ATOM 8362 C C . ASP A 1 1063 ? -29.638 27.961 -39.284 1.00 82.50 1063 ASP A C 1
ATOM 8364 O O . ASP A 1 1063 ? -30.160 27.288 -40.165 1.00 82.50 1063 ASP A O 1
ATOM 8368 N N . PHE A 1 1064 ? -29.998 27.830 -38.009 1.00 76.12 1064 PHE A N 1
ATOM 8369 C CA . PHE A 1 1064 ? -31.014 26.874 -37.555 1.00 76.12 1064 PHE A CA 1
ATOM 8370 C C . PHE A 1 1064 ? -32.455 27.303 -37.862 1.00 76.12 1064 PHE A C 1
ATOM 8372 O O . PHE A 1 1064 ? -33.379 26.527 -37.617 1.00 76.12 1064 PHE A O 1
ATOM 8379 N N . ILE A 1 1065 ? -32.674 28.541 -38.319 1.00 72.06 1065 ILE A N 1
ATOM 8380 C CA . ILE A 1 1065 ? -34.011 29.056 -38.643 1.00 72.06 1065 ILE A CA 1
ATOM 8381 C C . ILE A 1 1065 ? -34.371 28.708 -40.090 1.00 72.06 1065 ILE A C 1
ATOM 8383 O O . ILE A 1 1065 ? -35.462 28.194 -40.336 1.00 72.06 1065 ILE A O 1
ATOM 8387 N N . THR A 1 1066 ? -33.465 28.967 -41.036 1.00 79.94 1066 THR A N 1
ATOM 8388 C CA . THR A 1 1066 ? -33.670 28.688 -42.469 1.00 79.94 1066 THR A CA 1
ATOM 8389 C C . THR A 1 1066 ? -33.035 27.384 -42.960 1.00 79.94 1066 THR A C 1
ATOM 8391 O O . THR A 1 1066 ? -33.363 26.950 -44.061 1.00 79.94 1066 THR A O 1
ATOM 8394 N N . MET A 1 1067 ? -32.178 26.743 -42.153 1.00 80.81 1067 MET A N 1
ATOM 8395 C CA . MET A 1 1067 ? -31.300 25.624 -42.543 1.00 80.81 1067 MET A CA 1
ATOM 8396 C C . MET A 1 1067 ? -30.321 25.979 -43.676 1.00 80.81 1067 MET A C 1
ATOM 8398 O O . MET A 1 1067 ? -29.874 25.105 -44.413 1.00 80.81 1067 MET A O 1
ATOM 8402 N N . ALA A 1 1068 ? -29.985 27.265 -43.819 1.00 85.12 1068 ALA A N 1
ATOM 8403 C CA . ALA A 1 1068 ? -29.048 27.739 -44.830 1.00 85.12 1068 ALA A CA 1
ATOM 8404 C C . ALA A 1 1068 ? -27.592 27.367 -44.498 1.00 85.12 1068 ALA A C 1
ATOM 8406 O O . ALA A 1 1068 ? -27.140 27.427 -43.343 1.00 85.12 1068 ALA A O 1
ATOM 8407 N N . THR A 1 1069 ? -26.847 27.025 -45.545 1.00 87.75 1069 THR A N 1
ATOM 8408 C CA . THR A 1 1069 ? -25.408 26.748 -45.500 1.00 87.75 1069 THR A CA 1
ATOM 8409 C C . THR A 1 1069 ? -24.585 28.035 -45.457 1.00 87.75 1069 THR A C 1
ATOM 8411 O O . THR A 1 1069 ? -25.058 29.109 -45.834 1.00 87.75 1069 THR A O 1
ATOM 8414 N N . TYR A 1 1070 ? -23.325 27.957 -45.021 1.00 79.94 1070 TYR A N 1
ATOM 8415 C CA . TYR A 1 1070 ? -22.443 29.125 -44.939 1.00 79.94 1070 TYR A CA 1
ATOM 8416 C C . TYR A 1 1070 ? -22.282 29.836 -46.294 1.00 79.94 1070 TYR A C 1
ATOM 8418 O O . TYR A 1 1070 ? -22.232 31.063 -46.339 1.00 79.94 1070 TYR A O 1
ATOM 8426 N N . ARG A 1 1071 ? -22.289 29.078 -47.398 1.00 80.06 1071 ARG A N 1
ATOM 8427 C CA . ARG A 1 1071 ? -22.281 29.568 -48.785 1.00 80.06 1071 ARG A CA 1
ATOM 8428 C C . ARG A 1 1071 ? -23.484 30.452 -49.137 1.00 80.06 1071 ARG A C 1
ATOM 8430 O O . ARG A 1 1071 ? -23.361 31.337 -49.980 1.00 80.06 1071 ARG A O 1
ATOM 8437 N N . GLU A 1 1072 ? -24.637 30.204 -48.522 1.00 82.19 1072 GLU A N 1
ATOM 8438 C CA . GLU A 1 1072 ? -25.907 30.883 -48.813 1.00 82.19 1072 GLU A CA 1
ATOM 8439 C C . GLU A 1 1072 ? -26.115 32.151 -47.966 1.00 82.19 1072 GLU A C 1
ATOM 8441 O O . GLU A 1 1072 ? -26.956 32.987 -48.304 1.00 82.19 1072 GLU A O 1
ATOM 8446 N N . ILE A 1 1073 ? -25.343 32.339 -46.887 1.00 78.94 1073 ILE A N 1
ATOM 8447 C CA . ILE A 1 1073 ? -25.483 33.500 -46.001 1.00 78.94 1073 ILE A CA 1
ATOM 8448 C C . ILE A 1 1073 ? -24.835 34.752 -46.600 1.00 78.94 1073 ILE A C 1
ATOM 8450 O O . ILE A 1 1073 ? -23.612 34.893 -46.669 1.00 78.94 1073 ILE A O 1
ATOM 8454 N N . ASN A 1 1074 ? -25.662 35.753 -46.907 1.00 77.88 1074 ASN A N 1
ATOM 8455 C CA . ASN A 1 1074 ? -25.182 37.111 -47.133 1.00 77.88 1074 ASN A CA 1
ATOM 8456 C C . ASN A 1 1074 ? -24.723 37.738 -45.801 1.00 77.88 1074 ASN A C 1
ATOM 8458 O O . ASN A 1 1074 ? -25.523 38.299 -45.053 1.00 77.88 1074 ASN A O 1
ATOM 8462 N N . LEU A 1 1075 ? -23.414 37.696 -45.528 1.00 69.69 1075 LEU A N 1
ATOM 8463 C CA . LEU A 1 1075 ? -22.798 38.262 -44.315 1.00 69.69 1075 LEU A CA 1
ATOM 8464 C C . LEU A 1 1075 ? -23.017 39.776 -44.124 1.00 69.69 1075 LEU A C 1
ATOM 8466 O O . LEU A 1 1075 ? -22.768 40.282 -43.029 1.00 69.69 1075 LEU A O 1
ATOM 8470 N N . GLY A 1 1076 ? -23.447 40.502 -45.162 1.00 66.38 1076 GLY A N 1
ATOM 8471 C CA . GLY A 1 1076 ? -23.860 41.904 -45.052 1.00 66.38 1076 GLY A CA 1
ATOM 8472 C C . GLY A 1 1076 ? -25.275 42.092 -44.490 1.00 66.38 1076 GLY A C 1
ATOM 8473 O O . GLY A 1 1076 ? -25.565 43.155 -43.946 1.00 66.38 1076 GLY A O 1
ATOM 8474 N N . GLU A 1 1077 ? -26.132 41.073 -44.600 1.00 70.94 1077 GLU A N 1
ATOM 8475 C CA . GLU A 1 1077 ? -27.527 41.081 -44.137 1.00 70.94 1077 GLU A CA 1
ATOM 8476 C C . GLU A 1 1077 ? -27.718 40.296 -42.831 1.00 70.94 1077 GLU A C 1
ATOM 8478 O O . GLU A 1 1077 ? -28.421 40.782 -41.951 1.00 70.94 1077 GLU A O 1
ATOM 8483 N N . ASP A 1 1078 ? -27.058 39.143 -42.655 1.00 77.00 1078 ASP A N 1
ATOM 8484 C CA . ASP A 1 1078 ? -27.023 38.397 -41.385 1.00 77.00 1078 ASP A CA 1
ATOM 8485 C C . ASP A 1 1078 ? -25.591 37.915 -41.058 1.00 77.00 1078 ASP A C 1
ATOM 8487 O O . ASP A 1 1078 ? -25.133 36.877 -41.545 1.00 77.00 1078 ASP A O 1
ATOM 8491 N N . PRO A 1 1079 ? -24.826 38.681 -40.258 1.00 77.56 1079 PRO A N 1
ATOM 8492 C CA . PRO A 1 1079 ? -23.442 38.346 -39.936 1.00 77.56 1079 PRO A CA 1
ATOM 8493 C C . PRO A 1 1079 ? -23.297 37.036 -39.149 1.00 77.56 1079 PRO A C 1
ATOM 8495 O O . PRO A 1 1079 ? -24.002 36.795 -38.171 1.00 77.56 1079 PRO A O 1
ATOM 8498 N N . CYS A 1 1080 ? -22.290 36.227 -39.482 1.00 80.00 1080 CYS A N 1
ATOM 8499 C CA . CYS A 1 1080 ? -21.965 35.022 -38.716 1.00 80.00 1080 CYS A CA 1
ATOM 8500 C C . CYS A 1 1080 ? -21.114 35.293 -37.457 1.00 80.00 1080 CYS A C 1
ATOM 8502 O O . CYS A 1 1080 ? -20.286 36.211 -37.363 1.00 80.00 1080 CYS A O 1
ATOM 8504 N N . ILE A 1 1081 ? -21.311 34.427 -36.469 1.00 75.50 1081 ILE A N 1
ATOM 8505 C CA . ILE A 1 1081 ? -20.631 34.359 -35.183 1.00 75.50 1081 ILE A CA 1
ATOM 8506 C C . ILE A 1 1081 ? -19.803 33.079 -35.149 1.00 75.50 1081 ILE A C 1
ATOM 8508 O O . ILE A 1 1081 ? -20.280 31.997 -35.477 1.00 75.50 1081 ILE A O 1
ATOM 8512 N N . PHE A 1 1082 ? -18.564 33.221 -34.687 1.00 73.62 1082 PHE A N 1
ATOM 8513 C CA . PHE A 1 1082 ? -17.564 32.160 -34.640 1.00 73.62 1082 PHE A CA 1
ATOM 8514 C C . PHE A 1 1082 ? -17.129 31.994 -33.177 1.00 73.62 1082 PHE A C 1
ATOM 8516 O O . PHE A 1 1082 ? -16.247 32.723 -32.705 1.00 73.62 1082 PHE A O 1
ATOM 8523 N N . PRO A 1 1083 ? -17.792 31.132 -32.382 1.00 61.97 1083 PRO A N 1
ATOM 8524 C CA . PRO A 1 1083 ? -17.356 30.832 -31.031 1.00 61.97 1083 PRO A CA 1
ATOM 8525 C C . PRO A 1 1083 ? -16.056 30.024 -31.067 1.00 61.97 1083 PRO A C 1
ATOM 8527 O O . PRO A 1 1083 ? -15.707 29.395 -32.062 1.00 61.97 1083 PRO A O 1
ATOM 8530 N N . VAL A 1 1084 ? -15.361 29.974 -29.932 1.00 54.88 1084 VAL A N 1
ATOM 8531 C CA . VAL A 1 1084 ? -14.070 29.273 -29.800 1.00 54.88 1084 VAL A CA 1
ATOM 8532 C C . VAL A 1 1084 ? -14.124 27.780 -30.163 1.00 54.88 1084 VAL A C 1
ATOM 8534 O O . VAL A 1 1084 ? -13.102 27.198 -30.481 1.00 54.88 1084 VAL A O 1
ATOM 8537 N N . CYS A 1 1085 ? -15.305 27.160 -30.193 1.00 64.06 1085 CYS A N 1
ATOM 8538 C CA . CYS A 1 1085 ? -15.492 25.786 -30.658 1.00 64.06 1085 CYS A CA 1
ATOM 8539 C C . CYS A 1 1085 ? -15.500 25.594 -32.191 1.00 64.06 1085 CYS A C 1
ATOM 8541 O O . CYS A 1 1085 ? -15.938 24.539 -32.642 1.00 64.06 1085 CYS A O 1
ATOM 8543 N N . GLY A 1 1086 ? -15.143 26.602 -32.990 1.00 62.94 1086 GLY A N 1
ATOM 8544 C CA . GLY A 1 1086 ? -14.998 26.508 -34.452 1.00 62.94 1086 GLY A CA 1
ATOM 8545 C C . GLY A 1 1086 ? -16.294 26.538 -35.275 1.00 62.94 1086 GLY A C 1
ATOM 8546 O O . GLY A 1 1086 ? -16.270 27.025 -36.396 1.00 62.94 1086 GLY A O 1
ATOM 8547 N N . HIS A 1 1087 ? -17.420 26.075 -34.724 1.00 71.88 1087 HIS A N 1
ATOM 8548 C CA . HIS A 1 1087 ? -18.728 26.089 -35.397 1.00 71.88 1087 HIS A CA 1
ATOM 8549 C C . HIS A 1 1087 ? -19.143 27.496 -35.856 1.00 71.88 1087 HIS A C 1
ATOM 8551 O O . HIS A 1 1087 ? -19.087 28.443 -35.072 1.00 71.88 1087 HIS A O 1
ATOM 8557 N N . ILE A 1 1088 ? -19.604 27.614 -37.099 1.00 79.44 1088 ILE A N 1
ATOM 8558 C CA . ILE A 1 1088 ? -20.100 28.861 -37.688 1.00 79.44 1088 ILE A CA 1
ATOM 8559 C C . ILE A 1 1088 ? -21.611 28.943 -37.448 1.00 79.44 1088 ILE A C 1
ATOM 8561 O O . ILE A 1 1088 ? -22.305 27.950 -37.631 1.00 79.44 1088 ILE A O 1
ATOM 8565 N N . LEU A 1 1089 ? -22.112 30.090 -36.982 1.00 81.88 1089 LEU A N 1
ATOM 8566 C CA . LEU A 1 1089 ? -23.506 30.264 -36.550 1.00 81.88 1089 LEU A CA 1
ATOM 8567 C C . LEU A 1 1089 ? -24.029 31.643 -36.964 1.00 81.88 1089 LEU A C 1
ATOM 8569 O O . LEU A 1 1089 ? -23.352 32.631 -36.678 1.00 81.88 1089 LEU A O 1
ATOM 8573 N N . THR A 1 1090 ? -25.221 31.776 -37.550 1.00 83.94 1090 THR A N 1
ATOM 8574 C CA . THR A 1 1090 ? -25.770 33.117 -37.832 1.00 83.94 1090 THR A CA 1
ATOM 8575 C C . THR A 1 1090 ? -26.117 33.875 -36.549 1.00 83.94 1090 THR A C 1
ATOM 8577 O O . THR A 1 1090 ? -26.465 33.303 -35.506 1.00 83.94 1090 THR A O 1
ATOM 8580 N N . MET A 1 1091 ? -25.999 35.203 -36.608 1.00 81.75 1091 MET A N 1
ATOM 8581 C CA . MET A 1 1091 ? -26.325 36.080 -35.489 1.00 81.75 1091 MET A CA 1
ATOM 8582 C C . MET A 1 1091 ? -27.819 36.053 -35.168 1.00 81.75 1091 MET A C 1
ATOM 8584 O O . MET A 1 1091 ? -28.159 36.082 -33.986 1.00 81.75 1091 MET A O 1
ATOM 8588 N N . SER A 1 1092 ? -28.695 35.955 -36.172 1.00 80.75 1092 SER A N 1
ATOM 8589 C CA . SER A 1 1092 ? -30.141 35.790 -35.980 1.00 80.75 1092 SER A CA 1
ATOM 8590 C C . SER A 1 1092 ? -30.482 34.545 -35.143 1.00 80.75 1092 SER A C 1
ATOM 8592 O O . SER A 1 1092 ? -31.097 34.670 -34.077 1.00 80.75 1092 SER A O 1
ATOM 8594 N N . SER A 1 1093 ? -30.002 33.365 -35.555 1.00 82.56 1093 SER A N 1
ATOM 8595 C CA . SER A 1 1093 ? -30.171 32.098 -34.833 1.00 82.56 1093 SER A CA 1
ATOM 8596 C C . SER A 1 1093 ? -29.664 32.189 -33.397 1.00 82.56 1093 SER A C 1
ATOM 8598 O O . SER A 1 1093 ? -30.369 31.829 -32.449 1.00 82.56 1093 SER A O 1
ATOM 8600 N N . MET A 1 1094 ? -28.444 32.694 -33.207 1.00 83.56 1094 MET A N 1
ATOM 8601 C CA . MET A 1 1094 ? -27.834 32.744 -31.881 1.00 83.56 1094 MET A CA 1
ATOM 8602 C C . MET A 1 1094 ? -28.447 33.801 -30.962 1.00 83.56 1094 MET A C 1
ATOM 8604 O O . MET A 1 1094 ? -28.542 33.559 -29.758 1.00 83.56 1094 MET A O 1
ATOM 8608 N N . ASP A 1 1095 ? -28.931 34.926 -31.489 1.00 83.25 1095 ASP A N 1
ATOM 8609 C CA . ASP A 1 1095 ? -29.688 35.906 -30.707 1.00 83.25 1095 ASP A CA 1
ATOM 8610 C C . ASP A 1 1095 ? -31.031 35.346 -30.226 1.00 83.25 1095 ASP A C 1
ATOM 8612 O O . ASP A 1 1095 ? -31.440 35.653 -29.102 1.00 83.25 1095 ASP A O 1
ATOM 8616 N N . GLY A 1 1096 ? -31.668 34.487 -31.032 1.00 78.75 1096 GLY A N 1
ATOM 8617 C CA . GLY A 1 1096 ? -32.845 33.708 -30.646 1.00 78.75 1096 GLY A CA 1
ATOM 8618 C C . GLY A 1 1096 ? -32.535 32.683 -29.551 1.00 78.75 1096 GLY A C 1
ATOM 8619 O O . GLY A 1 1096 ? -33.167 32.695 -28.497 1.00 78.75 1096 GLY A O 1
ATOM 8620 N N . VAL A 1 1097 ? -31.507 31.843 -29.734 1.00 79.19 1097 VAL A N 1
ATOM 8621 C CA . VAL A 1 1097 ? -31.078 30.844 -28.728 1.00 79.19 1097 VAL A CA 1
ATOM 8622 C C . VAL A 1 1097 ? -30.721 31.490 -27.382 1.00 79.19 1097 VAL A C 1
ATOM 8624 O O . VAL A 1 1097 ? -30.969 30.899 -26.325 1.00 79.19 1097 VAL A O 1
ATOM 8627 N N . MET A 1 1098 ? -30.141 32.692 -27.420 1.00 80.06 1098 MET A N 1
ATOM 8628 C CA . MET A 1 1098 ? -29.691 33.461 -26.259 1.00 80.06 1098 MET A CA 1
ATOM 8629 C C . MET A 1 1098 ? -30.752 34.420 -25.680 1.00 80.06 1098 MET A C 1
ATOM 8631 O O . MET A 1 1098 ? -30.434 35.126 -24.721 1.00 80.06 1098 MET A O 1
ATOM 8635 N N . ASP A 1 1099 ? -31.970 34.476 -26.239 1.00 80.19 1099 ASP A N 1
ATOM 8636 C CA . ASP A 1 1099 ? -33.048 35.405 -25.848 1.00 80.19 1099 ASP A CA 1
ATOM 8637 C C . ASP A 1 1099 ? -32.570 36.878 -25.736 1.00 80.19 1099 ASP A C 1
ATOM 8639 O O . ASP A 1 1099 ? -32.858 37.577 -24.760 1.00 80.19 1099 ASP A O 1
ATOM 8643 N N . MET A 1 1100 ? -31.808 37.393 -26.716 1.00 80.56 1100 MET A N 1
ATOM 8644 C CA . MET A 1 1100 ? -31.168 38.722 -26.588 1.00 80.56 1100 MET A CA 1
ATOM 8645 C C . MET A 1 1100 ? -32.146 39.858 -26.267 1.00 80.56 1100 MET A C 1
ATOM 8647 O O . MET A 1 1100 ? -31.847 40.684 -25.403 1.00 80.56 1100 MET A O 1
ATOM 8651 N N . ALA A 1 1101 ? -33.330 39.864 -26.882 1.00 75.81 1101 ALA A N 1
ATOM 8652 C CA . ALA A 1 1101 ? -34.362 40.877 -26.647 1.00 75.81 1101 ALA A CA 1
ATOM 8653 C C . ALA A 1 1101 ? -34.981 40.838 -25.231 1.00 75.81 1101 ALA A C 1
ATOM 8655 O O . ALA A 1 1101 ? -35.582 41.818 -24.798 1.00 75.81 1101 ALA A O 1
ATOM 8656 N N . LYS A 1 1102 ? -34.819 39.737 -24.482 1.00 76.69 1102 LYS A N 1
ATOM 8657 C CA . LYS A 1 1102 ? -35.235 39.626 -23.072 1.00 76.69 1102 LYS A CA 1
ATOM 8658 C C . LYS A 1 1102 ? -34.236 40.297 -22.125 1.00 76.69 1102 LYS A C 1
ATOM 8660 O O . LYS A 1 1102 ? -34.612 40.771 -21.055 1.00 76.69 1102 LYS A O 1
ATOM 8665 N N . HIS A 1 1103 ? -32.958 40.310 -22.503 1.00 71.75 1103 HIS A N 1
ATOM 8666 C CA . HIS A 1 1103 ? -31.853 40.784 -21.666 1.00 71.75 1103 HIS A CA 1
ATOM 8667 C C . HIS A 1 1103 ? -31.343 42.177 -22.049 1.00 71.75 1103 HIS A C 1
ATOM 8669 O O . HIS A 1 1103 ? -30.741 42.855 -21.214 1.00 71.75 1103 HIS A O 1
ATOM 8675 N N . TYR A 1 1104 ? -31.602 42.624 -23.276 1.00 77.88 1104 TYR A N 1
ATOM 8676 C CA . TYR A 1 1104 ? -31.200 43.928 -23.789 1.00 77.88 1104 TYR A CA 1
ATOM 8677 C C . TYR A 1 1104 ? -32.365 44.647 -24.465 1.00 77.88 1104 TYR A C 1
ATOM 8679 O O . TYR A 1 1104 ? -33.156 44.037 -25.181 1.00 77.88 1104 TYR A O 1
ATOM 8687 N N . THR A 1 1105 ? -32.418 45.970 -24.315 1.00 75.31 1105 THR A N 1
ATOM 8688 C CA . THR A 1 1105 ? -33.168 46.812 -25.245 1.00 75.31 1105 THR A CA 1
ATOM 8689 C C . THR A 1 1105 ? -32.430 46.821 -26.582 1.00 75.31 1105 THR A C 1
ATOM 8691 O O . THR A 1 1105 ? -31.291 47.287 -26.691 1.00 75.31 1105 THR A O 1
ATOM 8694 N N . MET A 1 1106 ? -33.072 46.249 -27.598 1.00 78.25 1106 MET A N 1
ATOM 8695 C CA . MET A 1 1106 ? -32.546 46.176 -28.958 1.00 78.25 1106 MET A CA 1
ATOM 8696 C C . MET A 1 1106 ? -33.031 47.394 -29.749 1.00 78.25 1106 MET A C 1
ATOM 8698 O O . MET A 1 1106 ? -34.223 47.696 -29.743 1.00 78.25 1106 MET A O 1
ATOM 8702 N N . THR A 1 1107 ? -32.133 48.067 -30.465 1.00 75.69 1107 THR A N 1
ATOM 8703 C CA . THR A 1 1107 ? -32.500 49.026 -31.519 1.00 75.69 1107 THR A CA 1
ATOM 8704 C C . THR A 1 1107 ? -31.966 48.535 -32.851 1.00 75.69 1107 THR A C 1
ATOM 8706 O O . THR A 1 1107 ? -30.963 47.827 -32.890 1.00 75.69 1107 THR A O 1
ATOM 8709 N N . GLN A 1 1108 ? -32.582 48.945 -33.952 1.00 71.38 1108 GLN A N 1
ATOM 8710 C CA . GLN A 1 1108 ? -31.955 48.785 -35.259 1.00 71.38 1108 GLN A CA 1
ATOM 8711 C C . GLN A 1 1108 ? -30.768 49.748 -35.379 1.00 71.38 1108 GLN A C 1
ATOM 8713 O O . GLN A 1 1108 ? -30.836 50.889 -34.915 1.00 71.38 1108 GLN A O 1
ATOM 8718 N N . ASP A 1 1109 ? -29.663 49.279 -35.949 1.00 61.44 1109 ASP A N 1
ATOM 8719 C CA . ASP A 1 1109 ? -28.568 50.140 -36.390 1.00 61.44 1109 ASP A CA 1
ATOM 8720 C C . ASP A 1 1109 ? -28.801 50.647 -37.827 1.00 61.44 1109 ASP A C 1
ATOM 8722 O O . ASP A 1 1109 ? -29.877 50.480 -38.401 1.00 61.44 1109 ASP A O 1
ATOM 8726 N N . THR A 1 1110 ? -27.791 51.274 -38.434 1.00 66.25 1110 THR A N 1
ATOM 8727 C CA . THR A 1 1110 ? -27.882 51.833 -39.793 1.00 66.25 1110 THR A CA 1
ATOM 8728 C C . THR A 1 1110 ? -28.049 50.798 -40.915 1.00 66.25 1110 THR A C 1
ATOM 8730 O O . THR A 1 1110 ? -28.312 51.210 -42.039 1.00 66.25 1110 THR A O 1
ATOM 8733 N N . SER A 1 1111 ? -27.922 49.491 -40.642 1.00 56.16 1111 SER A N 1
ATOM 8734 C CA . SER A 1 1111 ? -28.301 48.413 -41.585 1.00 56.16 1111 SER A CA 1
ATOM 8735 C C . SER A 1 1111 ? -29.736 47.924 -41.405 1.00 56.16 1111 SER A C 1
ATOM 8737 O O . SER A 1 1111 ? -30.220 47.169 -42.239 1.00 56.16 1111 SER A O 1
ATOM 8739 N N . GLY A 1 1112 ? -30.405 48.283 -40.307 1.00 63.12 1112 GLY A N 1
ATOM 8740 C CA . GLY A 1 1112 ? -31.611 47.583 -39.859 1.00 63.12 1112 GLY A CA 1
ATOM 8741 C C . GLY A 1 1112 ? -31.327 46.371 -38.958 1.00 63.12 1112 GLY A C 1
ATOM 8742 O O . GLY A 1 1112 ? -32.273 45.741 -38.486 1.00 63.12 1112 GLY A O 1
ATOM 8743 N N . LEU A 1 1113 ? -30.057 46.060 -38.665 1.00 65.25 1113 LEU A N 1
ATOM 8744 C CA . LEU A 1 1113 ? -29.682 44.930 -37.812 1.00 65.25 1113 LEU A CA 1
ATOM 8745 C C . LEU A 1 1113 ? -29.966 45.234 -36.331 1.00 65.25 1113 LEU A C 1
ATOM 8747 O O . LEU A 1 1113 ? -29.661 46.334 -35.857 1.00 65.25 1113 LEU A O 1
ATOM 8751 N N . PRO A 1 1114 ? -30.516 44.276 -35.560 1.00 68.31 1114 PRO A N 1
ATOM 8752 C CA . PRO A 1 1114 ? -30.796 44.481 -34.148 1.00 68.31 1114 PRO A CA 1
ATOM 8753 C C . PRO A 1 1114 ? -29.494 44.519 -33.335 1.00 68.31 1114 PRO A C 1
ATOM 8755 O O . PRO A 1 1114 ? -28.678 43.590 -33.339 1.00 68.31 1114 PRO A O 1
ATOM 8758 N N . ARG A 1 1115 ? -29.311 45.610 -32.595 1.00 73.75 1115 ARG A N 1
ATOM 8759 C CA . ARG A 1 1115 ? -28.141 45.902 -31.770 1.00 73.75 1115 ARG A CA 1
ATOM 8760 C C . ARG A 1 1115 ? -28.565 46.133 -30.314 1.00 73.75 1115 ARG A C 1
ATOM 8762 O O . ARG A 1 1115 ? -29.413 46.991 -30.069 1.00 73.75 1115 ARG A O 1
ATOM 8769 N N . PRO A 1 1116 ? -27.963 45.436 -29.332 1.00 70.00 1116 PRO A N 1
ATOM 8770 C CA . PRO A 1 1116 ? -28.224 45.698 -27.919 1.00 70.00 1116 PRO A CA 1
ATOM 8771 C C . PRO A 1 1116 ? -27.633 47.055 -27.505 1.00 70.00 1116 PRO A C 1
ATOM 8773 O O . PRO A 1 1116 ? -26.432 47.286 -27.673 1.00 70.00 1116 PRO A O 1
ATOM 8776 N N . VAL A 1 1117 ? -28.466 47.946 -26.958 1.00 72.12 1117 VAL A N 1
ATOM 8777 C CA . VAL A 1 1117 ? -28.063 49.304 -26.539 1.00 72.12 1117 VAL A CA 1
ATOM 8778 C C . VAL A 1 1117 ? -27.895 49.401 -25.026 1.00 72.12 1117 VAL A C 1
ATOM 8780 O O . VAL A 1 1117 ? -26.848 49.840 -24.553 1.00 72.12 1117 VAL A O 1
ATOM 8783 N N . ALA A 1 1118 ? -28.886 48.946 -24.260 1.00 68.06 1118 ALA A N 1
ATOM 8784 C CA . ALA A 1 1118 ? -28.835 48.897 -22.800 1.00 68.06 1118 ALA A CA 1
ATOM 8785 C C . ALA A 1 1118 ? -29.359 47.551 -22.283 1.00 68.06 1118 ALA A C 1
ATOM 8787 O O . ALA A 1 1118 ? -30.052 46.829 -22.994 1.00 68.06 1118 ALA A O 1
ATOM 8788 N N . ILE A 1 1119 ? -29.009 47.187 -21.047 1.00 66.00 1119 ILE A N 1
ATOM 8789 C CA . ILE A 1 1119 ? -29.589 46.008 -20.385 1.00 66.00 1119 ILE A CA 1
ATOM 8790 C C . ILE A 1 1119 ? -31.060 46.312 -20.083 1.00 66.00 1119 ILE A C 1
ATOM 8792 O O . ILE A 1 1119 ? -31.373 47.387 -19.573 1.00 66.00 1119 ILE A O 1
ATOM 8796 N N . ALA A 1 1120 ? -31.957 45.376 -20.388 1.00 64.69 1120 ALA A N 1
ATOM 8797 C CA . ALA A 1 1120 ? -33.364 45.504 -20.034 1.00 64.69 1120 ALA A CA 1
ATOM 8798 C C . ALA A 1 1120 ? -33.517 45.445 -18.504 1.00 64.69 1120 ALA A C 1
ATOM 8800 O O . ALA A 1 1120 ? -33.101 44.474 -17.872 1.00 64.69 1120 ALA A O 1
ATOM 8801 N N . ALA A 1 1121 ? -34.129 46.472 -17.903 1.00 54.16 1121 ALA A N 1
ATOM 8802 C CA . ALA A 1 1121 ? -34.203 46.640 -16.444 1.00 54.16 1121 ALA A CA 1
ATOM 8803 C C . ALA A 1 1121 ? -34.926 45.495 -15.695 1.00 54.16 1121 ALA A C 1
ATOM 8805 O O . ALA A 1 1121 ? -34.822 45.389 -14.478 1.00 54.16 1121 ALA A O 1
ATOM 8806 N N . SER A 1 1122 ? -35.642 44.627 -16.413 1.00 48.34 1122 SER A N 1
ATOM 8807 C CA . SER A 1 1122 ? -36.376 43.470 -15.893 1.00 48.34 1122 SER A CA 1
ATOM 8808 C C . SER A 1 1122 ? -35.554 42.173 -15.790 1.00 48.34 1122 SER A C 1
ATOM 8810 O O . SER A 1 1122 ? -36.129 41.117 -15.529 1.00 48.34 1122 SER A O 1
ATOM 8812 N N . SER A 1 1123 ? -34.236 42.191 -16.027 1.00 49.91 1123 SER A N 1
ATOM 8813 C CA . SER A 1 1123 ? -33.413 40.974 -15.984 1.00 49.91 1123 SER A CA 1
ATOM 8814 C C . SER A 1 1123 ? -33.219 40.443 -14.553 1.00 49.91 1123 SER A C 1
ATOM 8816 O O . SER A 1 1123 ? -32.393 40.957 -13.797 1.00 49.91 1123 SER A O 1
ATOM 8818 N N . SER A 1 1124 ? -33.947 39.383 -14.194 1.00 54.84 1124 SER A N 1
ATOM 8819 C CA . SER A 1 1124 ? -33.751 38.627 -12.950 1.00 54.84 1124 SER A CA 1
ATOM 8820 C C . SER A 1 1124 ? -32.374 37.935 -12.892 1.00 54.84 1124 SER A C 1
ATOM 8822 O O . SER A 1 1124 ? -31.802 37.644 -13.946 1.00 54.84 1124 SER A O 1
ATOM 8824 N N . PRO A 1 1125 ? -31.839 37.618 -11.692 1.00 56.84 1125 PRO A N 1
ATOM 8825 C CA . PRO A 1 1125 ? -30.612 36.830 -11.551 1.00 56.84 1125 PRO A CA 1
ATOM 8826 C C . PRO A 1 1125 ? -30.724 35.465 -12.241 1.00 56.84 1125 PRO A C 1
ATOM 8828 O O . PRO A 1 1125 ? -31.772 34.823 -12.173 1.00 56.84 1125 PRO A O 1
ATOM 8831 N N . PHE A 1 1126 ? -29.643 35.010 -12.873 1.00 54.75 1126 PHE A N 1
ATOM 8832 C CA . PHE A 1 1126 ? -29.626 33.743 -13.613 1.00 54.75 1126 PHE A CA 1
ATOM 8833 C C . PHE A 1 1126 ? -29.400 32.537 -12.689 1.00 54.75 1126 PHE A C 1
ATOM 8835 O O . PHE A 1 1126 ? -28.534 32.576 -11.812 1.00 54.75 1126 PHE A O 1
ATOM 8842 N N . ASP A 1 1127 ? -30.089 31.421 -12.947 1.00 55.31 1127 ASP A N 1
ATOM 8843 C CA . ASP A 1 1127 ? -29.657 30.107 -12.452 1.00 55.31 1127 ASP A CA 1
ATOM 8844 C C . ASP A 1 1127 ? -28.697 29.461 -13.467 1.00 55.31 1127 ASP A C 1
ATOM 8846 O O . ASP A 1 1127 ? -28.858 29.605 -14.680 1.00 55.31 1127 ASP A O 1
ATOM 8850 N N . MET A 1 1128 ? -27.686 28.722 -12.998 1.00 56.19 1128 MET A N 1
ATOM 8851 C CA . MET A 1 1128 ? -26.658 28.151 -13.875 1.00 56.19 1128 MET A CA 1
ATOM 8852 C C . MET A 1 1128 ? -27.228 27.148 -14.899 1.00 56.19 1128 MET A C 1
ATOM 8854 O O . MET A 1 1128 ? -26.599 26.900 -15.926 1.00 56.19 1128 MET A O 1
ATOM 8858 N N . LYS A 1 1129 ? -28.427 26.600 -14.648 1.00 56.19 1129 LYS A N 1
ATOM 8859 C CA . LYS A 1 1129 ? -29.176 25.749 -15.593 1.00 56.19 1129 LYS A CA 1
ATOM 8860 C C . LYS A 1 1129 ? -29.702 26.490 -16.828 1.00 56.19 1129 LYS A C 1
ATOM 8862 O O . LYS A 1 1129 ? -29.979 25.842 -17.832 1.00 56.19 1129 LYS A O 1
ATOM 8867 N N . GLU A 1 1130 ? -29.851 27.812 -16.764 1.00 57.16 1130 GLU A N 1
ATOM 8868 C CA . GLU A 1 1130 ? -30.358 28.636 -17.872 1.00 57.16 1130 GLU A CA 1
ATOM 8869 C C . GLU A 1 1130 ? -29.242 29.126 -18.807 1.00 57.16 1130 GLU A C 1
ATOM 8871 O O . GLU A 1 1130 ? -29.521 29.705 -19.857 1.00 57.16 1130 GLU A O 1
ATOM 8876 N N . VAL A 1 1131 ? -27.971 28.894 -18.454 1.00 66.00 1131 VAL A N 1
ATOM 8877 C CA . VAL A 1 1131 ? -26.816 29.346 -19.238 1.00 66.00 1131 VAL A CA 1
ATOM 8878 C C . VAL A 1 1131 ? -26.734 28.567 -20.549 1.00 66.00 1131 VAL A C 1
ATOM 8880 O O . VAL A 1 1131 ? -26.227 27.447 -20.609 1.00 66.00 1131 VAL A O 1
ATOM 8883 N N . LYS A 1 1132 ? -27.231 29.198 -21.613 1.00 71.94 1132 LYS A N 1
ATOM 8884 C CA . LYS A 1 1132 ? -27.177 28.705 -22.990 1.00 71.94 1132 LYS A CA 1
ATOM 8885 C C . LYS A 1 1132 ? -25.722 28.525 -23.450 1.00 71.94 1132 LYS A C 1
ATOM 8887 O O . LYS A 1 1132 ? -24.821 29.284 -23.084 1.00 71.94 1132 LYS A O 1
ATOM 8892 N N . VAL A 1 1133 ? -25.511 27.502 -24.269 1.00 80.44 1133 VAL A N 1
ATOM 8893 C CA . VAL A 1 1133 ? -24.212 27.041 -24.785 1.00 80.44 1133 VAL A CA 1
ATOM 8894 C C . VAL A 1 1133 ? -24.281 26.884 -26.306 1.00 80.44 1133 VAL A C 1
ATOM 8896 O O . VAL A 1 1133 ? -25.369 26.960 -26.873 1.00 80.44 1133 VAL A O 1
ATOM 8899 N N . CYS A 1 1134 ? -23.144 26.661 -26.974 1.00 75.38 1134 CYS A N 1
ATOM 8900 C CA . CYS A 1 1134 ? -23.118 26.359 -28.410 1.00 75.38 1134 CYS A CA 1
ATOM 8901 C C . CYS A 1 1134 ? -24.062 25.178 -28.737 1.00 75.38 1134 CYS A C 1
ATOM 8903 O O . CYS A 1 1134 ? -23.919 24.130 -28.100 1.00 75.38 1134 CYS A O 1
ATOM 8905 N N . PRO A 1 1135 ? -24.989 25.297 -29.708 1.00 75.69 1135 PRO A N 1
ATOM 8906 C CA . PRO A 1 1135 ? -25.953 24.234 -30.003 1.00 75.69 1135 PRO A CA 1
ATOM 8907 C C . PRO A 1 1135 ? -25.315 22.904 -30.430 1.00 75.69 1135 PRO A C 1
ATOM 8909 O O . PRO A 1 1135 ? -25.729 21.860 -29.932 1.00 75.69 1135 PRO A O 1
ATOM 8912 N N . HIS A 1 1136 ? -24.273 22.935 -31.271 1.00 74.56 1136 HIS A N 1
ATOM 8913 C CA . HIS A 1 1136 ? -23.638 21.717 -31.796 1.00 74.56 1136 HIS A CA 1
ATOM 8914 C C . HIS A 1 1136 ? -22.836 20.944 -30.738 1.00 74.56 1136 HIS A C 1
ATOM 8916 O O . HIS A 1 1136 ? -23.050 19.753 -30.541 1.00 74.56 1136 HIS A O 1
ATOM 8922 N N . CYS A 1 1137 ? -21.913 21.610 -30.032 1.00 73.19 1137 CYS A N 1
ATOM 8923 C CA . CYS A 1 1137 ? -20.954 20.939 -29.140 1.00 73.19 1137 CYS A CA 1
ATOM 8924 C C . CYS A 1 1137 ? -21.135 21.243 -27.646 1.00 73.19 1137 CYS A C 1
ATOM 8926 O O . CYS A 1 1137 ? -20.342 20.789 -26.824 1.00 73.19 1137 CYS A O 1
ATOM 8928 N N . ARG A 1 1138 ? -22.129 22.060 -27.270 1.00 74.50 1138 ARG A N 1
ATOM 8929 C CA . ARG A 1 1138 ? -22.340 22.563 -25.895 1.00 74.50 1138 ARG A CA 1
ATOM 8930 C C . ARG A 1 1138 ? -21.155 23.347 -25.309 1.00 74.50 1138 ARG A C 1
ATOM 8932 O O . ARG A 1 1138 ? -21.084 23.570 -24.101 1.00 74.50 1138 ARG A O 1
ATOM 8939 N N . GLY A 1 1139 ? -20.259 23.834 -26.170 1.00 68.88 1139 GLY A N 1
ATOM 8940 C CA . GLY A 1 1139 ? -19.139 24.700 -25.812 1.00 68.88 1139 GLY A CA 1
ATOM 8941 C C . GLY A 1 1139 ? -19.569 26.041 -25.200 1.00 68.88 1139 GLY A C 1
ATOM 8942 O O . GLY A 1 1139 ? -20.623 26.598 -25.515 1.00 68.88 1139 GLY A O 1
ATOM 8943 N N . SER A 1 1140 ? -18.725 26.579 -24.318 1.00 72.31 1140 SER A N 1
ATOM 8944 C CA . SER A 1 1140 ? -18.976 27.834 -23.599 1.00 72.31 1140 SER A CA 1
ATOM 8945 C C . SER A 1 1140 ? -18.923 29.061 -24.520 1.00 72.31 1140 SER A C 1
ATOM 8947 O O . SER A 1 1140 ? -17.895 29.354 -25.126 1.00 72.31 1140 SER A O 1
ATOM 8949 N N . LEU A 1 1141 ? -19.988 29.868 -24.511 1.00 72.25 1141 LEU A N 1
ATOM 8950 C CA . LEU A 1 1141 ? -20.087 31.134 -25.259 1.00 72.25 1141 LEU A CA 1
ATOM 8951 C C . LEU A 1 1141 ? -19.514 32.352 -24.498 1.00 72.25 1141 LEU A C 1
ATOM 8953 O O . LEU A 1 1141 ? -19.648 33.492 -24.939 1.00 72.25 1141 LEU A O 1
ATOM 8957 N N . ARG A 1 1142 ? -18.850 32.128 -23.350 1.00 66.06 1142 ARG A N 1
ATOM 8958 C CA . ARG A 1 1142 ? -18.317 33.162 -22.431 1.00 66.06 1142 ARG A CA 1
ATOM 8959 C C . ARG A 1 1142 ? -17.380 34.182 -23.090 1.00 66.06 1142 ARG A C 1
ATOM 8961 O O . ARG A 1 1142 ? -17.227 35.303 -22.585 1.00 66.06 1142 ARG A O 1
ATOM 8968 N N . ASP A 1 1143 ? -16.739 33.789 -24.182 1.00 57.84 1143 ASP A N 1
ATOM 8969 C CA . ASP A 1 1143 ? -15.693 34.555 -24.854 1.00 57.84 1143 ASP A CA 1
ATOM 8970 C C . ASP A 1 1143 ? -16.170 35.281 -26.119 1.00 57.84 1143 ASP A C 1
ATOM 8972 O O . ASP A 1 1143 ? -15.488 36.201 -26.569 1.00 57.84 1143 ASP A O 1
ATOM 8976 N N . VAL A 1 1144 ? -17.378 34.975 -26.610 1.00 64.31 1144 VAL A N 1
ATOM 8977 C CA . VAL A 1 1144 ? -18.047 35.729 -27.681 1.00 64.31 1144 VAL A CA 1
ATOM 8978 C C . VAL A 1 1144 ? -18.487 37.085 -27.129 1.00 64.31 1144 VAL A C 1
ATOM 8980 O O . VAL A 1 1144 ? -19.219 37.144 -26.145 1.00 64.31 1144 VAL A O 1
ATOM 8983 N N . ALA A 1 1145 ? -18.065 38.195 -27.742 1.00 63.47 1145 ALA A N 1
ATOM 8984 C CA . ALA A 1 1145 ? -18.293 39.534 -27.183 1.00 63.47 1145 ALA A CA 1
ATOM 8985 C C . ALA A 1 1145 ? -19.785 39.893 -27.000 1.00 63.47 1145 ALA A C 1
ATOM 8987 O O . ALA A 1 1145 ? -20.128 40.531 -26.005 1.00 63.47 1145 ALA A O 1
ATOM 8988 N N . ARG A 1 1146 ? -20.657 39.440 -27.916 1.00 72.56 1146 ARG A N 1
ATOM 8989 C CA . ARG A 1 1146 ? -22.117 39.661 -27.893 1.00 72.56 1146 ARG A CA 1
ATOM 8990 C C . ARG A 1 1146 ? -22.799 38.985 -26.691 1.00 72.56 1146 ARG A C 1
ATOM 8992 O O . ARG A 1 1146 ? -23.603 39.609 -26.011 1.00 72.56 1146 ARG A O 1
ATOM 8999 N N . TYR A 1 1147 ? -22.406 37.749 -26.371 1.00 77.69 1147 TYR A N 1
ATOM 9000 C CA . TYR A 1 1147 ? -23.065 36.902 -25.358 1.00 77.69 1147 TYR A CA 1
ATOM 9001 C C . TYR A 1 1147 ? -22.317 36.813 -24.022 1.00 77.69 1147 TYR A C 1
ATOM 9003 O O . TYR A 1 1147 ? -22.904 36.537 -22.972 1.00 77.69 1147 TYR A O 1
ATOM 9011 N N . GLY A 1 1148 ? -21.012 37.081 -24.029 1.00 67.25 1148 GLY A N 1
ATOM 9012 C CA . GLY A 1 1148 ? -20.124 36.854 -22.895 1.00 67.25 1148 GLY A CA 1
ATOM 9013 C C . GLY A 1 1148 ? -20.485 37.650 -21.642 1.00 67.25 1148 GLY A C 1
ATOM 9014 O O . GLY A 1 1148 ? -20.165 37.202 -20.544 1.00 67.25 1148 GLY A O 1
ATOM 9015 N N . ARG A 1 1149 ? -21.179 38.793 -21.761 1.00 70.31 1149 ARG A N 1
ATOM 9016 C CA . ARG A 1 1149 ? -21.645 39.571 -20.597 1.00 70.31 1149 ARG A CA 1
ATOM 9017 C C . ARG A 1 1149 ? -22.731 38.828 -19.810 1.00 70.31 1149 ARG A C 1
ATOM 9019 O O . ARG A 1 1149 ? -22.631 38.777 -18.588 1.00 70.31 1149 ARG A O 1
ATOM 9026 N N . ILE A 1 1150 ? -23.683 38.186 -20.490 1.00 72.06 1150 ILE A N 1
ATOM 9027 C CA . ILE A 1 1150 ? -24.719 37.339 -19.869 1.00 72.06 1150 ILE A CA 1
ATOM 9028 C C . ILE A 1 1150 ? -24.092 36.095 -19.239 1.00 72.06 1150 ILE A C 1
ATOM 9030 O O . ILE A 1 1150 ? -24.274 35.843 -18.050 1.00 72.06 1150 ILE A O 1
ATOM 9034 N N . VAL A 1 1151 ? -23.257 35.372 -19.994 1.00 72.12 1151 VAL A N 1
ATOM 9035 C CA . VAL A 1 1151 ? -22.608 34.144 -19.499 1.00 72.12 1151 VAL A CA 1
ATOM 9036 C C . VAL A 1 1151 ? -21.710 34.428 -18.285 1.00 72.12 1151 VAL A C 1
ATOM 9038 O O . VAL A 1 1151 ? -21.681 33.643 -17.341 1.00 72.12 1151 VAL A O 1
ATOM 9041 N N . ARG A 1 1152 ? -20.988 35.560 -18.260 1.00 67.75 1152 ARG A N 1
ATOM 9042 C CA . ARG A 1 1152 ? -20.181 35.967 -17.092 1.00 67.75 1152 ARG A CA 1
ATOM 9043 C C . ARG A 1 1152 ? -21.043 36.412 -15.914 1.00 67.75 1152 ARG A C 1
ATOM 9045 O O . ARG A 1 1152 ? -20.686 36.087 -14.786 1.00 67.75 1152 ARG A O 1
ATOM 9052 N N . ARG A 1 1153 ? -22.160 37.111 -16.156 1.00 69.62 1153 ARG A N 1
ATOM 9053 C CA . ARG A 1 1153 ? -23.095 37.519 -15.099 1.00 69.62 1153 ARG A CA 1
ATOM 9054 C C . ARG A 1 1153 ? -23.664 36.303 -14.370 1.00 69.62 1153 ARG A C 1
ATOM 9056 O O . ARG A 1 1153 ? -23.542 36.245 -13.155 1.00 69.62 1153 ARG A O 1
ATOM 9063 N N . ALA A 1 1154 ? -24.150 35.298 -15.098 1.00 68.00 1154 ALA A N 1
ATOM 9064 C CA . ALA A 1 1154 ? -24.682 34.074 -14.498 1.00 68.00 1154 ALA A CA 1
ATOM 9065 C C . ALA A 1 1154 ? -23.653 33.316 -13.632 1.00 68.00 1154 ALA A C 1
ATOM 9067 O O . ALA A 1 1154 ? -23.982 32.785 -12.575 1.00 68.00 1154 ALA A O 1
ATOM 9068 N N . VAL A 1 1155 ? -22.381 33.305 -14.045 1.00 66.69 1155 VAL A N 1
ATOM 9069 C CA . VAL A 1 1155 ? -21.282 32.680 -13.285 1.00 66.69 1155 VAL A CA 1
ATOM 9070 C C . VAL A 1 1155 ? -20.962 33.455 -12.001 1.00 66.69 1155 VAL A C 1
ATOM 9072 O O . VAL A 1 1155 ? -20.660 32.843 -10.976 1.00 66.69 1155 VAL A O 1
ATOM 9075 N N . LEU A 1 1156 ? -21.039 34.787 -12.042 1.00 67.69 1156 LEU A N 1
ATOM 9076 C CA . LEU A 1 1156 ? -20.917 35.654 -10.868 1.00 67.69 1156 LEU A CA 1
ATOM 9077 C C . LEU A 1 1156 ? -22.085 35.447 -9.899 1.00 67.69 1156 LEU A C 1
ATOM 9079 O O . LEU A 1 1156 ? -21.846 35.229 -8.714 1.00 67.69 1156 LEU A O 1
ATOM 9083 N N . ASP A 1 1157 ? -23.318 35.433 -10.402 1.00 68.88 1157 ASP A N 1
ATOM 9084 C CA . ASP A 1 1157 ? -24.531 35.246 -9.597 1.00 68.88 1157 ASP A CA 1
ATOM 9085 C C . ASP A 1 1157 ? -24.524 33.879 -8.881 1.00 68.88 1157 ASP A C 1
ATOM 9087 O O . ASP A 1 1157 ? -24.731 33.811 -7.668 1.00 68.88 1157 ASP A O 1
ATOM 9091 N N . GLU A 1 1158 ? -24.167 32.795 -9.581 1.00 71.38 1158 GLU A N 1
ATOM 9092 C CA . GLU A 1 1158 ? -24.018 31.453 -8.992 1.00 71.38 1158 GLU A CA 1
ATOM 9093 C C . GLU A 1 1158 ? -22.865 31.378 -7.969 1.00 71.38 1158 GLU A C 1
ATOM 9095 O O . GLU A 1 1158 ? -22.994 30.734 -6.925 1.00 71.38 1158 GLU A O 1
ATOM 9100 N N . SER A 1 1159 ? -21.743 32.065 -8.217 1.00 68.44 1159 SER A N 1
ATOM 9101 C CA . SER A 1 1159 ? -20.625 32.129 -7.261 1.00 68.44 1159 SER A CA 1
ATOM 9102 C C . SER A 1 1159 ? -21.024 32.866 -5.977 1.00 68.44 1159 SER A C 1
ATOM 9104 O O . SER A 1 1159 ? -20.733 32.396 -4.874 1.00 68.44 1159 SER A O 1
ATOM 9106 N N . THR A 1 1160 ? -21.757 33.974 -6.106 1.00 72.06 1160 THR A N 1
ATOM 9107 C CA . THR A 1 1160 ? -22.303 34.747 -4.983 1.00 72.06 1160 THR A CA 1
ATOM 9108 C C . THR A 1 1160 ? -23.335 33.930 -4.198 1.00 72.06 1160 THR A C 1
ATOM 9110 O O . THR A 1 1160 ? -23.246 33.841 -2.975 1.00 72.06 1160 THR A O 1
ATOM 9113 N N . LYS A 1 1161 ? -24.249 33.225 -4.880 1.00 71.50 1161 LYS A N 1
ATOM 9114 C CA . LYS A 1 1161 ? -25.233 32.302 -4.277 1.00 71.50 1161 LYS A CA 1
ATOM 9115 C C . LYS A 1 1161 ? -24.562 31.196 -3.452 1.00 71.50 1161 LYS A C 1
ATOM 9117 O O . LYS A 1 1161 ? -24.999 30.900 -2.338 1.00 71.50 1161 LYS A O 1
ATOM 9122 N N . ARG A 1 1162 ? -23.465 30.610 -3.950 1.00 74.06 1162 ARG A N 1
ATOM 9123 C CA . ARG A 1 1162 ? -22.665 29.615 -3.207 1.00 74.06 1162 ARG A CA 1
ATOM 9124 C C . ARG A 1 1162 ? -21.968 30.213 -1.989 1.00 74.06 1162 ARG A C 1
ATOM 9126 O O . ARG A 1 1162 ? -22.004 29.594 -0.927 1.00 74.06 1162 ARG A O 1
ATOM 9133 N N . PHE A 1 1163 ? -21.381 31.402 -2.125 1.00 79.00 1163 PHE A N 1
ATOM 9134 C CA . PHE A 1 1163 ? -20.749 32.119 -1.017 1.00 79.00 1163 PHE A CA 1
ATOM 9135 C C . PHE A 1 1163 ? -21.752 32.431 0.105 1.00 79.00 1163 PHE A C 1
ATOM 9137 O O . PHE A 1 1163 ? -21.484 32.093 1.255 1.00 79.00 1163 PHE A O 1
ATOM 9144 N N . ILE A 1 1164 ? -22.934 32.968 -0.224 1.00 75.44 1164 ILE A N 1
ATOM 9145 C CA . ILE A 1 1164 ? -24.010 33.251 0.744 1.00 75.44 1164 ILE A CA 1
ATOM 9146 C C . ILE A 1 1164 ? -24.425 31.975 1.491 1.00 75.44 1164 ILE A C 1
ATOM 9148 O O . ILE A 1 1164 ? -24.499 31.972 2.720 1.00 75.44 1164 ILE A O 1
ATOM 9152 N N . ASN A 1 1165 ? -24.654 30.871 0.771 1.00 77.38 1165 ASN A N 1
ATOM 9153 C CA . ASN A 1 1165 ? -25.049 29.600 1.383 1.00 77.38 1165 ASN A CA 1
ATOM 9154 C C . ASN A 1 1165 ? -23.967 29.037 2.320 1.00 77.38 1165 ASN A C 1
ATOM 9156 O O . ASN A 1 1165 ? -24.284 28.601 3.428 1.00 77.38 1165 ASN A O 1
ATOM 9160 N N . TRP A 1 1166 ? -22.695 29.082 1.909 1.00 88.62 1166 TRP A N 1
ATOM 9161 C CA . TRP A 1 1166 ? -21.568 28.669 2.749 1.00 88.62 1166 TRP A CA 1
ATOM 9162 C C . TRP A 1 1166 ? -21.430 29.550 3.997 1.00 88.62 1166 TRP A C 1
ATOM 9164 O O . TRP A 1 1166 ? -21.340 29.023 5.108 1.00 88.62 1166 TRP A O 1
ATOM 9174 N N . ALA A 1 1167 ? -21.467 30.876 3.832 1.00 85.56 1167 ALA A N 1
ATOM 9175 C CA . ALA A 1 1167 ? -21.333 31.829 4.927 1.00 85.56 1167 ALA A CA 1
ATOM 9176 C C . ALA A 1 1167 ? -22.454 31.646 5.959 1.00 85.56 1167 ALA A C 1
ATOM 9178 O O . ALA A 1 1167 ? -22.182 31.540 7.152 1.00 85.56 1167 ALA A O 1
ATOM 9179 N N . ARG A 1 1168 ? -23.703 31.492 5.502 1.00 83.88 1168 ARG A N 1
ATOM 9180 C CA . ARG A 1 1168 ? -24.862 31.242 6.369 1.00 83.88 1168 ARG A CA 1
ATOM 9181 C C . ARG A 1 1168 ? -24.759 29.909 7.110 1.00 83.88 1168 ARG A C 1
ATOM 9183 O O . ARG A 1 1168 ? -25.063 29.848 8.299 1.00 83.88 1168 ARG A O 1
ATOM 9190 N N . GLN A 1 1169 ? -24.301 28.847 6.442 1.00 85.06 1169 GLN A N 1
ATOM 9191 C CA . GLN A 1 1169 ? -24.082 27.551 7.089 1.00 85.06 1169 GLN A CA 1
ATOM 9192 C C . GLN A 1 1169 ? -22.987 27.641 8.165 1.00 85.06 1169 GLN A C 1
ATOM 9194 O O . GLN A 1 1169 ? -23.181 27.129 9.268 1.00 85.06 1169 GLN A O 1
ATOM 9199 N N . LYS A 1 1170 ? -21.862 28.308 7.869 1.00 90.56 1170 LYS A N 1
ATOM 9200 C CA . LYS A 1 1170 ? -20.736 28.431 8.803 1.00 90.56 1170 LYS A CA 1
ATOM 9201 C C . LYS A 1 1170 ? -21.052 29.361 9.977 1.00 90.56 1170 LYS A C 1
ATOM 9203 O O . LYS A 1 1170 ? -20.717 29.016 11.106 1.00 90.56 1170 LYS A O 1
ATOM 9208 N N . HIS A 1 1171 ? -21.761 30.466 9.742 1.00 92.19 1171 HIS A N 1
ATOM 9209 C CA . HIS A 1 1171 ? -22.307 31.312 10.804 1.00 92.19 1171 HIS A CA 1
ATOM 9210 C C . HIS A 1 1171 ? -23.204 30.503 11.746 1.00 92.19 1171 HIS A C 1
ATOM 9212 O O . HIS A 1 1171 ? -22.999 30.526 12.955 1.00 92.19 1171 HIS A O 1
ATOM 9218 N N . ASN A 1 1172 ? -24.161 29.747 11.196 1.00 88.56 1172 ASN A N 1
ATOM 9219 C CA . ASN A 1 1172 ? -25.090 28.960 12.003 1.00 88.56 1172 ASN A CA 1
ATOM 9220 C C . ASN A 1 1172 ? -24.369 27.900 12.839 1.00 88.56 1172 ASN A C 1
ATOM 9222 O O . ASN A 1 1172 ? -24.711 27.749 14.003 1.00 88.56 1172 ASN A O 1
ATOM 9226 N N . GLU A 1 1173 ? -23.365 27.211 12.283 1.00 91.50 1173 GLU A N 1
ATOM 9227 C CA . GLU A 1 1173 ? -22.498 26.291 13.031 1.00 91.50 1173 GLU A CA 1
ATOM 9228 C C . GLU A 1 1173 ? -21.815 27.008 14.206 1.00 91.50 1173 GLU A C 1
ATOM 9230 O O . GLU A 1 1173 ? -21.920 26.550 15.341 1.00 91.50 1173 GLU A O 1
ATOM 9235 N N . LEU A 1 1174 ? -21.163 28.148 13.940 1.00 93.00 1174 LEU A N 1
ATOM 9236 C CA . LEU A 1 1174 ? -20.380 28.923 14.910 1.00 93.00 1174 LEU A CA 1
ATOM 9237 C C . LEU A 1 1174 ? -21.238 29.538 16.033 1.00 93.00 1174 LEU A C 1
ATOM 9239 O O . LEU A 1 1174 ? -20.884 29.438 17.209 1.00 93.00 1174 LEU A O 1
ATOM 9243 N N . ALA A 1 1175 ? -22.402 30.093 15.693 1.00 90.62 1175 ALA A N 1
ATOM 9244 C CA . ALA A 1 1175 ? -23.381 30.598 16.655 1.00 90.62 1175 ALA A CA 1
ATOM 9245 C C . ALA A 1 1175 ? -23.860 29.494 17.608 1.00 90.62 1175 ALA A C 1
ATOM 9247 O O . ALA A 1 1175 ? -23.937 29.697 18.818 1.00 90.62 1175 ALA A O 1
ATOM 9248 N N . LEU A 1 1176 ? -24.081 28.289 17.080 1.00 89.19 1176 LEU A N 1
ATOM 9249 C CA . LEU A 1 1176 ? -24.480 27.113 17.848 1.00 89.19 1176 LEU A CA 1
ATOM 9250 C C . LEU A 1 1176 ? -23.413 26.661 18.849 1.00 89.19 1176 LEU A C 1
ATOM 9252 O O . LEU A 1 1176 ? -23.763 26.205 19.940 1.00 89.19 1176 LEU A O 1
ATOM 9256 N N . GLN A 1 1177 ? -22.128 26.776 18.504 1.00 88.81 1177 GLN A N 1
ATOM 9257 C CA . GLN A 1 1177 ? -21.026 26.520 19.441 1.00 88.81 1177 GLN A CA 1
ATOM 9258 C C . GLN A 1 1177 ? -21.046 27.534 20.578 1.00 88.81 1177 GLN A C 1
ATOM 9260 O O . GLN A 1 1177 ? -20.862 27.161 21.731 1.00 88.81 1177 GLN A O 1
ATOM 9265 N N . LEU A 1 1178 ? -21.304 28.804 20.258 1.00 89.44 1178 LEU A N 1
ATOM 9266 C CA . LEU A 1 1178 ? -21.281 29.888 21.229 1.00 89.44 1178 LEU A CA 1
ATOM 9267 C C . LEU A 1 1178 ? -22.465 29.831 22.202 1.00 89.44 1178 LEU A C 1
ATOM 9269 O O . LEU A 1 1178 ? -22.255 29.888 23.415 1.00 89.44 1178 LEU A O 1
ATOM 9273 N N . THR A 1 1179 ? -23.686 29.592 21.706 1.00 87.50 1179 THR A N 1
ATOM 9274 C CA . THR A 1 1179 ? -24.817 29.195 22.564 1.00 87.50 1179 THR A CA 1
ATOM 9275 C C . THR A 1 1179 ? -24.408 28.009 23.443 1.00 87.50 1179 THR A C 1
ATOM 9277 O O . THR A 1 1179 ? -24.770 27.960 24.616 1.00 87.50 1179 THR A O 1
ATOM 9280 N N . GLY A 1 1180 ? -23.598 27.094 22.889 1.00 85.56 1180 GLY A N 1
ATOM 9281 C CA . GLY A 1 1180 ? -22.996 25.899 23.502 1.00 85.56 1180 GLY A CA 1
ATOM 9282 C C . GLY A 1 1180 ? -21.990 26.131 24.620 1.00 85.56 1180 GLY A C 1
ATOM 9283 O O . GLY A 1 1180 ? -21.776 25.215 25.410 1.00 85.56 1180 GLY A O 1
ATOM 9284 N N . HIS A 1 1181 ? -21.496 27.355 24.779 1.00 87.19 1181 HIS A N 1
ATOM 9285 C CA . HIS A 1 1181 ? -20.732 27.761 25.956 1.00 87.19 1181 HIS A CA 1
ATOM 9286 C C . HIS A 1 1181 ? -21.597 28.565 26.936 1.00 87.19 1181 HIS A C 1
ATOM 9288 O O . HIS A 1 1181 ? -21.490 28.329 28.132 1.00 87.19 1181 HIS A O 1
ATOM 9294 N N . LYS A 1 1182 ? -22.547 29.399 26.473 1.00 84.00 1182 LYS A N 1
ATOM 9295 C CA . LYS A 1 1182 ? -23.375 30.251 27.361 1.00 84.00 1182 LYS A CA 1
ATOM 9296 C C . LYS A 1 1182 ? -24.131 29.461 28.436 1.00 84.00 1182 LYS A C 1
ATOM 9298 O O . LYS A 1 1182 ? -23.795 29.539 29.607 1.00 84.00 1182 LYS A O 1
ATOM 9303 N N . GLY A 1 1183 ? -25.045 28.582 28.039 1.00 82.06 1183 GLY A N 1
ATOM 9304 C CA . GLY A 1 1183 ? -25.716 27.667 28.974 1.00 82.06 1183 GLY A CA 1
ATOM 9305 C C . GLY A 1 1183 ? -24.829 26.581 29.611 1.00 82.06 1183 GLY A C 1
ATOM 9306 O O . GLY A 1 1183 ? -25.356 25.630 30.170 1.00 82.06 1183 GLY A O 1
ATOM 9307 N N . GLN A 1 1184 ? -23.495 26.617 29.443 1.00 78.94 1184 GLN A N 1
ATOM 9308 C CA . GLN A 1 1184 ? -22.582 25.793 30.247 1.00 78.94 1184 GLN A CA 1
ATOM 9309 C C . GLN A 1 1184 ? -22.204 26.609 31.473 1.00 78.94 1184 GLN A C 1
ATOM 9311 O O . GLN A 1 1184 ? -22.345 26.096 32.567 1.00 78.94 1184 GLN A O 1
ATOM 9316 N N . LEU A 1 1185 ? -21.885 27.895 31.293 1.00 78.56 1185 LEU A N 1
ATOM 9317 C CA . LEU A 1 1185 ? -21.756 28.859 32.383 1.00 78.56 1185 LEU A CA 1
ATOM 9318 C C . LEU A 1 1185 ? -23.027 28.941 33.245 1.00 78.56 1185 LEU A C 1
ATOM 9320 O O . LEU A 1 1185 ? -22.918 29.030 34.459 1.00 78.56 1185 LEU A O 1
ATOM 9324 N N . GLU A 1 1186 ? -24.222 28.883 32.647 1.00 75.62 1186 GLU A N 1
ATOM 9325 C CA . GLU A 1 1186 ? -25.489 28.867 33.408 1.00 75.62 1186 GLU A CA 1
ATOM 9326 C C . GLU A 1 1186 ? -25.607 27.593 34.276 1.00 75.62 1186 GLU A C 1
ATOM 9328 O O . GLU A 1 1186 ? -25.856 27.693 35.473 1.00 75.62 1186 GLU A O 1
ATOM 9333 N N . VAL A 1 1187 ? -25.305 26.407 33.729 1.00 72.44 1187 VAL A N 1
ATOM 9334 C CA . VAL A 1 1187 ? -25.274 25.141 34.498 1.00 72.44 1187 VAL A CA 1
ATOM 9335 C C . VAL A 1 1187 ? -24.148 25.119 35.541 1.00 72.44 1187 VAL A C 1
ATOM 9337 O O . VAL A 1 1187 ? -24.331 24.590 36.636 1.00 72.44 1187 VAL A O 1
ATOM 9340 N N . ASP A 1 1188 ? -22.986 25.694 35.224 1.00 68.12 1188 ASP A N 1
ATOM 9341 C CA . ASP A 1 1188 ? -21.842 25.795 36.133 1.00 68.12 1188 ASP A CA 1
ATOM 9342 C C . ASP A 1 1188 ? -22.171 26.720 37.328 1.00 68.12 1188 ASP A C 1
ATOM 9344 O O . ASP A 1 1188 ? -21.718 26.440 38.437 1.00 68.12 1188 ASP A O 1
ATOM 9348 N N . LYS A 1 1189 ? -23.004 27.759 37.121 1.00 68.81 1189 LYS A N 1
ATOM 9349 C CA . LYS A 1 1189 ? -23.578 28.629 38.169 1.00 68.81 1189 LYS A CA 1
ATOM 9350 C C . LYS A 1 1189 ? -24.657 27.917 39.007 1.00 68.81 1189 LYS A C 1
ATOM 9352 O O . LYS A 1 1189 ? -24.684 28.077 40.221 1.00 68.81 1189 LYS A O 1
ATOM 9357 N N . GLU A 1 1190 ? -25.530 27.107 38.402 1.00 62.84 1190 GLU A N 1
ATOM 9358 C CA . GLU A 1 1190 ? -26.588 26.372 39.132 1.00 62.84 1190 GLU A CA 1
ATOM 9359 C C . GLU A 1 1190 ? -26.054 25.207 39.990 1.00 62.84 1190 GLU A C 1
ATOM 9361 O O . GLU A 1 1190 ? -26.597 24.898 41.053 1.00 62.84 1190 GLU A O 1
ATOM 9366 N N . MET A 1 1191 ? -24.986 24.534 39.552 1.00 53.12 1191 MET A N 1
ATOM 9367 C CA . MET A 1 1191 ? -24.456 23.323 40.204 1.00 53.12 1191 MET A CA 1
ATOM 9368 C C . MET A 1 1191 ? -23.680 23.581 41.513 1.00 53.12 1191 MET A C 1
ATOM 9370 O O . MET A 1 1191 ? -23.239 22.626 42.162 1.00 53.12 1191 MET A O 1
ATOM 9374 N N . GLU A 1 1192 ? -23.514 24.836 41.946 1.00 48.47 1192 GLU A N 1
ATOM 9375 C CA . GLU A 1 1192 ? -22.639 25.205 43.074 1.00 48.47 1192 GLU A CA 1
ATOM 9376 C C . GLU A 1 1192 ? -23.087 24.694 44.456 1.00 48.47 1192 GLU A C 1
ATOM 9378 O O . GLU A 1 1192 ? -22.298 24.697 45.402 1.00 48.47 1192 GLU A O 1
ATOM 9383 N N . GLY A 1 1193 ? -24.281 24.105 44.577 1.00 40.56 1193 GLY A N 1
ATOM 9384 C CA . GLY A 1 1193 ? -24.729 23.457 45.813 1.00 40.56 1193 GLY A CA 1
ATOM 9385 C C . GLY A 1 1193 ? -23.877 22.264 46.296 1.00 40.56 1193 GLY A C 1
ATOM 9386 O O . GLY A 1 1193 ? -24.090 21.797 47.417 1.00 40.56 1193 GLY A O 1
ATOM 9387 N N . LYS A 1 1194 ? -22.943 21.710 45.493 1.00 31.70 1194 LYS A N 1
ATOM 9388 C CA . LYS A 1 1194 ? -22.184 20.486 45.855 1.00 31.70 1194 LYS A CA 1
ATOM 9389 C C . LYS A 1 1194 ? -20.690 20.492 45.479 1.00 31.70 1194 LYS A C 1
ATOM 9391 O O . LYS A 1 1194 ? -20.284 19.919 44.475 1.00 31.70 1194 LYS A O 1
ATOM 9396 N N . LYS A 1 1195 ? -19.867 21.033 46.392 1.00 28.62 1195 LYS A N 1
ATOM 9397 C CA . LYS A 1 1195 ? -18.435 20.718 46.657 1.00 28.62 1195 LYS A CA 1
ATOM 9398 C C . LYS A 1 1195 ? -17.602 20.172 45.473 1.00 28.62 1195 LYS A C 1
ATOM 9400 O O . LYS A 1 1195 ? -17.321 18.975 45.412 1.00 28.62 1195 LYS A O 1
ATOM 9405 N N . ALA A 1 1196 ? -17.064 21.061 44.637 1.00 28.83 1196 ALA A N 1
ATOM 9406 C CA . ALA A 1 1196 ? -15.989 20.735 43.694 1.00 28.83 1196 ALA A CA 1
ATOM 9407 C C . ALA A 1 1196 ? -14.626 21.230 44.220 1.00 28.83 1196 ALA A C 1
ATOM 9409 O O . ALA A 1 1196 ? -14.430 22.429 44.406 1.00 28.83 1196 ALA A O 1
ATOM 9410 N N . LYS A 1 1197 ? -13.674 20.316 44.459 1.00 28.88 1197 LYS A N 1
ATOM 9411 C CA . LYS A 1 1197 ? -12.289 20.665 44.834 1.00 28.88 1197 LYS A CA 1
ATOM 9412 C C . LYS A 1 1197 ? -11.504 21.096 43.591 1.00 28.88 1197 LYS A C 1
ATOM 9414 O O . LYS A 1 1197 ? -11.335 20.287 42.679 1.00 28.88 1197 LYS A O 1
ATOM 9419 N N . LEU A 1 1198 ? -10.994 22.326 43.578 1.00 31.47 1198 LEU A N 1
ATOM 9420 C CA . LEU A 1 1198 ? -10.005 22.780 42.594 1.00 31.47 1198 LEU A CA 1
ATOM 9421 C C . LEU A 1 1198 ? -8.585 22.361 43.020 1.00 31.47 1198 LEU A C 1
ATOM 9423 O O . LEU A 1 1198 ? -8.332 22.092 44.193 1.00 31.47 1198 LEU A O 1
ATOM 9427 N N . SER A 1 1199 ? -7.669 22.258 42.055 1.00 29.19 1199 SER A N 1
ATOM 9428 C CA . SER A 1 1199 ? -6.256 21.938 42.286 1.00 29.19 1199 SER A CA 1
ATOM 9429 C C . SER A 1 1199 ? -5.409 22.579 41.188 1.00 29.19 1199 SER A C 1
ATOM 9431 O O . SER A 1 1199 ? -5.601 22.281 40.007 1.00 29.19 1199 SER A O 1
ATOM 9433 N N . ILE A 1 1200 ? -4.490 23.470 41.568 1.00 30.20 1200 ILE A N 1
ATOM 9434 C CA . ILE A 1 1200 ? -3.699 24.272 40.628 1.00 30.20 1200 ILE A CA 1
ATOM 9435 C C . ILE A 1 1200 ? -2.269 23.723 40.493 1.00 30.20 1200 ILE A C 1
ATOM 9437 O O . ILE A 1 1200 ? -1.616 23.348 41.463 1.00 30.20 1200 ILE A O 1
ATOM 9441 N N . HIS A 1 1201 ? -1.752 23.707 39.257 1.00 29.77 1201 HIS A N 1
ATOM 9442 C CA . HIS A 1 1201 ? -0.345 23.406 38.963 1.00 29.77 1201 HIS A CA 1
ATOM 9443 C C . HIS A 1 1201 ? 0.281 24.472 38.048 1.00 29.77 1201 HIS A C 1
ATOM 9445 O O . HIS A 1 1201 ? -0.069 24.625 36.874 1.00 29.77 1201 HIS A O 1
ATOM 9451 N N . HIS A 1 1202 ? 1.263 25.190 38.583 1.00 31.38 1202 HIS A N 1
ATOM 9452 C CA . HIS A 1 1202 ? 1.673 26.527 38.139 1.00 31.38 1202 HIS A CA 1
ATOM 9453 C C . HIS A 1 1202 ? 2.737 26.556 37.003 1.00 31.38 1202 HIS A C 1
ATOM 9455 O O . HIS A 1 1202 ? 3.757 27.231 37.113 1.00 31.38 1202 HIS A O 1
ATOM 9461 N N . ARG A 1 1203 ? 2.576 25.768 35.918 1.00 33.81 1203 ARG A N 1
ATOM 9462 C CA . ARG A 1 1203 ? 3.640 25.575 34.887 1.00 33.81 1203 ARG A CA 1
ATOM 9463 C C . ARG A 1 1203 ? 3.262 25.721 33.397 1.00 33.81 1203 ARG A C 1
ATOM 9465 O O . ARG A 1 1203 ? 4.064 25.347 32.541 1.00 33.81 1203 ARG A O 1
ATOM 9472 N N . ALA A 1 1204 ? 2.095 26.281 33.062 1.00 37.53 1204 ALA A N 1
ATOM 9473 C CA . ALA A 1 1204 ? 1.622 26.407 31.667 1.00 37.53 1204 ALA A CA 1
ATOM 9474 C C . ALA A 1 1204 ? 1.815 27.792 30.999 1.00 37.53 1204 ALA A C 1
ATOM 9476 O O . ALA A 1 1204 ? 1.655 27.904 29.781 1.00 37.53 1204 ALA A O 1
ATOM 9477 N N . GLU A 1 1205 ? 2.183 28.835 31.750 1.00 37.09 1205 GLU A N 1
ATOM 9478 C CA . GLU A 1 1205 ? 2.048 30.240 31.318 1.00 37.09 1205 GLU A CA 1
ATOM 9479 C C . GLU A 1 1205 ? 2.837 30.618 30.040 1.00 37.09 1205 GLU A C 1
ATOM 9481 O O . GLU A 1 1205 ? 2.378 31.418 29.222 1.00 37.09 1205 GLU A O 1
ATOM 9486 N N . GLN A 1 1206 ? 4.019 30.026 29.816 1.00 36.56 1206 GLN A N 1
ATOM 9487 C CA . GLN A 1 1206 ? 4.897 30.424 28.702 1.00 36.56 1206 GLN A CA 1
ATOM 9488 C C . GLN A 1 1206 ? 4.532 29.832 27.330 1.00 36.56 1206 GLN A C 1
ATOM 9490 O O . GLN A 1 1206 ? 4.957 30.376 26.309 1.00 36.56 1206 GLN A O 1
ATOM 9495 N N . VAL A 1 1207 ? 3.772 28.732 27.262 1.00 40.75 1207 VAL A N 1
ATOM 9496 C CA . VAL A 1 1207 ? 3.504 28.044 25.980 1.00 40.75 1207 VAL A CA 1
ATOM 9497 C C . VAL A 1 1207 ? 2.392 28.739 25.189 1.00 40.75 1207 VAL A C 1
ATOM 9499 O O . VAL A 1 1207 ? 2.489 28.879 23.968 1.00 40.75 1207 VAL A O 1
ATOM 9502 N N . TYR A 1 1208 ? 1.355 29.227 25.872 1.00 40.50 1208 TYR A N 1
ATOM 9503 C CA . TYR A 1 1208 ? 0.170 29.780 25.214 1.00 40.50 1208 TYR A CA 1
ATOM 9504 C C . TYR A 1 1208 ? 0.369 31.192 24.639 1.00 40.50 1208 TYR A C 1
ATOM 9506 O O . TYR A 1 1208 ? -0.125 31.463 23.543 1.00 40.50 1208 TYR A O 1
ATOM 9514 N N . LYS A 1 1209 ? 1.153 32.065 25.298 1.00 38.44 1209 LYS A N 1
ATOM 9515 C CA . LYS A 1 1209 ? 1.371 33.464 24.859 1.00 38.44 1209 LYS A CA 1
ATOM 9516 C C . LYS A 1 1209 ? 1.927 33.597 23.430 1.00 38.44 1209 LYS A C 1
ATOM 9518 O O . LYS A 1 1209 ? 1.627 34.582 22.766 1.00 38.44 1209 LYS A O 1
ATOM 9523 N N . LYS A 1 1210 ? 2.716 32.632 22.930 1.00 39.41 1210 LYS A N 1
ATOM 9524 C CA . LYS A 1 1210 ? 3.358 32.728 21.599 1.00 39.41 1210 LYS A CA 1
ATOM 9525 C C . LYS A 1 1210 ? 2.600 32.084 20.439 1.00 39.41 1210 LYS A C 1
ATOM 9527 O O . LYS A 1 1210 ? 2.828 32.495 19.307 1.00 39.41 1210 LYS A O 1
ATOM 9532 N N . LYS A 1 1211 ? 1.764 31.068 20.678 1.00 43.88 1211 LYS A N 1
ATOM 9533 C CA . LYS A 1 1211 ? 1.254 30.211 19.587 1.00 43.88 1211 LYS A CA 1
ATOM 9534 C C . LYS A 1 1211 ? -0.136 30.593 19.066 1.00 43.88 1211 LYS A C 1
ATOM 9536 O O . LYS A 1 1211 ? -0.445 30.266 17.928 1.00 43.88 1211 LYS A O 1
ATOM 9541 N N . PHE A 1 1212 ? -0.950 31.277 19.874 1.00 42.78 1212 PHE A N 1
ATOM 9542 C CA . PHE A 1 1212 ? -2.365 31.531 19.559 1.00 42.78 1212 PHE A CA 1
ATOM 9543 C C . PHE A 1 1212 ? -2.760 33.011 19.440 1.00 42.78 1212 PHE A C 1
ATOM 9545 O O . PHE A 1 1212 ? -3.847 33.300 18.954 1.00 42.78 1212 PHE A O 1
ATOM 9552 N N . PHE A 1 1213 ? -1.906 33.953 19.860 1.00 42.06 1213 PHE A N 1
ATOM 9553 C CA . PHE A 1 1213 ? -2.344 35.326 20.152 1.00 42.06 1213 PHE A CA 1
ATOM 9554 C C . PHE A 1 1213 ? -1.430 36.438 19.611 1.00 42.06 1213 PHE A C 1
ATOM 9556 O O . PHE A 1 1213 ? -1.319 37.514 20.196 1.00 42.06 1213 PHE A O 1
ATOM 9563 N N . ALA A 1 1214 ? -0.795 36.208 18.460 1.00 39.62 1214 ALA A N 1
ATOM 9564 C CA . ALA A 1 1214 ? -0.044 37.231 17.730 1.00 39.62 1214 ALA A CA 1
ATOM 9565 C C . ALA A 1 1214 ? -0.981 38.225 17.003 1.00 39.62 1214 ALA A C 1
ATOM 9567 O O . ALA A 1 1214 ? -0.997 38.303 15.778 1.00 39.62 1214 ALA A O 1
ATOM 9568 N N . GLY A 1 1215 ? -1.786 38.973 17.762 1.00 50.59 1215 GLY A N 1
ATOM 9569 C CA . GLY A 1 1215 ? -2.651 40.045 17.263 1.00 50.59 1215 GLY A CA 1
ATOM 9570 C C . GLY A 1 1215 ? -2.312 41.393 17.899 1.00 50.59 1215 GLY A C 1
ATOM 9571 O O . GLY A 1 1215 ? -1.688 41.448 18.954 1.00 50.59 1215 GLY A O 1
ATOM 9572 N N . LYS A 1 1216 ? -2.743 42.491 17.272 1.00 56.00 1216 LYS A N 1
ATOM 9573 C CA . LYS A 1 1216 ? -2.867 43.812 17.917 1.00 56.00 1216 LYS A CA 1
ATOM 9574 C C . LYS A 1 1216 ? -4.349 44.070 18.233 1.00 56.00 1216 LYS A C 1
ATOM 9576 O O . LYS A 1 1216 ? -5.213 43.323 17.778 1.00 56.00 1216 LYS A O 1
ATOM 9581 N N . GLY A 1 1217 ? -4.646 45.109 19.013 1.00 73.25 1217 GLY A N 1
ATOM 9582 C CA . GLY A 1 1217 ? -6.028 45.498 19.324 1.00 73.25 1217 GLY A CA 1
ATOM 9583 C C . GLY A 1 1217 ? -6.797 44.442 20.132 1.00 73.25 1217 GLY A C 1
ATOM 9584 O O . GLY A 1 1217 ? -6.240 43.820 21.041 1.00 73.25 1217 GLY A O 1
ATOM 9585 N N . ARG A 1 1218 ? -8.076 44.239 19.798 1.00 77.88 1218 ARG A N 1
ATOM 9586 C CA . ARG A 1 1218 ? -9.033 43.367 20.502 1.00 77.88 1218 ARG A CA 1
ATOM 9587 C C . ARG A 1 1218 ? -8.524 41.950 20.760 1.00 77.88 1218 ARG A C 1
ATOM 9589 O O . ARG A 1 1218 ? -8.661 41.445 21.872 1.00 77.88 1218 ARG A O 1
ATOM 9596 N N . SER A 1 1219 ? -7.870 41.322 19.783 1.00 74.94 1219 SER A N 1
ATOM 9597 C CA . SER A 1 1219 ? -7.328 39.964 19.954 1.00 74.94 1219 SER A CA 1
ATOM 9598 C C . SER A 1 1219 ? -6.172 39.886 20.958 1.00 74.94 1219 SER A C 1
ATOM 9600 O O . SER A 1 1219 ? -6.045 38.864 21.624 1.00 74.94 1219 SER A O 1
ATOM 9602 N N . ALA A 1 1220 ? -5.371 40.946 21.126 1.00 72.69 1220 ALA A N 1
ATOM 9603 C CA . ALA A 1 1220 ? -4.341 40.992 22.171 1.00 72.69 1220 ALA A CA 1
ATOM 9604 C C . ALA A 1 1220 ? -4.945 41.170 23.568 1.00 72.69 1220 ALA A C 1
ATOM 9606 O O . ALA A 1 1220 ? -4.510 40.519 24.513 1.00 72.69 1220 ALA A O 1
ATOM 9607 N N . LEU A 1 1221 ? -5.956 42.037 23.696 1.00 79.38 1221 LEU A N 1
ATOM 9608 C CA . LEU A 1 1221 ? -6.639 42.273 24.968 1.00 79.38 1221 LEU A CA 1
ATOM 9609 C C . LEU A 1 1221 ? -7.323 40.997 25.474 1.00 79.38 1221 LEU A C 1
ATOM 9611 O O . LEU A 1 1221 ? -7.088 40.580 26.604 1.00 79.38 1221 LEU A O 1
ATOM 9615 N N . MET A 1 1222 ? -8.106 40.341 24.616 1.00 82.50 1222 MET A N 1
ATOM 9616 C CA . MET A 1 1222 ? -8.803 39.107 24.983 1.00 82.50 1222 MET A CA 1
ATOM 9617 C C . MET A 1 1222 ? -7.833 37.968 25.300 1.00 82.50 1222 MET A C 1
ATOM 9619 O O . MET A 1 1222 ? -8.069 37.218 26.241 1.00 82.50 1222 MET A O 1
ATOM 9623 N N . ALA A 1 1223 ? -6.715 37.863 24.577 1.00 72.62 1223 ALA A N 1
ATOM 9624 C CA . ALA A 1 1223 ? -5.658 36.909 24.899 1.00 72.62 1223 ALA A CA 1
ATOM 9625 C C . ALA A 1 1223 ? -5.082 37.109 26.305 1.00 72.62 1223 ALA A C 1
ATOM 9627 O O . ALA A 1 1223 ? -4.902 36.147 27.042 1.00 72.62 1223 ALA A O 1
ATOM 9628 N N . GLU A 1 1224 ? -4.782 38.354 26.672 1.00 71.56 1224 GLU A N 1
ATOM 9629 C CA . GLU A 1 1224 ? -4.185 38.695 27.963 1.00 71.56 1224 GLU A CA 1
ATOM 9630 C C . GLU A 1 1224 ? -5.129 38.341 29.120 1.00 71.56 1224 GLU A C 1
ATOM 9632 O O . GLU A 1 1224 ? -4.711 37.652 30.049 1.00 71.56 1224 GLU A O 1
ATOM 9637 N N . LEU A 1 1225 ? -6.413 38.700 28.997 1.00 72.94 1225 LEU A N 1
ATOM 9638 C CA . LEU A 1 1225 ? -7.460 38.431 29.992 1.00 72.94 1225 LEU A CA 1
ATOM 9639 C C . LEU A 1 1225 ? -7.791 36.931 30.133 1.00 72.94 1225 LEU A C 1
ATOM 9641 O O . LEU A 1 1225 ? -7.986 36.439 31.244 1.00 72.94 1225 LEU A O 1
ATOM 9645 N N . LEU A 1 1226 ? -7.824 36.187 29.020 1.00 72.81 1226 LEU A N 1
ATOM 9646 C CA . LEU A 1 1226 ? -8.079 34.737 29.003 1.00 72.81 1226 LEU A CA 1
ATOM 9647 C C . LEU A 1 1226 ? -6.906 33.905 29.545 1.00 72.81 1226 LEU A C 1
ATOM 9649 O O . LEU A 1 1226 ? -7.100 32.768 29.979 1.00 72.81 1226 LEU A O 1
ATOM 9653 N N . LEU A 1 1227 ? -5.687 34.447 29.486 1.00 65.69 1227 LEU A N 1
ATOM 9654 C CA . LEU A 1 1227 ? -4.480 33.789 29.988 1.00 65.69 1227 LEU A CA 1
ATOM 9655 C C . LEU A 1 1227 ? -4.188 34.118 31.453 1.00 65.69 1227 LEU A C 1
ATOM 9657 O O . LEU A 1 1227 ? -3.602 33.282 32.135 1.00 65.69 1227 LEU A O 1
ATOM 9661 N N . SER A 1 1228 ? -4.589 35.291 31.951 1.00 62.31 1228 SER A N 1
ATOM 9662 C CA . SER A 1 1228 ? -4.366 35.677 33.352 1.00 62.31 1228 SER A CA 1
ATOM 9663 C C . SER A 1 1228 ? -5.291 34.981 34.350 1.00 62.31 1228 SER A C 1
ATOM 9665 O O . SER A 1 1228 ? -5.023 35.016 35.540 1.00 62.31 1228 SER A O 1
ATOM 9667 N N . THR A 1 1229 ? -6.377 34.367 33.882 1.00 60.72 1229 THR A N 1
ATOM 9668 C CA . THR A 1 1229 ? -7.486 33.835 34.700 1.00 60.72 1229 THR A CA 1
ATOM 9669 C C . THR A 1 1229 ? -7.512 32.299 34.769 1.00 60.72 1229 THR A C 1
ATOM 9671 O O . THR A 1 1229 ? -8.506 31.717 35.184 1.00 60.72 1229 THR A O 1
ATOM 9674 N N . ASP A 1 1230 ? -6.458 31.634 34.268 1.00 58.25 1230 ASP A N 1
ATOM 9675 C CA . ASP A 1 1230 ? -6.366 30.191 33.926 1.00 58.25 1230 ASP A CA 1
ATOM 9676 C C . ASP A 1 1230 ? -7.563 29.640 33.102 1.00 58.25 1230 ASP A C 1
ATOM 9678 O O . ASP A 1 1230 ? -7.698 28.435 32.863 1.00 58.25 1230 ASP A O 1
ATOM 9682 N N . LEU A 1 1231 ? -8.409 30.531 32.565 1.00 53.09 1231 LEU A N 1
ATOM 9683 C CA . LEU A 1 1231 ? -9.604 30.193 31.796 1.00 53.09 1231 LEU A CA 1
ATOM 9684 C C . LEU A 1 1231 ? -9.254 29.443 30.505 1.00 53.09 1231 LEU A C 1
ATOM 9686 O O . LEU A 1 1231 ? -9.990 28.558 30.068 1.00 53.09 1231 LEU A O 1
ATOM 9690 N N . ALA A 1 1232 ? -8.085 29.737 29.926 1.00 51.62 1232 ALA A N 1
ATOM 9691 C CA . ALA A 1 1232 ? -7.534 29.012 28.786 1.00 51.62 1232 ALA A CA 1
ATOM 9692 C C . ALA A 1 1232 ? -7.326 27.502 29.042 1.00 51.62 1232 ALA A C 1
ATOM 9694 O O . ALA A 1 1232 ? -7.338 26.732 28.079 1.00 51.62 1232 ALA A O 1
ATOM 9695 N N . ARG A 1 1233 ? -7.172 27.061 30.303 1.00 49.25 1233 ARG A N 1
ATOM 9696 C CA . ARG A 1 1233 ? -7.200 25.635 30.673 1.00 49.25 1233 ARG A CA 1
ATOM 9697 C C . ARG A 1 1233 ? -8.621 25.116 30.840 1.00 49.25 1233 ARG A C 1
ATOM 9699 O O . ARG A 1 1233 ? -8.981 24.136 30.193 1.00 49.25 1233 ARG A O 1
ATOM 9706 N N . HIS A 1 1234 ? -9.410 25.742 31.712 1.00 55.03 1234 HIS A N 1
ATOM 9707 C CA . HIS A 1 1234 ? -10.728 25.220 32.093 1.00 55.03 1234 HIS A CA 1
ATOM 9708 C C . HIS A 1 1234 ? -11.735 25.258 30.930 1.00 55.03 1234 HIS A C 1
ATOM 9710 O O . HIS A 1 1234 ? -12.515 24.323 30.750 1.00 55.03 1234 HIS A O 1
ATOM 9716 N N . HIS A 1 1235 ? -11.652 26.279 30.072 1.00 67.00 1235 HIS A N 1
ATOM 9717 C CA . HIS A 1 1235 ? -12.589 26.535 28.976 1.00 67.00 1235 HIS A CA 1
ATOM 9718 C C . HIS A 1 1235 ? -11.884 26.599 27.608 1.00 67.00 1235 HIS A C 1
ATOM 9720 O O . HIS A 1 1235 ? -12.253 27.383 26.732 1.00 67.00 1235 HIS A O 1
ATOM 9726 N N . GLN A 1 1236 ? -10.901 25.717 27.376 1.00 69.62 1236 GLN A N 1
ATOM 9727 C CA . GLN A 1 1236 ? -10.153 25.603 26.109 1.00 69.62 1236 GLN A CA 1
ATOM 9728 C C . GLN A 1 1236 ? -11.063 25.557 24.857 1.00 69.62 1236 GLN A C 1
ATOM 9730 O O . GLN A 1 1236 ? -10.713 26.090 23.803 1.00 69.62 1236 GLN A O 1
ATOM 9735 N N . GLN A 1 1237 ? -12.257 24.961 24.966 1.00 77.75 1237 GLN A N 1
ATOM 9736 C CA . GLN A 1 1237 ? -13.234 24.887 23.869 1.00 77.75 1237 GLN A CA 1
ATOM 9737 C C . GLN A 1 1237 ? -13.825 26.259 23.493 1.00 77.75 1237 GLN A C 1
ATOM 9739 O O . GLN A 1 1237 ? -14.075 26.499 22.311 1.00 77.75 1237 GLN A O 1
ATOM 9744 N N . LEU A 1 1238 ? -14.011 27.172 24.453 1.00 82.75 1238 LEU A N 1
ATOM 9745 C CA . LEU A 1 1238 ? -14.456 28.545 24.189 1.00 82.75 1238 LEU A CA 1
ATOM 9746 C C . LEU A 1 1238 ? -13.356 29.339 23.472 1.00 82.75 1238 LEU A C 1
ATOM 9748 O O . LEU A 1 1238 ? -13.629 30.009 22.479 1.00 82.75 1238 LEU A O 1
ATOM 9752 N N . VAL A 1 1239 ? -12.098 29.184 23.901 1.00 81.00 1239 VAL A N 1
ATOM 9753 C CA . VAL A 1 1239 ? -10.934 29.803 23.239 1.00 81.00 1239 VAL A CA 1
ATOM 9754 C C . VAL A 1 1239 ? -10.800 29.330 21.787 1.00 81.00 1239 VAL A C 1
ATOM 9756 O O . VAL A 1 1239 ? -10.591 30.147 20.891 1.00 81.00 1239 VAL A O 1
ATOM 9759 N N . GLN A 1 1240 ? -10.977 28.029 21.529 1.00 82.19 1240 GLN A N 1
ATOM 9760 C CA . GLN A 1 1240 ? -10.979 27.497 20.165 1.00 82.19 1240 GLN A CA 1
ATOM 9761 C C . GLN A 1 1240 ? -12.140 28.070 19.337 1.00 82.19 1240 GLN A C 1
ATOM 9763 O O . GLN A 1 1240 ? -11.915 28.583 18.244 1.00 82.19 1240 GLN A O 1
ATOM 9768 N N . THR A 1 1241 ? -13.354 28.080 19.897 1.00 87.94 1241 THR A N 1
ATOM 9769 C CA . THR A 1 1241 ? -14.557 28.648 19.259 1.00 87.94 1241 THR A CA 1
ATOM 9770 C C . THR A 1 1241 ? -14.345 30.113 18.855 1.00 87.94 1241 THR A C 1
ATOM 9772 O O . THR A 1 1241 ? -14.655 30.500 17.730 1.00 87.94 1241 THR A O 1
ATOM 9775 N N . ARG A 1 1242 ? -13.732 30.924 19.728 1.00 89.25 1242 ARG A N 1
ATOM 9776 C CA . ARG A 1 1242 ? -13.366 32.319 19.442 1.00 89.25 1242 ARG A CA 1
ATOM 9777 C C . ARG A 1 1242 ? -12.414 32.445 18.246 1.00 89.25 1242 ARG A C 1
ATOM 9779 O O . ARG A 1 1242 ? -12.577 33.338 17.410 1.00 89.25 1242 ARG A O 1
ATOM 9786 N N . ASN A 1 1243 ? -11.419 31.563 18.154 1.00 85.38 1243 ASN A N 1
ATOM 9787 C CA . ASN A 1 1243 ? -10.474 31.539 17.036 1.00 85.38 1243 ASN A CA 1
ATOM 9788 C C . ASN A 1 1243 ? -11.161 31.124 15.726 1.00 85.38 1243 ASN A C 1
ATOM 9790 O O . ASN A 1 1243 ? -10.903 31.735 14.688 1.00 85.38 1243 ASN A O 1
ATOM 9794 N N . ASP A 1 1244 ? -12.075 30.154 15.776 1.00 89.62 1244 ASP A N 1
ATOM 9795 C CA . ASP A 1 1244 ? -12.850 29.707 14.615 1.00 89.62 1244 ASP A CA 1
ATOM 9796 C C . ASP A 1 1244 ? -13.794 30.815 14.104 1.00 89.62 1244 ASP A C 1
ATOM 9798 O O . ASP A 1 1244 ? -13.880 31.043 12.894 1.00 89.62 1244 ASP A O 1
ATOM 9802 N N . ILE A 1 1245 ? -14.425 31.580 15.009 1.00 91.81 1245 ILE A N 1
ATOM 9803 C CA . ILE A 1 1245 ? -15.209 32.783 14.670 1.00 91.81 1245 ILE A CA 1
ATOM 9804 C C . ILE A 1 1245 ? -14.314 33.874 14.062 1.00 91.81 1245 ILE A C 1
ATOM 9806 O O . ILE A 1 1245 ? -14.668 34.450 13.035 1.00 91.81 1245 ILE A O 1
ATOM 9810 N N . SER A 1 1246 ? -13.129 34.123 14.631 1.00 87.88 1246 SER A N 1
ATOM 9811 C CA . SER A 1 1246 ? -12.178 35.120 14.104 1.00 87.88 1246 SER A CA 1
ATOM 9812 C C . SER A 1 1246 ? -11.734 34.787 12.670 1.00 87.88 1246 SER A C 1
ATOM 9814 O O . SER A 1 1246 ? -11.694 35.661 11.805 1.00 87.88 1246 SER A O 1
ATOM 9816 N N . GLN A 1 1247 ? -11.449 33.510 12.387 1.00 86.31 1247 GLN A N 1
ATOM 9817 C CA . GLN A 1 1247 ? -11.111 33.040 11.037 1.00 86.31 1247 GLN A CA 1
ATOM 9818 C C . GLN A 1 1247 ? -12.299 33.073 10.071 1.00 86.31 1247 GLN A C 1
ATOM 9820 O O . GLN A 1 1247 ? -12.100 33.211 8.864 1.00 86.31 1247 GLN A O 1
ATOM 9825 N N . PHE A 1 1248 ? -13.523 32.897 10.571 1.00 91.81 1248 PHE A N 1
ATOM 9826 C CA . PHE A 1 1248 ? -14.727 33.034 9.763 1.00 91.81 1248 PHE A CA 1
ATOM 9827 C C . PHE A 1 1248 ? -14.954 34.492 9.364 1.00 91.81 1248 PHE A C 1
ATOM 9829 O O . PHE A 1 1248 ? -15.095 34.748 8.172 1.00 91.81 1248 PHE A O 1
ATOM 9836 N N . ALA A 1 1249 ? -14.879 35.432 10.313 1.00 88.06 1249 ALA A N 1
ATOM 9837 C CA . ALA A 1 1249 ? -14.997 36.869 10.055 1.00 88.06 1249 ALA A CA 1
ATOM 9838 C C . ALA A 1 1249 ? -14.017 37.343 8.970 1.00 88.06 1249 ALA A C 1
ATOM 9840 O O . ALA A 1 1249 ? -14.435 37.972 8.001 1.00 88.06 1249 ALA A O 1
ATOM 9841 N N . ALA A 1 1250 ? -12.749 36.928 9.053 1.00 84.75 1250 ALA A N 1
ATOM 9842 C CA . ALA A 1 1250 ? -11.738 37.241 8.041 1.00 84.75 1250 ALA A CA 1
ATOM 9843 C C . ALA A 1 1250 ? -12.070 36.718 6.625 1.00 84.75 1250 ALA A C 1
ATOM 9845 O O . ALA A 1 1250 ? -11.580 37.273 5.654 1.00 84.75 1250 ALA A O 1
ATOM 9846 N N . LYS A 1 1251 ? -12.892 35.667 6.484 1.00 84.00 1251 LYS A N 1
ATOM 9847 C CA . LYS A 1 1251 ? -13.280 35.072 5.185 1.00 84.00 1251 LYS A CA 1
ATOM 9848 C C . LYS A 1 1251 ? -14.597 35.603 4.616 1.00 84.00 1251 LYS A C 1
ATOM 9850 O O . LYS A 1 1251 ? -14.932 35.272 3.480 1.00 84.00 1251 LYS A O 1
ATOM 9855 N N . VAL A 1 1252 ? -15.375 36.346 5.404 1.00 85.88 1252 VAL A N 1
ATOM 9856 C CA . VAL A 1 1252 ? -16.622 36.994 4.951 1.00 85.88 1252 VAL A CA 1
ATOM 9857 C C . VAL A 1 1252 ? -16.522 38.517 4.872 1.00 85.88 1252 VAL A C 1
ATOM 9859 O O . VAL A 1 1252 ? -17.481 39.162 4.436 1.00 85.88 1252 VAL A O 1
ATOM 9862 N N . ALA A 1 1253 ? -15.365 39.065 5.256 1.00 81.31 1253 ALA A N 1
ATOM 9863 C CA . ALA A 1 1253 ? -14.979 40.452 5.051 1.00 81.31 1253 ALA A CA 1
ATOM 9864 C C . ALA A 1 1253 ? -15.207 40.880 3.590 1.00 81.31 1253 ALA A C 1
ATOM 9866 O O . ALA A 1 1253 ? -15.176 40.059 2.670 1.00 81.31 1253 ALA A O 1
ATOM 9867 N N . THR A 1 1254 ? -15.545 42.153 3.386 1.00 73.31 1254 THR A N 1
ATOM 9868 C CA . THR A 1 1254 ? -16.081 42.660 2.113 1.00 73.31 1254 THR A CA 1
ATOM 9869 C C . THR A 1 1254 ? -15.105 42.508 0.949 1.00 73.31 1254 THR A C 1
ATOM 9871 O O . THR A 1 1254 ? -15.530 42.127 -0.135 1.00 73.31 1254 THR A O 1
ATOM 9874 N N . ASP A 1 1255 ? -13.817 42.724 1.201 1.00 68.31 1255 ASP A N 1
ATOM 9875 C CA . ASP A 1 1255 ? -12.661 42.524 0.314 1.00 68.31 1255 ASP A CA 1
ATOM 9876 C C . ASP A 1 1255 ? -12.480 41.067 -0.156 1.00 68.31 1255 ASP A C 1
ATOM 9878 O O . ASP A 1 1255 ? -12.095 40.811 -1.298 1.00 68.31 1255 ASP A O 1
ATOM 9882 N N . GLU A 1 1256 ? -12.834 40.084 0.673 1.00 72.38 1256 GLU A N 1
ATOM 9883 C CA . GLU A 1 1256 ? -12.760 38.664 0.304 1.00 72.38 1256 GLU A CA 1
ATOM 9884 C C . GLU A 1 1256 ? -13.942 38.186 -0.566 1.00 72.38 1256 GLU A C 1
ATOM 9886 O O . GLU A 1 1256 ? -13.903 37.079 -1.118 1.00 72.38 1256 GLU A O 1
ATOM 9891 N N . GLN A 1 1257 ? -15.001 38.991 -0.729 1.00 75.38 1257 GLN A N 1
ATOM 9892 C CA . GLN A 1 1257 ? -16.221 38.551 -1.415 1.00 75.38 1257 GLN A CA 1
ATOM 9893 C C . GLN A 1 1257 ? -16.033 38.430 -2.942 1.00 75.38 1257 GLN A C 1
ATOM 9895 O O . GLN A 1 1257 ? -15.391 39.283 -3.562 1.00 75.38 1257 GLN A O 1
ATOM 9900 N N . PRO A 1 1258 ? -16.654 37.429 -3.611 1.00 68.44 1258 PRO A N 1
ATOM 9901 C CA . PRO A 1 1258 ? -16.482 37.212 -5.053 1.00 68.44 1258 PRO A CA 1
ATOM 9902 C C . PRO A 1 1258 ? -16.823 38.426 -5.926 1.00 68.44 1258 PRO A C 1
ATOM 9904 O O . PRO A 1 1258 ? -16.183 38.646 -6.953 1.00 68.44 1258 PRO A O 1
ATOM 9907 N N . PHE A 1 1259 ? -17.827 39.211 -5.524 1.00 67.50 1259 PHE A N 1
ATOM 9908 C CA . PHE A 1 1259 ? -18.255 40.401 -6.256 1.00 67.50 1259 PHE A CA 1
ATOM 9909 C C . PHE A 1 1259 ? -17.252 41.554 -6.103 1.00 67.50 1259 PHE A C 1
ATOM 9911 O O . PHE A 1 1259 ? -16.855 42.147 -7.104 1.00 67.50 1259 PHE A O 1
ATOM 9918 N N . GLN A 1 1260 ? -16.770 41.802 -4.881 1.00 67.38 1260 GLN A N 1
ATOM 9919 C CA . GLN A 1 1260 ? -15.782 42.841 -4.581 1.00 67.38 1260 GLN A CA 1
ATOM 9920 C C . GLN A 1 1260 ? -14.433 42.564 -5.255 1.00 67.38 1260 GLN A C 1
ATOM 9922 O O . GLN A 1 1260 ? -13.870 43.448 -5.893 1.00 67.38 1260 GLN A O 1
ATOM 9927 N N . ARG A 1 1261 ? -13.958 41.313 -5.248 1.00 65.19 1261 ARG A N 1
ATOM 9928 C CA . ARG A 1 1261 ? -12.737 40.941 -5.983 1.00 65.19 1261 ARG A CA 1
ATOM 9929 C C . ARG A 1 1261 ? -12.856 41.172 -7.491 1.00 65.19 1261 ARG A C 1
ATOM 9931 O O . ARG A 1 1261 ? -11.878 41.537 -8.139 1.00 65.19 1261 ARG A O 1
ATOM 9938 N N . VAL A 1 1262 ? -14.044 40.989 -8.074 1.00 64.25 1262 VAL A N 1
ATOM 9939 C CA . VAL A 1 1262 ? -14.285 41.359 -9.480 1.00 64.25 1262 VAL A CA 1
ATOM 9940 C C . VAL A 1 1262 ? -14.359 42.877 -9.653 1.00 64.25 1262 VAL A C 1
ATOM 9942 O O . VAL A 1 1262 ? -13.823 43.379 -10.640 1.00 64.25 1262 VAL A O 1
ATOM 9945 N N . ALA A 1 1263 ? -14.958 43.608 -8.711 1.00 61.31 1263 ALA A N 1
ATOM 9946 C CA . ALA A 1 1263 ? -14.977 45.068 -8.714 1.00 61.31 1263 ALA A CA 1
ATOM 9947 C C . ALA A 1 1263 ? -13.558 45.652 -8.732 1.00 61.31 1263 ALA A C 1
ATOM 9949 O O . ALA A 1 1263 ? -13.217 46.413 -9.635 1.00 61.31 1263 ALA A O 1
ATOM 9950 N N . GLU A 1 1264 ? -12.698 45.206 -7.819 1.00 61.12 1264 GLU A N 1
ATOM 9951 C CA . GLU A 1 1264 ? -11.294 45.611 -7.728 1.00 61.12 1264 GLU A CA 1
ATOM 9952 C C . GLU A 1 1264 ? -10.506 45.269 -8.996 1.00 61.12 1264 GLU A C 1
ATOM 9954 O O . GLU A 1 1264 ? -9.764 46.111 -9.497 1.00 61.12 1264 GLU A O 1
ATOM 9959 N N . LEU A 1 1265 ? -10.715 44.085 -9.585 1.00 58.12 1265 LEU A N 1
ATOM 9960 C CA . LEU A 1 1265 ? -10.101 43.715 -10.866 1.00 58.12 1265 LEU A CA 1
ATOM 9961 C C . LEU A 1 1265 ? -10.560 44.610 -12.029 1.00 58.12 1265 LEU A C 1
ATOM 9963 O O . LEU A 1 1265 ? -9.752 44.931 -12.904 1.00 58.12 1265 LEU A O 1
ATOM 9967 N N . VAL A 1 1266 ? -11.831 45.030 -12.060 1.00 59.69 1266 VAL A N 1
ATOM 9968 C CA . VAL A 1 1266 ? -12.348 45.949 -13.088 1.00 59.69 1266 VAL A CA 1
ATOM 9969 C C . VAL A 1 1266 ? -11.803 47.362 -12.880 1.00 59.69 1266 VAL A C 1
ATOM 9971 O O . VAL A 1 1266 ? -11.321 47.959 -13.841 1.00 59.69 1266 VAL A O 1
ATOM 9974 N N . THR A 1 1267 ? -11.793 47.869 -11.647 1.00 58.12 1267 THR A N 1
ATOM 9975 C CA . THR A 1 1267 ? -11.206 49.171 -11.296 1.00 58.12 1267 THR A CA 1
ATOM 9976 C C . THR A 1 1267 ? -9.706 49.198 -11.588 1.00 58.12 1267 THR A C 1
ATOM 9978 O O . THR A 1 1267 ? -9.214 50.138 -12.206 1.00 58.12 1267 THR A O 1
ATOM 9981 N N . PHE A 1 1268 ? -8.972 48.130 -11.263 1.00 53.25 1268 PHE A N 1
ATOM 9982 C CA . PHE A 1 1268 ? -7.559 47.978 -11.612 1.00 53.25 1268 PHE A CA 1
ATOM 9983 C C . PHE A 1 1268 ? -7.341 47.963 -13.132 1.00 53.25 1268 PHE A C 1
ATOM 9985 O O . PHE A 1 1268 ? -6.448 48.644 -13.635 1.00 53.25 1268 PHE A O 1
ATOM 9992 N N . ALA A 1 1269 ? -8.177 47.248 -13.893 1.00 51.19 1269 ALA A N 1
ATOM 9993 C CA . ALA A 1 1269 ? -8.111 47.239 -15.355 1.00 51.19 1269 ALA A CA 1
ATOM 9994 C C . ALA A 1 1269 ? -8.465 48.603 -15.983 1.00 51.19 1269 ALA A C 1
ATOM 9996 O O . ALA A 1 1269 ? -7.867 48.984 -16.991 1.00 51.19 1269 ALA A O 1
ATOM 9997 N N . HIS A 1 1270 ? -9.401 49.350 -15.391 1.00 52.88 1270 HIS A N 1
ATOM 9998 C CA . HIS A 1 1270 ? -9.767 50.704 -15.807 1.00 52.88 1270 HIS A CA 1
ATOM 9999 C C . HIS A 1 1270 ? -8.635 51.703 -15.522 1.00 52.88 1270 HIS A C 1
ATOM 10001 O O . HIS A 1 1270 ? -8.160 52.370 -16.440 1.00 52.88 1270 HIS A O 1
ATOM 10007 N N . ASN A 1 1271 ? -8.111 51.716 -14.293 1.00 53.94 1271 ASN A N 1
ATOM 10008 C CA . ASN A 1 1271 ? -6.972 52.545 -13.893 1.00 53.94 1271 ASN A CA 1
ATOM 10009 C C . ASN A 1 1271 ? -5.727 52.242 -14.737 1.00 53.94 1271 ASN A C 1
ATOM 10011 O O . ASN A 1 1271 ? -5.014 53.155 -15.145 1.00 53.94 1271 ASN A O 1
ATOM 10015 N N . ARG A 1 1272 ? -5.494 50.967 -15.076 1.00 46.41 1272 ARG A N 1
ATOM 10016 C CA . ARG A 1 1272 ? -4.410 50.555 -15.975 1.00 46.41 1272 ARG A CA 1
ATOM 10017 C C . ARG A 1 1272 ? -4.599 51.064 -17.411 1.00 46.41 1272 ARG A C 1
ATOM 10019 O O . ARG A 1 1272 ? -3.598 51.362 -18.055 1.00 46.41 1272 ARG A O 1
ATOM 10026 N N . ARG A 1 1273 ? -5.836 51.193 -17.915 1.00 48.06 1273 ARG A N 1
ATOM 10027 C CA . ARG A 1 1273 ? -6.098 51.847 -19.213 1.00 48.06 1273 ARG A CA 1
ATOM 10028 C C . ARG A 1 1273 ? -5.795 53.340 -19.154 1.00 48.06 1273 ARG A C 1
ATOM 10030 O O . ARG A 1 1273 ? -5.030 53.810 -19.989 1.00 48.06 1273 ARG A O 1
ATOM 10037 N N . LEU A 1 1274 ? -6.298 54.048 -18.140 1.00 50.34 1274 LEU A N 1
ATOM 10038 C CA . LEU A 1 1274 ? -6.003 55.474 -17.933 1.00 50.34 1274 LEU A CA 1
ATOM 10039 C C . LEU A 1 1274 ? -4.488 55.733 -17.834 1.00 50.34 1274 LEU A C 1
ATOM 10041 O O . LEU A 1 1274 ? -3.961 56.612 -18.509 1.00 50.34 1274 LEU A O 1
ATOM 10045 N N . ALA A 1 1275 ? -3.763 54.905 -17.075 1.00 48.88 1275 ALA A N 1
ATOM 10046 C CA . ALA A 1 1275 ? -2.308 54.990 -16.945 1.00 48.88 1275 ALA A CA 1
ATOM 10047 C C . ALA A 1 1275 ? -1.532 54.636 -18.232 1.00 48.88 1275 ALA A C 1
ATOM 10049 O O . ALA A 1 1275 ? -0.354 54.965 -18.337 1.00 48.88 1275 ALA A O 1
ATOM 10050 N N . SER A 1 1276 ? -2.165 53.973 -19.209 1.00 46.50 1276 SER A N 1
ATOM 10051 C CA . SER A 1 1276 ? -1.540 53.607 -20.490 1.00 46.50 1276 SER A CA 1
ATOM 10052 C C . SER A 1 1276 ? -1.623 54.692 -21.574 1.00 46.50 1276 SER A C 1
ATOM 10054 O O . SER A 1 1276 ? -1.229 54.440 -22.708 1.00 46.50 1276 SER A O 1
ATOM 10056 N N . GLY A 1 1277 ? -2.107 55.896 -21.243 1.00 35.12 1277 GLY A N 1
ATOM 10057 C CA . GLY A 1 1277 ? -1.992 57.077 -22.112 1.00 35.12 1277 GLY A CA 1
ATOM 10058 C C . GLY A 1 1277 ? -2.868 57.071 -23.369 1.00 35.12 1277 GLY A C 1
ATOM 10059 O O . GLY A 1 1277 ? -2.640 57.875 -24.268 1.00 35.12 1277 GLY A O 1
ATOM 10060 N N . SER A 1 1278 ? -3.867 56.189 -23.452 1.00 37.03 1278 SER A N 1
ATOM 10061 C CA . SER A 1 1278 ? -4.876 56.233 -24.514 1.00 37.03 1278 SER A CA 1
ATOM 10062 C C . SER A 1 1278 ? -5.947 57.267 -24.159 1.00 37.03 1278 SER A C 1
ATOM 10064 O O . SER A 1 1278 ? -6.772 57.029 -23.276 1.00 37.03 1278 SER A O 1
ATOM 10066 N N . GLU A 1 1279 ? -5.930 58.420 -24.836 1.00 35.88 1279 GLU A N 1
ATOM 10067 C CA . GLU A 1 1279 ? -6.956 59.454 -24.664 1.00 35.88 1279 GLU A CA 1
ATOM 10068 C C . GLU A 1 1279 ? -8.360 58.873 -24.932 1.00 35.88 1279 GLU A C 1
ATOM 10070 O O . GLU A 1 1279 ? -8.573 58.214 -25.958 1.00 35.88 1279 GLU A O 1
ATOM 10075 N N . PRO A 1 1280 ? -9.339 59.086 -24.033 1.00 38.03 1280 PRO A N 1
ATOM 10076 C CA . PRO A 1 1280 ? -10.702 58.633 -24.261 1.00 38.03 1280 PRO A CA 1
ATOM 10077 C C . PRO A 1 1280 ? -11.318 59.448 -25.403 1.00 38.03 1280 PRO A C 1
ATOM 10079 O O . PRO A 1 1280 ? -11.443 60.668 -25.311 1.00 38.03 1280 PRO A O 1
ATOM 10082 N N . ALA A 1 1281 ? -11.707 58.764 -26.482 1.00 37.91 1281 ALA A N 1
ATOM 10083 C CA . ALA A 1 1281 ? -12.343 59.391 -27.638 1.00 37.91 1281 ALA A CA 1
ATOM 10084 C C . ALA A 1 1281 ? -13.543 60.249 -27.201 1.00 37.91 1281 ALA A C 1
ATOM 10086 O O . ALA A 1 1281 ? -14.439 59.754 -26.518 1.00 37.91 1281 ALA A O 1
ATOM 10087 N N . ALA A 1 1282 ? -13.537 61.523 -27.602 1.00 33.38 1282 ALA A N 1
ATOM 10088 C CA . ALA A 1 1282 ? -14.418 62.569 -27.090 1.00 33.38 1282 ALA A CA 1
ATOM 10089 C C . ALA A 1 1282 ? -15.900 62.379 -27.475 1.00 33.38 1282 ALA A C 1
ATOM 10091 O O . ALA A 1 1282 ? -16.409 63.009 -28.402 1.00 33.38 1282 ALA A O 1
ATOM 10092 N N . LEU A 1 1283 ? -16.593 61.521 -26.727 1.00 36.22 1283 LEU A N 1
ATOM 10093 C CA . LEU A 1 1283 ? -18.045 61.377 -26.693 1.00 36.22 1283 LEU A CA 1
ATOM 10094 C C . LEU A 1 1283 ? -18.475 61.258 -25.222 1.00 36.22 1283 LEU A C 1
ATOM 10096 O O . LEU A 1 1283 ? -18.050 60.340 -24.528 1.00 36.22 1283 LEU A O 1
ATOM 10100 N N . ASP A 1 1284 ? -19.315 62.208 -24.805 1.00 33.31 1284 ASP A N 1
ATOM 10101 C CA . ASP A 1 1284 ? -19.805 62.501 -23.446 1.00 33.31 1284 ASP A CA 1
ATOM 10102 C C . ASP A 1 1284 ? -18.771 62.994 -22.395 1.00 33.31 1284 ASP A C 1
ATOM 10104 O O . ASP A 1 1284 ? -17.917 62.234 -21.941 1.00 33.31 1284 ASP A O 1
ATOM 10108 N N . PRO A 1 1285 ? -18.856 64.267 -21.937 1.00 32.91 1285 PRO A N 1
ATOM 10109 C CA . PRO A 1 1285 ? -17.942 64.853 -20.948 1.00 32.91 1285 PRO A CA 1
ATOM 10110 C C . PRO A 1 1285 ? -18.366 64.621 -19.483 1.00 32.91 1285 PRO A C 1
ATOM 10112 O O . PRO A 1 1285 ? -17.884 65.313 -18.585 1.00 32.91 1285 PRO A O 1
ATOM 10115 N N . ALA A 1 1286 ? -19.271 63.677 -19.211 1.00 35.56 1286 ALA A N 1
ATOM 10116 C CA . ALA A 1 1286 ? -19.577 63.260 -17.846 1.00 35.56 1286 ALA A CA 1
ATOM 10117 C C . ALA A 1 1286 ? -18.516 62.249 -17.371 1.00 35.56 1286 ALA A C 1
ATOM 10119 O O . ALA A 1 1286 ? -18.330 61.219 -18.026 1.00 35.56 1286 ALA A O 1
ATOM 10120 N N . PRO A 1 1287 ? -17.823 62.473 -16.236 1.00 35.84 1287 PRO A N 1
ATOM 10121 C CA . PRO A 1 1287 ? -16.946 61.457 -15.678 1.00 35.84 1287 PRO A CA 1
ATOM 10122 C C . PRO A 1 1287 ? -17.816 60.297 -15.195 1.00 35.84 1287 PRO A C 1
ATOM 10124 O O . PRO A 1 1287 ? -18.410 60.361 -14.120 1.00 35.84 1287 PRO A O 1
ATOM 10127 N N . HIS A 1 1288 ? -17.904 59.234 -15.997 1.00 40.66 1288 HIS A N 1
ATOM 10128 C CA . HIS A 1 1288 ? -18.548 57.982 -15.613 1.00 40.66 1288 HIS A CA 1
ATOM 10129 C C . HIS A 1 1288 ? -17.730 57.304 -14.510 1.00 40.66 1288 HIS A C 1
ATOM 10131 O O . HIS A 1 1288 ? -16.973 56.361 -14.754 1.00 40.66 1288 HIS A O 1
ATOM 10137 N N . HIS A 1 1289 ? -17.877 57.812 -13.287 1.00 41.94 1289 HIS A N 1
ATOM 10138 C CA . HIS A 1 1289 ? -17.414 57.149 -12.086 1.00 41.94 1289 HIS A CA 1
ATOM 10139 C C . HIS A 1 1289 ? -18.101 55.785 -12.050 1.00 41.94 1289 HIS A C 1
ATOM 10141 O O . HIS A 1 1289 ? -19.328 55.685 -12.088 1.00 41.94 1289 HIS A O 1
ATOM 10147 N N . PHE A 1 1290 ? -17.297 54.727 -12.102 1.00 44.78 1290 PHE A N 1
ATOM 10148 C CA . PHE A 1 1290 ? -17.796 53.362 -12.135 1.00 44.78 1290 PHE A CA 1
ATOM 10149 C C . PHE A 1 1290 ? -18.171 52.936 -10.715 1.00 44.78 1290 PHE A C 1
ATOM 10151 O O . PHE A 1 1290 ? -17.462 52.173 -10.064 1.00 44.78 1290 PHE A O 1
ATOM 10158 N N . GLU A 1 1291 ? -19.280 53.488 -10.231 1.00 43.09 1291 GLU A N 1
ATOM 10159 C CA . GLU A 1 1291 ? -19.905 53.078 -8.983 1.00 43.09 1291 GLU A CA 1
ATOM 10160 C C . GLU A 1 1291 ? -20.654 51.763 -9.212 1.00 43.09 1291 GLU A C 1
ATOM 10162 O O . GLU A 1 1291 ? -21.501 51.637 -10.103 1.00 43.09 1291 GLU A O 1
ATOM 10167 N N . PHE A 1 1292 ? -20.316 50.754 -8.412 1.00 53.66 1292 PHE A N 1
ATOM 10168 C CA . PHE A 1 1292 ? -21.183 49.596 -8.255 1.00 53.66 1292 PHE A CA 1
ATOM 10169 C C . PHE A 1 1292 ? -22.367 49.982 -7.376 1.00 53.66 1292 PHE A C 1
ATOM 10171 O O . PHE A 1 1292 ? -22.223 50.750 -6.430 1.00 53.66 1292 PHE A O 1
ATOM 10178 N N . ASP A 1 1293 ? -23.521 49.382 -7.649 1.00 47.72 1293 ASP A N 1
ATOM 10179 C CA . ASP A 1 1293 ? -24.650 49.422 -6.729 1.00 47.72 1293 ASP A CA 1
ATOM 10180 C C . ASP A 1 1293 ? -24.254 48.732 -5.410 1.00 47.72 1293 ASP A C 1
ATOM 10182 O O . ASP A 1 1293 ? -24.148 47.502 -5.341 1.00 47.72 1293 ASP A O 1
ATOM 10186 N N . GLU A 1 1294 ? -24.003 49.532 -4.368 1.00 44.91 1294 GLU A N 1
ATOM 10187 C CA . GLU A 1 1294 ? -23.606 49.051 -3.040 1.00 44.91 1294 GLU A CA 1
ATOM 10188 C C . GLU A 1 1294 ? -24.632 48.081 -2.437 1.00 44.91 1294 GLU A C 1
ATOM 10190 O O . GLU A 1 1294 ? -24.258 47.230 -1.629 1.00 44.91 1294 GLU A O 1
ATOM 10195 N N . SER A 1 1295 ? -25.903 48.124 -2.867 1.00 49.00 1295 SER A N 1
ATOM 10196 C CA . SER A 1 1295 ? -26.937 47.192 -2.394 1.00 49.00 1295 SER A CA 1
ATOM 10197 C C . SER A 1 1295 ? -26.679 45.730 -2.793 1.00 49.00 1295 SER A C 1
ATOM 10199 O O . SER A 1 1295 ? -27.261 44.814 -2.208 1.00 49.00 1295 SER A O 1
ATOM 10201 N N . VAL A 1 1296 ? -25.772 45.485 -3.749 1.00 51.34 1296 VAL A N 1
ATOM 10202 C CA . VAL A 1 1296 ? -25.363 44.138 -4.177 1.00 51.34 1296 VAL A CA 1
ATOM 10203 C C . VAL A 1 1296 ? -24.328 43.515 -3.224 1.00 51.34 1296 VAL A C 1
ATOM 10205 O O . VAL A 1 1296 ? -24.264 42.284 -3.108 1.00 51.34 1296 VAL A O 1
ATOM 10208 N N . LEU A 1 1297 ? -23.531 44.329 -2.516 1.00 51.44 1297 LEU A N 1
ATOM 10209 C CA . LEU A 1 1297 ? -22.492 43.848 -1.599 1.00 51.44 1297 LEU A CA 1
ATOM 10210 C C . LEU A 1 1297 ? -23.119 43.145 -0.386 1.00 51.44 1297 LEU A C 1
ATOM 10212 O O . LEU A 1 1297 ? -23.945 43.702 0.334 1.00 51.44 1297 LEU A O 1
ATOM 10216 N N . GLN A 1 1298 ? -22.697 41.905 -0.120 1.00 63.44 1298 GLN A N 1
ATOM 10217 C CA . GLN A 1 1298 ? -23.269 41.061 0.936 1.00 63.44 1298 GLN A CA 1
ATOM 10218 C C . GLN A 1 1298 ? -22.645 41.389 2.304 1.00 63.44 1298 GLN A C 1
ATOM 10220 O O . GLN A 1 1298 ? -22.079 40.528 2.986 1.00 63.44 1298 GLN A O 1
ATOM 10225 N N . THR A 1 1299 ? -22.743 42.656 2.711 1.00 64.56 1299 THR A N 1
ATOM 10226 C CA . THR A 1 1299 ? -22.249 43.183 3.997 1.00 64.56 1299 THR A CA 1
ATOM 10227 C C . THR A 1 1299 ? -22.832 42.435 5.198 1.00 64.56 1299 THR A C 1
ATOM 10229 O O . THR A 1 1299 ? -22.135 42.243 6.193 1.00 64.56 1299 THR A O 1
ATOM 10232 N N . GLY A 1 1300 ? -24.056 41.907 5.077 1.00 77.62 1300 GLY A N 1
ATOM 10233 C CA . GLY A 1 1300 ? -24.736 41.132 6.115 1.00 77.62 1300 GLY A CA 1
ATOM 10234 C C . GLY A 1 1300 ? -23.938 39.950 6.671 1.00 77.62 1300 GLY A C 1
ATOM 10235 O O . GLY A 1 1300 ? -23.941 39.752 7.882 1.00 77.62 1300 GLY A O 1
ATOM 10236 N N . SER A 1 1301 ? -23.204 39.200 5.838 1.00 82.88 1301 SER A N 1
ATOM 10237 C CA . SER A 1 1301 ? -22.373 38.081 6.323 1.00 82.88 1301 SER A CA 1
ATOM 10238 C C . SER A 1 1301 ? -21.176 38.565 7.148 1.00 82.88 1301 SER A C 1
ATOM 10240 O O . SER A 1 1301 ? -20.845 37.952 8.162 1.00 82.88 1301 SER A O 1
ATOM 10242 N N . SER A 1 1302 ? -20.556 39.680 6.744 1.00 86.19 1302 SER A N 1
ATOM 10243 C CA . SER A 1 1302 ? -19.453 40.314 7.481 1.00 86.19 1302 SER A CA 1
ATOM 10244 C C . SER A 1 1302 ? -19.926 40.828 8.844 1.00 86.19 1302 SER A C 1
ATOM 10246 O O . SER A 1 1302 ? -19.346 40.494 9.878 1.00 86.19 1302 SER A O 1
ATOM 10248 N N . LEU A 1 1303 ? -21.057 41.544 8.861 1.00 87.94 1303 LEU A N 1
ATOM 10249 C CA . LEU A 1 1303 ? -21.687 42.054 10.080 1.00 87.94 1303 LEU A CA 1
ATOM 10250 C C . LEU A 1 1303 ? -22.110 40.920 11.026 1.00 87.94 1303 LEU A C 1
ATOM 10252 O O . LEU A 1 1303 ? -21.839 40.992 12.221 1.00 87.94 1303 LEU A O 1
ATOM 10256 N N . GLN A 1 1304 ? -22.704 39.841 10.504 1.00 89.44 1304 GLN A N 1
ATOM 10257 C CA . GLN A 1 1304 ? -23.049 38.648 11.287 1.00 89.44 1304 GLN A CA 1
ATOM 10258 C C . GLN A 1 1304 ? -21.821 38.019 11.958 1.00 89.44 1304 GLN A C 1
ATOM 10260 O O . GLN A 1 1304 ? -21.867 37.698 13.142 1.00 89.44 1304 GLN A O 1
ATOM 10265 N N . ALA A 1 1305 ? -20.704 37.872 11.240 1.00 90.69 1305 ALA A N 1
ATOM 10266 C CA . ALA A 1 1305 ? -19.483 37.315 11.820 1.00 90.69 1305 ALA A CA 1
ATOM 10267 C C . ALA A 1 1305 ? -18.839 38.244 12.865 1.00 90.69 1305 ALA A C 1
ATOM 10269 O O . ALA A 1 1305 ? -18.354 37.763 13.891 1.00 90.69 1305 ALA A O 1
ATOM 10270 N N . ALA A 1 1306 ? -18.867 39.562 12.640 1.00 90.94 1306 ALA A N 1
ATOM 10271 C CA . ALA A 1 1306 ? -18.359 40.554 13.585 1.00 90.94 1306 ALA A CA 1
ATOM 10272 C C . ALA A 1 1306 ? -19.180 40.582 14.889 1.00 90.94 1306 ALA A C 1
ATOM 10274 O O . ALA A 1 1306 ? -18.609 40.483 15.976 1.00 90.94 1306 ALA A O 1
ATOM 10275 N N . VAL A 1 1307 ? -20.514 40.612 14.791 1.00 92.69 1307 VAL A N 1
ATOM 10276 C CA . VAL A 1 1307 ? -21.435 40.539 15.941 1.00 92.69 1307 VAL A CA 1
ATOM 10277 C C . VAL A 1 1307 ? -21.314 39.201 16.677 1.00 92.69 1307 VAL A C 1
ATOM 10279 O O . VAL A 1 1307 ? -21.280 39.167 17.907 1.00 92.69 1307 VAL A O 1
ATOM 10282 N N . LEU A 1 1308 ? -21.158 38.087 15.955 1.00 94.25 1308 LEU A N 1
ATOM 10283 C CA . LEU A 1 1308 ? -20.920 36.783 16.573 1.00 94.25 1308 LEU A CA 1
ATOM 10284 C C . LEU A 1 1308 ? -19.599 36.751 17.369 1.00 94.25 1308 LEU A C 1
ATOM 10286 O O . LEU A 1 1308 ? -19.538 36.142 18.439 1.00 94.25 1308 LEU A O 1
ATOM 10290 N N . LEU A 1 1309 ? -18.559 37.450 16.899 1.00 93.44 1309 LEU A N 1
ATOM 10291 C CA . LEU A 1 1309 ? -17.320 37.627 17.658 1.00 93.44 1309 LEU A CA 1
ATOM 10292 C C . LEU A 1 1309 ? -17.532 38.523 18.890 1.00 93.44 1309 LEU A C 1
ATOM 10294 O O . LEU A 1 1309 ? -16.990 38.215 19.947 1.00 93.44 1309 LEU A O 1
ATOM 10298 N N . MET A 1 1310 ? -18.357 39.577 18.799 1.00 93.88 1310 MET A N 1
ATOM 10299 C CA . MET A 1 1310 ? -18.725 40.429 19.946 1.00 93.88 1310 MET A CA 1
ATOM 10300 C C . MET A 1 1310 ? -19.417 39.612 21.045 1.00 93.88 1310 MET A C 1
ATOM 10302 O O . MET A 1 1310 ? -18.961 39.630 22.188 1.00 93.88 1310 MET A O 1
ATOM 10306 N N . ARG A 1 1311 ? -20.431 38.804 20.695 1.00 93.38 1311 ARG A N 1
ATOM 10307 C CA . ARG A 1 1311 ? -21.077 37.867 21.636 1.00 93.38 1311 ARG A CA 1
ATOM 10308 C C . ARG A 1 1311 ? -20.067 36.885 22.254 1.00 93.38 1311 ARG A C 1
ATOM 10310 O O . ARG A 1 1311 ? -20.182 36.555 23.433 1.00 93.38 1311 ARG A O 1
ATOM 10317 N N . CYS A 1 1312 ? -19.078 36.420 21.483 1.00 92.94 1312 CYS A N 1
ATOM 10318 C CA . CYS A 1 1312 ? -18.051 35.497 21.975 1.00 92.94 1312 CYS A CA 1
ATOM 10319 C C . CYS A 1 1312 ? -17.094 36.137 22.986 1.00 92.94 1312 CYS A C 1
ATOM 10321 O O . CYS A 1 1312 ? -16.685 35.471 23.937 1.00 92.94 1312 CYS A O 1
ATOM 10323 N N . ASP A 1 1313 ? -16.738 37.406 22.791 1.00 91.94 1313 ASP A N 1
ATOM 10324 C CA . ASP A 1 1313 ? -15.880 38.134 23.723 1.00 91.94 1313 ASP A CA 1
ATOM 10325 C C . ASP A 1 1313 ? -16.611 38.472 25.025 1.00 91.94 1313 ASP A C 1
ATOM 10327 O O . ASP A 1 1313 ? -16.041 38.287 26.096 1.00 91.94 1313 ASP A O 1
ATOM 10331 N N . VAL A 1 1314 ? -17.883 38.884 24.957 1.00 92.12 1314 VAL A N 1
ATOM 10332 C CA . VAL A 1 1314 ? -18.690 39.143 26.162 1.00 92.12 1314 VAL A CA 1
ATOM 10333 C C . VAL A 1 1314 ? -18.844 37.874 27.002 1.00 92.12 1314 VAL A C 1
ATOM 10335 O O . VAL A 1 1314 ? -18.549 37.905 28.192 1.00 92.12 1314 VAL A O 1
ATOM 10338 N N . LEU A 1 1315 ? -19.190 36.733 26.390 1.00 90.88 1315 LEU A N 1
ATOM 10339 C CA . LEU A 1 1315 ? -19.286 35.461 27.117 1.00 90.88 1315 LEU A CA 1
ATOM 10340 C C . LEU A 1 1315 ? -17.939 35.028 27.725 1.00 90.88 1315 LEU A C 1
ATOM 10342 O O . LEU A 1 1315 ? -17.891 34.485 28.827 1.00 90.88 1315 LEU A O 1
ATOM 10346 N N . ALA A 1 1316 ? -16.832 35.262 27.018 1.00 87.25 1316 ALA A N 1
ATOM 10347 C CA . ALA A 1 1316 ? -15.498 35.009 27.552 1.00 87.25 1316 ALA A CA 1
ATOM 10348 C C . ALA A 1 1316 ? -15.195 35.865 28.795 1.00 87.25 1316 ALA A C 1
ATOM 10350 O O . ALA A 1 1316 ? -14.549 35.372 29.717 1.00 87.25 1316 ALA A O 1
ATOM 10351 N N . LEU A 1 1317 ? -15.690 37.106 28.852 1.00 86.88 1317 LEU A N 1
ATOM 10352 C CA . LEU A 1 1317 ? -15.572 37.971 30.028 1.00 86.88 1317 LEU A CA 1
ATOM 10353 C C . LEU A 1 1317 ? -16.552 37.583 31.154 1.00 86.88 1317 LEU A C 1
ATOM 10355 O O . LEU A 1 1317 ? -16.158 37.642 32.315 1.00 86.88 1317 LEU A O 1
ATOM 10359 N N . GLU A 1 1318 ? -17.766 37.101 30.857 1.00 86.88 1318 GLU A N 1
ATOM 10360 C CA . GLU A 1 1318 ? -18.668 36.531 31.880 1.00 86.88 1318 GLU A CA 1
ATOM 10361 C C . GLU A 1 1318 ? -18.030 35.333 32.604 1.00 86.88 1318 GLU A C 1
ATOM 10363 O O . GLU A 1 1318 ? -18.139 35.199 33.822 1.00 86.88 1318 GLU A O 1
ATOM 10368 N N . TYR A 1 1319 ? -17.336 34.467 31.860 1.00 84.44 1319 TYR A N 1
ATOM 10369 C CA . TYR A 1 1319 ? -16.579 33.351 32.430 1.00 84.44 1319 TYR A CA 1
ATOM 10370 C C . TYR A 1 1319 ? -15.422 33.822 33.329 1.00 84.44 1319 TYR A C 1
ATOM 10372 O O . TYR A 1 1319 ? -15.118 33.171 34.332 1.00 84.44 1319 TYR A O 1
ATOM 10380 N N . VAL A 1 1320 ? -14.786 34.952 32.996 1.00 80.88 1320 VAL A N 1
ATOM 10381 C CA . VAL A 1 1320 ? -13.763 35.583 33.845 1.00 80.88 1320 VAL A CA 1
ATOM 10382 C C . VAL A 1 1320 ? -14.379 36.125 35.136 1.00 80.88 1320 VAL A C 1
ATOM 10384 O O . VAL A 1 1320 ? -13.844 35.832 36.200 1.00 80.88 1320 VAL A O 1
ATOM 10387 N N . VAL A 1 1321 ? -15.512 36.836 35.064 1.00 80.75 1321 VAL A N 1
ATOM 10388 C CA . VAL A 1 1321 ? -16.263 37.307 36.246 1.00 80.75 1321 VAL A CA 1
ATOM 10389 C C . VAL A 1 1321 ? -16.593 36.143 37.178 1.00 80.75 1321 VAL A C 1
ATOM 10391 O O . VAL A 1 1321 ? -16.180 36.151 38.331 1.00 80.75 1321 VAL A O 1
ATOM 10394 N N . PHE A 1 1322 ? -17.234 35.093 36.659 1.00 78.88 1322 PHE A N 1
ATOM 10395 C CA . PHE A 1 1322 ? -17.605 33.913 37.447 1.00 78.88 1322 PHE A CA 1
ATOM 10396 C C . PHE A 1 1322 ? -16.396 33.238 38.120 1.00 78.88 1322 PHE A C 1
ATOM 10398 O O . PHE A 1 1322 ? -16.476 32.792 39.263 1.00 78.88 1322 PHE A O 1
ATOM 10405 N N . SER A 1 1323 ? -15.246 33.204 37.439 1.00 73.88 1323 SER A N 1
ATOM 10406 C CA . SER A 1 1323 ? -14.009 32.644 38.000 1.00 73.88 1323 SER A CA 1
ATOM 10407 C C . SER A 1 1323 ? -13.429 33.488 39.146 1.00 73.88 1323 SER A C 1
ATOM 10409 O O . SER A 1 1323 ? -12.761 32.936 40.018 1.00 73.88 1323 SER A O 1
ATOM 10411 N N . LEU A 1 1324 ? -13.676 34.803 39.160 1.00 72.56 1324 LEU A N 1
ATOM 10412 C CA . LEU A 1 1324 ? -13.238 35.724 40.217 1.00 72.56 1324 LEU A CA 1
ATOM 10413 C C . LEU A 1 1324 ? -14.204 35.750 41.405 1.00 72.56 1324 LEU A C 1
ATOM 10415 O O . LEU A 1 1324 ? -13.750 35.660 42.541 1.00 72.56 1324 LEU A O 1
ATOM 10419 N N . GLU A 1 1325 ? -15.516 35.794 41.154 1.00 72.12 1325 GLU A N 1
ATOM 10420 C CA . GLU A 1 1325 ? -16.562 35.711 42.191 1.00 72.12 1325 GLU A CA 1
ATOM 10421 C C . GLU A 1 1325 ? -16.409 34.425 43.023 1.00 72.12 1325 GLU A C 1
ATOM 10423 O O . GLU A 1 1325 ? -16.546 34.420 44.246 1.00 72.12 1325 GLU A O 1
ATOM 10428 N N . LYS A 1 1326 ? -16.016 33.326 42.369 1.00 66.88 1326 LYS A N 1
ATOM 10429 C CA . LYS A 1 1326 ? -15.679 32.063 43.030 1.00 66.88 1326 LYS A CA 1
ATOM 10430 C C . LYS A 1 1326 ? -14.410 32.133 43.887 1.00 66.88 1326 LYS A C 1
ATOM 10432 O O . LYS A 1 1326 ? -14.322 31.443 44.901 1.00 66.88 1326 LYS A O 1
ATOM 10437 N N . ALA A 1 1327 ? -13.423 32.932 43.486 1.00 63.22 1327 ALA A N 1
ATOM 10438 C CA . ALA A 1 1327 ? -12.161 33.079 44.205 1.00 63.22 1327 ALA A CA 1
ATOM 10439 C C . ALA A 1 1327 ? -12.353 33.823 45.532 1.00 63.22 1327 ALA A C 1
ATOM 10441 O O . ALA A 1 1327 ? -11.937 33.330 46.582 1.00 63.22 1327 ALA A O 1
ATOM 10442 N N . THR A 1 1328 ? -13.053 34.962 45.496 1.00 57.91 1328 THR A N 1
ATOM 10443 C CA . THR A 1 1328 ? -13.332 35.782 46.686 1.00 57.91 1328 THR A CA 1
ATOM 10444 C C . THR A 1 1328 ? -14.187 35.026 47.710 1.00 57.91 1328 THR A C 1
ATOM 10446 O O . THR A 1 1328 ? -13.940 35.122 48.913 1.00 57.91 1328 THR A O 1
ATOM 10449 N N . LEU A 1 1329 ? -15.128 34.189 47.251 1.00 51.22 1329 LEU A N 1
ATOM 10450 C CA . LEU A 1 1329 ? -15.899 33.270 48.099 1.00 51.22 1329 LEU A CA 1
ATOM 10451 C C . LEU A 1 1329 ? -15.025 32.235 48.830 1.00 51.22 1329 LEU A C 1
ATOM 10453 O O . LEU A 1 1329 ? -15.247 31.972 50.014 1.00 51.22 1329 LEU A O 1
ATOM 10457 N N . VAL A 1 1330 ? -14.027 31.650 48.158 1.00 49.41 1330 VAL A N 1
ATOM 10458 C CA . VAL A 1 1330 ? -13.132 30.649 48.768 1.00 49.41 1330 VAL A CA 1
ATOM 10459 C C . VAL A 1 1330 ? -12.208 31.280 49.812 1.00 49.41 1330 VAL A C 1
ATOM 10461 O O . VAL A 1 1330 ? -12.044 30.699 50.887 1.00 49.41 1330 VAL A O 1
ATOM 10464 N N . ASP A 1 1331 ? -11.663 32.473 49.562 1.00 46.59 1331 ASP A N 1
ATOM 10465 C CA . ASP A 1 1331 ? -10.819 33.163 50.547 1.00 46.59 1331 ASP A CA 1
ATOM 10466 C C . ASP A 1 1331 ? -11.619 33.627 51.779 1.00 46.59 1331 ASP A C 1
ATOM 10468 O O . ASP A 1 1331 ? -11.163 33.427 52.910 1.00 46.59 1331 ASP A O 1
ATOM 10472 N N . LYS A 1 1332 ? -12.860 34.116 51.600 1.00 43.53 1332 LYS A N 1
ATOM 10473 C CA . LYS A 1 1332 ? -13.798 34.391 52.712 1.00 43.53 1332 LYS A CA 1
ATOM 10474 C C . LYS A 1 1332 ? -14.098 33.134 53.549 1.00 43.53 1332 LYS A C 1
ATOM 10476 O O . LYS A 1 1332 ? -14.221 33.223 54.771 1.00 43.53 1332 LYS A O 1
ATOM 10481 N N . LEU A 1 1333 ? -14.173 31.954 52.926 1.00 34.12 1333 LEU A N 1
ATOM 10482 C CA . LEU A 1 1333 ? -14.378 30.682 53.631 1.00 34.12 1333 LEU A CA 1
ATOM 10483 C C . LEU A 1 1333 ? -13.113 30.212 54.378 1.00 34.12 1333 LEU A C 1
ATOM 10485 O O . LEU A 1 1333 ? -13.193 29.686 55.489 1.00 34.12 1333 LEU A O 1
ATOM 10489 N N . HIS A 1 1334 ? -11.932 30.397 53.781 1.00 38.97 1334 HIS A N 1
ATOM 10490 C CA . HIS A 1 1334 ? -10.654 29.993 54.369 1.00 38.97 1334 HIS A CA 1
ATOM 10491 C C . HIS A 1 1334 ? -10.211 30.878 55.541 1.00 38.97 1334 HIS A C 1
ATOM 10493 O O . HIS A 1 1334 ? -9.621 30.351 56.489 1.00 38.97 1334 HIS A O 1
ATOM 10499 N N . SER A 1 1335 ? -10.508 32.182 55.528 1.00 39.69 1335 SER A N 1
ATOM 10500 C CA . SER A 1 1335 ? -10.241 33.061 56.676 1.00 39.69 1335 SER A CA 1
ATOM 10501 C C . SER A 1 1335 ? -11.074 32.653 57.900 1.00 39.69 1335 SER A C 1
ATOM 10503 O O . SER A 1 1335 ? -10.524 32.525 58.995 1.00 39.69 1335 SER A O 1
ATOM 10505 N N . HIS A 1 1336 ? -12.352 32.309 57.702 1.00 35.78 1336 HIS A N 1
ATOM 10506 C CA . HIS A 1 1336 ? -13.236 31.790 58.753 1.00 35.78 1336 HIS A CA 1
ATOM 10507 C C . HIS A 1 1336 ? -12.706 30.505 59.410 1.00 35.78 1336 HIS A C 1
ATOM 10509 O O . HIS A 1 1336 ? -12.742 30.366 60.632 1.00 35.78 1336 HIS A O 1
ATOM 10515 N N . ILE A 1 1337 ? -12.168 29.569 58.621 1.00 34.97 1337 ILE A N 1
ATOM 10516 C CA . ILE A 1 1337 ? -11.663 28.284 59.137 1.00 34.97 1337 ILE A CA 1
ATOM 10517 C C . ILE A 1 1337 ? -10.393 28.464 59.990 1.00 34.97 1337 ILE A C 1
ATOM 10519 O O . ILE A 1 1337 ? -10.186 27.709 60.939 1.00 34.97 1337 ILE A O 1
ATOM 10523 N N . ARG A 1 1338 ? -9.552 29.473 59.714 1.00 35.72 1338 ARG A N 1
ATOM 10524 C CA . ARG A 1 1338 ? -8.311 29.713 60.481 1.00 35.72 1338 ARG A CA 1
ATOM 10525 C C . ARG A 1 1338 ? -8.528 30.344 61.860 1.00 35.72 1338 ARG A C 1
ATOM 10527 O O . ARG A 1 1338 ? -7.619 30.277 62.681 1.00 35.72 1338 ARG A O 1
ATOM 10534 N N . GLY A 1 1339 ? -9.706 30.904 62.141 1.00 32.03 1339 GLY A N 1
ATOM 10535 C CA . GLY A 1 1339 ? -10.054 31.406 63.478 1.00 32.03 1339 GLY A CA 1
ATOM 10536 C C . GLY A 1 1339 ? -10.357 30.305 64.508 1.00 32.03 1339 GLY A C 1
ATOM 10537 O O . GLY A 1 1339 ? -10.435 30.583 65.704 1.00 32.03 1339 GLY A O 1
ATOM 10538 N N . GLY A 1 1340 ? -10.542 29.056 64.066 1.00 28.47 1340 GLY A N 1
ATOM 10539 C CA . GLY A 1 1340 ? -11.035 27.959 64.896 1.00 28.47 1340 GLY A CA 1
ATOM 10540 C C . GLY A 1 1340 ? -9.957 27.018 65.438 1.00 28.47 1340 GLY A C 1
ATOM 10541 O O . GLY A 1 1340 ? -9.549 26.086 64.754 1.00 28.47 1340 GLY A O 1
ATOM 10542 N N . SER A 1 1341 ? -9.656 27.154 66.733 1.00 29.09 1341 SER A N 1
ATOM 10543 C CA . SER A 1 1341 ? -9.005 26.157 67.610 1.00 29.09 1341 SER A CA 1
ATOM 10544 C C . SER A 1 1341 ? -7.534 25.782 67.354 1.00 29.09 1341 SER A C 1
ATOM 10546 O O . SER A 1 1341 ? -7.043 25.634 66.239 1.00 29.09 1341 SER A O 1
ATOM 10548 N N . SER A 1 1342 ? -6.811 25.616 68.460 1.00 26.56 1342 SER A N 1
ATOM 10549 C CA . SER A 1 1342 ? -5.381 25.333 68.523 1.00 26.56 1342 SER A CA 1
ATOM 10550 C C . SER A 1 1342 ? -5.060 23.831 68.621 1.00 26.56 1342 SER A C 1
ATOM 10552 O O . SER A 1 1342 ? -5.866 23.031 69.090 1.00 26.56 1342 SER A O 1
ATOM 10554 N N . SER A 1 1343 ? -3.800 23.498 68.300 1.00 26.80 1343 SER A N 1
ATOM 10555 C CA . SER A 1 1343 ? -3.059 22.247 68.587 1.00 26.80 1343 SER A CA 1
ATOM 10556 C C . SER A 1 1343 ? -3.085 21.076 67.573 1.00 26.80 1343 SER A C 1
ATOM 10558 O O . SER A 1 1343 ? -4.101 20.702 67.003 1.00 26.80 1343 SER A O 1
ATOM 10560 N N . SER A 1 1344 ? -1.907 20.442 67.432 1.00 28.56 1344 SER A N 1
ATOM 10561 C CA . SER A 1 1344 ? -1.601 19.156 66.756 1.00 28.56 1344 SER A CA 1
ATOM 10562 C C . SER A 1 1344 ? -1.536 19.072 65.211 1.00 28.56 1344 SER A C 1
ATOM 10564 O O . SER A 1 1344 ? -2.195 18.276 64.555 1.00 28.56 1344 SER A O 1
ATOM 10566 N N . SER A 1 1345 ? -0.593 19.829 64.646 1.00 26.17 1345 SER A N 1
ATOM 10567 C CA . SER A 1 1345 ? 0.350 19.416 63.578 1.00 26.17 1345 SER A CA 1
ATOM 10568 C C . SER A 1 1345 ? 0.186 18.047 62.862 1.00 26.17 1345 SER A C 1
ATOM 10570 O O . SER A 1 1345 ? 0.514 17.006 63.434 1.00 26.17 1345 SER A O 1
ATOM 10572 N N . SER A 1 1346 ? -0.023 18.054 61.536 1.00 25.02 1346 SER A N 1
ATOM 10573 C CA . SER A 1 1346 ? 1.031 17.680 60.557 1.00 25.02 1346 SER A CA 1
ATOM 10574 C C . SER A 1 1346 ? 0.605 17.838 59.078 1.00 25.02 1346 SER A C 1
ATOM 10576 O O . SER A 1 1346 ? -0.523 17.549 58.704 1.00 25.02 1346 SER A O 1
ATOM 10578 N N . SER A 1 1347 ? 1.556 18.269 58.236 1.00 27.36 1347 SER A N 1
ATOM 10579 C CA . SER A 1 1347 ? 1.593 18.138 56.761 1.00 27.36 1347 SER A CA 1
ATOM 10580 C C . SER A 1 1347 ? 0.404 18.639 55.912 1.00 27.36 1347 SER A C 1
ATOM 10582 O O . SER A 1 1347 ? -0.456 17.865 55.500 1.00 27.36 1347 SER A O 1
ATOM 10584 N N . GLY A 1 1348 ? 0.461 19.906 55.473 1.00 31.09 1348 GLY A N 1
ATOM 10585 C CA . GLY A 1 1348 ? -0.456 20.470 54.465 1.00 31.09 1348 GLY A CA 1
ATOM 10586 C C . GLY A 1 1348 ? 0.184 21.542 53.572 1.00 31.09 1348 GLY A C 1
ATOM 10587 O O . GLY A 1 1348 ? -0.100 22.720 53.735 1.00 31.09 1348 GLY A O 1
ATOM 10588 N N . ASN A 1 1349 ? 1.041 21.154 52.618 1.00 34.25 1349 ASN A N 1
ATOM 10589 C CA . ASN A 1 1349 ? 1.888 22.098 51.859 1.00 34.25 1349 ASN A CA 1
ATOM 10590 C C . ASN A 1 1349 ? 1.355 22.502 50.459 1.00 34.25 1349 ASN A C 1
ATOM 10592 O O . ASN A 1 1349 ? 2.115 23.015 49.643 1.00 34.25 1349 ASN A O 1
ATOM 10596 N N . ASN A 1 1350 ? 0.069 22.255 50.164 1.00 35.66 1350 ASN A N 1
ATOM 10597 C CA . ASN A 1 1350 ? -0.537 22.511 48.842 1.00 35.66 1350 ASN A CA 1
ATOM 10598 C C . ASN A 1 1350 ? -1.493 23.722 48.782 1.00 35.66 1350 ASN A C 1
ATOM 10600 O O . ASN A 1 1350 ? -1.896 24.098 47.689 1.00 35.66 1350 ASN A O 1
ATOM 10604 N N . GLN A 1 1351 ? -1.871 24.339 49.908 1.00 37.31 1351 GLN A N 1
ATOM 10605 C CA . GLN A 1 1351 ? -2.931 25.368 49.926 1.00 37.31 1351 GLN A CA 1
ATOM 10606 C C . GLN A 1 1351 ? -2.475 26.785 49.527 1.00 37.31 1351 GLN A C 1
ATOM 10608 O O . GLN A 1 1351 ? -3.313 27.646 49.288 1.00 37.31 1351 GLN A O 1
ATOM 10613 N N . THR A 1 1352 ? -1.170 27.060 49.447 1.00 39.41 1352 THR A N 1
ATOM 10614 C CA . THR A 1 1352 ? -0.644 28.415 49.179 1.00 39.41 1352 THR A CA 1
ATOM 10615 C C . THR A 1 1352 ? -0.501 28.769 47.694 1.00 39.41 1352 THR A C 1
ATOM 10617 O O . THR A 1 1352 ? -0.289 29.937 47.380 1.00 39.41 1352 THR A O 1
ATOM 10620 N N . GLN A 1 1353 ? -0.615 27.807 46.767 1.00 41.53 1353 GLN A N 1
ATOM 10621 C CA . GLN A 1 1353 ? -0.480 28.079 45.321 1.00 41.53 1353 GLN A CA 1
ATOM 10622 C C . GLN A 1 1353 ? -1.765 28.603 44.665 1.00 41.53 1353 GLN A C 1
ATOM 10624 O O . GLN A 1 1353 ? -1.685 29.260 43.622 1.00 41.53 1353 GLN A O 1
ATOM 10629 N N . ASP A 1 1354 ? -2.927 28.337 45.265 1.00 42.62 1354 ASP A N 1
ATOM 10630 C CA . ASP A 1 1354 ? -4.213 28.725 44.685 1.00 42.62 1354 ASP A CA 1
ATOM 10631 C C . ASP A 1 1354 ? -4.396 30.254 44.739 1.00 42.62 1354 ASP A C 1
ATOM 10633 O O . ASP A 1 1354 ? -4.613 30.881 43.701 1.00 42.62 1354 ASP A O 1
ATOM 10637 N N . ALA A 1 1355 ? -4.176 30.870 45.910 1.00 46.25 1355 ALA A N 1
ATOM 10638 C CA . ALA A 1 1355 ? -4.309 32.317 46.127 1.00 46.25 1355 ALA A CA 1
ATOM 10639 C C . ALA A 1 1355 ? -3.463 33.159 45.148 1.00 46.25 1355 ALA A C 1
ATOM 10641 O O . ALA A 1 1355 ? -3.981 34.050 44.477 1.00 46.25 1355 ALA A O 1
ATOM 10642 N N . ALA A 1 1356 ? -2.179 32.817 44.975 1.00 48.47 1356 ALA A N 1
ATOM 10643 C CA . ALA A 1 1356 ? -1.251 33.571 44.122 1.00 48.47 1356 ALA A CA 1
ATOM 10644 C C . ALA A 1 1356 ? -1.688 33.654 42.644 1.00 48.47 1356 ALA A C 1
ATOM 10646 O O . ALA A 1 1356 ? -1.342 34.606 41.940 1.00 48.47 1356 ALA A O 1
ATOM 10647 N N . SER A 1 1357 ? -2.448 32.665 42.163 1.00 52.41 1357 SER A N 1
ATOM 10648 C CA . SER A 1 1357 ? -2.952 32.645 40.785 1.00 52.41 1357 SER A CA 1
ATOM 10649 C C . SER A 1 1357 ? -4.107 33.641 40.598 1.00 52.41 1357 SER A C 1
ATOM 10651 O O . SER A 1 1357 ? -4.167 34.327 39.577 1.00 52.41 1357 SER A O 1
ATOM 10653 N N . TYR A 1 1358 ? -4.971 33.792 41.607 1.00 57.06 1358 TYR A N 1
ATOM 10654 C CA . TYR A 1 1358 ? -6.055 34.778 41.600 1.00 57.06 1358 TYR A CA 1
ATOM 10655 C C . TYR A 1 1358 ? -5.546 36.208 41.797 1.00 57.06 1358 TYR A C 1
ATOM 10657 O O . TYR A 1 1358 ? -6.001 37.107 41.089 1.00 57.06 1358 TYR A O 1
ATOM 10665 N N . THR A 1 1359 ? -4.533 36.428 42.645 1.00 59.69 1359 THR A N 1
ATOM 10666 C CA . THR A 1 1359 ? -3.884 37.745 42.781 1.00 59.69 1359 THR A CA 1
ATOM 10667 C C . THR A 1 1359 ? -3.357 38.249 41.431 1.00 59.69 1359 THR A C 1
ATOM 10669 O O . THR A 1 1359 ? -3.574 39.406 41.075 1.00 59.69 1359 THR A O 1
ATOM 10672 N N . LEU A 1 1360 ? -2.731 37.382 40.623 1.00 62.75 1360 LEU A N 1
ATOM 10673 C CA . LEU A 1 1360 ? -2.252 37.739 39.280 1.00 62.75 1360 LEU A CA 1
ATOM 10674 C C . LEU A 1 1360 ? -3.402 38.064 38.306 1.00 62.75 1360 LEU A C 1
ATOM 10676 O O . LEU A 1 1360 ? -3.270 38.978 37.484 1.00 62.75 1360 LEU A O 1
ATOM 10680 N N . ALA A 1 1361 ? -4.529 37.351 38.401 1.00 64.75 1361 ALA A N 1
ATOM 10681 C CA . ALA A 1 1361 ? -5.729 37.630 37.612 1.00 64.75 1361 ALA A CA 1
ATOM 10682 C C . ALA A 1 1361 ? -6.300 39.019 37.944 1.00 64.75 1361 ALA A C 1
ATOM 10684 O O . ALA A 1 1361 ? -6.449 39.853 37.046 1.00 64.75 1361 ALA A O 1
ATOM 10685 N N . ILE A 1 1362 ? -6.523 39.294 39.235 1.00 67.19 1362 ILE A N 1
ATOM 10686 C CA . ILE A 1 1362 ? -7.013 40.579 39.755 1.00 67.19 1362 ILE A CA 1
ATOM 10687 C C . ILE A 1 1362 ? -6.058 41.711 39.361 1.00 67.19 1362 ILE A C 1
ATOM 10689 O O . ILE A 1 1362 ? -6.498 42.714 38.801 1.00 67.19 1362 ILE A O 1
ATOM 10693 N N . GLN A 1 1363 ? -4.743 41.542 39.539 1.00 66.94 1363 GLN A N 1
ATOM 10694 C CA . GLN A 1 1363 ? -3.743 42.530 39.116 1.00 66.94 1363 GLN A CA 1
ATOM 10695 C C . GLN A 1 1363 ? -3.768 42.787 37.602 1.00 66.94 1363 GLN A C 1
ATOM 10697 O O . GLN A 1 1363 ? -3.664 43.938 37.176 1.00 66.94 1363 GLN A O 1
ATOM 10702 N N . THR A 1 1364 ? -3.926 41.750 36.773 1.00 69.44 1364 THR A N 1
ATOM 10703 C CA . THR A 1 1364 ? -3.963 41.904 35.308 1.00 69.44 1364 THR A CA 1
ATOM 10704 C C . THR A 1 1364 ? -5.216 42.651 34.852 1.00 69.44 1364 THR A C 1
ATOM 10706 O O . THR A 1 1364 ? -5.124 43.551 34.014 1.00 69.44 1364 THR A O 1
ATOM 10709 N N . ILE A 1 1365 ? -6.376 42.339 35.431 1.00 71.81 1365 ILE A N 1
ATOM 10710 C CA . ILE A 1 1365 ? -7.651 42.981 35.084 1.00 71.81 1365 ILE A CA 1
ATOM 10711 C C . ILE A 1 1365 ? -7.697 44.406 35.646 1.00 71.81 1365 ILE A C 1
ATOM 10713 O O . ILE A 1 1365 ? -7.983 45.339 34.896 1.00 71.81 1365 ILE A O 1
ATOM 10717 N N . SER A 1 1366 ? -7.285 44.613 36.901 1.00 68.75 1366 SER A N 1
ATOM 10718 C CA . SER A 1 1366 ? -7.111 45.943 37.504 1.00 68.75 1366 SER A CA 1
ATOM 10719 C C . SER A 1 1366 ? -6.163 46.809 36.671 1.00 68.75 1366 SER A C 1
ATOM 10721 O O . SER A 1 1366 ? -6.464 47.968 36.399 1.00 68.75 1366 SER A O 1
ATOM 10723 N N . LYS A 1 1367 ? -5.062 46.246 36.152 1.00 75.44 1367 LYS A N 1
ATOM 10724 C CA . LYS A 1 1367 ? -4.175 46.937 35.206 1.00 75.44 1367 LYS A CA 1
ATOM 10725 C C . LYS A 1 1367 ? -4.867 47.248 33.877 1.00 75.44 1367 LYS A C 1
ATOM 10727 O O . LYS A 1 1367 ? -4.706 48.360 33.379 1.00 75.44 1367 LYS A O 1
ATOM 10732 N N . ALA A 1 1368 ? -5.619 46.320 33.285 1.00 71.75 1368 ALA A N 1
ATOM 10733 C CA . ALA A 1 1368 ? -6.335 46.548 32.024 1.00 71.75 1368 ALA A CA 1
ATOM 10734 C C . ALA A 1 1368 ? -7.410 47.648 32.145 1.00 71.75 1368 ALA A C 1
ATOM 10736 O O . ALA A 1 1368 ? -7.551 48.461 31.229 1.00 71.75 1368 ALA A O 1
ATOM 10737 N N . ILE A 1 1369 ? -8.094 47.715 33.292 1.00 69.12 1369 ILE A N 1
ATOM 10738 C CA . ILE A 1 1369 ? -9.048 48.769 33.664 1.00 69.12 1369 ILE A CA 1
ATOM 10739 C C . ILE A 1 1369 ? -8.318 50.102 33.901 1.00 69.12 1369 ILE A C 1
ATOM 10741 O O . ILE A 1 1369 ? -8.610 51.082 33.220 1.00 69.12 1369 ILE A O 1
ATOM 10745 N N . LYS A 1 1370 ? -7.298 50.135 34.773 1.00 67.00 1370 LYS A N 1
ATOM 10746 C CA . LYS A 1 1370 ? -6.504 51.344 35.089 1.00 67.00 1370 LYS A CA 1
ATOM 10747 C C . LYS A 1 1370 ? -5.755 51.924 33.883 1.00 67.00 1370 LYS A C 1
ATOM 10749 O O . LYS A 1 1370 ? -5.499 53.119 33.841 1.00 67.00 1370 LYS A O 1
ATOM 10754 N N . THR A 1 1371 ? -5.413 51.099 32.891 1.00 70.12 1371 THR A N 1
ATOM 10755 C CA . THR A 1 1371 ? -4.812 51.538 31.612 1.00 70.12 1371 THR A CA 1
ATOM 10756 C C . THR A 1 1371 ? -5.843 51.745 30.493 1.00 70.12 1371 THR A C 1
ATOM 10758 O O . THR A 1 1371 ? -5.467 51.910 29.335 1.00 70.12 1371 THR A O 1
ATOM 10761 N N . ASN A 1 1372 ? -7.138 51.723 30.832 1.00 71.81 1372 ASN A N 1
ATOM 10762 C CA . ASN A 1 1372 ? -8.298 51.930 29.961 1.00 71.81 1372 ASN A CA 1
ATOM 10763 C C . ASN A 1 1372 ? -8.275 51.121 28.641 1.00 71.81 1372 ASN A C 1
ATOM 10765 O O . ASN A 1 1372 ? -8.752 51.554 27.587 1.00 71.81 1372 ASN A O 1
ATOM 10769 N N . ARG A 1 1373 ? -7.716 49.904 28.676 1.00 77.94 1373 ARG A N 1
ATOM 10770 C CA . ARG A 1 1373 ? -7.520 49.080 27.469 1.00 77.94 1373 ARG A CA 1
ATOM 10771 C C . ARG A 1 1373 ? -8.825 48.525 26.901 1.00 77.94 1373 ARG A C 1
ATOM 10773 O O . ARG A 1 1373 ? -8.888 48.266 25.701 1.00 77.94 1373 ARG A O 1
ATOM 10780 N N . PHE A 1 1374 ? -9.874 48.427 27.717 1.00 83.12 1374 PHE A N 1
ATOM 10781 C CA . PHE A 1 1374 ? -11.225 48.060 27.277 1.00 83.12 1374 PHE A CA 1
ATOM 10782 C C . PHE A 1 1374 ? -11.836 49.045 26.266 1.00 83.12 1374 PHE A C 1
ATOM 10784 O O . PHE A 1 1374 ? -12.709 48.640 25.502 1.00 83.12 1374 PHE A O 1
ATOM 10791 N N . THR A 1 1375 ? -11.311 50.274 26.145 1.00 77.62 1375 THR A N 1
ATOM 10792 C CA . THR A 1 1375 ? -11.658 51.205 25.051 1.00 77.62 1375 THR A CA 1
ATOM 10793 C C . THR A 1 1375 ? -11.514 50.561 23.665 1.00 77.62 1375 THR A C 1
ATOM 10795 O O . THR A 1 1375 ? -12.296 50.847 22.767 1.00 77.62 1375 THR A O 1
ATOM 10798 N N . VAL A 1 1376 ? -10.564 49.634 23.481 1.00 81.44 1376 VAL A N 1
ATOM 10799 C CA . VAL A 1 1376 ? -10.391 48.915 22.206 1.00 81.44 1376 VAL A CA 1
ATOM 10800 C C . VAL A 1 1376 ? -11.603 48.034 21.872 1.00 81.44 1376 VAL A C 1
ATOM 10802 O O . VAL A 1 1376 ? -12.017 47.992 20.717 1.00 81.44 1376 VAL A O 1
ATOM 10805 N N . LEU A 1 1377 ? -12.191 47.363 22.870 1.00 85.56 1377 LEU A N 1
ATOM 10806 C CA . LEU A 1 1377 ? -13.424 46.589 22.690 1.00 85.56 1377 LEU A CA 1
ATOM 10807 C C . LEU A 1 1377 ? -14.604 47.518 22.387 1.00 85.56 1377 LEU A C 1
ATOM 10809 O O . LEU A 1 1377 ? -15.301 47.284 21.405 1.00 85.56 1377 LEU A O 1
ATOM 10813 N N . PHE A 1 1378 ? -14.776 48.597 23.160 1.00 86.19 1378 PHE A N 1
ATOM 10814 C CA . PHE A 1 1378 ? -15.838 49.581 22.920 1.00 86.19 1378 PHE A CA 1
ATOM 10815 C C . PHE A 1 1378 ? -15.784 50.169 21.504 1.00 86.19 1378 PHE A C 1
ATOM 10817 O O . PHE A 1 1378 ? -16.790 50.137 20.805 1.00 86.19 1378 PHE A O 1
ATOM 10824 N N . ASN A 1 1379 ? -14.615 50.622 21.043 1.00 85.50 1379 ASN A N 1
ATOM 10825 C CA . ASN A 1 1379 ? -14.465 51.227 19.716 1.00 85.50 1379 ASN A CA 1
ATOM 10826 C C . ASN A 1 1379 ? -14.792 50.241 18.578 1.00 85.50 1379 ASN A C 1
ATOM 10828 O O . ASN A 1 1379 ? -15.383 50.630 17.573 1.00 85.50 1379 ASN A O 1
ATOM 10832 N N . GLU A 1 1380 ? -14.420 48.962 18.708 1.00 85.44 1380 GLU A N 1
ATOM 10833 C CA . GLU A 1 1380 ? -14.764 47.940 17.709 1.00 85.44 1380 GLU A CA 1
ATOM 10834 C C . GLU A 1 1380 ? -16.248 47.546 17.753 1.00 85.44 1380 GLU A C 1
ATOM 10836 O O . GLU A 1 1380 ? -16.851 47.300 16.705 1.00 85.44 1380 GLU A O 1
ATOM 10841 N N . PHE A 1 1381 ? -16.846 47.501 18.947 1.00 92.19 1381 PHE A N 1
ATOM 10842 C CA . PHE A 1 1381 ? -18.272 47.226 19.138 1.00 92.19 1381 PHE A CA 1
ATOM 10843 C C . PHE A 1 1381 ? -19.119 48.359 18.541 1.00 92.19 1381 PHE A C 1
ATOM 10845 O O . PHE A 1 1381 ? -20.046 48.102 17.769 1.00 92.19 1381 PHE A O 1
ATOM 10852 N N . GLU A 1 1382 ? -18.754 49.611 18.822 1.00 89.56 1382 GLU A N 1
ATOM 10853 C CA . GLU A 1 1382 ? -19.382 50.812 18.272 1.00 89.56 1382 GLU A CA 1
ATOM 10854 C C . GLU A 1 1382 ? -19.226 50.870 16.749 1.00 89.56 1382 GLU A C 1
ATOM 10856 O O . GLU A 1 1382 ? -20.226 50.986 16.046 1.00 89.56 1382 GLU A O 1
ATOM 10861 N N . SER A 1 1383 ? -18.011 50.674 16.222 1.00 87.94 1383 SER A N 1
ATOM 10862 C CA . SER A 1 1383 ? -17.747 50.622 14.775 1.00 87.94 1383 SER A CA 1
ATOM 10863 C C . SER A 1 1383 ? -18.609 49.573 14.058 1.00 87.94 1383 SER A C 1
ATOM 10865 O O . SER A 1 1383 ? -19.253 49.875 13.052 1.00 87.94 1383 SER A O 1
ATOM 10867 N N . THR A 1 1384 ? -18.713 48.361 14.618 1.00 88.25 1384 THR A N 1
ATOM 10868 C CA . THR A 1 1384 ? -19.558 47.289 14.060 1.00 88.25 1384 THR A CA 1
ATOM 10869 C C . THR A 1 1384 ? -21.045 47.659 14.099 1.00 88.25 1384 THR A C 1
ATOM 10871 O O . THR A 1 1384 ? -21.770 47.420 13.133 1.00 88.25 1384 THR A O 1
ATOM 10874 N N . THR A 1 1385 ? -21.502 48.284 15.187 1.00 90.50 1385 THR A N 1
ATOM 10875 C CA . THR A 1 1385 ? -22.903 48.705 15.362 1.00 90.50 1385 THR A CA 1
ATOM 10876 C C . THR A 1 1385 ? -23.268 49.845 14.404 1.00 90.50 1385 THR A C 1
ATOM 10878 O O . THR A 1 1385 ? -24.312 49.804 13.755 1.00 90.50 1385 THR A O 1
ATOM 10881 N N . VAL A 1 1386 ? -22.378 50.829 14.240 1.00 87.75 1386 VAL A N 1
ATOM 10882 C CA . VAL A 1 1386 ? -22.523 51.938 13.283 1.00 87.75 1386 VAL A CA 1
ATOM 10883 C C . VAL A 1 1386 ? -22.518 51.426 11.841 1.00 87.75 1386 VAL A C 1
ATOM 10885 O O . VAL A 1 1386 ? -23.341 51.875 11.046 1.00 87.75 1386 VAL A O 1
ATOM 10888 N N . ALA A 1 1387 ? -21.666 50.452 11.507 1.00 84.06 1387 ALA A N 1
ATOM 10889 C CA . ALA A 1 1387 ? -21.660 49.807 10.193 1.00 84.06 1387 ALA A CA 1
ATOM 10890 C C . ALA A 1 1387 ? -22.946 49.001 9.923 1.00 84.06 1387 ALA A C 1
ATOM 10892 O O . ALA A 1 1387 ? -23.463 49.013 8.806 1.00 84.06 1387 ALA A O 1
ATOM 10893 N N . ALA A 1 1388 ? -23.508 48.332 10.937 1.00 86.56 1388 ALA A N 1
ATOM 10894 C CA . ALA A 1 1388 ? -24.798 47.656 10.809 1.00 86.56 1388 ALA A CA 1
ATOM 10895 C C . ALA A 1 1388 ? -25.944 48.652 10.569 1.00 86.56 1388 ALA A C 1
ATOM 10897 O O . ALA A 1 1388 ? -26.788 48.424 9.700 1.00 86.56 1388 ALA A O 1
ATOM 10898 N N . LYS A 1 1389 ? -25.929 49.780 11.288 1.00 85.62 1389 LYS A N 1
ATOM 10899 C CA . LYS A 1 1389 ? -26.893 50.876 11.153 1.00 85.62 1389 LYS A CA 1
ATOM 10900 C C . LYS A 1 1389 ? -26.837 51.552 9.784 1.00 85.62 1389 LYS A C 1
ATOM 10902 O O . LYS A 1 1389 ? -27.873 51.705 9.139 1.00 85.62 1389 LYS A O 1
ATOM 10907 N N . SER A 1 1390 ? -25.646 51.928 9.308 1.00 81.75 1390 SER A N 1
ATOM 10908 C CA . SER A 1 1390 ? -25.480 52.569 7.995 1.00 81.75 1390 SER A CA 1
ATOM 10909 C C . SER A 1 1390 ? -25.916 51.645 6.854 1.00 81.75 1390 SER A C 1
ATOM 10911 O O . SER A 1 1390 ? -26.612 52.085 5.940 1.00 81.75 1390 SER A O 1
ATOM 10913 N N . ALA A 1 1391 ? -25.619 50.347 6.963 1.00 77.25 1391 ALA A N 1
ATOM 10914 C CA . ALA A 1 1391 ? -26.066 49.318 6.028 1.00 77.25 1391 ALA A CA 1
ATOM 10915 C C . ALA A 1 1391 ? -27.528 48.846 6.245 1.00 77.25 1391 ALA A C 1
ATOM 10917 O O . ALA A 1 1391 ? -27.986 47.947 5.542 1.00 77.25 1391 ALA A O 1
ATOM 10918 N N . LYS A 1 1392 ? -28.276 49.439 7.191 1.00 82.88 1392 LYS A N 1
ATOM 10919 C CA . LYS A 1 1392 ? -29.686 49.131 7.530 1.00 82.88 1392 LYS A CA 1
ATOM 10920 C C . LYS A 1 1392 ? -29.958 47.687 7.996 1.00 82.88 1392 LYS A C 1
ATOM 10922 O O . LYS A 1 1392 ? -31.093 47.209 7.936 1.00 82.88 1392 LYS A O 1
ATOM 10927 N N . TYR A 1 1393 ? -28.954 46.992 8.530 1.00 85.38 1393 TYR A N 1
ATOM 10928 C CA . TYR A 1 1393 ? -29.100 45.659 9.126 1.00 85.38 1393 TYR A CA 1
ATOM 10929 C C . TYR A 1 1393 ? -29.602 45.759 10.575 1.00 85.38 1393 TYR A C 1
ATOM 10931 O O . TYR A 1 1393 ? -28.869 45.484 11.522 1.00 85.38 1393 TYR A O 1
ATOM 10939 N N . THR A 1 1394 ? -30.880 46.122 10.748 1.00 85.69 1394 THR A N 1
ATOM 10940 C CA . THR A 1 1394 ? -31.492 46.416 12.068 1.00 85.69 1394 THR A CA 1
ATOM 10941 C C . THR A 1 1394 ? -31.302 45.315 13.118 1.00 85.69 1394 THR A C 1
ATOM 10943 O O . THR A 1 1394 ? -31.194 45.608 14.304 1.00 85.69 1394 THR A O 1
ATOM 10946 N N . LYS A 1 1395 ? -31.209 44.042 12.707 1.00 88.25 1395 LYS A N 1
ATOM 10947 C CA . LYS A 1 1395 ? -30.931 42.926 13.625 1.00 88.25 1395 LYS A CA 1
ATOM 10948 C C . LYS A 1 1395 ? -29.505 42.977 14.175 1.00 88.25 1395 LYS A C 1
ATOM 10950 O O . LYS A 1 1395 ? -29.325 42.891 15.380 1.00 88.25 1395 LYS A O 1
ATOM 10955 N N . GLN A 1 1396 ? -28.514 43.173 13.308 1.00 90.69 1396 GLN A N 1
ATOM 10956 C CA . GLN A 1 1396 ? -27.106 43.296 13.698 1.00 90.69 1396 GLN A CA 1
ATOM 10957 C C . GLN A 1 1396 ? -26.845 44.605 14.466 1.00 90.69 1396 GLN A C 1
ATOM 10959 O O . GLN A 1 1396 ? -26.012 44.617 15.365 1.00 90.69 1396 GLN A O 1
ATOM 10964 N N . GLU A 1 1397 ? -27.584 45.680 14.165 1.00 92.44 1397 GLU A N 1
ATOM 10965 C CA . GLU A 1 1397 ? -27.572 46.932 14.938 1.00 92.44 1397 GLU A CA 1
ATOM 10966 C C . GLU A 1 1397 ? -28.053 46.700 16.382 1.00 92.44 1397 GLU A C 1
ATOM 10968 O O . GLU A 1 1397 ? -27.338 47.028 17.328 1.00 92.44 1397 GLU A O 1
ATOM 10973 N N . VAL A 1 1398 ? -29.217 46.064 16.571 1.00 92.62 1398 VAL A N 1
ATOM 10974 C CA . VAL A 1 1398 ? -29.734 45.736 17.912 1.00 92.62 1398 VAL A CA 1
ATOM 10975 C C . VAL A 1 1398 ? -28.799 44.789 18.667 1.00 92.62 1398 VAL A C 1
ATOM 10977 O O . VAL A 1 1398 ? -28.504 45.039 19.834 1.00 92.62 1398 VAL A O 1
ATOM 10980 N N . GLU A 1 1399 ? -28.278 43.738 18.026 1.00 92.12 1399 GLU A N 1
ATOM 10981 C CA . GLU A 1 1399 ? -27.300 42.847 18.668 1.00 92.12 1399 GLU A CA 1
ATOM 10982 C C . GLU A 1 1399 ? -26.008 43.573 19.065 1.00 92.12 1399 GLU A C 1
ATOM 10984 O O . GLU A 1 1399 ? -25.413 43.244 20.093 1.00 92.12 1399 GLU A O 1
ATOM 10989 N N . GLY A 1 1400 ? -25.584 44.572 18.286 1.00 92.50 1400 GLY A N 1
ATOM 10990 C CA . GLY A 1 1400 ? -24.452 45.436 18.611 1.00 92.50 1400 GLY A CA 1
ATOM 10991 C C . GLY A 1 1400 ? -24.673 46.239 19.895 1.00 92.50 1400 GLY A C 1
ATOM 10992 O O . GLY A 1 1400 ? -23.807 46.251 20.779 1.00 92.50 1400 GLY A O 1
ATOM 10993 N N . TYR A 1 1401 ? -25.863 46.828 20.053 1.00 94.31 1401 TYR A N 1
ATOM 10994 C CA . TYR A 1 1401 ? -26.264 47.493 21.296 1.00 94.31 1401 TYR A CA 1
ATOM 10995 C C . TYR A 1 1401 ? -26.368 46.512 22.473 1.00 94.31 1401 TYR A C 1
ATOM 10997 O O . TYR A 1 1401 ? -25.804 46.793 23.525 1.00 94.31 1401 TYR A O 1
ATOM 11005 N N . ILE A 1 1402 ? -26.963 45.328 22.286 1.00 93.12 1402 ILE A N 1
ATOM 11006 C CA . ILE A 1 1402 ? -27.042 44.259 23.304 1.00 93.12 1402 ILE A CA 1
ATOM 11007 C C . ILE A 1 1402 ? -25.649 43.837 23.788 1.00 93.12 1402 ILE A C 1
ATOM 11009 O O . ILE A 1 1402 ? -25.411 43.748 24.993 1.00 93.12 1402 ILE A O 1
ATOM 11013 N N . CYS A 1 1403 ? -24.702 43.616 22.871 1.00 93.62 1403 CYS A N 1
ATOM 11014 C CA . CYS A 1 1403 ? -23.329 43.258 23.229 1.00 93.62 1403 CYS A CA 1
ATOM 11015 C C . CYS A 1 1403 ? -22.624 44.385 23.996 1.00 93.62 1403 CYS A C 1
ATOM 11017 O O . CYS A 1 1403 ? -21.894 44.101 24.943 1.00 93.62 1403 CYS A O 1
ATOM 11019 N N . SER A 1 1404 ? -22.847 45.648 23.618 1.00 93.56 1404 SER A N 1
ATOM 11020 C CA . SER A 1 1404 ? -22.278 46.816 24.307 1.00 93.56 1404 SER A CA 1
ATOM 11021 C C . SER A 1 1404 ? -22.875 47.017 25.707 1.00 93.56 1404 SER A C 1
ATOM 11023 O O . SER A 1 1404 ? -22.127 47.220 26.662 1.00 93.56 1404 SER A O 1
ATOM 11025 N N . THR A 1 1405 ? -24.196 46.881 25.863 1.00 92.31 1405 THR A N 1
ATOM 11026 C CA . THR A 1 1405 ? -24.882 46.887 27.166 1.00 92.31 1405 THR A CA 1
ATOM 11027 C C . THR A 1 1405 ? -24.337 45.790 28.075 1.00 92.31 1405 THR A C 1
ATOM 11029 O O . THR A 1 1405 ? -23.950 46.051 29.213 1.00 92.31 1405 THR A O 1
ATOM 11032 N N . HIS A 1 1406 ? -24.257 44.559 27.566 1.00 92.19 1406 HIS A N 1
ATOM 11033 C CA . HIS A 1 1406 ? -23.795 43.421 28.350 1.00 92.19 1406 HIS A CA 1
ATOM 11034 C C . HIS A 1 1406 ? -22.301 43.544 28.708 1.00 92.19 1406 HIS A C 1
ATOM 11036 O O . HIS A 1 1406 ? -21.920 43.232 29.834 1.00 92.19 1406 HIS A O 1
ATOM 11042 N N . LEU A 1 1407 ? -21.467 44.096 27.815 1.00 91.75 1407 LEU A N 1
ATOM 11043 C CA . LEU A 1 1407 ? -20.076 44.448 28.122 1.00 91.75 1407 LEU A CA 1
ATOM 11044 C C . LEU A 1 1407 ? -19.980 45.440 29.294 1.00 91.75 1407 LEU A C 1
ATOM 11046 O O . LEU A 1 1407 ? -19.156 45.228 30.180 1.00 91.75 1407 LEU A O 1
ATOM 11050 N N . CYS A 1 1408 ? -20.819 46.481 29.347 1.00 90.12 1408 CYS A N 1
ATOM 11051 C CA . CYS A 1 1408 ? -20.847 47.408 30.484 1.00 90.12 1408 CYS A CA 1
ATOM 11052 C C . CYS A 1 1408 ? -21.208 46.716 31.810 1.00 90.12 1408 CYS A C 1
ATOM 11054 O O . CYS A 1 1408 ? -20.535 46.951 32.811 1.00 90.12 1408 CYS A O 1
ATOM 11056 N N . ILE A 1 1409 ? -22.222 45.842 31.818 1.00 88.69 1409 ILE A N 1
ATOM 11057 C CA . ILE A 1 1409 ? -22.644 45.093 33.019 1.00 88.69 1409 ILE A CA 1
ATOM 11058 C C . ILE A 1 1409 ? -21.516 44.171 33.507 1.00 88.69 1409 ILE A C 1
ATOM 11060 O O . ILE A 1 1409 ? -21.178 44.164 34.690 1.00 88.69 1409 ILE A O 1
ATOM 11064 N N . VAL A 1 1410 ? -20.885 43.432 32.590 1.00 88.44 1410 VAL A N 1
ATOM 11065 C CA . VAL A 1 1410 ? -19.752 42.545 32.898 1.00 88.44 1410 VAL A CA 1
ATOM 11066 C C . VAL A 1 1410 ? -18.550 43.339 33.421 1.00 88.44 1410 VAL A C 1
ATOM 11068 O O . VAL A 1 1410 ? -17.909 42.910 34.376 1.00 88.44 1410 VAL A O 1
ATOM 11071 N N . LEU A 1 1411 ? -18.266 44.519 32.861 1.00 86.44 1411 LEU A N 1
ATOM 11072 C CA . LEU A 1 1411 ? -17.215 45.407 33.369 1.00 86.44 1411 LEU A CA 1
ATOM 11073 C C . LEU A 1 1411 ? -17.541 45.988 34.751 1.00 86.44 1411 LEU A C 1
ATOM 11075 O O . LEU A 1 1411 ? -16.624 46.118 35.556 1.00 86.44 1411 LEU A O 1
ATOM 11079 N N . SER A 1 1412 ? -18.812 46.278 35.055 1.00 85.06 1412 SER A N 1
ATOM 11080 C CA . SER A 1 1412 ? -19.224 46.689 36.404 1.00 85.06 1412 SER A CA 1
ATOM 11081 C C . SER A 1 1412 ? -18.943 45.578 37.420 1.00 85.06 1412 SER A C 1
ATOM 11083 O O . SER A 1 1412 ? -18.258 45.824 38.405 1.00 85.06 1412 SER A O 1
ATOM 11085 N N . ARG A 1 1413 ? -19.333 44.331 37.121 1.00 84.81 1413 ARG A N 1
ATOM 11086 C CA . ARG A 1 1413 ? -19.041 43.170 37.987 1.00 84.81 1413 ARG A CA 1
ATOM 11087 C C . ARG A 1 1413 ? -17.547 42.898 38.158 1.00 84.81 1413 ARG A C 1
ATOM 11089 O O . ARG A 1 1413 ? -17.112 42.471 39.224 1.00 84.81 1413 ARG A O 1
ATOM 11096 N N . LEU A 1 1414 ? -16.734 43.175 37.134 1.00 81.00 1414 LEU A N 1
ATOM 11097 C CA . LEU A 1 1414 ? -15.274 43.115 37.262 1.00 81.00 1414 LEU A CA 1
ATOM 11098 C C . LEU A 1 1414 ? -14.718 44.195 38.200 1.00 81.00 1414 LEU A C 1
ATOM 11100 O O . LEU A 1 1414 ? -13.727 43.921 38.869 1.00 81.00 1414 LEU A O 1
ATOM 11104 N N . LEU A 1 1415 ? -15.326 45.386 38.274 1.00 79.25 1415 LEU A N 1
ATOM 11105 C CA . LEU A 1 1415 ? -14.966 46.395 39.279 1.00 79.25 1415 LEU A CA 1
ATOM 11106 C C . LEU A 1 1415 ? -15.341 45.917 40.688 1.00 79.25 1415 LEU A C 1
ATOM 11108 O O . LEU A 1 1415 ? -14.499 45.986 41.579 1.00 79.25 1415 LEU A O 1
ATOM 11112 N N . ASP A 1 1416 ? -16.538 45.346 40.861 1.00 74.31 1416 ASP A N 1
ATOM 11113 C CA . ASP A 1 1416 ? -17.013 44.789 42.139 1.00 74.31 1416 ASP A CA 1
ATOM 11114 C C . ASP A 1 1416 ? -16.035 43.731 42.689 1.00 74.31 1416 ASP A C 1
ATOM 11116 O O . ASP A 1 1416 ? -15.560 43.837 43.819 1.00 74.31 1416 ASP A O 1
ATOM 11120 N N . CYS A 1 1417 ? -15.616 42.781 41.842 1.00 69.56 1417 CYS A N 1
ATOM 11121 C CA . CYS A 1 1417 ? -14.630 41.750 42.193 1.00 69.56 1417 CYS A CA 1
ATOM 11122 C C . CYS A 1 1417 ? -13.247 42.306 42.588 1.00 69.56 1417 CYS A C 1
ATOM 11124 O O . CYS A 1 1417 ? -12.495 41.639 43.299 1.00 69.56 1417 CYS A O 1
ATOM 11126 N N . ILE A 1 1418 ? -12.864 43.482 42.078 1.00 69.69 1418 ILE A N 1
ATOM 11127 C CA . ILE A 1 1418 ? -11.559 44.105 42.349 1.00 69.69 1418 ILE A CA 1
ATOM 11128 C C . ILE A 1 1418 ? -11.599 44.917 43.645 1.00 69.69 1418 ILE A C 1
ATOM 11130 O O . ILE A 1 1418 ? -10.606 44.926 44.370 1.00 69.69 1418 ILE A O 1
ATOM 11134 N N . GLU A 1 1419 ? -12.717 45.582 43.940 1.00 66.75 1419 GLU A N 1
ATOM 11135 C CA . GLU A 1 1419 ? -12.898 46.330 45.188 1.00 66.75 1419 GLU A CA 1
ATOM 11136 C C . GLU A 1 1419 ? -13.030 45.382 46.388 1.00 66.75 1419 GLU A C 1
ATOM 11138 O O . GLU A 1 1419 ? -12.267 45.524 47.341 1.00 66.75 1419 GLU A O 1
ATOM 11143 N N . GLU A 1 1420 ? -13.862 44.333 46.304 1.00 59.56 1420 GLU A N 1
ATOM 11144 C CA . GLU A 1 1420 ? -13.965 43.320 47.373 1.00 59.56 1420 GLU A CA 1
ATOM 11145 C C . GLU A 1 1420 ? -12.631 42.617 47.679 1.00 59.56 1420 GLU A C 1
ATOM 11147 O O . GLU A 1 1420 ? -12.386 42.201 48.812 1.00 59.56 1420 GLU A O 1
ATOM 11152 N N . GLY A 1 1421 ? -11.764 42.465 46.672 1.00 52.38 1421 GLY A N 1
ATOM 11153 C CA . GLY A 1 1421 ? -10.434 41.883 46.844 1.00 52.38 1421 GLY A CA 1
ATOM 11154 C C . GLY A 1 1421 ? -9.437 42.813 47.546 1.00 52.38 1421 GLY A C 1
ATOM 11155 O O . GLY A 1 1421 ? -8.497 42.322 48.164 1.00 52.38 1421 GLY A O 1
ATOM 11156 N N . ALA A 1 1422 ? -9.627 44.134 47.472 1.00 47.28 1422 ALA A N 1
ATOM 11157 C CA . ALA A 1 1422 ? -8.718 45.112 48.071 1.00 47.28 1422 ALA A CA 1
ATOM 11158 C C . ALA A 1 1422 ? -8.932 45.265 49.587 1.00 47.28 1422 ALA A C 1
ATOM 11160 O O . ALA A 1 1422 ? -7.962 45.409 50.332 1.00 47.28 1422 ALA A O 1
ATOM 11161 N N . ASP A 1 1423 ? -10.177 45.167 50.062 1.00 39.12 1423 ASP A N 1
ATOM 11162 C CA . ASP A 1 1423 ? -10.490 45.267 51.496 1.00 39.12 1423 ASP A CA 1
ATOM 11163 C C . ASP A 1 1423 ? -9.930 44.092 52.321 1.00 39.12 1423 ASP A C 1
ATOM 11165 O O . ASP A 1 1423 ? -9.713 44.224 53.527 1.00 39.12 1423 ASP A O 1
ATOM 11169 N N . ALA A 1 1424 ? -9.630 42.958 51.679 1.00 38.38 1424 ALA A N 1
ATOM 11170 C CA . ALA A 1 1424 ? -9.060 41.779 52.329 1.00 38.38 1424 ALA A CA 1
ATOM 11171 C C . ALA A 1 1424 ? -7.574 41.926 52.731 1.00 38.38 1424 ALA A C 1
ATOM 11173 O O . ALA A 1 1424 ? -7.110 41.161 53.578 1.00 38.38 1424 ALA A O 1
ATOM 11174 N N . GLU A 1 1425 ? -6.822 42.879 52.160 1.00 34.00 1425 GLU A N 1
ATOM 11175 C CA . GLU A 1 1425 ? -5.380 43.045 52.435 1.00 34.00 1425 GLU A CA 1
ATOM 11176 C C . GLU A 1 1425 ? -5.065 44.006 53.601 1.00 34.00 1425 GLU A C 1
ATOM 11178 O O . GLU A 1 1425 ? -3.955 43.974 54.131 1.00 34.00 1425 GLU A O 1
ATOM 11183 N N . ASN A 1 1426 ? -6.027 44.801 54.092 1.00 28.86 1426 ASN A N 1
ATOM 11184 C CA . ASN A 1 1426 ? -5.817 45.785 55.175 1.00 28.86 1426 ASN A CA 1
ATOM 11185 C C . ASN A 1 1426 ? -5.733 45.162 56.595 1.00 28.86 1426 ASN A C 1
ATOM 11187 O O . ASN A 1 1426 ? -6.138 45.772 57.586 1.00 28.86 1426 ASN A O 1
ATOM 11191 N N . GLY A 1 1427 ? -5.223 43.930 56.691 1.00 29.56 1427 GLY A N 1
ATOM 11192 C CA . GLY A 1 1427 ? -5.173 43.105 57.902 1.00 29.56 1427 GLY A CA 1
ATOM 11193 C C . GLY A 1 1427 ? -3.792 42.929 58.543 1.00 29.56 1427 GLY A C 1
ATOM 11194 O O . GLY A 1 1427 ? -3.705 42.252 59.562 1.00 29.56 1427 GLY A O 1
ATOM 11195 N N . GLU A 1 1428 ? -2.723 43.517 57.997 1.00 27.31 1428 GLU A N 1
ATOM 11196 C CA . GLU A 1 1428 ? -1.384 43.494 58.607 1.00 27.31 1428 GLU A CA 1
ATOM 11197 C C . GLU A 1 1428 ? -0.644 44.816 58.353 1.00 27.31 1428 GLU A C 1
ATOM 11199 O O . GLU A 1 1428 ? -0.541 45.291 57.223 1.00 27.31 1428 GLU A O 1
ATOM 11204 N N . THR A 1 1429 ? -0.126 45.435 59.419 1.00 25.69 1429 THR A N 1
ATOM 11205 C CA . THR A 1 1429 ? 0.593 46.716 59.356 1.00 25.69 1429 THR A CA 1
ATOM 11206 C C . THR A 1 1429 ? 1.982 46.530 58.747 1.00 25.69 1429 THR A C 1
ATOM 11208 O O . THR A 1 1429 ? 2.962 46.329 59.467 1.00 25.69 1429 THR A O 1
ATOM 11211 N N . VAL A 1 1430 ? 2.072 46.602 57.421 1.00 25.38 1430 VAL A N 1
ATOM 11212 C CA . VAL A 1 1430 ? 3.343 46.739 56.703 1.00 25.38 1430 VAL A CA 1
ATOM 11213 C C . VAL A 1 1430 ? 3.681 48.227 56.623 1.00 25.38 1430 VAL A C 1
ATOM 11215 O O . VAL A 1 1430 ? 2.904 48.998 56.064 1.00 25.38 1430 VAL A O 1
ATOM 11218 N N . ASP A 1 1431 ? 4.820 48.622 57.201 1.00 25.39 1431 ASP A N 1
ATOM 11219 C CA . ASP A 1 1431 ? 5.276 50.018 57.285 1.00 25.39 1431 ASP A CA 1
ATOM 11220 C C . ASP A 1 1431 ? 5.142 50.768 55.948 1.00 25.39 1431 ASP A C 1
ATOM 11222 O O . ASP A 1 1431 ? 5.708 50.354 54.932 1.00 25.39 1431 ASP A O 1
ATOM 11226 N N . GLU A 1 1432 ? 4.423 51.899 55.959 1.00 24.47 1432 GLU A N 1
ATOM 11227 C CA . GLU A 1 1432 ? 4.197 52.728 54.772 1.00 24.47 1432 GLU A CA 1
ATOM 11228 C C . GLU A 1 1432 ? 5.531 53.178 54.141 1.00 24.47 1432 GLU A C 1
ATOM 11230 O O . GLU A 1 1432 ? 6.289 53.940 54.758 1.00 24.47 1432 GLU A O 1
ATOM 11235 N N . PRO A 1 1433 ? 5.828 52.803 52.881 1.00 25.34 1433 PRO A N 1
ATOM 11236 C CA . PRO A 1 1433 ? 7.004 53.299 52.186 1.00 25.34 1433 PRO A CA 1
ATOM 11237 C C . PRO A 1 1433 ? 6.766 54.742 51.724 1.00 25.34 1433 PRO A C 1
ATOM 11239 O O . PRO A 1 1433 ? 6.285 54.990 50.620 1.00 25.34 1433 PRO A O 1
ATOM 11242 N N . SER A 1 1434 ? 7.113 55.679 52.611 1.00 24.94 1434 SER A N 1
ATOM 11243 C CA . SER A 1 1434 ? 7.448 57.086 52.346 1.00 24.94 1434 SER A CA 1
ATOM 11244 C C . SER A 1 1434 ? 6.712 57.743 51.169 1.00 24.94 1434 SER A C 1
ATOM 11246 O O . SER A 1 1434 ? 7.203 57.815 50.041 1.00 24.94 1434 SER A O 1
ATOM 11248 N N . THR A 1 1435 ? 5.555 58.328 51.486 1.00 26.47 1435 THR A N 1
ATOM 11249 C CA . THR A 1 1435 ? 4.733 59.162 50.597 1.00 26.47 1435 THR A CA 1
ATOM 11250 C C . THR A 1 1435 ? 5.565 60.118 49.730 1.00 26.47 1435 THR A C 1
ATOM 11252 O O . THR A 1 1435 ? 6.040 61.171 50.164 1.00 26.47 1435 THR A O 1
ATOM 11255 N N . ALA A 1 1436 ? 5.715 59.763 48.450 1.00 24.17 1436 ALA A N 1
ATOM 11256 C CA . ALA A 1 1436 ? 6.326 60.626 47.451 1.00 24.17 1436 ALA A CA 1
ATOM 11257 C C . ALA A 1 1436 ? 5.431 61.856 47.244 1.00 24.17 1436 ALA A C 1
ATOM 11259 O O . ALA A 1 1436 ? 4.400 61.804 46.577 1.00 24.17 1436 ALA A O 1
ATOM 11260 N N . ARG A 1 1437 ? 5.832 62.964 47.864 1.00 21.38 1437 ARG A N 1
ATOM 11261 C CA . ARG A 1 1437 ? 5.128 64.247 47.908 1.00 21.38 1437 ARG A CA 1
ATOM 11262 C C . ARG A 1 1437 ? 5.083 64.907 46.524 1.00 21.38 1437 ARG A C 1
ATOM 11264 O O . ARG A 1 1437 ? 5.943 65.725 46.198 1.00 21.38 1437 ARG A O 1
ATOM 11271 N N . TRP A 1 1438 ? 4.090 64.554 45.709 1.00 21.55 1438 TRP A N 1
ATOM 11272 C CA . TRP A 1 1438 ? 3.807 65.264 44.459 1.00 21.55 1438 TRP A CA 1
ATOM 11273 C C . TRP A 1 1438 ? 3.243 66.654 44.767 1.00 21.55 1438 TRP A C 1
ATOM 11275 O O . TRP A 1 1438 ? 2.392 66.824 45.636 1.00 21.55 1438 TRP A O 1
ATOM 11285 N N . VAL A 1 1439 ? 3.798 67.662 44.096 1.00 24.23 1439 VAL A N 1
ATOM 11286 C CA . VAL A 1 1439 ? 3.613 69.076 44.438 1.00 24.23 1439 VAL A CA 1
ATOM 11287 C C . VAL A 1 1439 ? 2.232 69.568 44.009 1.00 24.23 1439 VAL A C 1
ATOM 11289 O O . VAL A 1 1439 ? 1.909 69.569 42.822 1.00 24.23 1439 VAL A O 1
ATOM 11292 N N . GLU A 1 1440 ? 1.453 70.062 44.970 1.00 24.42 1440 GLU A N 1
ATOM 11293 C CA . GLU A 1 1440 ? 0.229 70.821 44.713 1.00 24.42 1440 GLU A CA 1
ATOM 11294 C C . GLU A 1 1440 ? 0.574 72.169 44.057 1.00 24.42 1440 GLU A C 1
ATOM 11296 O O . GLU A 1 1440 ? 1.032 73.108 44.709 1.00 24.42 1440 GLU A O 1
ATOM 11301 N N . GLY A 1 1441 ? 0.368 72.262 42.742 1.00 24.56 1441 GLY A N 1
ATOM 11302 C CA . GLY A 1 1441 ? 0.488 73.493 41.962 1.00 24.56 1441 GLY A CA 1
ATOM 11303 C C . GLY A 1 1441 ? -0.827 73.794 41.250 1.00 24.56 1441 GLY A C 1
ATOM 11304 O O . GLY A 1 1441 ? -1.109 73.215 40.205 1.00 24.56 1441 GLY A O 1
ATOM 11305 N N . GLY A 1 1442 ? -1.648 74.673 41.827 1.00 21.97 1442 GLY A N 1
ATOM 11306 C CA . GLY A 1 1442 ? -2.964 75.014 41.280 1.00 21.97 1442 GLY A CA 1
ATOM 11307 C C . GLY A 1 1442 ? -2.905 75.856 39.998 1.00 21.97 1442 GLY A C 1
ATOM 11308 O O . GLY A 1 1442 ? -2.057 76.734 39.853 1.00 21.97 1442 GLY A O 1
ATOM 11309 N N . GLY A 1 1443 ? -3.858 75.627 39.089 1.00 26.89 1443 GLY A N 1
ATOM 11310 C CA . GLY A 1 1443 ? -4.036 76.421 37.869 1.00 26.89 1443 GLY A CA 1
ATOM 11311 C C . GLY A 1 1443 ? -5.071 75.803 36.916 1.00 26.89 1443 GLY A C 1
ATOM 11312 O O . GLY A 1 1443 ? -4.767 74.791 36.288 1.00 26.89 1443 GLY A O 1
ATOM 11313 N N . PRO A 1 1444 ? -6.293 76.357 36.788 1.00 37.75 1444 PRO A N 1
ATOM 11314 C CA . PRO A 1 1444 ? -7.359 75.730 36.010 1.00 37.75 1444 PRO A CA 1
ATOM 11315 C C . PRO A 1 1444 ? -7.361 76.179 34.541 1.00 37.75 1444 PRO A C 1
ATOM 11317 O O . PRO A 1 1444 ? -7.479 77.365 34.245 1.00 37.75 1444 PRO A O 1
ATOM 11320 N N . SER A 1 1445 ? -7.327 75.234 33.600 1.00 26.61 1445 SER A N 1
ATOM 11321 C CA . SER A 1 1445 ? -7.962 75.391 32.278 1.00 26.61 1445 SER A CA 1
ATOM 11322 C C . SER A 1 1445 ? -8.111 74.032 31.586 1.00 26.61 1445 SER A C 1
ATOM 11324 O O . SER A 1 1445 ? -7.208 73.198 31.604 1.00 26.61 1445 SER A O 1
ATOM 11326 N N . GLY A 1 1446 ? -9.294 73.773 31.027 1.00 27.03 1446 GLY A N 1
ATOM 11327 C CA . GLY A 1 1446 ? -9.695 72.433 30.605 1.00 27.03 1446 GLY A CA 1
ATOM 11328 C C . GLY A 1 1446 ? -9.002 71.930 29.338 1.00 27.03 1446 GLY A C 1
ATOM 11329 O O . GLY A 1 1446 ? -9.222 72.456 28.248 1.00 27.03 1446 GLY A O 1
ATOM 11330 N N . ARG A 1 1447 ? -8.281 70.814 29.470 1.00 24.94 1447 ARG A N 1
ATOM 11331 C CA . ARG A 1 1447 ? -8.218 69.753 28.454 1.00 24.94 1447 ARG A CA 1
ATOM 11332 C C . ARG A 1 1447 ? -8.350 68.414 29.166 1.00 24.94 1447 ARG A C 1
ATOM 11334 O O . ARG A 1 1447 ? -7.551 68.106 30.045 1.00 24.94 1447 ARG A O 1
ATOM 11341 N N . THR A 1 1448 ? -9.361 67.636 28.797 1.00 31.05 1448 THR A N 1
ATOM 11342 C CA . THR A 1 1448 ? -9.579 66.280 29.307 1.00 31.05 1448 THR A CA 1
ATOM 11343 C C . THR A 1 1448 ? -8.427 65.381 28.860 1.00 31.05 1448 THR A C 1
ATOM 11345 O O . THR A 1 1448 ? -8.325 64.999 27.696 1.00 31.05 1448 THR A O 1
ATOM 11348 N N . GLY A 1 1449 ? -7.510 65.084 29.783 1.00 28.06 1449 GLY A N 1
ATOM 11349 C CA . GLY A 1 1449 ? -6.403 64.168 29.521 1.00 28.06 1449 GLY A CA 1
ATOM 11350 C C . GLY A 1 1449 ? -6.922 62.752 29.227 1.00 28.06 1449 GLY A C 1
ATOM 11351 O O . GLY A 1 1449 ? -7.847 62.299 29.905 1.00 28.06 1449 GLY A O 1
ATOM 11352 N N . PRO A 1 1450 ? -6.356 62.030 28.243 1.00 33.88 1450 PRO A N 1
ATOM 11353 C CA . PRO A 1 1450 ? -6.775 60.667 27.939 1.00 33.88 1450 PRO A CA 1
ATOM 11354 C C . PRO A 1 1450 ? -6.300 59.728 29.056 1.00 33.88 1450 PRO A C 1
ATOM 11356 O O . PRO A 1 1450 ? -5.127 59.364 29.110 1.00 33.88 1450 PRO A O 1
ATOM 11359 N N . GLY A 1 1451 ? -7.202 59.360 29.966 1.00 34.16 1451 GLY A N 1
ATOM 11360 C CA . GLY A 1 1451 ? -6.845 58.518 31.113 1.00 34.16 1451 GLY A CA 1
ATOM 11361 C C . GLY A 1 1451 ? -7.901 58.343 32.204 1.00 34.16 1451 GLY A C 1
ATOM 11362 O O . GLY A 1 1451 ? -7.619 57.645 33.172 1.00 34.16 1451 GLY A O 1
ATOM 11363 N N . ALA A 1 1452 ? -9.099 58.928 32.077 1.00 44.31 1452 ALA A N 1
ATOM 11364 C CA . ALA A 1 1452 ? -10.200 58.601 32.980 1.00 44.31 1452 ALA A CA 1
ATOM 11365 C C . ALA A 1 1452 ? -10.540 57.103 32.862 1.00 44.31 1452 ALA A C 1
ATOM 11367 O O . ALA A 1 1452 ? -10.754 56.587 31.761 1.00 44.31 1452 ALA A O 1
ATOM 11368 N N . VAL A 1 1453 ? -10.533 56.410 33.999 1.00 52.91 1453 VAL A N 1
ATOM 11369 C CA . VAL A 1 1453 ? -11.029 55.038 34.132 1.00 52.91 1453 VAL A CA 1
ATOM 11370 C C . VAL A 1 1453 ? -12.550 55.120 34.186 1.00 52.91 1453 VAL A C 1
ATOM 11372 O O . VAL A 1 1453 ? -13.068 55.897 34.981 1.00 52.91 1453 VAL A O 1
ATOM 11375 N N . LEU A 1 1454 ? -13.245 54.334 33.358 1.00 66.50 1454 LEU A N 1
ATOM 11376 C CA . LEU A 1 1454 ? -14.711 54.306 33.330 1.00 66.50 1454 LEU A CA 1
ATOM 11377 C C . LEU A 1 1454 ? -15.258 53.934 34.716 1.00 66.50 1454 LEU A C 1
ATOM 11379 O O . LEU A 1 1454 ? -15.039 52.822 35.198 1.00 66.50 1454 LEU A O 1
ATOM 11383 N N . SER A 1 1455 ? -15.965 54.872 35.336 1.00 70.19 1455 SER A N 1
ATOM 11384 C CA . SER A 1 1455 ? -16.668 54.692 36.605 1.00 70.19 1455 SER A CA 1
ATOM 11385 C C . SER A 1 1455 ? -17.894 53.782 36.451 1.00 70.19 1455 SER A C 1
ATOM 11387 O O . SER A 1 1455 ? -18.451 53.654 35.357 1.00 70.19 1455 SER A O 1
ATOM 11389 N N . ARG A 1 1456 ? -18.375 53.185 37.557 1.00 73.00 1456 ARG A N 1
ATOM 11390 C CA . ARG A 1 1456 ? -19.645 52.424 37.564 1.00 73.00 1456 ARG A CA 1
ATOM 11391 C C . ARG A 1 1456 ? -20.808 53.255 37.008 1.00 73.00 1456 ARG A C 1
ATOM 11393 O O . ARG A 1 1456 ? -21.607 52.744 36.231 1.00 73.00 1456 ARG A O 1
ATOM 11400 N N . THR A 1 1457 ? -20.867 54.540 37.359 1.00 75.25 1457 THR A N 1
ATOM 11401 C CA . THR A 1 1457 ? -21.840 55.514 36.842 1.00 75.25 1457 THR A CA 1
ATOM 11402 C C . THR A 1 1457 ? -21.761 55.669 35.324 1.00 75.25 1457 THR A C 1
ATOM 11404 O O . THR A 1 1457 ? -22.778 55.499 34.662 1.00 75.25 1457 THR A O 1
ATOM 11407 N N . GLU A 1 1458 ? -20.575 55.876 34.743 1.00 79.69 1458 GLU A N 1
ATOM 11408 C CA . GLU A 1 1458 ? -20.418 55.985 33.280 1.00 79.69 1458 GLU A CA 1
ATOM 11409 C C . GLU A 1 1458 ? -20.735 54.666 32.554 1.00 79.69 1458 GLU A C 1
ATOM 11411 O O . GLU A 1 1458 ? -21.308 54.680 31.463 1.00 79.69 1458 GLU A O 1
ATOM 11416 N N . LEU A 1 1459 ? -20.387 53.514 33.143 1.00 85.12 1459 LEU A N 1
ATOM 11417 C CA . LEU A 1 1459 ? -20.753 52.201 32.598 1.00 85.12 1459 LEU A CA 1
ATOM 11418 C C . LEU A 1 1459 ? -22.273 52.000 32.604 1.00 85.12 1459 LEU A C 1
ATOM 11420 O O . LEU A 1 1459 ? -22.822 51.550 31.595 1.00 85.12 1459 LEU A O 1
ATOM 11424 N N . LYS A 1 1460 ? -22.948 52.372 33.700 1.00 82.88 1460 LYS A N 1
ATOM 11425 C CA . LYS A 1 1460 ? -24.408 52.309 33.837 1.00 82.88 1460 LYS A CA 1
ATOM 11426 C C . LYS A 1 1460 ? -25.098 53.260 32.860 1.00 82.88 1460 LYS A C 1
ATOM 11428 O O . LYS A 1 1460 ? -25.936 52.807 32.092 1.00 82.88 1460 LYS A O 1
ATOM 11433 N N . GLU A 1 1461 ? -24.691 54.528 32.796 1.00 85.31 1461 GLU A N 1
ATOM 11434 C CA . GLU A 1 1461 ? -25.222 55.515 31.843 1.00 85.31 1461 GLU A CA 1
ATOM 11435 C C . GLU A 1 1461 ? -25.097 55.041 30.389 1.00 85.31 1461 GLU A C 1
ATOM 11437 O O . GLU A 1 1461 ? -26.078 55.067 29.643 1.00 85.31 1461 GLU A O 1
ATOM 11442 N N . ARG A 1 1462 ? -23.922 54.528 29.992 1.00 88.69 1462 ARG A N 1
ATOM 11443 C CA . ARG A 1 1462 ? -23.706 53.942 28.658 1.00 88.69 1462 ARG A CA 1
ATOM 11444 C C . ARG A 1 1462 ? -24.613 52.744 28.396 1.00 88.69 1462 ARG A C 1
ATOM 11446 O O . ARG A 1 1462 ? -25.197 52.639 27.320 1.00 88.69 1462 ARG A O 1
ATOM 11453 N N . ALA A 1 1463 ? -24.748 51.844 29.366 1.00 89.25 1463 ALA A N 1
ATOM 11454 C CA . ALA A 1 1463 ? -25.587 50.660 29.237 1.00 89.25 1463 ALA A CA 1
ATOM 11455 C C . ALA A 1 1463 ? -27.073 51.027 29.078 1.00 89.25 1463 ALA A C 1
ATOM 11457 O O . ALA A 1 1463 ? -27.718 50.540 28.147 1.00 89.25 1463 ALA A O 1
ATOM 11458 N N . THR A 1 1464 ? -27.582 51.951 29.901 1.00 90.00 1464 THR A N 1
ATOM 11459 C CA . THR A 1 1464 ? -28.943 52.501 29.800 1.00 90.00 1464 THR A CA 1
ATOM 11460 C C . THR A 1 1464 ? -29.158 53.218 28.467 1.00 90.00 1464 THR A C 1
ATOM 11462 O O . THR A 1 1464 ? -30.186 53.022 27.820 1.00 90.00 1464 THR A O 1
ATOM 11465 N N . GLN A 1 1465 ? -28.175 53.987 27.981 1.00 91.12 1465 GLN A N 1
ATOM 11466 C CA . GLN A 1 1465 ? -28.246 54.628 26.665 1.00 91.12 1465 GLN A CA 1
ATOM 11467 C C . GLN A 1 1465 ? -28.320 53.597 25.525 1.00 91.12 1465 GLN A C 1
ATOM 11469 O O . GLN A 1 1465 ? -29.092 53.776 24.579 1.00 91.12 1465 GLN A O 1
ATOM 11474 N N . HIS A 1 1466 ? -27.553 52.506 25.600 1.00 93.00 1466 HIS A N 1
ATOM 11475 C CA . HIS A 1 1466 ? -27.598 51.428 24.611 1.00 93.00 1466 HIS A CA 1
ATOM 11476 C C . HIS A 1 1466 ? -28.937 50.670 24.634 1.00 93.00 1466 HIS A C 1
ATOM 11478 O O . HIS A 1 1466 ? -29.494 50.426 23.563 1.00 93.00 1466 HIS A O 1
ATOM 11484 N N . VAL A 1 1467 ? -29.507 50.389 25.815 1.00 92.06 1467 VAL A N 1
ATOM 11485 C CA . VAL A 1 1467 ? -30.860 49.808 25.961 1.00 92.06 1467 VAL A CA 1
ATOM 11486 C C . VAL A 1 1467 ? -31.925 50.731 25.368 1.00 92.06 1467 VAL A C 1
ATOM 11488 O O . VAL A 1 1467 ? -32.701 50.301 24.514 1.00 92.06 1467 VAL A O 1
ATOM 11491 N N . ALA A 1 1468 ? -31.916 52.017 25.731 1.00 91.25 1468 ALA A N 1
ATOM 11492 C CA . ALA A 1 1468 ? -32.844 53.006 25.187 1.00 91.25 1468 ALA A CA 1
ATOM 11493 C C . ALA A 1 1468 ? -32.733 53.117 23.655 1.00 91.25 1468 ALA A C 1
ATOM 11495 O O . ALA A 1 1468 ? -33.745 53.203 22.957 1.00 91.25 1468 ALA A O 1
ATOM 11496 N N . THR A 1 1469 ? -31.514 53.044 23.109 1.00 92.31 1469 THR A N 1
ATOM 11497 C CA . THR A 1 1469 ? -31.287 53.062 21.655 1.00 92.31 1469 THR A CA 1
ATOM 11498 C C . THR A 1 1469 ? -31.805 51.785 20.985 1.00 92.31 1469 THR A C 1
ATOM 11500 O O . THR A 1 1469 ? -32.469 51.872 19.953 1.00 92.31 1469 THR A O 1
ATOM 11503 N N . ALA A 1 1470 ? -31.590 50.606 21.579 1.00 90.94 1470 ALA A N 1
ATOM 11504 C CA . ALA A 1 1470 ? -32.146 49.345 21.082 1.00 90.94 1470 ALA A CA 1
ATOM 11505 C C . ALA A 1 1470 ? -33.688 49.353 21.091 1.00 90.94 1470 ALA A C 1
ATOM 11507 O O . ALA A 1 1470 ? -34.311 48.998 20.085 1.00 90.94 1470 ALA A O 1
ATOM 11508 N N . ARG A 1 1471 ? -34.315 49.846 22.171 1.00 90.81 1471 ARG A N 1
ATOM 11509 C CA . ARG A 1 1471 ? -35.776 50.027 22.250 1.00 90.81 1471 ARG A CA 1
ATOM 11510 C C . ARG A 1 1471 ? -36.300 51.057 21.240 1.00 90.81 1471 ARG A C 1
ATOM 11512 O O . ARG A 1 1471 ? -37.375 50.852 20.681 1.00 90.81 1471 ARG A O 1
ATOM 11519 N N . ALA A 1 1472 ? -35.545 52.110 20.926 1.00 90.00 1472 ALA A N 1
ATOM 11520 C CA . ALA A 1 1472 ? -35.899 53.034 19.845 1.00 90.00 1472 ALA A CA 1
ATOM 11521 C C . ALA A 1 1472 ? -35.867 52.351 18.461 1.00 90.00 1472 ALA A C 1
ATOM 11523 O O . ALA A 1 1472 ? -36.774 52.558 17.654 1.00 90.00 1472 ALA A O 1
ATOM 11524 N N . VAL A 1 1473 ? -34.889 51.474 18.191 1.00 88.25 1473 VAL A N 1
ATOM 11525 C CA . VAL A 1 1473 ? -34.852 50.689 16.940 1.00 88.25 1473 VAL A CA 1
ATOM 11526 C C . VAL A 1 1473 ? -36.056 49.742 16.843 1.00 88.25 1473 VAL A C 1
ATOM 11528 O O . VAL A 1 1473 ? -36.645 49.632 15.765 1.00 88.25 1473 VAL A O 1
ATOM 11531 N N . PHE A 1 1474 ? -36.499 49.128 17.948 1.00 89.25 1474 PHE A N 1
ATOM 11532 C CA . PHE A 1 1474 ? -37.696 48.270 17.976 1.00 89.25 1474 PHE A CA 1
ATOM 11533 C C . PHE A 1 1474 ? -38.972 48.964 17.481 1.00 89.25 1474 PHE A C 1
ATOM 11535 O O . PHE A 1 1474 ? -39.752 48.334 16.767 1.00 89.25 1474 PHE A O 1
ATOM 11542 N N . GLN A 1 1475 ? -39.154 50.261 17.757 1.00 84.88 1475 GLN A N 1
ATOM 11543 C CA . GLN A 1 1475 ? -40.298 51.035 17.245 1.00 84.88 1475 GLN A CA 1
ATOM 11544 C C . GLN A 1 1475 ? -40.324 51.107 15.707 1.00 84.88 1475 GLN A C 1
ATOM 11546 O O . GLN A 1 1475 ? -41.389 51.238 15.108 1.00 84.88 1475 GLN A O 1
ATOM 11551 N N . THR A 1 1476 ? -39.159 50.993 15.061 1.00 83.56 1476 THR A N 1
ATOM 11552 C CA . THR A 1 1476 ? -39.010 51.008 13.594 1.00 83.56 1476 THR A CA 1
ATOM 11553 C C . THR A 1 1476 ? -38.873 49.614 12.969 1.00 83.56 1476 THR A C 1
ATOM 11555 O O . THR A 1 1476 ? -39.055 49.467 11.762 1.00 83.56 1476 THR A O 1
ATOM 11558 N N . SER A 1 1477 ? -38.571 48.581 13.764 1.00 84.94 1477 SER A N 1
ATOM 11559 C CA . SER A 1 1477 ? -38.358 47.204 13.298 1.00 84.94 1477 SER A CA 1
ATOM 11560 C C . SER A 1 1477 ? -38.972 46.180 14.269 1.00 84.94 1477 SER A C 1
ATOM 11562 O O . SER A 1 1477 ? -38.258 45.602 15.097 1.00 84.94 1477 SER A O 1
ATOM 11564 N N . PRO A 1 1478 ? -40.281 45.876 14.142 1.00 82.56 1478 PRO A N 1
ATOM 11565 C CA . PRO A 1 1478 ? -40.953 44.869 14.972 1.00 82.56 1478 PRO A CA 1
ATOM 11566 C C . PRO A 1 1478 ? -40.268 43.495 14.915 1.00 82.56 1478 PRO A C 1
ATOM 11568 O O . PRO A 1 1478 ? -40.096 42.832 15.928 1.00 82.56 1478 PRO A O 1
ATOM 11571 N N . SER A 1 1479 ? -39.733 43.112 13.750 1.00 79.31 1479 SER A N 1
ATOM 11572 C CA . SER A 1 1479 ? -39.016 41.836 13.581 1.00 79.31 1479 SER A CA 1
ATOM 11573 C C . SER A 1 1479 ? -37.688 41.724 14.350 1.00 79.31 1479 SER A C 1
ATOM 11575 O O . SER A 1 1479 ? -37.112 40.632 14.415 1.00 79.31 1479 SER A O 1
ATOM 11577 N N . ALA A 1 1480 ? -37.160 42.842 14.861 1.00 82.38 1480 ALA A N 1
ATOM 11578 C CA . ALA A 1 1480 ? -36.045 42.858 15.802 1.00 82.38 1480 ALA A CA 1
ATOM 11579 C C . ALA A 1 1480 ? -36.554 42.758 17.250 1.00 82.38 1480 ALA A C 1
ATOM 11581 O O . ALA A 1 1480 ? -35.952 42.034 18.038 1.00 82.38 1480 ALA A O 1
ATOM 11582 N N . HIS A 1 1481 ? -37.684 43.398 17.572 1.00 86.19 1481 HIS A N 1
ATOM 11583 C CA . HIS A 1 1481 ? -38.353 43.272 18.871 1.00 86.19 1481 HIS A CA 1
ATOM 11584 C C . HIS A 1 1481 ? -38.728 41.815 19.173 1.00 86.19 1481 HIS A C 1
ATOM 11586 O O . HIS A 1 1481 ? -38.342 41.289 20.211 1.00 86.19 1481 HIS A O 1
ATOM 11592 N N . ASP A 1 1482 ? -39.363 41.120 18.227 1.00 81.94 1482 ASP A N 1
ATOM 11593 C CA . ASP A 1 1482 ? -39.768 39.716 18.396 1.00 81.94 1482 ASP A CA 1
ATOM 11594 C C . ASP A 1 1482 ? -38.581 38.763 18.636 1.00 81.94 1482 ASP A C 1
ATOM 11596 O O . ASP A 1 1482 ? -38.741 37.695 19.224 1.00 81.94 1482 ASP A O 1
ATOM 11600 N N . LEU A 1 1483 ? -37.385 39.127 18.155 1.00 84.19 1483 LEU A N 1
ATOM 11601 C CA . LEU A 1 1483 ? -36.184 38.294 18.254 1.00 84.19 1483 LEU A CA 1
ATOM 11602 C C . LEU A 1 1483 ? -35.334 38.606 19.493 1.00 84.19 1483 LEU A C 1
ATOM 11604 O O . LEU A 1 1483 ? -34.660 37.714 20.004 1.00 84.19 1483 LEU A O 1
ATOM 11608 N N . PHE A 1 1484 ? -35.330 39.867 19.934 1.00 91.31 1484 PHE A N 1
ATOM 11609 C CA . PHE A 1 1484 ? -34.371 40.383 20.911 1.00 91.31 1484 PHE A CA 1
ATOM 11610 C C . PHE A 1 1484 ? -34.998 41.079 22.120 1.00 91.31 1484 PHE A C 1
ATOM 11612 O O . PHE A 1 1484 ? -34.273 41.323 23.081 1.00 91.31 1484 PHE A O 1
ATOM 11619 N N . GLY A 1 1485 ? -36.304 41.366 22.120 1.00 86.88 1485 GLY A N 1
ATOM 11620 C CA . GLY A 1 1485 ? -37.025 41.952 23.258 1.00 86.88 1485 GLY A CA 1
ATOM 11621 C C . GLY A 1 1485 ? -36.696 41.234 24.571 1.00 86.88 1485 GLY A C 1
ATOM 11622 O O . GLY A 1 1485 ? -36.066 41.852 25.423 1.00 86.88 1485 GLY A O 1
ATOM 11623 N N . PRO A 1 1486 ? -36.891 39.903 24.672 1.00 89.19 1486 PRO A N 1
ATOM 11624 C CA . PRO A 1 1486 ? -36.551 39.133 25.875 1.00 89.19 1486 PRO A CA 1
ATOM 11625 C C . PRO A 1 1486 ? -35.052 39.062 26.229 1.00 89.19 1486 PRO A C 1
ATOM 11627 O O . PRO A 1 1486 ? -34.689 38.522 27.274 1.00 89.19 1486 PRO A O 1
ATOM 11630 N N . GLU A 1 1487 ? -34.140 39.507 25.359 1.00 88.81 1487 GLU A N 1
ATOM 11631 C CA . GLU A 1 1487 ? -32.717 39.686 25.696 1.00 88.81 1487 GLU A CA 1
ATOM 11632 C C . GLU A 1 1487 ? -32.447 41.114 26.198 1.00 88.81 1487 GLU A C 1
ATOM 11634 O O . GLU A 1 1487 ? -31.676 41.275 27.138 1.00 88.81 1487 GLU A O 1
ATOM 11639 N N . VAL A 1 1488 ? -33.134 42.126 25.655 1.00 89.44 1488 VAL A N 1
ATOM 11640 C CA . VAL A 1 1488 ? -33.095 43.515 26.146 1.00 89.44 1488 VAL A CA 1
ATOM 11641 C C . VAL A 1 1488 ? -33.783 43.652 27.506 1.00 89.44 1488 VAL A C 1
ATOM 11643 O O . VAL A 1 1488 ? -33.201 44.262 28.394 1.00 89.44 1488 VAL A O 1
ATOM 11646 N N . ASP A 1 1489 ? -34.954 43.039 27.703 1.00 88.38 1489 ASP A N 1
ATOM 11647 C CA . ASP A 1 1489 ? -35.710 43.093 28.962 1.00 88.38 1489 ASP A CA 1
ATOM 11648 C C . ASP A 1 1489 ? -34.860 42.577 30.140 1.00 88.38 1489 ASP A C 1
ATOM 11650 O O . ASP A 1 1489 ? -34.735 43.250 31.157 1.00 88.38 1489 ASP A O 1
ATOM 11654 N N . ARG A 1 1490 ? -34.163 41.444 29.960 1.00 85.50 1490 ARG A N 1
ATOM 11655 C CA . ARG A 1 1490 ? -33.237 40.882 30.965 1.00 85.50 1490 ARG A CA 1
ATOM 11656 C C . ARG A 1 1490 ? -31.981 41.723 31.195 1.00 85.50 1490 ARG A C 1
ATOM 11658 O O . ARG A 1 1490 ? -31.399 41.660 32.272 1.00 85.50 1490 ARG A O 1
ATOM 11665 N N . LEU A 1 1491 ? -31.516 42.467 30.190 1.00 87.50 1491 LEU A N 1
ATOM 11666 C CA . LEU A 1 1491 ? -30.389 43.390 30.360 1.00 87.50 1491 LEU A CA 1
ATOM 11667 C C . LEU A 1 1491 ? -30.813 44.670 31.089 1.00 87.50 1491 LEU A C 1
ATOM 11669 O O . LEU A 1 1491 ? -30.008 45.225 31.829 1.00 87.50 1491 LEU A O 1
ATOM 11673 N N . GLU A 1 1492 ? -32.056 45.118 30.904 1.00 84.94 1492 GLU A N 1
ATOM 11674 C CA . GLU A 1 1492 ? -32.640 46.243 31.638 1.00 84.94 1492 GLU A CA 1
ATOM 11675 C C . GLU A 1 1492 ? -32.923 45.857 33.097 1.00 84.94 1492 GLU A C 1
ATOM 11677 O O . GLU A 1 1492 ? -32.464 46.551 33.995 1.00 84.94 1492 GLU A O 1
ATOM 11682 N N . GLU A 1 1493 ? -33.503 44.681 33.352 1.00 81.88 1493 GLU A N 1
ATOM 11683 C CA . GLU A 1 1493 ? -33.643 44.100 34.699 1.00 81.88 1493 GLU A CA 1
ATOM 11684 C C . GLU A 1 1493 ? -32.279 43.962 35.407 1.00 81.88 1493 GLU A C 1
ATOM 11686 O O . GLU A 1 1493 ? -32.121 44.330 36.570 1.00 81.88 1493 GLU A O 1
ATOM 11691 N N . ALA A 1 1494 ? -31.237 43.509 34.698 1.00 78.75 1494 ALA A N 1
ATOM 11692 C CA . ALA A 1 1494 ? -29.875 43.458 35.235 1.00 78.75 1494 ALA A CA 1
ATOM 11693 C C . ALA A 1 1494 ? -29.247 44.850 35.483 1.00 78.75 1494 ALA A C 1
ATOM 11695 O O . ALA A 1 1494 ? -28.324 44.959 36.289 1.00 78.75 1494 ALA A O 1
ATOM 11696 N N . LEU A 1 1495 ? -29.724 45.909 34.819 1.00 79.25 1495 LEU A N 1
ATOM 11697 C CA . LEU A 1 1495 ? -29.313 47.302 35.052 1.00 79.25 1495 LEU A CA 1
ATOM 11698 C C . LEU A 1 1495 ? -30.078 47.969 36.198 1.00 79.25 1495 LEU A C 1
ATOM 11700 O O . LEU A 1 1495 ? -29.509 48.805 36.909 1.00 79.25 1495 LEU A O 1
ATOM 11704 N N . GLU A 1 1496 ? -31.340 47.594 36.391 1.00 70.19 1496 GLU A N 1
ATOM 11705 C CA . GLU A 1 1496 ? -32.146 47.975 37.549 1.00 70.19 1496 GLU A CA 1
ATOM 11706 C C . GLU A 1 1496 ? -31.610 47.310 38.818 1.00 70.19 1496 GLU A C 1
ATOM 11708 O O . GLU A 1 1496 ? -31.395 48.000 39.805 1.00 70.19 1496 GLU A O 1
ATOM 11713 N N . ASN A 1 1497 ? -31.240 46.027 38.764 1.00 64.19 1497 ASN A N 1
ATOM 11714 C CA . ASN A 1 1497 ? -30.604 45.305 39.876 1.00 64.19 1497 ASN A CA 1
ATOM 11715 C C . ASN A 1 1497 ? -29.153 45.756 40.178 1.00 64.19 1497 ASN A C 1
ATOM 11717 O O . ASN A 1 1497 ? -28.578 45.352 41.184 1.00 64.19 1497 ASN A O 1
ATOM 11721 N N . LEU A 1 1498 ? -28.561 46.623 39.344 1.00 57.56 1498 LEU A N 1
ATOM 11722 C CA . LEU A 1 1498 ? -27.366 47.420 39.678 1.00 57.56 1498 LEU A CA 1
ATOM 11723 C C . LEU A 1 1498 ? -27.729 48.722 40.437 1.00 57.56 1498 LEU A C 1
ATOM 11725 O O . LEU A 1 1498 ? -26.912 49.642 40.528 1.00 57.56 1498 LEU A O 1
ATOM 11729 N N . ALA A 1 1499 ? -28.978 48.889 40.879 1.00 39.09 1499 ALA A N 1
ATOM 11730 C CA . ALA A 1 1499 ? -29.437 49.910 41.820 1.00 39.09 1499 ALA A CA 1
ATOM 11731 C C . ALA A 1 1499 ? -29.864 49.264 43.148 1.00 39.09 1499 ALA A C 1
ATOM 11733 O O . ALA A 1 1499 ? -30.171 48.081 43.213 1.00 39.09 1499 ALA A O 1
ATOM 11734 N N . GLU A 1 1500 ? -29.847 50.086 44.190 1.00 36.03 1500 GLU A N 1
ATOM 11735 C CA . GLU A 1 1500 ? -30.019 49.781 45.612 1.00 36.03 1500 GLU A CA 1
ATOM 11736 C C . GLU A 1 1500 ? -31.113 48.755 45.993 1.00 36.03 1500 GLU A C 1
ATOM 11738 O O . GLU A 1 1500 ? -32.199 48.710 45.420 1.00 36.03 1500 GLU A O 1
ATOM 11743 N N . TYR A 1 1501 ? -30.782 47.981 47.035 1.00 34.97 1501 TYR A N 1
ATOM 11744 C CA . TYR A 1 1501 ? -31.576 47.016 47.812 1.00 34.97 1501 TYR A CA 1
ATOM 11745 C C . TYR A 1 1501 ? -33.109 47.040 47.613 1.00 34.97 1501 TYR A C 1
ATOM 11747 O O . TYR A 1 1501 ? -33.794 47.979 48.026 1.00 34.97 1501 TYR A O 1
ATOM 11755 N N . GLN A 1 1502 ? -33.668 45.945 47.083 1.00 32.47 1502 GLN A N 1
ATOM 11756 C CA . GLN A 1 1502 ? -35.118 45.727 47.062 1.00 32.47 1502 GLN A CA 1
ATOM 11757 C C . GLN A 1 1502 ? -35.621 45.205 48.425 1.00 32.47 1502 GLN A C 1
ATOM 11759 O O . GLN A 1 1502 ? -35.011 44.298 48.993 1.00 32.47 1502 GLN A O 1
ATOM 11764 N N . PRO A 1 1503 ? -36.740 45.729 48.962 1.00 38.44 1503 PRO A N 1
ATOM 11765 C CA . PRO A 1 1503 ? -37.297 45.256 50.226 1.00 38.44 1503 PRO A CA 1
ATOM 11766 C C . PRO A 1 1503 ? -37.838 43.820 50.118 1.00 38.44 1503 PRO A C 1
ATOM 11768 O O . PRO A 1 1503 ? -38.575 43.485 49.192 1.00 38.44 1503 PRO A O 1
ATOM 11771 N N . VAL A 1 1504 ? -37.496 43.000 51.118 1.00 47.84 1504 VAL A N 1
ATOM 11772 C CA . VAL A 1 1504 ? -37.849 41.573 51.241 1.00 47.84 1504 VAL A CA 1
ATOM 11773 C C . VAL A 1 1504 ? -39.355 41.347 51.078 1.00 47.84 1504 VAL A C 1
ATOM 11775 O O . VAL A 1 1504 ? -40.166 41.996 51.744 1.00 47.84 1504 VAL A O 1
ATOM 11778 N N . THR A 1 1505 ? -39.751 40.388 50.235 1.00 52.69 1505 THR A N 1
ATOM 11779 C CA . THR A 1 1505 ? -41.174 40.102 50.009 1.00 52.69 1505 THR A CA 1
ATOM 11780 C C . THR A 1 1505 ? -41.820 39.457 51.239 1.00 52.69 1505 THR A C 1
ATOM 11782 O O . THR A 1 1505 ? -41.180 38.734 52.006 1.00 52.69 1505 THR A O 1
ATOM 11785 N N . SER A 1 1506 ? -43.132 39.640 51.424 1.00 53.94 1506 SER A N 1
ATOM 11786 C CA . SER A 1 1506 ? -43.850 39.058 52.573 1.00 53.94 1506 SER A CA 1
ATOM 11787 C C . SER A 1 1506 ? -43.743 37.526 52.647 1.00 53.94 1506 SER A C 1
ATOM 11789 O O . SER A 1 1506 ? -43.797 36.964 53.738 1.00 53.94 1506 SER A O 1
ATOM 11791 N N . ALA A 1 1507 ? -43.568 36.843 51.510 1.00 59.66 1507 ALA A N 1
ATOM 11792 C CA . ALA A 1 1507 ? -43.386 35.391 51.454 1.00 59.66 1507 ALA A CA 1
ATOM 11793 C C . ALA A 1 1507 ? -41.991 34.954 51.941 1.00 59.66 1507 ALA A C 1
ATOM 11795 O O . ALA A 1 1507 ? -41.872 33.976 52.681 1.00 59.66 1507 ALA A O 1
ATOM 11796 N N . GLU A 1 1508 ? -40.943 35.695 51.580 1.00 53.47 1508 GLU A N 1
ATOM 11797 C CA . GLU A 1 1508 ? -39.582 35.471 52.083 1.00 53.47 1508 GLU A CA 1
ATOM 11798 C C . GLU A 1 1508 ? -39.495 35.795 53.576 1.00 53.47 1508 GLU A C 1
ATOM 11800 O O . GLU A 1 1508 ? -38.960 35.003 54.351 1.00 53.47 1508 GLU A O 1
ATOM 11805 N N . MET A 1 1509 ? -40.117 36.895 54.011 1.00 51.66 1509 MET A N 1
ATOM 11806 C CA . MET A 1 1509 ? -40.179 37.273 55.424 1.00 51.66 1509 MET A CA 1
ATOM 11807 C C . MET A 1 1509 ? -40.904 36.206 56.269 1.00 51.66 1509 MET A C 1
ATOM 11809 O O . MET A 1 1509 ? -40.435 35.854 57.351 1.00 51.66 1509 MET A O 1
ATOM 11813 N N . GLN A 1 1510 ? -41.984 35.601 55.752 1.00 54.84 1510 GLN A N 1
ATOM 11814 C CA . GLN A 1 1510 ? -42.640 34.440 56.376 1.00 54.84 1510 GLN A CA 1
ATOM 11815 C C . GLN A 1 1510 ? -41.732 33.202 56.456 1.00 54.84 1510 GLN A C 1
ATOM 11817 O O . GLN A 1 1510 ? -41.801 32.457 57.438 1.00 54.84 1510 GLN A O 1
ATOM 11822 N N . ALA A 1 1511 ? -40.894 32.955 55.444 1.00 61.84 1511 ALA A N 1
ATOM 11823 C CA . ALA A 1 1511 ? -39.946 31.842 55.449 1.00 61.84 1511 ALA A CA 1
ATOM 11824 C C . ALA A 1 1511 ? -38.837 32.048 56.496 1.00 61.84 1511 ALA A C 1
ATOM 11826 O O . ALA A 1 1511 ? -38.557 31.130 57.271 1.00 61.84 1511 ALA A O 1
ATOM 11827 N N . VAL A 1 1512 ? -38.279 33.261 56.581 1.00 55.47 1512 VAL A N 1
ATOM 11828 C CA . VAL A 1 1512 ? -37.299 33.654 57.609 1.00 55.47 1512 VAL A CA 1
ATOM 11829 C C . VAL A 1 1512 ? -37.904 33.530 59.009 1.00 55.47 1512 VAL A C 1
ATOM 11831 O O . VAL A 1 1512 ? -37.307 32.889 59.873 1.00 55.47 1512 VAL A O 1
ATOM 11834 N N . TYR A 1 1513 ? -39.118 34.049 59.230 1.00 58.66 1513 TYR A N 1
ATOM 11835 C CA . TYR A 1 1513 ? -39.780 33.956 60.534 1.00 58.66 1513 TYR A CA 1
ATOM 11836 C C . TYR A 1 1513 ? -40.033 32.498 60.947 1.00 58.66 1513 TYR A C 1
ATOM 11838 O O . TYR A 1 1513 ? -39.757 32.128 62.085 1.00 58.66 1513 TYR A O 1
ATOM 11846 N N . LYS A 1 1514 ? -40.475 31.630 60.022 1.00 61.38 1514 LYS A N 1
ATOM 11847 C CA . LYS A 1 1514 ? -40.623 30.185 60.285 1.00 61.38 1514 LYS A CA 1
ATOM 11848 C C . LYS A 1 1514 ? -39.308 29.500 60.657 1.00 61.38 1514 LYS A C 1
ATOM 11850 O O . LYS A 1 1514 ? -39.329 28.634 61.526 1.00 61.38 1514 LYS A O 1
ATOM 11855 N N . ALA A 1 1515 ? -38.200 29.860 60.011 1.00 58.41 1515 ALA A N 1
ATOM 11856 C CA . ALA A 1 1515 ? -36.887 29.293 60.311 1.00 58.41 1515 ALA A CA 1
ATOM 11857 C C . ALA A 1 1515 ? -36.359 29.753 61.683 1.00 58.41 1515 ALA A C 1
ATOM 11859 O O . ALA A 1 1515 ? -35.840 28.944 62.450 1.00 58.41 1515 ALA A O 1
ATOM 11860 N N . MET A 1 1516 ? -36.547 31.029 62.031 1.00 52.09 1516 MET A N 1
ATOM 11861 C CA . MET A 1 1516 ? -36.107 31.582 63.320 1.00 52.09 1516 MET A CA 1
ATOM 11862 C C . MET A 1 1516 ? -36.995 31.129 64.493 1.00 52.09 1516 MET A C 1
ATOM 11864 O O . MET A 1 1516 ? -36.499 30.910 65.598 1.00 52.09 1516 MET A O 1
ATOM 11868 N N . ALA A 1 1517 ? -38.299 30.931 64.265 1.00 55.47 1517 ALA A N 1
ATOM 11869 C CA . ALA A 1 1517 ? -39.247 30.506 65.298 1.00 55.47 1517 ALA A CA 1
ATOM 11870 C C . ALA A 1 1517 ? -38.938 29.119 65.895 1.00 55.47 1517 ALA A C 1
ATOM 11872 O O . ALA A 1 1517 ? -39.340 28.848 67.023 1.00 55.47 1517 ALA A O 1
ATOM 11873 N N . SER A 1 1518 ? -38.210 28.248 65.183 1.00 55.75 1518 SER A N 1
ATOM 11874 C CA . SER A 1 1518 ? -37.738 26.973 65.746 1.00 55.75 1518 SER A CA 1
ATOM 11875 C C . SER A 1 1518 ? -36.547 27.098 66.704 1.00 55.75 1518 SER A C 1
ATOM 11877 O O . SER A 1 1518 ? -36.304 26.159 67.460 1.00 55.75 1518 SER A O 1
ATOM 11879 N N . GLU A 1 1519 ? -35.816 28.217 66.698 1.00 48.41 1519 GLU A N 1
ATOM 11880 C CA . GLU A 1 1519 ? -34.640 28.418 67.562 1.00 48.41 1519 GLU A CA 1
ATOM 11881 C C . GLU A 1 1519 ? -34.951 29.274 68.804 1.00 48.41 1519 GLU A C 1
ATOM 11883 O O . GLU A 1 1519 ? -34.406 29.023 69.880 1.00 48.41 1519 GLU A O 1
ATOM 11888 N N . PHE A 1 1520 ? -35.879 30.234 68.709 1.00 47.84 1520 PHE A N 1
ATOM 11889 C CA . PHE A 1 1520 ? -36.226 31.135 69.817 1.00 47.84 1520 PHE A CA 1
ATOM 11890 C C . PHE A 1 1520 ? -37.437 30.665 70.640 1.00 47.84 1520 PHE A C 1
ATOM 11892 O O . PHE A 1 1520 ? -38.556 31.142 70.468 1.00 47.84 1520 PHE A O 1
ATOM 11899 N N . ASN A 1 1521 ? -37.195 29.808 71.636 1.00 45.69 1521 ASN A N 1
ATOM 11900 C CA . ASN A 1 1521 ? -38.213 29.372 72.609 1.00 45.69 1521 ASN A CA 1
ATOM 11901 C C . ASN A 1 1521 ? -38.578 30.428 73.691 1.00 45.69 1521 ASN A C 1
ATOM 11903 O O . ASN A 1 1521 ? -39.198 30.087 74.699 1.00 45.69 1521 ASN A O 1
ATOM 11907 N N . GLY A 1 1522 ? -38.209 31.706 73.516 1.00 46.75 1522 GLY A N 1
ATOM 11908 C CA . GLY A 1 1522 ? -38.571 32.782 74.447 1.00 46.75 1522 GLY A CA 1
ATOM 11909 C C . GLY A 1 1522 ? -38.047 34.180 74.080 1.00 46.75 1522 GLY A C 1
ATOM 11910 O O . GLY A 1 1522 ? -36.872 34.344 73.766 1.00 46.75 1522 GLY A O 1
ATOM 11911 N N . SER A 1 1523 ? -38.944 35.174 74.152 1.00 50.41 1523 SER A N 1
ATOM 11912 C CA . SER A 1 1523 ? -38.693 36.627 74.318 1.00 50.41 1523 SER A CA 1
ATOM 11913 C C . SER A 1 1523 ? -37.639 37.332 73.440 1.00 50.41 1523 SER A C 1
ATOM 11915 O O . SER A 1 1523 ? -37.112 38.368 73.844 1.00 50.41 1523 SER A O 1
ATOM 11917 N N . GLY A 1 1524 ? -37.348 36.829 72.239 1.00 57.03 1524 GLY A N 1
ATOM 11918 C CA . GLY A 1 1524 ? -36.570 37.571 71.243 1.00 57.03 1524 GLY A CA 1
ATOM 11919 C C . GLY A 1 1524 ? -37.405 38.671 70.579 1.00 57.03 1524 GLY A C 1
ATOM 11920 O O . GLY A 1 1524 ? -38.458 38.373 70.017 1.00 57.03 1524 GLY A O 1
ATOM 11921 N N . HIS A 1 1525 ? -36.930 39.918 70.619 1.00 70.00 1525 HIS A N 1
ATOM 11922 C CA . HIS A 1 1525 ? -37.573 41.063 69.958 1.00 70.00 1525 HIS A CA 1
ATOM 11923 C C . HIS A 1 1525 ? -36.874 41.404 68.635 1.00 70.00 1525 HIS A C 1
ATOM 11925 O O . HIS A 1 1525 ? -35.644 41.316 68.532 1.00 70.00 1525 HIS A O 1
ATOM 11931 N N . TRP A 1 1526 ? -37.654 41.794 67.623 1.00 79.75 1526 TRP A N 1
ATOM 11932 C CA . TRP A 1 1526 ? -37.131 42.194 66.311 1.00 79.75 1526 TRP A CA 1
ATOM 11933 C C . TRP A 1 1526 ? -36.872 43.702 66.252 1.00 79.75 1526 TRP A C 1
ATOM 11935 O O . TRP A 1 1526 ? -37.641 44.513 66.766 1.00 79.75 1526 TRP A O 1
ATOM 11945 N N . TYR A 1 1527 ? -35.797 44.084 65.572 1.00 85.69 1527 TYR A N 1
ATOM 11946 C CA . TYR A 1 1527 ? -35.351 45.457 65.361 1.00 85.69 1527 TYR A CA 1
ATOM 11947 C C . TYR A 1 1527 ? -34.916 45.648 63.906 1.00 85.69 1527 TYR A C 1
ATOM 11949 O O . TYR A 1 1527 ? -34.561 44.686 63.231 1.00 85.69 1527 TYR A O 1
ATOM 11957 N N . THR A 1 1528 ? -34.890 46.887 63.427 1.00 82.69 1528 THR A N 1
ATOM 11958 C CA . THR A 1 1528 ? -34.223 47.270 62.177 1.00 82.69 1528 THR A CA 1
ATOM 11959 C C . THR A 1 1528 ? -33.114 48.275 62.461 1.00 82.69 1528 THR A C 1
ATOM 11961 O O . THR A 1 1528 ? -33.219 49.102 63.370 1.00 82.69 1528 THR A O 1
ATOM 11964 N N . CYS A 1 1529 ? -32.030 48.215 61.687 1.00 84.12 1529 CYS A N 1
ATOM 11965 C CA . CYS A 1 1529 ? -30.997 49.255 61.710 1.00 84.12 1529 CYS A CA 1
ATOM 11966 C C . CYS A 1 1529 ? -31.487 50.551 61.030 1.00 84.12 1529 CYS A C 1
ATOM 11968 O O . CYS A 1 1529 ? -32.558 50.571 60.424 1.00 84.12 1529 CYS A O 1
ATOM 11970 N N . VAL A 1 1530 ? -30.667 51.609 61.052 1.00 82.44 1530 VAL A N 1
ATOM 11971 C CA . VAL A 1 1530 ? -30.974 52.903 60.402 1.00 82.44 1530 VAL A CA 1
ATOM 11972 C C . VAL A 1 1530 ? -31.287 52.790 58.898 1.00 82.44 1530 VAL A C 1
ATOM 11974 O O . VAL A 1 1530 ? -32.016 53.616 58.361 1.00 82.44 1530 VAL A O 1
ATOM 11977 N N . ASN A 1 1531 ? -30.790 51.737 58.241 1.00 74.56 1531 ASN A N 1
ATOM 11978 C CA . ASN A 1 1531 ? -31.023 51.431 56.825 1.00 74.56 1531 ASN A CA 1
ATOM 11979 C C . ASN A 1 1531 ? -32.078 50.320 56.612 1.00 74.56 1531 ASN A C 1
ATOM 11981 O O . ASN A 1 1531 ? -32.104 49.695 55.560 1.00 74.56 1531 ASN A O 1
ATOM 11985 N N . GLY A 1 1532 ? -32.910 50.005 57.610 1.00 72.31 1532 GLY A N 1
ATOM 11986 C CA . GLY A 1 1532 ? -34.041 49.076 57.471 1.00 72.31 1532 GLY A CA 1
ATOM 11987 C C . GLY A 1 1532 ? -33.731 47.575 57.583 1.00 72.31 1532 GLY A C 1
ATOM 11988 O O . GLY A 1 1532 ? -34.660 46.797 57.771 1.00 72.31 1532 GLY A O 1
ATOM 11989 N N . HIS A 1 1533 ? -32.465 47.141 57.538 1.00 72.25 1533 HIS A N 1
ATOM 11990 C CA . HIS A 1 1533 ? -32.119 45.711 57.660 1.00 72.25 1533 HIS A CA 1
ATOM 11991 C C . HIS A 1 1533 ? -32.571 45.123 59.016 1.00 72.25 1533 HIS A C 1
ATOM 11993 O O . HIS A 1 1533 ? -32.186 45.685 60.056 1.00 72.25 1533 HIS A O 1
ATOM 11999 N N . PRO A 1 1534 ? -33.357 44.026 59.033 1.00 75.38 1534 PRO A N 1
ATOM 12000 C CA . PRO A 1 1534 ? -33.901 43.433 60.251 1.00 75.38 1534 PRO A CA 1
ATOM 12001 C C . PRO A 1 1534 ? -32.877 42.570 61.002 1.00 75.38 1534 PRO A C 1
ATOM 12003 O O . PRO A 1 1534 ? -32.061 41.875 60.405 1.00 75.38 1534 PRO A O 1
ATOM 12006 N N . PHE A 1 1535 ? -32.946 42.582 62.332 1.00 79.31 1535 PHE A N 1
ATOM 12007 C CA . PHE A 1 1535 ? -32.154 41.735 63.225 1.00 79.31 1535 PHE A CA 1
ATOM 12008 C C . PHE A 1 1535 ? -32.900 41.470 64.544 1.00 79.31 1535 PHE A C 1
ATOM 12010 O O . PHE A 1 1535 ? -33.832 42.188 64.901 1.00 79.31 1535 PHE A O 1
ATOM 12017 N N . THR A 1 1536 ? -32.489 40.447 65.292 1.00 76.12 1536 THR A N 1
ATOM 12018 C CA . THR A 1 1536 ? -33.109 40.051 66.571 1.00 76.12 1536 THR A CA 1
ATOM 12019 C C . THR A 1 1536 ? -32.212 40.353 67.767 1.00 76.12 1536 THR A C 1
ATOM 12021 O O . THR A 1 1536 ? -30.996 40.178 67.685 1.00 76.12 1536 THR A O 1
ATOM 12024 N N . VAL A 1 1537 ? -32.808 40.691 68.913 1.00 71.19 1537 VAL A N 1
ATOM 12025 C CA . VAL A 1 1537 ? -32.128 40.726 70.219 1.00 71.19 1537 VAL A CA 1
ATOM 12026 C C . VAL A 1 1537 ? -32.721 39.638 71.119 1.00 71.19 1537 VAL A C 1
ATOM 12028 O O . VAL A 1 1537 ? -33.925 39.630 71.369 1.00 71.19 1537 VAL A O 1
ATOM 12031 N N . GLY A 1 1538 ? -31.878 38.708 71.580 1.00 64.44 1538 GLY A N 1
ATOM 12032 C CA . GLY A 1 1538 ? -32.279 37.547 72.387 1.00 64.44 1538 GLY A CA 1
ATOM 12033 C C . GLY A 1 1538 ? -32.327 37.782 73.906 1.00 64.44 1538 GLY A C 1
ATOM 12034 O O . GLY A 1 1538 ? -32.103 38.894 74.381 1.00 64.44 1538 GLY A O 1
ATOM 12035 N N . GLU A 1 1539 ? -32.613 36.696 74.637 1.00 60.47 1539 GLU A N 1
ATOM 12036 C CA . GLU A 1 1539 ? -32.670 36.465 76.104 1.00 60.47 1539 GLU A CA 1
ATOM 12037 C C . GLU A 1 1539 ? -33.201 37.577 77.033 1.00 60.47 1539 GLU A C 1
ATOM 12039 O O . GLU A 1 1539 ? -34.143 37.327 77.781 1.00 60.47 1539 GLU A O 1
ATOM 12044 N N . CYS A 1 1540 ? -32.636 38.786 77.024 1.00 60.56 1540 CYS A N 1
ATOM 12045 C CA . CYS A 1 1540 ? -33.098 39.923 77.835 1.00 60.56 1540 CYS A CA 1
ATOM 12046 C C . CYS A 1 1540 ? -34.061 40.872 77.094 1.00 60.56 1540 CYS A C 1
ATOM 12048 O O . CYS A 1 1540 ? -34.613 41.782 77.710 1.00 60.56 1540 CYS A O 1
ATOM 12050 N N . GLY A 1 1541 ? -34.272 40.670 75.788 1.00 59.41 1541 GLY A N 1
ATOM 12051 C CA . GLY A 1 1541 ? -35.273 41.375 74.979 1.00 59.41 1541 GLY A CA 1
ATOM 12052 C C . GLY A 1 1541 ? -34.957 42.839 74.637 1.00 59.41 1541 GLY A C 1
ATOM 12053 O O . GLY A 1 1541 ? -35.637 43.418 73.801 1.00 59.41 1541 GLY A O 1
ATOM 12054 N N . MET A 1 1542 ? -33.923 43.432 75.240 1.00 74.38 1542 MET A N 1
ATOM 12055 C CA . MET A 1 1542 ? -33.448 44.798 74.988 1.00 74.38 1542 MET A CA 1
ATOM 12056 C C . MET A 1 1542 ? -31.920 44.783 74.849 1.00 74.38 1542 MET A C 1
ATOM 12058 O O . MET A 1 1542 ? -31.252 44.077 75.604 1.00 74.38 1542 MET A O 1
ATOM 12062 N N . PRO A 1 1543 ? -31.314 45.533 73.914 1.00 69.69 1543 PRO A N 1
ATOM 12063 C CA . PRO A 1 1543 ? -29.912 45.316 73.582 1.00 69.69 1543 PRO A CA 1
ATOM 12064 C C . PRO A 1 1543 ? -28.939 45.812 74.663 1.00 69.69 1543 PRO A C 1
ATOM 12066 O O . PRO A 1 1543 ? -28.960 46.972 75.083 1.00 69.69 1543 PRO A O 1
ATOM 12069 N N . MET A 1 1544 ? -28.048 44.909 75.079 1.00 78.25 1544 MET A N 1
ATOM 12070 C CA . MET A 1 1544 ? -26.994 45.156 76.073 1.00 78.25 1544 MET A CA 1
ATOM 12071 C C . MET A 1 1544 ? -25.608 45.381 75.459 1.00 78.25 1544 MET A C 1
ATOM 12073 O O . MET A 1 1544 ? -24.780 46.055 76.074 1.00 78.25 1544 MET A O 1
ATOM 12077 N N . GLU A 1 1545 ? -25.377 44.864 74.251 1.00 78.38 1545 GLU A N 1
ATOM 12078 C CA . GLU A 1 1545 ? -24.130 45.020 73.504 1.00 78.38 1545 GLU A CA 1
ATOM 12079 C C . GLU A 1 1545 ? -24.371 45.689 72.145 1.00 78.38 1545 GLU A C 1
ATOM 12081 O O . GLU A 1 1545 ? -25.405 45.502 71.494 1.00 78.38 1545 GLU A O 1
ATOM 12086 N N . GLN A 1 1546 ? -23.412 46.521 71.735 1.00 80.44 1546 GLN A N 1
ATOM 12087 C CA . GLN A 1 1546 ? -23.471 47.284 70.494 1.00 80.44 1546 GLN A CA 1
ATOM 12088 C C . GLN A 1 1546 ? -22.618 46.579 69.443 1.00 80.44 1546 GLN A C 1
ATOM 12090 O O . GLN A 1 1546 ? -21.410 46.427 69.625 1.00 80.44 1546 GLN A O 1
ATOM 12095 N N . ALA A 1 1547 ? -23.252 46.202 68.340 1.00 84.88 1547 ALA A N 1
ATOM 12096 C CA . ALA A 1 1547 ? -22.642 45.515 67.212 1.00 84.88 1547 ALA A CA 1
ATOM 12097 C C . ALA A 1 1547 ? -22.756 46.371 65.935 1.00 84.88 1547 ALA A C 1
ATOM 12099 O O . ALA A 1 1547 ? -23.113 47.554 65.981 1.00 84.88 1547 ALA A O 1
ATOM 12100 N N . ARG A 1 1548 ? -22.448 45.779 64.779 1.00 78.75 1548 ARG A N 1
ATOM 12101 C CA . ARG A 1 1548 ? -22.670 46.375 63.454 1.00 78.75 1548 ARG A CA 1
ATOM 12102 C C . ARG A 1 1548 ? -23.623 45.504 62.645 1.00 78.75 1548 ARG A C 1
ATOM 12104 O O . ARG A 1 1548 ? -23.599 44.287 62.776 1.00 78.75 1548 ARG A O 1
ATOM 12111 N N . CYS A 1 1549 ? -24.458 46.134 61.826 1.00 75.12 1549 CYS A N 1
ATOM 12112 C CA . CYS A 1 1549 ? -25.276 45.448 60.835 1.00 75.12 1549 CYS A CA 1
ATOM 12113 C C . CYS A 1 1549 ? -24.351 44.701 59.867 1.00 75.12 1549 CYS A C 1
ATOM 12115 O O . CYS A 1 1549 ? -23.451 45.320 59.298 1.00 75.12 1549 CYS A O 1
ATOM 12117 N N . ASN A 1 1550 ? -24.584 43.405 59.660 1.00 70.94 1550 ASN A N 1
ATOM 12118 C CA . ASN A 1 1550 ? -23.761 42.590 58.762 1.00 70.94 1550 ASN A CA 1
ATOM 12119 C C . ASN A 1 1550 ? -23.847 43.042 57.293 1.00 70.94 1550 ASN A C 1
ATOM 12121 O O . ASN A 1 1550 ? -22.926 42.772 56.531 1.00 70.94 1550 ASN A O 1
ATOM 12125 N N . GLU A 1 1551 ? -24.926 43.730 56.908 1.00 63.44 1551 GLU A N 1
ATOM 12126 C CA . GLU A 1 1551 ? -25.178 44.144 55.521 1.00 63.44 1551 GLU A CA 1
ATOM 12127 C C . GLU A 1 1551 ? -24.658 45.556 55.219 1.00 63.44 1551 GLU A C 1
ATOM 12129 O O . GLU A 1 1551 ? -23.969 45.757 54.225 1.00 63.44 1551 GLU A O 1
ATOM 12134 N N . CYS A 1 1552 ? -24.923 46.539 56.089 1.00 71.94 1552 CYS A N 1
ATOM 12135 C CA . CYS A 1 1552 ? -24.533 47.939 55.848 1.00 71.94 1552 CYS A CA 1
ATOM 12136 C C . CYS A 1 1552 ? -23.516 48.521 56.846 1.00 71.94 1552 CYS A C 1
ATOM 12138 O O . CYS A 1 1552 ? -23.232 49.717 56.805 1.00 71.94 1552 CYS A O 1
ATOM 12140 N N . GLY A 1 1553 ? -22.999 47.733 57.796 1.00 75.56 1553 GLY A N 1
ATOM 12141 C CA . GLY A 1 1553 ? -21.984 48.167 58.771 1.00 75.56 1553 GLY A CA 1
ATOM 12142 C C . GLY A 1 1553 ? -22.440 49.216 59.800 1.00 75.56 1553 GLY A C 1
ATOM 12143 O O . GLY A 1 1553 ? -21.662 49.552 60.705 1.00 75.56 1553 GLY A O 1
ATOM 12144 N N . ALA A 1 1554 ? -23.673 49.723 59.689 1.00 79.38 1554 ALA A N 1
ATOM 12145 C CA . ALA A 1 1554 ? -24.272 50.691 60.603 1.00 79.38 1554 ALA A CA 1
ATOM 12146 C C . ALA A 1 1554 ? -24.385 50.129 62.035 1.00 79.38 1554 ALA A C 1
ATOM 12148 O O . ALA A 1 1554 ? -24.504 48.912 62.197 1.00 79.38 1554 ALA A O 1
ATOM 12149 N N . PRO A 1 1555 ? -24.363 50.971 63.086 1.00 81.81 1555 PRO A N 1
ATOM 12150 C CA . PRO A 1 1555 ? -24.522 50.505 64.461 1.00 81.81 1555 PRO A CA 1
ATOM 12151 C C . PRO A 1 1555 ? -25.846 49.754 64.669 1.00 81.81 1555 PRO A C 1
ATOM 12153 O O . PRO A 1 1555 ? -26.906 50.238 64.278 1.00 81.81 1555 PRO A O 1
ATOM 12156 N N . VAL A 1 1556 ? -25.784 48.588 65.315 1.00 86.56 1556 VAL A N 1
ATOM 12157 C CA . VAL A 1 1556 ? -26.959 47.809 65.749 1.00 86.56 1556 VAL A CA 1
ATOM 12158 C C . VAL A 1 1556 ? -26.807 47.373 67.203 1.00 86.56 1556 VAL A C 1
ATOM 12160 O O . VAL A 1 1556 ? -25.751 47.556 67.815 1.00 86.56 1556 VAL A O 1
ATOM 12163 N N . GLY A 1 1557 ? -27.866 46.814 67.783 1.00 84.62 1557 GLY A N 1
ATOM 12164 C CA . GLY A 1 1557 ? -27.912 46.551 69.216 1.00 84.62 1557 GLY A CA 1
ATOM 12165 C C . GLY A 1 1557 ? -27.975 47.860 70.005 1.00 84.62 1557 GLY A C 1
ATOM 12166 O O . GLY A 1 1557 ? -28.790 48.728 69.694 1.00 84.62 1557 GLY A O 1
ATOM 12167 N N . GLY A 1 1558 ? -27.151 47.995 71.044 1.00 82.62 1558 GLY A N 1
ATOM 12168 C CA . GLY A 1 1558 ? -27.295 49.055 72.043 1.00 82.62 1558 GLY A CA 1
ATOM 12169 C C . GLY A 1 1558 ? -26.453 48.810 73.294 1.00 82.62 1558 GLY A C 1
ATOM 12170 O O . GLY A 1 1558 ? -25.656 47.884 73.333 1.00 82.62 1558 GLY A O 1
ATOM 12171 N N . ARG A 1 1559 ? -26.584 49.640 74.328 1.00 82.12 1559 ARG A N 1
ATOM 12172 C CA . ARG A 1 1559 ? -25.925 49.419 75.632 1.00 82.12 1559 ARG A CA 1
ATOM 12173 C C . ARG A 1 1559 ? -26.880 49.761 76.762 1.00 82.12 1559 ARG A C 1
ATOM 12175 O O . ARG A 1 1559 ? -27.644 50.713 76.642 1.00 82.12 1559 ARG A O 1
ATOM 12182 N N . ASN A 1 1560 ? -26.808 49.028 77.875 1.00 81.06 1560 ASN A N 1
ATOM 12183 C CA . ASN A 1 1560 ? -27.657 49.247 79.056 1.00 81.06 1560 ASN A CA 1
ATOM 12184 C C . ASN A 1 1560 ? -29.160 49.331 78.702 1.00 81.06 1560 ASN A C 1
ATOM 12186 O O . ASN A 1 1560 ? -29.833 50.291 79.079 1.00 81.06 1560 ASN A O 1
ATOM 12190 N N . HIS A 1 1561 ? -29.665 48.371 77.918 1.00 80.62 1561 HIS A N 1
ATOM 12191 C CA . HIS A 1 1561 ? -31.039 48.344 77.393 1.00 80.62 1561 HIS A CA 1
ATOM 12192 C C . HIS A 1 1561 ? -31.450 49.594 76.581 1.00 80.62 1561 HIS A C 1
ATOM 12194 O O . HIS A 1 1561 ? -32.635 49.893 76.458 1.00 80.62 1561 HIS A O 1
ATOM 12200 N N . THR A 1 1562 ? -30.491 50.340 76.028 1.00 79.56 1562 THR A N 1
ATOM 12201 C CA . THR A 1 1562 ? -30.745 51.523 75.194 1.00 79.56 1562 THR A CA 1
ATOM 12202 C C . THR A 1 1562 ? -30.222 51.264 73.786 1.00 79.56 1562 THR A C 1
ATOM 12204 O O . THR A 1 1562 ? -29.028 51.018 73.612 1.00 79.56 1562 THR A O 1
ATOM 12207 N N . ASN A 1 1563 ? -31.111 51.312 72.792 1.00 83.88 1563 ASN A N 1
ATOM 12208 C CA . ASN A 1 1563 ? -30.789 51.125 71.375 1.00 83.88 1563 ASN A CA 1
ATOM 12209 C C . ASN A 1 1563 ? -29.647 52.041 70.901 1.00 83.88 1563 ASN A C 1
ATOM 12211 O O . ASN A 1 1563 ? -29.534 53.192 71.328 1.00 83.88 1563 ASN A O 1
ATOM 12215 N N . ALA A 1 1564 ? -28.837 51.546 69.965 1.00 83.88 1564 ALA A N 1
ATOM 12216 C CA . ALA A 1 1564 ? -27.926 52.377 69.188 1.00 83.88 1564 ALA A CA 1
ATOM 12217 C C . ALA A 1 1564 ? -28.712 53.376 68.314 1.00 83.88 1564 ALA A C 1
ATOM 12219 O O . ALA A 1 1564 ? -29.861 53.135 67.942 1.00 83.88 1564 ALA A O 1
ATOM 12220 N N . GLU A 1 1565 ? -28.093 54.509 67.987 1.00 80.81 1565 GLU A N 1
ATOM 12221 C CA . GLU A 1 1565 ? -28.737 55.574 67.216 1.00 80.81 1565 GLU A CA 1
ATOM 12222 C C . GLU A 1 1565 ? -29.229 55.066 65.848 1.00 80.81 1565 GLU A C 1
ATOM 12224 O O . GLU A 1 1565 ? -28.489 54.424 65.103 1.00 80.81 1565 GLU A O 1
ATOM 12229 N N . GLY A 1 1566 ? -30.506 55.319 65.544 1.00 81.69 1566 GLY A N 1
ATOM 12230 C CA . GLY A 1 1566 ? -31.179 54.835 64.334 1.00 81.69 1566 GLY A CA 1
ATOM 12231 C C . GLY A 1 1566 ? -31.743 53.407 64.406 1.00 81.69 1566 GLY A C 1
ATOM 12232 O O . GLY A 1 1566 ? -32.412 52.992 63.465 1.00 81.69 1566 GLY A O 1
ATOM 12233 N N . VAL A 1 1567 ? -31.536 52.658 65.497 1.00 85.38 1567 VAL A N 1
ATOM 12234 C CA . VAL A 1 1567 ? -32.172 51.344 65.699 1.00 85.38 1567 VAL A CA 1
ATOM 12235 C C . VAL A 1 1567 ? -33.592 51.509 66.244 1.00 85.38 1567 VAL A C 1
ATOM 12237 O O . VAL A 1 1567 ? -33.792 52.039 67.341 1.00 85.38 1567 VAL A O 1
ATOM 12240 N N . VAL A 1 1568 ? -34.579 50.973 65.526 1.00 82.31 1568 VAL A N 1
ATOM 12241 C CA . VAL A 1 1568 ? -36.002 50.956 65.917 1.00 82.31 1568 VAL A CA 1
ATOM 12242 C C . VAL A 1 1568 ? -36.526 49.524 66.016 1.00 82.31 1568 VAL A C 1
ATOM 12244 O O . VAL A 1 1568 ? -36.014 48.625 65.356 1.00 82.31 1568 VAL A O 1
ATOM 12247 N N . ALA A 1 1569 ? -37.514 49.292 66.884 1.00 79.31 1569 ALA A N 1
ATOM 12248 C CA . ALA A 1 1569 ? -38.158 47.985 67.012 1.00 79.31 1569 ALA A CA 1
ATOM 12249 C C . ALA A 1 1569 ? -39.018 47.697 65.771 1.00 79.31 1569 ALA A C 1
ATOM 12251 O O . ALA A 1 1569 ? -39.806 48.543 65.349 1.00 79.31 1569 ALA A O 1
ATOM 12252 N N . ALA A 1 1570 ? -38.885 46.502 65.202 1.00 77.88 1570 ALA A N 1
ATOM 12253 C CA . ALA A 1 1570 ? -39.562 46.083 63.980 1.00 77.88 1570 ALA A CA 1
ATOM 12254 C C . ALA A 1 1570 ? -40.948 45.500 64.303 1.00 77.88 1570 ALA A C 1
ATOM 12256 O O . ALA A 1 1570 ? -41.213 44.315 64.095 1.00 77.88 1570 ALA A O 1
ATOM 12257 N N . THR A 1 1571 ? -41.832 46.333 64.859 1.00 72.44 1571 THR A N 1
ATOM 12258 C CA . THR A 1 1571 ? -43.145 45.907 65.378 1.00 72.44 1571 THR A CA 1
ATOM 12259 C C . THR A 1 1571 ? -44.016 45.215 64.331 1.00 72.44 1571 THR A C 1
ATOM 12261 O O . THR A 1 1571 ? -44.746 44.293 64.676 1.00 72.44 1571 THR A O 1
ATOM 12264 N N . GLU A 1 1572 ? -43.888 45.588 63.057 1.00 63.06 1572 GLU A N 1
ATOM 12265 C CA . GLU A 1 1572 ? -44.591 44.949 61.936 1.00 63.06 1572 GLU A CA 1
ATOM 12266 C C . GLU A 1 1572 ? -44.253 43.450 61.814 1.00 63.06 1572 GLU A C 1
ATOM 12268 O O . GLU A 1 1572 ? -45.141 42.632 61.584 1.00 63.06 1572 GLU A O 1
ATOM 12273 N N . ILE A 1 1573 ? -42.991 43.063 62.051 1.00 65.81 1573 ILE A N 1
ATOM 12274 C CA . ILE A 1 1573 ? -42.542 41.659 62.021 1.00 65.81 1573 ILE A CA 1
ATOM 12275 C C . ILE A 1 1573 ? -43.136 40.881 63.209 1.00 65.81 1573 ILE A C 1
ATOM 12277 O O . ILE A 1 1573 ? -43.518 39.716 63.073 1.00 65.81 1573 ILE A O 1
ATOM 12281 N N . GLU A 1 1574 ? -43.268 41.521 64.376 1.00 64.06 1574 GLU A N 1
ATOM 12282 C CA . GLU A 1 1574 ? -43.911 40.910 65.547 1.00 64.06 1574 GLU A CA 1
ATOM 12283 C C . GLU A 1 1574 ? -45.429 40.759 65.391 1.00 64.06 1574 GLU A C 1
ATOM 12285 O O . GLU A 1 1574 ? -45.990 39.753 65.830 1.00 64.06 1574 GLU A O 1
ATOM 12290 N N . GLU A 1 1575 ? -46.105 41.726 64.768 1.00 62.56 1575 GLU A N 1
ATOM 12291 C CA . GLU A 1 1575 ? -47.540 41.646 64.473 1.00 62.56 1575 GLU A CA 1
ATOM 12292 C C . GLU A 1 1575 ? -47.837 40.519 63.477 1.00 62.56 1575 GLU A C 1
ATOM 12294 O O . GLU A 1 1575 ? -48.714 39.691 63.737 1.00 62.56 1575 GLU A O 1
ATOM 12299 N N . LEU A 1 1576 ? -47.028 40.399 62.419 1.00 57.84 1576 LEU A N 1
ATOM 12300 C CA . LEU A 1 1576 ? -47.114 39.315 61.436 1.00 57.84 1576 LEU A CA 1
ATOM 12301 C C . LEU A 1 1576 ? -46.925 37.933 62.099 1.00 57.84 1576 LEU A C 1
ATOM 12303 O O . LEU A 1 1576 ? -47.648 36.983 61.789 1.00 57.84 1576 LEU A O 1
ATOM 12307 N N . GLY A 1 1577 ? -46.032 37.839 63.091 1.00 58.44 1577 GLY A N 1
ATOM 12308 C CA . GLY A 1 1577 ? -45.870 36.655 63.941 1.00 58.44 1577 GLY A CA 1
ATOM 12309 C C . GLY A 1 1577 ? -47.073 36.351 64.850 1.00 58.44 1577 GLY A C 1
ATOM 12310 O O . GLY A 1 1577 ? -47.477 35.191 64.975 1.00 58.44 1577 GLY A O 1
ATOM 12311 N N . ARG A 1 1578 ? -47.694 37.369 65.468 1.00 55.03 1578 ARG A N 1
ATOM 12312 C CA . ARG A 1 1578 ? -48.884 37.184 66.330 1.00 55.03 1578 ARG A CA 1
ATOM 12313 C C . ARG A 1 1578 ? -50.111 36.728 65.552 1.00 55.03 1578 ARG A C 1
ATOM 12315 O O . ARG A 1 1578 ? -50.841 35.869 66.050 1.00 55.03 1578 ARG A O 1
ATOM 12322 N N . ASP A 1 1579 ? -50.336 37.263 64.356 1.00 53.22 1579 ASP A N 1
ATOM 12323 C CA . ASP A 1 1579 ? -51.467 36.848 63.524 1.00 53.22 1579 ASP A CA 1
ATOM 12324 C C . ASP A 1 1579 ? -51.289 35.413 63.009 1.00 53.22 1579 ASP A C 1
ATOM 12326 O O . ASP A 1 1579 ? -52.242 34.632 63.045 1.00 53.22 1579 ASP A O 1
ATOM 12330 N N . MET A 1 1580 ? -50.060 34.991 62.679 1.00 50.50 1580 MET A N 1
ATOM 12331 C CA . MET A 1 1580 ? -49.765 33.571 62.435 1.00 50.50 1580 MET A CA 1
ATOM 12332 C C . MET A 1 1580 ? -50.058 32.693 63.663 1.00 50.50 1580 MET A C 1
ATOM 12334 O O . MET A 1 1580 ? -50.627 31.612 63.515 1.00 50.50 1580 MET A O 1
ATOM 12338 N N . GLY A 1 1581 ? -49.739 33.164 64.874 1.00 49.06 1581 GLY A N 1
ATOM 12339 C CA . GLY A 1 1581 ? -50.086 32.478 66.123 1.00 49.06 1581 GLY A CA 1
ATOM 12340 C C . GLY A 1 1581 ? -51.598 32.320 66.335 1.00 49.06 1581 GLY A C 1
ATOM 12341 O O . GLY A 1 1581 ? -52.045 31.267 66.781 1.00 49.06 1581 GLY A O 1
ATOM 12342 N N . ARG A 1 1582 ? -52.402 33.321 65.953 1.00 45.12 1582 ARG A N 1
ATOM 12343 C CA . ARG A 1 1582 ? -53.877 33.265 66.001 1.00 45.12 1582 ARG A CA 1
ATOM 12344 C C . ARG A 1 1582 ? -54.522 32.405 64.914 1.00 45.12 1582 ARG A C 1
ATOM 12346 O O . ARG A 1 1582 ? -55.686 32.059 65.060 1.00 45.12 1582 ARG A O 1
ATOM 12353 N N . MET A 1 1583 ? -53.807 32.075 63.841 1.00 40.09 1583 MET A N 1
ATOM 12354 C CA . MET A 1 1583 ? -54.280 31.133 62.816 1.00 40.09 1583 MET A CA 1
ATOM 12355 C C . MET A 1 1583 ? -53.872 29.676 63.096 1.00 40.09 1583 MET A C 1
ATOM 12357 O O . MET A 1 1583 ? -54.298 28.778 62.370 1.00 40.09 1583 MET A O 1
ATOM 12361 N N . ALA A 1 1584 ? -53.047 29.438 64.121 1.00 35.47 1584 ALA A N 1
ATOM 12362 C CA . ALA A 1 1584 ? -52.559 28.117 64.520 1.00 35.47 1584 ALA A CA 1
ATOM 12363 C C . ALA A 1 1584 ? -53.219 27.564 65.805 1.00 35.47 1584 ALA A C 1
ATOM 12365 O O . ALA A 1 1584 ? -52.870 26.459 66.230 1.00 35.47 1584 ALA A O 1
ATOM 12366 N N . VAL A 1 1585 ? -54.152 28.316 66.405 1.00 30.94 1585 VAL A N 1
ATOM 12367 C CA . VAL A 1 1585 ? -54.959 27.961 67.591 1.00 30.94 1585 VAL A CA 1
ATOM 12368 C C . VAL A 1 1585 ? -56.441 28.031 67.234 1.00 30.94 1585 VAL A C 1
ATOM 12370 O O . VAL A 1 1585 ? -57.153 27.060 67.566 1.00 30.94 1585 VAL A O 1
#

Sequence (1585 aa):
MATGANEKVKLWETELQRDLPGHLSADGPRHDNDHADITKISILPTPDEIRSTRNREFRLLREDTVGQLRDVVRTELDNLQQNKDEGTAFGPGPRGGKDSIQYCVYENAVIIDVGFEQRSGAEFLVRFRQPANRHRQSRVKPAEDSDASKKQRRDWWTFQAKKRLQPGGLVCAIDAQGSVNFFTVSDSTMRTSSDVKRWREMDSSSDPNQEIKYTLADDPQHAFVRLGFNGIEGQSQLAYGLSWFLKSRINRASAGRLRDGQQLRILVEFPGILLDSFLHTLRALQSGTEKLNIPMSNLIAPEQIDVEGVNPQPKDVAPPKYAQKPGFVFDMSSLTAANETLQHSIRRPLTSEEVCDKTRLDRTQSVALLEALSRSLALVQGPPGTGKTFAGVEILKVLLHNQKKAELGPIVIVCYTNHALDQILEHILDSGTPANILRMGGQSKSERLKNLNLRDVALNVERTKVEREMLWSSRKTLNFMVNQLEQLFGSLSVSTREDAIVRFLSRYDIEVYRELFGRRGADDDSGDEDGFTTVNRQKPSAIIHRWRNGGDVEFGPAATGRRLSMLTLDERNTLYEKWQTESFTLIQDEIERVYIDYVAAKRSYDKARQEADLRCLEAANIVGMTTTGLAKNHDLLKHIKSKVLLCEEAGEVLEAHMLTSFLPSIEHAILIGDHQQLRPQVQNYDLSIENRGGAQFAFDKSLFERLVSPRAGEAKIPYSTLSTQRRMHPSISALIRAPLYPSLEDGPNVHLYPEVTGMTRRLFWLDHQNWEDGAVGGYKSTEASGTSRTNEFEVQMTVALVSHLFKQGAYSGGDIAVLTPYLGQMMLLRQRLSLMFELTFNDRDAADLEAADAVRSEAELTDRGDSAQADRPFVPAKTTLLNSVRIATVDNFQGEEAKVVVISLVRSNKNRQCGFLRTSNRINVLLSRARHGMYIIGNGDTCTGIPMWRDVMSALQCGNNMGPELPLQCPRHPERTFLASLPDHFVQFAPDGGCQQPCDKRLACGHSCIGRCHSDVIHAAVKCLEPYALHRVTGYLARSAAQIFFLVAINCGADDVLDQEVDFITMATYREINLGEDPCIFPVCGHILTMSSMDGVMDMAKHYTMTQDTSGLPRPVAIAASSSPFDMKEVKVCPHCRGSLRDVARYGRIVRRAVLDESTKRFINWARQKHNELALQLTGHKGQLEVDKEMEGKKAKLSIHHRAEQVYKKKFFAGKGRSALMAELLLSTDLARHHQQLVQTRNDISQFAAKVATDEQPFQRVAELVTFAHNRRLASGSEPAALDPAPHHFEFDESVLQTGSSLQAAVLLMRCDVLALEYVVFSLEKATLVDKLHSHIRGGSSSSSSSGNNQTQDAASYTLAIQTISKAIKTNRFTVLFNEFESTTVAAKSAKYTKQEVEGYICSTHLCIVLSRLLDCIEEGADAENGETVDEPSTARWVEGGGPSGRTGPGAVLSRTELKERATQHVATARAVFQTSPSAHDLFGPEVDRLEEALENLAEYQPVTSAEMQAVYKAMASEFNGSGHWYTCVNGHPFTVGECGMPMEQARCNECGAPVGGRNHTNAEGVVAATEIEELGRDMGRMAV

pLDDT: mean 74.58, std 20.37, range [21.38, 98.44]

InterPro domains:
  IPR027417 P-loop containing nucleoside triphosphate hydrolase [G3DSA:3.40.50.300] (275-725)
  IPR027417 P-loop containing nucleoside triphosphate hydrolase [G3DSA:3.40.50.300] (727-963)
  IPR027417 P-loop containing nucleoside triphosphate hydrolase [SSF52540] (360-949)
  IPR041677 DNA2/NAM7 helicase, helicase domain [PF13086] (361-682)
  IPR041679 DNA2/NAM7 helicase-like, C-terminal [PF13087] (700-940)
  IPR045055 DNA2/NAM7-like helicase [PTHR10887] (33-1146)
  IPR046439 Zinc finger, RZ-type [PF20173] (1516-1567)
  IPR046439 Zinc finger, RZ-type [PS51981] (1504-1579)
  IPR047187 Upf1-like, C-terminal helicase domain [cd18808] (728-957)

Organism: Sporothrix schenckii (strain ATCC 58251 / de Perez 2211183) (NCBI:txid1391915)

Foldseek 3Di:
DPPPPPPPPPDPPPPPPPQAWACSGPVGHLFPQTDPQLLSHALEDDLRNLVRPDDRDDPQLSCLQHVLVSPVLSVVLVVLQVCPVPPDDDAFDWDDDLAGFIKTKFKPWAQQAWFQDLPQGIKTKIKTWQHPPPPLFFQPPPPLQDPVNLVVLLCVLVVPVFQPLPFLFKKWKAWNVSDIDIWTFHPPAAADPVVVVVVCVVDVPDDPPDDPPAHQRNDRTIHITMTGQVLHPPLVVLVVSLVRNLVSVLCVVVVPDDPPPPTMMMMMTRTPRRCLVRSLLSVLVSVCSVPVQFPPCCQLPNPFQPLPDPPFDFDDFAAFPLQPPPPRWQFLLLFFPVSPTDIAHLVDGDQLVNDVVGGVDDSLLSVQLSQQRGGQEAFEAEAFQLCLLVSVLSSLLSCLVCCVVSVQFAAEEAEADLVVLVVSVVVNVVSVRPFLEAEEDDDHPDPPCPCRYLVNVLVVDDDDPVLVVLLVVLVVLLVVLSVVLRVLSVCLRCLLALVNLLVLCVVPPVQVNCFQCVVPDDPCPPQDPVRDDPCPVDDSSVSLVCLLVVHDGDTHPHDPDDRSNPDDNVRSSVVSSVSSVVSNVVSSVVSSVSVVSSVVSVVSNVVSSCVSSLVVSRPGNYYTYYLSSCSNCVVSVLPGLRQHYEYAQLLQDFQSSVSSRSRSNHSHYHYGHHVLAAFHDGSNPCCDCVDPNNVVNNRSGGSSNCQCPPDNSRHHHDHRYRAERAFAAPLLVQLCCVPPNVRHHYDPNLPVFDAQAFAPGQFAEQADQQAKPPLPDPDDDSPSVPPAIAGVQLLLQVLLVLQLSVQQVPAFAQQEEEEEQGPVNLVSNLVVQQVDKDKDDCVVVVVVVVVVVVVVVVPDPDDDDDDDPDDDQDDIDMDGSSRRYHYDYLVGQPVAAHQEYEYEQSHNHPVLASDPVLRSNSVSSRSSRHRRHYYHYYHLSSPCVHPSSVSSVVSCVVVVRYDNWGWTANPVHRVDIDTHNGSCSCCVAPVSSGGQDAQQDAALVRHGARDGDTHVSVRSVGDDDDQDPDPDDDDDDDPDPVLVVVVVQLVPNDVVQQQCQAEPVVSDGNNPDPCLQWNWDQANVRHIHTPVRVCVQLVVVQQFVWDQDPSRDTDGDGTDPPDDADAPVSQGADPPPRHHRLPGPSRVVVNVRNVLSVLLVVVVVVLVVLLSSLLSSLVVLQVVVVVVVVPVPDDDDDADDDPDLPPQVPNQQPDPFPSNLLSLLCSLLVVCVVPVSLSVSLSSLVVSLVCLPQCNRSVNVVVVVVVVVVVVVVVVPDDDDDDDPDPPPPDDPCLPGPCVSNLSSLLSSLSSSLSSLVVSLVSLVVLLVVVVVVVVVVVDDDDDDDDDDRPPPVNVSSVSSLVSVVVCLQQVSCVSSVVSLVVSLVSCVVSVVLQSNLSSLLSLLSSLLSVLSSVVSNVSVVVVPPPDDDDDDDPPDDDDDDDDDDDDDPGDRQDNVNSLVSSVVSLVVSVVSCVVPVVNCVVCVVSSVVSVVSSVVVDDDDDDDPVVLVVVCVVVVVVAPDQWFWKAALVGHIDIDDDVNAFQDWAADPPPRGIAGDHPSDTDPNIDTPVVSVVVVVVVVVVVD

Secondary structure (DSSP, 8-state):
--SSSGGGGTT---------SGGGSTT--SSTT--SSGGG--SSPPHHHHH--S---S-HHHIIIIIHHHHHHHHHHHHHHHTTSS--PPPPEEE--TTS--EEEEES-EEEEEEEETTTEEEEEEEEEPPP------SS---TTSHHHHHHHHHHHH-TTT-TT-TTEEEEEEETT--EEEEEE-TT---SHHHHHHHHTT-TTS-TT------SSSSSSEEEEEEE-TTS--HHHHHHHHHHHHHHHHHHHSTTT--S----EEEEEEEEEEGGGTHHHHHHHHHHHTTT--TTHHHHS-S----S-SSPPPPP-PPPTTTTSTT--EE-GGGBTT----EEBTTBPPPHHHHHTTBS--HHHHHHHHHHHH-SEEEEE--TTS-HHHHHHHHHHHHHHTHHHHT--SEEEEESSHHHHHHHHHHHHHTT----EEE-SS----STTGGGBHHHHHHHSPPPHHHHHHHHHHHHHHHHHHHHHHHHHHHHHHTTSHHHHHHHHHHH-HHHHHHHHTTS-S------TTS--------HHHHHHHHHTT------SPPSSS-TTS--HHHHHHHHHHHHHHHHHHHHHHHHHHHHHHHHHHHHHHHHHHHHHHHHHHH-SEEEEEHHHHHHTHHHHTTS---EEEEETTTSSBHHHHHHH--TT-SEEEEEE-TTSPPPP-S-GGGSTTSTTGGGT-TT-BHHHHHHSPPTTSPPPPEEE--EE-SS-HHHHHHHHHHH-TTPEEPGGGGGPPP-TTBS-SEEEEE--PPPTT-SSSS----TTTT----HHHHHHHHHHHHHHHTTS---TTSEEEEES-HHHHHHHHHHHHH-EEEE--HHHHHHHHHHHHHHTTS----------PPPPP--EEEEHHHHEEEEEGGGGSS--EEEEEEE-----TT---GGGGSHHHHHHHHTTEEEEEEEEE-STTTTTSHHHHHHHHHHHHTT-EESSEEEEETTEEEEEEEESSTHHHHHH-TTSS-SSBP-SBPTTSSBP-SBS--HHHHTTPPP-SPP---S--S----SHHHHHHHHHTTT--HHHHSSB--TTT--BGGG--TTTS-EE--TT---EEHHHHHHHTTHHHHEEEEE-TTS-EEEEEE-TT-PPPPGGG----TTT----TTSTTTHHHHHHHHHHHHHHHHHHHHHHHHHHHHHHHHHHHHHHHHHHHGGGS-PPP------HHHHHHHS---STHHHHHHHHHHHTSHHHHTHHHHHHHHHHHHHHHHHSGGGSHHHHHHHHHHHHHHHHHHTT-PPPSS--S-------GGGS-HHHHHHHHHHHHHHHHHHHHHHHHHHHHHHHHHHHHHHHHTS---------STHHHHHHHHHHHHHHHHHHHTTTTHHHHHHHHHHHHHHHHTT-HHHHHHHHHHHHHHHHHHHHHHHHHHHHHGGGTTS-PPP-----------------TT----HHHHHHHHHHHHHHHHHHHHH-HHHHHHHHHHHHHHHHHHHTTSS-PPPPHHHHHHHHHHHHTT--S-PEEEE-TT--EEEE-TTSS--SEEE-TTT--EEEEETTEEPTT-EE-HHHHHHHHHHHHT--